Protein 3OR1 (pdb70)

Structure (mmCIF, N/CA/C/O backbone):
data_3OR1
#
_entry.id   3OR1
#
_cell.length_a   114.721
_cell.length_b   60.478
_cell.length_c   132.915
_cell.angle_alpha   90.00
_cell.angle_beta   94.30
_cell.angle_gamma   90.00
#
_symmetry.space_group_name_H-M   'P 1 21 1'
#
loop_
_entity.id
_entity.type
_entity.pdbx_description
1 polymer 'Sulfite reductase alpha'
2 polymer 'Sulfite reductase beta'
3 polymer 'Sulfite reductase gama'
4 non-polymer 'SULFITE ION'
5 non-polymer SIROHEME
6 non-polymer 'IRON/SULFUR CLUSTER'
7 water water
#
loop_
_atom_site.group_PDB
_atom_site.id
_atom_site.type_symbol
_atom_site.label_atom_id
_atom_site.label_alt_id
_atom_site.label_comp_id
_atom_site.label_asym_id
_atom_site.label_entity_id
_atom_site.label_seq_id
_atom_site.pdbx_PDB_ins_code
_atom_site.Cartn_x
_atom_site.Cartn_y
_atom_site.Cartn_z
_atom_site.occupancy
_atom_site.B_iso_or_equiv
_atom_site.auth_seq_id
_atom_site.auth_comp_id
_atom_site.auth_asym_id
_atom_site.auth_atom_id
_atom_site.pdbx_PDB_model_num
ATOM 1 N N . LYS A 1 3 ? 66.702 26.261 -35.265 1.00 79.46 3 LYS A N 1
ATOM 2 C CA . LYS A 1 3 ? 65.633 26.498 -34.300 1.00 79.46 3 LYS A CA 1
ATOM 3 C C . LYS A 1 3 ? 64.747 27.679 -34.688 1.00 79.46 3 LYS A C 1
ATOM 4 O O . LYS A 1 3 ? 65.257 28.688 -34.953 1.00 79.46 3 LYS A O 1
ATOM 10 N N . HIS A 1 4 ? 63.426 27.439 -34.718 1.00 52.46 4 HIS A N 1
ATOM 11 C CA . HIS A 1 4 ? 62.283 28.371 -35.010 1.00 52.46 4 HIS A CA 1
ATOM 12 C C . HIS A 1 4 ? 61.737 28.916 -33.724 1.00 52.46 4 HIS A C 1
ATOM 13 O O . HIS A 1 4 ? 61.940 28.361 -32.794 1.00 52.46 4 HIS A O 1
ATOM 20 N N . PRO A 1 5 ? 60.996 29.982 -33.679 1.00 26.89 5 PRO A N 1
ATOM 21 C CA . PRO A 1 5 ? 60.374 30.282 -32.426 1.00 26.89 5 PRO A CA 1
ATOM 22 C C . PRO A 1 5 ? 59.173 29.398 -32.218 1.00 26.89 5 PRO A C 1
ATOM 23 O O . PRO A 1 5 ? 58.380 29.236 -32.984 1.00 36.30 5 PRO A O 1
ATOM 27 N N . THR A 1 6 ? 59.132 28.892 -31.057 1.00 26.57 6 THR A N 1
ATOM 28 C CA . THR A 1 6 ? 57.978 28.048 -30.754 1.00 26.46 6 THR A CA 1
ATOM 29 C C . THR A 1 6 ? 57.286 28.433 -29.450 1.00 26.06 6 THR A C 1
ATOM 30 O O . THR A 1 6 ? 57.365 27.708 -28.461 1.00 25.20 6 THR A O 1
ATOM 34 N N . PRO A 1 7 ? 56.579 29.577 -29.443 1.00 26.62 7 PRO A N 1
ATOM 35 C CA . PRO A 1 7 ? 55.863 30.075 -28.264 1.00 26.35 7 PRO A CA 1
ATOM 36 C C . PRO A 1 7 ? 54.856 29.080 -27.685 1.00 24.84 7 PRO A C 1
ATOM 37 O O . PRO A 1 7 ? 54.874 28.794 -26.489 1.00 24.72 7 PRO A O 1
ATOM 41 N N . MET A 1 8 ? 53.947 28.583 -28.482 1.00 21.84 8 MET A N 1
ATOM 42 C CA . MET A 1 8 ? 52.943 27.681 -28.029 1.00 21.84 8 MET A CA 1
ATOM 43 C C . MET A 1 8 ? 53.483 26.302 -27.566 1.00 21.84 8 MET A C 1
ATOM 44 O O . MET A 1 8 ? 53.044 25.851 -26.587 1.00 21.78 8 MET A O 1
ATOM 49 N N . LEU A 1 9 ? 54.393 25.663 -28.317 1.00 22.93 9 LEU A N 1
ATOM 50 C CA . LEU A 1 9 ? 54.978 24.399 -27.885 1.00 23.58 9 LEU A CA 1
ATOM 51 C C . LEU A 1 9 ? 55.761 24.540 -26.589 1.00 23.54 9 LEU A C 1
ATOM 52 O O . LEU A 1 9 ? 55.801 23.609 -25.784 1.00 24.36 9 LEU A O 1
ATOM 57 N N . ASP A 1 10 ? 56.382 25.699 -26.381 1.00 21.33 10 ASP A N 1
ATOM 58 C CA . ASP A 1 10 ? 57.148 25.929 -25.157 1.00 21.91 10 ASP A CA 1
ATOM 59 C C . ASP A 1 10 ? 56.257 25.774 -23.930 1.00 21.53 10 ASP A C 1
ATOM 60 O O . ASP A 1 10 ? 56.698 25.309 -22.877 1.00 21.43 10 ASP A O 1
ATOM 65 N N . GLU A 1 11 ? 54.992 26.183 -24.056 1.00 22.65 11 GLU A N 1
ATOM 66 C CA . GLU A 1 11 ? 54.027 26.054 -23.012 1.00 22.65 11 GLU A CA 1
ATOM 67 C C . GLU A 1 11 ? 53.840 24.604 -22.566 1.00 22.65 11 GLU A C 1
ATOM 68 O O . GLU A 1 11 ? 53.566 24.359 -21.5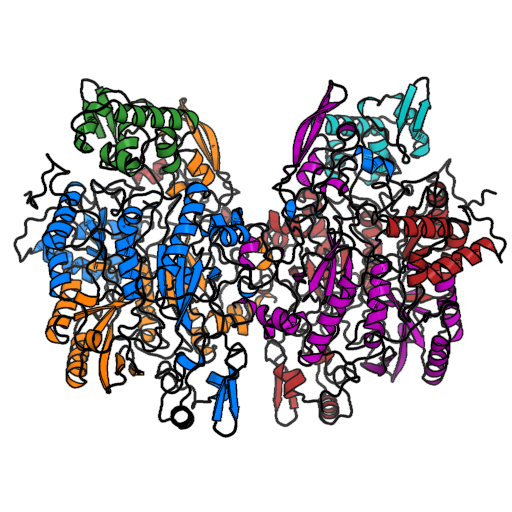06 1.00 24.27 11 GLU A O 1
ATOM 74 N N . LEU A 1 12 ? 54.113 23.678 -23.487 1.00 21.71 12 LEU A N 1
ATOM 75 C CA . LEU A 1 12 ? 54.006 22.253 -23.194 1.00 21.53 12 LEU A CA 1
ATOM 76 C C . LEU A 1 12 ? 55.276 21.624 -22.621 1.00 21.69 12 LEU A C 1
ATOM 77 O O . LEU A 1 12 ? 55.442 20.402 -22.652 1.00 21.56 12 LEU A O 1
ATOM 82 N N . GLU A 1 13 ? 56.181 22.456 -22.116 1.00 21.07 13 GLU A N 1
ATOM 83 C CA . GLU A 1 13 ? 57.399 21.947 -21.494 1.00 22.12 13 GLU A CA 1
ATOM 84 C C . GLU A 1 13 ? 57.173 22.073 -19.996 1.00 21.97 13 GLU A C 1
ATOM 85 O O . GLU A 1 13 ? 57.943 21.559 -19.181 1.00 22.06 13 GLU A O 1
ATOM 91 N N . LYS A 1 14 ? 56.105 22.815 -19.654 1.00 25.66 14 LYS A N 1
ATOM 92 C CA . LYS A 1 14 ? 55.590 23.011 -18.340 1.00 25.86 14 LYS A CA 1
ATOM 93 C C . LYS A 1 14 ? 54.676 21.842 -17.850 1.00 25.64 14 LYS A C 1
ATOM 94 O O . LYS A 1 14 ? 54.058 21.156 -18.630 1.00 25.21 14 LYS A O 1
ATOM 100 N N . GLY A 1 15 ? 54.595 21.637 -16.558 1.00 23.92 15 GLY A N 1
ATOM 101 C CA . GLY A 1 15 ? 53.789 20.524 -16.095 1.00 22.93 15 GLY A CA 1
ATOM 102 C C . GLY A 1 15 ? 54.682 19.359 -15.705 1.00 22.96 15 GLY A C 1
ATOM 103 O O . GLY A 1 15 ? 55.844 19.300 -16.120 1.00 22.07 15 GLY A O 1
ATOM 104 N N . PRO A 1 16 ? 54.166 18.410 -14.915 1.00 21.49 16 PRO A N 1
ATOM 105 C CA . PRO A 1 16 ? 54.911 17.237 -14.453 1.00 21.16 16 PRO A CA 1
ATOM 106 C C . PRO A 1 16 ? 55.103 16.093 -15.453 1.00 21.29 16 PRO A C 1
ATOM 107 O O . PRO A 1 16 ? 56.149 15.439 -15.459 1.00 20.06 16 PRO A O 1
ATOM 111 N N . TRP A 1 17 ? 54.097 15.846 -16.284 1.00 21.38 17 TRP A N 1
ATOM 112 C CA . TRP A 1 17 ? 54.154 14.757 -17.259 1.00 20.06 17 TRP A CA 1
ATOM 113 C C . TRP A 1 17 ? 55.287 14.926 -18.275 1.00 20.45 17 TRP A C 1
ATOM 114 O O . TRP A 1 17 ? 55.498 16.018 -18.804 1.00 20.21 17 TRP A O 1
ATOM 125 N N . PRO A 1 18 ? 56.031 13.840 -18.565 1.00 19.84 18 PRO A N 1
ATOM 126 C CA . PRO A 1 18 ? 57.132 13.937 -19.531 1.00 19.94 18 PRO A CA 1
ATOM 127 C C . PRO A 1 18 ? 56.720 14.641 -20.821 1.00 20.58 18 PRO A C 1
ATOM 128 O O . PRO A 1 18 ? 55.818 14.193 -21.528 1.00 20.51 18 PRO A O 1
ATOM 132 N N . SER A 1 19 ? 57.394 15.751 -21.108 1.00 18.28 19 SER A N 1
ATOM 133 C CA . SER A 1 19 ? 57.112 16.565 -22.281 1.00 18.68 19 SER A CA 1
ATOM 134 C C . SER A 1 19 ? 57.788 16.095 -23.561 1.00 18.94 19 SER A C 1
ATOM 135 O O . SER A 1 19 ? 59.018 15.997 -23.627 1.00 18.74 19 SER A O 1
ATOM 138 N N . PHE A 1 20 ? 56.980 15.822 -24.584 1.00 20.00 20 PHE A N 1
ATOM 139 C CA . PHE A 1 20 ? 57.514 15.380 -25.865 1.00 19.83 20 PHE A CA 1
ATOM 140 C C . PHE A 1 20 ? 58.278 16.534 -26.506 1.00 20.78 20 PHE A C 1
ATOM 141 O O . PHE A 1 20 ? 59.178 16.322 -27.320 1.00 20.57 20 PHE A O 1
ATOM 149 N N . VAL A 1 21 ? 57.928 17.761 -26.130 1.00 20.52 21 VAL A N 1
ATOM 150 C CA . VAL A 1 21 ? 58.611 18.924 -26.681 1.00 20.81 21 VAL A CA 1
ATOM 151 C C . VAL A 1 21 ? 60.032 18.994 -26.120 1.00 21.43 21 VAL A C 1
ATOM 152 O O . VAL A 1 21 ? 60.996 19.176 -26.870 1.00 22.53 21 VAL A O 1
ATOM 156 N N . SER A 1 22 ? 60.163 18.841 -24.805 1.00 21.90 22 SER A N 1
ATOM 157 C CA . SER A 1 22 ? 61.478 18.879 -24.167 1.00 22.07 22 SER A CA 1
ATOM 158 C C . SER A 1 22 ? 62.359 17.751 -24.701 1.00 22.82 22 SER A C 1
ATOM 159 O O . SER A 1 22 ? 63.570 17.911 -24.855 1.00 22.18 22 SER A O 1
ATOM 162 N N . ASP A 1 23 ? 61.743 16.608 -24.983 1.00 20.14 23 ASP A N 1
ATOM 163 C CA . ASP A 1 23 ? 62.483 15.465 -25.498 1.00 21.07 23 ASP A CA 1
ATOM 164 C C . ASP A 1 23 ? 62.937 15.730 -26.925 1.00 21.52 23 ASP A C 1
ATOM 165 O O . ASP A 1 23 ? 64.098 15.494 -27.262 1.00 22.48 23 ASP A O 1
ATOM 170 N N . ILE A 1 24 ? 62.032 16.221 -27.767 1.00 22.18 24 ILE A N 1
ATOM 171 C CA . ILE A 1 24 ? 62.394 16.521 -29.147 1.00 22.56 24 ILE A CA 1
ATOM 172 C C . ILE A 1 24 ? 63.482 17.593 -29.174 1.00 23.58 24 ILE A C 1
ATOM 173 O O . ILE A 1 24 ? 64.419 17.516 -29.972 1.00 23.80 24 ILE A O 1
ATOM 178 N N . LYS A 1 25 ? 63.364 18.591 -28.303 1.00 22.43 25 LYS A N 1
ATOM 179 C CA . LYS A 1 25 ? 64.367 19.650 -28.253 1.00 22.69 25 LYS A CA 1
ATOM 180 C C . LYS A 1 25 ? 65.729 19.082 -27.882 1.00 23.44 25 LYS A C 1
ATOM 181 O O . LYS A 1 25 ? 66.751 19.505 -28.424 1.00 23.68 25 LYS A O 1
ATOM 187 N N . GLN A 1 26 ? 65.745 18.123 -26.961 1.00 22.01 26 GLN A N 1
ATOM 188 C CA . GLN A 1 26 ? 66.999 17.508 -26.543 1.00 23.67 26 GLN A CA 1
ATOM 189 C C . GLN A 1 26 ? 67.656 16.797 -27.720 1.00 22.84 26 GLN A C 1
ATOM 190 O O . GLN A 1 26 ? 68.881 16.771 -27.836 1.00 21.84 26 GLN A O 1
ATOM 196 N N . GLU A 1 27 ? 66.840 16.214 -28.591 1.00 24.29 27 GLU A N 1
ATOM 197 C CA . GLU A 1 27 ? 67.377 15.512 -29.746 1.00 24.47 27 GLU A CA 1
ATOM 198 C C . GLU A 1 27 ? 67.906 16.504 -30.773 1.00 24.95 27 GLU A C 1
ATOM 199 O O . GLU A 1 27 ? 68.859 16.208 -31.495 1.00 24.68 27 GLU A O 1
ATOM 205 N N . CYS A 1 28 ? 67.278 17.676 -30.845 1.00 22.29 28 CYS A N 1
ATOM 206 C CA . CYS A 1 28 ? 67.723 18.713 -31.773 1.00 22.75 28 CYS A CA 1
ATOM 207 C C . CYS A 1 28 ? 69.120 19.133 -31.327 1.00 23.18 28 CYS A C 1
ATOM 208 O O . CYS A 1 28 ? 70.036 19.261 -32.138 1.00 22.87 28 CYS A O 1
ATOM 211 N N . ASP A 1 29 ? 69.266 19.351 -30.023 1.00 26.25 29 ASP A N 1
ATOM 212 C CA . ASP A 1 29 ? 70.543 19.750 -29.441 1.00 27.35 29 ASP A CA 1
ATOM 213 C C . ASP A 1 29 ? 71.603 18.692 -29.729 1.00 26.60 29 ASP A C 1
ATOM 214 O O . ASP A 1 29 ? 72.723 19.014 -30.120 1.00 26.42 29 ASP A O 1
ATOM 219 N N . ASN A 1 30 ? 71.238 17.430 -29.529 1.00 27.48 30 ASN A N 1
ATOM 220 C CA . ASN A 1 30 ? 72.156 16.316 -29.752 1.00 26.07 30 ASN A CA 1
ATOM 221 C C . ASN A 1 30 ? 72.681 16.277 -31.183 1.00 24.90 30 ASN A C 1
ATOM 222 O O . ASN A 1 30 ? 73.887 16.170 -31.403 1.00 24.54 30 ASN A O 1
ATOM 227 N N . ARG A 1 31 ? 71.780 16.368 -32.156 1.00 22.30 31 ARG A N 1
ATOM 228 C CA . ARG A 1 31 ? 72.185 16.342 -33.558 1.00 21.73 31 ARG A CA 1
ATOM 229 C C . ARG A 1 31 ? 72.972 17.596 -33.925 1.00 22.97 31 ARG A C 1
ATOM 230 O O . ARG A 1 31 ? 73.793 17.575 -34.843 1.00 22.26 31 ARG A O 1
ATOM 238 N N . ALA A 1 32 ? 72.720 18.687 -33.206 1.00 23.66 32 ALA A N 1
ATOM 239 C CA . ALA A 1 32 ? 73.427 19.940 -33.458 1.00 25.77 32 ALA A CA 1
ATOM 240 C C . ALA A 1 32 ? 74.881 19.792 -33.032 1.00 26.84 32 ALA A C 1
ATOM 241 O O . ALA A 1 32 ? 75.788 20.235 -33.738 1.00 27.54 32 ALA A O 1
ATOM 243 N N . LYS A 1 33 ? 75.096 19.176 -31.871 1.00 26.17 33 LYS A N 1
ATOM 244 C CA . LYS A 1 33 ? 76.449 18.966 -31.360 1.00 29.25 33 LYS A CA 1
ATOM 245 C C . LYS A 1 33 ? 77.130 17.802 -32.073 1.00 28.28 33 LYS A C 1
ATOM 246 O O . LYS A 1 33 ? 78.341 17.827 -32.295 1.00 27.44 33 LYS A O 1
ATOM 252 N N . ASN A 1 34 ? 76.259 16.843 -32.448 1.00 27.62 34 ASN A N 1
ATOM 253 C CA . ASN A 1 34 ? 76.729 15.674 -33.115 1.00 27.74 34 ASN A CA 1
ATOM 254 C C . ASN A 1 34 ? 77.947 15.047 -32.452 1.00 28.76 34 ASN A C 1
ATOM 255 O O . ASN A 1 34 ? 78.919 14.983 -33.053 1.00 28.44 34 ASN A O 1
ATOM 260 N N . PRO A 1 35 ? 77.807 14.566 -31.234 1.00 32.24 35 PRO A N 1
ATOM 261 C CA . PRO A 1 35 ? 78.899 14.014 -30.416 1.00 33.01 35 PRO A CA 1
ATOM 262 C C . PRO A 1 35 ? 79.675 12.930 -31.023 1.00 34.24 35 PRO A C 1
ATOM 263 O O . PRO A 1 35 ? 80.750 12.835 -30.817 1.00 34.08 35 PRO A O 1
ATOM 267 N N . LYS A 1 36 ? 78.972 12.137 -31.775 1.00 33.00 36 LYS A N 1
ATOM 268 C CA . LYS A 1 36 ? 79.483 11.010 -32.494 1.00 34.47 36 LYS A CA 1
ATOM 269 C C . LYS A 1 36 ? 80.058 11.288 -33.888 1.00 34.13 36 LYS A C 1
ATOM 270 O O . LYS A 1 36 ? 80.496 10.488 -34.505 1.00 34.13 36 LYS A O 1
ATOM 276 N N . GLY A 1 37 ? 79.886 12.445 -34.363 1.00 33.93 37 GLY A N 1
ATOM 277 C CA . GLY A 1 37 ? 80.369 12.785 -35.633 1.00 33.14 37 GLY A CA 1
ATOM 278 C C . GLY A 1 37 ? 79.745 12.030 -36.758 1.00 32.80 37 GLY A C 1
ATOM 279 O O . GLY A 1 37 ? 80.379 11.743 -37.651 1.00 32.51 37 GLY A O 1
ATOM 280 N N . LEU A 1 38 ? 78.448 11.785 -36.694 1.00 29.83 38 LEU A N 1
ATOM 281 C CA . LEU A 1 38 ? 77.812 11.102 -37.785 1.00 29.77 38 LEU A CA 1
ATOM 282 C C . LEU A 1 38 ? 77.708 11.942 -38.964 1.00 29.64 38 LEU A C 1
ATOM 283 O O . LEU A 1 38 ? 77.567 13.053 -38.857 1.00 29.30 38 LEU A O 1
ATOM 288 N N . ASP A 1 39 ? 77.633 11.354 -40.122 1.00 34.05 39 ASP A N 1
ATOM 289 C CA . ASP A 1 39 ? 77.246 12.035 -41.315 1.00 33.52 39 ASP A CA 1
ATOM 290 C C . ASP A 1 39 ? 75.788 11.752 -41.582 1.00 32.77 39 ASP A C 1
ATOM 291 O O . ASP A 1 39 ? 75.478 10.876 -42.238 1.00 32.68 39 ASP A O 1
ATOM 296 N N . TYR A 1 40 ? 74.941 12.599 -41.066 1.00 30.42 40 TYR A N 1
ATOM 297 C CA . TYR A 1 40 ? 73.527 12.436 -41.088 1.00 28.51 40 TYR A CA 1
ATOM 298 C C . TYR A 1 40 ? 73.026 12.338 -42.452 1.00 27.88 40 TYR A C 1
ATOM 299 O O . TYR A 1 40 ? 73.313 13.095 -43.165 1.00 27.54 40 TYR A O 1
ATOM 308 N N . GLN A 1 41 ? 72.259 11.307 -42.751 1.00 28.55 41 GLN A N 1
ATOM 309 C CA . GLN A 1 41 ? 71.790 11.045 -44.069 1.00 28.78 41 GLN A CA 1
ATOM 310 C C . GLN A 1 41 ? 70.605 11.819 -44.436 1.00 28.77 41 GLN A C 1
ATOM 311 O O . GLN A 1 41 ? 70.266 11.915 -45.480 1.00 30.07 41 GLN A O 1
ATOM 317 N N . ILE A 1 42 ? 70.111 12.436 -43.442 1.00 23.88 42 ILE A N 1
ATOM 318 C CA . ILE A 1 42 ? 69.035 13.390 -43.687 1.00 23.84 42 ILE A CA 1
ATOM 319 C C . ILE A 1 42 ? 69.457 14.624 -42.895 1.00 23.93 42 ILE A C 1
ATOM 320 O O . ILE A 1 42 ? 70.315 14.531 -42.014 1.00 24.18 42 ILE A O 1
ATOM 325 N N . PRO A 1 43 ? 68.881 15.796 -43.201 1.00 27.26 43 PRO A N 1
ATOM 326 C CA . PRO A 1 43 ? 69.245 17.024 -42.485 1.00 27.83 43 PRO A CA 1
ATOM 327 C C . PRO A 1 43 ? 69.349 16.878 -40.971 1.00 28.25 43 PRO A C 1
ATOM 328 O O . PRO A 1 43 ? 68.438 16.367 -40.320 1.00 27.64 43 PRO A O 1
ATOM 332 N N . ALA A 1 44 ? 70.467 17.332 -40.412 1.00 21.87 44 ALA A N 1
ATOM 333 C CA . ALA A 1 44 ? 70.661 17.261 -38.971 1.00 22.82 44 ALA A CA 1
ATOM 334 C C . ALA A 1 44 ? 69.515 18.004 -38.288 1.00 24.02 44 ALA A C 1
ATOM 335 O O . ALA A 1 44 ? 69.085 17.635 -37.196 1.00 23.68 44 ALA A O 1
ATOM 337 N N . GLU A 1 45 ? 69.014 19.041 -38.955 1.00 26.28 45 GLU A N 1
ATOM 338 C CA . GLU A 1 45 ? 67.934 19.870 -38.418 1.00 29.69 45 GLU A CA 1
ATOM 339 C C . GLU A 1 45 ? 66.520 19.352 -38.694 1.00 28.05 45 GLU A C 1
ATOM 340 O O . GLU A 1 45 ? 65.552 20.110 -38.607 1.00 27.00 45 GLU A O 1
ATOM 346 N N . CYS A 1 46 ? 66.396 18.070 -39.021 1.00 28.66 46 CYS A N 1
ATOM 347 C CA . CYS A 1 46 ? 65.088 17.482 -39.295 1.00 27.37 46 CYS A CA 1
ATOM 348 C C . CYS A 1 46 ? 64.109 17.689 -38.134 1.00 26.82 46 CYS A C 1
ATOM 349 O O . CYS A 1 46 ? 62.998 18.191 -38.331 1.00 26.06 46 CYS A O 1
ATOM 352 N N . PRO A 1 47 ? 64.508 17.303 -36.907 1.00 24.42 47 PRO A N 1
ATOM 353 C CA . PRO A 1 47 ? 63.660 17.453 -35.719 1.00 24.03 47 PRO A CA 1
ATOM 354 C C . PRO A 1 47 ? 63.310 18.913 -35.461 1.00 24.25 47 PRO A C 1
ATOM 355 O O . PRO A 1 47 ? 62.231 19.226 -34.961 1.00 23.37 47 PRO A O 1
ATOM 359 N N . ASP A 1 48 ? 64.240 19.799 -35.796 1.00 25.60 48 ASP A N 1
ATOM 360 C CA . ASP A 1 48 ? 64.039 21.230 -35.609 1.00 26.76 48 ASP A CA 1
ATOM 361 C C . ASP A 1 48 ? 62.893 21.712 -36.490 1.00 25.74 48 ASP A C 1
ATOM 362 O O . ASP A 1 48 ? 62.044 22.485 -36.048 1.00 24.69 48 ASP A O 1
ATOM 367 N N . ASP A 1 49 ? 62.787 21.246 -37.700 1.00 25.49 49 ASP A N 1
ATOM 368 C CA . ASP A 1 49 ? 61.685 21.489 -38.579 1.00 25.11 49 ASP A CA 1
ATOM 369 C C . ASP A 1 49 ? 60.328 20.856 -38.267 1.00 24.89 49 ASP A C 1
ATOM 370 O O . ASP A 1 49 ? 59.381 21.390 -38.595 1.00 23.45 49 ASP A O 1
ATOM 375 N N . LEU A 1 50 ? 60.321 19.679 -37.666 1.00 25.61 50 LEU A N 1
ATOM 376 C CA . LEU A 1 50 ? 59.111 19.049 -37.277 1.00 25.42 50 LEU A CA 1
ATOM 377 C C . LEU A 1 50 ? 58.485 19.929 -36.230 1.00 25.58 50 LEU A C 1
ATOM 378 O O . LEU A 1 50 ? 57.405 20.183 -36.303 1.00 25.95 50 LEU A O 1
ATOM 383 N N . LEU A 1 51 ? 59.257 20.416 -35.287 1.00 24.71 51 LEU A N 1
ATOM 384 C CA . LEU A 1 51 ? 58.691 21.347 -34.216 1.00 24.93 51 LEU A CA 1
ATOM 385 C C . LEU A 1 51 ? 58.302 22.627 -34.870 1.00 24.25 51 LEU A C 1
ATOM 386 O O . LEU A 1 51 ? 57.274 23.069 -34.642 1.00 23.17 51 LEU A O 1
ATOM 391 N N . GLY A 1 52 ? 59.104 23.105 -35.817 1.00 25.42 52 GLY A N 1
ATOM 392 C CA . GLY A 1 52 ? 58.706 24.313 -36.515 1.00 24.74 52 GLY A CA 1
ATOM 393 C C . GLY A 1 52 ? 57.361 24.170 -37.199 1.00 24.72 52 GLY A C 1
ATOM 394 O O . GLY A 1 52 ? 56.499 25.044 -37.071 1.00 24.34 52 GLY A O 1
ATOM 395 N N . ILE A 1 53 ? 57.162 23.069 -37.919 1.00 21.85 53 ILE A N 1
ATOM 396 C CA . ILE A 1 53 ? 55.900 22.875 -38.618 1.00 20.51 53 ILE A CA 1
ATOM 397 C C . ILE A 1 53 ? 54.768 22.517 -37.655 1.00 20.08 53 ILE A C 1
ATOM 398 O O . ILE A 1 53 ? 53.603 22.820 -37.920 1.00 19.06 53 ILE A O 1
ATOM 403 N N . LEU A 1 54 ? 55.106 21.886 -36.534 1.00 19.45 54 LEU A N 1
ATOM 404 C CA . LEU A 1 54 ? 54.098 21.531 -35.539 1.00 20.23 54 LEU A CA 1
ATOM 405 C C . LEU A 1 54 ? 53.610 22.842 -34.918 1.00 20.95 54 LEU A C 1
ATOM 406 O O . LEU A 1 54 ? 52.423 23.009 -34.624 1.00 20.07 54 LEU A O 1
ATOM 411 N N . GLU A 1 55 ? 54.544 23.767 -34.711 1.00 20.42 55 GLU A N 1
ATOM 412 C CA . GLU A 1 55 ? 54.223 25.071 -34.138 1.00 21.12 55 GLU A CA 1
ATOM 413 C C . GLU A 1 55 ? 53.280 25.795 -35.095 1.00 21.02 55 GLU A C 1
ATOM 414 O O . GLU A 1 55 ? 52.282 26.378 -34.672 1.00 20.83 55 GLU A O 1
ATOM 420 N N . LEU A 1 56 ? 53.499 25.742 -36.369 1.00 26.42 56 LEU A N 1
ATOM 421 C CA . LEU A 1 56 ? 52.626 26.382 -37.360 1.00 26.20 56 LEU A CA 1
ATOM 422 C C . LEU A 1 56 ? 51.255 25.783 -37.326 1.00 26.67 56 LEU A C 1
ATOM 423 O O . LEU A 1 56 ? 50.294 26.428 -37.456 1.00 26.60 56 LEU A O 1
ATOM 428 N N . SER A 1 57 ? 51.246 24.494 -37.128 1.00 22.23 57 SER A N 1
ATOM 429 C CA . SER A 1 57 ? 49.946 23.835 -37.048 1.00 22.40 57 SER A CA 1
ATOM 430 C C . SER A 1 57 ? 49.187 24.269 -35.800 1.00 21.76 57 SER A C 1
ATOM 431 O O . SER A 1 57 ? 47.958 24.367 -35.811 1.00 22.11 57 SER A O 1
ATOM 434 N N . PHE A 1 58 ? 49.837 24.551 -34.731 1.00 22.49 58 PHE A N 1
ATOM 435 C CA . PHE A 1 58 ? 49.176 25.033 -33.530 1.00 23.26 58 PHE A CA 1
ATOM 436 C C . PHE A 1 58 ? 48.559 26.376 -33.733 1.00 24.08 58 PHE A C 1
ATOM 437 O O . PHE A 1 58 ? 47.541 26.684 -33.297 1.00 24.12 58 PHE A O 1
ATOM 445 N N . HIS A 1 59 ? 49.212 27.175 -34.468 1.00 26.04 59 HIS A N 1
ATOM 446 C CA . HIS A 1 59 ? 48.720 28.491 -34.783 1.00 26.05 59 HIS A CA 1
ATOM 447 C C . HIS A 1 59 ? 47.554 28.544 -35.635 1.00 26.76 59 HIS A C 1
ATOM 448 O O . HIS A 1 59 ? 46.736 29.240 -35.400 1.00 27.20 59 HIS A O 1
ATOM 455 N N . GLU A 1 60 ? 47.571 27.821 -36.671 1.00 24.93 60 GLU A N 1
ATOM 456 C CA . GLU A 1 60 ? 46.546 27.759 -37.677 1.00 26.54 60 GLU A CA 1
ATOM 457 C C . GLU A 1 60 ? 45.423 26.741 -37.436 1.00 25.85 60 GLU A C 1
ATOM 458 O O . GLU A 1 60 ? 44.453 26.859 -38.054 1.00 26.45 60 GLU A O 1
ATOM 464 N N . GLY A 1 61 ? 45.618 25.795 -36.532 1.00 22.69 61 GLY A N 1
ATOM 465 C CA . GLY A 1 61 ? 44.642 24.796 -36.273 1.00 22.03 61 GLY A CA 1
ATOM 466 C C . GLY A 1 61 ? 44.329 23.695 -37.323 1.00 21.55 61 GLY A C 1
ATOM 467 O O . GLY A 1 61 ? 43.342 23.125 -37.292 1.00 21.31 61 GLY A O 1
ATOM 468 N N . GLU A 1 62 ? 45.269 23.444 -38.179 1.00 21.65 62 GLU A N 1
ATOM 469 C CA . GLU A 1 62 ? 45.229 22.633 -39.346 1.00 21.40 62 GLU A CA 1
ATOM 470 C C . GLU A 1 62 ? 46.586 21.891 -39.628 1.00 20.69 62 GLU A C 1
ATOM 471 O O . GLU A 1 62 ? 47.575 22.400 -39.356 1.00 19.10 62 GLU A O 1
ATOM 477 N N . THR A 1 63 ? 46.510 20.657 -40.097 1.00 20.98 63 THR A N 1
ATOM 478 C CA . THR A 1 63 ? 47.683 19.841 -40.399 1.00 20.48 63 THR A CA 1
ATOM 479 C C . THR A 1 63 ? 48.438 20.405 -41.596 1.00 20.31 63 THR A C 1
ATOM 480 O O . THR A 1 63 ? 47.841 21.007 -42.489 1.00 19.24 63 THR A O 1
ATOM 484 N N . HIS A 1 64 ? 49.681 20.200 -41.643 1.00 19.33 64 HIS A N 1
ATOM 485 C CA . HIS A 1 64 ? 50.463 20.687 -42.696 1.00 20.87 64 HIS A CA 1
ATOM 486 C C . HIS A 1 64 ? 51.201 19.563 -43.521 1.00 21.14 64 HIS A C 1
ATOM 487 O O . HIS A 1 64 ? 52.136 19.778 -44.084 1.00 22.22 64 HIS A O 1
ATOM 494 N N . TRP A 1 65 ? 50.647 18.379 -43.484 1.00 20.83 65 TRP A N 1
ATOM 495 C CA . TRP A 1 65 ? 51.089 17.260 -44.276 1.00 21.12 65 TRP A CA 1
ATOM 496 C C . TRP A 1 65 ? 50.314 17.077 -45.522 1.00 20.87 65 TRP A C 1
ATOM 497 O O . TRP A 1 65 ? 49.139 17.126 -45.457 1.00 20.94 65 TRP A O 1
ATOM 508 N N . LYS A 1 66 ? 50.919 16.861 -46.639 1.00 19.88 66 LYS A N 1
ATOM 509 C CA . LYS A 1 66 ? 50.177 16.597 -47.828 1.00 20.18 66 LYS A CA 1
ATOM 510 C C . LYS A 1 66 ? 49.400 15.243 -47.776 1.00 20.03 66 LYS A C 1
ATOM 511 O O . LYS A 1 66 ? 49.738 14.456 -47.056 1.00 19.68 66 LYS A O 1
ATOM 517 N N . HIS A 1 67 ? 48.370 15.108 -48.571 1.00 19.80 67 HIS A N 1
ATOM 518 C CA . HIS A 1 67 ? 47.642 13.905 -48.612 1.00 19.83 67 HIS A CA 1
ATOM 519 C C . HIS A 1 67 ? 48.562 12.713 -49.041 1.00 20.97 67 HIS A C 1
ATOM 520 O O . HIS A 1 67 ? 49.220 12.770 -49.985 1.00 20.73 67 HIS A O 1
ATOM 527 N N . GLY A 1 68 ? 48.426 11.613 -48.301 1.00 22.61 68 GLY A N 1
ATOM 528 C CA . GLY A 1 68 ? 48.975 10.372 -48.726 1.00 24.06 68 GLY A CA 1
ATOM 529 C C . GLY A 1 68 ? 50.495 10.255 -48.924 1.00 25.56 68 GLY A C 1
ATOM 530 O O . GLY A 1 68 ? 51.137 10.812 -48.282 1.00 26.09 68 GLY A O 1
ATOM 531 N N . GLY A 1 69 ? 50.905 9.446 -49.848 1.00 28.13 69 GLY A N 1
ATOM 532 C CA . GLY A 1 69 ? 52.261 9.110 -50.175 1.00 28.34 69 GLY A CA 1
ATOM 533 C C . GLY A 1 69 ? 52.394 7.588 -50.403 1.00 28.87 69 GLY A C 1
ATOM 534 O O . GLY A 1 69 ? 51.831 6.827 -49.712 1.00 29.29 69 GLY A O 1
ATOM 535 N N . ILE A 1 70 ? 53.143 7.224 -51.402 1.00 24.17 70 ILE A N 1
ATOM 536 C CA . ILE A 1 70 ? 53.318 5.874 -51.723 1.00 24.45 70 ILE A CA 1
ATOM 537 C C . ILE A 1 70 ? 54.779 5.567 -51.894 1.00 24.03 70 ILE A C 1
ATOM 538 O O . ILE A 1 70 ? 55.258 5.728 -52.872 1.00 23.66 70 ILE A O 1
ATOM 543 N N . VAL A 1 71 ? 55.398 5.068 -50.851 1.00 24.20 71 VAL A N 1
ATOM 544 C CA . VAL A 1 71 ? 56.776 4.664 -50.850 1.00 24.04 71 VAL A CA 1
ATOM 545 C C . VAL A 1 71 ? 56.927 3.298 -50.201 1.00 24.19 71 VAL A C 1
ATOM 546 O O . VAL A 1 71 ? 56.036 2.867 -49.657 1.00 23.96 71 VAL A O 1
ATOM 550 N N . GLY A 1 72 ? 58.090 2.668 -50.274 1.00 24.95 72 GLY A N 1
ATOM 551 C CA . GLY A 1 72 ? 58.348 1.290 -49.821 1.00 23.46 72 GLY A CA 1
ATOM 552 C C . GLY A 1 72 ? 59.650 0.647 -50.251 1.00 24.00 72 GLY A C 1
ATOM 553 O O . GLY A 1 72 ? 60.404 1.309 -50.794 1.00 24.46 72 GLY A O 1
ATOM 554 N N . VAL A 1 73 ? 59.773 -0.572 -49.933 1.00 19.93 73 VAL A N 1
ATOM 555 C CA . VAL A 1 73 ? 60.920 -1.299 -50.288 1.00 20.06 73 VAL A CA 1
ATOM 556 C C . VAL A 1 73 ? 60.558 -2.412 -51.272 1.00 20.04 73 VAL A C 1
ATOM 557 O O . VAL A 1 73 ? 59.481 -2.868 -51.280 1.00 19.68 73 VAL A O 1
ATOM 561 N N . PHE A 1 74 ? 61.505 -2.752 -52.107 1.00 21.03 74 PHE A N 1
ATOM 562 C CA . PHE A 1 74 ? 61.225 -3.726 -53.116 1.00 22.30 74 PHE A CA 1
ATOM 563 C C . PHE A 1 74 ? 60.976 -5.060 -52.398 1.00 22.27 74 PHE A C 1
ATOM 564 O O . PHE A 1 74 ? 61.553 -5.408 -51.478 1.00 21.96 74 PHE A O 1
ATOM 572 N N . GLY A 1 75 ? 60.116 -5.824 -53.032 1.00 22.60 75 GLY A N 1
ATOM 573 C CA . GLY A 1 75 ? 59.729 -7.095 -52.456 1.00 23.07 75 GLY A CA 1
ATOM 574 C C . GLY A 1 75 ? 58.499 -7.012 -51.569 1.00 22.84 75 GLY A C 1
ATOM 575 O O . GLY A 1 75 ? 57.784 -8.001 -51.404 1.00 23.71 75 GLY A O 1
ATOM 576 N N . TYR A 1 76 ? 58.252 -5.841 -50.991 1.00 21.32 76 TYR A N 1
ATOM 577 C CA . TYR A 1 76 ? 57.100 -5.655 -50.114 1.00 20.89 76 TYR A CA 1
ATOM 578 C C . TYR A 1 76 ? 56.122 -4.632 -50.671 1.00 20.97 76 TYR A C 1
ATOM 579 O O . TYR A 1 76 ? 56.508 -3.733 -51.415 1.00 21.25 76 TYR A O 1
ATOM 588 N N . GLY A 1 77 ? 54.858 -4.770 -50.287 1.00 22.55 77 GLY A N 1
ATOM 589 C CA . GLY A 1 77 ? 53.838 -3.842 -50.733 1.00 23.27 77 GLY A CA 1
ATOM 590 C C . GLY A 1 77 ? 53.428 -2.879 -49.631 1.00 25.17 77 GLY A C 1
ATOM 591 O O . GLY A 1 77 ? 52.456 -2.134 -49.780 1.00 27.27 77 GLY A O 1
ATOM 592 N N . GLY A 1 78 ? 54.165 -2.892 -48.523 1.00 23.11 78 GLY A N 1
ATOM 593 C CA . GLY A 1 78 ? 53.857 -2.006 -47.411 1.00 22.91 78 GLY A CA 1
ATOM 594 C C . GLY A 1 78 ? 54.956 -1.998 -46.362 1.00 23.39 78 GLY A C 1
ATOM 595 O O . GLY A 1 78 ? 56.014 -2.591 -46.571 1.00 22.91 78 GLY A O 1
ATOM 596 N N . GLY A 1 79 ? 54.660 -1.367 -45.238 1.00 23.59 79 GLY A N 1
ATOM 597 C CA . GLY A 1 79 ? 55.545 -1.159 -44.090 1.00 23.83 79 GLY A CA 1
ATOM 598 C C . GLY A 1 79 ? 56.076 0.219 -43.813 1.00 23.38 79 GLY A C 1
ATOM 599 O O . GLY A 1 79 ? 56.589 0.458 -42.838 1.00 22.59 79 GLY A O 1
ATOM 600 N N . VAL A 1 80 ? 55.927 1.066 -44.806 1.00 21.37 80 VAL A N 1
ATOM 601 C CA . VAL A 1 80 ? 56.347 2.426 -44.784 1.00 21.15 80 VAL A CA 1
ATOM 602 C C . VAL A 1 80 ? 55.225 3.406 -45.123 1.00 21.16 80 VAL A C 1
ATOM 603 O O . VAL A 1 80 ? 54.664 3.263 -46.070 1.00 21.04 80 VAL A O 1
ATOM 607 N N . ILE A 1 81 ? 54.971 4.370 -44.257 1.00 22.30 81 ILE A N 1
ATOM 608 C CA . ILE A 1 81 ? 53.939 5.360 -44.469 1.00 22.12 81 ILE A CA 1
ATOM 609 C C . ILE A 1 81 ? 54.652 6.637 -44.972 1.00 23.29 81 ILE A C 1
ATOM 610 O O . ILE A 1 81 ? 55.181 7.359 -44.202 1.00 22.50 81 ILE A O 1
ATOM 615 N N . GLY A 1 82 ? 54.519 6.844 -46.273 1.00 23.13 82 GLY A N 1
ATOM 616 C CA . GLY A 1 82 ? 55.041 8.014 -46.925 1.00 23.07 82 GLY A CA 1
ATOM 617 C C . GLY A 1 82 ? 54.454 9.329 -46.428 1.00 22.50 82 GLY A C 1
ATOM 618 O O . GLY A 1 82 ? 53.271 9.339 -46.226 1.00 22.04 82 GLY A O 1
ATOM 619 N N . ARG A 1 83 ? 55.114 10.438 -46.323 1.00 21.99 83 ARG A N 1
ATOM 620 C CA . ARG A 1 83 ? 54.480 11.711 -45.937 1.00 21.31 83 ARG A CA 1
ATOM 621 C C . ARG A 1 83 ? 55.396 12.851 -46.338 1.00 21.61 83 ARG A C 1
ATOM 622 O O . ARG A 1 83 ? 56.505 12.746 -46.249 1.00 19.68 83 ARG A O 1
ATOM 630 N N . TYR A 1 84 ? 54.815 13.867 -46.872 1.00 19.79 84 TYR A N 1
ATOM 631 C CA . TYR A 1 84 ? 55.489 14.999 -47.425 1.00 21.09 84 TYR A CA 1
ATOM 632 C C . TYR A 1 84 ? 54.962 16.280 -46.793 1.00 21.54 84 TYR A C 1
ATOM 633 O O . TYR A 1 84 ? 53.854 16.357 -46.773 1.00 22.05 84 TYR A O 1
ATOM 642 N N . CYS A 1 85 ? 55.773 17.221 -46.289 1.00 18.48 85 CYS A N 1
ATOM 643 C CA . CYS A 1 85 ? 55.179 18.433 -45.721 1.00 19.81 85 CYS A CA 1
ATOM 644 C C . CYS A 1 85 ? 54.642 19.284 -46.866 1.00 20.19 85 CYS A C 1
ATOM 645 O O . CYS A 1 85 ? 55.123 19.180 -47.998 1.00 19.31 85 CYS A O 1
ATOM 648 N N . ASP A 1 86 ? 53.633 20.109 -46.590 1.00 23.85 86 ASP A N 1
ATOM 649 C CA . ASP A 1 86 ? 53.066 20.953 -47.637 1.00 24.81 86 ASP A CA 1
ATOM 650 C C . ASP A 1 86 ? 53.709 22.336 -47.662 1.00 26.55 86 ASP A C 1
ATOM 651 O O . ASP A 1 86 ? 53.163 23.271 -48.245 1.00 26.28 86 ASP A O 1
ATOM 656 N N . GLN A 1 87 ? 54.693 22.577 -46.858 1.00 29.65 87 GLN A N 1
ATOM 657 C CA . GLN A 1 87 ? 55.497 23.817 -46.940 1.00 31.83 87 GLN A CA 1
ATOM 658 C C . GLN A 1 87 ? 56.988 23.424 -47.004 1.00 33.16 87 GLN A C 1
ATOM 659 O O . GLN A 1 87 ? 57.696 23.746 -46.163 1.00 32.87 87 GLN A O 1
ATOM 665 N N . PRO A 1 88 ? 57.390 22.757 -48.045 1.00 26.44 88 PRO A N 1
ATOM 666 C CA . PRO A 1 88 ? 58.714 22.295 -48.136 1.00 28.32 88 PRO A CA 1
ATOM 667 C C . PRO A 1 88 ? 59.762 23.391 -48.167 1.00 30.76 88 PRO A C 1
ATOM 668 O O . PRO A 1 88 ? 60.826 23.121 -47.751 1.00 30.64 88 PRO A O 1
ATOM 672 N N . GLU A 1 89 ? 59.403 24.606 -48.594 1.00 29.29 89 GLU A N 1
ATOM 673 C CA . GLU A 1 89 ? 60.410 25.686 -48.622 1.00 33.20 89 GLU A CA 1
ATOM 674 C C . GLU A 1 89 ? 60.627 26.221 -47.251 1.00 31.95 89 GLU A C 1
ATOM 675 O O . GLU A 1 89 ? 61.677 26.474 -46.898 1.00 32.95 89 GLU A O 1
ATOM 681 N N . MET A 1 90 ? 59.629 26.289 -46.451 1.00 28.05 90 MET A N 1
ATOM 682 C CA . MET A 1 90 ? 59.710 26.749 -45.070 1.00 26.78 90 MET A CA 1
ATOM 683 C C . MET A 1 90 ? 60.388 25.755 -44.134 1.00 24.69 90 MET A C 1
ATOM 684 O O . MET A 1 90 ? 61.143 26.149 -43.244 1.00 22.54 90 MET A O 1
ATOM 689 N N . PHE A 1 91 ? 60.118 24.469 -44.336 1.00 30.34 91 PHE A N 1
ATOM 690 C CA . PHE A 1 91 ? 60.675 23.428 -43.478 1.00 28.25 91 PHE A CA 1
ATOM 691 C C . PHE A 1 91 ? 61.338 22.312 -44.287 1.00 27.47 91 PHE A C 1
ATOM 692 O O . PHE A 1 91 ? 60.828 21.191 -44.352 1.00 26.60 91 PHE A O 1
ATOM 700 N N . PRO A 1 92 ? 62.493 22.606 -44.911 1.00 30.56 92 PRO A N 1
ATOM 701 C CA . PRO A 1 92 ? 63.245 21.644 -45.727 1.00 29.57 92 PRO A CA 1
ATOM 702 C C . PRO A 1 92 ? 63.552 20.338 -45.002 1.00 28.10 92 PRO A C 1
ATOM 703 O O . PRO A 1 92 ? 63.559 19.268 -45.610 1.00 28.57 92 PRO A O 1
ATOM 707 N N . GLY A 1 93 ? 63.546 20.322 -43.744 1.00 26.90 93 GLY A N 1
ATOM 708 C CA . GLY A 1 93 ? 63.892 19.143 -43.039 1.00 26.33 93 GLY A CA 1
ATOM 709 C C . GLY A 1 93 ? 62.834 18.053 -42.854 1.00 25.79 93 GLY A C 1
ATOM 710 O O . GLY A 1 93 ? 63.171 17.012 -42.480 1.00 24.49 93 GLY A O 1
ATOM 711 N N . VAL A 1 94 ? 61.591 18.422 -43.110 1.00 24.89 94 VAL A N 1
ATOM 712 C CA . VAL A 1 94 ? 60.495 17.499 -43.216 1.00 24.51 94 VAL A CA 1
ATOM 713 C C . VAL A 1 94 ? 59.818 17.481 -44.577 1.00 24.45 94 VAL A C 1
ATOM 714 O O . VAL A 1 94 ? 58.827 17.130 -44.661 1.00 24.51 94 VAL A O 1
ATOM 718 N N . ALA A 1 95 ? 60.449 17.920 -45.626 1.00 23.70 95 ALA A N 1
ATOM 719 C CA . ALA A 1 95 ? 59.876 17.847 -46.933 1.00 24.31 95 ALA A CA 1
ATOM 720 C C . ALA A 1 95 ? 59.404 16.427 -47.252 1.00 24.33 95 ALA A C 1
ATOM 721 O O . ALA A 1 95 ? 58.353 16.239 -47.643 1.00 24.03 95 ALA A O 1
ATOM 723 N N . HIS A 1 96 ? 60.283 15.499 -46.962 1.00 26.99 96 HIS A N 1
ATOM 724 C CA . HIS A 1 96 ? 60.044 14.061 -46.809 1.00 27.05 96 HIS A CA 1
ATOM 725 C C . HIS A 1 96 ? 60.186 13.721 -45.358 1.00 27.31 96 HIS A C 1
ATOM 726 O O . HIS A 1 96 ? 60.996 14.074 -44.708 1.00 27.78 96 HIS A O 1
ATOM 733 N N . PHE A 1 97 ? 59.195 12.980 -44.814 1.00 22.39 97 PHE A N 1
ATOM 734 C CA . PHE A 1 97 ? 59.046 12.669 -43.412 1.00 22.72 97 PHE A CA 1
ATOM 735 C C . PHE A 1 97 ? 58.331 11.289 -43.218 1.00 21.70 97 PHE A C 1
ATOM 736 O O . PHE A 1 97 ? 57.493 11.135 -42.532 1.00 22.00 97 PHE A O 1
ATOM 744 N N . HIS A 1 98 ? 58.889 10.318 -43.892 1.00 23.26 98 HIS A N 1
ATOM 745 C CA . HIS A 1 98 ? 58.330 8.977 -43.920 1.00 22.97 98 HIS A CA 1
ATOM 746 C C . HIS A 1 98 ? 58.518 8.261 -42.626 1.00 22.94 98 HIS A C 1
ATOM 747 O O . HIS A 1 98 ? 59.326 8.400 -42.008 1.00 23.30 98 HIS A O 1
ATOM 754 N N . THR A 1 99 ? 57.649 7.407 -42.350 1.00 20.96 99 THR A N 1
ATOM 755 C CA . THR A 1 99 ? 57.640 6.592 -41.142 1.00 20.66 99 THR A CA 1
ATOM 756 C C . THR A 1 99 ? 57.873 5.142 -41.529 1.00 20.44 99 THR A C 1
ATOM 757 O O . THR A 1 99 ? 57.255 4.629 -42.462 1.00 21.11 99 THR A O 1
ATOM 761 N N . VAL A 1 100 ? 58.777 4.493 -40.809 1.00 18.59 100 VAL A N 1
ATOM 762 C CA . VAL A 1 100 ? 59.102 3.098 -41.056 1.00 18.39 100 VAL A CA 1
ATOM 763 C C . VAL A 1 100 ? 58.581 2.266 -39.892 1.00 18.17 100 VAL A C 1
ATOM 764 O O . VAL A 1 100 ? 58.898 2.541 -38.737 1.00 17.69 100 VAL A O 1
ATOM 768 N N . ARG A 1 101 ? 57.770 1.281 -40.172 1.00 18.36 101 ARG A N 1
ATOM 769 C CA . ARG A 1 101 ? 57.120 0.403 -39.215 1.00 18.91 101 ARG A CA 1
ATOM 770 C C . ARG A 1 101 ? 57.943 -0.886 -39.093 1.00 19.84 101 ARG A C 1
ATOM 771 O O . ARG A 1 101 ? 58.151 -1.507 -39.988 1.00 19.57 101 ARG A O 1
ATOM 779 N N . LEU A 1 102 ? 58.454 -1.091 -37.929 1.00 20.08 102 LEU A N 1
ATOM 780 C CA . LEU A 1 102 ? 59.374 -2.147 -37.557 1.00 21.91 102 LEU A CA 1
ATOM 781 C C . LEU A 1 102 ? 58.776 -3.149 -36.632 1.00 22.18 102 LEU A C 1
ATOM 782 O O . LEU A 1 102 ? 58.169 -2.832 -35.732 1.00 22.08 102 LEU A O 1
ATOM 787 N N . ALA A 1 103 ? 58.923 -4.393 -37.001 1.00 22.22 103 ALA A N 1
ATOM 788 C CA . ALA A 1 103 ? 58.415 -5.475 -36.297 1.00 22.47 103 ALA A CA 1
ATOM 789 C C . ALA A 1 103 ? 59.045 -5.614 -34.924 1.00 22.65 103 ALA A C 1
ATOM 790 O O . ALA A 1 103 ? 60.085 -5.683 -34.790 1.00 22.75 103 ALA A O 1
ATOM 792 N N . GLN A 1 104 ? 58.243 -5.665 -33.965 1.00 20.56 104 GLN A N 1
ATOM 793 C CA . GLN A 1 104 ? 58.646 -5.723 -32.563 1.00 19.88 104 GLN A CA 1
ATOM 794 C C . GLN A 1 104 ? 58.465 -7.099 -31.913 1.00 19.69 104 GLN A C 1
ATOM 795 O O . GLN A 1 104 ? 57.622 -7.888 -32.335 1.00 18.98 104 GLN A O 1
ATOM 801 N N . PRO A 1 105 ? 59.263 -7.404 -30.871 1.00 19.23 105 PRO A N 1
ATOM 802 C CA . PRO A 1 105 ? 59.131 -8.701 -30.198 1.00 18.79 105 PRO A CA 1
ATOM 803 C C . PRO A 1 105 ? 57.834 -8.737 -29.386 1.00 18.89 105 PRO A C 1
ATOM 804 O O . PRO A 1 105 ? 57.388 -7.706 -28.877 1.00 17.94 105 PRO A O 1
ATOM 808 N N . ALA A 1 106 ? 57.226 -9.917 -29.273 1.00 19.34 106 ALA A N 1
ATOM 809 C CA . ALA A 1 106 ? 55.962 -10.076 -28.550 1.00 19.64 106 ALA A CA 1
ATOM 810 C C . ALA A 1 106 ? 55.950 -9.558 -27.113 1.00 19.92 106 ALA A C 1
ATOM 811 O O . ALA A 1 106 ? 56.801 -9.920 -26.297 1.00 19.08 106 ALA A O 1
ATOM 813 N N . ALA A 1 107 ? 54.958 -8.721 -26.816 1.00 17.10 107 ALA A N 1
ATOM 814 C CA . ALA A 1 107 ? 54.783 -8.120 -25.496 1.00 16.86 107 ALA A CA 1
ATOM 815 C C . ALA A 1 107 ? 55.884 -7.106 -25.199 1.00 16.12 107 ALA A C 1
ATOM 816 O O . ALA A 1 107 ? 56.094 -6.714 -24.057 1.00 16.28 107 ALA A O 1
ATOM 818 N N . LYS A 1 108 ? 56.583 -6.705 -26.255 1.00 17.63 108 LYS A N 1
ATOM 819 C CA . LYS A 1 108 ? 57.632 -5.694 -26.203 1.00 18.35 108 LYS A CA 1
ATOM 820 C C . LYS A 1 108 ? 58.755 -5.813 -25.166 1.00 19.45 108 LYS A C 1
ATOM 821 O O . LYS A 1 108 ? 59.126 -4.818 -24.530 1.00 18.62 108 LYS A O 1
ATOM 827 N N . TYR A 1 109 ? 59.298 -7.016 -25.000 1.00 20.15 109 TYR A N 1
ATOM 828 C CA . TYR A 1 109 ? 60.416 -7.216 -24.084 1.00 20.93 109 TYR A CA 1
ATOM 829 C C . TYR A 1 109 ? 61.679 -6.886 -24.871 1.00 20.56 109 TYR A C 1
ATOM 830 O O . TYR A 1 109 ? 61.845 -7.335 -26.009 1.00 20.04 109 TYR A O 1
ATOM 839 N N . TYR A 1 110 ? 62.568 -6.102 -24.269 1.00 18.05 110 TYR A N 1
ATOM 840 C CA . TYR A 1 110 ? 63.802 -5.699 -24.941 1.00 18.67 110 TYR A CA 1
ATOM 841 C C . TYR A 1 110 ? 65.041 -5.812 -24.072 1.00 19.01 110 TYR A C 1
ATOM 842 O O . TYR A 1 110 ? 64.959 -6.013 -22.862 1.00 18.47 110 TYR A O 1
ATOM 851 N N . THR A 1 111 ? 66.191 -5.668 -24.723 1.00 21.71 111 THR A N 1
ATOM 852 C CA . THR A 1 111 ? 67.481 -5.641 -24.050 1.00 22.58 111 THR A CA 1
ATOM 853 C C . THR A 1 111 ? 68.070 -4.321 -24.538 1.00 23.23 111 THR A C 1
ATOM 854 O O . THR A 1 111 ? 67.798 -3.897 -25.665 1.00 22.26 111 THR A O 1
ATOM 858 N N . ALA A 1 112 ? 68.852 -3.663 -23.692 1.00 21.78 112 ALA A N 1
ATOM 859 C CA . ALA A 1 112 ? 69.464 -2.390 -24.057 1.00 22.37 112 ALA A CA 1
ATOM 860 C C . ALA A 1 112 ? 70.291 -2.500 -25.338 1.00 23.60 112 ALA A C 1
ATOM 861 O O . ALA A 1 112 ? 70.211 -1.643 -26.217 1.00 23.87 112 ALA A O 1
ATOM 863 N N . GLU A 1 113 ? 71.084 -3.561 -25.443 1.00 22.42 113 GLU A N 1
ATOM 864 C CA . GLU A 1 113 ? 71.923 -3.771 -26.616 1.00 24.36 113 GLU A CA 1
ATOM 865 C C . GLU A 1 113 ? 71.130 -3.701 -27.917 1.00 22.33 113 GLU A C 1
ATOM 866 O O . GLU A 1 113 ? 71.576 -3.100 -28.895 1.00 20.10 113 GLU A O 1
ATOM 872 N N . TYR A 1 114 ? 69.956 -4.322 -27.920 1.00 22.54 114 TYR A N 1
ATOM 873 C CA . TYR A 1 114 ? 69.103 -4.348 -29.103 1.00 21.26 114 TYR A CA 1
ATOM 874 C C . TYR A 1 114 ? 68.550 -2.970 -29.454 1.00 20.47 114 TYR A C 1
ATOM 875 O O . TYR A 1 114 ? 68.711 -2.506 -30.580 1.00 19.72 114 TYR A O 1
ATOM 884 N N . LEU A 1 115 ? 67.906 -2.315 -28.493 1.00 20.61 115 LEU A N 1
ATOM 885 C CA . LEU A 1 115 ? 67.346 -0.989 -28.740 1.00 20.97 115 LEU A CA 1
ATOM 886 C C . LEU A 1 115 ? 68.432 0.010 -29.138 1.00 20.56 115 LEU A C 1
ATOM 887 O O . LEU A 1 115 ? 68.227 0.845 -30.019 1.00 20.71 115 LEU A O 1
ATOM 892 N N . GLU A 1 116 ? 69.590 -0.076 -28.493 1.00 19.76 116 GLU A N 1
ATOM 893 C CA . GLU A 1 116 ? 70.688 0.827 -28.814 1.00 19.76 116 GLU A CA 1
ATOM 894 C C . GLU A 1 116 ? 71.146 0.619 -30.252 1.00 19.50 116 GLU A C 1
ATOM 895 O O . GLU A 1 116 ? 71.498 1.573 -30.942 1.00 18.68 116 GLU A O 1
ATOM 901 N N . ALA A 1 117 ? 71.150 -0.632 -30.701 1.00 22.17 117 ALA A N 1
ATOM 902 C CA . ALA A 1 117 ? 71.565 -0.936 -32.069 1.00 21.69 117 ALA A CA 1
ATOM 903 C C . ALA A 1 117 ? 70.582 -0.311 -33.063 1.00 21.71 117 ALA A C 1
ATOM 904 O O . ALA A 1 117 ? 70.976 0.210 -34.110 1.00 21.56 117 ALA A O 1
ATOM 906 N N . ILE A 1 118 ? 69.298 -0.371 -32.732 1.00 21.46 118 ILE A N 1
ATOM 907 C CA . ILE A 1 118 ? 68.275 0.212 -33.589 1.00 21.36 118 ILE A CA 1
ATOM 908 C C . ILE A 1 118 ? 68.467 1.724 -33.613 1.00 20.75 118 ILE A C 1
ATOM 909 O O . ILE A 1 118 ? 68.368 2.350 -34.666 1.00 20.73 118 ILE A O 1
ATOM 914 N N . CYS A 1 119 ? 68.759 2.307 -32.452 1.00 21.21 119 CYS A N 1
ATOM 915 C CA . CYS A 1 119 ? 68.960 3.749 -32.365 1.00 21.31 119 CYS A CA 1
ATOM 916 C C . CYS A 1 119 ? 70.166 4.213 -33.176 1.00 21.10 119 CYS A C 1
ATOM 917 O O . CYS A 1 119 ? 70.134 5.285 -33.776 1.00 21.23 119 CYS A O 1
ATOM 920 N N . ASP A 1 120 ? 71.222 3.402 -33.203 1.00 20.68 120 ASP A N 1
ATOM 921 C CA . ASP A 1 120 ? 72.426 3.738 -33.964 1.00 20.44 120 ASP A CA 1
ATOM 922 C C . ASP A 1 120 ? 72.097 3.891 -35.442 1.00 19.56 120 ASP A C 1
ATOM 923 O O . ASP A 1 120 ? 72.566 4.817 -36.104 1.00 19.48 120 ASP A O 1
ATOM 928 N N . VAL A 1 121 ? 71.305 2.962 -35.963 1.00 18.09 121 VAL A N 1
ATOM 929 C CA . VAL A 1 121 ? 70.921 3.011 -37.368 1.00 18.15 121 VAL A CA 1
ATOM 930 C C . VAL A 1 121 ? 70.035 4.217 -37.645 1.00 18.12 121 VAL A C 1
ATOM 931 O O . VAL A 1 121 ? 70.242 4.944 -38.625 1.00 18.43 121 VAL A O 1
ATOM 935 N N . TRP A 1 122 ? 69.054 4.428 -36.773 1.00 19.14 122 TRP A N 1
ATOM 936 C CA . TRP A 1 122 ? 68.108 5.528 -36.932 1.00 19.54 122 TRP A CA 1
ATOM 937 C C . TRP A 1 122 ? 68.749 6.908 -36.815 1.00 20.16 122 TRP A C 1
ATOM 938 O O . TRP A 1 122 ? 68.428 7.808 -37.589 1.00 20.10 122 TRP A O 1
ATOM 949 N N . ASP A 1 123 ? 69.478 7.137 -35.784 1.00 24.90 123 ASP A N 1
ATOM 950 C CA . ASP A 1 123 ? 70.126 8.391 -35.643 1.00 25.67 123 ASP A CA 1
ATOM 951 C C . ASP A 1 123 ? 70.827 8.819 -36.973 1.00 25.93 123 ASP A C 1
ATOM 952 O O . ASP A 1 123 ? 70.807 9.891 -37.376 1.00 27.19 123 ASP A O 1
ATOM 957 N N . LEU A 1 124 ? 71.425 7.860 -37.636 1.00 22.45 124 LEU A N 1
ATOM 958 C CA . LEU A 1 124 ? 72.101 8.023 -38.881 1.00 22.44 124 LEU A CA 1
ATOM 959 C C . LEU A 1 124 ? 71.249 8.315 -40.111 1.00 22.78 124 LEU A C 1
ATOM 960 O O . LEU A 1 124 ? 71.539 9.060 -40.813 1.00 22.65 124 LEU A O 1
ATOM 965 N N . ARG A 1 125 ? 70.193 7.548 -40.241 1.00 21.05 125 ARG A N 1
ATOM 966 C CA . ARG A 1 125 ? 69.372 7.546 -41.402 1.00 21.69 125 ARG A CA 1
ATOM 967 C C . ARG A 1 125 ? 67.946 8.168 -41.296 1.00 21.03 125 ARG A C 1
ATOM 968 O O . ARG A 1 125 ? 67.358 8.312 -42.169 1.00 21.70 125 ARG A O 1
ATOM 976 N N . GLY A 1 126 ? 67.554 8.428 -40.088 1.00 21.11 126 GLY A N 1
ATOM 977 C CA . GLY A 1 126 ? 66.378 9.179 -39.791 1.00 20.09 126 GLY A CA 1
ATOM 978 C C . GLY A 1 126 ? 66.470 10.412 -38.942 1.00 21.09 126 GLY A C 1
ATOM 979 O O . GLY A 1 126 ? 67.454 10.988 -38.799 1.00 21.02 126 GLY A O 1
ATOM 980 N N . SER A 1 127 ? 65.324 10.769 -38.454 1.00 21.73 127 SER A N 1
ATOM 981 C CA . SER A 1 127 ? 65.134 11.912 -37.627 1.00 21.77 127 SER A CA 1
ATOM 982 C C . SER A 1 127 ? 65.603 11.906 -36.207 1.00 23.02 127 SER A C 1
ATOM 983 O O . SER A 1 127 ? 65.706 12.844 -35.664 1.00 22.89 127 SER A O 1
ATOM 986 N N . GLY A 1 128 ? 65.695 10.758 -35.632 1.00 23.05 128 GLY A N 1
ATOM 987 C CA . GLY A 1 128 ? 65.962 10.635 -34.244 1.00 23.36 128 GLY A CA 1
ATOM 988 C C . GLY A 1 128 ? 64.716 10.545 -33.376 1.00 22.77 128 GLY A C 1
ATOM 989 O O . GLY A 1 128 ? 64.750 10.460 -32.226 1.00 23.26 128 GLY A O 1
ATOM 990 N N . LEU A 1 129 ? 63.610 10.580 -34.083 1.00 20.39 129 LEU A N 1
ATOM 991 C CA . LEU A 1 129 ? 62.334 10.598 -33.501 1.00 20.24 129 LEU A CA 1
ATOM 992 C C . LEU A 1 129 ? 61.612 9.283 -33.727 1.00 20.44 129 LEU A C 1
ATOM 993 O O . LEU A 1 129 ? 61.619 8.802 -34.690 1.00 20.17 129 LEU A O 1
ATOM 998 N N . THR A 1 130 ? 60.915 8.839 -32.713 1.00 21.31 130 THR A N 1
ATOM 999 C CA . THR A 1 130 ? 60.137 7.612 -32.733 1.00 21.15 130 THR A CA 1
ATOM 1000 C C . THR A 1 130 ? 58.756 7.690 -32.123 1.00 21.27 130 THR A C 1
ATOM 1001 O O . THR A 1 130 ? 58.475 8.495 -31.492 1.00 21.26 130 THR A O 1
ATOM 1005 N N . ASN A 1 131 ? 58.009 6.632 -32.348 1.00 19.17 131 ASN A N 1
ATOM 1006 C CA . ASN A 1 131 ? 57.017 6.209 -31.494 1.00 18.53 131 ASN A CA 1
ATOM 1007 C C . ASN A 1 131 ? 57.162 4.825 -30.838 1.00 17.82 131 ASN A C 1
ATOM 1008 O O . ASN A 1 131 ? 57.270 3.962 -31.463 1.00 17.04 131 ASN A O 1
ATOM 1013 N N . MET A 1 132 ? 57.091 4.797 -29.556 1.00 19.05 132 MET A N 1
ATOM 1014 C CA . MET A 1 132 ? 57.175 3.597 -28.833 1.00 20.62 132 MET A CA 1
ATOM 1015 C C . MET A 1 132 ? 55.878 3.314 -28.009 1.00 21.27 132 MET A C 1
ATOM 1016 O O . MET A 1 132 ? 55.770 3.759 -26.964 1.00 22.30 132 MET A O 1
ATOM 1021 N N . HIS A 1 133 ? 54.874 2.705 -28.607 1.00 19.15 133 HIS A N 1
ATOM 1022 C CA . HIS A 1 133 ? 54.921 2.065 -29.875 1.00 19.41 133 HIS A CA 1
ATOM 1023 C C . HIS A 1 133 ? 53.713 2.447 -30.667 1.00 19.36 133 HIS A C 1
ATOM 1024 O O . HIS A 1 133 ? 52.856 2.983 -30.139 1.00 18.18 133 HIS A O 1
ATOM 1031 N N . GLY A 1 134 ? 53.706 2.108 -31.930 1.00 18.81 134 GLY A N 1
ATOM 1032 C CA . GLY A 1 134 ? 52.463 2.334 -32.649 1.00 19.38 134 GLY A CA 1
ATOM 1033 C C . GLY A 1 134 ? 51.265 1.655 -31.993 1.00 19.73 134 GLY A C 1
ATOM 1034 O O . GLY A 1 134 ? 51.537 0.744 -31.251 1.00 19.00 134 GLY A O 1
ATOM 1035 N N . SER A 1 135 ? 50.057 2.007 -32.272 1.00 18.39 135 SER A N 1
ATOM 1036 C CA . SER A 1 135 ? 48.917 1.400 -31.624 1.00 19.75 135 SER A CA 1
ATOM 1037 C C . SER A 1 135 ? 48.673 -0.049 -31.987 1.00 20.47 135 SER A C 1
ATOM 1038 O O . SER A 1 135 ? 48.137 -0.670 -31.263 1.00 19.89 135 SER A O 1
ATOM 1041 N N . THR A 1 136 ? 49.067 -0.517 -33.122 1.00 21.90 136 THR A N 1
ATOM 1042 C CA . THR A 1 136 ? 49.021 -1.915 -33.524 1.00 23.86 136 THR A CA 1
ATOM 1043 C C . THR A 1 136 ? 50.090 -2.736 -32.837 1.00 24.65 136 THR A C 1
ATOM 1044 O O . THR A 1 136 ? 49.893 -3.876 -32.629 1.00 25.68 136 THR A O 1
ATOM 1048 N N . GLY A 1 137 ? 51.232 -2.116 -32.577 1.00 23.64 137 GLY A N 1
ATOM 1049 C CA . GLY A 1 137 ? 52.327 -2.715 -31.921 1.00 23.32 137 GLY A CA 1
ATOM 1050 C C . GLY A 1 137 ? 53.771 -2.344 -32.355 1.00 23.04 137 GLY A C 1
ATOM 1051 O O . GLY A 1 137 ? 54.618 -2.463 -31.629 1.00 23.34 137 GLY A O 1
ATOM 1052 N N . ASP A 1 138 ? 53.958 -2.077 -33.625 1.00 18.98 138 ASP A N 1
ATOM 1053 C CA . ASP A 1 138 ? 55.238 -1.803 -34.274 1.00 18.99 138 ASP A CA 1
ATOM 1054 C C . ASP A 1 138 ? 56.101 -0.742 -33.620 1.00 18.65 138 ASP A C 1
ATOM 1055 O O . ASP A 1 138 ? 55.606 0.180 -32.976 1.00 19.60 138 ASP A O 1
ATOM 1060 N N . ILE A 1 139 ? 57.407 -0.886 -33.801 1.00 19.32 139 ILE A N 1
ATOM 1061 C CA . ILE A 1 139 ? 58.350 0.114 -33.332 1.00 18.29 139 ILE A CA 1
ATOM 1062 C C . ILE A 1 139 ? 58.202 1.099 -34.488 1.00 18.18 139 ILE A C 1
ATOM 1063 O O . ILE A 1 139 ? 58.211 0.688 -35.650 1.00 17.48 139 ILE A O 1
ATOM 1068 N N . VAL A 1 140 ? 57.882 2.340 -34.226 1.00 18.93 140 VAL A N 1
ATOM 1069 C CA . VAL A 1 140 ? 57.685 3.368 -35.237 1.00 19.00 140 VAL A CA 1
ATOM 1070 C C . VAL A 1 140 ? 58.880 4.403 -35.332 1.00 19.31 140 VAL A C 1
ATOM 1071 O O . VAL A 1 140 ? 59.181 5.019 -34.468 1.00 19.62 140 VAL A O 1
ATOM 1075 N N . LEU A 1 141 ? 59.467 4.413 -36.466 1.00 17.93 141 LEU A N 1
ATOM 1076 C CA . LEU A 1 141 ? 60.565 5.218 -36.812 1.00 18.18 141 LEU A CA 1
ATOM 1077 C C . LEU A 1 141 ? 59.999 6.406 -37.669 1.00 18.45 141 LEU A C 1
ATOM 1078 O O . LEU A 1 141 ? 59.711 6.294 -38.693 1.00 16.90 141 LEU A O 1
ATOM 1083 N N . LEU A 1 142 ? 59.888 7.528 -36.994 1.00 20.30 142 LEU A N 1
ATOM 1084 C CA . LEU A 1 142 ? 59.218 8.680 -37.434 1.00 20.20 142 LEU A CA 1
ATOM 1085 C C . LEU A 1 142 ? 60.059 9.734 -38.156 1.00 20.39 142 LEU A C 1
ATOM 1086 O O . LEU A 1 142 ? 60.562 10.520 -37.560 1.00 19.93 142 LEU A O 1
ATOM 1091 N N . GLY A 1 143 ? 60.114 9.623 -39.416 1.00 20.92 143 GLY A N 1
ATOM 1092 C CA . GLY A 1 143 ? 60.771 10.555 -40.257 1.00 21.19 143 GLY A CA 1
ATOM 1093 C C . GLY A 1 143 ? 62.079 10.273 -40.920 1.00 22.24 143 GLY A C 1
ATOM 1094 O O . GLY A 1 143 ? 63.015 10.297 -40.286 1.00 22.67 143 GLY A O 1
ATOM 1095 N N . THR A 1 144 ? 62.012 10.078 -42.206 1.00 21.52 144 THR A N 1
ATOM 1096 C CA . THR A 1 144 ? 63.112 9.940 -43.118 1.00 22.34 144 THR A CA 1
ATOM 1097 C C . THR A 1 144 ? 62.759 10.243 -44.571 1.00 22.66 144 THR A C 1
ATOM 1098 O O . THR A 1 144 ? 61.764 10.607 -44.805 1.00 21.96 144 THR A O 1
ATOM 1102 N N . GLN A 1 145 ? 63.761 10.163 -45.413 1.00 24.21 145 GLN A N 1
ATOM 1103 C CA . GLN A 1 145 ? 63.659 10.449 -46.788 1.00 25.05 145 GLN A CA 1
ATOM 1104 C C . GLN A 1 145 ? 63.649 9.162 -47.675 1.00 24.73 145 GLN A C 1
ATOM 1105 O O . GLN A 1 145 ? 64.136 8.244 -47.331 1.00 23.63 145 GLN A O 1
ATOM 1111 N N . THR A 1 146 ? 63.065 9.255 -48.819 1.00 21.60 146 THR A N 1
ATOM 1112 C CA . THR A 1 146 ? 62.875 8.122 -49.669 1.00 21.39 146 THR A CA 1
ATOM 1113 C C . THR A 1 146 ? 64.153 7.286 -49.908 1.00 21.41 146 THR A C 1
ATOM 1114 O O . THR A 1 146 ? 64.107 6.215 -49.795 1.00 20.86 146 THR A O 1
ATOM 1118 N N . PRO A 1 147 ? 65.266 7.908 -50.253 1.00 22.69 147 PRO A N 1
ATOM 1119 C CA . PRO A 1 147 ? 66.476 7.166 -50.581 1.00 22.01 147 PRO A CA 1
ATOM 1120 C C . PRO A 1 147 ? 67.012 6.342 -49.409 1.00 22.53 147 PRO A C 1
ATOM 1121 O O . PRO A 1 147 ? 67.742 5.474 -49.641 1.00 21.72 147 PRO A O 1
ATOM 1125 N N . GLN A 1 148 ? 66.621 6.677 -48.195 1.00 22.24 148 GLN A N 1
ATOM 1126 C CA . GLN A 1 148 ? 67.078 5.982 -47.037 1.00 23.11 148 GLN A CA 1
ATOM 1127 C C . GLN A 1 148 ? 66.361 4.676 -46.752 1.00 23.20 148 GLN A C 1
ATOM 1128 O O . GLN A 1 148 ? 66.657 3.922 -46.002 1.00 23.11 148 GLN A O 1
ATOM 1134 N N . LEU A 1 149 ? 65.300 4.547 -47.343 1.00 20.00 149 LEU A N 1
ATOM 1135 C CA . LEU A 1 149 ? 64.477 3.369 -47.077 1.00 19.26 149 LEU A CA 1
ATOM 1136 C C . LEU A 1 149 ? 65.177 2.034 -47.348 1.00 19.27 149 LEU A C 1
ATOM 1137 O O . LEU A 1 149 ? 65.212 1.161 -46.477 1.00 19.17 149 LEU A O 1
ATOM 1142 N N . GLU A 1 150 ? 65.529 1.827 -48.538 1.00 21.10 150 GLU A N 1
ATOM 1143 C CA . GLU A 1 150 ? 66.286 0.651 -48.859 1.00 22.48 150 GLU A CA 1
ATOM 1144 C C . GLU A 1 150 ? 67.524 0.477 -47.971 1.00 22.96 150 GLU A C 1
ATOM 1145 O O . GLU A 1 150 ? 67.830 -0.539 -47.608 1.00 23.21 150 GLU A O 1
ATOM 1151 N N . GLU A 1 151 ? 68.152 1.527 -47.580 1.00 25.38 151 GLU A N 1
ATOM 1152 C CA . GLU A 1 151 ? 69.274 1.432 -46.737 1.00 25.84 151 GLU A CA 1
ATOM 1153 C C . GLU A 1 151 ? 68.921 0.926 -45.327 1.00 25.52 151 GLU A C 1
ATOM 1154 O O . GLU A 1 151 ? 69.547 0.124 -44.787 1.00 25.90 151 GLU A O 1
ATOM 1160 N N . ILE A 1 152 ? 67.911 1.528 -44.760 1.00 19.48 152 ILE A N 1
ATOM 1161 C CA . ILE A 1 152 ? 67.403 1.123 -43.523 1.00 19.82 152 ILE A CA 1
ATOM 1162 C C . ILE A 1 152 ? 67.009 -0.367 -43.508 1.00 20.12 152 ILE A C 1
ATOM 1163 O O . ILE A 1 152 ? 67.210 -1.100 -42.653 1.00 20.20 152 ILE A O 1
ATOM 1168 N N . PHE A 1 153 ? 66.236 -0.684 -44.550 1.00 18.96 153 PHE A N 1
ATOM 1169 C CA . PHE A 1 153 ? 65.730 -2.051 -44.694 1.00 19.51 153 PHE A CA 1
ATOM 1170 C C . PHE A 1 153 ? 66.906 -3.123 -44.775 1.00 19.75 153 PHE A C 1
ATOM 1171 O O . PHE A 1 153 ? 66.880 -4.090 -44.164 1.00 19.99 153 PHE A O 1
ATOM 1179 N N . PHE A 1 154 ? 67.912 -2.778 -45.513 1.00 18.86 154 PHE A N 1
ATOM 1180 C CA . PHE A 1 154 ? 69.079 -3.586 -45.631 1.00 20.03 154 PHE A CA 1
ATOM 1181 C C . PHE A 1 154 ? 69.749 -3.714 -44.242 1.00 21.64 154 PHE A C 1
ATOM 1182 O O . PHE A 1 154 ? 69.944 -4.684 -43.866 1.00 21.00 154 PHE A O 1
ATOM 1190 N N . GLU A 1 155 ? 70.014 -2.637 -43.520 1.00 19.96 155 GLU A N 1
ATOM 1191 C CA . GLU A 1 155 ? 70.610 -2.710 -42.188 1.00 21.86 155 GLU A CA 1
ATOM 1192 C C . GLU A 1 155 ? 69.821 -3.494 -41.209 1.00 21.75 155 GLU A C 1
ATOM 1193 O O . GLU A 1 155 ? 70.167 -4.236 -40.481 1.00 21.76 155 GLU A O 1
ATOM 1199 N N . MET A 1 156 ? 68.516 -3.293 -41.281 1.00 23.05 156 MET A N 1
ATOM 1200 C CA . MET A 1 156 ? 67.589 -3.965 -40.373 1.00 23.48 156 MET A CA 1
ATOM 1201 C C . MET A 1 156 ? 67.644 -5.503 -40.567 1.00 23.12 156 MET A C 1
ATOM 1202 O O . MET A 1 156 ? 67.675 -6.201 -39.702 1.00 23.59 156 MET A O 1
ATOM 1207 N N . THR A 1 157 ? 67.712 -5.954 -41.775 1.00 23.11 157 THR A N 1
ATOM 1208 C CA . THR A 1 157 ? 67.713 -7.382 -42.076 1.00 22.08 157 THR A CA 1
ATOM 1209 C C . THR A 1 157 ? 69.076 -8.058 -42.005 1.00 22.23 157 THR A C 1
ATOM 1210 O O . THR A 1 157 ? 69.194 -9.164 -41.482 1.00 22.10 157 THR A O 1
ATOM 1214 N N . HIS A 1 158 ? 70.101 -7.399 -42.530 1.00 21.26 158 HIS A N 1
ATOM 1215 C CA . HIS A 1 158 ? 71.440 -7.970 -42.532 1.00 22.51 158 HIS A CA 1
ATOM 1216 C C . HIS A 1 158 ? 72.202 -7.836 -41.220 1.00 23.77 158 HIS A C 1
ATOM 1217 O O . HIS A 1 158 ? 72.881 -8.771 -40.799 1.00 23.19 158 HIS A O 1
ATOM 1224 N N . ASN A 1 159 ? 71.864 -6.798 -40.498 1.00 25.67 159 ASN A N 1
ATOM 1225 C CA . ASN A 1 159 ? 72.537 -6.505 -39.291 1.00 27.20 159 ASN A CA 1
ATOM 1226 C C . ASN A 1 159 ? 71.817 -6.720 -38.011 1.00 27.49 159 ASN A C 1
ATOM 1227 O O . ASN A 1 159 ? 72.448 -7.131 -37.034 1.00 29.31 159 ASN A O 1
ATOM 1232 N N . LEU A 1 160 ? 70.531 -6.496 -38.022 1.00 24.84 160 LEU A N 1
ATOM 1233 C CA . LEU A 1 160 ? 69.670 -6.584 -36.835 1.00 24.69 160 LEU A CA 1
ATOM 1234 C C . LEU A 1 160 ? 68.600 -7.651 -36.851 1.00 23.69 160 LEU A C 1
ATOM 1235 O O . LEU A 1 160 ? 67.930 -7.829 -35.944 1.00 23.89 160 LEU A O 1
ATOM 1240 N N . ASN A 1 161 ? 68.600 -8.394 -37.946 1.00 25.68 161 ASN A N 1
ATOM 1241 C CA . ASN A 1 161 ? 67.758 -9.553 -38.065 1.00 24.88 161 ASN A CA 1
ATOM 1242 C C . ASN A 1 161 ? 66.382 -9.122 -37.654 1.00 23.88 161 ASN A C 1
ATOM 1243 O O . ASN A 1 161 ? 65.693 -9.777 -36.998 1.00 23.36 161 ASN A O 1
ATOM 1248 N N . THR A 1 162 ? 65.921 -7.983 -38.131 1.00 22.59 162 THR A N 1
ATOM 1249 C CA . THR A 1 162 ? 64.576 -7.470 -37.862 1.00 21.27 162 THR A CA 1
ATOM 1250 C C . THR A 1 162 ? 63.831 -7.039 -39.153 1.00 21.03 162 THR A C 1
ATOM 1251 O O . THR A 1 162 ? 64.364 -6.422 -39.817 1.00 21.04 162 THR A O 1
ATOM 1255 N N . ASP A 1 163 ? 62.569 -7.401 -39.322 1.00 19.02 163 ASP A N 1
ATOM 1256 C CA . ASP A 1 163 ? 61.757 -7.106 -40.487 1.00 20.36 163 ASP A CA 1
ATOM 1257 C C . ASP A 1 163 ? 60.879 -5.807 -40.273 1.00 20.61 163 ASP A C 1
ATOM 1258 O O . ASP A 1 163 ? 60.730 -5.332 -39.257 1.00 21.24 163 ASP A O 1
ATOM 1263 N N . LEU A 1 164 ? 60.263 -5.420 -41.342 1.00 22.21 164 LEU A N 1
ATOM 1264 C CA . LEU A 1 164 ? 59.293 -4.389 -41.309 1.00 22.40 164 LEU A CA 1
ATOM 1265 C C . LEU A 1 164 ? 58.007 -4.930 -40.775 1.00 23.28 164 LEU A C 1
ATOM 1266 O O . LEU A 1 164 ? 57.707 -6.027 -40.856 1.00 22.83 164 LEU A O 1
ATOM 1271 N N . GLY A 1 165 ? 57.255 -4.004 -40.262 1.00 19.96 165 GLY A N 1
ATOM 1272 C CA . GLY A 1 165 ? 55.925 -4.387 -39.827 1.00 20.40 165 GLY A CA 1
ATOM 1273 C C . GLY A 1 165 ? 55.037 -4.276 -41.050 1.00 20.66 165 GLY A C 1
ATOM 1274 O O . GLY A 1 165 ? 55.544 -4.109 -42.158 1.00 20.60 165 GLY A O 1
ATOM 1275 N N . GLY A 1 166 ? 53.723 -4.351 -40.874 1.00 21.59 166 GLY A N 1
ATOM 1276 C CA . GLY A 1 166 ? 52.847 -4.260 -42.030 1.00 22.28 166 GLY A CA 1
ATOM 1277 C C . GLY A 1 166 ? 52.026 -2.986 -42.155 1.00 22.24 166 GLY A C 1
ATOM 1278 O O . GLY A 1 166 ? 51.845 -2.241 -41.193 1.00 22.67 166 GLY A O 1
ATOM 1279 N N . SER A 1 167 ? 51.541 -2.734 -43.366 1.00 23.85 167 SER A N 1
ATOM 1280 C CA . SER A 1 167 ? 50.692 -1.582 -43.654 1.00 23.84 167 SER A CA 1
ATOM 1281 C C . SER A 1 167 ? 49.957 -1.910 -44.952 1.00 24.35 167 SER A C 1
ATOM 1282 O O . SER A 1 167 ? 50.461 -2.678 -45.771 1.00 24.24 167 SER A O 1
ATOM 1285 N N . GLY A 1 168 ? 48.751 -1.421 -45.007 1.00 25.74 168 GLY A N 1
ATOM 1286 C CA . GLY A 1 168 ? 47.911 -1.609 -46.198 1.00 26.78 168 GLY A CA 1
ATOM 1287 C C . GLY A 1 168 ? 46.875 -2.756 -46.172 1.00 27.05 168 GLY A C 1
ATOM 1288 O O . GLY A 1 168 ? 46.408 -3.025 -45.201 1.00 27.29 168 GLY A O 1
ATOM 1289 N N . SER A 1 169 ? 46.517 -3.333 -47.325 1.00 23.80 169 SER A N 1
ATOM 1290 C CA . SER A 1 169 ? 45.444 -4.293 -47.439 1.00 23.55 169 SER A CA 1
ATOM 1291 C C . SER A 1 169 ? 45.849 -5.730 -47.259 1.00 23.13 169 SER A C 1
ATOM 1292 O O . SER A 1 169 ? 45.802 -6.498 -48.095 1.00 22.31 169 SER A O 1
ATOM 1295 N N . ASN A 1 170 ? 46.322 -5.949 -46.073 1.00 22.40 170 ASN A N 1
ATOM 1296 C CA . ASN A 1 170 ? 47.016 -7.130 -45.709 1.00 22.27 170 ASN A CA 1
ATOM 1297 C C . ASN A 1 170 ? 46.926 -7.378 -44.216 1.00 21.34 170 ASN A C 1
ATOM 1298 O O . ASN A 1 170 ? 46.244 -6.711 -43.567 1.00 20.45 170 ASN A O 1
ATOM 1303 N N . LEU A 1 171 ? 47.583 -8.423 -43.723 1.00 20.74 171 LEU A N 1
ATOM 1304 C CA . LEU A 1 171 ? 47.660 -8.760 -42.350 1.00 19.62 171 LEU A CA 1
ATOM 1305 C C . LEU A 1 171 ? 48.632 -7.779 -41.738 1.00 19.61 171 LEU A C 1
ATOM 1306 O O . LEU A 1 171 ? 49.529 -7.510 -42.264 1.00 20.80 171 LEU A O 1
ATOM 1311 N N . ARG A 1 172 ? 48.305 -7.200 -40.628 1.00 17.07 172 ARG A N 1
ATOM 1312 C CA . ARG A 1 172 ? 49.136 -6.228 -39.931 1.00 17.51 172 ARG A CA 1
ATOM 1313 C C . ARG A 1 172 ? 49.967 -6.913 -38.856 1.00 16.41 172 ARG A C 1
ATOM 1314 O O . ARG A 1 172 ? 49.830 -8.112 -38.614 1.00 15.39 172 ARG A O 1
ATOM 1322 N N . THR A 1 173 ? 50.779 -6.160 -38.196 1.00 18.12 173 THR A N 1
ATOM 1323 C CA . THR A 1 173 ? 51.521 -6.713 -37.126 1.00 19.39 173 THR A CA 1
ATOM 1324 C C . THR A 1 173 ? 50.649 -7.305 -35.990 1.00 19.58 173 THR A C 1
ATOM 1325 O O . THR A 1 173 ? 49.944 -6.636 -35.467 1.00 19.99 173 THR A O 1
ATOM 1329 N N . PRO A 1 174 ? 50.715 -8.537 -35.705 1.00 18.34 174 PRO A N 1
ATOM 1330 C CA . PRO A 1 174 ? 50.001 -9.056 -34.549 1.00 18.33 174 PRO A CA 1
ATOM 1331 C C . PRO A 1 174 ? 50.679 -8.570 -33.147 1.00 19.09 174 PRO A C 1
ATOM 1332 O O . PRO A 1 174 ? 51.755 -8.330 -33.124 1.00 17.88 174 PRO A O 1
ATOM 1336 N N . GLU A 1 175 ? 49.863 -8.572 -32.085 1.00 17.45 175 GLU A N 1
ATOM 1337 C CA . GLU A 1 175 ? 50.333 -8.237 -30.755 1.00 18.36 175 GLU A CA 1
ATOM 1338 C C . GLU A 1 175 ? 49.623 -8.983 -29.653 1.00 18.15 175 GLU A C 1
ATOM 1339 O O . GLU A 1 175 ? 48.525 -9.375 -29.818 1.00 17.63 175 GLU A O 1
ATOM 1345 N N . SER A 1 176 ? 50.430 -9.237 -28.600 1.00 16.88 176 SER A N 1
ATOM 1346 C CA . SER A 1 176 ? 49.799 -9.967 -27.519 1.00 16.39 176 SER A CA 1
ATOM 1347 C C . SER A 1 176 ? 50.024 -9.277 -26.192 1.00 15.72 176 SER A C 1
ATOM 1348 O O . SER A 1 176 ? 50.841 -8.359 -26.090 1.00 16.19 176 SER A O 1
ATOM 1351 N N . CYS A 1 177 ? 49.275 -9.707 -25.182 1.00 17.28 177 CYS A N 1
ATOM 1352 C CA . CYS A 1 177 ? 49.460 -9.183 -23.837 1.00 17.07 177 CYS A CA 1
ATOM 1353 C C . CYS A 1 177 ? 50.727 -9.916 -23.395 1.00 17.59 177 CYS A C 1
ATOM 1354 O O . CYS A 1 177 ? 51.217 -10.783 -24.121 1.00 17.85 177 CYS A O 1
ATOM 1357 N N . LEU A 1 178 ? 51.259 -9.600 -22.220 1.00 18.43 178 LEU A N 1
ATOM 1358 C CA . LEU A 1 178 ? 52.483 -10.269 -21.778 1.00 18.24 178 LEU A CA 1
ATOM 1359 C C . LEU A 1 178 ? 52.278 -11.753 -21.453 1.00 18.68 178 LEU A C 1
ATOM 1360 O O . LEU A 1 178 ? 53.239 -12.509 -21.311 1.00 18.90 178 LEU A O 1
ATOM 1365 N N . GLY A 1 179 ? 51.022 -12.169 -21.352 1.00 16.54 179 GLY A N 1
ATOM 1366 C CA . GLY A 1 179 ? 50.711 -13.565 -21.083 1.00 17.42 179 GLY A CA 1
ATOM 1367 C C . GLY A 1 179 ? 51.422 -14.255 -19.928 1.00 18.45 179 GLY A C 1
ATOM 1368 O O . GLY A 1 179 ? 51.570 -13.694 -18.844 1.00 18.71 179 GLY A O 1
ATOM 1369 N N . ILE A 1 180 ? 51.868 -15.486 -20.164 1.00 19.22 180 ILE A N 1
ATOM 1370 C CA . ILE A 1 180 ? 52.538 -16.262 -19.123 1.00 19.94 180 ILE A CA 1
ATOM 1371 C C . ILE A 1 180 ? 53.900 -15.728 -18.687 1.00 20.22 180 ILE A C 1
ATOM 1372 O O . ILE A 1 180 ? 54.504 -16.264 -17.755 1.00 20.47 180 ILE A O 1
ATOM 1377 N N . SER A 1 181 ? 54.387 -14.681 -19.345 1.00 19.35 181 SER A N 1
ATOM 1378 C CA . SER A 1 181 ? 55.689 -14.130 -18.987 1.00 19.01 181 SER A CA 1
ATOM 1379 C C . SER A 1 181 ? 55.694 -13.481 -17.604 1.00 19.27 181 SER A C 1
ATOM 1380 O O . SER A 1 181 ? 56.703 -13.521 -16.905 1.00 18.11 181 SER A O 1
ATOM 1383 N N . ARG A 1 182 ? 54.527 -12.962 -17.143 1.00 20.39 182 ARG A N 1
ATOM 1384 C CA . ARG A 1 182 ? 54.363 -12.149 -15.982 1.00 21.17 182 ARG A CA 1
ATOM 1385 C C . ARG A 1 182 ? 52.920 -11.943 -15.449 1.00 21.21 182 ARG A C 1
ATOM 1386 O O . ARG A 1 182 ? 52.570 -11.021 -14.947 1.00 21.93 182 ARG A O 1
ATOM 1394 N N . CYS A 1 183 ? 52.238 -13.009 -15.537 1.00 19.83 183 CYS A N 1
ATOM 1395 C CA . CYS A 1 183 ? 50.844 -12.920 -15.131 1.00 20.30 183 CYS A CA 1
ATOM 1396 C C . CYS A 1 183 ? 50.339 -14.308 -14.765 1.00 20.98 183 CYS A C 1
ATOM 1397 O O . CYS A 1 183 ? 50.558 -15.270 -15.510 1.00 21.56 183 CYS A O 1
ATOM 1400 N N . GLU A 1 184 ? 49.668 -14.417 -13.620 1.00 19.86 184 GLU A N 1
ATOM 1401 C CA . GLU A 1 184 ? 49.157 -15.706 -13.175 1.00 20.77 184 GLU A CA 1
ATOM 1402 C C . GLU A 1 184 ? 47.762 -16.029 -13.710 1.00 20.33 184 GLU A C 1
ATOM 1403 O O . GLU A 1 184 ? 47.197 -17.081 -13.395 1.00 19.84 184 GLU A O 1
ATOM 1409 N N . PHE A 1 185 ? 47.219 -15.129 -14.528 1.00 20.10 185 PHE A N 1
ATOM 1410 C CA . PHE A 1 185 ? 45.887 -15.304 -15.108 1.00 20.36 185 PHE A CA 1
ATOM 1411 C C . PHE A 1 185 ? 45.941 -15.872 -16.527 1.00 19.57 185 PHE A C 1
ATOM 1412 O O . PHE A 1 185 ? 44.925 -16.334 -17.045 1.00 19.57 185 PHE A O 1
ATOM 1420 N N . ALA A 1 186 ? 47.117 -15.818 -17.151 1.00 21.27 186 ALA A N 1
ATOM 1421 C CA . ALA A 1 186 ? 47.298 -16.286 -18.528 1.00 21.26 186 ALA A CA 1
ATOM 1422 C C . ALA A 1 186 ? 46.865 -17.731 -18.761 1.00 21.93 186 ALA A C 1
ATOM 1423 O O . ALA A 1 186 ? 47.369 -18.652 -18.116 1.00 21.88 186 ALA A O 1
ATOM 1425 N N . CYS A 1 187 ? 45.946 -17.923 -19.704 1.00 20.03 187 CYS A N 1
ATOM 1426 C CA . CYS A 1 187 ? 45.438 -19.258 -20.014 1.00 20.72 187 CYS A CA 1
ATOM 1427 C C . CYS A 1 187 ? 46.183 -19.982 -21.136 1.00 20.67 187 CYS A C 1
ATOM 1428 O O . CYS A 1 187 ? 45.939 -21.160 -21.391 1.00 21.64 187 CYS A O 1
ATOM 1431 N N . TYR A 1 188 ? 47.079 -19.274 -21.813 1.00 18.10 188 TYR A N 1
ATOM 1432 C CA . TYR A 1 188 ? 47.899 -19.874 -22.868 1.00 17.61 188 TYR A CA 1
ATOM 1433 C C . TYR A 1 188 ? 49.065 -18.944 -23.159 1.00 17.07 188 TYR A C 1
ATOM 1434 O O . TYR A 1 188 ? 49.059 -17.792 -22.731 1.00 17.19 188 TYR A O 1
ATOM 1443 N N . ASP A 1 189 ? 50.070 -19.451 -23.867 1.00 16.89 189 ASP A N 1
ATOM 1444 C CA . ASP A 1 189 ? 51.258 -18.664 -24.195 1.00 16.66 189 ASP A CA 1
ATOM 1445 C C . ASP A 1 189 ? 50.969 -17.697 -25.344 1.00 16.24 189 ASP A C 1
ATOM 1446 O O . ASP A 1 189 ? 51.262 -17.978 -26.510 1.00 15.96 189 ASP A O 1
ATOM 1451 N N . THR A 1 190 ? 50.392 -16.549 -24.997 1.00 17.25 190 THR A N 1
ATOM 1452 C CA . THR A 1 190 ? 50.026 -15.537 -25.982 1.00 17.14 190 THR A CA 1
ATOM 1453 C C . THR A 1 190 ? 51.187 -15.074 -26.850 1.00 16.94 190 THR A C 1
ATOM 1454 O O . THR A 1 190 ? 51.035 -14.925 -28.060 1.00 16.94 190 THR A O 1
ATOM 1458 N N . GLN A 1 191 ? 52.340 -14.841 -26.230 1.00 18.19 191 GLN A N 1
ATOM 1459 C CA . GLN A 1 191 ? 53.515 -14.386 -26.956 1.00 18.39 191 GLN A CA 1
ATOM 1460 C C . GLN A 1 191 ? 53.965 -15.388 -28.009 1.00 18.88 191 GLN A C 1
ATOM 1461 O O . GLN A 1 191 ? 54.324 -15.004 -29.121 1.00 18.82 191 GLN A O 1
ATOM 1467 N N . LEU A 1 192 ? 53.880 -16.707 -27.689 1.00 20.57 192 LEU A N 1
ATOM 1468 C CA . LEU A 1 192 ? 54.256 -17.741 -28.615 1.00 19.99 192 LEU A CA 1
ATOM 1469 C C . LEU A 1 192 ? 53.315 -17.852 -29.778 1.00 19.90 192 LEU A C 1
ATOM 1470 O O . LEU A 1 192 ? 53.652 -17.958 -30.799 1.00 18.92 192 LEU A O 1
ATOM 1475 N N . MET A 1 193 ? 52.100 -17.765 -29.468 1.00 18.19 193 MET A N 1
ATOM 1476 C CA . MET A 1 193 ? 51.137 -17.855 -30.554 1.00 18.54 193 MET A CA 1
ATOM 1477 C C . MET A 1 193 ? 51.336 -16.656 -31.472 1.00 18.64 193 MET A C 1
ATOM 1478 O O . MET A 1 193 ? 51.344 -16.788 -32.695 1.00 19.07 193 MET A O 1
ATOM 1483 N N . CYS A 1 194 ? 51.504 -15.486 -30.866 1.00 20.13 194 CYS A N 1
ATOM 1484 C CA . CYS A 1 194 ? 51.714 -14.246 -31.612 1.00 19.94 194 CYS A CA 1
ATOM 1485 C C . CYS A 1 194 ? 52.961 -14.368 -32.490 1.00 20.61 194 CYS A C 1
ATOM 1486 O O . CYS A 1 194 ? 52.918 -14.100 -33.696 1.00 19.32 194 CYS A O 1
ATOM 1489 N N . TYR A 1 195 ? 54.008 -14.872 -31.926 1.00 19.65 195 TYR A N 1
ATOM 1490 C CA . TYR A 1 195 ? 55.255 -14.943 -32.666 1.00 20.16 195 TYR A CA 1
ATOM 1491 C C . TYR A 1 195 ? 55.092 -15.959 -33.799 1.00 20.01 195 TYR A C 1
ATOM 1492 O O . TYR A 1 195 ? 55.327 -15.685 -34.871 1.00 20.75 195 TYR A O 1
ATOM 1501 N N . GLN A 1 196 ? 54.552 -17.101 -33.483 1.00 19.58 196 GLN A N 1
ATOM 1502 C CA . GLN A 1 196 ? 54.470 -18.195 -34.433 1.00 19.16 196 GLN A CA 1
ATOM 1503 C C . GLN A 1 196 ? 53.590 -17.841 -35.630 1.00 19.89 196 GLN A C 1
ATOM 1504 O O . GLN A 1 196 ? 53.969 -17.962 -36.700 1.00 19.34 196 GLN A O 1
ATOM 1510 N N . LEU A 1 197 ? 52.421 -17.318 -35.326 1.00 20.01 197 LEU A N 1
ATOM 1511 C CA . LEU A 1 197 ? 51.578 -16.851 -36.365 1.00 19.62 197 LEU A CA 1
ATOM 1512 C C . LEU A 1 197 ? 52.135 -15.659 -37.181 1.00 19.80 197 LEU A C 1
ATOM 1513 O O . LEU A 1 197 ? 51.916 -15.608 -38.329 1.00 19.22 197 LEU A O 1
ATOM 1518 N N . THR A 1 198 ? 52.974 -14.817 -36.606 1.00 17.82 198 THR A N 1
ATOM 1519 C CA . THR A 1 198 ? 53.582 -13.692 -37.308 1.00 17.41 198 THR A CA 1
ATOM 1520 C C . THR A 1 198 ? 54.569 -14.253 -38.321 1.00 18.05 198 THR A C 1
ATOM 1521 O O . THR A 1 198 ? 54.632 -13.801 -39.468 1.00 17.89 198 THR A O 1
ATOM 1525 N N . GLN A 1 199 ? 55.334 -15.253 -37.892 1.00 16.76 199 GLN A N 1
ATOM 1526 C CA . GLN A 1 199 ? 56.308 -15.887 -38.769 1.00 17.57 199 GLN A CA 1
ATOM 1527 C C . GLN A 1 199 ? 55.616 -16.722 -39.849 1.00 17.66 199 GLN A C 1
ATOM 1528 O O . GLN A 1 199 ? 56.018 -16.703 -41.013 1.00 18.06 199 GLN A O 1
ATOM 1534 N N . ASP A 1 200 ? 54.575 -17.454 -39.462 1.00 17.76 200 ASP A N 1
ATOM 1535 C CA . ASP A 1 200 ? 53.841 -18.294 -40.408 1.00 18.70 200 ASP A CA 1
ATOM 1536 C C . ASP A 1 200 ? 53.223 -17.530 -41.572 1.00 18.90 200 ASP A C 1
ATOM 1537 O O . ASP A 1 200 ? 53.205 -18.017 -42.707 1.00 17.17 200 ASP A O 1
ATOM 1542 N N . TYR A 1 201 ? 52.572 -16.533 -41.261 1.00 18.96 201 TYR A N 1
ATOM 1543 C CA . TYR A 1 201 ? 51.882 -15.607 -42.173 1.00 19.17 201 TYR A CA 1
ATOM 1544 C C . TYR A 1 201 ? 52.679 -14.333 -42.763 1.00 19.98 201 TYR A C 1
ATOM 1545 O O . TYR A 1 201 ? 52.161 -13.415 -43.112 1.00 20.09 201 TYR A O 1
ATOM 1554 N N . GLN A 1 202 ? 53.970 -14.447 -42.886 1.00 19.08 202 GLN A N 1
ATOM 1555 C CA . GLN A 1 202 ? 54.735 -13.360 -43.320 1.00 19.47 202 GLN A CA 1
ATOM 1556 C C . GLN A 1 202 ? 54.342 -12.894 -44.722 1.00 20.02 202 GLN A C 1
ATOM 1557 O O . GLN A 1 202 ? 54.361 -11.795 -45.016 1.00 19.70 202 GLN A O 1
ATOM 1563 N N . ASP A 1 203 ? 54.064 -13.781 -45.574 1.00 20.55 203 ASP A N 1
ATOM 1564 C CA . ASP A 1 203 ? 53.733 -13.379 -46.903 1.00 23.47 203 ASP A CA 1
ATOM 1565 C C . ASP A 1 203 ? 52.441 -12.570 -46.969 1.00 22.76 203 ASP A C 1
ATOM 1566 O O . ASP A 1 203 ? 52.191 -11.763 -47.719 1.00 22.82 203 ASP A O 1
ATOM 1571 N N . GLU A 1 204 ? 51.619 -12.950 -46.122 1.00 19.83 204 GLU A N 1
ATOM 1572 C CA . GLU A 1 204 ? 50.342 -12.236 -46.058 1.00 19.31 204 GLU A CA 1
ATOM 1573 C C . GLU A 1 204 ? 50.492 -10.871 -45.396 1.00 19.02 204 GLU A C 1
ATOM 1574 O O . GLU A 1 204 ? 49.652 -9.988 -45.569 1.00 18.75 204 GLU A O 1
ATOM 1580 N N . LEU A 1 205 ? 51.559 -10.701 -44.630 1.00 20.68 205 LEU A N 1
ATOM 1581 C CA . LEU A 1 205 ? 51.785 -9.437 -43.945 1.00 21.26 205 LEU A CA 1
ATOM 1582 C C . LEU A 1 205 ? 52.555 -8.441 -44.809 1.00 21.11 205 LEU A C 1
ATOM 1583 O O . LEU A 1 205 ? 52.267 -7.244 -44.792 1.00 20.30 205 LEU A O 1
ATOM 1588 N N . HIS A 1 206 ? 53.514 -8.940 -45.582 1.00 20.13 206 HIS A N 1
ATOM 1589 C CA . HIS A 1 206 ? 54.338 -8.072 -46.420 1.00 20.65 206 HIS A CA 1
ATOM 1590 C C . HIS A 1 206 ? 53.796 -7.739 -47.804 1.00 21.32 206 HIS A C 1
ATOM 1591 O O . HIS A 1 206 ? 54.225 -6.763 -48.422 1.00 21.23 206 HIS A O 1
ATOM 1598 N N . ARG A 1 207 ? 52.832 -8.496 -48.248 1.00 20.56 207 ARG A N 1
ATOM 1599 C CA . ARG A 1 207 ? 52.277 -8.344 -49.545 1.00 23.49 207 ARG A CA 1
ATOM 1600 C C . ARG A 1 207 ? 50.672 -8.266 -49.660 1.00 24.01 207 ARG A C 1
ATOM 1601 O O . ARG A 1 207 ? 50.011 -9.192 -49.529 1.00 25.39 207 ARG A O 1
ATOM 1609 N N . PRO A 1 208 ? 50.078 -7.176 -49.993 1.00 27.92 208 PRO A N 1
ATOM 1610 C CA . PRO A 1 208 ? 48.659 -7.045 -50.028 1.00 27.91 208 PRO A CA 1
ATOM 1611 C C . PRO A 1 208 ? 47.907 -8.027 -50.896 1.00 27.96 208 PRO A C 1
ATOM 1612 O O . PRO A 1 208 ? 47.908 -7.881 -51.949 1.00 29.13 208 PRO A O 1
ATOM 1616 N N . ALA A 1 209 ? 47.237 -8.957 -50.314 1.00 26.89 209 ALA A N 1
ATOM 1617 C CA . ALA A 1 209 ? 46.428 -9.898 -51.029 1.00 26.18 209 ALA A CA 1
ATOM 1618 C C . ALA A 1 209 ? 44.993 -9.841 -50.658 1.00 25.40 209 ALA A C 1
ATOM 1619 O O . ALA A 1 209 ? 44.333 -10.550 -51.120 1.00 26.22 209 ALA A O 1
ATOM 1621 N N . PHE A 1 210 ? 44.617 -9.078 -49.672 1.00 22.72 210 PHE A N 1
ATOM 1622 C CA . PHE A 1 210 ? 43.290 -9.029 -49.088 1.00 21.77 210 PHE A CA 1
ATOM 1623 C C . PHE A 1 210 ? 42.398 -7.855 -49.603 1.00 21.31 210 PHE A C 1
ATOM 1624 O O . PHE A 1 210 ? 42.833 -6.969 -50.077 1.00 20.37 210 PHE A O 1
ATOM 1632 N N . PRO A 1 211 ? 41.086 -7.928 -49.377 1.00 23.72 211 PRO A N 1
ATOM 1633 C CA . PRO A 1 211 ? 40.172 -6.898 -49.722 1.00 23.35 211 PRO A CA 1
ATOM 1634 C C . PRO A 1 211 ? 40.414 -5.702 -48.904 1.00 23.57 211 PRO A C 1
ATOM 1635 O O . PRO A 1 211 ? 40.089 -4.669 -49.275 1.00 23.82 211 PRO A O 1
ATOM 1639 N N . TYR A 1 212 ? 41.102 -5.865 -47.799 1.00 18.75 212 TYR A N 1
ATOM 1640 C CA . TYR A 1 212 ? 41.364 -4.743 -46.904 1.00 19.12 212 TYR A CA 1
ATOM 1641 C C . TYR A 1 212 ? 42.344 -5.187 -45.812 1.00 18.21 212 TYR A C 1
ATOM 1642 O O . TYR A 1 212 ? 42.848 -6.307 -45.851 1.00 17.49 212 TYR A O 1
ATOM 1651 N N . LYS A 1 213 ? 42.574 -4.334 -44.842 1.00 19.21 213 LYS A N 1
ATOM 1652 C CA . LYS A 1 213 ? 43.425 -4.624 -43.751 1.00 18.81 213 LYS A CA 1
ATOM 1653 C C . LYS A 1 213 ? 42.891 -5.746 -42.845 1.00 18.28 213 LYS A C 1
ATOM 1654 O O . LYS A 1 213 ? 41.782 -5.983 -42.906 1.00 18.39 213 LYS A O 1
ATOM 1660 N N . PHE A 1 214 ? 43.811 -6.451 -42.124 1.00 17.15 214 PHE A N 1
ATOM 1661 C CA . PHE A 1 214 ? 43.371 -7.526 -41.227 1.00 17.36 214 PHE A CA 1
ATOM 1662 C C . PHE A 1 214 ? 44.351 -7.585 -40.059 1.00 17.14 214 PHE A C 1
ATOM 1663 O O . PHE A 1 214 ? 45.565 -7.553 -40.263 1.00 16.67 214 PHE A O 1
ATOM 1671 N N . LYS A 1 215 ? 43.828 -7.682 -38.839 1.00 16.09 215 LYS A N 1
ATOM 1672 C CA . LYS A 1 215 ? 44.684 -7.726 -37.657 1.00 17.29 215 LYS A CA 1
ATOM 1673 C C . LYS A 1 215 ? 44.424 -8.901 -36.708 1.00 16.66 215 LYS A C 1
ATOM 1674 O O . LYS A 1 215 ? 43.293 -9.380 -36.579 1.00 17.25 215 LYS A O 1
ATOM 1680 N N . PHE A 1 216 ? 45.498 -9.342 -36.052 1.00 18.72 216 PHE A N 1
ATOM 1681 C CA . PHE A 1 216 ? 45.489 -10.425 -35.061 1.00 18.80 216 PHE A CA 1
ATOM 1682 C C . PHE A 1 216 ? 45.894 -9.813 -33.719 1.00 17.95 216 PHE A C 1
ATOM 1683 O O . PHE A 1 216 ? 46.832 -9.024 -33.662 1.00 18.82 216 PHE A O 1
ATOM 1691 N N . LYS A 1 217 ? 45.210 -10.180 -32.644 1.00 15.88 217 LYS A N 1
ATOM 1692 C CA . LYS A 1 217 ? 45.604 -9.728 -31.312 1.00 16.17 217 LYS A CA 1
ATOM 1693 C C . LYS A 1 217 ? 45.322 -10.901 -30.382 1.00 16.91 217 LYS A C 1
ATOM 1694 O O . LYS A 1 217 ? 44.321 -11.602 -30.542 1.00 16.52 217 LYS A O 1
ATOM 1700 N N . PHE A 1 218 ? 46.221 -11.134 -29.432 1.00 16.00 218 PHE A N 1
ATOM 1701 C CA . PHE A 1 218 ? 46.087 -12.267 -28.528 1.00 16.08 218 PHE A CA 1
ATOM 1702 C C . PHE A 1 218 ? 46.077 -11.896 -27.054 1.00 16.44 218 PHE A C 1
ATOM 1703 O O . PHE A 1 218 ? 47.077 -11.393 -26.533 1.00 16.43 218 PHE A O 1
ATOM 1711 N N . ASP A 1 219 ? 44.954 -12.167 -26.390 1.00 15.25 219 ASP A N 1
ATOM 1712 C CA . ASP A 1 219 ? 44.807 -11.896 -24.961 1.00 15.38 219 ASP A CA 1
ATOM 1713 C C . ASP A 1 219 ? 44.861 -13.191 -24.155 1.00 15.60 219 ASP A C 1
ATOM 1714 O O . ASP A 1 219 ? 44.290 -14.203 -24.559 1.00 15.38 219 ASP A O 1
ATOM 1719 N N . GLY A 1 220 ? 45.536 -13.149 -23.009 1.00 16.72 220 GLY A N 1
ATOM 1720 C CA . GLY A 1 220 ? 45.664 -14.329 -22.169 1.00 16.38 220 GLY A CA 1
ATOM 1721 C C . GLY A 1 220 ? 44.417 -14.693 -21.387 1.00 16.38 220 GLY A C 1
ATOM 1722 O O . GLY A 1 220 ? 44.258 -15.835 -20.966 1.00 16.85 220 GLY A O 1
ATOM 1723 N N . CYS A 1 221 ? 43.533 -13.722 -21.184 1.00 16.96 221 CYS A N 1
ATOM 1724 C CA . CYS A 1 221 ? 42.289 -13.947 -20.457 1.00 16.53 221 CYS A CA 1
ATOM 1725 C C . CYS A 1 221 ? 41.340 -12.791 -20.788 1.00 16.31 221 CYS A C 1
ATOM 1726 O O . CYS A 1 221 ? 41.740 -11.823 -21.440 1.00 16.69 221 CYS A O 1
ATOM 1729 N N . PRO A 1 222 ? 40.072 -12.879 -20.348 1.00 16.67 222 PRO A N 1
ATOM 1730 C CA . PRO A 1 222 ? 39.069 -11.841 -20.612 1.00 16.70 222 PRO A CA 1
ATOM 1731 C C . PRO A 1 222 ? 39.375 -10.404 -20.193 1.00 16.84 222 PRO A C 1
ATOM 1732 O O . PRO A 1 222 ? 38.694 -9.477 -20.639 1.00 17.67 222 PRO A O 1
ATOM 1736 N N . ASN A 1 223 ? 40.259 -10.174 -19.314 1.00 17.95 223 ASN A N 1
ATOM 1737 C CA . ASN A 1 223 ? 40.497 -8.850 -18.879 1.00 18.03 223 ASN A CA 1
ATOM 1738 C C . ASN A 1 223 ? 40.952 -7.876 -20.043 1.00 18.13 223 ASN A C 1
ATOM 1739 O O . ASN A 1 223 ? 40.852 -6.760 -19.967 1.00 17.51 223 ASN A O 1
ATOM 1744 N N . GLY A 1 224 ? 41.535 -8.469 -21.090 1.00 15.79 224 GLY A N 1
ATOM 1745 C CA . GLY A 1 224 ? 41.727 -7.838 -22.344 1.00 14.93 224 GLY A CA 1
ATOM 1746 C C . GLY A 1 224 ? 42.874 -6.854 -22.420 1.00 15.82 224 GLY A C 1
ATOM 1747 O O . GLY A 1 224 ? 42.599 -5.833 -22.968 1.00 15.23 224 GLY A O 1
ATOM 1748 N N . CYS A 1 225 ? 44.066 -7.213 -21.859 1.00 15.27 225 CYS A N 1
ATOM 1749 C CA . CYS A 1 225 ? 45.179 -6.288 -21.776 1.00 15.87 225 CYS A CA 1
ATOM 1750 C C . CYS A 1 225 ? 45.765 -5.785 -23.094 1.00 15.85 225 CYS A C 1
ATOM 1751 O O . CYS A 1 225 ? 46.493 -4.794 -23.106 1.00 16.76 225 CYS A O 1
ATOM 1754 N N . VAL A 1 226 ? 45.447 -6.451 -24.184 1.00 17.25 226 VAL A N 1
ATOM 1755 C CA . VAL A 1 226 ? 45.848 -5.946 -25.495 1.00 17.48 226 VAL A CA 1
ATOM 1756 C C . VAL A 1 226 ? 44.604 -5.512 -26.341 1.00 17.80 226 VAL A C 1
ATOM 1757 O O . VAL A 1 226 ? 44.665 -5.120 -27.376 1.00 18.94 226 VAL A O 1
ATOM 1761 N N . ALA A 1 227 ? 43.488 -5.613 -25.686 1.00 16.02 227 ALA A N 1
ATOM 1762 C CA . ALA A 1 227 ? 42.240 -5.150 -26.156 1.00 16.21 227 ALA A CA 1
ATOM 1763 C C . ALA A 1 227 ? 41.875 -5.860 -27.529 1.00 17.06 227 ALA A C 1
ATOM 1764 O O . ALA A 1 227 ? 41.339 -5.263 -28.378 1.00 15.86 227 ALA A O 1
ATOM 1766 N N . SER A 1 228 ? 42.106 -7.145 -27.612 1.00 16.54 228 SER A N 1
ATOM 1767 C CA . SER A 1 228 ? 41.913 -7.906 -28.809 1.00 17.06 228 SER A CA 1
ATOM 1768 C C . SER A 1 228 ? 40.484 -7.807 -29.415 1.00 17.54 228 SER A C 1
ATOM 1769 O O . SER A 1 228 ? 40.365 -7.677 -30.521 1.00 17.43 228 SER A O 1
ATOM 1772 N N . MET A 1 229 ? 39.459 -7.855 -28.571 1.00 15.76 229 MET A N 1
ATOM 1773 C CA . MET A 1 229 ? 38.062 -7.813 -28.850 1.00 17.06 229 MET A CA 1
ATOM 1774 C C . MET A 1 229 ? 37.527 -6.452 -29.349 1.00 17.03 229 MET A C 1
ATOM 1775 O O . MET A 1 229 ? 36.514 -6.349 -29.803 1.00 16.59 229 MET A O 1
ATOM 1780 N N . ALA A 1 230 ? 38.345 -5.486 -29.237 1.00 18.20 230 ALA A N 1
ATOM 1781 C CA . ALA A 1 230 ? 38.153 -4.189 -29.743 1.00 18.53 230 ALA A CA 1
ATOM 1782 C C . ALA A 1 230 ? 38.990 -3.715 -30.898 1.00 18.59 230 ALA A C 1
ATOM 1783 O O . ALA A 1 230 ? 38.491 -2.882 -31.566 1.00 18.09 230 ALA A O 1
ATOM 1785 N N . ARG A 1 231 ? 40.238 -4.149 -30.999 1.00 17.60 231 ARG A N 1
ATOM 1786 C CA . ARG A 1 231 ? 41.169 -3.653 -32.003 1.00 18.90 231 ARG A CA 1
ATOM 1787 C C . ARG A 1 231 ? 41.826 -4.670 -32.933 1.00 18.12 231 ARG A C 1
ATOM 1788 O O . ARG A 1 231 ? 42.925 -4.439 -33.431 1.00 17.94 231 ARG A O 1
ATOM 1796 N N . SER A 1 232 ? 41.166 -5.742 -33.134 1.00 18.69 232 SER A N 1
ATOM 1797 C CA . SER A 1 232 ? 41.543 -6.775 -34.005 1.00 18.31 232 SER A CA 1
ATOM 1798 C C . SER A 1 232 ? 40.352 -7.510 -34.653 1.00 17.36 232 SER A C 1
ATOM 1799 O O . SER A 1 232 ? 39.455 -7.772 -34.098 1.00 17.69 232 SER A O 1
ATOM 1802 N N . ASP A 1 233 ? 40.498 -7.852 -35.882 1.00 14.80 233 ASP A N 1
ATOM 1803 C CA . ASP A 1 233 ? 39.513 -8.580 -36.635 1.00 14.93 233 ASP A CA 1
ATOM 1804 C C . ASP A 1 233 ? 39.301 -10.048 -36.220 1.00 15.08 233 ASP A C 1
ATOM 1805 O O . ASP A 1 233 ? 38.354 -10.601 -36.409 1.00 15.39 233 ASP A O 1
ATOM 1810 N N . PHE A 1 234 ? 40.346 -10.627 -35.698 1.00 18.27 234 PHE A N 1
ATOM 1811 C CA . PHE A 1 234 ? 40.447 -11.990 -35.235 1.00 17.63 234 PHE A CA 1
ATOM 1812 C C . PHE A 1 234 ? 41.189 -11.901 -33.811 1.00 18.21 234 PHE A C 1
ATOM 1813 O O . PHE A 1 234 ? 42.267 -11.735 -33.733 1.00 17.97 234 PHE A O 1
ATOM 1821 N N . ALA A 1 235 ? 40.418 -12.047 -32.792 1.00 14.55 235 ALA A N 1
ATOM 1822 C CA . ALA A 1 235 ? 40.880 -12.010 -31.411 1.00 15.85 235 ALA A CA 1
ATOM 1823 C C . ALA A 1 235 ? 40.870 -13.386 -30.754 1.00 15.30 235 ALA A C 1
ATOM 1824 O O . ALA A 1 235 ? 39.884 -14.114 -30.835 1.00 16.17 235 ALA A O 1
ATOM 1826 N N . VAL A 1 236 ? 41.982 -13.741 -30.117 1.00 16.10 236 VAL A N 1
ATOM 1827 C CA . VAL A 1 236 ? 42.090 -15.019 -29.421 1.00 16.04 236 VAL A CA 1
ATOM 1828 C C . VAL A 1 236 ? 42.197 -14.674 -27.939 1.00 16.77 236 VAL A C 1
ATOM 1829 O O . VAL A 1 236 ? 43.185 -14.087 -27.506 1.00 17.32 236 VAL A O 1
ATOM 1833 N N . ILE A 1 237 ? 41.170 -15.023 -27.170 1.00 14.78 237 ILE A N 1
ATOM 1834 C CA . ILE A 1 237 ? 41.148 -14.698 -25.747 1.00 15.30 237 ILE A CA 1
ATOM 1835 C C . ILE A 1 237 ? 41.091 -15.942 -24.881 1.00 16.04 237 ILE A C 1
ATOM 1836 O O . ILE A 1 237 ? 40.169 -16.752 -24.986 1.00 16.25 237 ILE A O 1
ATOM 1841 N N . GLY A 1 238 ? 42.089 -16.074 -24.015 1.00 17.31 238 GLY A N 1
ATOM 1842 C CA . GLY A 1 238 ? 42.184 -17.236 -23.159 1.00 18.20 238 GLY A CA 1
ATOM 1843 C C . GLY A 1 238 ? 41.080 -17.428 -22.143 1.00 19.26 238 GLY A C 1
ATOM 1844 O O . GLY A 1 238 ? 40.360 -16.493 -21.784 1.00 18.38 238 GLY A O 1
ATOM 1845 N N . THR A 1 239 ? 40.948 -18.671 -21.690 1.00 19.22 239 THR A N 1
ATOM 1846 C CA . THR A 1 239 ? 39.976 -19.040 -20.672 1.00 19.62 239 THR A CA 1
ATOM 1847 C C . THR A 1 239 ? 40.200 -20.498 -20.289 1.00 19.01 239 THR A C 1
ATOM 1848 O O . THR A 1 239 ? 41.149 -21.122 -20.757 1.00 19.18 239 THR A O 1
ATOM 1852 N N . TRP A 1 240 ? 39.336 -21.032 -19.433 1.00 18.40 240 TRP A N 1
ATOM 1853 C CA . TRP A 1 240 ? 39.444 -22.423 -18.994 1.00 18.95 240 TRP A CA 1
ATOM 1854 C C . TRP A 1 240 ? 38.052 -23.043 -19.047 1.00 20.14 240 TRP A C 1
ATOM 1855 O O . TRP A 1 240 ? 37.058 -22.330 -19.199 1.00 19.64 240 TRP A O 1
ATOM 1866 N N . LYS A 1 241 ? 37.955 -24.344 -18.953 1.00 20.98 241 LYS A N 1
ATOM 1867 C CA . LYS A 1 241 ? 36.679 -25.049 -18.978 1.00 22.93 241 LYS A CA 1
ATOM 1868 C C . LYS A 1 241 ? 36.373 -25.902 -17.743 1.00 23.46 241 LYS A C 1
ATOM 1869 O O . LYS A 1 241 ? 35.320 -26.434 -17.654 1.00 23.86 241 LYS A O 1
ATOM 1875 N N . ASP A 1 242 ? 37.325 -25.986 -16.826 1.00 21.96 242 ASP A N 1
ATOM 1876 C CA . ASP A 1 242 ? 37.096 -26.730 -15.593 1.00 23.33 242 ASP A CA 1
ATOM 1877 C C . ASP A 1 242 ? 36.772 -25.765 -14.450 1.00 23.57 242 ASP A C 1
ATOM 1878 O O . ASP A 1 242 ? 36.364 -24.627 -14.691 1.00 23.00 242 ASP A O 1
ATOM 1883 N N . ASP A 1 243 ? 36.955 -26.216 -13.212 1.00 25.08 243 ASP A N 1
ATOM 1884 C CA . ASP A 1 243 ? 36.637 -25.404 -12.036 1.00 25.06 243 ASP A CA 1
ATOM 1885 C C . ASP A 1 243 ? 37.680 -24.386 -11.596 1.00 25.25 243 ASP A C 1
ATOM 1886 O O . ASP A 1 243 ? 38.880 -24.611 -11.730 1.00 25.02 243 ASP A O 1
ATOM 1891 N N . ILE A 1 244 ? 37.205 -23.262 -11.063 1.00 23.36 244 ILE A N 1
ATOM 1892 C CA . ILE A 1 244 ? 38.092 -22.236 -10.534 1.00 23.04 244 ILE A CA 1
ATOM 1893 C C . ILE A 1 244 ? 38.670 -22.892 -9.281 1.00 24.28 244 ILE A C 1
ATOM 1894 O O . ILE A 1 244 ? 37.942 -23.569 -8.550 1.00 24.59 244 ILE A O 1
ATOM 1899 N N . LYS A 1 245 ? 39.966 -22.704 -9.052 1.00 23.46 245 LYS A N 1
ATOM 1900 C CA . LYS A 1 245 ? 40.640 -23.296 -7.911 1.00 24.65 245 LYS A CA 1
ATOM 1901 C C . LYS A 1 245 ? 40.507 -22.388 -6.692 1.00 24.98 245 LYS A C 1
ATOM 1902 O O . LYS A 1 245 ? 40.891 -21.294 -6.751 1.00 23.23 245 LYS A O 1
ATOM 1908 N N . ILE A 1 246 ? 39.850 -22.868 -5.624 1.00 27.01 246 ILE A N 1
ATOM 1909 C CA . ILE A 1 246 ? 39.594 -22.126 -4.411 1.00 28.24 246 ILE A CA 1
ATOM 1910 C C . ILE A 1 246 ? 40.357 -22.588 -3.140 1.00 29.72 246 ILE A C 1
ATOM 1911 O O . ILE A 1 246 ? 40.212 -23.598 -2.764 1.00 30.16 246 ILE A O 1
ATOM 1916 N N . ASP A 1 247 ? 41.171 -21.771 -2.598 1.00 26.59 247 ASP A N 1
ATOM 1917 C CA . ASP A 1 247 ? 41.882 -22.015 -1.349 1.00 28.28 247 ASP A CA 1
ATOM 1918 C C . ASP A 1 247 ? 41.226 -21.374 -0.228 1.00 28.11 247 ASP A C 1
ATOM 1919 O O . ASP A 1 247 ? 41.311 -20.248 -0.023 1.00 27.41 247 ASP A O 1
ATOM 1924 N N . GLN A 1 248 ? 40.482 -22.200 0.462 1.00 28.01 248 GLN A N 1
ATOM 1925 C CA . GLN A 1 248 ? 39.758 -21.698 1.596 1.00 28.77 248 GLN A CA 1
ATOM 1926 C C . GLN A 1 248 ? 40.514 -20.972 2.629 1.00 29.32 248 GLN A C 1
ATOM 1927 O O . GLN A 1 248 ? 40.058 -20.104 3.169 1.00 29.65 248 GLN A O 1
ATOM 1933 N N . GLU A 1 249 ? 41.689 -21.386 2.922 1.00 30.69 249 GLU A N 1
ATOM 1934 C CA . GLU A 1 249 ? 42.425 -20.641 3.877 1.00 31.52 249 GLU A CA 1
ATOM 1935 C C . GLU A 1 249 ? 42.819 -19.232 3.446 1.00 30.11 249 GLU A C 1
ATOM 1936 O O . GLU A 1 249 ? 42.866 -18.376 4.181 1.00 28.80 249 GLU A O 1
ATOM 1942 N N . ALA A 1 250 ? 43.149 -19.108 2.207 1.00 28.55 250 ALA A N 1
ATOM 1943 C CA . ALA A 1 250 ? 43.373 -17.805 1.620 1.00 27.51 250 ALA A CA 1
ATOM 1944 C C . ALA A 1 250 ? 42.129 -16.983 1.638 1.00 26.53 250 ALA A C 1
ATOM 1945 O O . ALA A 1 250 ? 42.130 -15.897 1.859 1.00 26.19 250 ALA A O 1
ATOM 1947 N N . VAL A 1 251 ? 41.060 -17.623 1.423 1.00 23.52 251 VAL A N 1
ATOM 1948 C CA . VAL A 1 251 ? 39.810 -16.878 1.506 1.00 23.19 251 VAL A CA 1
ATOM 1949 C C . VAL A 1 251 ? 39.713 -16.260 2.898 1.00 24.92 251 VAL A C 1
ATOM 1950 O O . VAL A 1 251 ? 39.333 -15.097 3.049 1.00 24.47 251 VAL A O 1
ATOM 1954 N N . LYS A 1 252 ? 40.067 -17.044 3.913 1.00 27.51 252 LYS A N 1
ATOM 1955 C CA . LYS A 1 252 ? 40.026 -16.574 5.295 1.00 29.40 252 LYS A CA 1
ATOM 1956 C C . LYS A 1 252 ? 40.989 -15.411 5.496 1.00 27.48 252 LYS A C 1
ATOM 1957 O O . LYS A 1 252 ? 40.706 -14.488 6.256 1.00 27.94 252 LYS A O 1
ATOM 1963 N N . ALA A 1 253 ? 42.129 -15.463 4.818 1.00 26.92 253 ALA A N 1
ATOM 1964 C CA . ALA A 1 253 ? 43.122 -14.398 4.921 1.00 26.64 253 ALA A CA 1
ATOM 1965 C C . ALA A 1 253 ? 42.567 -13.082 4.370 1.00 25.95 253 ALA A C 1
ATOM 1966 O O . ALA A 1 253 ? 42.906 -12.005 4.863 1.00 25.13 253 ALA A O 1
ATOM 1968 N N . TYR A 1 254 ? 41.670 -13.206 3.357 1.00 26.45 254 TYR A N 1
ATOM 1969 C CA . TYR A 1 254 ? 40.970 -12.013 2.847 1.00 26.07 254 TYR A CA 1
ATOM 1970 C C . TYR A 1 254 ? 39.957 -11.454 3.826 1.00 26.03 254 TYR A C 1
ATOM 1971 O O . TYR A 1 254 ? 39.940 -10.354 4.107 1.00 25.89 254 TYR A O 1
ATOM 1980 N N . VAL A 1 255 ? 39.076 -12.299 4.266 1.00 28.97 255 VAL A N 1
ATOM 1981 C CA . VAL A 1 255 ? 38.033 -11.958 5.202 1.00 28.86 255 VAL A CA 1
ATOM 1982 C C . VAL A 1 255 ? 38.626 -11.322 6.486 1.00 29.09 255 VAL A C 1
ATOM 1983 O O . VAL A 1 255 ? 38.163 -10.418 6.963 1.00 28.94 255 VAL A O 1
ATOM 1987 N N . GLY A 1 256 ? 39.740 -11.819 6.912 1.00 27.34 256 GLY A N 1
ATOM 1988 C CA . GLY A 1 256 ? 40.474 -11.257 7.979 1.00 28.60 256 GLY A CA 1
ATOM 1989 C C . GLY A 1 256 ? 41.276 -10.004 7.835 1.00 30.57 256 GLY A C 1
ATOM 1990 O O . GLY A 1 256 ? 41.617 -9.415 8.766 1.00 30.48 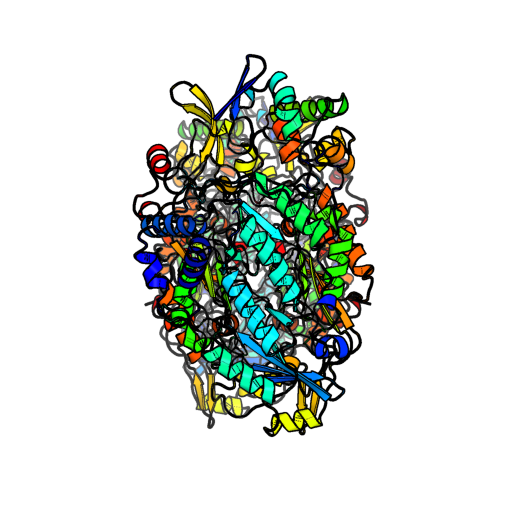256 GLY A O 1
ATOM 1991 N N . GLY A 1 257 ? 41.596 -9.583 6.644 1.00 31.20 257 GLY A N 1
ATOM 1992 C CA . GLY A 1 257 ? 42.446 -8.452 6.457 1.00 32.76 257 GLY A CA 1
ATOM 1993 C C . GLY A 1 257 ? 43.845 -8.717 6.109 1.00 33.80 257 GLY A C 1
ATOM 1994 O O . GLY A 1 257 ? 44.451 -7.834 5.813 1.00 35.04 257 GLY A O 1
ATOM 1995 N N . GLU A 1 258 ? 44.348 -9.934 6.180 1.00 30.25 258 GLU A N 1
ATOM 1996 C CA . GLU A 1 258 ? 45.772 -10.153 5.958 1.00 32.13 258 GLU A CA 1
ATOM 1997 C C . GLU A 1 258 ? 46.110 -9.883 4.494 1.00 30.81 258 GLU A C 1
ATOM 1998 O O . GLU A 1 258 ? 47.128 -9.262 4.187 1.00 30.88 258 GLU A O 1
ATOM 2004 N N . PHE A 1 259 ? 45.253 -10.360 3.595 1.00 32.13 259 PHE A N 1
ATOM 2005 C CA . PHE A 1 259 ? 45.446 -10.160 2.160 1.00 30.52 259 PHE A CA 1
ATOM 2006 C C . PHE A 1 259 ? 44.584 -8.990 1.690 1.00 30.30 259 PHE A C 1
ATOM 2007 O O . PHE A 1 259 ? 43.410 -8.890 2.052 1.00 30.43 259 PHE A O 1
ATOM 2015 N N . LYS A 1 260 ? 45.168 -8.109 0.881 1.00 28.16 260 LYS A N 1
ATOM 2016 C CA . LYS A 1 260 ? 44.457 -6.940 0.368 1.00 28.06 260 LYS A CA 1
ATOM 2017 C C . LYS A 1 260 ? 43.654 -7.264 -0.892 1.00 25.13 260 LYS A C 1
ATOM 2018 O O . LYS A 1 260 ? 44.153 -7.930 -1.802 1.00 23.09 260 LYS A O 1
ATOM 2024 N N . PRO A 1 261 ? 42.399 -6.790 -0.960 1.00 25.69 261 PRO A N 1
ATOM 2025 C CA . PRO A 1 261 ? 41.556 -7.050 -2.130 1.00 23.29 261 PRO A CA 1
ATOM 2026 C C . PRO A 1 261 ? 42.138 -6.463 -3.414 1.00 22.02 261 PRO A C 1
ATOM 2027 O O . PRO A 1 261 ? 42.810 -5.429 -3.392 1.00 21.29 261 PRO A O 1
ATOM 2031 N N . ASN A 1 262 ? 41.877 -7.136 -4.530 1.00 23.40 262 ASN A N 1
ATOM 2032 C CA . ASN A 1 262 ? 42.374 -6.705 -5.832 1.00 22.21 262 ASN A CA 1
ATOM 2033 C C . ASN A 1 262 ? 43.872 -6.414 -5.755 1.00 22.46 262 ASN A C 1
ATOM 2034 O O . ASN A 1 262 ? 44.374 -5.491 -6.397 1.00 21.65 262 ASN A O 1
ATOM 2039 N N . ALA A 1 263 ? 44.579 -7.203 -4.951 1.00 24.78 263 ALA A N 1
ATOM 2040 C CA . ALA A 1 263 ? 46.024 -7.055 -4.788 1.00 24.28 263 ALA A CA 1
ATOM 2041 C C . ALA A 1 263 ? 46.471 -5.645 -4.399 1.00 24.46 263 ALA A C 1
ATOM 2042 O O . ALA A 1 263 ? 47.609 -5.255 -4.667 1.00 25.34 263 ALA A O 1
ATOM 2044 N N . GLY A 1 264 ? 45.588 -4.880 -3.818 1.00 23.21 264 GLY A N 1
ATOM 2045 C CA . GLY A 1 264 ? 45.923 -3.530 -3.420 1.00 22.95 264 GLY A CA 1
ATOM 2046 C C . GLY A 1 264 ? 45.611 -2.348 -4.392 1.00 23.68 264 GLY A C 1
ATOM 2047 O O . GLY A 1 264 ? 46.077 -1.374 -4.298 1.00 22.20 264 GLY A O 1
ATOM 2048 N N . ALA A 1 265 ? 44.820 -2.638 -5.389 1.00 24.05 265 ALA A N 1
ATOM 2049 C CA . ALA A 1 265 ? 44.527 -1.683 -6.411 1.00 23.90 265 ALA A CA 1
ATOM 2050 C C . ALA A 1 265 ? 43.760 -0.496 -6.010 1.00 24.04 265 ALA A C 1
ATOM 2051 O O . ALA A 1 265 ? 43.795 0.381 -6.666 1.00 23.92 265 ALA A O 1
ATOM 2053 N N . HIS A 1 266 ? 43.044 -0.558 -4.925 1.00 21.86 266 HIS A N 1
ATOM 2054 C CA . HIS A 1 266 ? 42.231 0.529 -4.437 1.00 22.48 266 HIS A CA 1
ATOM 2055 C C . HIS A 1 266 ? 42.862 1.122 -3.097 1.00 23.46 266 HIS A C 1
ATOM 2056 O O . HIS A 1 266 ? 42.262 1.678 -2.359 1.00 23.71 266 HIS A O 1
ATOM 2063 N N . ALA A 1 267 ? 44.132 0.929 -2.926 1.00 26.81 267 ALA A N 1
ATOM 2064 C CA . ALA A 1 267 ? 44.748 1.249 -1.684 1.00 27.50 267 ALA A CA 1
ATOM 2065 C C . ALA A 1 267 ? 44.729 2.761 -1.311 1.00 27.47 267 ALA A C 1
ATOM 2066 O O . ALA A 1 267 ? 44.838 3.142 -0.215 1.00 28.17 267 ALA A O 1
ATOM 2068 N N . GLY A 1 268 ? 44.649 3.581 -2.294 1.00 21.81 268 GLY A N 1
ATOM 2069 C CA . GLY A 1 268 ? 44.786 4.984 -2.167 1.00 21.50 268 GLY A CA 1
ATOM 2070 C C . GLY A 1 268 ? 43.574 5.673 -1.617 1.00 22.68 268 GLY A C 1
ATOM 2071 O O . GLY A 1 268 ? 43.448 6.762 -1.489 1.00 21.88 268 GLY A O 1
ATOM 2072 N N . ARG A 1 269 ? 42.673 4.852 -1.319 1.00 24.03 269 ARG A N 1
ATOM 2073 C CA . ARG A 1 269 ? 41.424 5.378 -0.786 1.00 26.21 269 ARG A CA 1
ATOM 2074 C C . ARG A 1 269 ? 40.850 4.438 0.263 1.00 26.80 269 ARG A C 1
ATOM 2075 O O . ARG A 1 269 ? 40.994 3.222 0.165 1.00 27.11 269 ARG A O 1
ATOM 2083 N N . ASP A 1 270 ? 40.204 5.003 1.275 1.00 28.43 270 ASP A N 1
ATOM 2084 C CA . ASP A 1 270 ? 39.620 4.184 2.325 1.00 29.77 270 ASP A CA 1
ATOM 2085 C C . ASP A 1 270 ? 38.235 3.706 1.906 1.00 29.58 270 ASP A C 1
ATOM 2086 O O . ASP A 1 270 ? 37.272 4.471 1.942 1.00 29.76 270 ASP A O 1
ATOM 2091 N N . TRP A 1 271 ? 38.097 2.452 1.510 1.00 30.78 271 TRP A N 1
ATOM 2092 C CA . TRP A 1 271 ? 36.826 1.871 1.175 1.00 31.86 271 TRP A CA 1
ATOM 2093 C C . TRP A 1 271 ? 36.109 1.069 2.286 1.00 33.46 271 TRP A C 1
ATOM 2094 O O . TRP A 1 271 ? 35.169 0.473 2.085 1.00 34.13 271 TRP A O 1
ATOM 2105 N N . GLY A 1 272 ? 36.585 1.105 3.483 1.00 33.54 272 GLY A N 1
ATOM 2106 C CA . GLY A 1 272 ? 36.064 0.248 4.479 1.00 35.48 272 GLY A CA 1
ATOM 2107 C C . GLY A 1 272 ? 36.821 -1.073 4.569 1.00 36.84 272 GLY A C 1
ATOM 2108 O O . GLY A 1 272 ? 37.669 -1.297 3.833 1.00 37.09 272 GLY A O 1
ATOM 2109 N N . LYS A 1 273 ? 36.466 -1.985 5.453 1.00 35.63 273 LYS A N 1
ATOM 2110 C CA . LYS A 1 273 ? 37.095 -3.277 5.335 1.00 37.77 273 LYS A CA 1
ATOM 2111 C C . LYS A 1 273 ? 36.396 -4.133 4.356 1.00 36.22 273 LYS A C 1
ATOM 2112 O O . LYS A 1 273 ? 35.384 -3.855 3.988 1.00 36.72 273 LYS A O 1
ATOM 2118 N N . PHE A 1 274 ? 37.034 -5.160 3.939 1.00 34.63 274 PHE A N 1
ATOM 2119 C CA . PHE A 1 274 ? 36.621 -6.002 2.898 1.00 32.80 274 PHE A CA 1
ATOM 2120 C C . PHE A 1 274 ? 35.379 -6.703 3.276 1.00 31.66 274 PHE A C 1
ATOM 2121 O O . PHE A 1 274 ? 35.279 -7.184 4.344 1.00 30.81 274 PHE A O 1
ATOM 2129 N N . ASP A 1 275 ? 34.443 -6.729 2.385 1.00 32.11 275 ASP A N 1
ATOM 2130 C CA . ASP A 1 275 ? 33.232 -7.405 2.628 1.00 31.73 275 ASP A CA 1
ATOM 2131 C C . ASP A 1 275 ? 33.078 -8.411 1.493 1.00 30.72 275 ASP A C 1
ATOM 2132 O O . ASP A 1 275 ? 32.680 -8.041 0.500 1.00 30.04 275 ASP A O 1
ATOM 2137 N N . ILE A 1 276 ? 33.568 -9.620 1.678 1.00 28.26 276 ILE A N 1
ATOM 2138 C CA . ILE A 1 276 ? 33.512 -10.618 0.619 1.00 27.35 276 ILE A CA 1
ATOM 2139 C C . ILE A 1 276 ? 32.137 -10.695 -0.042 1.00 27.51 276 ILE A C 1
ATOM 2140 O O . ILE A 1 276 ? 32.032 -10.926 -1.248 1.00 27.13 276 ILE A O 1
ATOM 2145 N N . GLU A 1 277 ? 31.081 -10.490 0.737 1.00 24.72 277 GLU A N 1
ATOM 2146 C CA . GLU A 1 277 ? 29.735 -10.550 0.184 1.00 25.88 277 GLU A CA 1
ATOM 2147 C C . GLU A 1 277 ? 29.458 -9.354 -0.723 1.00 24.65 277 GLU A C 1
ATOM 2148 O O . GLU A 1 277 ? 28.935 -9.506 -1.828 1.00 22.99 277 GLU A O 1
ATOM 2154 N N . ALA A 1 278 ? 29.827 -8.167 -0.255 1.00 29.46 278 ALA A N 1
ATOM 2155 C CA . ALA A 1 278 ? 29.599 -6.944 -1.012 1.00 28.84 278 ALA A CA 1
ATOM 2156 C C . ALA A 1 278 ? 30.548 -6.732 -2.191 1.00 28.80 278 ALA A C 1
ATOM 2157 O O . ALA A 1 278 ? 30.155 -6.177 -3.217 1.00 29.28 278 ALA A O 1
ATOM 2159 N N . GLU A 1 279 ? 31.791 -7.179 -2.059 1.00 26.49 279 GLU A N 1
ATOM 2160 C CA . GLU A 1 279 ? 32.765 -6.975 -3.125 1.00 25.12 279 GLU A CA 1
ATOM 2161 C C . GLU A 1 279 ? 33.010 -8.156 -4.054 1.00 24.03 279 GLU A C 1
ATOM 2162 O O . GLU A 1 279 ? 33.690 -8.007 -5.068 1.00 24.05 279 GLU A O 1
ATOM 2168 N N . VAL A 1 280 ? 32.477 -9.329 -3.728 1.00 21.66 280 VAL A N 1
ATOM 2169 C CA . VAL A 1 280 ? 32.703 -10.485 -4.592 1.00 21.42 280 VAL A CA 1
ATOM 2170 C C . VAL A 1 280 ? 31.438 -11.270 -4.904 1.00 22.06 280 VAL A C 1
ATOM 2171 O O . VAL A 1 280 ? 30.947 -11.242 -6.035 1.00 21.36 280 VAL A O 1
ATOM 2175 N N . VAL A 1 281 ? 30.913 -11.968 -3.903 1.00 23.78 281 VAL A N 1
ATOM 2176 C CA . VAL A 1 281 ? 29.711 -12.774 -4.084 1.00 24.15 281 VAL A CA 1
ATOM 2177 C C . VAL A 1 281 ? 28.546 -11.972 -4.655 1.00 24.13 281 VAL A C 1
ATOM 2178 O O . VAL A 1 281 ? 27.843 -12.439 -5.551 1.00 24.86 281 VAL A O 1
ATOM 2182 N N . GLY A 1 282 ? 28.356 -10.764 -4.140 1.00 25.30 282 GLY A N 1
ATOM 2183 C CA . GLY A 1 282 ? 27.269 -9.921 -4.601 1.00 24.71 282 GLY A CA 1
ATOM 2184 C C . GLY A 1 282 ? 27.507 -9.207 -5.920 1.00 24.42 282 GLY A C 1
ATOM 2185 O O . GLY A 1 282 ? 26.585 -8.596 -6.460 1.00 24.57 282 GLY A O 1
ATOM 2186 N N . LEU A 1 283 ? 28.732 -9.264 -6.436 1.00 21.28 283 LEU A N 1
ATOM 2187 C CA . LEU A 1 283 ? 29.044 -8.614 -7.708 1.00 21.26 283 LEU A CA 1
ATOM 2188 C C . LEU A 1 283 ? 29.145 -9.618 -8.855 1.00 20.11 283 LEU A C 1
ATOM 2189 O O . LEU A 1 283 ? 29.170 -9.231 -10.025 1.00 19.35 283 LEU A O 1
ATOM 2194 N N . CYS A 1 284 ? 29.208 -10.904 -8.520 1.00 21.52 284 CYS A N 1
ATOM 2195 C CA . CYS A 1 284 ? 29.280 -11.944 -9.540 1.00 21.51 284 CYS A CA 1
ATOM 2196 C C . CYS A 1 284 ? 28.099 -11.760 -10.491 1.00 22.77 284 CYS A C 1
ATOM 2197 O O . CYS A 1 284 ? 26.944 -11.760 -10.066 1.00 21.75 284 CYS A O 1
ATOM 2200 N N . PRO A 1 285 ? 28.379 -11.609 -11.795 1.00 23.20 285 PRO A N 1
ATOM 2201 C CA . PRO A 1 285 ? 27.373 -11.411 -12.844 1.00 23.14 285 PRO A CA 1
ATOM 2202 C C . PRO A 1 285 ? 26.274 -12.464 -12.884 1.00 23.39 285 PRO A C 1
ATOM 2203 O O . PRO A 1 285 ? 25.120 -12.161 -13.188 1.00 23.60 285 PRO A O 1
ATOM 2207 N N . THR A 1 286 ? 26.640 -13.703 -12.580 1.00 20.76 286 THR A N 1
ATOM 2208 C CA . THR A 1 286 ? 25.691 -14.805 -12.624 1.00 20.98 286 THR A CA 1
ATOM 2209 C C . THR A 1 286 ? 25.159 -15.222 -11.262 1.00 22.11 286 THR A C 1
ATOM 2210 O O . THR A 1 286 ? 24.275 -16.072 -11.180 1.00 22.05 286 THR A O 1
ATOM 2214 N N . GLY A 1 287 ? 25.703 -14.634 -10.201 1.00 27.52 287 GLY A N 1
ATOM 2215 C CA . GLY A 1 287 ? 25.270 -14.975 -8.857 1.00 28.04 287 GLY A CA 1
ATOM 2216 C C . GLY A 1 287 ? 25.470 -16.448 -8.547 1.00 28.19 287 GLY A C 1
ATOM 2217 O O . GLY A 1 287 ? 24.668 -17.049 -7.830 1.00 28.10 287 GLY A O 1
ATOM 2218 N N . CYS A 1 288 ? 26.545 -17.029 -9.078 1.00 25.01 288 CYS A N 1
ATOM 2219 C CA . CYS A 1 288 ? 26.841 -18.444 -8.875 1.00 25.49 288 CYS A CA 1
ATOM 2220 C C . CYS A 1 288 ? 27.747 -18.700 -7.678 1.00 26.32 288 CYS A C 1
ATOM 2221 O O . CYS A 1 288 ? 28.091 -19.844 -7.388 1.00 26.66 288 CYS A O 1
ATOM 2224 N N . MET A 1 289 ? 28.135 -17.636 -6.987 1.00 24.90 289 MET A N 1
ATOM 2225 C CA . MET A 1 289 ? 29.002 -17.769 -5.827 1.00 25.66 289 MET A CA 1
ATOM 2226 C C . MET A 1 289 ? 28.188 -17.813 -4.546 1.00 27.01 289 MET A C 1
ATOM 2227 O O . MET A 1 289 ? 27.065 -17.317 -4.491 1.00 25.92 289 MET A O 1
ATOM 2232 N N . THR A 1 290 ? 28.699 -18.447 -3.525 1.00 27.10 290 THR A N 1
ATOM 2233 C CA . THR A 1 290 ? 28.080 -18.526 -2.239 1.00 29.07 290 THR A CA 1
ATOM 2234 C C . THR A 1 290 ? 29.128 -18.483 -1.110 1.00 31.15 290 THR A C 1
ATOM 2235 O O . THR A 1 290 ? 30.018 -19.017 -1.188 1.00 30.75 290 THR A O 1
ATOM 2239 N N . TYR A 1 291 ? 28.861 -17.791 -0.063 1.00 29.62 291 TYR A N 1
ATOM 2240 C CA . TYR A 1 291 ? 29.703 -17.791 1.095 1.00 31.80 291 TYR A CA 1
ATOM 2241 C C . TYR A 1 291 ? 28.827 -18.146 2.342 1.00 33.85 291 TYR A C 1
ATOM 2242 O O . TYR A 1 291 ? 27.988 -17.403 2.743 1.00 34.09 291 TYR A O 1
ATOM 2251 N N . GLU A 1 292 ? 29.020 -19.350 2.843 1.00 36.10 292 GLU A N 1
ATOM 2252 C CA . GLU A 1 292 ? 28.283 -19.871 3.982 1.00 39.52 292 GLU A CA 1
ATOM 2253 C C . GLU A 1 292 ? 29.238 -20.416 4.988 1.00 39.05 292 GLU A C 1
ATOM 2254 O O . GLU A 1 292 ? 30.087 -21.142 4.656 1.00 38.78 292 GLU A O 1
ATOM 2260 N N . SER A 1 293 ? 29.081 -20.053 6.245 1.00 46.69 293 SER A N 1
ATOM 2261 C CA . SER A 1 293 ? 29.922 -20.600 7.281 1.00 46.22 293 SER A CA 1
ATOM 2262 C C . SER A 1 293 ? 31.392 -20.441 7.044 1.00 45.86 293 SER A C 1
ATOM 2263 O O . SER A 1 293 ? 32.119 -21.402 7.195 1.00 45.70 293 SER A O 1
ATOM 2266 N N . GLY A 1 294 ? 31.822 -19.246 6.634 1.00 43.95 294 GLY A N 1
ATOM 2267 C CA . GLY A 1 294 ? 33.219 -19.046 6.298 1.00 42.93 294 GLY A CA 1
ATOM 2268 C C . GLY A 1 294 ? 33.723 -19.956 5.194 1.00 42.23 294 GLY A C 1
ATOM 2269 O O . GLY A 1 294 ? 34.913 -20.268 5.137 1.00 43.59 294 GLY A O 1
ATOM 2270 N N . THR A 1 295 ? 32.823 -20.381 4.313 1.00 36.86 295 THR A N 1
ATOM 2271 C CA . THR A 1 295 ? 33.198 -21.258 3.209 1.00 35.31 295 THR A CA 1
ATOM 2272 C C . THR A 1 295 ? 32.704 -20.717 1.870 1.00 34.29 295 THR A C 1
ATOM 2273 O O . THR A 1 295 ? 31.502 -20.601 1.642 1.00 34.27 295 THR A O 1
ATOM 2277 N N . LEU A 1 296 ? 33.643 -20.388 0.989 1.00 34.88 296 LEU A N 1
ATOM 2278 C CA . LEU A 1 296 ? 33.309 -19.867 -0.331 1.00 32.39 296 LEU A CA 1
ATOM 2279 C C . LEU A 1 296 ? 33.130 -21.022 -1.308 1.00 31.50 296 LEU A C 1
ATOM 2280 O O . LEU A 1 296 ? 33.927 -21.961 -1.329 1.00 31.56 296 LEU A O 1
ATOM 2285 N N . SER A 1 297 ? 32.074 -21.033 -2.062 1.00 30.70 297 SER A N 1
ATOM 2286 C CA . SER A 1 297 ? 31.909 -21.907 -3.111 1.00 28.82 297 SER A CA 1
ATOM 2287 C C . SER A 1 297 ? 31.351 -21.344 -4.446 1.00 27.24 297 SER A C 1
ATOM 2288 O O . SER A 1 297 ? 30.728 -20.389 -4.467 1.00 26.33 297 SER A O 1
ATOM 2291 N N . ILE A 1 298 ? 31.670 -22.062 -5.510 1.00 28.04 298 ILE A N 1
ATOM 2292 C CA . ILE A 1 298 ? 31.331 -21.566 -6.835 1.00 27.14 298 ILE A CA 1
ATOM 2293 C C . ILE A 1 298 ? 30.645 -22.632 -7.671 1.00 27.28 298 ILE A C 1
ATOM 2294 O O . ILE A 1 298 ? 31.169 -23.733 -7.838 1.00 27.14 298 ILE A O 1
ATOM 2299 N N . ASP A 1 299 ? 29.424 -22.322 -8.137 1.00 24.80 299 ASP A N 1
ATOM 2300 C CA . ASP A 1 299 ? 28.695 -23.158 -9.024 1.00 24.16 299 ASP A CA 1
ATOM 2301 C C . ASP A 1 299 ? 29.289 -22.961 -10.425 1.00 24.06 299 ASP A C 1
ATOM 2302 O O . ASP A 1 299 ? 28.732 -22.316 -11.123 1.00 22.72 299 ASP A O 1
ATOM 2307 N N . ASN A 1 300 ? 30.446 -23.523 -10.724 1.00 22.43 300 ASN A N 1
ATOM 2308 C CA . ASN A 1 300 ? 31.150 -23.323 -11.988 1.00 23.38 300 ASN A CA 1
ATOM 2309 C C . ASN A 1 300 ? 30.315 -23.521 -13.244 1.00 23.58 300 ASN A C 1
ATOM 2310 O O . ASN A 1 300 ? 30.571 -22.889 -14.267 1.00 23.02 300 ASN A O 1
ATOM 2315 N N . LYS A 1 301 ? 29.321 -24.397 -13.171 1.00 24.61 301 LYS A N 1
ATOM 2316 C CA . LYS A 1 301 ? 28.461 -24.654 -14.320 1.00 25.46 301 LYS A CA 1
ATOM 2317 C C . LYS A 1 301 ? 27.819 -23.345 -14.768 1.00 24.23 301 LYS A C 1
ATOM 2318 O O . LYS A 1 301 ? 27.551 -23.144 -15.957 1.00 22.37 301 LYS A O 1
ATOM 2324 N N . ASN A 1 302 ? 27.584 -22.456 -13.804 1.00 21.97 302 ASN A N 1
ATOM 2325 C CA . ASN A 1 302 ? 26.964 -21.169 -14.084 1.00 21.64 302 ASN A CA 1
ATOM 2326 C C . ASN A 1 302 ? 27.917 -19.986 -14.018 1.00 20.61 302 ASN A C 1
ATOM 2327 O O . ASN A 1 302 ? 27.487 -18.837 -13.907 1.00 21.04 302 ASN A O 1
ATOM 2332 N N . CYS A 1 303 ? 29.210 -20.279 -14.094 1.00 21.06 303 CYS A N 1
ATOM 2333 C CA . CYS A 1 303 ? 30.253 -19.258 -14.082 1.00 20.81 303 CYS A CA 1
ATOM 2334 C C . CYS A 1 303 ? 30.566 -18.887 -15.536 1.00 20.11 303 CYS A C 1
ATOM 2335 O O . CYS A 1 303 ? 30.772 -19.774 -16.367 1.00 20.33 303 CYS A O 1
ATOM 2338 N N . THR A 1 304 ? 30.582 -17.590 -15.847 1.00 18.54 304 THR A N 1
ATOM 2339 C CA . THR A 1 304 ? 30.888 -17.142 -17.209 1.00 18.24 304 THR A CA 1
ATOM 2340 C C . THR A 1 304 ? 32.354 -16.726 -17.320 1.00 19.12 304 THR A C 1
ATOM 2341 O O . THR A 1 304 ? 32.777 -16.156 -18.328 1.00 18.43 304 THR A O 1
ATOM 2345 N N . ARG A 1 305 ? 33.117 -17.015 -16.269 1.00 17.73 305 ARG A N 1
ATOM 2346 C CA . ARG A 1 305 ? 34.544 -16.716 -16.230 1.00 18.83 305 ARG A CA 1
ATOM 2347 C C . ARG A 1 305 ? 34.865 -15.261 -16.550 1.00 18.60 305 ARG A C 1
ATOM 2348 O O . ARG A 1 305 ? 35.798 -14.992 -17.305 1.00 17.99 305 ARG A O 1
ATOM 2356 N N . CYS A 1 306 ? 34.109 -14.331 -15.972 1.00 18.46 306 CYS A N 1
ATOM 2357 C CA . CYS A 1 306 ? 34.327 -12.910 -16.232 1.00 17.98 306 CYS A CA 1
ATOM 2358 C C . CYS A 1 306 ? 35.607 -12.378 -15.592 1.00 18.04 306 CYS A C 1
ATOM 2359 O O . CYS A 1 306 ? 36.053 -11.276 -15.922 1.00 17.75 306 CYS A O 1
ATOM 2362 N N . MET A 1 307 ? 36.177 -13.166 -14.678 1.00 18.99 307 MET A N 1
ATOM 2363 C CA . MET A 1 307 ? 37.415 -12.836 -13.961 1.00 19.13 307 MET A CA 1
ATOM 2364 C C . MET A 1 307 ? 37.279 -11.965 -12.719 1.00 19.42 307 MET A C 1
ATOM 2365 O O . MET A 1 307 ? 38.275 -11.735 -12.028 1.00 18.55 307 MET A O 1
ATOM 2370 N N . HIS A 1 308 ? 36.080 -11.477 -12.407 1.00 18.09 308 HIS A N 1
ATOM 2371 C CA . HIS A 1 308 ? 35.968 -10.598 -11.250 1.00 18.89 308 HIS A CA 1
ATOM 2372 C C . HIS A 1 308 ? 36.458 -11.143 -9.914 1.00 18.67 308 HIS A C 1
ATOM 2373 O O . HIS A 1 308 ? 37.260 -10.494 -9.240 1.00 17.78 308 HIS A O 1
ATOM 2380 N N . CYS A 1 309 ? 35.968 -12.309 -9.510 1.00 21.35 309 CYS A N 1
ATOM 2381 C CA . CYS A 1 309 ? 36.396 -12.869 -8.232 1.00 22.09 309 CYS A CA 1
ATOM 2382 C C . CYS A 1 309 ? 37.897 -13.128 -8.238 1.00 22.37 309 CYS A C 1
ATOM 2383 O O . CYS A 1 309 ? 38.590 -12.820 -7.268 1.00 22.41 309 CYS A O 1
ATOM 2386 N N . ILE A 1 310 ? 38.401 -13.688 -9.334 1.00 20.19 310 ILE A N 1
ATOM 2387 C CA . ILE A 1 310 ? 39.827 -13.964 -9.451 1.00 19.63 310 ILE A CA 1
ATOM 2388 C C . ILE A 1 310 ? 40.635 -12.667 -9.361 1.00 19.38 310 ILE A C 1
ATOM 2389 O O . ILE A 1 310 ? 41.647 -12.606 -8.661 1.00 19.55 310 ILE A O 1
ATOM 2394 N N . ASN A 1 311 ? 40.183 -11.633 -10.069 1.00 16.69 311 ASN A N 1
ATOM 2395 C CA . ASN A 1 311 ? 40.848 -10.328 -10.063 1.00 17.12 311 ASN A CA 1
ATOM 2396 C C . ASN A 1 311 ? 40.878 -9.731 -8.652 1.00 18.04 311 ASN A C 1
ATOM 2397 O O . ASN A 1 311 ? 41.823 -9.037 -8.271 1.00 17.56 311 ASN A O 1
ATOM 2402 N N . THR A 1 312 ? 39.823 -9.996 -7.891 1.00 21.48 312 THR A N 1
ATOM 2403 C CA . THR A 1 312 ? 39.682 -9.452 -6.548 1.00 22.35 312 THR A CA 1
ATOM 2404 C C . THR A 1 312 ? 40.379 -10.234 -5.436 1.00 22.93 312 THR A C 1
ATOM 2405 O O . THR A 1 312 ? 40.795 -9.652 -4.436 1.00 23.78 312 THR A O 1
ATOM 2409 N N . MET A 1 313 ? 40.507 -11.545 -5.607 1.00 20.91 313 MET A N 1
ATOM 2410 C CA . MET A 1 313 ? 41.164 -12.383 -4.599 1.00 21.11 313 MET A CA 1
ATOM 2411 C C . MET A 1 313 ? 42.145 -13.321 -5.298 1.00 20.50 313 MET A C 1
ATOM 2412 O O . MET A 1 313 ? 42.022 -14.543 -5.204 1.00 20.11 313 MET A O 1
ATOM 2417 N N . PRO A 1 314 ? 43.148 -12.749 -5.989 1.00 22.71 314 PRO A N 1
ATOM 2418 C CA . PRO A 1 314 ? 44.200 -13.436 -6.750 1.00 23.04 314 PRO A CA 1
ATOM 2419 C C . PRO A 1 314 ? 44.979 -14.483 -5.961 1.00 23.66 314 PRO A C 1
ATOM 2420 O O . PRO A 1 314 ? 45.480 -15.450 -6.533 1.00 23.31 314 PRO A O 1
ATOM 2424 N N . ARG A 1 315 ? 44.963 -14.361 -4.673 1.00 27.78 315 ARG A N 1
ATOM 2425 C CA . ARG A 1 315 ? 45.709 -15.267 -3.881 1.00 29.06 315 ARG A CA 1
ATOM 2426 C C . ARG A 1 315 ? 44.946 -16.415 -3.386 1.00 29.05 315 ARG A C 1
ATOM 2427 O O . ARG A 1 315 ? 45.388 -17.283 -2.899 1.00 30.43 315 ARG A O 1
ATOM 2435 N N . ALA A 1 316 ? 43.675 -16.290 -3.490 1.00 23.01 316 ALA A N 1
ATOM 2436 C CA . ALA A 1 316 ? 42.794 -17.370 -3.069 1.00 22.88 316 ALA A CA 1
ATOM 2437 C C . ALA A 1 316 ? 42.097 -18.081 -4.223 1.00 22.54 316 ALA A C 1
ATOM 2438 O O . ALA A 1 316 ? 41.755 -19.254 -4.113 1.00 21.64 316 ALA A O 1
ATOM 2440 N N . LEU A 1 317 ? 41.808 -17.406 -5.366 1.00 23.70 317 LEU A N 1
ATOM 2441 C CA . LEU A 1 317 ? 41.072 -17.999 -6.501 1.00 23.65 317 LEU A CA 1
ATOM 2442 C C . LEU A 1 317 ? 41.925 -18.060 -7.743 1.00 23.71 317 LEU A C 1
ATOM 2443 O O . LEU A 1 317 ? 42.402 -17.150 -8.074 1.00 24.63 317 LEU A O 1
ATOM 2448 N N . LYS A 1 318 ? 42.162 -19.184 -8.335 1.00 21.41 318 LYS A N 1
ATOM 2449 C CA . LYS A 1 318 ? 42.983 -19.360 -9.526 1.00 21.73 318 LYS A CA 1
ATOM 2450 C C . LYS A 1 318 ? 42.206 -19.873 -10.734 1.00 21.05 318 LYS A C 1
ATOM 2451 O O . LYS A 1 318 ? 41.159 -20.510 -10.597 1.00 20.43 318 LYS A O 1
ATOM 2457 N N . ILE A 1 319 ? 42.729 -19.584 -11.920 1.00 21.98 319 ILE A N 1
ATOM 2458 C CA . ILE A 1 319 ? 42.114 -20.037 -13.158 1.00 22.35 319 ILE A CA 1
ATOM 2459 C C . ILE A 1 319 ? 42.151 -21.567 -13.194 1.00 24.02 319 ILE A C 1
ATOM 2460 O O . ILE A 1 319 ? 42.939 -22.192 -12.479 1.00 24.17 319 ILE A O 1
ATOM 2465 N N . GLY A 1 320 ? 41.300 -22.168 -14.022 1.00 22.85 320 GLY A N 1
ATOM 2466 C CA . GLY A 1 320 ? 41.268 -23.617 -14.129 1.00 23.41 320 GLY A CA 1
ATOM 2467 C C . GLY A 1 320 ? 42.515 -24.196 -14.772 1.00 24.61 320 GLY A C 1
ATOM 2468 O O . GLY A 1 320 ? 43.370 -23.455 -15.259 1.00 23.99 320 GLY A O 1
ATOM 2469 N N . ASP A 1 321 ? 42.515 -25.465 -14.817 1.00 28.84 321 ASP A N 1
ATOM 2470 C CA . ASP A 1 321 ? 43.579 -26.161 -15.341 1.00 30.38 321 ASP A CA 1
ATOM 2471 C C . ASP A 1 321 ? 43.334 -26.686 -16.715 1.00 29.98 321 ASP A C 1
ATOM 2472 O O . ASP A 1 321 ? 44.221 -26.984 -17.311 1.00 30.08 321 ASP A O 1
ATOM 2477 N N . GLU A 1 322 ? 42.114 -26.786 -17.164 1.00 24.93 322 GLU A N 1
ATOM 2478 C CA . GLU A 1 322 ? 41.834 -27.154 -18.469 1.00 24.42 322 GLU A CA 1
ATOM 2479 C C . GLU A 1 322 ? 41.706 -25.938 -19.387 1.00 23.59 322 GLU A C 1
ATOM 2480 O O . GLU A 1 322 ? 40.631 -25.494 -19.523 1.00 23.71 322 GLU A O 1
ATOM 2486 N N . ARG A 1 323 ? 42.850 -25.434 -19.861 1.00 21.19 323 ARG A N 1
ATOM 2487 C CA . ARG A 1 323 ? 42.886 -24.175 -20.588 1.00 19.14 323 ARG A CA 1
ATOM 2488 C C . ARG A 1 323 ? 42.773 -24.205 -22.106 1.00 18.37 323 ARG A C 1
ATOM 2489 O O . ARG A 1 323 ? 42.991 -25.229 -22.753 1.00 17.59 323 ARG A O 1
ATOM 2497 N N . GLY A 1 324 ? 42.415 -23.049 -22.655 1.00 18.12 324 GLY A N 1
ATOM 2498 C CA . GLY A 1 324 ? 42.254 -22.890 -24.089 1.00 17.78 324 GLY A CA 1
ATOM 2499 C C . GLY A 1 324 ? 41.902 -21.438 -24.359 1.00 18.12 324 GLY A C 1
ATOM 2500 O O . GLY A 1 324 ? 42.327 -20.549 -23.620 1.00 18.15 324 GLY A O 1
ATOM 2501 N N . ALA A 1 325 ? 41.132 -21.180 -25.408 1.00 19.82 325 ALA A N 1
ATOM 2502 C CA . ALA A 1 325 ? 40.759 -19.808 -25.714 1.00 19.38 325 ALA A CA 1
ATOM 2503 C C . ALA A 1 325 ? 39.482 -19.715 -26.518 1.00 19.51 325 ALA A C 1
ATOM 2504 O O . ALA A 1 325 ? 38.986 -20.712 -27.044 1.00 20.54 325 ALA A O 1
ATOM 2506 N N . SER A 1 326 ? 38.954 -18.497 -26.589 1.00 18.00 326 SER A N 1
ATOM 2507 C CA . SER A 1 326 ? 37.757 -18.201 -27.359 1.00 16.77 326 SER A CA 1
ATOM 2508 C C . SER A 1 326 ? 38.242 -17.391 -28.551 1.00 15.90 326 SER A C 1
ATOM 2509 O O . SER A 1 326 ? 39.234 -16.670 -28.448 1.00 16.42 326 SER A O 1
ATOM 2512 N N . ILE A 1 327 ? 37.558 -17.519 -29.682 1.00 16.99 327 ILE A N 1
ATOM 2513 C CA . ILE A 1 327 ? 37.909 -16.742 -30.862 1.00 17.83 327 ILE A CA 1
ATOM 2514 C C . ILE A 1 327 ? 36.748 -15.787 -31.145 1.00 18.00 327 ILE A C 1
ATOM 2515 O O . ILE A 1 327 ? 35.612 -16.226 -31.317 1.00 18.04 327 ILE A O 1
ATOM 2520 N N . LEU A 1 328 ? 36.927 -14.505 -31.105 1.00 18.35 328 LEU A N 1
ATOM 2521 C CA . LEU A 1 328 ? 35.957 -13.475 -31.432 1.00 17.93 328 LEU A CA 1
ATOM 2522 C C . LEU A 1 328 ? 36.429 -12.699 -32.687 1.00 18.44 328 LEU A C 1
ATOM 2523 O O . LEU A 1 328 ? 37.449 -12.346 -32.763 1.00 18.67 328 LEU A O 1
ATOM 2528 N N . VAL A 1 329 ? 35.554 -12.497 -33.627 1.00 13.63 329 VAL A N 1
ATOM 2529 C CA . VAL A 1 329 ? 35.939 -11.871 -34.888 1.00 13.80 329 VAL A CA 1
ATOM 2530 C C . VAL A 1 329 ? 35.094 -10.686 -35.342 1.00 12.66 329 VAL A C 1
ATOM 2531 O O . VAL A 1 329 ? 33.944 -10.542 -34.936 1.00 13.46 329 VAL A O 1
ATOM 2535 N N . GLY A 1 330 ? 35.684 -9.837 -36.180 1.00 16.05 330 GLY A N 1
ATOM 2536 C CA . GLY A 1 330 ? 34.949 -8.705 -36.720 1.00 16.05 330 GLY A CA 1
ATOM 2537 C C . GLY A 1 330 ? 35.168 -7.313 -36.160 1.00 17.10 330 GLY A C 1
ATOM 2538 O O . GLY A 1 330 ? 34.637 -6.356 -36.715 1.00 16.59 330 GLY A O 1
ATOM 2539 N N . ALA A 1 331 ? 35.938 -7.178 -35.085 1.00 16.60 331 ALA A N 1
ATOM 2540 C CA . ALA A 1 331 ? 36.167 -5.856 -34.504 1.00 16.98 331 ALA A CA 1
ATOM 2541 C C . ALA A 1 331 ? 36.748 -4.881 -35.526 1.00 17.56 331 ALA A C 1
ATOM 2542 O O . ALA A 1 331 ? 37.511 -5.272 -36.410 1.00 17.06 331 ALA A O 1
ATOM 2544 N N . LYS A 1 332 ? 36.375 -3.610 -35.399 1.00 17.10 332 LYS A N 1
ATOM 2545 C CA . LYS A 1 332 ? 36.859 -2.569 -36.302 1.00 17.85 332 LYS A CA 1
ATOM 2546 C C . LYS A 1 332 ? 36.374 -1.195 -35.847 1.00 18.20 332 LYS A C 1
ATOM 2547 O O . LYS A 1 332 ? 35.390 -1.086 -35.114 1.00 18.17 332 LYS A O 1
ATOM 2553 N N . ALA A 1 333 ? 37.019 -0.138 -36.184 1.00 21.01 333 ALA A N 1
ATOM 2554 C CA . ALA A 1 333 ? 36.561 1.202 -35.922 1.00 23.08 333 ALA A CA 1
ATOM 2555 C C . ALA A 1 333 ? 35.349 1.658 -36.815 1.00 24.43 333 ALA A C 1
ATOM 2556 O O . ALA A 1 333 ? 35.017 1.005 -37.610 1.00 23.76 333 ALA A O 1
ATOM 2558 N N . PRO A 1 334 ? 34.710 2.785 -36.565 1.00 20.91 334 PRO A N 1
ATOM 2559 C CA . PRO A 1 334 ? 33.514 3.143 -37.290 1.00 22.37 334 PRO A CA 1
ATOM 2560 C C . PRO A 1 334 ? 33.394 3.023 -38.821 1.00 23.15 334 PRO A C 1
ATOM 2561 O O . PRO A 1 334 ? 32.529 2.405 -39.275 1.00 22.26 334 PRO A O 1
ATOM 2565 N N . VAL A 1 335 ? 34.239 3.634 -39.558 1.00 23.06 335 VAL A N 1
ATOM 2566 C CA . VAL A 1 335 ? 34.128 3.640 -40.918 1.00 23.55 335 VAL A CA 1
AT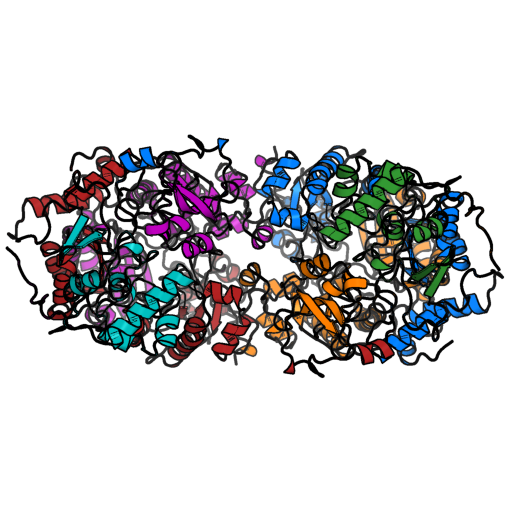OM 2567 C C . VAL A 1 335 ? 34.093 2.240 -41.538 1.00 25.08 335 VAL A C 1
ATOM 2568 O O . VAL A 1 335 ? 34.817 1.408 -41.191 1.00 24.70 335 VAL A O 1
ATOM 2572 N N . LEU A 1 336 ? 33.264 2.003 -42.477 1.00 26.02 336 LEU A N 1
ATOM 2573 C CA . LEU A 1 336 ? 32.132 2.829 -42.971 1.00 25.94 336 LEU A CA 1
ATOM 2574 C C . LEU A 1 336 ? 30.867 2.746 -42.154 1.00 25.74 336 LEU A C 1
ATOM 2575 O O . LEU A 1 336 ? 30.192 3.658 -41.903 1.00 25.22 336 LEU A O 1
ATOM 2580 N N . ASP A 1 337 ? 30.596 1.539 -41.804 1.00 26.93 337 ASP A N 1
ATOM 2581 C CA . ASP A 1 337 ? 29.242 1.160 -41.427 1.00 25.97 337 ASP A CA 1
ATOM 2582 C C . ASP A 1 337 ? 29.005 1.147 -39.946 1.00 24.60 337 ASP A C 1
ATOM 2583 O O . ASP A 1 337 ? 27.961 0.828 -39.537 1.00 24.29 337 ASP A O 1
ATOM 2588 N N . GLY A 1 338 ? 29.995 1.525 -39.173 1.00 19.54 338 GLY A N 1
ATOM 2589 C CA . GLY A 1 338 ? 29.861 1.578 -37.727 1.00 18.33 338 GLY A CA 1
ATOM 2590 C C . GLY A 1 338 ? 30.864 0.689 -37.009 1.00 17.96 338 GLY A C 1
ATOM 2591 O O . GLY A 1 338 ? 31.301 -0.338 -37.542 1.00 16.95 338 GLY A O 1
ATOM 2592 N N . ALA A 1 339 ? 31.229 1.081 -35.792 1.00 20.52 339 ALA A N 1
ATOM 2593 C CA . ALA A 1 339 ? 32.197 0.320 -35.007 1.00 19.70 339 ALA A CA 1
ATOM 2594 C C . ALA A 1 339 ? 31.681 -1.053 -34.607 1.00 18.71 339 ALA A C 1
ATOM 2595 O O . ALA A 1 339 ? 30.483 -1.258 -34.427 1.00 17.40 339 ALA A O 1
ATOM 2597 N N . GLN A 1 340 ? 32.608 -1.992 -34.463 1.00 19.42 340 GLN A N 1
ATOM 2598 C CA . GLN A 1 340 ? 32.270 -3.345 -34.057 1.00 19.46 340 GLN A CA 1
ATOM 2599 C C . GLN A 1 340 ? 33.311 -3.873 -33.092 1.00 18.96 340 GLN A C 1
ATOM 2600 O O . GLN A 1 340 ? 34.485 -3.505 -33.159 1.00 19.11 340 GLN A O 1
ATOM 2606 N N . MET A 1 341 ? 32.864 -4.712 -32.170 1.00 18.77 341 MET A N 1
ATOM 2607 C CA . MET A 1 341 ? 33.772 -5.367 -31.246 1.00 19.42 341 MET A CA 1
ATOM 2608 C C . MET A 1 341 ? 33.721 -6.801 -31.750 1.00 19.30 341 MET A C 1
ATOM 2609 O O . MET A 1 341 ? 32.833 -7.142 -32.531 1.00 19.30 341 MET A O 1
ATOM 2614 N N . GLY A 1 342 ? 34.665 -7.636 -31.339 1.00 17.32 342 GLY A N 1
ATOM 2615 C CA . GLY A 1 342 ? 34.657 -9.006 -31.815 1.00 16.37 342 GLY A CA 1
ATOM 2616 C C . GLY A 1 342 ? 33.437 -9.765 -31.335 1.00 15.13 342 GLY A C 1
ATOM 2617 O O . GLY A 1 342 ? 33.017 -9.609 -30.186 1.00 15.17 342 GLY A O 1
ATOM 2618 N N . SER A 1 343 ? 32.853 -10.566 -32.223 1.00 14.98 343 SER A N 1
ATOM 2619 C CA . SER A 1 343 ? 31.691 -11.386 -31.887 1.00 14.33 343 SER A CA 1
ATOM 2620 C C . SER A 1 343 ? 32.181 -12.819 -31.670 1.00 14.89 343 SER A C 1
ATOM 2621 O O . SER A 1 343 ? 32.996 -13.317 -32.436 1.00 14.47 343 SER A O 1
ATOM 2624 N N . LEU A 1 344 ? 31.676 -13.481 -30.633 1.00 15.96 344 LEU A N 1
ATOM 2625 C CA . LEU A 1 344 ? 32.094 -14.848 -30.320 1.00 15.98 344 LEU A CA 1
ATOM 2626 C C . LEU A 1 344 ? 31.819 -15.832 -31.459 1.00 16.67 344 LEU A C 1
ATOM 2627 O O . LEU A 1 344 ? 30.680 -15.972 -31.913 1.00 17.36 344 LEU A O 1
ATOM 2632 N N . LEU A 1 345 ? 32.867 -16.517 -31.918 1.00 16.51 345 LEU A N 1
ATOM 2633 C CA . LEU A 1 345 ? 32.735 -17.484 -33.011 1.00 16.69 345 LEU A CA 1
ATOM 2634 C C . LEU A 1 345 ? 32.994 -18.898 -32.508 1.00 16.91 345 LEU A C 1
ATOM 2635 O O . LEU A 1 345 ? 32.186 -19.804 -32.720 1.00 17.24 345 LEU A O 1
ATOM 2640 N N . ILE A 1 346 ? 34.136 -19.077 -31.855 1.00 18.22 346 ILE A N 1
ATOM 2641 C CA . ILE A 1 346 ? 34.511 -20.368 -31.287 1.00 17.91 346 ILE A CA 1
ATOM 2642 C C . ILE A 1 346 ? 34.637 -20.170 -29.777 1.00 18.00 346 ILE A C 1
ATOM 2643 O O . ILE A 1 346 ? 35.625 -19.625 -29.295 1.00 18.83 346 ILE A O 1
ATOM 2648 N N . PRO A 1 347 ? 33.628 -20.606 -29.010 1.00 18.44 347 PRO A N 1
ATOM 2649 C CA . PRO A 1 347 ? 33.654 -20.457 -27.551 1.00 18.76 347 PRO A CA 1
ATOM 2650 C C . PRO A 1 347 ? 34.910 -21.012 -26.887 1.00 19.41 347 PRO A C 1
ATOM 2651 O O . PRO A 1 347 ? 35.516 -20.354 -26.037 1.00 18.60 347 PRO A O 1
ATOM 2655 N N . PHE A 1 348 ? 35.302 -22.222 -27.276 1.00 19.52 348 PHE A N 1
ATOM 2656 C CA . PHE A 1 348 ? 36.485 -22.841 -26.691 1.00 20.27 348 PHE A CA 1
ATOM 2657 C C . PHE A 1 348 ? 37.285 -23.619 -27.727 1.00 20.46 348 PHE A C 1
ATOM 2658 O O . PHE A 1 348 ? 36.744 -24.461 -28.444 1.00 20.89 348 PHE A O 1
ATOM 2666 N N . ILE A 1 349 ? 38.582 -23.342 -27.798 1.00 19.49 349 ILE A N 1
ATOM 2667 C CA . ILE A 1 349 ? 39.442 -24.027 -28.752 1.00 19.48 349 ILE A CA 1
ATOM 2668 C C . ILE A 1 349 ? 40.820 -24.233 -28.139 1.00 19.82 349 ILE A C 1
ATOM 2669 O O . ILE A 1 349 ? 41.246 -23.464 -27.272 1.00 19.57 349 ILE A O 1
ATOM 2674 N N . ALA A 1 350 ? 41.511 -25.281 -28.577 1.00 19.58 350 ALA A N 1
ATOM 2675 C CA . ALA A 1 350 ? 42.843 -25.578 -28.062 1.00 20.80 350 ALA A CA 1
ATOM 2676 C C . ALA A 1 350 ? 43.779 -24.433 -28.424 1.00 21.52 350 ALA A C 1
ATOM 2677 O O . ALA A 1 350 ? 43.662 -23.838 -29.500 1.00 20.65 350 ALA A O 1
ATOM 2679 N N . ALA A 1 351 ? 44.774 -24.237 -27.616 1.00 20.99 351 ALA A N 1
ATOM 2680 C CA . ALA A 1 351 ? 45.698 -23.167 -27.804 1.00 22.11 351 ALA A CA 1
ATOM 2681 C C . ALA A 1 351 ? 47.111 -23.583 -27.432 1.00 23.66 351 ALA A C 1
ATOM 2682 O O . ALA A 1 351 ? 47.861 -22.816 -26.869 1.00 22.41 351 ALA A O 1
ATOM 2684 N N . GLU A 1 352 ? 47.462 -24.804 -27.769 1.00 23.36 352 GLU A N 1
ATOM 2685 C CA . GLU A 1 352 ? 48.792 -25.270 -27.565 1.00 25.62 352 GLU A CA 1
ATOM 2686 C C . GLU A 1 352 ? 49.575 -25.246 -28.860 1.00 23.48 352 GLU A C 1
ATOM 2687 O O . GLU A 1 352 ? 49.063 -25.602 -29.898 1.00 22.40 352 GLU A O 1
ATOM 2693 N N . GLU A 1 353 ? 50.841 -24.915 -28.748 1.00 23.87 353 GLU A N 1
ATOM 2694 C CA . GLU A 1 353 ? 51.771 -24.962 -29.842 1.00 23.45 353 GLU A CA 1
ATOM 2695 C C . GLU A 1 353 ? 51.656 -26.290 -30.624 1.00 23.31 353 GLU A C 1
ATOM 2696 O O . GLU A 1 353 ? 51.541 -27.303 -29.990 1.00 20.90 353 GLU A O 1
ATOM 2702 N N . PRO A 1 354 ? 51.735 -26.298 -31.953 1.00 21.95 354 PRO A N 1
ATOM 2703 C CA . PRO A 1 354 ? 51.862 -25.176 -32.888 1.00 21.94 354 PRO A CA 1
ATOM 2704 C C . PRO A 1 354 ? 50.556 -24.497 -33.319 1.00 21.36 354 PRO A C 1
ATOM 2705 O O . PRO A 1 354 ? 50.462 -23.972 -34.429 1.00 21.68 354 PRO A O 1
ATOM 2709 N N . PHE A 1 355 ? 49.553 -24.532 -32.449 1.00 21.38 355 PHE A N 1
ATOM 2710 C CA . PHE A 1 355 ? 48.269 -23.868 -32.694 1.00 21.65 355 PHE A CA 1
ATOM 2711 C C . PHE A 1 355 ? 47.559 -24.166 -34.015 1.00 22.48 355 PHE A C 1
ATOM 2712 O O . PHE A 1 355 ? 46.993 -23.268 -34.640 1.00 21.94 355 PHE A O 1
ATOM 2720 N N . ASP A 1 356 ? 47.335 -25.381 -34.354 1.00 19.50 356 ASP A N 1
ATOM 2721 C CA . ASP A 1 356 ? 46.713 -25.762 -35.576 1.00 21.31 356 ASP A CA 1
ATOM 2722 C C . ASP A 1 356 ? 45.227 -25.511 -35.687 1.00 20.31 356 ASP A C 1
ATOM 2723 O O . ASP A 1 356 ? 44.797 -25.195 -36.640 1.00 19.73 356 ASP A O 1
ATOM 2728 N N . GLU A 1 357 ? 44.535 -25.738 -34.633 1.00 22.81 357 GLU A N 1
ATOM 2729 C CA . GLU A 1 357 ? 43.143 -25.479 -34.628 1.00 22.85 357 GLU A CA 1
ATOM 2730 C C . GLU A 1 357 ? 42.812 -24.016 -34.887 1.00 21.96 357 GLU A C 1
ATOM 2731 O O . GLU A 1 357 ? 42.046 -23.732 -35.596 1.00 19.91 357 GLU A O 1
ATOM 2737 N N . VAL A 1 358 ? 43.523 -23.158 -34.228 1.00 19.52 358 VAL A N 1
ATOM 2738 C CA . VAL A 1 358 ? 43.345 -21.777 -34.440 1.00 17.89 358 VAL A CA 1
ATOM 2739 C C . VAL A 1 358 ? 43.717 -21.358 -35.875 1.00 18.34 358 VAL A C 1
ATOM 2740 O O . VAL A 1 358 ? 42.934 -20.718 -36.482 1.00 16.21 358 VAL A O 1
ATOM 2744 N N . LYS A 1 359 ? 44.897 -21.835 -36.382 1.00 17.52 359 LYS A N 1
ATOM 2745 C CA . LYS A 1 359 ? 45.307 -21.544 -37.757 1.00 18.16 359 LYS A CA 1
ATOM 2746 C C . LYS A 1 359 ? 44.276 -22.029 -38.777 1.00 18.99 359 LYS A C 1
ATOM 2747 O O . LYS A 1 359 ? 44.087 -21.407 -39.828 1.00 17.10 359 LYS A O 1
ATOM 2753 N N . GLU A 1 360 ? 43.616 -23.143 -38.470 1.00 21.08 360 GLU A N 1
ATOM 2754 C CA . GLU A 1 360 ? 42.592 -23.684 -39.360 1.00 22.29 360 GLU A CA 1
ATOM 2755 C C . GLU A 1 360 ? 41.471 -22.666 -39.520 1.00 20.43 360 GLU A C 1
ATOM 2756 O O . GLU A 1 360 ? 41.008 -22.410 -40.630 1.00 20.46 360 GLU A O 1
ATOM 2762 N N . VAL A 1 361 ? 41.037 -22.091 -38.405 1.00 19.88 361 VAL A N 1
ATOM 2763 C CA . VAL A 1 361 ? 39.969 -21.101 -38.429 1.00 18.83 361 VAL A CA 1
ATOM 2764 C C . VAL A 1 361 ? 40.402 -19.864 -39.218 1.00 18.22 361 VAL A C 1
ATOM 2765 O O . VAL A 1 361 ? 39.641 -19.337 -40.029 1.00 19.44 361 VAL A O 1
ATOM 2769 N N . ILE A 1 362 ? 41.624 -19.400 -38.975 1.00 18.39 362 ILE A N 1
ATOM 2770 C CA . ILE A 1 362 ? 42.149 -18.229 -39.676 1.00 18.07 362 ILE A CA 1
ATOM 2771 C C . ILE A 1 362 ? 42.112 -18.425 -41.188 1.00 18.37 362 ILE A C 1
ATOM 2772 O O . ILE A 1 362 ? 41.598 -17.587 -41.932 1.00 18.22 362 ILE A O 1
ATOM 2777 N N . GLU A 1 363 ? 42.663 -19.544 -41.638 1.00 17.16 363 GLU A N 1
ATOM 2778 C CA . GLU A 1 363 ? 42.723 -19.833 -43.057 1.00 18.23 363 GLU A CA 1
ATOM 2779 C C . GLU A 1 363 ? 41.359 -20.044 -43.707 1.00 17.50 363 GLU A C 1
ATOM 2780 O O . GLU A 1 363 ? 41.162 -19.652 -44.853 1.00 17.15 363 GLU A O 1
ATOM 2786 N N . ASN A 1 364 ? 40.412 -20.636 -42.982 1.00 18.65 364 ASN A N 1
ATOM 2787 C CA . ASN A 1 364 ? 39.073 -20.831 -43.537 1.00 19.19 364 ASN A CA 1
ATOM 2788 C C . ASN A 1 364 ? 38.407 -19.468 -43.710 1.00 19.05 364 ASN A C 1
ATOM 2789 O O . ASN A 1 364 ? 37.702 -19.227 -44.692 1.00 18.55 364 ASN A O 1
ATOM 2794 N N . ILE A 1 365 ? 38.632 -18.573 -42.752 1.00 17.75 365 ILE A N 1
ATOM 2795 C CA . ILE A 1 365 ? 38.048 -17.239 -42.841 1.00 18.98 365 ILE A CA 1
ATOM 2796 C C . ILE A 1 365 ? 38.664 -16.490 -44.019 1.00 19.28 365 ILE A C 1
ATOM 2797 O O . ILE A 1 365 ? 37.951 -15.888 -44.819 1.00 18.63 365 ILE A O 1
ATOM 2802 N N . TRP A 1 366 ? 39.986 -16.537 -44.140 1.00 15.63 366 TRP A N 1
ATOM 2803 C CA . TRP A 1 366 ? 40.644 -15.846 -45.247 1.00 16.94 366 TRP A CA 1
ATOM 2804 C C . TRP A 1 366 ? 40.207 -16.373 -46.611 1.00 18.76 366 TRP A C 1
ATOM 2805 O O . TRP A 1 366 ? 39.961 -15.592 -47.526 1.00 17.68 366 TRP A O 1
ATOM 2816 N N . GLU A 1 367 ? 40.119 -17.689 -46.759 1.00 19.66 367 GLU A N 1
ATOM 2817 C CA . GLU A 1 367 ? 39.697 -18.265 -48.033 1.00 23.50 367 GLU A CA 1
ATOM 2818 C C . GLU A 1 367 ? 38.355 -17.678 -48.466 1.00 21.28 367 GLU A C 1
ATOM 2819 O O . GLU A 1 367 ? 38.149 -17.352 -49.637 1.00 19.55 367 GLU A O 1
ATOM 2825 N N . TRP A 1 368 ? 37.439 -17.554 -47.514 1.00 22.51 368 TRP A N 1
ATOM 2826 C CA . TRP A 1 368 ? 36.114 -17.008 -47.787 1.00 20.64 368 TRP A CA 1
ATOM 2827 C C . TRP A 1 368 ? 36.172 -15.509 -48.056 1.00 20.08 368 TRP A C 1
ATOM 2828 O O . TRP A 1 368 ? 35.792 -15.031 -49.128 1.00 19.29 368 TRP A O 1
ATOM 2839 N N . TRP A 1 369 ? 36.658 -14.775 -47.065 1.00 19.47 369 TRP A N 1
ATOM 2840 C CA . TRP A 1 369 ? 36.753 -13.324 -47.152 1.00 18.88 369 TRP A CA 1
ATOM 2841 C C . TRP A 1 369 ? 37.580 -12.812 -48.332 1.00 19.65 369 TRP A C 1
ATOM 2842 O O . TRP A 1 369 ? 37.217 -11.819 -48.957 1.00 18.28 369 TRP A O 1
ATOM 2853 N N . MET A 1 370 ? 38.576 -13.489 -48.685 1.00 17.90 370 MET A N 1
ATOM 2854 C CA . MET A 1 370 ? 39.381 -13.041 -49.765 1.00 20.08 370 MET A CA 1
ATOM 2855 C C . MET A 1 370 ? 38.644 -13.028 -51.099 1.00 22.84 370 MET A C 1
ATOM 2856 O O . MET A 1 370 ? 38.873 -12.282 -51.925 1.00 22.86 370 MET A O 1
ATOM 2861 N N . GLU A 1 371 ? 37.764 -13.929 -51.208 1.00 20.83 371 GLU A N 1
ATOM 2862 C CA . GLU A 1 371 ? 36.997 -14.041 -52.443 1.00 25.14 371 GLU A CA 1
ATOM 2863 C C . GLU A 1 371 ? 35.658 -13.303 -52.397 1.00 24.67 371 GLU A C 1
ATOM 2864 O O . GLU A 1 371 ? 35.216 -12.752 -53.405 1.00 24.22 371 GLU A O 1
ATOM 2870 N N . GLU A 1 372 ? 35.023 -13.286 -51.228 1.00 24.53 372 GLU A N 1
ATOM 2871 C CA . GLU A 1 372 ? 33.721 -12.641 -51.063 1.00 26.16 372 GLU A CA 1
ATOM 2872 C C . GLU A 1 372 ? 33.747 -11.186 -50.601 1.00 24.32 372 GLU A C 1
ATOM 2873 O O . GLU A 1 372 ? 32.860 -10.403 -50.951 1.00 23.30 372 GLU A O 1
ATOM 2879 N N . GLY A 1 373 ? 34.743 -10.819 -49.804 1.00 25.88 373 GLY A N 1
ATOM 2880 C CA . GLY A 1 373 ? 34.808 -9.450 -49.328 1.00 23.82 373 GLY A CA 1
ATOM 2881 C C . GLY A 1 373 ? 34.876 -8.443 -50.462 1.00 23.00 373 GLY A C 1
ATOM 2882 O O . GLY A 1 373 ? 35.579 -8.659 -51.446 1.00 20.52 373 GLY A O 1
ATOM 2883 N N . LYS A 1 374 ? 34.133 -7.347 -50.344 1.00 23.73 374 LYS A N 1
ATOM 2884 C CA . LYS A 1 374 ? 34.168 -6.317 -51.375 1.00 23.68 374 LYS A CA 1
ATOM 2885 C C . LYS A 1 374 ? 35.430 -5.497 -51.166 1.00 22.92 374 LYS A C 1
ATOM 2886 O O . LYS A 1 374 ? 36.102 -5.628 -50.140 1.00 21.06 374 LYS A O 1
ATOM 2892 N N . ASN A 1 375 ? 35.748 -4.650 -52.136 1.00 20.55 375 ASN A N 1
ATOM 2893 C CA . ASN A 1 375 ? 36.929 -3.805 -52.039 1.00 21.25 375 ASN A CA 1
ATOM 2894 C C . ASN A 1 375 ? 36.864 -2.932 -50.789 1.00 20.93 375 ASN A C 1
ATOM 2895 O O . ASN A 1 375 ? 35.855 -2.274 -50.528 1.00 20.09 375 ASN A O 1
ATOM 2900 N N . ARG A 1 376 ? 37.944 -2.940 -50.016 1.00 23.92 376 ARG A N 1
ATOM 2901 C CA . ARG A 1 376 ? 38.043 -2.158 -48.787 1.00 24.07 376 ARG A CA 1
ATOM 2902 C C . ARG A 1 376 ? 36.939 -2.458 -47.774 1.00 22.96 376 ARG A C 1
ATOM 2903 O O . ARG A 1 376 ? 36.489 -1.568 -47.053 1.00 22.49 376 ARG A O 1
ATOM 2911 N N . GLU A 1 377 ? 36.507 -3.714 -47.719 1.00 21.82 377 GLU A N 1
ATOM 2912 C CA . GLU A 1 377 ? 35.467 -4.128 -46.778 1.00 19.98 377 GLU A CA 1
ATOM 2913 C C . GLU A 1 377 ? 36.094 -4.984 -45.674 1.00 19.36 377 GLU A C 1
ATOM 2914 O O . GLU A 1 377 ? 36.633 -6.052 -45.953 1.00 18.71 377 GLU A O 1
ATOM 2920 N N . ARG A 1 378 ? 36.022 -4.517 -44.428 1.00 17.97 378 ARG A N 1
ATOM 2921 C CA . ARG A 1 378 ? 36.586 -5.260 -43.297 1.00 18.24 378 ARG A CA 1
ATOM 2922 C C . ARG A 1 378 ? 35.790 -6.532 -43.049 1.00 17.34 378 ARG A C 1
ATOM 2923 O O . ARG A 1 378 ? 34.603 -6.597 -43.368 1.00 16.88 378 ARG A O 1
ATOM 2931 N N . LEU A 1 379 ? 36.444 -7.536 -42.469 1.00 17.35 379 LEU A N 1
ATOM 2932 C CA . LEU A 1 379 ? 35.787 -8.802 -42.154 1.00 16.86 379 LEU A CA 1
ATOM 2933 C C . LEU A 1 379 ? 34.460 -8.560 -41.443 1.00 16.98 379 LEU A C 1
ATOM 2934 O O . LEU A 1 379 ? 33.434 -9.144 -41.799 1.00 16.64 379 LEU A O 1
ATOM 2939 N N . GLY A 1 380 ? 34.490 -7.701 -40.428 1.00 17.98 380 GLY A N 1
ATOM 2940 C CA . GLY A 1 380 ? 33.286 -7.400 -39.676 1.00 17.33 380 GLY A CA 1
ATOM 2941 C C . GLY A 1 380 ? 32.128 -6.938 -40.540 1.00 18.00 380 GLY A C 1
ATOM 2942 O O . GLY A 1 380 ? 30.980 -7.302 -40.289 1.00 17.82 380 GLY A O 1
ATOM 2943 N N . GLU A 1 381 ? 32.430 -6.137 -41.558 1.00 17.61 381 GLU A N 1
ATOM 2944 C CA . GLU A 1 381 ? 31.409 -5.624 -42.460 1.00 18.46 381 GLU A CA 1
ATOM 2945 C C . GLU A 1 381 ? 30.939 -6.708 -43.426 1.00 17.97 381 GLU A C 1
ATOM 2946 O O . GLU A 1 381 ? 29.783 -6.707 -43.848 1.00 19.14 381 GLU A O 1
ATOM 2952 N N . THR A 1 382 ? 31.830 -7.635 -43.770 1.00 17.37 382 THR A N 1
ATOM 2953 C CA . THR A 1 382 ? 31.461 -8.721 -44.672 1.00 17.07 382 THR A CA 1
ATOM 2954 C C . THR A 1 382 ? 30.462 -9.590 -43.916 1.00 17.47 382 THR A C 1
ATOM 2955 O O . THR A 1 382 ? 29.500 -10.107 -44.490 1.00 17.67 382 THR A O 1
ATOM 2959 N N . MET A 1 383 ? 30.701 -9.734 -42.616 1.00 16.89 383 MET A N 1
ATOM 2960 C CA . MET A 1 383 ? 29.830 -10.516 -41.739 1.00 17.06 383 MET A CA 1
ATOM 2961 C C . MET A 1 383 ? 28.425 -9.918 -41.686 1.00 17.38 383 MET A C 1
ATOM 2962 O O . MET A 1 383 ? 27.425 -10.643 -41.729 1.00 17.56 383 MET A O 1
ATOM 2967 N N . LYS A 1 384 ? 28.349 -8.593 -41.587 1.00 18.19 384 LYS A N 1
ATOM 2968 C CA . LYS A 1 384 ? 27.056 -7.921 -41.535 1.00 19.51 384 LYS A CA 1
ATOM 2969 C C . LYS A 1 384 ? 26.301 -8.053 -42.857 1.00 19.28 384 LYS A C 1
ATOM 2970 O O . LYS A 1 384 ? 25.091 -8.276 -42.866 1.00 20.06 384 LYS A O 1
ATOM 2976 N N . ARG A 1 385 ? 27.020 -7.930 -43.967 1.00 18.21 385 ARG A N 1
ATOM 2977 C CA . ARG A 1 385 ? 26.411 -8.011 -45.294 1.00 18.47 385 ARG A CA 1
ATOM 2978 C C . ARG A 1 385 ? 25.974 -9.412 -45.701 1.00 19.44 385 ARG A C 1
ATOM 2979 O O . ARG A 1 385 ? 24.837 -9.616 -46.131 1.00 19.63 385 ARG A O 1
ATOM 2987 N N . VAL A 1 386 ? 26.882 -10.374 -45.567 1.00 20.89 386 VAL A N 1
ATOM 2988 C CA . VAL A 1 386 ? 26.609 -11.753 -45.950 1.00 21.13 386 VAL A CA 1
ATOM 2989 C C . VAL A 1 386 ? 25.918 -12.559 -44.857 1.00 21.03 386 VAL A C 1
ATOM 2990 O O . VAL A 1 386 ? 25.177 -13.497 -45.146 1.00 21.39 386 VAL A O 1
ATOM 2994 N N . GLY A 1 387 ? 26.163 -12.200 -43.602 1.00 18.28 387 GLY A N 1
ATOM 2995 C CA . GLY A 1 387 ? 25.527 -12.907 -42.506 1.00 17.65 387 GLY A CA 1
ATOM 2996 C C . GLY A 1 387 ? 26.442 -13.783 -41.675 1.00 17.24 387 GLY A C 1
ATOM 2997 O O . GLY A 1 387 ? 27.375 -14.404 -42.184 1.00 16.52 387 GLY A O 1
ATOM 2998 N N . PHE A 1 388 ? 26.155 -13.833 -40.380 1.00 17.73 388 PHE A N 1
ATOM 2999 C CA . PHE A 1 388 ? 26.925 -14.631 -39.432 1.00 18.17 388 PHE A CA 1
ATOM 3000 C C . PHE A 1 388 ? 26.835 -16.123 -39.781 1.00 18.62 388 PHE A C 1
ATOM 3001 O O . PHE A 1 388 ? 27.785 -16.879 -39.571 1.00 17.41 388 PHE A O 1
ATOM 3009 N N . GLN A 1 389 ? 25.691 -16.548 -40.314 1.00 20.26 389 GLN A N 1
ATOM 3010 C CA . GLN A 1 389 ? 25.511 -17.955 -40.656 1.00 21.31 389 GLN A CA 1
ATOM 3011 C C . GLN A 1 389 ? 26.492 -18.429 -41.726 1.00 21.28 389 GLN A C 1
ATOM 3012 O O . GLN A 1 389 ? 26.901 -19.590 -41.728 1.00 21.41 389 GLN A O 1
ATOM 3018 N N . LYS A 1 390 ? 26.876 -17.533 -42.627 1.00 19.93 390 LYS A N 1
ATOM 3019 C CA . LYS A 1 390 ? 27.816 -17.895 -43.683 1.00 20.80 390 LYS A CA 1
ATOM 3020 C C . LYS A 1 390 ? 29.180 -18.138 -43.051 1.00 20.78 390 LYS A C 1
ATOM 3021 O O . LYS A 1 390 ? 29.884 -19.089 -43.400 1.00 19.19 390 LYS A O 1
ATOM 3027 N N . LEU A 1 391 ? 29.539 -17.269 -42.109 1.00 20.97 391 LEU A N 1
ATOM 3028 C CA . LEU A 1 391 ? 30.808 -17.368 -41.401 1.00 22.01 391 LEU A CA 1
ATOM 3029 C C . LEU A 1 391 ? 30.900 -18.737 -40.728 1.00 21.82 391 LEU A C 1
ATOM 3030 O O . LEU A 1 391 ? 31.949 -19.383 -40.754 1.00 20.05 391 LEU A O 1
ATOM 3035 N N . LEU A 1 392 ? 29.799 -19.164 -40.114 1.00 19.83 392 LEU A N 1
ATOM 3036 C CA . LEU A 1 392 ? 29.749 -20.460 -39.446 1.00 20.29 392 LEU A CA 1
ATOM 3037 C C . LEU A 1 392 ? 29.970 -21.590 -40.447 1.00 20.84 392 LEU A C 1
ATOM 3038 O O . LEU A 1 392 ? 30.719 -22.525 -40.178 1.00 21.36 392 LEU A O 1
ATOM 3043 N N . GLU A 1 393 ? 29.291 -21.485 -41.565 1.00 20.61 393 GLU A N 1
ATOM 3044 C CA . GLU A 1 393 ? 29.434 -22.504 -42.561 1.00 21.78 393 GLU A CA 1
ATOM 3045 C C . GLU A 1 393 ? 30.860 -22.650 -43.063 1.00 21.33 393 GLU A C 1
ATOM 3046 O O . GLU A 1 393 ? 31.320 -23.627 -43.092 1.00 20.04 393 GLU A O 1
ATOM 3052 N N . VAL A 1 394 ? 31.482 -21.547 -43.439 1.00 24.08 394 VAL A N 1
ATOM 3053 C CA . VAL A 1 394 ? 32.774 -21.637 -43.964 1.00 24.16 394 VAL A CA 1
ATOM 3054 C C . VAL A 1 394 ? 33.863 -22.075 -42.982 1.00 24.21 394 VAL A C 1
ATOM 3055 O O . VAL A 1 394 ? 34.831 -22.469 -43.385 1.00 23.81 394 VAL A O 1
ATOM 3059 N N . THR A 1 395 ? 33.645 -21.929 -41.697 1.00 21.47 395 THR A N 1
ATOM 3060 C CA . THR A 1 395 ? 34.573 -22.383 -40.665 1.00 20.43 395 THR A CA 1
ATOM 3061 C C . THR A 1 395 ? 34.169 -23.749 -40.106 1.00 20.57 395 THR A C 1
ATOM 3062 O O . THR A 1 395 ? 34.800 -24.259 -39.183 1.00 20.39 395 THR A O 1
ATOM 3066 N N . GLY A 1 396 ? 33.119 -24.337 -40.674 1.00 21.20 396 GLY A N 1
ATOM 3067 C CA . GLY A 1 396 ? 32.657 -25.636 -40.215 1.00 20.63 396 GLY A CA 1
ATOM 3068 C C . GLY A 1 396 ? 32.233 -25.612 -38.761 1.00 21.04 396 GLY A C 1
ATOM 3069 O O . GLY A 1 396 ? 32.423 -26.585 -38.027 1.00 20.52 396 GLY A O 1
ATOM 3070 N N . THR A 1 397 ? 31.642 -24.495 -38.348 1.00 17.53 397 THR A N 1
ATOM 3071 C CA . THR A 1 397 ? 31.202 -24.316 -36.970 1.00 17.81 397 THR A CA 1
ATOM 3072 C C . THR A 1 397 ? 29.690 -24.469 -36.813 1.00 18.84 397 THR A C 1
ATOM 3073 O O . THR A 1 397 ? 28.910 -23.812 -37.503 1.00 19.74 397 THR A O 1
ATOM 3077 N N . LYS A 1 398 ? 29.287 -25.343 -35.898 1.00 19.73 398 LYS A N 1
ATOM 3078 C CA . LYS A 1 398 ? 27.875 -25.585 -35.621 1.00 21.08 398 LYS A CA 1
ATOM 3079 C C . LYS A 1 398 ? 27.310 -24.403 -34.836 1.00 19.38 398 LYS A C 1
ATOM 3080 O O . LYS A 1 398 ? 27.953 -23.908 -33.911 1.00 18.46 398 LYS A O 1
ATOM 3086 N N . ALA A 1 399 ? 26.118 -23.946 -35.204 1.00 19.94 399 ALA A N 1
ATOM 3087 C CA . ALA A 1 399 ? 25.506 -22.820 -34.503 1.00 18.90 399 ALA A CA 1
ATOM 3088 C C . ALA A 1 399 ? 25.067 -23.244 -33.103 1.00 18.74 399 ALA A C 1
ATOM 3089 O O . ALA A 1 399 ? 24.419 -24.282 -32.933 1.00 18.57 399 ALA A O 1
ATOM 3091 N N . VAL A 1 400 ? 25.434 -22.440 -32.107 1.00 17.05 400 VAL A N 1
ATOM 3092 C CA . VAL A 1 400 ? 25.075 -22.710 -30.718 1.00 17.92 400 VAL A CA 1
ATOM 3093 C C . VAL A 1 400 ? 24.542 -21.436 -30.068 1.00 18.20 400 VAL A C 1
ATOM 3094 O O . VAL A 1 400 ? 24.813 -20.333 -30.542 1.00 18.83 400 VAL A O 1
ATOM 3098 N N . PRO A 1 401 ? 23.768 -21.569 -28.979 1.00 18.99 401 PRO A N 1
ATOM 3099 C CA . PRO A 1 401 ? 23.208 -20.399 -28.285 1.00 18.10 401 PRO A CA 1
ATOM 3100 C C . PRO A 1 401 ? 24.280 -19.394 -27.849 1.00 18.03 401 PRO A C 1
ATOM 3101 O O . PRO A 1 401 ? 24.003 -18.201 -27.705 1.00 17.90 401 PRO A O 1
ATOM 3105 N N . GLN A 1 402 ? 25.430 -19.882 -27.560 1.00 19.01 402 GLN A N 1
ATOM 3106 C CA . GLN A 1 402 ? 26.511 -19.022 -27.228 1.00 18.73 402 GLN A CA 1
ATOM 3107 C C . GLN A 1 402 ? 26.840 -17.963 -28.349 1.00 19.33 402 GLN A C 1
ATOM 3108 O O . GLN A 1 402 ? 27.453 -17.066 -28.098 1.00 19.88 402 GLN A O 1
ATOM 3114 N N . HIS A 1 403 ? 26.437 -18.187 -29.570 1.00 17.33 403 HIS A N 1
ATOM 3115 C CA . HIS A 1 403 ? 26.678 -17.305 -30.647 1.00 17.82 403 HIS A CA 1
ATOM 3116 C C . HIS A 1 403 ? 25.818 -16.024 -30.700 1.00 17.19 403 HIS A C 1
ATOM 3117 O O . HIS A 1 403 ? 25.985 -15.204 -31.450 1.00 17.62 403 HIS A O 1
ATOM 3124 N N . VAL A 1 404 ? 24.913 -15.969 -29.793 1.00 16.50 404 VAL A N 1
ATOM 3125 C CA . VAL A 1 404 ? 24.084 -14.770 -29.758 1.00 17.13 404 VAL A CA 1
ATOM 3126 C C . VAL A 1 404 ? 23.983 -14.162 -28.370 1.00 17.22 404 VAL A C 1
ATOM 3127 O O . VAL A 1 404 ? 24.191 -14.841 -27.366 1.00 18.11 404 VAL A O 1
ATOM 3131 N N . SER A 1 405 ? 23.687 -12.868 -28.322 1.00 18.49 405 SER A N 1
ATOM 3132 C CA . SER A 1 405 ? 23.478 -12.192 -27.051 1.00 19.16 405 SER A CA 1
ATOM 3133 C C . SER A 1 405 ? 21.955 -12.192 -26.919 1.00 19.50 405 SER A C 1
ATOM 3134 O O . SER A 1 405 ? 21.402 -12.121 -25.820 1.00 18.94 405 SER A O 1
ATOM 3137 N N . GLU A 1 406 ? 21.297 -12.118 -28.072 1.00 19.68 406 GLU A N 1
ATOM 3138 C CA . GLU A 1 406 ? 19.899 -12.540 -28.225 1.00 20.77 406 GLU A CA 1
ATOM 3139 C C . GLU A 1 406 ? 19.405 -13.030 -29.566 1.00 19.02 406 GLU A C 1
ATOM 3140 O O . GLU A 1 406 ? 19.881 -12.655 -30.510 1.00 17.97 406 GLU A O 1
ATOM 3146 N N . PRO A 1 407 ? 18.434 -13.863 -29.498 1.00 18.41 407 PRO A N 1
ATOM 3147 C CA . PRO A 1 407 ? 18.015 -14.405 -30.792 1.00 17.59 407 PRO A CA 1
ATOM 3148 C C . PRO A 1 407 ? 17.313 -13.251 -31.502 1.00 17.50 407 PRO A C 1
ATOM 3149 O O . PRO A 1 407 ? 16.926 -12.274 -30.858 1.00 16.09 407 PRO A O 1
ATOM 3153 N N . ARG A 1 408 ? 17.080 -13.407 -32.773 1.00 16.24 408 ARG A N 1
ATOM 3154 C CA . ARG A 1 408 ? 16.441 -12.404 -33.585 1.00 16.78 408 ARG A CA 1
ATOM 3155 C C . ARG A 1 408 ? 15.033 -12.057 -33.130 1.00 17.33 408 ARG A C 1
ATOM 3156 O O . ARG A 1 408 ? 14.420 -12.852 -32.673 1.00 16.79 408 ARG A O 1
ATOM 3164 N N . HIS A 1 409 ? 14.617 -10.816 -33.267 1.00 20.33 409 HIS A N 1
ATOM 3165 C CA . HIS A 1 409 ? 13.268 -10.484 -33.115 1.00 21.02 409 HIS A CA 1
ATOM 3166 C C . HIS A 1 409 ? 12.415 -10.095 -34.405 1.00 22.44 409 HIS A C 1
ATOM 3167 O O . HIS A 1 409 ? 11.389 -9.663 -34.283 1.00 23.61 409 HIS A O 1
ATOM 3174 N N . ASN A 1 410 ? 12.975 -10.196 -35.549 1.00 21.78 410 ASN A N 1
ATOM 3175 C CA . ASN A 1 410 ? 12.282 -10.192 -36.790 1.00 22.12 410 ASN A CA 1
ATOM 3176 C C . ASN A 1 410 ? 12.077 -11.591 -37.320 1.00 22.15 410 ASN A C 1
ATOM 3177 O O . ASN A 1 410 ? 12.792 -12.424 -37.038 1.00 22.79 410 ASN A O 1
ATOM 3182 N N . PRO A 1 411 ? 11.056 -11.760 -38.083 1.00 22.95 411 PRO A N 1
ATOM 3183 C CA . PRO A 1 411 ? 10.746 -13.042 -38.655 1.00 23.02 411 PRO A CA 1
ATOM 3184 C C . PRO A 1 411 ? 11.157 -13.264 -40.101 1.00 23.18 411 PRO A C 1
ATOM 3185 O O . PRO A 1 411 ? 10.658 -14.082 -40.630 1.00 23.73 411 PRO A O 1
ATOM 3189 N N . TYR A 1 412 ? 12.060 -12.455 -40.587 1.00 19.97 412 TYR A N 1
ATOM 3190 C CA . TYR A 1 412 ? 12.523 -12.556 -41.971 1.00 20.45 412 TYR A CA 1
ATOM 3191 C C . TYR A 1 412 ? 13.559 -13.671 -42.072 1.00 20.18 412 TYR A C 1
ATOM 3192 O O . TYR A 1 412 ? 14.714 -13.434 -42.419 1.00 19.33 412 TYR A O 1
ATOM 3201 N N . ILE A 1 413 ? 13.119 -14.891 -41.791 1.00 21.78 413 ILE A N 1
ATOM 3202 C CA . ILE A 1 413 ? 13.998 -16.051 -41.776 1.00 20.95 413 ILE A CA 1
ATOM 3203 C C . ILE A 1 413 ? 14.245 -16.769 -43.098 1.00 21.62 413 ILE A C 1
ATOM 3204 O O . ILE A 1 413 ? 13.309 -17.219 -43.758 1.00 21.35 413 ILE A O 1
ATOM 3209 N N . PHE A 1 414 ? 15.523 -16.892 -43.454 1.00 21.88 414 PHE A N 1
ATOM 3210 C CA . PHE A 1 414 ? 15.920 -17.585 -44.673 1.00 22.97 414 PHE A CA 1
ATOM 3211 C C . PHE A 1 414 ? 16.075 -19.076 -44.410 1.00 23.97 414 PHE A C 1
ATOM 3212 O O . PHE A 1 414 ? 16.593 -19.486 -43.369 1.00 24.36 414 PHE A O 1
ATOM 3220 N N . PHE A 1 415 ? 15.619 -19.879 -45.363 1.00 24.88 415 PHE A N 1
ATOM 3221 C CA . PHE A 1 415 ? 15.715 -21.330 -45.281 1.00 26.45 415 PHE A CA 1
ATOM 3222 C C . PHE A 1 415 ? 16.430 -21.799 -46.544 1.00 28.22 415 PHE A C 1
ATOM 3223 O O . PHE A 1 415 ? 16.439 -21.094 -47.551 1.00 28.31 415 PHE A O 1
ATOM 3231 N N . LYS A 1 416 ? 17.052 -22.970 -46.481 1.00 23.30 416 LYS A N 1
ATOM 3232 C CA . LYS A 1 416 ? 17.729 -23.524 -47.647 1.00 25.10 416 LYS A CA 1
ATOM 3233 C C . LYS A 1 416 ? 16.677 -24.382 -48.344 1.00 24.66 416 LYS A C 1
ATOM 3234 O O . LYS A 1 416 ? 15.988 -25.166 -47.694 1.00 23.32 416 LYS A O 1
ATOM 3240 N N . GLU A 1 417 ? 16.537 -24.223 -49.631 1.00 24.37 417 GLU A N 1
ATOM 3241 C CA . GLU A 1 417 ? 15.637 -25.058 -50.378 1.00 25.45 417 GLU A CA 1
ATOM 3242 C C . GLU A 1 417 ? 15.577 -26.460 -49.999 1.00 26.90 417 GLU A C 1
ATOM 3243 O O . GLU A 1 417 ? 14.615 -26.990 -49.933 1.00 26.47 417 GLU A O 1
ATOM 3249 N N . GLU A 1 418 ? 16.720 -27.078 -49.800 1.00 27.04 418 GLU A N 1
ATOM 3250 C CA . GLU A 1 418 ? 16.726 -28.441 -49.415 1.00 30.46 418 GLU A CA 1
ATOM 3251 C C . GLU A 1 418 ? 16.112 -28.751 -48.146 1.00 29.74 418 GLU A C 1
ATOM 3252 O O . GLU A 1 418 ? 15.793 -29.820 -47.989 1.00 29.27 418 GLU A O 1
ATOM 3258 N N . GLU A 1 419 ? 15.989 -27.776 -47.267 1.00 33.77 419 GLU A N 1
ATOM 3259 C CA . GLU A 1 419 ? 15.347 -27.969 -45.966 1.00 33.70 419 GLU A CA 1
ATOM 3260 C C . GLU A 1 419 ? 13.829 -27.930 -46.065 1.00 31.61 419 GLU A C 1
ATOM 3261 O O . GLU A 1 419 ? 13.131 -28.352 -45.146 1.00 30.91 419 GLU A O 1
ATOM 3267 N N . VAL A 1 420 ? 13.323 -27.409 -47.177 1.00 28.89 420 VAL A N 1
ATOM 3268 C CA . VAL A 1 420 ? 11.885 -27.278 -47.367 1.00 27.08 420 VAL A CA 1
ATOM 3269 C C . VAL A 1 420 ? 11.298 -28.355 -48.271 1.00 26.68 420 VAL A C 1
ATOM 3270 O O . VAL A 1 420 ? 11.681 -28.486 -49.430 1.00 25.55 420 VAL A O 1
ATOM 3274 N N . PRO A 1 421 ? 10.346 -29.136 -47.747 1.00 28.56 421 PRO A N 1
ATOM 3275 C CA . PRO A 1 421 ? 9.736 -30.191 -48.559 1.00 28.87 421 PRO A CA 1
ATOM 3276 C C . PRO A 1 421 ? 9.083 -29.629 -49.818 1.00 28.48 421 PRO A C 1
ATOM 3277 O O . PRO A 1 421 ? 8.320 -28.662 -49.757 1.00 28.12 421 PRO A O 1
ATOM 3281 N N . GLY A 1 422 ? 9.398 -30.231 -50.961 1.00 30.62 422 GLY A N 1
ATOM 3282 C CA . GLY A 1 422 ? 8.822 -29.777 -52.214 1.00 30.72 422 GLY A CA 1
ATOM 3283 C C . GLY A 1 422 ? 9.667 -28.746 -52.935 1.00 30.72 422 GLY A C 1
ATOM 3284 O O . GLY A 1 422 ? 9.467 -28.496 -54.124 1.00 30.74 422 GLY A O 1
ATOM 3285 N N . GLY A 1 423 ? 10.610 -28.139 -52.223 1.00 29.44 423 GLY A N 1
ATOM 3286 C CA . GLY A 1 423 ? 11.458 -27.140 -52.844 1.00 28.94 423 GLY A CA 1
ATOM 3287 C C . GLY A 1 423 ? 10.724 -25.846 -53.142 1.00 28.69 423 GLY A C 1
ATOM 3288 O O . GLY A 1 423 ? 9.653 -25.594 -52.588 1.00 28.32 423 GLY A O 1
ATOM 3289 N N . TRP A 1 424 ? 11.292 -25.028 -54.025 1.00 25.81 424 TRP A N 1
ATOM 3290 C CA . TRP A 1 424 ? 10.685 -23.747 -54.367 1.00 26.19 424 TRP A CA 1
ATOM 3291 C C . TRP A 1 424 ? 10.073 -23.666 -55.758 1.00 27.62 424 TRP A C 1
ATOM 3292 O O . TRP A 1 424 ? 9.510 -22.633 -56.128 1.00 28.23 424 TRP A O 1
ATOM 3303 N N . SER A 1 425 ? 10.190 -24.725 -56.543 1.00 32.14 425 SER A N 1
ATOM 3304 C CA . SER A 1 425 ? 9.599 -24.709 -57.860 1.00 33.46 425 SER A CA 1
ATOM 3305 C C . SER A 1 425 ? 8.158 -25.108 -57.815 1.00 34.07 425 SER A C 1
ATOM 3306 O O . SER A 1 425 ? 7.860 -26.196 -57.536 1.00 33.95 425 SER A O 1
ATOM 3309 N N . ARG A 1 426 ? 7.267 -24.162 -58.055 1.00 30.97 426 ARG A N 1
ATOM 3310 C CA . ARG A 1 426 ? 5.832 -24.409 -57.995 1.00 32.30 426 ARG A CA 1
ATOM 3311 C C . ARG A 1 426 ? 5.109 -23.915 -59.239 1.00 34.31 426 ARG A C 1
ATOM 3312 O O . ARG A 1 426 ? 5.517 -22.933 -59.857 1.00 36.24 426 ARG A O 1
ATOM 3320 N N . ASP A 1 427 ? 4.045 -24.614 -59.579 1.00 35.22 427 ASP A N 1
ATOM 3321 C CA . ASP A 1 427 ? 3.239 -24.161 -60.653 1.00 37.50 427 ASP A CA 1
ATOM 3322 C C . ASP A 1 427 ? 2.007 -23.432 -60.180 1.00 37.33 427 ASP A C 1
ATOM 3323 O O . ASP A 1 427 ? 1.165 -23.973 -59.560 1.00 37.17 427 ASP A O 1
ATOM 3328 N N . ILE A 1 428 ? 1.887 -22.210 -60.570 1.00 34.24 428 ILE A N 1
ATOM 3329 C CA . ILE A 1 428 ? 0.732 -21.428 -60.151 1.00 34.27 428 ILE A CA 1
ATOM 3330 C C . ILE A 1 428 ? -0.540 -22.030 -60.739 1.00 35.48 428 ILE A C 1
ATOM 3331 O O . ILE A 1 428 ? -1.641 -21.800 -60.241 1.00 35.63 428 ILE A O 1
ATOM 3336 N N . SER A 1 429 ? -0.371 -22.812 -61.800 1.00 40.10 429 SER A N 1
ATOM 3337 C CA . SER A 1 429 ? -1.485 -23.471 -62.467 1.00 40.30 429 SER A CA 1
ATOM 3338 C C . SER A 1 429 ? -2.161 -24.458 -61.521 1.00 41.05 429 SER A C 1
ATOM 3339 O O . SER A 1 429 ? -3.388 -24.534 -61.460 1.00 42.55 429 SER A O 1
ATOM 3342 N N . ASP A 1 430 ? -1.351 -25.217 -60.790 1.00 32.97 430 ASP A N 1
ATOM 3343 C CA . ASP A 1 430 ? -1.862 -26.200 -59.841 1.00 33.70 430 ASP A CA 1
ATOM 3344 C C . ASP A 1 430 ? -2.475 -25.495 -58.633 1.00 31.81 430 ASP A C 1
ATOM 3345 O O . ASP A 1 430 ? -3.445 -25.975 -58.046 1.00 31.69 430 ASP A O 1
ATOM 3350 N N . TYR A 1 431 ? -1.899 -24.415 -58.184 1.00 32.60 431 TYR A N 1
ATOM 3351 C CA . TYR A 1 431 ? -2.424 -23.591 -57.084 1.00 30.38 431 TYR A CA 1
ATOM 3352 C C . TYR A 1 431 ? -3.776 -23.087 -57.398 1.00 29.89 431 TYR A C 1
ATOM 3353 O O . TYR A 1 431 ? -4.577 -23.196 -56.685 1.00 28.27 431 TYR A O 1
ATOM 3362 N N . ARG A 1 432 ? -3.987 -22.626 -58.564 1.00 32.88 432 ARG A N 1
ATOM 3363 C CA . ARG A 1 432 ? -5.280 -22.172 -59.031 1.00 33.39 432 ARG A CA 1
ATOM 3364 C C . ARG A 1 432 ? -6.365 -23.210 -59.103 1.00 34.77 432 ARG A C 1
ATOM 3365 O O . ARG A 1 432 ? -7.445 -22.979 -59.107 1.00 35.30 432 ARG A O 1
ATOM 3373 N N . LYS A 1 433 ? -5.991 -24.358 -59.001 1.00 37.37 433 LYS A N 1
ATOM 3374 C CA . LYS A 1 433 ? -6.923 -25.477 -59.004 1.00 40.39 433 LYS A CA 1
ATOM 3375 C C . LYS A 1 433 ? -7.720 -25.482 -57.700 1.00 37.74 433 LYS A C 1
ATOM 3376 O O . LYS A 1 433 ? -8.893 -25.854 -57.678 1.00 38.06 433 LYS A O 1
ATOM 3382 N N . ARG A 1 434 ? -7.062 -25.155 -56.597 1.00 32.59 434 ARG A N 1
ATOM 3383 C CA . ARG A 1 434 ? -7.568 -25.076 -55.272 1.00 29.57 434 ARG A CA 1
ATOM 3384 C C . ARG A 1 434 ? -8.080 -23.625 -54.928 1.00 28.23 434 ARG A C 1
ATOM 3385 O O . ARG A 1 434 ? -8.848 -23.508 -54.122 1.00 27.05 434 ARG A O 1
ATOM 3393 N N . HIS A 1 435 ? -7.551 -22.616 -55.532 1.00 27.97 435 HIS A N 1
ATOM 3394 C CA . HIS A 1 435 ? -7.736 -21.245 -55.228 1.00 27.12 435 HIS A CA 1
ATOM 3395 C C . HIS A 1 435 ? -8.050 -20.323 -56.414 1.00 27.81 435 HIS A C 1
ATOM 3396 O O . HIS A 1 435 ? -7.237 -19.814 -56.945 1.00 26.80 435 HIS A O 1
ATOM 3403 N N . MET A 1 436 ? -9.313 -20.204 -56.761 1.00 29.00 436 MET A N 1
ATOM 3404 C CA . MET A 1 436 ? -9.785 -19.406 -57.860 1.00 30.72 436 MET A CA 1
ATOM 3405 C C . MET A 1 436 ? -9.355 -18.003 -57.708 1.00 31.53 436 MET A C 1
ATOM 3406 O O . MET A 1 436 ? -9.424 -17.427 -56.732 1.00 31.44 436 MET A O 1
ATOM 3411 N N . ARG A 1 437 ? -8.873 -17.491 -58.774 1.00 33.16 437 ARG A N 1
ATOM 3412 C CA . ARG A 1 437 ? -8.764 -16.163 -58.893 1.00 35.29 437 ARG A CA 1
ATOM 3413 C C . ARG A 1 437 ? -10.234 -15.681 -58.973 1.00 35.80 437 ARG A C 1
ATOM 3414 O O . ARG A 1 437 ? -10.487 -14.747 -58.484 1.00 35.71 437 ARG A O 1
ATOM 3423 N N . ALA B 2 2 ? 78.901 12.685 -48.168 1.00 48.37 2 ALA B N 1
ATOM 3424 C CA . ALA B 2 2 ? 77.696 12.665 -47.462 1.00 48.58 2 ALA B CA 1
ATOM 3425 C C . ALA B 2 2 ? 76.929 11.230 -47.474 1.00 47.90 2 ALA B C 1
ATOM 3426 O O . ALA B 2 2 ? 76.712 10.720 -46.462 1.00 48.93 2 ALA B O 1
ATOM 3428 N N . PHE B 2 3 ? 76.746 10.587 -48.587 1.00 39.69 3 PHE B N 1
ATOM 3429 C CA . PHE B 2 3 ? 76.123 9.250 -48.609 1.00 38.42 3 PHE B CA 1
ATOM 3430 C C . PHE B 2 3 ? 76.960 8.148 -47.944 1.00 36.83 3 PHE B C 1
ATOM 3431 O O . PHE B 2 3 ? 77.978 7.962 -48.209 1.00 37.11 3 PHE B O 1
ATOM 3439 N N . ILE B 2 4 ? 76.436 7.453 -47.053 1.00 32.19 4 ILE B N 1
ATOM 3440 C CA . ILE B 2 4 ? 77.088 6.333 -46.514 1.00 29.32 4 ILE B CA 1
ATOM 3441 C C . ILE B 2 4 ? 76.308 5.047 -46.772 1.00 28.17 4 ILE B C 1
ATOM 3442 O O . ILE B 2 4 ? 75.245 4.826 -46.244 1.00 26.95 4 ILE B O 1
ATOM 3447 N N . SER B 2 5 ? 76.742 4.165 -47.571 1.00 30.01 5 SER B N 1
ATOM 3448 C CA . SER B 2 5 ? 75.968 2.963 -47.878 1.00 27.40 5 SER B CA 1
ATOM 3449 C C . SER B 2 5 ? 75.905 1.951 -46.764 1.00 26.12 5 SER B C 1
ATOM 3450 O O . SER B 2 5 ? 76.745 1.858 -45.982 1.00 25.11 5 SER B O 1
ATOM 3453 N N . SER B 2 6 ? 74.856 1.174 -46.829 1.00 22.65 6 SER B N 1
ATOM 3454 C CA . SER B 2 6 ? 74.726 0.009 -46.029 1.00 22.24 6 SER B CA 1
ATOM 3455 C C . SER B 2 6 ? 75.360 -1.243 -46.630 1.00 21.58 6 SER B C 1
ATOM 3456 O O . SER B 2 6 ? 75.507 -2.104 -45.974 1.00 22.28 6 SER B O 1
ATOM 3459 N N . GLY B 2 7 ? 75.631 -1.250 -47.900 1.00 20.62 7 GLY B N 1
ATOM 3460 C CA . GLY B 2 7 ? 76.097 -2.425 -48.618 1.00 21.31 7 GLY B CA 1
ATOM 3461 C C . GLY B 2 7 ? 75.072 -2.753 -49.688 1.00 21.26 7 GLY B C 1
ATOM 3462 O O . GLY B 2 7 ? 75.325 -3.540 -50.601 1.00 20.60 7 GLY B O 1
ATOM 3463 N N . TYR B 2 8 ? 73.803 -2.262 -49.559 1.00 23.77 8 TYR B N 1
ATOM 3464 C CA . TYR B 2 8 ? 72.665 -2.314 -50.536 1.00 24.84 8 TYR B CA 1
ATOM 3465 C C . TYR B 2 8 ? 73.127 -1.845 -51.892 1.00 25.88 8 TYR B C 1
ATOM 3466 O O . TYR B 2 8 ? 73.728 -0.919 -51.936 1.00 25.57 8 TYR B O 1
ATOM 3475 N N . ASN B 2 9 ? 72.758 -2.523 -52.975 1.00 24.67 9 ASN B N 1
ATOM 3476 C CA . ASN B 2 9 ? 73.180 -2.143 -54.303 1.00 26.44 9 ASN B CA 1
ATOM 3477 C C . ASN B 2 9 ? 72.031 -1.785 -55.158 1.00 26.99 9 ASN B C 1
ATOM 3478 O O . ASN B 2 9 ? 71.363 -2.611 -55.527 1.00 27.32 9 ASN B O 1
ATOM 3483 N N . PRO B 2 10 ? 71.809 -0.521 -55.339 1.00 31.22 10 PRO B N 1
ATOM 3484 C CA . PRO B 2 10 ? 70.638 -0.090 -56.021 1.00 31.96 10 PRO B CA 1
ATOM 3485 C C . PRO B 2 10 ? 70.659 -0.498 -57.454 1.00 32.78 10 PRO B C 1
ATOM 3486 O O . PRO B 2 10 ? 69.698 -0.522 -57.998 1.00 32.69 10 PRO B O 1
ATOM 3490 N N . ALA B 2 11 ? 71.761 -0.922 -57.988 1.00 33.96 11 ALA B N 1
ATOM 3491 C CA . ALA B 2 11 ? 71.835 -1.378 -59.347 1.00 34.67 11 ALA B CA 1
ATOM 3492 C C . ALA B 2 11 ? 71.384 -2.822 -59.496 1.00 34.84 11 ALA B C 1
ATOM 3493 O O . ALA B 2 11 ? 71.052 -3.313 -60.558 1.00 34.76 11 ALA B O 1
ATOM 3495 N N . LYS B 2 12 ? 71.562 -3.515 -58.397 1.00 27.14 12 LYS B N 1
ATOM 3496 C CA . LYS B 2 12 ? 71.104 -4.899 -58.333 1.00 26.98 12 LYS B CA 1
ATOM 3497 C C . LYS B 2 12 ? 70.260 -5.019 -57.069 1.00 26.45 12 LYS B C 1
ATOM 3498 O O . LYS B 2 12 ? 70.603 -5.745 -56.136 1.00 25.48 12 LYS B O 1
ATOM 3504 N N . PRO B 2 13 ? 69.132 -4.295 -57.033 1.00 26.86 13 PRO B N 1
ATOM 3505 C CA . PRO B 2 13 ? 68.173 -4.238 -55.927 1.00 26.25 13 PRO B CA 1
ATOM 3506 C C . PRO B 2 13 ? 67.726 -5.567 -55.335 1.00 25.65 13 PRO B C 1
ATOM 3507 O O . PRO B 2 13 ? 67.525 -5.670 -54.124 1.00 24.65 13 PRO B O 1
ATOM 3511 N N . MET B 2 14 ? 67.571 -6.580 -56.180 1.00 26.37 14 MET B N 1
ATOM 3512 C CA . MET B 2 14 ? 67.098 -7.874 -55.706 1.00 26.33 14 MET B CA 1
ATOM 3513 C C . MET B 2 14 ? 68.163 -8.864 -55.253 1.00 27.23 14 MET B C 1
ATOM 3514 O O . MET B 2 14 ? 67.834 -9.926 -54.726 1.00 27.48 14 MET B O 1
ATOM 3519 N N . GLU B 2 15 ? 69.347 -8.530 -55.431 1.00 25.69 15 GLU B N 1
ATOM 3520 C CA . GLU B 2 15 ? 70.359 -9.403 -54.977 1.00 26.31 15 GLU B CA 1
ATOM 3521 C C . GLU B 2 15 ? 70.497 -9.205 -53.500 1.00 25.25 15 GLU B C 1
ATOM 3522 O O . GLU B 2 15 ? 70.381 -8.180 -53.021 1.00 24.06 15 GLU B O 1
ATOM 3528 N N . ASN B 2 16 ? 70.767 -10.252 -52.819 1.00 27.50 16 ASN B N 1
ATOM 3529 C CA . ASN B 2 16 ? 71.010 -10.172 -51.431 1.00 27.88 16 ASN B CA 1
ATOM 3530 C C . ASN B 2 16 ? 69.866 -9.563 -50.622 1.00 27.09 16 ASN B C 1
ATOM 3531 O O . ASN B 2 16 ? 70.098 -9.131 -49.625 1.00 26.96 16 ASN B O 1
ATOM 3536 N N . ARG B 2 17 ? 68.647 -9.653 -51.053 1.00 25.17 17 ARG B N 1
ATOM 3537 C CA . ARG B 2 17 ? 67.555 -9.160 -50.305 1.00 24.16 17 ARG B CA 1
ATOM 3538 C C . ARG B 2 17 ? 67.042 -10.180 -49.343 1.00 24.50 17 ARG B C 1
ATOM 3539 O O . ARG B 2 17 ? 66.623 -11.203 -49.738 1.00 24.56 17 ARG B O 1
ATOM 3547 N N . ILE B 2 18 ? 66.986 -9.917 -48.075 1.00 22.54 18 ILE B N 1
ATOM 3548 C CA . ILE B 2 18 ? 66.375 -10.740 -47.141 1.00 22.64 18 ILE B CA 1
ATOM 3549 C C . ILE B 2 18 ? 64.879 -10.320 -46.883 1.00 23.16 18 ILE B C 1
ATOM 3550 O O . ILE B 2 18 ? 64.649 -9.243 -46.732 1.00 22.23 18 ILE B O 1
ATOM 3555 N N . THR B 2 19 ? 63.978 -11.249 -46.911 1.00 22.50 19 THR B N 1
ATOM 3556 C CA . THR B 2 19 ? 62.586 -11.008 -46.704 1.00 22.93 19 THR B CA 1
ATOM 3557 C C . THR B 2 19 ? 61.931 -12.023 -45.821 1.00 22.84 19 THR B C 1
ATOM 3558 O O . THR B 2 19 ? 62.349 -13.063 -45.730 1.00 23.17 19 THR B O 1
ATOM 3562 N N . ASP B 2 20 ? 60.847 -11.621 -45.203 1.00 20.93 20 ASP B N 1
ATOM 3563 C CA . ASP B 2 20 ? 60.031 -12.477 -44.430 1.00 20.84 20 ASP B CA 1
ATOM 3564 C C . ASP B 2 20 ? 60.704 -13.088 -43.189 1.00 20.14 20 ASP B C 1
ATOM 3565 O O . ASP B 2 20 ? 60.455 -14.156 -42.987 1.00 19.15 20 ASP B O 1
ATOM 3570 N N . ILE B 2 21 ? 61.584 -12.367 -42.489 1.00 19.06 21 ILE B N 1
ATOM 3571 C CA . ILE B 2 21 ? 62.240 -12.904 -41.299 1.00 18.46 21 ILE B CA 1
ATOM 3572 C C . ILE B 2 21 ? 61.457 -12.522 -40.046 1.00 18.79 21 ILE B C 1
ATOM 3573 O O . ILE B 2 21 ? 61.677 -13.073 -38.966 1.00 18.44 21 ILE B O 1
ATOM 3578 N N . GLY B 2 22 ? 60.534 -11.579 -40.207 1.00 18.88 22 GLY B N 1
ATOM 3579 C CA . GLY B 2 22 ? 59.712 -11.138 -39.097 1.00 18.32 22 GLY B CA 1
ATOM 3580 C C . GLY B 2 22 ? 60.469 -10.517 -37.937 1.00 17.76 22 GLY B C 1
ATOM 3581 O O . GLY B 2 22 ? 61.606 -10.066 -38.084 1.00 17.67 22 GLY B O 1
ATOM 3582 N N . PRO B 2 23 ? 59.846 -10.475 -36.755 1.00 19.03 23 PRO B N 1
ATOM 3583 C CA . PRO B 2 23 ? 60.476 -9.898 -35.569 1.00 19.19 23 PRO B CA 1
ATOM 3584 C C . PRO B 2 23 ? 61.425 -10.866 -34.880 1.00 19.67 23 PRO B C 1
ATOM 3585 O O . PRO B 2 23 ? 61.403 -12.068 -35.144 1.00 19.83 23 PRO B O 1
ATOM 3589 N N . ARG B 2 24 ? 62.267 -10.325 -34.007 1.00 20.58 24 ARG B N 1
ATOM 3590 C CA . ARG B 2 24 ? 63.182 -11.144 -33.224 1.00 21.51 24 ARG B CA 1
ATOM 3591 C C . ARG B 2 24 ? 62.247 -11.821 -32.223 1.00 21.05 24 ARG B C 1
ATOM 3592 O O . ARG B 2 24 ? 61.215 -11.248 -31.859 1.00 20.03 24 ARG B O 1
ATOM 3600 N N . LYS B 2 25 ? 62.577 -13.033 -31.786 1.00 20.31 25 LYS B N 1
ATOM 3601 C CA . LYS B 2 25 ? 61.713 -13.727 -30.838 1.00 20.52 25 LYS B CA 1
ATOM 3602 C C . LYS B 2 25 ? 61.839 -13.144 -29.431 1.00 20.33 25 LYS B C 1
ATOM 3603 O O . LYS B 2 25 ? 62.943 -12.902 -28.944 1.00 20.37 25 LYS B O 1
ATOM 3609 N N . PHE B 2 26 ? 60.695 -12.932 -28.785 1.00 17.76 26 PHE B N 1
ATOM 3610 C CA . PHE B 2 26 ? 60.636 -12.355 -27.445 1.00 18.30 26 PHE B CA 1
ATOM 3611 C C . PHE B 2 26 ? 61.538 -13.020 -26.403 1.00 19.95 26 PHE B C 1
ATOM 3612 O O . PHE B 2 26 ? 62.085 -12.346 -25.529 1.00 19.77 26 PHE B O 1
ATOM 3620 N N . THR B 2 27 ? 61.521 -14.323 -26.454 1.00 21.84 27 THR B N 1
ATOM 3621 C CA . THR B 2 27 ? 62.334 -15.064 -25.532 1.00 23.22 27 THR B CA 1
ATOM 3622 C C . THR B 2 27 ? 63.770 -14.543 -25.499 1.00 24.35 27 THR B C 1
ATOM 3623 O O . THR B 2 27 ? 64.278 -14.636 -24.570 1.00 25.12 27 THR B O 1
ATOM 3627 N N . GLU B 2 28 ? 64.309 -14.006 -26.531 1.00 22.73 28 GLU B N 1
ATOM 3628 C CA . GLU B 2 28 ? 65.664 -13.464 -26.611 1.00 24.48 28 GLU B CA 1
ATOM 3629 C C . GLU B 2 28 ? 65.908 -12.387 -25.591 1.00 24.19 28 GLU B C 1
ATOM 3630 O O . GLU B 2 28 ? 66.976 -12.064 -25.318 1.00 23.21 28 GLU B O 1
ATOM 3636 N N . PHE B 2 29 ? 64.809 -11.757 -25.218 1.00 23.55 29 PHE B N 1
ATOM 3637 C CA . PHE B 2 29 ? 64.820 -10.502 -24.535 1.00 24.03 29 PHE B CA 1
ATOM 3638 C C . PHE B 2 29 ? 64.385 -10.621 -23.080 1.00 23.96 29 PHE B C 1
ATOM 3639 O O . PHE B 2 29 ? 64.375 -9.707 -22.398 1.00 23.23 29 PHE B O 1
ATOM 3647 N N . PHE B 2 30 ? 64.128 -11.843 -22.665 1.00 25.37 30 PHE B N 1
ATOM 3648 C CA . PHE B 2 30 ? 63.598 -12.112 -21.335 1.00 26.12 30 PHE B CA 1
ATOM 3649 C C . PHE B 2 30 ? 64.597 -11.979 -20.193 1.00 27.02 30 PHE B C 1
ATOM 3650 O O . PHE B 2 30 ? 65.719 -12.477 -20.279 1.00 26.75 30 PHE B O 1
ATOM 3658 N N . PRO B 2 31 ? 64.211 -11.286 -19.113 1.00 26.50 31 PRO B N 1
ATOM 3659 C CA . PRO B 2 31 ? 65.183 -11.208 -18.023 1.00 26.73 31 PRO B CA 1
ATOM 3660 C C . PRO B 2 31 ? 65.177 -12.637 -17.459 1.00 27.36 31 PRO B C 1
ATOM 3661 O O . PRO B 2 31 ? 64.152 -13.323 -17.513 1.00 26.62 31 PRO B O 1
ATOM 3665 N N . PRO B 2 32 ? 66.316 -13.111 -16.935 1.00 23.44 32 PRO B N 1
ATOM 3666 C CA . PRO B 2 32 ? 66.414 -14.467 -16.381 1.00 23.07 32 PRO B CA 1
ATOM 3667 C C . PRO B 2 32 ? 65.247 -14.952 -15.518 1.00 22.10 32 PRO B C 1
ATOM 3668 O O . PRO B 2 32 ? 64.719 -16.044 -15.735 1.00 21.39 32 PRO B O 1
ATOM 3672 N N . VAL B 2 33 ? 64.849 -14.148 -14.542 1.00 26.56 33 VAL B N 1
ATOM 3673 C CA . VAL B 2 33 ? 63.762 -14.535 -13.654 1.00 26.70 33 VAL B CA 1
ATOM 3674 C C . VAL B 2 33 ? 62.448 -14.795 -14.399 1.00 26.26 33 VAL B C 1
ATOM 3675 O O . VAL B 2 33 ? 61.662 -15.653 -13.997 1.00 26.24 33 VAL B O 1
ATOM 3679 N N . ILE B 2 34 ? 62.219 -14.065 -15.487 1.00 22.61 34 ILE B N 1
ATOM 3680 C CA . ILE B 2 34 ? 60.997 -14.231 -16.275 1.00 22.12 34 ILE B CA 1
ATOM 3681 C C . ILE B 2 34 ? 61.081 -15.488 -17.137 1.00 22.15 34 ILE B C 1
ATOM 3682 O O . ILE B 2 34 ? 60.125 -16.262 -17.219 1.00 22.33 34 ILE B O 1
ATOM 3687 N N . ALA B 2 35 ? 62.225 -15.684 -17.784 1.00 24.99 35 ALA B N 1
ATOM 3688 C CA . ALA B 2 35 ? 62.421 -16.851 -18.634 1.00 25.93 35 ALA B CA 1
ATOM 3689 C C . ALA B 2 35 ? 62.245 -18.139 -17.832 1.00 26.54 35 ALA B C 1
ATOM 3690 O O . ALA B 2 35 ? 61.623 -19.097 -18.296 1.00 26.39 35 ALA B O 1
ATOM 3692 N N . LYS B 2 36 ? 62.782 -18.147 -16.619 1.00 27.01 36 LYS B N 1
ATOM 3693 C CA . LYS B 2 36 ? 62.706 -19.318 -15.755 1.00 27.69 36 LYS B CA 1
ATOM 3694 C C . LYS B 2 36 ? 61.313 -19.629 -15.216 1.00 27.66 36 LYS B C 1
ATOM 3695 O O . LYS B 2 36 ? 60.887 -20.786 -15.211 1.00 28.10 36 LYS B O 1
ATOM 3701 N N . ASN B 2 37 ? 60.596 -18.601 -14.775 1.00 24.49 37 ASN B N 1
ATOM 3702 C CA . ASN B 2 37 ? 59.284 -18.817 -14.179 1.00 23.90 37 ASN B CA 1
ATOM 3703 C C . ASN B 2 37 ? 58.052 -18.543 -15.032 1.00 23.43 37 ASN B C 1
ATOM 3704 O O . ASN B 2 37 ? 56.936 -18.551 -14.516 1.00 23.25 37 ASN B O 1
ATOM 3709 N N . ALA B 2 38 ? 58.242 -18.310 -16.326 1.00 25.47 38 ALA B N 1
ATOM 3710 C CA . ALA B 2 38 ? 57.106 -18.045 -17.202 1.00 26.09 38 ALA B CA 1
ATOM 3711 C C . ALA B 2 38 ? 56.116 -19.204 -17.144 1.00 26.22 38 ALA B C 1
ATOM 3712 O O . ALA B 2 38 ? 56.497 -20.368 -17.295 1.00 26.21 38 ALA B O 1
ATOM 3714 N N . GLY B 2 39 ? 54.846 -18.880 -16.912 1.00 21.55 39 GLY B N 1
ATOM 3715 C CA . GLY B 2 39 ? 53.816 -19.901 -16.843 1.00 21.80 39 GLY B CA 1
ATOM 3716 C C . GLY B 2 39 ? 53.667 -20.555 -15.478 1.00 22.16 39 GLY B C 1
ATOM 3717 O O . GLY B 2 39 ? 52.773 -21.380 -15.276 1.00 22.20 39 GLY B O 1
ATOM 3718 N N . ASN B 2 40 ? 54.532 -20.190 -14.537 1.00 22.96 40 ASN B N 1
ATOM 3719 C CA . ASN B 2 40 ? 54.478 -20.766 -13.198 1.00 24.57 40 ASN B CA 1
ATOM 3720 C C . ASN B 2 40 ? 54.254 -19.721 -12.113 1.00 24.24 40 ASN B C 1
ATOM 3721 O O . ASN B 2 40 ? 54.735 -19.869 -10.991 1.00 23.34 40 ASN B O 1
ATOM 3726 N N . TRP B 2 41 ? 53.525 -18.663 -12.447 1.00 28.18 41 TRP B N 1
ATOM 3727 C CA . TRP B 2 41 ? 53.258 -17.609 -11.478 1.00 28.74 41 TRP B CA 1
ATOM 3728 C C . TRP B 2 41 ? 52.152 -18.001 -10.510 1.00 29.33 41 TRP B C 1
ATOM 3729 O O . TRP B 2 41 ? 51.150 -18.601 -10.899 1.00 30.58 41 TRP B O 1
ATOM 3740 N N . ASP B 2 42 ? 52.351 -17.664 -9.241 1.00 28.55 42 ASP B N 1
ATOM 3741 C CA . ASP B 2 42 ? 51.391 -17.983 -8.189 1.00 28.90 42 ASP B CA 1
ATOM 3742 C C . ASP B 2 42 ? 50.421 -16.826 -7.961 1.00 27.58 42 ASP B C 1
ATOM 3743 O O . ASP B 2 42 ? 49.205 -16.996 -8.037 1.00 26.78 42 ASP B O 1
ATOM 3748 N N . TYR B 2 43 ? 50.965 -15.650 -7.663 1.00 24.37 43 TYR B N 1
ATOM 3749 C CA . TYR B 2 43 ? 50.141 -14.467 -7.437 1.00 23.84 43 TYR B CA 1
ATOM 3750 C C . TYR B 2 43 ? 50.967 -13.201 -7.608 1.00 23.37 43 TYR B C 1
ATOM 3751 O O . TYR B 2 43 ? 52.178 -13.258 -7.828 1.00 22.76 43 TYR B O 1
ATOM 3760 N N . HIS B 2 44 ? 50.301 -12.055 -7.518 1.00 23.51 44 HIS B N 1
ATOM 3761 C CA . HIS B 2 44 ? 50.975 -10.775 -7.650 1.00 22.59 44 HIS B CA 1
ATOM 3762 C C . HIS B 2 44 ? 50.431 -9.842 -6.581 1.00 23.51 44 HIS B C 1
ATOM 3763 O O . HIS B 2 44 ? 49.395 -10.114 -5.974 1.00 23.18 44 HIS B O 1
ATOM 3770 N N . GLU B 2 45 ? 51.132 -8.738 -6.362 1.00 22.42 45 GLU B N 1
ATOM 3771 C CA . GLU B 2 45 ? 50.721 -7.763 -5.371 1.00 23.65 45 GLU B CA 1
ATOM 3772 C C . GLU B 2 45 ? 51.122 -6.370 -5.847 1.00 23.07 45 GLU B C 1
ATOM 3773 O O . GLU B 2 45 ? 52.180 -6.192 -6.449 1.00 21.89 45 GLU B O 1
ATOM 3779 N N . ILE B 2 46 ? 50.260 -5.388 -5.617 1.00 24.36 46 ILE B N 1
ATOM 3780 C CA . ILE B 2 46 ? 50.581 -4.020 -6.001 1.00 24.08 46 ILE B CA 1
ATOM 3781 C C . ILE B 2 46 ? 51.099 -3.386 -4.717 1.00 24.55 46 ILE B C 1
ATOM 3782 O O . ILE B 2 46 ? 50.333 -3.100 -3.799 1.00 23.96 46 ILE B O 1
ATOM 3787 N N . LEU B 2 47 ? 52.312 -3.038 -4.701 1.00 24.56 47 LEU B N 1
ATOM 3788 C CA . LEU B 2 47 ? 52.937 -2.579 -3.493 1.00 25.49 47 LEU B CA 1
ATOM 3789 C C . LEU B 2 47 ? 52.737 -1.148 -3.235 1.00 26.65 47 LEU B C 1
ATOM 3790 O O . LEU B 2 47 ? 52.492 -0.759 -2.168 1.00 26.80 47 LEU B O 1
ATOM 3795 N N . GLU B 2 48 ? 52.845 -0.379 -4.272 1.00 23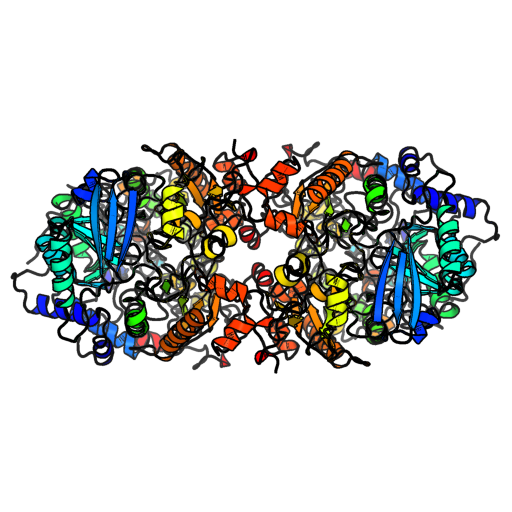.14 48 GLU B N 1
ATOM 3796 C CA . GLU B 2 48 ? 52.557 1.014 -4.262 1.00 25.27 48 GLU B CA 1
ATOM 3797 C C . GLU B 2 48 ? 52.148 1.483 -5.651 1.00 22.78 48 GLU B C 1
ATOM 3798 O O . GLU B 2 48 ? 52.209 0.754 -6.536 1.00 21.77 48 GLU B O 1
ATOM 3804 N N . PRO B 2 49 ? 51.892 2.775 -5.773 1.00 27.38 49 PRO B N 1
ATOM 3805 C CA . PRO B 2 49 ? 51.488 3.257 -7.095 1.00 25.15 49 PRO B CA 1
ATOM 3806 C C . PRO B 2 49 ? 52.652 3.108 -8.069 1.00 24.97 49 PRO B C 1
ATOM 3807 O O . PRO B 2 49 ? 53.707 3.711 -7.876 1.00 25.87 49 PRO B O 1
ATOM 3811 N N . GLY B 2 50 ? 52.466 2.288 -9.098 1.00 22.17 50 GLY B N 1
ATOM 3812 C CA . GLY B 2 50 ? 53.513 2.093 -10.085 1.00 21.10 50 GLY B CA 1
ATOM 3813 C C . GLY B 2 50 ? 54.513 0.992 -9.784 1.00 20.14 50 GLY B C 1
ATOM 3814 O O . GLY B 2 50 ? 55.455 0.797 -10.546 1.00 19.00 50 GLY B O 1
ATOM 3815 N N . ILE B 2 51 ? 54.311 0.260 -8.693 1.00 21.38 51 ILE B N 1
ATOM 3816 C CA . ILE B 2 51 ? 55.236 -0.808 -8.324 1.00 21.28 51 ILE B CA 1
ATOM 3817 C C . ILE B 2 51 ? 54.507 -2.112 -8.030 1.00 21.82 51 ILE B C 1
ATOM 3818 O O . ILE B 2 51 ? 53.584 -2.155 -7.215 1.00 22.11 51 ILE B O 1
ATOM 3823 N N . LEU B 2 52 ? 54.747 -3.192 -8.784 1.00 22.96 52 LEU B N 1
ATOM 3824 C CA . LEU B 2 52 ? 54.182 -4.507 -8.617 1.00 24.12 52 LEU B CA 1
ATOM 3825 C C . LEU B 2 52 ? 55.160 -5.601 -8.245 1.00 24.17 52 LEU B C 1
ATOM 3826 O O . LEU B 2 52 ? 56.172 -5.465 -8.422 1.00 24.41 52 LEU B O 1
ATOM 3831 N N . VAL B 2 53 ? 54.837 -6.716 -7.764 1.00 21.42 53 VAL B N 1
ATOM 3832 C CA . VAL B 2 53 ? 55.690 -7.871 -7.547 1.00 20.64 53 VAL B CA 1
ATOM 3833 C C . VAL B 2 53 ? 54.905 -9.122 -7.888 1.00 20.30 53 VAL B C 1
ATOM 3834 O O . VAL B 2 53 ? 53.734 -9.253 -7.526 1.00 20.34 53 VAL B O 1
ATOM 3838 N N . HIS B 2 54 ? 55.545 -10.024 -8.621 1.00 21.12 54 HIS B N 1
ATOM 3839 C CA . HIS B 2 54 ? 54.930 -11.288 -8.980 1.00 21.19 54 HIS B CA 1
ATOM 3840 C C . HIS B 2 54 ? 55.735 -12.375 -8.294 1.00 21.67 54 HIS B C 1
ATOM 3841 O O . HIS B 2 54 ? 56.964 -12.329 -8.285 1.00 21.37 54 HIS B O 1
ATOM 3848 N N . VAL B 2 55 ? 55.035 -13.341 -7.711 1.00 24.54 55 VAL B N 1
ATOM 3849 C CA . VAL B 2 55 ? 55.688 -14.431 -7.008 1.00 25.84 55 VAL B CA 1
ATOM 3850 C C . VAL B 2 55 ? 55.385 -15.752 -7.700 1.00 26.86 55 VAL B C 1
ATOM 3851 O O . VAL B 2 55 ? 54.223 -16.097 -7.915 1.00 27.67 55 VAL B O 1
ATOM 3855 N N . ALA B 2 56 ? 56.437 -16.481 -8.059 1.00 25.44 56 ALA B N 1
ATOM 3856 C CA . ALA B 2 56 ? 56.286 -17.766 -8.725 1.00 26.57 56 ALA B CA 1
ATOM 3857 C C . ALA B 2 56 ? 55.914 -18.829 -7.699 1.00 27.99 56 ALA B C 1
ATOM 3858 O O . ALA B 2 56 ? 56.055 -18.615 -6.493 1.00 28.18 56 ALA B O 1
ATOM 3860 N N . LYS B 2 57 ? 55.447 -19.975 -8.179 1.00 32.65 57 LYS B N 1
ATOM 3861 C CA . LYS B 2 57 ? 55.063 -21.060 -7.288 1.00 34.04 57 LYS B CA 1
ATOM 3862 C C . LYS B 2 57 ? 56.263 -21.605 -6.511 1.00 34.42 57 LYS B C 1
ATOM 3863 O O . LYS B 2 57 ? 56.097 -22.179 -5.434 1.00 34.09 57 LYS B O 1
ATOM 3869 N N . ASN B 2 58 ? 57.466 -21.420 -7.052 1.00 35.53 58 ASN B N 1
ATOM 3870 C CA . ASN B 2 58 ? 58.672 -21.899 -6.381 1.00 36.09 58 ASN B CA 1
ATOM 3871 C C . ASN B 2 58 ? 59.202 -20.881 -5.378 1.00 35.91 58 ASN B C 1
ATOM 3872 O O . ASN B 2 58 ? 60.106 -21.178 -4.602 1.00 36.32 58 ASN B O 1
ATOM 3877 N N . GLY B 2 59 ? 58.643 -19.674 -5.405 1.00 32.96 59 GLY B N 1
ATOM 3878 C CA . GLY B 2 59 ? 59.078 -18.649 -4.475 1.00 32.31 59 GLY B CA 1
ATOM 3879 C C . GLY B 2 59 ? 59.799 -17.465 -5.090 1.00 31.80 59 GLY B C 1
ATOM 3880 O O . GLY B 2 59 ? 59.864 -16.400 -4.477 1.00 32.52 59 GLY B O 1
ATOM 3881 N N . ASP B 2 60 ? 60.348 -17.637 -6.289 1.00 29.86 60 ASP B N 1
ATOM 3882 C CA . ASP B 2 60 ? 61.059 -16.547 -6.950 1.00 29.56 60 ASP B CA 1
ATOM 3883 C C . ASP B 2 60 ? 60.150 -15.337 -7.095 1.00 29.13 60 ASP B C 1
ATOM 3884 O O . ASP B 2 60 ? 58.940 -15.476 -7.274 1.00 28.77 60 ASP B O 1
ATOM 3889 N N . LYS B 2 61 ? 60.739 -14.151 -7.022 1.00 29.09 61 LYS B N 1
ATOM 3890 C CA . LYS B 2 61 ? 59.975 -12.922 -7.148 1.00 28.43 61 LYS B CA 1
ATOM 3891 C C . LYS B 2 61 ? 60.576 -12.006 -8.199 1.00 27.49 61 LYS B C 1
ATOM 3892 O O . LYS B 2 61 ? 61.780 -12.027 -8.446 1.00 26.56 61 LYS B O 1
ATOM 3898 N N . VAL B 2 62 ? 59.724 -11.207 -8.828 1.00 24.65 62 VAL B N 1
ATOM 3899 C CA . VAL B 2 62 ? 60.175 -10.246 -9.816 1.00 23.71 62 VAL B CA 1
ATOM 3900 C C . VAL B 2 62 ? 59.409 -8.965 -9.527 1.00 23.24 62 VAL B C 1
ATOM 3901 O O . VAL B 2 62 ? 58.179 -8.972 -9.458 1.00 22.24 62 VAL B O 1
ATOM 3905 N N . PHE B 2 63 ? 60.141 -7.877 -9.326 1.00 25.00 63 PHE B N 1
ATOM 3906 C CA . PHE B 2 63 ? 59.521 -6.595 -9.032 1.00 25.36 63 PHE B CA 1
ATOM 3907 C C . PHE B 2 63 ? 59.487 -5.737 -10.289 1.00 24.32 63 PHE B C 1
ATOM 3908 O O . PHE B 2 63 ? 60.458 -5.675 -11.039 1.00 24.27 63 PHE B O 1
ATOM 3916 N N . THR B 2 64 ? 58.357 -5.078 -10.516 1.00 23.57 64 THR B N 1
ATOM 3917 C CA . THR B 2 64 ? 58.201 -4.241 -11.692 1.00 23.57 64 THR B CA 1
ATOM 3918 C C . THR B 2 64 ? 57.894 -2.796 -11.326 1.00 23.16 64 THR B C 1
ATOM 3919 O O . THR B 2 64 ? 57.082 -2.530 -10.445 1.00 23.73 64 THR B O 1
ATOM 3923 N N . VAL B 2 65 ? 58.563 -1.865 -11.996 1.00 20.26 65 VAL B N 1
ATOM 3924 C CA . VAL B 2 65 ? 58.313 -0.448 -11.774 1.00 19.63 65 VAL B CA 1
ATOM 3925 C C . VAL B 2 65 ? 57.817 0.106 -13.105 1.00 19.09 65 VAL B C 1
ATOM 3926 O O . VAL B 2 65 ? 58.537 0.072 -14.103 1.00 18.65 65 VAL B O 1
ATOM 3930 N N . ARG B 2 66 ? 56.561 0.530 -13.128 1.00 21.89 66 ARG B N 1
ATOM 3931 C CA . ARG B 2 66 ? 55.871 1.202 -14.235 1.00 21.77 66 ARG B CA 1
ATOM 3932 C C . ARG B 2 66 ? 55.946 2.724 -14.256 1.00 22.68 66 ARG B C 1
ATOM 3933 O O . ARG B 2 66 ? 55.543 3.332 -13.382 1.00 21.87 66 ARG B O 1
ATOM 3941 N N . CYS B 2 67 ? 56.448 3.227 -15.386 1.00 22.21 67 CYS B N 1
ATOM 3942 C CA . CYS B 2 67 ? 56.690 4.597 -15.589 1.00 22.53 67 CYS B CA 1
ATOM 3943 C C . CYS B 2 67 ? 56.001 5.192 -16.776 1.00 22.56 67 CYS B C 1
ATOM 3944 O O . CYS B 2 67 ? 56.002 4.627 -17.754 1.00 22.15 67 CYS B O 1
ATOM 3947 N N . GLY B 2 68 ? 55.630 6.432 -16.649 1.00 21.64 68 GLY B N 1
ATOM 3948 C CA . GLY B 2 68 ? 54.907 7.079 -17.726 1.00 21.38 68 GLY B CA 1
ATOM 3949 C C . GLY B 2 68 ? 55.871 7.467 -18.833 1.00 22.05 68 GLY B C 1
ATOM 3950 O O . GLY B 2 68 ? 57.057 7.675 -18.578 1.00 21.53 68 GLY B O 1
ATOM 3951 N N . ALA B 2 69 ? 55.371 7.558 -20.063 1.00 21.55 69 ALA B N 1
ATOM 3952 C CA . ALA B 2 69 ? 56.203 7.928 -21.205 1.00 21.53 69 ALA B CA 1
ATOM 3953 C C . ALA B 2 69 ? 55.357 8.689 -22.222 1.00 21.33 69 ALA B C 1
ATOM 3954 O O . ALA B 2 69 ? 54.145 8.494 -22.303 1.00 21.14 69 ALA B O 1
ATOM 3956 N N . ALA B 2 70 ? 55.998 9.549 -23.004 1.00 20.56 70 ALA B N 1
ATOM 3957 C CA . ALA B 2 70 ? 55.285 10.359 -23.987 1.00 21.03 70 ALA B CA 1
ATOM 3958 C C . ALA B 2 70 ? 54.972 9.661 -25.317 1.00 20.70 70 ALA B C 1
ATOM 3959 O O . ALA B 2 70 ? 54.390 10.276 -26.211 1.00 20.75 70 ALA B O 1
ATOM 3961 N N . ARG B 2 71 ? 55.349 8.388 -25.433 1.00 19.34 71 ARG B N 1
ATOM 3962 C CA . ARG B 2 71 ? 55.130 7.587 -26.646 1.00 18.85 71 ARG B CA 1
ATOM 3963 C C . ARG B 2 71 ? 56.007 8.136 -27.772 1.00 19.10 71 ARG B C 1
ATOM 3964 O O . ARG B 2 71 ? 56.843 7.416 -28.328 1.00 17.54 71 ARG B O 1
ATOM 3972 N N . LEU B 2 72 ? 55.808 9.406 -28.107 1.00 23.08 72 LEU B N 1
ATOM 3973 C CA . LEU B 2 72 ? 56.627 10.073 -29.114 1.00 23.81 72 LEU B CA 1
ATOM 3974 C C . LEU B 2 72 ? 57.900 10.420 -28.348 1.00 24.54 72 LEU B C 1
ATOM 3975 O O . LEU B 2 72 ? 57.872 11.265 -27.452 1.00 25.17 72 LEU B O 1
ATOM 3980 N N . MET B 2 73 ? 59.007 9.763 -28.680 1.00 23.24 73 MET B N 1
ATOM 3981 C CA . MET B 2 73 ? 60.261 10.019 -27.979 1.00 22.80 73 MET B CA 1
ATOM 3982 C C . MET B 2 73 ? 61.481 9.952 -28.887 1.00 22.95 73 MET B C 1
ATOM 3983 O O . MET B 2 73 ? 61.447 9.355 -29.962 1.00 22.89 73 MET B O 1
ATOM 3988 N N . SER B 2 74 ? 62.565 10.568 -28.431 1.00 20.29 74 SER B N 1
ATOM 3989 C CA . SER B 2 74 ? 63.809 10.601 -29.183 1.00 19.30 74 SER B CA 1
ATOM 3990 C C . SER B 2 74 ? 64.667 9.389 -28.848 1.00 18.70 74 SER B C 1
ATOM 3991 O O . SER B 2 74 ? 64.433 8.693 -27.857 1.00 18.29 74 SER B O 1
ATOM 3994 N N . THR B 2 75 ? 65.678 9.155 -29.672 1.00 18.81 75 THR B N 1
ATOM 3995 C CA . THR B 2 75 ? 66.587 8.047 -29.435 1.00 17.92 75 THR B CA 1
ATOM 3996 C C . THR B 2 75 ? 67.357 8.329 -28.143 1.00 18.74 75 THR B C 1
ATOM 3997 O O . THR B 2 75 ? 67.761 7.405 -27.439 1.00 18.49 75 THR B O 1
ATOM 4001 N N . SER B 2 76 ? 67.548 9.607 -27.823 1.00 21.27 76 SER B N 1
ATOM 4002 C CA . SER B 2 76 ? 68.251 9.961 -26.594 1.00 20.98 76 SER B CA 1
ATOM 4003 C C . SER B 2 76 ? 67.456 9.462 -25.395 1.00 22.07 76 SER B C 1
ATOM 4004 O O . SER B 2 76 ? 68.029 8.940 -24.437 1.00 20.40 76 SER B O 1
ATOM 4007 N N . HIS B 2 77 ? 66.135 9.624 -25.442 1.00 19.99 77 HIS B N 1
ATOM 4008 C CA . HIS B 2 77 ? 65.302 9.165 -24.336 1.00 21.13 77 HIS B CA 1
ATOM 4009 C C . HIS B 2 77 ? 65.328 7.645 -24.274 1.00 21.23 77 HIS B C 1
ATOM 4010 O O . HIS B 2 77 ? 65.412 7.059 -23.193 1.00 20.93 77 HIS B O 1
ATOM 4017 N N . ILE B 2 78 ? 64.975 7.015 -25.399 1.00 21.47 78 ILE B N 1
ATOM 4018 C CA . ILE B 2 78 ? 65.080 5.589 -25.449 1.00 21.17 78 ILE B CA 1
ATOM 4019 C C . ILE B 2 78 ? 66.394 5.117 -24.823 1.00 21.80 78 ILE B C 1
ATOM 4020 O O . ILE B 2 78 ? 66.417 4.350 -23.983 1.00 22.21 78 ILE B O 1
ATOM 4025 N N . ARG B 2 79 ? 67.448 5.708 -25.296 1.00 20.97 79 ARG B N 1
ATOM 4026 C CA . ARG B 2 79 ? 68.740 5.519 -24.707 1.00 21.83 79 ARG B CA 1
ATOM 4027 C C . ARG B 2 79 ? 68.874 5.592 -23.182 1.00 21.68 79 ARG B C 1
ATOM 4028 O O . ARG B 2 79 ? 69.417 4.855 -22.543 1.00 21.22 79 ARG B O 1
ATOM 4036 N N . GLU B 2 80 ? 68.227 6.610 -22.646 1.00 24.21 80 GLU B N 1
ATOM 4037 C CA . GLU B 2 80 ? 68.180 6.804 -21.271 1.00 24.43 80 GLU B CA 1
ATOM 4038 C C . GLU B 2 80 ? 67.430 5.676 -20.492 1.00 24.97 80 GLU B C 1
ATOM 4039 O O . GLU B 2 80 ? 67.819 5.238 -19.534 1.00 25.23 80 GLU B O 1
ATOM 4045 N N . ALA B 2 81 ? 66.361 5.196 -21.052 1.00 22.40 81 ALA B N 1
ATOM 4046 C CA . ALA B 2 81 ? 65.651 4.094 -20.525 1.00 22.75 81 ALA B CA 1
ATOM 4047 C C . ALA B 2 81 ? 66.606 2.896 -20.503 1.00 23.35 81 ALA B C 1
ATOM 4048 O O . ALA B 2 81 ? 66.634 2.215 -19.645 1.00 22.41 81 ALA B O 1
ATOM 4050 N N . CYS B 2 82 ? 67.336 2.748 -21.535 1.00 21.38 82 CYS B N 1
ATOM 4051 C CA . CYS B 2 82 ? 68.292 1.667 -21.635 1.00 22.39 82 CYS B CA 1
ATOM 4052 C C . CYS B 2 82 ? 69.416 1.693 -20.563 1.00 24.25 82 CYS B C 1
ATOM 4053 O O . CYS B 2 82 ? 69.799 0.780 -20.054 1.00 23.78 82 CYS B O 1
ATOM 4056 N N . GLU B 2 83 ? 69.874 2.836 -20.355 1.00 25.16 83 GLU B N 1
ATOM 4057 C CA . GLU B 2 83 ? 70.909 3.048 -19.399 1.00 27.69 83 GLU B CA 1
ATOM 4058 C C . GLU B 2 83 ? 70.475 2.668 -17.996 1.00 26.19 83 GLU B C 1
ATOM 4059 O O . GLU B 2 83 ? 71.058 2.099 -17.223 1.00 25.08 83 GLU B O 1
ATOM 4065 N N . ILE B 2 84 ? 69.357 3.059 -17.716 1.00 25.57 84 ILE B N 1
ATOM 4066 C CA . ILE B 2 84 ? 68.720 2.697 -16.457 1.00 24.27 84 ILE B CA 1
ATOM 4067 C C . ILE B 2 84 ? 68.604 1.180 -16.331 1.00 24.19 84 ILE B C 1
ATOM 4068 O O . ILE B 2 84 ? 68.867 0.615 -15.269 1.00 24.10 84 ILE B O 1
ATOM 4073 N N . ALA B 2 85 ? 68.207 0.527 -17.419 1.00 21.21 85 ALA B N 1
ATOM 4074 C CA . ALA B 2 85 ? 68.057 -0.925 -17.431 1.00 21.44 85 ALA B CA 1
ATOM 4075 C C . ALA B 2 85 ? 69.398 -1.637 -17.269 1.00 21.03 85 ALA B C 1
ATOM 4076 O O . ALA B 2 85 ? 69.480 -2.685 -16.635 1.00 20.28 85 ALA B O 1
ATOM 4078 N N . LYS B 2 86 ? 70.445 -1.078 -17.860 1.00 25.22 86 LYS B N 1
ATOM 4079 C CA . LYS B 2 86 ? 71.771 -1.674 -17.757 1.00 27.34 86 LYS B CA 1
ATOM 4080 C C . LYS B 2 86 ? 72.319 -1.508 -16.343 1.00 27.99 86 LYS B C 1
ATOM 4081 O O . LYS B 2 86 ? 73.114 -2.320 -15.870 1.00 27.91 86 LYS B O 1
ATOM 4087 N N . LYS B 2 87 ? 71.872 -0.458 -15.667 1.00 29.27 87 LYS B N 1
ATOM 4088 C CA . LYS B 2 87 ? 72.332 -0.168 -14.315 1.00 29.89 87 LYS B CA 1
ATOM 4089 C C . LYS B 2 87 ? 71.613 -0.956 -13.222 1.00 29.66 87 LYS B C 1
ATOM 4090 O O . LYS B 2 87 ? 72.236 -1.369 -12.241 1.00 30.12 87 LYS B O 1
ATOM 4096 N N . PHE B 2 88 ? 70.312 -1.179 -13.391 1.00 27.53 88 PHE B N 1
ATOM 4097 C CA . PHE B 2 88 ? 69.530 -1.886 -12.378 1.00 27.14 88 PHE B CA 1
ATOM 4098 C C . PHE B 2 88 ? 68.859 -3.185 -12.799 1.00 27.09 88 PHE B C 1
ATOM 4099 O O . PHE B 2 88 ? 68.493 -3.991 -11.942 1.00 27.55 88 PHE B O 1
ATOM 4107 N N . CYS B 2 89 ? 68.690 -3.398 -14.099 1.00 23.61 89 CYS B N 1
ATOM 4108 C CA . CYS B 2 89 ? 67.981 -4.586 -14.558 1.00 23.74 89 CYS B CA 1
ATOM 4109 C C . CYS B 2 89 ? 68.745 -5.491 -15.518 1.00 24.03 89 CYS B C 1
ATOM 4110 O O . CYS B 2 89 ? 68.134 -6.188 -16.322 1.00 23.51 89 CYS B O 1
ATOM 4113 N N . ASN B 2 90 ? 70.071 -5.489 -15.429 1.00 23.35 90 ASN B N 1
ATOM 4114 C CA . ASN B 2 90 ? 70.898 -6.314 -16.308 1.00 24.22 90 ASN B CA 1
ATOM 4115 C C . ASN B 2 90 ? 70.594 -6.078 -17.787 1.00 23.43 90 ASN B C 1
ATOM 4116 O O . ASN B 2 90 ? 70.641 -7.007 -18.598 1.00 21.72 90 ASN B O 1
ATOM 4121 N N . GLY B 2 91 ? 70.274 -4.832 -18.124 1.00 23.66 91 GLY B N 1
ATOM 4122 C CA . GLY B 2 91 ? 69.990 -4.472 -19.503 1.00 23.29 91 GLY B CA 1
ATOM 4123 C C . GLY B 2 91 ? 68.604 -4.797 -20.034 1.00 22.63 91 GLY B C 1
ATOM 4124 O O . GLY B 2 91 ? 68.350 -4.618 -21.225 1.00 22.73 91 GLY B O 1
ATOM 4125 N N . HIS B 2 92 ? 67.703 -5.258 -19.173 1.00 22.69 92 HIS B N 1
ATOM 4126 C CA . HIS B 2 92 ? 66.359 -5.611 -19.625 1.00 21.59 92 HIS B CA 1
ATOM 4127 C C . HIS B 2 92 ? 65.287 -4.585 -19.280 1.00 21.65 92 HIS B C 1
ATOM 4128 O O . HIS B 2 92 ? 65.362 -3.905 -18.256 1.00 21.30 92 HIS B O 1
ATOM 4135 N N . LEU B 2 93 ? 64.284 -4.488 -20.149 1.00 22.63 93 LEU B N 1
ATOM 4136 C CA . LEU B 2 93 ? 63.158 -3.580 -19.948 1.00 22.10 93 LEU B CA 1
ATOM 4137 C C . LEU B 2 93 ? 62.060 -3.968 -20.934 1.00 21.24 93 LEU B C 1
ATOM 4138 O O . LEU B 2 93 ? 62.288 -4.783 -21.823 1.00 20.98 93 LEU B O 1
ATOM 4143 N N . ARG B 2 94 ? 60.866 -3.408 -20.765 1.00 18.59 94 ARG B N 1
ATOM 4144 C CA . ARG B 2 94 ? 59.771 -3.689 -21.688 1.00 17.09 94 ARG B CA 1
ATOM 4145 C C . ARG B 2 94 ? 58.843 -2.485 -21.748 1.00 17.63 94 ARG B C 1
ATOM 4146 O O . ARG B 2 94 ? 58.959 -1.562 -20.938 1.00 17.05 94 ARG B O 1
ATOM 4154 N N . PHE B 2 95 ? 57.854 -2.508 -22.665 1.00 15.95 95 PHE B N 1
ATOM 4155 C CA . PHE B 2 95 ? 56.829 -1.452 -22.834 1.00 16.79 95 PHE B CA 1
ATOM 4156 C C . PHE B 2 95 ? 55.412 -2.008 -22.727 1.00 17.13 95 PHE B C 1
ATOM 4157 O O . PHE B 2 95 ? 55.241 -3.058 -23.149 1.00 17.08 95 PHE B O 1
ATOM 4165 N N . THR B 2 96 ? 54.429 -1.281 -22.182 1.00 17.41 96 THR B N 1
ATOM 4166 C CA . THR B 2 96 ? 53.124 -1.810 -22.004 1.00 17.28 96 THR B CA 1
ATOM 4167 C C . THR B 2 96 ? 52.161 -1.572 -23.182 1.00 17.50 96 THR B C 1
ATOM 4168 O O . THR B 2 96 ? 52.518 -0.848 -24.061 1.00 18.30 96 THR B O 1
ATOM 4172 N N . THR B 2 97 ? 50.983 -2.174 -23.130 1.00 18.84 97 THR B N 1
ATOM 4173 C CA . THR B 2 97 ? 49.930 -1.918 -24.115 1.00 18.09 97 THR B CA 1
ATOM 4174 C C . THR B 2 97 ? 49.399 -0.503 -24.072 1.00 19.45 97 THR B C 1
ATOM 4175 O O . THR B 2 97 ? 48.694 -0.129 -24.860 1.00 18.83 97 THR B O 1
ATOM 4179 N N . ARG B 2 98 ? 49.800 0.266 -23.151 1.00 20.42 98 ARG B N 1
ATOM 4180 C CA . ARG B 2 98 ? 49.375 1.655 -23.072 1.00 20.98 98 ARG B CA 1
ATOM 4181 C C . ARG B 2 98 ? 50.580 2.619 -23.186 1.00 20.99 98 ARG B C 1
ATOM 4182 O O . ARG B 2 98 ? 50.493 3.691 -22.876 1.00 22.22 98 ARG B O 1
ATOM 4190 N N . ASN B 2 99 ? 51.672 2.066 -23.666 1.00 19.91 99 ASN B N 1
ATOM 4191 C CA . ASN B 2 99 ? 52.893 2.827 -23.911 1.00 19.76 99 ASN B CA 1
ATOM 4192 C C . ASN B 2 99 ? 53.635 3.450 -22.698 1.00 19.55 99 ASN B C 1
ATOM 4193 O O . ASN B 2 99 ? 54.273 4.389 -22.828 1.00 19.27 99 ASN B O 1
ATOM 4198 N N . ASN B 2 100 ? 53.511 2.761 -21.574 1.00 18.75 100 ASN B N 1
ATOM 4199 C CA . ASN B 2 100 ? 54.304 2.964 -20.394 1.00 19.05 100 ASN B CA 1
ATOM 4200 C C . ASN B 2 100 ? 55.570 2.098 -20.477 1.00 20.03 100 ASN B C 1
ATOM 4201 O O . ASN B 2 100 ? 55.487 1.244 -21.268 1.00 19.68 100 ASN B O 1
ATOM 4206 N N . ILE B 2 101 ? 56.673 2.395 -19.707 1.00 17.88 101 ILE B N 1
ATOM 4207 C CA . ILE B 2 101 ? 57.894 1.595 -19.679 1.00 18.00 101 ILE B CA 1
ATOM 4208 C C . ILE B 2 101 ? 57.963 0.870 -18.345 1.00 18.37 101 ILE B C 1
ATOM 4209 O O . ILE B 2 101 ? 57.613 1.434 -17.314 1.00 17.74 101 ILE B O 1
ATOM 4214 N N . GLU B 2 102 ? 58.084 -0.431 -18.352 1.00 20.67 102 GLU B N 1
ATOM 4215 C CA . GLU B 2 102 ? 58.205 -1.201 -17.181 1.00 21.76 102 GLU B CA 1
ATOM 4216 C C . GLU B 2 102 ? 59.637 -1.686 -17.040 1.00 22.93 102 GLU B C 1
ATOM 4217 O O . GLU B 2 102 ? 60.178 -2.198 -17.894 1.00 22.26 102 GLU B O 1
ATOM 4223 N N . PHE B 2 103 ? 60.184 -1.475 -15.870 1.00 23.32 103 PHE B N 1
ATOM 4224 C CA . PHE B 2 103 ? 61.490 -1.953 -15.469 1.00 24.75 103 PHE B CA 1
ATOM 4225 C C . PHE B 2 103 ? 61.292 -3.036 -14.373 1.00 25.24 103 PHE B C 1
ATOM 4226 O O . PHE B 2 103 ? 60.582 -2.843 -13.533 1.00 25.78 103 PHE B O 1
ATOM 4234 N N . MET B 2 104 ? 62.031 -4.163 -14.455 1.00 22.45 104 MET B N 1
ATOM 4235 C CA . MET B 2 104 ? 61.934 -5.277 -13.642 1.00 23.57 104 MET B CA 1
ATOM 4236 C C . MET B 2 104 ? 63.272 -5.670 -12.960 1.00 24.85 104 MET B C 1
ATOM 4237 O O . MET B 2 104 ? 64.147 -5.673 -13.602 1.00 23.96 104 MET B O 1
ATOM 4242 N N . VAL B 2 105 ? 63.350 -5.964 -11.674 1.00 23.40 105 VAL B N 1
ATOM 4243 C CA . VAL B 2 105 ? 64.513 -6.374 -10.891 1.00 24.16 105 VAL B CA 1
ATOM 4244 C C . VAL B 2 105 ? 64.105 -7.584 -10.054 1.00 26.01 105 VAL B C 1
ATOM 4245 O O . VAL B 2 105 ? 62.916 -7.873 -9.922 1.00 26.05 105 VAL B O 1
ATOM 4249 N N . ASP B 2 106 ? 65.075 -8.294 -9.482 1.00 28.50 106 ASP B N 1
ATOM 4250 C CA . ASP B 2 106 ? 64.743 -9.480 -8.697 1.00 30.60 106 ASP B CA 1
ATOM 4251 C C . ASP B 2 106 ? 64.890 -9.382 -7.178 1.00 31.12 106 ASP B C 1
ATOM 4252 O O . ASP B 2 106 ? 64.780 -10.395 -6.489 1.00 30.61 106 ASP B O 1
ATOM 4257 N N . ASN B 2 107 ? 65.136 -8.183 -6.656 1.00 30.33 107 ASN B N 1
ATOM 4258 C CA . ASN B 2 107 ? 65.276 -7.999 -5.210 1.00 31.07 107 ASN B CA 1
ATOM 4259 C C . ASN B 2 107 ? 64.834 -6.605 -4.764 1.00 32.23 107 ASN B C 1
ATOM 4260 O O . ASN B 2 107 ? 64.900 -5.650 -5.529 1.00 32.70 107 ASN B O 1
ATOM 4265 N N . GLU B 2 108 ? 64.394 -6.498 -3.514 1.00 29.52 108 GLU B N 1
ATOM 4266 C CA . GLU B 2 108 ? 63.917 -5.234 -2.960 1.00 31.55 108 GLU B CA 1
ATOM 4267 C C . GLU B 2 108 ? 64.980 -4.148 -2.829 1.00 31.33 108 GLU B C 1
ATOM 4268 O O . GLU B 2 108 ? 64.683 -2.961 -2.970 1.00 31.92 108 GLU B O 1
ATOM 4274 N N . GLU B 2 109 ? 66.216 -4.544 -2.550 1.00 32.21 109 GLU B N 1
ATOM 4275 C CA . GLU B 2 109 ? 67.288 -3.569 -2.408 1.00 32.89 109 GLU B CA 1
ATOM 4276 C C . GLU B 2 109 ? 67.556 -2.863 -3.730 1.00 30.16 109 GLU B C 1
ATOM 4277 O O . GLU B 2 109 ? 67.722 -1.642 -3.768 1.00 29.29 109 GLU B O 1
ATOM 4283 N N . THR B 2 110 ? 67.598 -3.633 -4.814 1.00 29.75 110 THR B N 1
ATOM 4284 C CA . THR B 2 110 ? 67.827 -3.064 -6.135 1.00 26.90 110 THR B CA 1
ATOM 4285 C C . THR B 2 110 ? 66.606 -2.227 -6.496 1.00 26.17 110 THR B C 1
ATOM 4286 O O . THR B 2 110 ? 66.724 -1.171 -7.119 1.00 25.62 110 THR B O 1
ATOM 4290 N N . LEU B 2 111 ? 65.414 -2.716 -6.137 1.00 25.44 111 LEU B N 1
ATOM 4291 C CA . LEU B 2 111 ? 64.119 -2.022 -6.327 1.00 24.76 111 LEU B CA 1
ATOM 4292 C C . LEU B 2 111 ? 64.071 -0.600 -5.719 1.00 25.68 111 LEU B C 1
ATOM 4293 O O . LEU B 2 111 ? 63.749 0.333 -6.334 1.00 24.67 111 LEU B O 1
ATOM 4298 N N . LYS B 2 112 ? 64.568 -0.510 -4.484 1.00 27.63 112 LYS B N 1
ATOM 4299 C CA . LYS B 2 112 ? 64.623 0.788 -3.823 1.00 30.01 112 LYS B CA 1
ATOM 4300 C C . LYS B 2 112 ? 65.615 1.739 -4.483 1.00 28.23 112 LYS B C 1
ATOM 4301 O O . LYS B 2 112 ? 65.365 2.942 -4.566 1.00 27.54 112 LYS B O 1
ATOM 4307 N N . ALA B 2 113 ? 66.736 1.200 -4.954 1.00 28.07 113 ALA B N 1
ATOM 4308 C CA . ALA B 2 113 ? 67.755 2.013 -5.618 1.00 26.68 113 ALA B CA 1
ATOM 4309 C C . ALA B 2 113 ? 67.244 2.525 -6.969 1.00 26.05 113 ALA B C 1
ATOM 4310 O O . ALA B 2 113 ? 67.471 3.679 -7.341 1.00 26.13 113 ALA B O 1
ATOM 4312 N N . LEU B 2 114 ? 66.560 1.651 -7.701 1.00 22.98 114 LEU B N 1
ATOM 4313 C CA . LEU B 2 114 ? 65.995 1.997 -9.002 1.00 21.75 114 LEU B CA 1
ATOM 4314 C C . LEU B 2 114 ? 64.954 3.107 -8.849 1.00 20.81 114 LEU B C 1
ATOM 4315 O O . LEU B 2 114 ? 64.981 4.105 -9.568 1.00 20.27 114 LEU B O 1
ATOM 4320 N N . VAL B 2 115 ? 64.038 2.926 -7.905 1.00 25.73 115 VAL B N 1
ATOM 4321 C CA . VAL B 2 115 ? 62.986 3.907 -7.666 1.00 27.06 115 VAL B CA 1
ATOM 4322 C C . VAL B 2 115 ? 63.539 5.279 -7.296 1.00 28.28 115 VAL B C 1
ATOM 4323 O O . VAL B 2 115 ? 63.076 6.297 -7.808 1.00 28.38 115 VAL B O 1
ATOM 4327 N N . ALA B 2 116 ? 64.529 5.307 -6.410 1.00 27.22 116 ALA B N 1
ATOM 4328 C CA . ALA B 2 116 ? 65.127 6.570 -5.994 1.00 27.89 116 ALA B CA 1
ATOM 4329 C C . ALA B 2 116 ? 65.772 7.283 -7.176 1.00 29.03 116 ALA B C 1
ATOM 4330 O O . ALA B 2 116 ? 65.640 8.498 -7.323 1.00 29.62 116 ALA B O 1
ATOM 4332 N N . ASP B 2 117 ? 66.351 6.552 -8.068 1.00 27.01 117 ASP B N 1
ATOM 4333 C CA . ASP B 2 117 ? 66.958 7.132 -9.150 1.00 27.85 117 ASP B CA 1
ATOM 4334 C C . ASP B 2 117 ? 65.959 7.695 -10.175 1.00 26.63 117 ASP B C 1
ATOM 4335 O O . ASP B 2 117 ? 66.028 8.663 -10.665 1.00 26.15 117 ASP B O 1
ATOM 4340 N N . LEU B 2 118 ? 65.079 6.877 -10.482 1.00 25.25 118 LEU B N 1
ATOM 4341 C CA . LEU B 2 118 ? 64.060 7.299 -11.442 1.00 24.14 118 LEU B CA 1
ATOM 4342 C C . LEU B 2 118 ? 63.459 8.649 -11.065 1.00 25.11 118 LEU B C 1
ATOM 4343 O O . LEU B 2 118 ? 63.249 9.511 -11.923 1.00 24.54 118 LEU B O 1
ATOM 4348 N N . LYS B 2 119 ? 63.190 8.825 -9.775 1.00 30.14 119 LYS B N 1
ATOM 4349 C CA . LYS B 2 119 ? 62.602 10.056 -9.257 1.00 32.50 119 LYS B CA 1
ATOM 4350 C C . LYS B 2 119 ? 63.450 11.308 -9.453 1.00 32.13 119 LYS B C 1
ATOM 4351 O O . LYS B 2 119 ? 62.944 12.422 -9.336 1.00 33.31 119 LYS B O 1
ATOM 4357 N N . THR B 2 120 ? 64.733 11.139 -9.747 1.00 29.85 120 THR B N 1
ATOM 4358 C CA . THR B 2 120 ? 65.609 12.293 -9.926 1.00 29.07 120 THR B CA 1
ATOM 4359 C C . THR B 2 120 ? 65.756 12.745 -11.371 1.00 29.44 120 THR B C 1
ATOM 4360 O O . THR B 2 120 ? 66.340 13.793 -11.635 1.00 29.97 120 THR B O 1
ATOM 4364 N N . ARG B 2 121 ? 65.221 11.965 -12.304 1.00 23.58 121 ARG B N 1
ATOM 4365 C CA . ARG B 2 121 ? 65.342 12.281 -13.720 1.00 24.08 121 ARG B CA 1
ATOM 4366 C C . ARG B 2 121 ? 64.262 13.202 -14.270 1.00 24.94 121 ARG B C 1
ATOM 4367 O O . ARG B 2 121 ? 63.088 12.844 -14.325 1.00 23.66 121 ARG B O 1
ATOM 4375 N N . LYS B 2 122 ? 64.682 14.391 -14.687 1.00 31.11 122 LYS B N 1
ATOM 4376 C CA . LYS B 2 122 ? 63.772 15.384 -15.243 1.00 32.63 122 LYS B CA 1
ATOM 4377 C C . LYS B 2 122 ? 64.449 16.133 -16.382 1.00 31.08 122 LYS B C 1
ATOM 4378 O O . LYS B 2 122 ? 65.677 16.162 -16.471 1.00 31.78 122 LYS B O 1
ATOM 4384 N N . PHE B 2 123 ? 63.648 16.722 -17.264 1.00 23.26 123 PHE B N 1
ATOM 4385 C CA . PHE B 2 123 ? 64.191 17.489 -18.377 1.00 22.12 123 PHE B CA 1
ATOM 4386 C C . PHE B 2 123 ? 64.615 18.839 -17.819 1.00 22.50 123 PHE B C 1
ATOM 4387 O O . PHE B 2 123 ? 64.231 19.195 -16.705 1.00 21.48 123 PHE B O 1
ATOM 4395 N N . ALA B 2 124 ? 65.400 19.584 -18.588 1.00 34.47 124 ALA B N 1
ATOM 4396 C CA . ALA B 2 124 ? 65.853 20.895 -18.148 1.00 34.86 124 ALA B CA 1
ATOM 4397 C C . ALA B 2 124 ? 64.646 21.769 -17.834 1.00 34.91 124 ALA B C 1
ATOM 4398 O O . ALA B 2 124 ? 64.650 22.517 -16.857 1.00 36.03 124 ALA B O 1
ATOM 4400 N N . ALA B 2 125 ? 63.610 21.654 -18.661 1.00 31.58 125 ALA B N 1
ATOM 4401 C CA . ALA B 2 125 ? 62.386 22.434 -18.492 1.00 30.90 125 ALA B CA 1
ATOM 4402 C C . ALA B 2 125 ? 61.605 22.087 -17.223 1.00 30.39 125 ALA B C 1
ATOM 4403 O O . ALA B 2 125 ? 60.779 22.879 -16.769 1.00 31.89 125 ALA B O 1
ATOM 4405 N N . GLY B 2 126 ? 61.837 20.902 -16.663 1.00 24.55 126 GLY B N 1
ATOM 4406 C CA . GLY B 2 126 ? 61.147 20.544 -15.434 1.00 23.24 126 GLY B CA 1
ATOM 4407 C C . GLY B 2 126 ? 60.264 19.308 -15.356 1.00 22.15 126 GLY B C 1
ATOM 4408 O O . GLY B 2 126 ? 60.022 18.812 -14.250 1.00 21.41 126 GLY B O 1
ATOM 4409 N N . SER B 2 127 ? 59.777 18.796 -16.486 1.00 22.70 127 SER B N 1
ATOM 4410 C CA . SER B 2 127 ? 58.901 17.620 -16.442 1.00 22.33 127 SER B CA 1
ATOM 4411 C C . SER B 2 127 ? 59.654 16.341 -16.086 1.00 22.79 127 SER B C 1
ATOM 4412 O O . SER B 2 127 ? 60.835 16.200 -16.410 1.00 22.61 127 SER B O 1
ATOM 4415 N N . PHE B 2 128 ? 58.973 15.423 -15.401 1.00 22.41 128 PHE B N 1
ATOM 4416 C CA . PHE B 2 128 ? 59.580 14.151 -15.009 1.00 23.33 128 PHE B CA 1
ATOM 4417 C C . PHE B 2 128 ? 59.813 13.296 -16.246 1.00 23.11 128 PHE B C 1
ATOM 4418 O O . PHE B 2 128 ? 58.958 13.226 -17.130 1.00 21.95 128 PHE B O 1
ATOM 4426 N N . LYS B 2 129 ? 60.965 12.636 -16.302 1.00 23.13 129 LYS B N 1
ATOM 4427 C CA . LYS B 2 129 ? 61.281 11.781 -17.438 1.00 23.26 129 LYS B CA 1
ATOM 4428 C C . LYS B 2 129 ? 60.663 10.400 -17.268 1.00 22.95 129 LYS B C 1
ATOM 4429 O O . LYS B 2 129 ? 60.206 9.795 -18.238 1.00 22.66 129 LYS B O 1
ATOM 4435 N N . PHE B 2 130 ? 60.642 9.907 -16.033 1.00 26.32 130 PHE B N 1
ATOM 4436 C CA . PHE B 2 130 ? 60.089 8.592 -15.752 1.00 26.36 130 PHE B CA 1
ATOM 4437 C C . PHE B 2 130 ? 59.187 8.580 -14.524 1.00 26.55 130 PHE B C 1
ATOM 4438 O O . PHE B 2 130 ? 59.519 7.962 -13.509 1.00 26.77 130 PHE B O 1
ATOM 4446 N N . PRO B 2 131 ? 58.029 9.261 -14.594 1.00 23.24 131 PRO B N 1
ATOM 4447 C CA . PRO B 2 131 ? 57.128 9.273 -13.439 1.00 22.62 131 PRO B CA 1
ATOM 4448 C C . PRO B 2 131 ? 56.614 7.860 -13.168 1.00 22.19 131 PRO B C 1
ATOM 4449 O O . PRO B 2 131 ? 56.227 7.144 -14.092 1.00 21.73 131 PRO B O 1
ATOM 4453 N N . ILE B 2 132 ? 56.621 7.462 -11.900 1.00 21.86 132 ILE B N 1
ATOM 4454 C CA . ILE B 2 132 ? 56.180 6.130 -11.507 1.00 21.72 132 ILE B CA 1
ATOM 4455 C C . ILE B 2 132 ? 54.695 6.089 -11.155 1.00 22.06 132 ILE B C 1
ATOM 4456 O O . ILE B 2 132 ? 54.196 6.938 -10.415 1.00 21.57 132 ILE B O 1
ATOM 4461 N N . GLY B 2 133 ? 53.993 5.097 -11.698 1.00 21.28 133 GLY B N 1
ATOM 4462 C CA . GLY B 2 133 ? 52.572 4.954 -11.435 1.00 21.04 133 GLY B CA 1
ATOM 4463 C C . GLY B 2 133 ? 51.864 4.204 -12.546 1.00 21.66 133 GLY B C 1
ATOM 4464 O O . GLY B 2 133 ? 52.487 3.440 -13.283 1.00 23.51 133 GLY B O 1
ATOM 4465 N N . GLY B 2 134 ? 50.558 4.414 -12.668 1.00 21.37 134 GLY B N 1
ATOM 4466 C CA . GLY B 2 134 ? 49.803 3.749 -13.714 1.00 20.95 134 GLY B CA 1
ATOM 4467 C C . GLY B 2 134 ? 49.234 2.402 -13.317 1.00 20.98 134 GLY B C 1
ATOM 4468 O O . GLY B 2 134 ? 48.632 1.719 -14.141 1.00 20.42 134 GLY B O 1
ATOM 4469 N N . THR B 2 135 ? 49.414 2.015 -12.058 1.00 20.17 135 THR B N 1
ATOM 4470 C CA . THR B 2 135 ? 48.903 0.734 -11.589 1.00 20.26 135 THR B CA 1
ATOM 4471 C C . THR B 2 135 ? 47.608 0.872 -10.800 1.00 20.01 135 THR B C 1
ATOM 4472 O O . THR B 2 135 ? 47.257 1.958 -10.341 1.00 20.68 135 THR B O 1
ATOM 4476 N N . GLY B 2 136 ? 46.907 -0.246 -10.650 1.00 20.20 136 GLY B N 1
ATOM 4477 C CA . GLY B 2 136 ? 45.663 -0.259 -9.902 1.00 20.10 136 GLY B CA 1
ATOM 4478 C C . GLY B 2 136 ? 44.591 0.672 -10.438 1.00 20.89 136 GLY B C 1
ATOM 4479 O O . GLY B 2 136 ? 44.560 0.982 -11.631 1.00 19.06 136 GLY B O 1
ATOM 4480 N N . ALA B 2 137 ? 43.713 1.115 -9.543 1.00 21.17 137 ALA B N 1
ATOM 4481 C CA . ALA B 2 137 ? 42.618 2.013 -9.898 1.00 22.46 137 ALA B CA 1
ATOM 4482 C C . ALA B 2 137 ? 43.138 3.428 -10.067 1.00 23.07 137 ALA B C 1
ATOM 4483 O O . ALA B 2 137 ? 42.973 4.276 -9.189 1.00 23.92 137 ALA B O 1
ATOM 4485 N N . SER B 2 138 ? 43.762 3.680 -11.209 1.00 22.99 138 SER B N 1
ATOM 4486 C CA . SER B 2 138 ? 44.323 4.985 -11.499 1.00 22.74 138 SER B CA 1
ATOM 4487 C C . SER B 2 138 ? 44.068 5.341 -12.950 1.00 22.76 138 SER B C 1
ATOM 4488 O O . SER B 2 138 ? 43.352 4.637 -13.662 1.00 22.28 138 SER B O 1
ATOM 4491 N N . ILE B 2 139 ? 44.654 6.449 -13.376 1.00 21.95 139 ILE B N 1
ATOM 4492 C CA . ILE B 2 139 ? 44.535 6.890 -14.753 1.00 23.33 139 ILE B CA 1
ATOM 4493 C C . ILE B 2 139 ? 45.916 6.701 -15.357 1.00 23.90 139 ILE B C 1
ATOM 4494 O O . ILE B 2 139 ? 46.806 7.530 -15.166 1.00 24.75 139 ILE B O 1
ATOM 4499 N N . SER B 2 140 ? 46.100 5.598 -16.071 1.00 26.45 140 SER B N 1
ATOM 4500 C CA . SER B 2 140 ? 47.387 5.322 -16.679 1.00 26.58 140 SER B CA 1
ATOM 4501 C C . SER B 2 140 ? 47.552 6.173 -17.931 1.00 27.14 140 SER B C 1
ATOM 4502 O O . SER B 2 140 ? 46.763 7.086 -18.179 1.00 29.73 140 SER B O 1
ATOM 4505 N N . ASN B 2 141 ? 48.577 5.875 -18.717 1.00 30.40 141 ASN B N 1
ATOM 4506 C CA . ASN B 2 141 ? 48.862 6.630 -19.931 1.00 28.10 141 ASN B CA 1
ATOM 4507 C C . ASN B 2 141 ? 47.657 6.736 -20.860 1.00 28.16 141 ASN B C 1
ATOM 4508 O O . ASN B 2 141 ? 46.720 5.945 -20.772 1.00 29.39 141 ASN B O 1
ATOM 4513 N N . ILE B 2 142 ? 47.695 7.719 -21.754 1.00 21.10 142 ILE B N 1
ATOM 4514 C CA . ILE B 2 142 ? 46.620 7.921 -22.716 1.00 20.68 142 ILE B CA 1
ATOM 4515 C C . ILE B 2 142 ? 47.037 7.370 -24.077 1.00 19.64 142 ILE B C 1
ATOM 4516 O O . ILE B 2 142 ? 48.038 7.806 -24.645 1.00 20.09 142 ILE B O 1
ATOM 4521 N N . VAL B 2 143 ? 46.180 6.469 -24.593 1.00 20.96 143 VAL B N 1
ATOM 4522 C CA . VAL B 2 143 ? 46.319 5.910 -25.849 1.00 20.17 143 VAL B CA 1
ATOM 4523 C C . VAL B 2 143 ? 46.098 6.897 -26.964 1.00 20.00 143 VAL B C 1
ATOM 4524 O O . VAL B 2 143 ? 45.038 7.338 -26.958 1.00 19.66 143 VAL B O 1
ATOM 4528 N N . HIS B 2 144 ? 46.982 7.223 -27.841 1.00 18.78 144 HIS B N 1
ATOM 4529 C CA . HIS B 2 144 ? 46.758 8.325 -28.749 1.00 18.31 144 HIS B CA 1
ATOM 4530 C C . HIS B 2 144 ? 47.437 8.107 -30.104 1.00 19.78 144 HIS B C 1
ATOM 4531 O O . HIS B 2 144 ? 48.007 7.165 -30.291 1.00 20.70 144 HIS B O 1
ATOM 4538 N N . THR B 2 145 ? 47.271 9.073 -30.993 1.00 18.47 145 THR B N 1
ATOM 4539 C CA . THR B 2 145 ? 47.514 8.975 -32.396 1.00 19.43 145 THR B CA 1
ATOM 4540 C C . THR B 2 145 ? 48.614 10.033 -32.878 1.00 18.88 145 THR B C 1
ATOM 4541 O O . THR B 2 145 ? 49.325 10.541 -32.103 1.00 19.74 145 THR B O 1
ATOM 4545 N N . GLN B 2 146 ? 48.753 10.169 -34.201 1.00 20.65 146 GLN B N 1
ATOM 4546 C CA . GLN B 2 146 ? 49.752 11.039 -34.816 1.00 20.44 146 GLN B CA 1
ATOM 4547 C C . GLN B 2 146 ? 49.473 12.528 -34.725 1.00 21.08 146 GLN B C 1
ATOM 4548 O O . GLN B 2 146 ? 50.382 13.321 -34.462 1.00 21.79 146 GLN B O 1
ATOM 4554 N N . GLY B 2 147 ? 48.224 12.915 -34.953 1.00 19.74 147 GLY B N 1
ATOM 4555 C CA . GLY B 2 147 ? 47.891 14.326 -34.896 1.00 18.08 147 GLY B CA 1
ATOM 4556 C C . GLY B 2 147 ? 48.660 15.117 -35.937 1.00 17.99 147 GLY B C 1
ATOM 4557 O O . GLY B 2 147 ? 48.983 14.598 -37.011 1.00 17.41 147 GLY B O 1
ATOM 4558 N N . TRP B 2 148 ? 48.980 16.368 -35.618 1.00 17.99 148 TRP B N 1
ATOM 4559 C CA . TRP B 2 148 ? 49.691 17.233 -36.554 1.00 18.58 148 TRP B CA 1
ATOM 4560 C C . TRP B 2 148 ? 51.171 16.908 -36.699 1.00 19.49 148 TRP B C 1
ATOM 4561 O O . TRP B 2 148 ? 51.872 17.519 -37.506 1.00 19.91 148 TRP B O 1
ATOM 4572 N N . VAL B 2 149 ? 51.644 15.942 -35.924 1.00 18.09 149 VAL B N 1
ATOM 4573 C CA . VAL B 2 149 ? 53.040 15.542 -36.007 1.00 17.85 149 VAL B CA 1
ATOM 4574 C C . VAL B 2 149 ? 53.305 14.727 -37.271 1.00 18.10 149 VAL B C 1
ATOM 4575 O O . VAL B 2 149 ? 54.425 14.724 -37.784 1.00 18.55 149 VAL B O 1
ATOM 4579 N N . TYR B 2 150 ? 52.280 14.059 -37.800 1.00 18.36 150 TYR B N 1
ATOM 4580 C CA . TYR B 2 150 ? 52.518 13.229 -38.969 1.00 19.85 150 TYR B CA 1
ATOM 4581 C C . TYR B 2 150 ? 51.360 12.874 -39.913 1.00 20.29 150 TYR B C 1
ATOM 4582 O O . TYR B 2 150 ? 51.600 12.477 -41.052 1.00 19.86 150 TYR B O 1
ATOM 4591 N N . CYS B 2 151 ? 50.115 12.996 -39.470 1.00 20.53 151 CYS B N 1
ATOM 4592 C CA . CYS B 2 151 ? 49.011 12.609 -40.344 1.00 20.25 151 CYS B CA 1
ATOM 4593 C C . CYS B 2 151 ? 48.388 13.745 -41.149 1.00 19.58 151 CYS B C 1
ATOM 4594 O O . CYS B 2 151 ? 48.408 14.906 -40.734 1.00 19.21 151 CYS B O 1
ATOM 4597 N N . HIS B 2 152 ? 47.827 13.390 -42.303 1.00 17.39 152 HIS B N 1
ATOM 4598 C CA . HIS B 2 152 ? 47.204 14.361 -43.192 1.00 18.12 152 HIS B CA 1
ATOM 4599 C C . HIS B 2 152 ? 45.689 14.484 -43.030 1.00 18.09 152 HIS B C 1
ATOM 4600 O O . HIS B 2 152 ? 45.084 15.394 -43.599 1.00 18.09 152 HIS B O 1
ATOM 4607 N N . THR B 2 153 ? 45.074 13.585 -42.263 1.00 20.75 153 THR B N 1
ATOM 4608 C CA . THR B 2 153 ? 43.624 13.636 -42.060 1.00 20.67 153 THR B CA 1
ATOM 4609 C C . THR B 2 153 ? 43.150 14.027 -40.653 1.00 21.32 153 THR B C 1
ATOM 4610 O O . THR B 2 153 ? 41.964 13.894 -40.340 1.00 21.27 153 THR B O 1
ATOM 4614 N N . PRO B 2 154 ? 44.052 14.529 -39.789 1.00 19.74 154 PRO B N 1
ATOM 4615 C CA . PRO B 2 154 ? 43.565 14.890 -38.455 1.00 20.70 154 PRO B CA 1
ATOM 4616 C C . PRO B 2 154 ? 42.640 16.107 -38.414 1.00 21.30 154 PRO B C 1
ATOM 4617 O O . PRO B 2 154 ? 42.647 16.946 -39.320 1.00 21.42 154 PRO B O 1
ATOM 4621 N N . ALA B 2 155 ? 41.841 16.176 -37.354 1.00 21.50 155 ALA B N 1
ATOM 4622 C CA . ALA B 2 155 ? 40.920 17.284 -37.126 1.00 20.48 155 ALA B CA 1
ATOM 4623 C C . ALA B 2 155 ? 41.382 17.962 -35.837 1.00 20.22 155 ALA B C 1
ATOM 4624 O O . ALA B 2 155 ? 40.830 18.979 -35.413 1.00 21.31 155 ALA B O 1
ATOM 4626 N N . THR B 2 156 ? 42.407 17.384 -35.218 1.00 19.09 156 THR B N 1
ATOM 4627 C CA . THR B 2 156 ? 42.970 17.919 -33.979 1.00 18.74 156 THR B CA 1
ATOM 4628 C C . THR B 2 156 ? 44.349 17.302 -33.790 1.00 18.72 156 THR B C 1
ATOM 4629 O O . THR B 2 156 ? 44.741 16.420 -34.557 1.00 19.45 156 THR B O 1
ATOM 4633 N N . ASP B 2 157 ? 45.086 17.764 -32.785 1.00 18.11 157 ASP B N 1
ATOM 4634 C CA . ASP B 2 157 ? 46.411 17.213 -32.520 1.00 17.69 157 ASP B CA 1
ATOM 4635 C C . ASP B 2 157 ? 46.305 16.070 -31.517 1.00 17.85 157 ASP B C 1
ATOM 4636 O O . ASP B 2 157 ? 45.251 15.866 -30.909 1.00 18.66 157 ASP B O 1
ATOM 4641 N N . ALA B 2 158 ? 47.399 15.331 -31.346 1.00 16.20 158 ALA B N 1
ATOM 4642 C CA . ALA B 2 158 ? 47.430 14.209 -30.415 1.00 16.85 158 ALA B CA 1
ATOM 4643 C C . ALA B 2 158 ? 48.363 14.462 -29.233 1.00 16.60 158 ALA B C 1
ATOM 4644 O O . ALA B 2 158 ? 47.922 14.511 -28.087 1.00 16.24 158 ALA B O 1
ATOM 4646 N N . SER B 2 159 ? 49.654 14.623 -29.512 1.00 18.82 159 SER B N 1
ATOM 4647 C CA . SER B 2 159 ? 50.628 14.845 -28.449 1.00 18.98 159 SER B CA 1
ATOM 4648 C C . SER B 2 159 ? 50.312 16.047 -27.560 1.00 19.51 159 SER B C 1
ATOM 4649 O O . SER B 2 159 ? 50.421 15.963 -26.340 1.00 20.30 159 SER B O 1
ATOM 4652 N N . GLY B 2 160 ? 49.919 17.160 -28.170 1.00 19.07 160 GLY B N 1
ATOM 4653 C CA . GLY B 2 160 ? 49.599 18.348 -27.394 1.00 19.49 160 GLY B CA 1
ATOM 4654 C C . GLY B 2 160 ? 48.494 18.104 -26.382 1.00 19.28 160 GLY B C 1
ATOM 4655 O O . GLY B 2 160 ? 48.690 18.299 -25.179 1.00 18.94 160 GLY B O 1
ATOM 4656 N N . PRO B 2 161 ? 47.306 17.680 -26.841 1.00 20.68 161 PRO B N 1
ATOM 4657 C CA . PRO B 2 161 ? 46.188 17.418 -25.935 1.00 20.23 161 PRO B CA 1
ATOM 4658 C C . PRO B 2 161 ? 46.522 16.407 -24.844 1.00 20.78 161 PRO B C 1
ATOM 4659 O O . PRO B 2 161 ? 46.120 16.574 -23.692 1.00 21.60 161 PRO B O 1
ATOM 4663 N N . VAL B 2 162 ? 47.106 15.331 -25.253 1.00 19.83 162 VAL B N 1
ATOM 4664 C CA . VAL B 2 162 ? 47.457 14.348 -24.312 1.00 19.73 162 VAL B CA 1
ATOM 4665 C C . VAL B 2 162 ? 48.317 14.884 -23.121 1.00 19.72 162 VAL B C 1
ATOM 4666 O O . VAL B 2 162 ? 48.132 14.562 -22.063 1.00 18.80 162 VAL B O 1
ATOM 4670 N N . LYS B 2 163 ? 49.278 15.707 -23.438 1.00 19.10 163 LYS B N 1
ATOM 4671 C CA . LYS B 2 163 ? 50.128 16.349 -22.431 1.00 19.88 163 LYS B CA 1
ATOM 4672 C C . LYS B 2 163 ? 49.313 17.245 -21.542 1.00 19.45 163 LYS B C 1
ATOM 4673 O O . LYS B 2 163 ? 49.468 17.254 -20.374 1.00 20.08 163 LYS B O 1
ATOM 4679 N N . ALA B 2 164 ? 48.579 18.076 -22.173 1.00 20.15 164 ALA B N 1
ATOM 4680 C CA . ALA B 2 164 ? 47.702 18.964 -21.422 1.00 20.55 164 ALA B CA 1
ATOM 4681 C C . ALA B 2 164 ? 46.811 18.218 -20.435 1.00 20.40 164 ALA B C 1
ATOM 4682 O O . ALA B 2 164 ? 46.630 18.657 -19.301 1.00 21.87 164 ALA B O 1
ATOM 4684 N N . VAL B 2 165 ? 46.255 17.091 -20.864 1.00 18.15 165 VAL B N 1
ATOM 4685 C CA . VAL B 2 165 ? 45.371 16.312 -20.006 1.00 18.04 165 VAL B CA 1
ATOM 4686 C C . VAL B 2 165 ? 46.106 15.534 -18.922 1.00 18.51 165 VAL B C 1
ATOM 4687 O O . VAL B 2 165 ? 45.644 15.467 -17.782 1.00 17.81 165 VAL B O 1
ATOM 4691 N N . MET B 2 166 ? 47.243 14.935 -19.268 1.00 22.15 166 MET B N 1
ATOM 4692 C CA . MET B 2 166 ? 47.992 14.177 -18.277 1.00 22.77 166 MET B CA 1
ATOM 4693 C C . MET B 2 166 ? 48.534 15.078 -17.178 1.00 24.08 166 MET B C 1
ATOM 4694 O O . MET B 2 166 ? 48.712 14.630 -16.050 1.00 23.48 166 MET B O 1
ATOM 4699 N N . ASP B 2 167 ? 48.800 16.341 -17.507 1.00 21.33 167 ASP B N 1
ATOM 4700 C CA . ASP B 2 167 ? 49.289 17.300 -16.514 1.00 22.40 167 ASP B CA 1
ATOM 4701 C C . ASP B 2 167 ? 48.180 17.511 -15.489 1.00 24.46 167 ASP B C 1
ATOM 4702 O O . ASP B 2 167 ? 48.415 17.462 -14.282 1.00 24.48 167 ASP B O 1
ATOM 4707 N N . GLU B 2 168 ? 46.966 17.737 -15.985 1.00 25.37 168 GLU B N 1
ATOM 4708 C CA . GLU B 2 168 ? 45.808 17.951 -15.123 1.00 27.81 168 GLU B CA 1
ATOM 4709 C C . GLU B 2 168 ? 45.420 16.713 -14.316 1.00 26.46 168 GLU B C 1
ATOM 4710 O O . GLU B 2 168 ? 44.888 16.827 -13.212 1.00 25.87 168 GLU B O 1
ATOM 4716 N N . LEU B 2 169 ? 45.676 15.529 -14.863 1.00 23.37 169 LEU B N 1
ATOM 4717 C CA . LEU B 2 169 ? 45.320 14.300 -14.164 1.00 22.54 169 LEU B CA 1
ATOM 4718 C C . LEU B 2 169 ? 46.527 13.593 -13.561 1.00 22.77 169 LEU B C 1
ATOM 4719 O O . LEU B 2 169 ? 46.421 12.453 -13.118 1.00 21.82 169 LEU B O 1
ATOM 4724 N N . PHE B 2 170 ? 47.554 14.339 -13.396 1.00 22.85 170 PHE B N 1
ATOM 4725 C CA . PHE B 2 170 ? 48.718 13.734 -13.002 1.00 23.17 170 PHE B CA 1
ATOM 4726 C C . PHE B 2 170 ? 48.515 13.050 -11.634 1.00 24.77 170 PHE B C 1
ATOM 4727 O O . PHE B 2 170 ? 48.967 12.044 -11.437 1.00 23.07 170 PHE B O 1
ATOM 4735 N N . GLU B 2 171 ? 47.767 13.656 -10.751 1.00 24.38 171 GLU B N 1
ATOM 4736 C CA . GLU B 2 171 ? 47.659 13.070 -9.461 1.00 26.99 171 GLU B CA 1
ATOM 4737 C C . GLU B 2 171 ? 46.939 11.750 -9.445 1.00 26.32 171 GLU B C 1
ATOM 4738 O O . GLU B 2 171 ? 46.930 11.043 -8.588 1.00 26.60 171 GLU B O 1
ATOM 4744 N N . GLU B 2 172 ? 46.290 11.493 -10.484 1.00 25.83 172 GLU B N 1
ATOM 4745 C C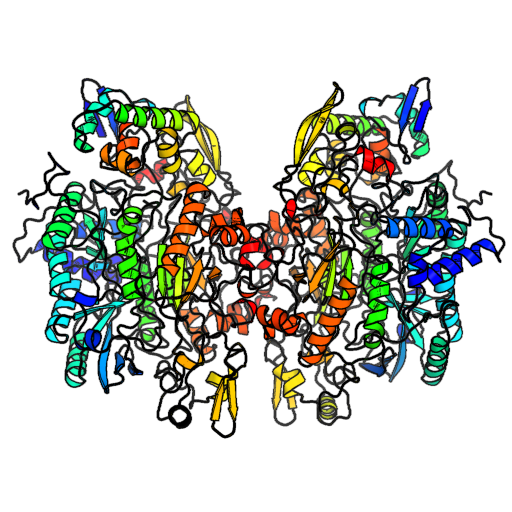A . GLU B 2 172 ? 45.503 10.273 -10.631 1.00 24.98 172 GLU B CA 1
ATOM 4746 C C . GLU B 2 172 ? 46.369 9.147 -11.194 1.00 23.55 172 GLU B C 1
ATOM 4747 O O . GLU B 2 172 ? 46.006 7.974 -11.124 1.00 22.59 172 GLU B O 1
ATOM 4753 N N . PHE B 2 173 ? 47.505 9.518 -11.777 1.00 22.69 173 PHE B N 1
ATOM 4754 C CA . PHE B 2 173 ? 48.435 8.545 -12.343 1.00 21.90 173 PHE B CA 1
ATOM 4755 C C . PHE B 2 173 ? 49.339 8.020 -11.231 1.00 22.33 173 PHE B C 1
ATOM 4756 O O . PHE B 2 173 ? 49.664 6.834 -11.182 1.00 21.99 173 PHE B O 1
ATOM 4764 N N . THR B 2 174 ? 49.730 8.915 -10.328 1.00 24.83 174 THR B N 1
ATOM 4765 C CA . THR B 2 174 ? 50.619 8.561 -9.234 1.00 25.20 174 THR B CA 1
ATOM 4766 C C . THR B 2 174 ? 49.931 8.103 -7.951 1.00 26.33 174 THR B C 1
ATOM 4767 O O . THR B 2 174 ? 50.559 8.053 -6.894 1.00 27.45 174 THR B O 1
ATOM 4771 N N . SER B 2 175 ? 48.647 7.772 -8.038 1.00 22.28 175 SER B N 1
ATOM 4772 C CA . SER B 2 175 ? 47.907 7.302 -6.870 1.00 22.63 175 SER B CA 1
ATOM 4773 C C . SER B 2 175 ? 46.846 6.309 -7.322 1.00 22.08 175 SER B C 1
ATOM 4774 O O . SER B 2 175 ? 46.536 6.225 -8.511 1.00 22.04 175 SER B O 1
ATOM 4777 N N . MET B 2 176 ? 46.300 5.547 -6.381 1.00 23.15 176 MET B N 1
ATOM 4778 C CA . MET B 2 176 ? 45.268 4.563 -6.705 1.00 23.75 176 MET B CA 1
ATOM 4779 C C . MET B 2 176 ? 44.033 4.840 -5.857 1.00 23.69 176 MET B C 1
ATOM 4780 O O . MET B 2 176 ? 43.672 4.065 -4.970 1.00 24.26 176 MET B O 1
ATOM 4785 N N . ARG B 2 177 ? 43.294 5.839 -6.177 1.00 24.14 177 ARG B N 1
ATOM 4786 C CA . ARG B 2 177 ? 42.127 6.321 -5.480 1.00 24.21 177 ARG B CA 1
ATOM 4787 C C . ARG B 2 177 ? 40.742 6.420 -6.203 1.00 23.72 177 ARG B C 1
ATOM 4788 O O . ARG B 2 177 ? 39.896 6.946 -5.709 1.00 22.78 177 ARG B O 1
ATOM 4796 N N . LEU B 2 178 ? 40.621 5.784 -7.332 1.00 22.29 178 LEU B N 1
ATOM 4797 C CA . LEU B 2 178 ? 39.410 5.719 -8.067 1.00 20.84 178 LEU B CA 1
ATOM 4798 C C . LEU B 2 178 ? 38.634 4.473 -7.769 1.00 20.41 178 LEU B C 1
ATOM 4799 O O . LEU B 2 178 ? 39.066 3.656 -7.247 1.00 20.35 178 LEU B O 1
ATOM 4804 N N . PRO B 2 179 ? 37.402 4.460 -8.178 1.00 22.30 179 PRO B N 1
ATOM 4805 C CA . PRO B 2 179 ? 36.616 3.302 -7.940 1.00 21.82 179 PRO B CA 1
ATOM 4806 C C . PRO B 2 179 ? 37.110 2.100 -8.826 1.00 22.87 179 PRO B C 1
ATOM 4807 O O . PRO B 2 179 ? 36.927 1.014 -8.521 1.00 23.60 179 PRO B O 1
ATOM 4811 N N . ALA B 2 180 ? 37.730 2.437 -9.926 1.00 21.57 180 ALA B N 1
ATOM 4812 C CA . ALA B 2 180 ? 38.238 1.438 -10.858 1.00 20.53 180 ALA B CA 1
ATOM 4813 C C . ALA B 2 180 ? 39.127 2.147 -11.868 1.00 19.05 180 ALA B C 1
ATOM 4814 O O . ALA B 2 180 ? 39.234 3.375 -11.855 1.00 20.31 180 ALA B O 1
ATOM 4816 N N . ILE B 2 181 ? 39.777 1.389 -12.743 1.00 19.02 181 ILE B N 1
ATOM 4817 C CA . ILE B 2 181 ? 40.637 2.019 -13.731 1.00 17.98 181 ILE B CA 1
ATOM 4818 C C . ILE B 2 181 ? 39.825 2.942 -14.624 1.00 17.82 181 ILE B C 1
ATOM 4819 O O . ILE B 2 181 ? 38.653 2.690 -14.907 1.00 17.16 181 ILE B O 1
ATOM 4824 N N . VAL B 2 182 ? 40.453 4.030 -15.040 1.00 18.20 182 VAL B N 1
ATOM 4825 C CA . VAL B 2 182 ? 39.824 4.972 -15.947 1.00 19.21 182 VAL B CA 1
ATOM 4826 C C . VAL B 2 182 ? 40.771 5.108 -17.127 1.00 19.72 182 VAL B C 1
ATOM 4827 O O . VAL B 2 182 ? 41.857 5.684 -17.004 1.00 20.31 182 VAL B O 1
ATOM 4831 N N . ARG B 2 183 ? 40.371 4.542 -18.261 1.00 17.67 183 ARG B N 1
ATOM 4832 C CA . ARG B 2 183 ? 41.184 4.620 -19.464 1.00 17.52 183 ARG B CA 1
ATOM 4833 C C . ARG B 2 183 ? 40.782 5.843 -20.265 1.00 18.37 183 ARG B C 1
ATOM 4834 O O . ARG B 2 183 ? 39.604 6.049 -20.555 1.00 18.00 183 ARG B O 1
ATOM 4842 N N . VAL B 2 184 ? 41.766 6.664 -20.600 1.00 20.24 184 VAL B N 1
ATOM 4843 C CA . VAL B 2 184 ? 41.527 7.854 -21.401 1.00 21.21 184 VAL B CA 1
ATOM 4844 C C . VAL B 2 184 ? 42.269 7.613 -22.709 1.00 21.51 184 VAL B C 1
ATOM 4845 O O . VAL B 2 184 ? 43.430 7.198 -22.697 1.00 23.15 184 VAL B O 1
ATOM 4849 N N . SER B 2 185 ? 41.600 7.849 -23.833 1.00 18.10 185 SER B N 1
ATOM 4850 C CA . SER B 2 185 ? 42.221 7.655 -25.137 1.00 17.38 185 SER B CA 1
ATOM 4851 C C . SER B 2 185 ? 41.805 8.770 -26.091 1.00 16.69 185 SER B C 1
ATOM 4852 O O . SER B 2 185 ? 40.729 9.353 -25.946 1.00 16.32 185 SER B O 1
ATOM 4855 N N . LEU B 2 186 ? 42.661 9.056 -27.065 1.00 17.28 186 LEU B N 1
ATOM 4856 C CA . LEU B 2 186 ? 42.391 10.101 -28.043 1.00 16.79 186 LEU B CA 1
ATOM 4857 C C . LEU B 2 186 ? 42.741 9.674 -29.468 1.00 16.99 186 LEU B C 1
ATOM 4858 O O . LEU B 2 186 ? 43.708 8.950 -29.697 1.00 17.54 186 LEU B O 1
ATOM 4863 N N . ALA B 2 187 ? 41.930 10.125 -30.417 1.00 17.74 187 ALA B N 1
ATOM 4864 C CA . ALA B 2 187 ? 42.139 9.856 -31.832 1.00 16.82 187 ALA B CA 1
ATOM 4865 C C . ALA B 2 187 ? 41.961 11.219 -32.486 1.00 17.16 187 ALA B C 1
ATOM 4866 O O . ALA B 2 187 ? 41.065 11.971 -32.100 1.00 17.11 187 ALA B O 1
ATOM 4868 N N . CYS B 2 188 ? 42.800 11.557 -33.461 1.00 16.68 188 CYS B N 1
ATOM 4869 C CA . CYS B 2 188 ? 42.676 12.870 -34.091 1.00 17.71 188 CYS B CA 1
ATOM 4870 C C . CYS B 2 188 ? 41.643 12.995 -35.204 1.00 17.91 188 CYS B C 1
ATOM 4871 O O . CYS B 2 188 ? 41.436 14.084 -35.736 1.00 19.18 188 CYS B O 1
ATOM 4874 N N . CYS B 2 189 ? 40.992 11.892 -35.559 1.00 15.76 189 CYS B N 1
ATOM 4875 C CA . CYS B 2 189 ? 39.954 11.935 -36.581 1.00 16.57 189 CYS B CA 1
ATOM 4876 C C . CYS B 2 189 ? 39.021 10.743 -36.386 1.00 16.80 189 CYS B C 1
ATOM 4877 O O . CYS B 2 189 ? 39.333 9.830 -35.619 1.00 17.27 189 CYS B O 1
ATOM 4880 N N . ILE B 2 190 ? 37.875 10.744 -37.058 1.00 23.00 190 ILE B N 1
ATOM 4881 C CA . ILE B 2 190 ? 36.922 9.661 -36.859 1.00 23.44 190 ILE B CA 1
ATOM 4882 C C . ILE B 2 190 ? 37.371 8.262 -37.276 1.00 24.90 190 ILE B C 1
ATOM 4883 O O . ILE B 2 190 ? 36.644 7.296 -37.053 1.00 25.13 190 ILE B O 1
ATOM 4888 N N . ASN B 2 191 ? 38.514 8.142 -37.947 1.00 27.40 191 ASN B N 1
ATOM 4889 C CA . ASN B 2 191 ? 38.937 6.833 -38.200 1.00 28.16 191 ASN B CA 1
ATOM 4890 C C . ASN B 2 191 ? 39.246 6.085 -36.902 1.00 28.60 191 ASN B C 1
ATOM 4891 O O . ASN B 2 191 ? 39.300 4.958 -36.863 1.00 29.33 191 ASN B O 1
ATOM 4896 N N . MET B 2 192 ? 39.479 6.841 -35.860 1.00 23.04 192 MET B N 1
ATOM 4897 C CA . MET B 2 192 ? 39.490 6.324 -34.543 1.00 23.02 192 MET B CA 1
ATOM 4898 C C . MET B 2 192 ? 40.600 5.361 -34.325 1.00 22.60 192 MET B C 1
ATOM 4899 O O . MET B 2 192 ? 40.309 4.401 -33.730 1.00 21.02 192 MET B O 1
ATOM 4904 N N . CYS B 2 193 ? 41.819 5.639 -34.796 1.00 21.83 193 CYS B N 1
ATOM 4905 C CA . CYS B 2 193 ? 42.904 4.686 -34.637 1.00 21.58 193 CYS B CA 1
ATOM 4906 C C . CYS B 2 193 ? 43.061 4.605 -33.124 1.00 23.60 193 CYS B C 1
ATOM 4907 O O . CYS B 2 193 ? 42.891 5.615 -32.436 1.00 22.45 193 CYS B O 1
ATOM 4910 N N . GLY B 2 194 ? 43.188 3.376 -32.688 1.00 24.84 194 GLY B N 1
ATOM 4911 C CA . GLY B 2 194 ? 43.418 3.030 -31.327 1.00 27.41 194 GLY B CA 1
ATOM 4912 C C . GLY B 2 194 ? 42.151 2.685 -30.523 1.00 28.70 194 GLY B C 1
ATOM 4913 O O . GLY B 2 194 ? 41.377 1.876 -30.911 1.00 29.05 194 GLY B O 1
ATOM 4914 N N . ALA B 2 195 ? 41.937 3.405 -29.414 1.00 31.52 195 ALA B N 1
ATOM 4915 C CA . ALA B 2 195 ? 41.065 2.907 -28.426 1.00 32.16 195 ALA B CA 1
ATOM 4916 C C . ALA B 2 195 ? 39.901 3.746 -27.973 1.00 33.28 195 ALA B C 1
ATOM 4917 O O . ALA B 2 195 ? 39.174 3.349 -27.093 1.00 33.31 195 ALA B O 1
ATOM 4919 N N . VAL B 2 196 ? 39.764 4.907 -28.603 1.00 27.61 196 VAL B N 1
ATOM 4920 C CA . VAL B 2 196 ? 38.749 5.884 -28.256 1.00 29.42 196 VAL B CA 1
ATOM 4921 C C . VAL B 2 196 ? 37.355 5.283 -28.188 1.00 30.18 196 VAL B C 1
ATOM 4922 O O . VAL B 2 196 ? 36.542 5.706 -27.366 1.00 31.57 196 VAL B O 1
ATOM 4926 N N . HIS B 2 197 ? 37.058 4.307 -29.043 1.00 29.75 197 HIS B N 1
ATOM 4927 C CA . HIS B 2 197 ? 35.698 3.778 -29.027 1.00 30.16 197 HIS B CA 1
ATOM 4928 C C . HIS B 2 197 ? 35.397 2.742 -27.947 1.00 28.43 197 HIS B C 1
ATOM 4929 O O . HIS B 2 197 ? 34.272 2.250 -27.860 1.00 27.77 197 HIS B O 1
ATOM 4936 N N . CYS B 2 198 ? 36.388 2.412 -27.123 1.00 24.89 198 CYS B N 1
ATOM 4937 C CA . CYS B 2 198 ? 36.183 1.437 -26.055 1.00 22.63 198 CYS B CA 1
ATOM 4938 C C . CYS B 2 198 ? 36.822 1.901 -24.748 1.00 19.50 198 CYS B C 1
ATOM 4939 O O . CYS B 2 198 ? 37.213 1.084 -23.915 1.00 18.66 198 CYS B O 1
ATOM 4942 N N . SER B 2 199 ? 36.911 3.216 -24.564 1.00 19.83 199 SER B N 1
ATOM 4943 C CA . SER B 2 199 ? 37.519 3.781 -23.362 1.00 18.51 199 SER B CA 1
ATOM 4944 C C . SER B 2 199 ? 36.513 4.458 -22.433 1.00 17.07 199 SER B C 1
ATOM 4945 O O . SER B 2 199 ? 35.431 4.860 -22.859 1.00 16.48 199 SER B O 1
ATOM 4948 N N . ASP B 2 200 ? 36.883 4.574 -21.161 1.00 16.46 200 ASP B N 1
ATOM 4949 C CA . ASP B 2 200 ? 36.043 5.219 -20.154 1.00 16.54 200 ASP B CA 1
ATOM 4950 C C . ASP B 2 200 ? 35.823 6.675 -20.562 1.00 15.62 200 ASP B C 1
ATOM 4951 O O . ASP B 2 200 ? 34.741 7.234 -20.371 1.00 16.38 200 ASP B O 1
ATOM 4956 N N . ILE B 2 201 ? 36.869 7.289 -21.108 1.00 19.88 201 ILE B N 1
ATOM 4957 C CA . ILE B 2 201 ? 36.799 8.662 -21.597 1.00 20.03 201 ILE B CA 1
ATOM 4958 C C . ILE B 2 201 ? 37.547 8.681 -22.930 1.00 20.00 201 ILE B C 1
ATOM 4959 O O . ILE B 2 201 ? 38.733 8.364 -22.989 1.00 21.44 201 ILE B O 1
ATOM 4964 N N . GLY B 2 202 ? 36.837 9.019 -24.000 1.00 21.03 202 GLY B N 1
ATOM 4965 C CA . GLY B 2 202 ? 37.445 9.070 -25.317 1.00 20.03 202 GLY B CA 1
ATOM 4966 C C . GLY B 2 202 ? 37.342 10.464 -25.909 1.00 20.07 202 GLY B C 1
ATOM 4967 O O . GLY B 2 202 ? 36.346 11.157 -25.705 1.00 21.82 202 GLY B O 1
ATOM 4968 N N . LEU B 2 203 ? 38.295 10.906 -26.622 1.00 18.39 203 LEU B N 1
ATOM 4969 C CA . LEU B 2 203 ? 38.358 12.187 -27.259 1.00 18.29 203 LEU B CA 1
ATOM 4970 C C . LEU B 2 203 ? 38.614 11.940 -28.754 1.00 19.05 203 LEU B C 1
ATOM 4971 O O . LEU B 2 203 ? 39.445 11.311 -29.109 1.00 19.35 203 LEU B O 1
ATOM 4976 N N . VAL B 2 204 ? 37.715 12.484 -29.592 1.00 17.97 204 VAL B N 1
ATOM 4977 C CA . VAL B 2 204 ? 37.721 12.351 -31.038 1.00 18.55 204 VAL B CA 1
ATOM 4978 C C . VAL B 2 204 ? 37.600 13.667 -31.807 1.00 19.05 204 VAL B C 1
ATOM 4979 O O . VAL B 2 204 ? 36.774 14.369 -31.649 1.00 18.62 204 VAL B O 1
ATOM 4983 N N . GLY B 2 205 ? 38.586 13.899 -32.617 1.00 18.95 205 GLY B N 1
ATOM 4984 C CA . GLY B 2 205 ? 38.614 14.990 -33.513 1.00 17.31 205 GLY B CA 1
ATOM 4985 C C . GLY B 2 205 ? 37.588 14.886 -34.599 1.00 18.37 205 GLY B C 1
ATOM 4986 O O . GLY B 2 205 ? 37.458 13.923 -35.249 1.00 17.29 205 GLY B O 1
ATOM 4987 N N . ILE B 2 206 ? 36.912 16.003 -34.706 1.00 17.35 206 ILE B N 1
ATOM 4988 C CA . ILE B 2 206 ? 35.825 16.003 -35.683 1.00 17.59 206 ILE B CA 1
ATOM 4989 C C . ILE B 2 206 ? 35.796 17.275 -36.518 1.00 17.59 206 ILE B C 1
ATOM 4990 O O . ILE B 2 206 ? 36.314 18.311 -36.108 1.00 17.79 206 ILE B O 1
ATOM 4995 N N . HIS B 2 207 ? 35.180 17.179 -37.692 1.00 17.79 207 HIS B N 1
ATOM 4996 C CA . HIS B 2 207 ? 35.044 18.316 -38.592 1.00 18.22 207 HIS B CA 1
ATOM 4997 C C . HIS B 2 207 ? 33.595 18.782 -38.534 1.00 18.18 207 HIS B C 1
ATOM 4998 O O . HIS B 2 207 ? 32.707 18.022 -38.129 1.00 17.63 207 HIS B O 1
ATOM 5005 N N . ARG B 2 208 ? 33.353 20.038 -38.841 1.00 17.85 208 ARG B N 1
ATOM 5006 C CA . ARG B 2 208 ? 32.030 20.592 -38.983 1.00 19.24 208 ARG B CA 1
ATOM 5007 C C . ARG B 2 208 ? 31.656 21.240 -40.318 1.00 19.30 208 ARG B C 1
ATOM 5008 O O . ARG B 2 208 ? 30.633 21.837 -40.415 1.00 19.61 208 ARG B O 1
ATOM 5016 N N . LYS B 2 209 ? 32.548 21.051 -41.287 1.00 18.58 209 LYS B N 1
ATOM 5017 C CA . LYS B 2 209 ? 32.342 21.644 -42.608 1.00 19.17 209 LYS B CA 1
ATOM 5018 C C . LYS B 2 209 ? 32.580 20.661 -43.753 1.00 19.42 209 LYS B C 1
ATOM 5019 O O . LYS B 2 209 ? 33.545 19.892 -43.738 1.00 18.25 209 LYS B O 1
ATOM 5025 N N . PRO B 2 210 ? 31.696 20.673 -44.766 1.00 19.38 210 PRO B N 1
ATOM 5026 C CA . PRO B 2 210 ? 31.850 19.768 -45.909 1.00 19.43 210 PRO B CA 1
ATOM 5027 C C . PRO B 2 210 ? 33.171 20.043 -46.628 1.00 19.61 210 PRO B C 1
ATOM 5028 O O . PRO B 2 210 ? 33.699 21.158 -46.584 1.00 18.92 210 PRO B O 1
ATOM 5032 N N . PRO B 2 211 ? 33.722 19.031 -47.305 1.00 21.06 211 PRO B N 1
ATOM 5033 C CA . PRO B 2 211 ? 34.989 19.267 -48.001 1.00 20.72 211 PRO B CA 1
ATOM 5034 C C . PRO B 2 211 ? 34.921 20.209 -49.202 1.00 21.17 211 PRO B C 1
ATOM 5035 O O . PRO B 2 211 ? 33.858 20.438 -49.783 1.00 20.04 211 PRO B O 1
ATOM 5039 N N . MET B 2 212 ? 36.070 20.784 -49.541 1.00 18.65 212 MET B N 1
ATOM 5040 C CA . MET B 2 212 ? 36.170 21.660 -50.698 1.00 19.34 212 MET B CA 1
ATOM 5041 C C . MET B 2 212 ? 36.471 20.705 -51.851 1.00 20.35 212 MET B C 1
ATOM 5042 O O . MET B 2 212 ? 37.141 19.692 -51.653 1.00 20.98 212 MET B O 1
ATOM 5047 N N . ILE B 2 213 ? 35.976 21.009 -53.045 1.00 21.64 213 ILE B N 1
ATOM 5048 C CA . ILE B 2 213 ? 36.209 20.136 -54.192 1.00 21.78 213 ILE B CA 1
ATOM 5049 C C . ILE B 2 213 ? 37.095 20.798 -55.240 1.00 22.73 213 ILE B C 1
ATOM 5050 O O . ILE B 2 213 ? 36.744 21.844 -55.788 1.00 22.05 213 ILE B O 1
ATOM 5055 N N . ASP B 2 214 ? 38.250 20.193 -55.510 1.00 23.28 214 ASP B N 1
ATOM 5056 C CA . ASP B 2 214 ? 39.171 20.727 -56.513 1.00 24.33 214 ASP B CA 1
ATOM 5057 C C . ASP B 2 214 ? 38.784 20.109 -57.855 1.00 25.08 214 ASP B C 1
ATOM 5058 O O . ASP B 2 214 ? 39.466 19.217 -58.362 1.00 25.27 214 ASP B O 1
ATOM 5063 N N . HIS B 2 215 ? 37.710 20.660 -58.433 1.00 22.99 215 HIS B N 1
ATOM 5064 C CA . HIS B 2 215 ? 37.115 20.149 -59.630 1.00 23.80 215 HIS B CA 1
ATOM 5065 C C . HIS B 2 215 ? 38.099 20.041 -60.779 1.00 24.74 215 HIS B C 1
ATOM 5066 O O . HIS B 2 215 ? 37.989 19.268 -61.542 1.00 24.53 215 HIS B O 1
ATOM 5073 N N . GLU B 2 216 ? 38.985 20.968 -60.816 1.00 25.02 216 GLU B N 1
ATOM 5074 C CA . GLU B 2 216 ? 39.932 21.123 -61.889 1.00 27.26 216 GLU B CA 1
ATOM 5075 C C . GLU B 2 216 ? 40.831 19.911 -62.034 1.00 26.44 216 GLU B C 1
ATOM 5076 O O . GLU B 2 216 ? 41.012 19.521 -63.121 1.00 25.37 216 GLU B O 1
ATOM 5082 N N . ASN B 2 217 ? 41.349 19.364 -60.924 1.00 25.16 217 ASN B N 1
ATOM 5083 C CA . ASN B 2 217 ? 42.303 18.255 -60.895 1.00 24.51 217 ASN B CA 1
ATOM 5084 C C . ASN B 2 217 ? 41.788 16.918 -60.359 1.00 23.55 217 ASN B C 1
ATOM 5085 O O . ASN B 2 217 ? 42.483 15.905 -60.458 1.00 23.18 217 ASN B O 1
ATOM 5090 N N . LEU B 2 218 ? 40.585 16.906 -59.798 1.00 24.13 218 LEU B N 1
ATOM 5091 C CA . LEU B 2 218 ? 40.040 15.685 -59.209 1.00 23.65 218 LEU B CA 1
ATOM 5092 C C . LEU B 2 218 ? 40.143 14.417 -60.063 1.00 23.73 218 LEU B C 1
ATOM 5093 O O . LEU B 2 218 ? 40.722 13.423 -59.625 1.00 23.20 218 LEU B O 1
ATOM 5098 N N . ALA B 2 219 ? 39.555 14.398 -61.249 1.00 25.27 219 ALA B N 1
ATOM 5099 C CA . ALA B 2 219 ? 39.602 13.145 -62.040 1.00 25.82 219 ALA B CA 1
ATOM 5100 C C . ALA B 2 219 ? 40.998 12.704 -62.287 1.00 26.65 219 ALA B C 1
ATOM 5101 O O . ALA B 2 219 ? 41.265 11.632 -62.430 1.00 26.18 219 ALA B O 1
ATOM 5103 N N . GLU B 2 220 ? 41.848 13.655 -62.385 1.00 28.76 220 GLU B N 1
ATOM 5104 C CA . GLU B 2 220 ? 43.159 13.347 -62.477 1.00 30.48 220 GLU B CA 1
ATOM 5105 C C . GLU B 2 220 ? 43.832 12.711 -61.300 1.00 30.37 220 GLU B C 1
ATOM 5106 O O . GLU B 2 220 ? 44.732 12.029 -61.455 1.00 31.46 220 GLU B O 1
ATOM 5112 N N . LEU B 2 221 ? 43.443 13.070 -60.159 1.00 25.77 221 LEU B N 1
ATOM 5113 C CA . LEU B 2 221 ? 44.037 12.672 -58.946 1.00 25.07 221 LEU B CA 1
ATOM 5114 C C . LEU B 2 221 ? 43.313 11.529 -58.248 1.00 24.38 221 LEU B C 1
ATOM 5115 O O . LEU B 2 221 ? 43.763 10.964 -57.405 1.00 24.16 221 LEU B O 1
ATOM 5120 N N . CYS B 2 222 ? 42.105 11.378 -58.623 1.00 26.39 222 CYS B N 1
ATOM 5121 C CA . CYS B 2 222 ? 41.239 10.430 -57.936 1.00 26.08 222 CYS B CA 1
ATOM 5122 C C . CYS B 2 222 ? 40.504 9.393 -58.763 1.00 26.10 222 CYS B C 1
ATOM 5123 O O . CYS B 2 222 ? 40.176 9.614 -59.928 1.00 26.13 222 CYS B O 1
ATOM 5126 N N . GLU B 2 223 ? 40.253 8.255 -58.127 1.00 23.65 223 GLU B N 1
ATOM 5127 C CA . GLU B 2 223 ? 39.495 7.171 -58.730 1.00 24.11 223 GLU B CA 1
ATOM 5128 C C . GLU B 2 223 ? 38.080 7.472 -58.241 1.00 23.96 223 GLU B C 1
ATOM 5129 O O . GLU B 2 223 ? 37.694 7.083 -57.139 1.00 23.74 223 GLU B O 1
ATOM 5135 N N . ILE B 2 224 ? 37.310 8.056 -59.109 1.00 24.04 224 ILE B N 1
ATOM 5136 C CA . ILE B 2 224 ? 36.044 8.574 -58.674 1.00 23.79 224 ILE B CA 1
ATOM 5137 C C . ILE B 2 224 ? 35.106 7.572 -57.949 1.00 23.73 224 ILE B C 1
ATOM 5138 O O . ILE B 2 224 ? 34.600 7.878 -56.909 1.00 23.05 224 ILE B O 1
ATOM 5143 N N . PRO B 2 225 ? 34.979 6.368 -58.490 1.00 21.97 225 PRO B N 1
ATOM 5144 C CA . PRO B 2 225 ? 34.166 5.359 -57.809 1.00 21.84 225 PRO B CA 1
ATOM 5145 C C . PRO B 2 225 ? 34.553 5.115 -56.351 1.00 22.61 225 PRO B C 1
ATOM 5146 O O . PRO B 2 225 ? 33.704 4.770 -55.534 1.00 21.95 225 PRO B O 1
ATOM 5150 N N . LEU B 2 226 ? 35.760 5.264 -56.000 1.00 21.09 226 LEU B N 1
ATOM 5151 C CA . LEU B 2 226 ? 36.138 5.055 -54.616 1.00 22.36 226 LEU B CA 1
ATOM 5152 C C . LEU B 2 226 ? 35.692 6.182 -53.715 1.00 22.42 226 LEU B C 1
ATOM 5153 O O . LEU B 2 226 ? 35.389 5.944 -52.706 1.00 21.35 226 LEU B O 1
ATOM 5158 N N . ALA B 2 227 ? 35.769 7.406 -54.204 1.00 26.15 227 ALA B N 1
ATOM 5159 C CA . ALA B 2 227 ? 35.302 8.519 -53.387 1.00 26.16 227 ALA B CA 1
ATOM 5160 C C . ALA B 2 227 ? 33.799 8.365 -53.159 1.00 26.92 227 ALA B C 1
ATOM 5161 O O . ALA B 2 227 ? 33.301 8.582 -52.052 1.00 27.63 227 ALA B O 1
ATOM 5163 N N . VAL B 2 228 ? 33.079 7.986 -54.210 1.00 20.88 228 VAL B N 1
ATOM 5164 C CA . VAL B 2 228 ? 31.635 7.797 -54.104 1.00 20.69 228 VAL B CA 1
ATOM 5165 C C . VAL B 2 228 ? 31.301 6.716 -53.075 1.00 20.51 228 VAL B C 1
ATOM 5166 O O . VAL B 2 228 ? 30.411 6.892 -52.238 1.00 20.95 228 VAL B O 1
ATOM 5170 N N . ALA B 2 229 ? 32.026 5.604 -53.136 1.00 23.54 229 ALA B N 1
ATOM 5171 C CA . ALA B 2 229 ? 31.802 4.485 -52.226 1.00 22.72 229 ALA B CA 1
ATOM 5172 C C . ALA B 2 229 ? 32.308 4.738 -50.807 1.00 22.60 229 ALA B C 1
ATOM 5173 O O . ALA B 2 229 ? 31.939 4.024 -49.875 1.00 22.88 229 ALA B O 1
ATOM 5175 N N . ALA B 2 230 ? 33.145 5.755 -50.641 1.00 18.99 230 ALA B N 1
ATOM 5176 C CA . ALA B 2 230 ? 33.702 6.073 -49.331 1.00 19.14 230 ALA B CA 1
ATOM 5177 C C . ALA B 2 230 ? 32.722 6.786 -48.406 1.00 18.52 230 ALA B C 1
ATOM 5178 O O . ALA B 2 230 ? 32.948 6.854 -47.199 1.00 18.67 230 ALA B O 1
ATOM 5180 N N . CYS B 2 231 ? 31.633 7.307 -48.962 1.00 19.44 231 CYS B N 1
ATOM 5181 C CA . CYS B 2 231 ? 30.665 8.049 -48.160 1.00 19.65 231 CYS B CA 1
ATOM 5182 C C . CYS B 2 231 ? 29.592 7.218 -47.457 1.00 20.93 231 CYS B C 1
ATOM 5183 O O . CYS B 2 231 ? 28.790 6.535 -48.101 1.00 21.27 231 CYS B O 1
ATOM 5186 N N . PRO B 2 232 ? 29.559 7.278 -46.116 1.00 22.75 232 PRO B N 1
ATOM 5187 C CA . PRO B 2 232 ? 28.587 6.537 -45.302 1.00 23.05 232 PRO B CA 1
ATOM 5188 C C . PRO B 2 232 ? 27.154 7.024 -45.488 1.00 23.77 232 PRO B C 1
ATOM 5189 O O . PRO B 2 232 ? 26.203 6.300 -45.194 1.00 23.41 232 PRO B O 1
ATOM 5193 N N . THR B 2 233 ? 27.004 8.251 -45.976 1.00 22.53 233 THR B N 1
ATOM 5194 C CA . THR B 2 233 ? 25.682 8.841 -46.166 1.00 22.62 233 THR B CA 1
ATOM 5195 C C . THR B 2 233 ? 25.331 9.121 -47.626 1.00 22.71 233 THR B C 1
ATOM 5196 O O . THR B 2 233 ? 24.378 9.850 -47.914 1.00 22.59 233 THR B O 1
ATOM 5200 N N . ALA B 2 234 ? 26.101 8.539 -48.540 1.00 23.47 234 ALA B N 1
ATOM 5201 C CA . ALA B 2 234 ? 25.875 8.710 -49.971 1.00 23.75 234 ALA B CA 1
ATOM 5202 C C . ALA B 2 234 ? 25.694 10.168 -50.376 1.00 23.33 234 ALA B C 1
ATOM 5203 O O . ALA B 2 234 ? 24.776 10.504 -51.129 1.00 23.52 234 ALA B O 1
ATOM 5205 N N . ALA B 2 235 ? 26.578 11.028 -49.884 1.00 22.67 235 ALA B N 1
ATOM 5206 C CA . ALA B 2 235 ? 26.517 12.450 -50.192 1.00 23.18 235 ALA B CA 1
ATOM 5207 C C . ALA B 2 235 ? 27.334 12.780 -51.434 1.00 23.41 235 ALA B C 1
ATOM 5208 O O . ALA B 2 235 ? 27.240 13.882 -51.971 1.00 23.75 235 ALA B O 1
ATOM 5210 N N . VAL B 2 236 ? 28.139 11.822 -51.881 1.00 20.77 236 VAL B N 1
ATOM 5211 C CA . VAL B 2 236 ? 28.982 12.016 -53.055 1.00 21.15 236 VAL B CA 1
ATOM 5212 C C . VAL B 2 236 ? 28.392 11.350 -54.291 1.00 22.37 236 VAL B C 1
ATOM 5213 O O . VAL B 2 236 ? 27.957 10.199 -54.242 1.00 22.33 236 VAL B O 1
ATOM 5217 N N . LYS B 2 237 ? 28.380 12.084 -55.399 1.00 20.49 237 LYS B N 1
ATOM 5218 C CA . LYS B 2 237 ? 27.866 11.569 -56.663 1.00 23.02 237 LYS B CA 1
ATOM 5219 C C . LYS B 2 237 ? 28.748 12.035 -57.816 1.00 21.44 237 LYS B C 1
ATOM 5220 O O . LYS B 2 237 ? 29.216 13.176 -57.832 1.00 19.66 237 LYS B O 1
ATOM 5226 N N . PRO B 2 238 ? 28.986 11.156 -58.800 1.00 25.80 238 PRO B N 1
ATOM 5227 C CA . PRO B 2 238 ? 29.817 11.516 -59.947 1.00 24.22 238 PRO B CA 1
ATOM 5228 C C . PRO B 2 238 ? 29.078 12.506 -60.846 1.00 24.28 238 PRO B C 1
ATOM 5229 O O . PRO B 2 238 ? 27.861 12.415 -61.016 1.00 23.51 238 PRO B O 1
ATOM 5233 N N . ILE B 2 239 ? 29.815 13.458 -61.404 1.00 24.42 239 ILE B N 1
ATOM 5234 C CA . ILE B 2 239 ? 29.225 14.457 -62.284 1.00 24.79 239 ILE B CA 1
ATOM 5235 C C . ILE B 2 239 ? 30.210 14.819 -63.381 1.00 24.72 239 ILE B C 1
ATOM 5236 O O . ILE B 2 239 ? 31.376 14.435 -63.337 1.00 24.75 239 ILE B O 1
ATOM 5241 N N . THR B 2 240 ? 29.719 15.556 -64.368 1.00 23.45 240 THR B N 1
ATOM 5242 C CA . THR B 2 240 ? 30.550 16.046 -65.452 1.00 23.68 240 THR B CA 1
ATOM 5243 C C . THR B 2 240 ? 30.598 17.533 -65.149 1.00 23.98 240 THR B C 1
ATOM 5244 O O . THR B 2 240 ? 29.591 18.229 -65.266 1.00 23.33 240 THR B O 1
ATOM 5248 N N . ALA B 2 241 ? 31.758 18.017 -64.726 1.00 26.16 241 ALA B N 1
ATOM 5249 C CA . ALA B 2 241 ? 31.891 19.425 -64.401 1.00 27.97 241 ALA B CA 1
ATOM 5250 C C . ALA B 2 241 ? 32.547 20.196 -65.532 1.00 29.19 241 ALA B C 1
ATOM 5251 O O . ALA B 2 241 ? 33.105 19.614 -66.461 1.00 29.54 241 ALA B O 1
ATOM 5253 N N . GLU B 2 242 ? 32.455 21.516 -65.450 1.00 27.28 242 GLU B N 1
ATOM 5254 C CA . GLU B 2 242 ? 33.073 22.388 -66.428 1.00 29.13 242 GLU B CA 1
ATOM 5255 C C . GLU B 2 242 ? 33.769 23.481 -65.640 1.00 29.29 242 GLU B C 1
ATOM 5256 O O . GLU B 2 242 ? 33.130 24.247 -64.924 1.00 29.94 242 GLU B O 1
ATOM 5262 N N . VAL B 2 243 ? 35.022 23.508 -65.747 1.00 28.94 243 VAL B N 1
ATOM 5263 C CA . VAL B 2 243 ? 35.740 24.426 -65.040 1.00 30.27 243 VAL B CA 1
ATOM 5264 C C . VAL B 2 243 ? 36.575 25.171 -66.079 1.00 31.89 243 VAL B C 1
ATOM 5265 O O . VAL B 2 243 ? 37.056 24.626 -66.900 1.00 30.85 243 VAL B O 1
ATOM 5269 N N . ASN B 2 244 ? 36.623 26.454 -65.932 1.00 42.02 244 ASN B N 1
ATOM 5270 C CA . ASN B 2 244 ? 37.276 27.362 -66.885 1.00 43.78 244 ASN B CA 1
ATOM 5271 C C . ASN B 2 244 ? 37.057 26.992 -68.325 1.00 44.63 244 ASN B C 1
ATOM 5272 O O . ASN B 2 244 ? 37.888 26.899 -69.059 1.00 44.43 244 ASN B O 1
ATOM 5277 N N . GLY B 2 245 ? 35.858 26.696 -68.618 1.00 38.10 245 GLY B N 1
ATOM 5278 C CA . GLY B 2 245 ? 35.439 26.282 -69.945 1.00 39.72 245 GLY B CA 1
ATOM 5279 C C . GLY B 2 245 ? 35.877 24.887 -70.351 1.00 40.93 245 GLY B C 1
ATOM 5280 O O . GLY B 2 245 ? 35.694 24.490 -71.503 1.00 43.03 245 GLY B O 1
ATOM 5281 N N . GLN B 2 246 ? 36.444 24.134 -69.413 1.00 38.21 246 GLN B N 1
ATOM 5282 C CA . GLN B 2 246 ? 36.912 22.781 -69.703 1.00 39.17 246 GLN B CA 1
ATOM 5283 C C . GLN B 2 246 ? 36.027 21.697 -69.098 1.00 37.52 246 GLN B C 1
ATOM 5284 O O . GLN B 2 246 ? 35.631 21.778 -67.935 1.00 37.77 246 GLN B O 1
ATOM 5290 N N . LYS B 2 247 ? 35.729 20.680 -69.900 1.00 38.26 247 LYS B N 1
ATOM 5291 C CA . LYS B 2 247 ? 34.900 19.560 -69.470 1.00 36.63 247 LYS B CA 1
ATOM 5292 C C . LYS B 2 247 ? 35.756 18.511 -68.769 1.00 34.44 247 LYS B C 1
ATOM 5293 O O . LYS B 2 247 ? 36.714 18.001 -69.346 1.00 33.99 247 LYS B O 1
ATOM 5299 N N . VAL B 2 248 ? 35.411 18.189 -67.527 1.00 34.21 248 VAL B N 1
ATOM 5300 C CA . VAL B 2 248 ? 36.152 17.182 -66.777 1.00 31.49 248 VAL B CA 1
ATOM 5301 C C . VAL B 2 248 ? 35.229 16.388 -65.867 1.00 30.29 248 VAL B C 1
ATOM 5302 O O . VAL B 2 248 ? 34.182 16.882 -65.443 1.00 29.88 248 VAL B O 1
ATOM 5306 N N . LYS B 2 249 ? 35.611 15.147 -65.583 1.00 27.93 249 LYS B N 1
ATOM 5307 C CA . LYS B 2 249 ? 34.821 14.306 -64.695 1.00 26.84 249 LYS B CA 1
ATOM 5308 C C . LYS B 2 249 ? 35.115 14.769 -63.274 1.00 24.37 249 LYS B C 1
ATOM 5309 O O . LYS B 2 249 ? 36.230 15.181 -62.972 1.00 23.77 249 LYS B O 1
ATOM 5315 N N . SER B 2 250 ? 34.118 14.711 -62.402 1.00 22.60 250 SER B N 1
ATOM 5316 C CA . SER B 2 250 ? 34.317 15.136 -61.024 1.00 20.55 250 SER B CA 1
ATOM 5317 C C . SER B 2 250 ? 33.221 14.546 -60.148 1.00 20.02 250 SER B C 1
ATOM 5318 O O . SER B 2 250 ? 32.586 13.554 -60.510 1.00 19.28 250 SER B O 1
ATOM 5321 N N . VAL B 2 251 ? 33.014 15.151 -58.988 1.00 21.94 251 VAL B N 1
ATOM 5322 C CA . VAL B 2 251 ? 31.981 14.697 -58.068 1.00 21.74 251 VAL B CA 1
ATOM 5323 C C . VAL B 2 251 ? 31.289 15.909 -57.481 1.00 21.91 251 VAL B C 1
ATOM 5324 O O . VAL B 2 251 ? 31.845 17.011 -57.472 1.00 21.66 251 VAL B O 1
ATOM 5328 N N . ALA B 2 252 ? 30.070 15.700 -57.000 1.00 22.57 252 ALA B N 1
ATOM 5329 C CA . ALA B 2 252 ? 29.302 16.757 -56.369 1.00 21.70 252 ALA B CA 1
ATOM 5330 C C . ALA B 2 252 ? 28.961 16.238 -54.985 1.00 21.66 252 ALA B C 1
ATOM 5331 O O . ALA B 2 252 ? 28.686 15.050 -54.814 1.00 22.37 252 ALA B O 1
ATOM 5333 N N . ILE B 2 253 ? 28.995 17.117 -53.994 1.00 17.53 253 ILE B N 1
ATOM 5334 C CA . ILE B 2 253 ? 28.665 16.710 -52.638 1.00 17.83 253 ILE B CA 1
ATOM 5335 C C . ILE B 2 253 ? 27.404 17.424 -52.175 1.00 18.03 253 ILE B C 1
ATOM 5336 O O . ILE B 2 253 ? 27.296 18.639 -52.291 1.00 17.58 253 ILE B O 1
ATOM 5341 N N . ASN B 2 254 ? 26.447 16.653 -51.667 1.00 20.18 254 ASN B N 1
ATOM 5342 C CA . ASN B 2 254 ? 25.196 17.207 -51.163 1.00 21.67 254 ASN B CA 1
ATOM 5343 C C . ASN B 2 254 ? 25.451 17.550 -49.701 1.00 23.00 254 ASN B C 1
ATOM 5344 O O . ASN B 2 254 ? 25.376 16.686 -48.823 1.00 23.64 254 ASN B O 1
ATOM 5349 N N . ASN B 2 255 ? 25.780 18.814 -49.446 1.00 21.84 255 ASN B N 1
ATOM 5350 C CA . ASN B 2 255 ? 26.073 19.262 -48.093 1.00 23.35 255 ASN B CA 1
ATOM 5351 C C . ASN B 2 255 ? 24.987 18.908 -47.089 1.00 24.15 255 ASN B C 1
ATOM 5352 O O . ASN B 2 255 ? 25.234 18.907 -45.885 1.00 24.69 255 ASN B O 1
ATOM 5357 N N . ASP B 2 256 ? 23.786 18.737 -47.546 1.00 24.46 256 ASP B N 1
ATOM 5358 C CA . ASP B 2 256 ? 22.763 18.283 -46.753 1.00 25.57 256 ASP B CA 1
ATOM 5359 C C . ASP B 2 256 ? 22.840 16.832 -46.271 1.00 24.96 256 ASP B C 1
ATOM 5360 O O . ASP B 2 256 ? 22.248 16.538 -45.333 1.00 24.15 256 ASP B O 1
ATOM 5365 N N . ARG B 2 257 ? 23.614 16.015 -46.922 1.00 22.57 257 ARG B N 1
ATOM 5366 C CA . ARG B 2 257 ? 23.831 14.617 -46.553 1.00 22.53 257 ARG B CA 1
ATOM 5367 C C . ARG B 2 257 ? 25.218 14.395 -45.955 1.00 21.13 257 ARG B C 1
ATOM 5368 O O . ARG B 2 257 ? 25.510 13.323 -45.431 1.00 20.47 257 ARG B O 1
ATOM 5376 N N . CYS B 2 258 ? 26.068 15.410 -46.043 1.00 22.45 258 CYS B N 1
ATOM 5377 C CA . CYS B 2 258 ? 27.433 15.329 -45.529 1.00 20.84 258 CYS B CA 1
ATOM 5378 C C . CYS B 2 258 ? 27.545 15.591 -44.024 1.00 19.99 258 CYS B C 1
ATOM 5379 O O . CYS B 2 258 ? 26.967 16.547 -43.506 1.00 19.97 258 CYS B O 1
ATOM 5382 N N . MET B 2 259 ? 28.273 14.728 -43.317 1.00 19.26 259 MET B N 1
ATOM 5383 C CA . MET B 2 259 ? 28.484 14.938 -41.892 1.00 19.04 259 MET B CA 1
ATOM 5384 C C . MET B 2 259 ? 29.978 15.035 -41.576 1.00 18.87 259 MET B C 1
ATOM 5385 O O . MET B 2 259 ? 30.447 14.684 -40.495 1.00 17.73 259 MET B O 1
ATOM 5390 N N . TYR B 2 260 ? 30.712 15.525 -42.570 1.00 19.92 260 TYR B N 1
ATOM 5391 C CA . TYR B 2 260 ? 32.136 15.821 -42.468 1.00 20.07 260 TYR B CA 1
ATOM 5392 C C . TYR B 2 260 ? 33.079 14.766 -41.896 1.00 20.70 260 TYR B C 1
ATOM 5393 O O . TYR B 2 260 ? 34.068 15.114 -41.246 1.00 20.37 260 TYR B O 1
ATOM 5402 N N . CYS B 2 261 ? 32.799 13.494 -42.158 1.00 17.86 261 CYS B N 1
ATOM 5403 C CA . CYS B 2 261 ? 33.642 12.411 -41.654 1.00 18.94 261 CYS B CA 1
ATOM 5404 C C . CYS B 2 261 ? 35.032 12.448 -42.289 1.00 19.09 261 CYS B C 1
ATOM 5405 O O . CYS B 2 261 ? 36.013 12.031 -41.677 1.00 19.90 261 CYS B O 1
ATOM 5408 N N . GLY B 2 262 ? 35.111 12.942 -43.521 1.00 23.71 262 GLY B N 1
ATOM 5409 C CA . GLY B 2 262 ? 36.392 13.031 -44.198 1.00 24.18 262 GLY B CA 1
ATOM 5410 C C . GLY B 2 262 ? 36.880 11.758 -44.872 1.00 23.92 262 GLY B C 1
ATOM 5411 O O . GLY B 2 262 ? 38.012 11.708 -45.350 1.00 23.84 262 GLY B O 1
ATOM 5412 N N . ASN B 2 263 ? 36.045 10.725 -44.927 1.00 20.89 263 ASN B N 1
ATOM 5413 C CA . ASN B 2 263 ? 36.475 9.482 -45.558 1.00 20.58 263 ASN B CA 1
ATOM 5414 C C . ASN B 2 263 ? 36.759 9.687 -47.047 1.00 19.31 263 ASN B C 1
ATOM 5415 O O . ASN B 2 263 ? 37.662 9.067 -47.603 1.00 18.72 263 ASN B O 1
ATOM 5420 N N . CYS B 2 264 ? 35.991 10.555 -47.700 1.00 19.43 264 CYS B N 1
ATOM 5421 C CA . CYS B 2 264 ? 36.212 10.803 -49.120 1.00 18.96 264 CYS B CA 1
ATOM 5422 C C . CYS B 2 264 ? 37.594 11.414 -49.347 1.00 18.91 264 CYS B C 1
ATOM 5423 O O . CYS B 2 264 ? 38.232 11.137 -50.357 1.00 19.33 264 CYS B O 1
ATOM 5426 N N . TYR B 2 265 ? 38.060 12.230 -48.405 1.00 21.49 265 TYR B N 1
ATOM 5427 C CA . TYR B 2 265 ? 39.376 12.842 -48.536 1.00 21.65 265 TYR B CA 1
ATOM 5428 C C . TYR B 2 265 ? 40.442 11.765 -48.384 1.00 21.86 265 TYR B C 1
ATOM 5429 O O . TYR B 2 265 ? 41.452 11.789 -49.076 1.00 22.70 265 TYR B O 1
ATOM 5438 N N . THR B 2 266 ? 40.220 10.825 -47.470 1.00 19.40 266 THR B N 1
ATOM 5439 C CA . THR B 2 266 ? 41.172 9.736 -47.273 1.00 19.20 266 THR B CA 1
ATOM 5440 C C . THR B 2 266 ? 41.383 9.023 -48.608 1.00 19.81 266 THR B C 1
ATOM 5441 O O . THR B 2 266 ? 42.493 8.602 -48.934 1.00 19.35 266 THR B O 1
ATOM 5445 N N . MET B 2 267 ? 40.312 8.916 -49.389 1.00 24.04 267 MET B N 1
ATOM 5446 C CA . MET B 2 267 ? 40.369 8.246 -50.686 1.00 24.92 267 MET B CA 1
ATOM 5447 C C . MET B 2 267 ? 40.696 9.162 -51.863 1.00 24.78 267 MET B C 1
ATOM 5448 O O . MET B 2 267 ? 41.163 8.695 -52.903 1.00 25.76 267 MET B O 1
ATOM 5453 N N . CYS B 2 268 ? 40.465 10.459 -51.698 1.00 20.12 268 CYS B N 1
ATOM 5454 C CA . CYS B 2 268 ? 40.701 11.408 -52.785 1.00 19.70 268 CYS B CA 1
ATOM 5455 C C . CYS B 2 268 ? 41.352 12.716 -52.333 1.00 19.29 268 CYS B C 1
ATOM 5456 O O . CYS B 2 268 ? 40.721 13.538 -51.667 1.00 19.58 268 CYS B O 1
ATOM 5459 N N . PRO B 2 269 ? 42.623 12.933 -52.710 1.00 21.26 269 PRO B N 1
ATOM 5460 C CA . PRO B 2 269 ? 43.363 14.145 -52.341 1.00 21.34 269 PRO B CA 1
ATOM 5461 C C . PRO B 2 269 ? 42.741 15.469 -52.786 1.00 20.78 269 PRO B C 1
ATOM 5462 O O . PRO B 2 269 ? 43.124 16.532 -52.296 1.00 20.78 269 PRO B O 1
ATOM 5466 N N . ALA B 2 270 ? 41.772 15.405 -53.694 1.00 19.32 270 ALA B N 1
ATOM 5467 C CA . ALA B 2 270 ? 41.118 16.615 -54.191 1.00 19.72 270 ALA B CA 1
ATOM 5468 C C . ALA B 2 270 ? 39.896 17.028 -53.367 1.00 19.95 270 ALA B C 1
ATOM 5469 O O . ALA B 2 270 ? 39.170 17.945 -53.751 1.00 19.84 270 ALA B O 1
ATOM 5471 N N . LEU B 2 271 ? 39.590 16.354 -52.277 1.00 20.15 271 LEU B N 1
ATOM 5472 C CA . LEU B 2 271 ? 38.466 16.769 -51.388 1.00 20.28 271 LEU B CA 1
ATOM 5473 C C . LEU B 2 271 ? 38.897 17.193 -49.948 1.00 20.17 271 LEU B C 1
ATOM 5474 O O . LEU B 2 271 ? 38.383 16.632 -49.055 1.00 19.49 271 LEU B O 1
ATOM 5479 N N . PRO B 2 272 ? 39.912 18.005 -49.815 1.00 18.74 272 PRO B N 1
ATOM 5480 C CA . PRO B 2 272 ? 40.360 18.454 -48.490 1.00 19.85 272 PRO B CA 1
ATOM 5481 C C . PRO B 2 272 ? 39.242 19.121 -47.696 1.00 20.00 272 PRO B C 1
ATOM 5482 O O . PRO B 2 272 ? 38.371 19.765 -48.276 1.00 20.10 272 PRO B O 1
ATOM 5486 N N . LEU B 2 273 ? 39.181 18.906 -46.413 1.00 19.36 273 LEU B N 1
ATOM 5487 C CA . LEU B 2 273 ? 38.211 19.500 -45.557 1.00 19.82 273 LEU B CA 1
ATOM 5488 C C . LEU B 2 273 ? 38.681 20.132 -44.225 1.00 20.51 273 LEU B C 1
ATOM 5489 O O . LEU B 2 273 ? 37.908 20.743 -43.636 1.00 20.03 273 LEU B O 1
ATOM 5494 N N . SER B 2 274 ? 39.950 20.003 -43.826 1.00 20.60 274 SER B N 1
ATOM 5495 C CA . SER B 2 274 ? 40.410 20.546 -42.544 1.00 20.87 274 SER B CA 1
ATOM 5496 C C . SER B 2 274 ? 40.100 22.042 -42.462 1.00 21.05 274 SER B C 1
ATOM 5497 O O . SER B 2 274 ? 40.131 22.746 -43.475 1.00 20.14 274 SER B O 1
ATOM 5500 N N . ASP B 2 275 ? 39.797 22.520 -41.257 1.00 20.73 275 ASP B N 1
ATOM 5501 C CA . ASP B 2 275 ? 39.465 23.931 -41.047 1.00 21.69 275 ASP B CA 1
ATOM 5502 C C . ASP B 2 275 ? 39.814 24.355 -39.624 1.00 21.99 275 ASP B C 1
ATOM 5503 O O . ASP B 2 275 ? 39.376 23.732 -38.653 1.00 21.55 275 ASP B O 1
ATOM 5508 N N . GLY B 2 276 ? 40.486 25.455 -39.467 1.00 24.33 276 GLY B N 1
ATOM 5509 C CA . GLY B 2 276 ? 40.874 25.861 -38.170 1.00 25.43 276 GLY B CA 1
ATOM 5510 C C . GLY B 2 276 ? 39.732 26.125 -37.168 1.00 26.10 276 GLY B C 1
ATOM 5511 O O . GLY B 2 276 ? 39.750 25.710 -36.103 1.00 27.34 276 GLY B O 1
ATOM 5512 N N . THR B 2 277 ? 38.733 26.843 -37.580 1.00 22.45 277 THR B N 1
ATOM 5513 C CA . THR B 2 277 ? 37.678 27.121 -36.636 1.00 21.82 277 THR B CA 1
ATOM 5514 C C . THR B 2 277 ? 36.621 26.080 -36.663 1.00 20.97 277 THR B C 1
ATOM 5515 O O . THR B 2 277 ? 36.004 25.860 -35.764 1.00 20.16 277 THR B O 1
ATOM 5519 N N . GLY B 2 278 ? 36.516 25.427 -37.779 1.00 20.57 278 GLY B N 1
ATOM 5520 C CA . GLY B 2 278 ? 35.529 24.365 -37.834 1.00 19.55 278 GLY B CA 1
ATOM 5521 C C . GLY B 2 278 ? 35.885 23.126 -37.030 1.00 19.59 278 GLY B C 1
ATOM 5522 O O . GLY B 2 278 ? 35.040 22.560 -36.338 1.00 18.82 278 GLY B O 1
ATOM 5523 N N . ASP B 2 279 ? 37.140 22.705 -37.102 1.00 21.65 279 ASP B N 1
ATOM 5524 C CA . ASP B 2 279 ? 37.565 21.505 -36.394 1.00 20.82 279 ASP B CA 1
ATOM 5525 C C . ASP B 2 279 ? 37.611 21.618 -34.875 1.00 20.38 279 ASP B C 1
ATOM 5526 O O . ASP B 2 279 ? 37.804 22.698 -34.309 1.00 19.14 279 ASP B O 1
ATOM 5531 N N . GLY B 2 280 ? 37.424 20.479 -34.221 1.00 19.64 280 GLY B N 1
ATOM 5532 C CA . GLY B 2 280 ? 37.441 20.446 -32.775 1.00 19.06 280 GLY B CA 1
ATOM 5533 C C . GLY B 2 280 ? 37.452 19.027 -32.254 1.00 19.09 280 GLY B C 1
ATOM 5534 O O . GLY B 2 280 ? 37.879 18.106 -32.947 1.00 19.39 280 GLY B O 1
ATOM 5535 N N . ILE B 2 281 ? 36.959 18.848 -31.035 1.00 18.37 281 ILE B N 1
ATOM 5536 C CA . ILE B 2 281 ? 36.948 17.534 -30.402 1.00 18.74 281 ILE B CA 1
ATOM 5537 C C . ILE B 2 281 ? 35.588 17.162 -29.820 1.00 19.08 281 ILE B C 1
ATOM 5538 O O . ILE B 2 281 ? 34.902 18.005 -29.242 1.00 19.56 281 ILE B O 1
ATOM 5543 N N . ALA B 2 282 ? 35.206 15.898 -29.988 1.00 18.43 282 ALA B N 1
ATOM 5544 C CA . ALA B 2 282 ? 33.963 15.374 -29.429 1.00 17.86 282 ALA B CA 1
ATOM 5545 C C . ALA B 2 282 ? 34.402 14.539 -28.227 1.00 17.95 282 ALA B C 1
ATOM 5546 O O . ALA B 2 282 ? 35.425 13.851 -28.281 1.00 17.59 282 ALA B O 1
ATOM 5548 N N . ILE B 2 283 ? 33.641 14.602 -27.141 1.00 17.96 283 ILE B N 1
ATOM 5549 C CA . ILE B 2 283 ? 33.992 13.868 -25.929 1.00 17.67 283 ILE B CA 1
ATOM 5550 C C . ILE B 2 283 ? 33.068 12.683 -25.678 1.00 18.44 283 ILE B C 1
ATOM 5551 O O . ILE B 2 283 ? 31.849 12.840 -25.630 1.00 18.49 283 ILE B O 1
ATOM 5556 N N . MET B 2 284 ? 33.656 11.499 -25.507 1.00 14.99 284 MET B N 1
ATOM 5557 C CA . MET B 2 284 ? 32.889 10.282 -25.270 1.00 15.48 284 MET B CA 1
ATOM 5558 C C . MET B 2 284 ? 33.217 9.642 -23.921 1.00 15.20 284 MET B C 1
ATOM 5559 O O . MET B 2 284 ? 34.323 9.795 -23.399 1.00 15.23 284 MET B O 1
ATOM 5564 N N . VAL B 2 285 ? 32.255 8.917 -23.360 1.00 17.78 285 VAL B N 1
ATOM 5565 C CA . VAL B 2 285 ? 32.456 8.254 -22.074 1.00 17.54 285 VAL B CA 1
ATOM 5566 C C . VAL B 2 285 ? 31.737 6.909 -21.981 1.00 17.34 285 VAL B C 1
ATOM 5567 O O . VAL B 2 285 ? 30.865 6.603 -22.792 1.00 17.49 285 VAL B O 1
ATOM 5571 N N . GLY B 2 286 ? 32.127 6.113 -20.987 1.00 20.21 286 GLY B N 1
ATOM 5572 C CA . GLY B 2 286 ? 31.467 4.842 -20.734 1.00 19.52 286 GLY B CA 1
ATOM 5573 C C . GLY B 2 286 ? 31.850 3.548 -21.422 1.00 19.52 286 GLY B C 1
ATOM 5574 O O . GLY B 2 286 ? 31.129 2.560 -21.276 1.00 20.48 286 GLY B O 1
ATOM 5575 N N . GLY B 2 287 ? 32.951 3.524 -22.166 1.00 14.98 287 GLY B N 1
ATOM 5576 C CA . GLY B 2 287 ? 33.343 2.286 -22.816 1.00 15.37 287 GLY B CA 1
ATOM 5577 C C . GLY B 2 287 ? 34.330 1.504 -21.965 1.00 16.07 287 GLY B C 1
ATOM 5578 O O . GLY B 2 287 ? 34.874 2.037 -20.999 1.00 15.07 287 GLY B O 1
ATOM 5579 N N . LYS B 2 288 ? 34.536 0.233 -22.301 1.00 15.83 288 LYS B N 1
ATOM 5580 C CA . LYS B 2 288 ? 35.500 -0.614 -21.598 1.00 16.07 288 LYS B CA 1
ATOM 5581 C C . LYS B 2 288 ? 35.728 -1.870 -22.435 1.00 16.99 288 LYS B C 1
ATOM 5582 O O . LYS B 2 288 ? 34.862 -2.267 -23.213 1.00 14.75 288 LYS B O 1
ATOM 5588 N N . ILE B 2 289 ? 36.894 -2.489 -22.282 1.00 18.65 289 ILE B N 1
ATOM 5589 C CA . ILE B 2 289 ? 37.226 -3.677 -23.063 1.00 19.62 289 ILE B CA 1
ATOM 5590 C C . ILE B 2 289 ? 37.202 -4.979 -22.271 1.00 19.04 289 ILE B C 1
ATOM 5591 O O . ILE B 2 289 ? 36.957 -6.047 -22.835 1.00 18.03 289 ILE B O 1
ATOM 5596 N N . SER B 2 290 ? 37.463 -4.901 -20.971 1.00 20.38 290 SER B N 1
ATOM 5597 C CA . SER B 2 290 ? 37.472 -6.105 -20.148 1.00 19.46 290 SER B CA 1
ATOM 5598 C C . SER B 2 290 ? 36.070 -6.682 -20.042 1.00 19.15 290 SER B C 1
ATOM 5599 O O . SER B 2 290 ? 35.082 -5.992 -20.301 1.00 19.02 290 SER B O 1
ATOM 5602 N N . ASN B 2 291 ? 35.991 -7.951 -19.659 1.00 15.98 291 ASN B N 1
ATOM 5603 C CA . ASN B 2 291 ? 34.713 -8.634 -19.505 1.00 16.26 291 ASN B CA 1
ATOM 5604 C C . ASN B 2 291 ? 34.377 -8.792 -18.024 1.00 15.73 291 ASN B C 1
ATOM 5605 O O . ASN B 2 291 ? 33.510 -9.583 -17.650 1.00 17.21 291 ASN B O 1
ATOM 5610 N N . ARG B 2 292 ? 35.036 -8.009 -17.171 1.00 17.22 292 ARG B N 1
ATOM 5611 C CA . ARG B 2 292 ? 34.848 -8.086 -15.721 1.00 17.32 292 ARG B CA 1
ATOM 5612 C C . ARG B 2 292 ? 33.456 -7.618 -15.306 1.00 18.63 292 ARG B C 1
ATOM 5613 O O . ARG B 2 292 ? 33.141 -6.511 -15.512 1.00 17.47 292 ARG B O 1
ATOM 5621 N N . ILE B 2 293 ? 32.651 -8.513 -14.733 1.00 18.08 293 ILE B N 1
ATOM 5622 C CA . ILE B 2 293 ? 31.277 -8.225 -14.261 1.00 18.60 293 ILE B CA 1
ATOM 5623 C C . ILE B 2 293 ? 30.355 -7.933 -15.428 1.00 19.76 293 ILE B C 1
ATOM 5624 O O . ILE B 2 293 ? 29.604 -8.766 -15.836 1.00 19.65 293 ILE B O 1
ATOM 5629 N N . LYS B 2 294 ? 30.497 -6.755 -15.982 1.00 20.70 294 LYS B N 1
ATOM 5630 C CA . LYS B 2 294 ? 29.673 -6.337 -17.116 1.00 20.46 294 LYS B CA 1
ATOM 5631 C C . LYS B 2 294 ? 30.418 -6.572 -18.431 1.00 19.50 294 LYS B C 1
ATOM 5632 O O . LYS B 2 294 ? 31.646 -6.565 -18.461 1.00 19.19 294 LYS B O 1
ATOM 5638 N N . VAL B 2 295 ? 29.670 -6.760 -19.517 1.00 19.19 295 VAL B N 1
ATOM 5639 C CA . VAL B 2 295 ? 30.268 -6.992 -20.829 1.00 18.18 295 VAL B CA 1
ATOM 5640 C C . VAL B 2 295 ? 30.943 -5.723 -21.338 1.00 18.08 295 VAL B C 1
ATOM 5641 O O . VAL B 2 295 ? 30.665 -4.624 -20.851 1.00 16.78 295 VAL B O 1
ATOM 5645 N N . PRO B 2 296 ? 31.854 -5.857 -22.315 1.00 17.48 296 PRO B N 1
ATOM 5646 C CA . PRO B 2 296 ? 32.519 -4.658 -22.837 1.00 17.70 296 PRO B CA 1
ATOM 5647 C C . PRO B 2 296 ? 31.498 -3.748 -23.515 1.00 17.35 296 PRO B C 1
ATOM 5648 O O . PRO B 2 296 ? 30.416 -4.202 -23.895 1.00 15.54 296 PRO B O 1
ATOM 5652 N N . SER B 2 297 ? 31.834 -2.472 -23.661 1.00 17.80 297 SER B N 1
ATOM 5653 C CA . SER B 2 297 ? 30.912 -1.531 -24.291 1.00 18.74 297 SER B CA 1
ATOM 5654 C C . SER B 2 297 ? 31.621 -0.402 -25.018 1.00 18.56 297 SER B C 1
ATOM 5655 O O . SER B 2 297 ? 32.798 -0.128 -24.781 1.00 18.80 297 SER B O 1
ATOM 5658 N N . PHE B 2 298 ? 30.885 0.252 -25.907 1.00 17.03 298 PHE B N 1
ATOM 5659 C CA . PHE B 2 298 ? 31.415 1.373 -26.666 1.00 17.60 298 PHE B CA 1
ATOM 5660 C C . PHE B 2 298 ? 31.263 2.631 -25.833 1.00 17.37 298 PHE B C 1
ATOM 5661 O O . PHE B 2 298 ? 30.358 2.728 -25.004 1.00 18.13 298 PHE B O 1
ATOM 5669 N N . SER B 2 299 ? 32.143 3.597 -26.063 1.00 15.71 299 SER B N 1
ATOM 5670 C CA . SER B 2 299 ? 32.052 4.873 -25.370 1.00 16.59 299 SER B CA 1
ATOM 5671 C C . SER B 2 299 ? 30.932 5.627 -26.101 1.00 16.12 299 SER B C 1
ATOM 5672 O O . SER B 2 299 ? 30.685 5.387 -27.288 1.00 16.55 299 SER B O 1
ATOM 5675 N N . LYS B 2 300 ? 30.247 6.524 -25.397 1.00 18.85 300 LYS B N 1
ATOM 5676 C CA . LYS B 2 300 ? 29.137 7.268 -25.992 1.00 19.02 300 LYS B CA 1
ATOM 5677 C C . LYS B 2 300 ? 29.414 8.773 -26.018 1.00 18.88 300 LYS B C 1
ATOM 5678 O O . LYS B 2 300 ? 29.974 9.320 -25.071 1.00 19.22 300 LYS B O 1
ATOM 5684 N N . VAL B 2 301 ? 29.014 9.437 -27.102 1.00 17.38 301 VAL B N 1
ATOM 5685 C CA . VAL B 2 301 ? 29.226 10.876 -27.242 1.00 17.19 301 VAL B CA 1
ATOM 5686 C C . VAL B 2 301 ? 28.325 11.651 -26.279 1.00 17.35 301 VAL B C 1
ATOM 5687 O O . VAL B 2 301 ? 27.101 11.548 -26.349 1.00 18.26 301 VAL B O 1
ATOM 5691 N N . VAL B 2 302 ? 28.936 12.418 -25.378 1.00 18.31 302 VAL B N 1
ATOM 5692 C CA . VAL B 2 302 ? 28.179 13.203 -24.407 1.00 17.44 302 VAL B CA 1
ATOM 5693 C C . VAL B 2 302 ? 28.339 14.699 -24.634 1.00 18.41 302 VAL B C 1
ATOM 5694 O O . VAL B 2 302 ? 27.502 15.493 -24.198 1.00 17.26 302 VAL B O 1
ATOM 5698 N N . VAL B 2 303 ? 29.427 15.077 -25.302 1.00 18.09 303 VAL B N 1
ATOM 5699 C CA . VAL B 2 303 ? 29.686 16.473 -25.654 1.00 18.84 303 VAL B CA 1
ATOM 5700 C C . VAL B 2 303 ? 30.068 16.434 -27.133 1.00 19.46 303 VAL B C 1
ATOM 5701 O O . VAL B 2 303 ? 31.154 15.986 -27.492 1.00 19.27 303 VAL B O 1
ATOM 5705 N N . ALA B 2 304 ? 29.158 16.894 -27.987 1.00 19.94 304 ALA B N 1
ATOM 5706 C CA . ALA B 2 304 ? 29.368 16.856 -29.429 1.00 20.92 304 ALA B CA 1
ATOM 5707 C C . ALA B 2 304 ? 30.517 17.686 -29.967 1.00 21.74 304 ALA B C 1
ATOM 5708 O O . ALA B 2 304 ? 31.146 17.302 -30.954 1.00 22.28 304 ALA B O 1
ATOM 5710 N N . PHE B 2 305 ? 30.768 18.814 -29.387 1.00 20.23 305 PHE B N 1
ATOM 5711 C CA . PHE B 2 305 ? 31.771 19.692 -29.851 1.00 20.36 305 PHE B CA 1
ATOM 5712 C C . PHE B 2 305 ? 32.339 20.599 -28.748 1.00 20.95 305 PHE B C 1
ATOM 5713 O O . PHE B 2 305 ? 31.685 21.247 -28.148 1.00 20.40 305 PHE B O 1
ATOM 5721 N N . VAL B 2 306 ? 33.613 20.529 -28.603 1.00 19.97 306 VAL B N 1
ATOM 5722 C CA . VAL B 2 306 ? 34.490 21.522 -27.984 1.00 19.96 306 VAL B CA 1
ATOM 5723 C C . VAL B 2 306 ? 35.552 21.979 -28.962 1.00 21.09 306 VAL B C 1
ATOM 5724 O O . VAL B 2 306 ? 36.023 21.234 -29.671 1.00 19.66 306 VAL B O 1
ATOM 5728 N N . PRO B 2 307 ? 35.930 23.237 -28.946 1.00 20.35 307 PRO B N 1
ATOM 5729 C CA . PRO B 2 307 ? 36.902 23.802 -29.885 1.00 20.31 307 PRO B CA 1
ATOM 5730 C C . PRO B 2 307 ? 38.358 23.445 -29.614 1.00 19.73 307 PRO B C 1
ATOM 5731 O O . PRO B 2 307 ? 38.735 23.131 -28.486 1.00 19.75 307 PRO B O 1
ATOM 5735 N N . ASN B 2 308 ? 39.166 23.472 -30.670 1.00 21.39 308 ASN B N 1
ATOM 5736 C CA . ASN B 2 308 ? 40.593 23.219 -30.536 1.00 20.92 308 ASN B CA 1
ATOM 5737 C C . ASN B 2 308 ? 41.159 24.527 -29.983 1.00 21.04 308 ASN B C 1
ATOM 5738 O O . ASN B 2 308 ? 40.855 25.604 -30.498 1.00 20.68 308 ASN B O 1
ATOM 5743 N N . GLU B 2 309 ? 41.961 24.434 -28.930 1.00 20.41 309 GLU B N 1
ATOM 5744 C CA . GLU B 2 309 ? 42.558 25.615 -28.317 1.00 20.65 309 GLU B CA 1
ATOM 5745 C C . GLU B 2 309 ? 44.017 25.346 -27.979 1.00 20.11 309 GLU B C 1
ATOM 5746 O O . GLU B 2 309 ? 44.362 25.147 -26.815 1.00 20.24 309 GLU B O 1
ATOM 5752 N N . PRO B 2 310 ? 44.894 25.325 -28.994 1.00 23.72 310 PRO B N 1
ATOM 5753 C CA . PRO B 2 310 ? 46.318 25.072 -28.737 1.00 23.22 310 PRO B CA 1
ATOM 5754 C C . PRO B 2 310 ? 46.864 26.171 -27.829 1.00 23.58 310 PRO B C 1
ATOM 5755 O O . PRO B 2 310 ? 46.422 27.319 -27.909 1.00 24.30 310 PRO B O 1
ATOM 5759 N N . PRO B 2 311 ? 47.858 25.850 -26.982 1.00 22.48 311 PRO B N 1
ATOM 5760 C CA . PRO B 2 311 ? 48.504 24.547 -26.820 1.00 21.74 311 PRO B CA 1
ATOM 5761 C C . PRO B 2 311 ? 47.990 23.678 -25.675 1.00 21.87 311 PRO B C 1
ATOM 5762 O O . PRO B 2 311 ? 48.453 22.550 -25.506 1.00 21.01 311 PRO B O 1
ATOM 5766 N N . ARG B 2 312 ? 47.046 24.171 -24.879 1.00 19.91 312 ARG B N 1
ATOM 5767 C CA . ARG B 2 312 ? 46.590 23.349 -23.769 1.00 20.54 312 ARG B CA 1
ATOM 5768 C C . ARG B 2 312 ? 45.125 22.964 -23.693 1.00 19.97 312 ARG B C 1
ATOM 5769 O O . ARG B 2 312 ? 44.676 22.459 -22.665 1.00 20.56 312 ARG B O 1
ATOM 5777 N N . TRP B 2 313 ? 44.392 23.179 -24.781 1.00 19.35 313 TRP B N 1
ATOM 5778 C CA . TRP B 2 313 ? 42.978 22.810 -24.852 1.00 19.09 313 TRP B CA 1
ATOM 5779 C C . TRP B 2 313 ? 42.249 22.878 -23.503 1.00 19.32 313 TRP B C 1
ATOM 5780 O O . TRP B 2 313 ? 41.710 21.876 -23.032 1.00 19.69 313 TRP B O 1
ATOM 5791 N N . PRO B 2 314 ? 42.202 24.068 -22.880 1.00 20.97 314 PRO B N 1
ATOM 5792 C CA . PRO B 2 314 ? 41.548 24.300 -21.583 1.00 21.09 314 PRO B CA 1
ATOM 5793 C C . PRO B 2 314 ? 40.103 23.803 -21.459 1.00 21.02 314 PRO B C 1
ATOM 5794 O O . PRO B 2 314 ? 39.752 23.128 -20.491 1.00 21.08 314 PRO B O 1
ATOM 5798 N N . THR B 2 315 ? 39.268 24.152 -22.431 1.00 22.19 315 THR B N 1
ATOM 5799 C CA . THR B 2 315 ? 37.865 23.755 -22.408 1.00 22.60 315 THR B CA 1
ATOM 5800 C C . THR B 2 315 ? 37.705 22.241 -22.336 1.00 22.95 315 THR B C 1
ATOM 5801 O O . THR B 2 315 ? 36.991 21.721 -21.481 1.00 23.77 315 THR B O 1
ATOM 5805 N N . MET B 2 316 ? 38.379 21.537 -23.237 1.00 19.99 316 MET B N 1
ATOM 5806 C CA . MET B 2 316 ? 38.310 20.080 -23.270 1.00 19.60 316 MET B CA 1
ATOM 5807 C C . MET B 2 316 ? 38.892 19.472 -22.000 1.00 19.77 316 MET B C 1
ATOM 5808 O O . MET B 2 316 ? 38.300 18.576 -21.397 1.00 18.48 316 MET B O 1
ATOM 5813 N N . ALA B 2 317 ? 40.050 19.977 -21.592 1.00 21.58 317 ALA B N 1
ATOM 5814 C CA . ALA B 2 317 ? 40.730 19.483 -20.404 1.00 20.97 317 ALA B CA 1
ATOM 5815 C C . ALA B 2 317 ? 39.893 19.638 -19.146 1.00 20.94 317 ALA B C 1
ATOM 5816 O O . ALA B 2 317 ? 39.876 18.751 -18.299 1.00 19.95 317 ALA B O 1
ATOM 5818 N N . LYS B 2 318 ? 39.205 20.770 -19.020 1.00 19.97 318 LYS B N 1
ATOM 5819 C CA . LYS B 2 318 ? 38.376 21.019 -17.847 1.00 21.57 318 LYS B CA 1
ATOM 5820 C C . LYS B 2 318 ? 37.213 20.044 -17.787 1.00 19.88 318 LYS B C 1
ATOM 5821 O O . LYS B 2 318 ? 36.837 19.578 -16.708 1.00 18.64 318 LYS B O 1
ATOM 5827 N N . ILE B 2 319 ? 36.639 19.741 -18.946 1.00 19.33 319 ILE B N 1
ATOM 5828 C CA . ILE B 2 319 ? 35.527 18.800 -19.008 1.00 18.49 319 ILE B CA 1
ATOM 5829 C C . ILE B 2 319 ? 35.990 17.409 -18.579 1.00 18.80 319 ILE B C 1
ATOM 5830 O O . ILE B 2 319 ? 35.303 16.722 -17.821 1.00 18.48 319 ILE B O 1
ATOM 5835 N N . VAL B 2 320 ? 37.154 16.994 -19.067 1.00 19.60 320 VAL B N 1
ATOM 5836 C CA . VAL B 2 320 ? 37.686 15.684 -18.710 1.00 18.73 320 VAL B CA 1
ATOM 5837 C C . VAL B 2 320 ? 37.896 15.609 -17.202 1.00 19.18 320 VAL B C 1
ATOM 5838 O O . VAL B 2 320 ? 37.515 14.634 -16.558 1.00 18.70 320 VAL B O 1
ATOM 5842 N N . LYS B 2 321 ? 38.505 16.642 -16.634 1.00 18.19 321 LYS B N 1
ATOM 5843 C CA . LYS B 2 321 ? 38.739 16.655 -15.200 1.00 19.53 321 LYS B CA 1
ATOM 5844 C C . LYS B 2 321 ? 37.420 16.626 -14.428 1.00 18.82 321 LYS B C 1
ATOM 5845 O O . LYS B 2 321 ? 37.319 15.957 -13.405 1.00 18.61 321 LYS B O 1
ATOM 5851 N N . LYS B 2 322 ? 36.410 17.338 -14.926 1.00 20.29 322 LYS B N 1
ATOM 5852 C CA . LYS B 2 322 ? 35.105 17.381 -14.264 1.00 20.42 322 LYS B CA 1
ATOM 5853 C C . LYS B 2 322 ? 34.473 15.998 -14.220 1.00 20.50 322 LYS B C 1
ATOM 5854 O O . LYS B 2 322 ? 33.942 15.579 -13.193 1.00 21.15 322 LYS B O 1
ATOM 5860 N N . ILE B 2 323 ? 34.529 15.294 -15.345 1.00 18.58 323 ILE B N 1
ATOM 5861 C CA . ILE B 2 323 ? 33.966 13.955 -15.428 1.00 18.61 323 ILE B CA 1
ATOM 5862 C C . ILE B 2 323 ? 34.669 13.023 -14.451 1.00 18.36 323 ILE B C 1
ATOM 5863 O O . ILE B 2 323 ? 34.019 12.286 -13.708 1.00 17.86 323 ILE B O 1
ATOM 5868 N N . VAL B 2 324 ? 35.997 13.053 -14.445 1.00 18.81 324 VAL B N 1
ATOM 5869 C CA . VAL B 2 324 ? 36.746 12.197 -13.532 1.00 19.25 324 VAL B CA 1
ATOM 5870 C C . VAL B 2 324 ? 36.387 12.515 -12.079 1.00 20.03 324 VAL B C 1
ATOM 5871 O O . VAL B 2 324 ? 36.189 11.610 -11.268 1.00 19.68 324 VAL B O 1
ATOM 5875 N N . GLU B 2 325 ? 36.291 13.800 -11.755 1.00 19.68 325 GLU B N 1
ATOM 5876 C CA . GLU B 2 325 ? 35.958 14.227 -10.394 1.00 21.56 325 GLU B CA 1
ATOM 5877 C C . GLU B 2 325 ? 34.594 13.738 -9.907 1.00 20.68 325 GLU B C 1
ATOM 5878 O O . GLU B 2 325 ? 34.475 13.174 -8.814 1.00 18.74 325 GLU B O 1
ATOM 5884 N N . VAL B 2 326 ? 33.562 13.970 -10.710 1.00 21.98 326 VAL B N 1
ATOM 5885 C CA . VAL B 2 326 ? 32.215 13.563 -10.341 1.00 21.44 326 VAL B CA 1
ATOM 5886 C C . VAL B 2 326 ? 32.117 12.048 -10.226 1.00 21.58 326 VAL B C 1
ATOM 5887 O O . VAL B 2 326 ? 31.512 11.526 -9.288 1.00 21.93 326 VAL B O 1
ATOM 5891 N N . TYR B 2 327 ? 32.721 11.342 -11.178 1.00 20.64 327 TYR B N 1
ATOM 5892 C CA . TYR B 2 327 ? 32.699 9.886 -11.164 1.00 21.39 327 TYR B CA 1
ATOM 5893 C C . TYR B 2 327 ? 33.387 9.312 -9.930 1.00 22.73 327 TYR B C 1
ATOM 5894 O O . TYR B 2 327 ? 32.832 8.460 -9.246 1.00 22.66 327 TYR B O 1
ATOM 5903 N N . ALA B 2 328 ? 34.594 9.789 -9.648 1.00 22.30 328 ALA B N 1
ATOM 5904 C CA . ALA B 2 328 ? 35.362 9.299 -8.511 1.00 23.82 328 ALA B CA 1
ATOM 5905 C C . ALA B 2 328 ? 34.611 9.471 -7.198 1.00 26.13 328 ALA B C 1
ATOM 5906 O O . ALA B 2 328 ? 34.683 8.619 -6.309 1.00 25.67 328 ALA B O 1
ATOM 5908 N N . GLU B 2 329 ? 33.800 10.539 -7.123 1.00 24.95 329 GLU B N 1
ATOM 5909 C CA . GLU B 2 329 ? 33.073 10.870 -5.922 1.00 28.52 329 GLU B CA 1
ATOM 5910 C C . GLU B 2 329 ? 31.776 10.105 -5.745 1.00 27.38 329 GLU B C 1
ATOM 5911 O O . GLU B 2 329 ? 31.401 9.799 -4.721 1.00 25.91 329 GLU B O 1
ATOM 5917 N N . ASP B 2 330 ? 31.127 9.887 -6.864 1.00 27.38 330 ASP B N 1
ATOM 5918 C CA . ASP B 2 330 ? 29.803 9.262 -6.827 1.00 26.73 330 ASP B CA 1
ATOM 5919 C C . ASP B 2 330 ? 29.733 7.767 -7.156 1.00 25.90 330 ASP B C 1
ATOM 5920 O O . ASP B 2 330 ? 28.749 7.108 -6.820 1.00 26.30 330 ASP B O 1
ATOM 5925 N N . ALA B 2 331 ? 30.763 7.231 -7.804 1.00 26.47 331 ALA B N 1
ATOM 5926 C CA . ALA B 2 331 ? 30.766 5.819 -8.176 1.00 24.81 331 ALA B CA 1
ATOM 5927 C C . ALA B 2 331 ? 31.149 4.894 -7.025 1.00 24.62 331 ALA B C 1
ATOM 5928 O O . ALA B 2 331 ? 31.907 5.276 -6.133 1.00 24.06 331 ALA B O 1
ATOM 5930 N N . ARG B 2 332 ? 30.618 3.675 -7.057 1.00 22.69 332 ARG B N 1
ATOM 5931 C CA . ARG B 2 332 ? 30.888 2.674 -6.024 1.00 23.02 332 ARG B CA 1
ATOM 5932 C C . ARG B 2 332 ? 32.128 1.863 -6.382 1.00 21.99 332 ARG B C 1
ATOM 5933 O O . ARG B 2 332 ? 32.545 1.839 -7.542 1.00 21.47 332 ARG B O 1
ATOM 5941 N N . LYS B 2 333 ? 32.714 1.196 -5.390 1.00 21.50 333 LYS B N 1
ATOM 5942 C CA . LYS B 2 333 ? 33.923 0.407 -5.617 1.00 20.23 333 LYS B CA 1
ATOM 5943 C C . LYS B 2 333 ? 33.732 -0.591 -6.765 1.00 19.35 333 LYS B C 1
ATOM 5944 O O . LYS B 2 333 ? 32.697 -1.244 -6.865 1.00 20.27 333 LYS B O 1
ATOM 5950 N N . TYR B 2 334 ? 34.743 -0.684 -7.625 1.00 18.81 334 TYR B N 1
ATOM 5951 C CA . TYR B 2 334 ? 34.753 -1.576 -8.790 1.00 18.73 334 TYR B CA 1
ATOM 5952 C C . TYR B 2 334 ? 33.914 -1.093 -9.977 1.00 18.18 334 TYR B C 1
ATOM 5953 O O . TYR B 2 334 ? 33.891 -1.740 -11.025 1.00 18.66 334 TYR B O 1
ATOM 5962 N N . GLU B 2 335 ? 33.222 0.030 -9.818 1.00 20.69 335 GLU B N 1
ATOM 5963 C CA . GLU B 2 335 ? 32.406 0.565 -10.903 1.00 21.86 335 GLU B CA 1
ATOM 5964 C C . GLU B 2 335 ? 33.215 1.380 -11.908 1.00 21.06 335 GLU B C 1
ATOM 5965 O O . GLU B 2 335 ? 33.823 2.389 -11.544 1.00 21.38 335 GLU B O 1
ATOM 5971 N N . ARG B 2 336 ? 33.223 0.939 -13.166 1.00 19.85 336 ARG B N 1
ATOM 5972 C CA . ARG B 2 336 ? 33.915 1.666 -14.231 1.00 19.73 336 ARG B CA 1
ATOM 5973 C C . ARG B 2 336 ? 32.969 2.821 -14.544 1.00 19.32 336 ARG B C 1
ATOM 5974 O O . ARG B 2 336 ? 31.807 2.781 -14.146 1.00 19.66 336 ARG B O 1
ATOM 5982 N N . ILE B 2 337 ? 33.439 3.841 -15.253 1.00 16.23 337 ILE B N 1
ATOM 5983 C CA . ILE B 2 337 ? 32.564 4.966 -15.562 1.00 17.55 337 ILE B CA 1
ATOM 5984 C C . ILE B 2 337 ? 31.265 4.501 -16.218 1.00 18.35 337 ILE B C 1
ATOM 5985 O O . ILE B 2 337 ? 30.190 5.001 -15.895 1.00 16.90 337 ILE B O 1
ATOM 5990 N N . GLY B 2 338 ? 31.367 3.545 -17.138 1.00 22.15 338 GLY B N 1
ATOM 5991 C CA . GLY B 2 338 ? 30.177 3.030 -17.796 1.00 23.21 338 GLY B CA 1
ATOM 5992 C C . GLY B 2 338 ? 29.229 2.341 -16.823 1.00 23.41 338 GLY B C 1
ATOM 5993 O O . GLY B 2 338 ? 28.014 2.512 -16.909 1.00 24.29 338 GLY B O 1
ATOM 5994 N N . ASP B 2 339 ? 29.785 1.554 -15.905 1.00 21.40 339 ASP B N 1
ATOM 5995 C CA . ASP B 2 339 ? 28.998 0.843 -14.896 1.00 22.22 339 ASP B CA 1
ATOM 5996 C C . ASP B 2 339 ? 28.207 1.848 -14.052 1.00 22.00 339 ASP B C 1
ATOM 5997 O O . ASP B 2 339 ? 27.028 1.650 -13.753 1.00 21.43 339 ASP B O 1
ATOM 6002 N N . TRP B 2 340 ? 28.891 2.917 -13.663 1.00 22.04 340 TRP B N 1
ATOM 6003 C CA . TRP B 2 340 ? 28.314 3.979 -12.851 1.00 21.58 340 TRP B CA 1
ATOM 6004 C C . TRP B 2 340 ? 27.163 4.663 -13.585 1.00 21.51 340 TRP B C 1
ATOM 6005 O O . TRP B 2 340 ? 26.079 4.841 -13.028 1.00 21.00 340 TRP B O 1
ATOM 6016 N N . ILE B 2 341 ? 27.395 5.034 -14.839 1.00 20.23 341 ILE B N 1
ATOM 6017 C CA . ILE B 2 341 ? 26.357 5.694 -15.622 1.00 20.77 341 ILE B CA 1
ATOM 6018 C C . ILE B 2 341 ? 25.153 4.773 -15.796 1.00 21.90 341 ILE B C 1
ATOM 6019 O O . ILE B 2 341 ? 24.006 5.211 -15.687 1.00 21.93 341 ILE B O 1
ATOM 6024 N N . HIS B 2 342 ? 25.413 3.497 -16.062 1.00 23.10 342 HIS B N 1
ATOM 6025 C CA . HIS B 2 342 ? 24.330 2.537 -16.238 1.00 24.53 342 HIS B CA 1
ATOM 6026 C C . HIS B 2 342 ? 23.475 2.456 -14.974 1.00 24.30 342 HIS B C 1
ATOM 6027 O O . HIS B 2 342 ? 22.263 2.247 -15.043 1.00 24.96 342 HIS B O 1
ATOM 6034 N N . ARG B 2 343 ? 24.107 2.641 -13.821 1.00 22.54 343 ARG B N 1
ATOM 6035 C CA . ARG B 2 343 ? 23.403 2.582 -12.546 1.00 22.85 343 ARG B CA 1
ATOM 6036 C C . ARG B 2 343 ? 22.591 3.848 -12.257 1.00 21.51 343 ARG B C 1
ATOM 6037 O O . ARG B 2 343 ? 21.422 3.765 -11.879 1.00 21.41 343 ARG B O 1
ATOM 6045 N N . ILE B 2 344 ? 23.198 5.018 -12.438 1.00 19.83 344 ILE B N 1
ATOM 6046 C CA . ILE B 2 344 ? 22.494 6.268 -12.152 1.00 18.00 344 ILE B CA 1
ATOM 6047 C C . ILE B 2 344 ? 21.590 6.778 -13.263 1.00 17.49 344 ILE B C 1
ATOM 6048 O O . ILE B 2 344 ? 20.649 7.528 -12.996 1.00 16.13 344 ILE B O 1
ATOM 6053 N N . GLY B 2 345 ? 21.862 6.373 -14.500 1.00 17.81 345 GLY B N 1
ATOM 6054 C CA . GLY B 2 345 ? 21.051 6.825 -15.619 1.00 18.41 345 GLY B CA 1
ATOM 6055 C C . GLY B 2 345 ? 21.672 8.030 -16.300 1.00 18.32 345 GLY B C 1
ATOM 6056 O O . GLY B 2 345 ? 22.423 8.774 -15.673 1.00 18.51 345 GLY B O 1
ATOM 6057 N N . TRP B 2 346 ? 21.361 8.240 -17.578 1.00 18.27 346 TRP B N 1
ATOM 6058 C CA . TRP B 2 346 ? 21.941 9.363 -18.310 1.00 18.21 346 TRP B CA 1
ATOM 6059 C C . TRP B 2 346 ? 21.524 10.767 -17.875 1.00 17.31 346 TRP B C 1
ATOM 6060 O O . TRP B 2 346 ? 22.362 11.673 -17.838 1.00 17.45 346 TRP B O 1
ATOM 6071 N N . GLU B 2 347 ? 20.250 10.966 -17.549 1.00 18.63 347 GLU B N 1
ATOM 6072 C CA . GLU B 2 347 ? 19.822 12.294 -17.134 1.00 19.18 347 GLU B CA 1
ATOM 6073 C C . GLU B 2 347 ? 20.524 12.697 -15.842 1.00 19.20 347 GLU B C 1
ATOM 6074 O O . GLU B 2 347 ? 20.846 13.865 -15.647 1.00 19.95 347 GLU B O 1
ATOM 6080 N N . THR B 2 348 ? 20.773 11.729 -14.966 1.00 18.60 348 THR B N 1
ATOM 6081 C CA . THR B 2 348 ? 21.449 12.017 -13.701 1.00 19.35 348 THR B CA 1
ATOM 6082 C C . THR B 2 348 ? 22.926 12.313 -13.957 1.00 19.52 348 THR B C 1
ATOM 6083 O O . THR B 2 348 ? 23.523 13.162 -13.287 1.00 20.39 348 THR B O 1
ATOM 6087 N N . PHE B 2 349 ? 23.513 11.618 -14.928 1.00 18.35 349 PHE B N 1
ATOM 6088 C CA . PHE B 2 349 ? 24.915 11.847 -15.284 1.00 18.05 349 PHE B CA 1
ATOM 6089 C C . PHE B 2 349 ? 25.076 13.312 -15.692 1.00 18.43 349 PHE B C 1
ATOM 6090 O O . PHE B 2 349 ? 25.992 14.004 -15.245 1.00 17.76 349 PHE B O 1
ATOM 6098 N N . TYR B 2 350 ? 24.172 13.716 -16.533 1.00 20.11 350 TYR B N 1
ATOM 6099 C CA . TYR B 2 350 ? 24.206 15.084 -16.973 1.00 21.75 350 TYR B CA 1
ATOM 6100 C C . TYR B 2 350 ? 23.905 16.144 -15.846 1.00 22.82 350 TYR B C 1
ATOM 6101 O O . TYR B 2 350 ? 24.466 17.085 -15.767 1.00 22.79 350 TYR B O 1
ATOM 6110 N N . GLU B 2 351 ? 22.950 15.823 -15.010 1.00 24.12 351 GLU B N 1
ATOM 6111 C CA . GLU B 2 351 ? 22.671 16.654 -13.880 1.00 26.02 351 GLU B CA 1
ATOM 6112 C C . GLU B 2 351 ? 23.840 16.805 -12.929 1.00 25.91 351 GLU B C 1
ATOM 6113 O O . GLU B 2 351 ? 24.148 17.858 -12.587 1.00 25.22 351 GLU B O 1
ATOM 6119 N N . LYS B 2 352 ? 24.480 15.706 -12.641 1.00 20.96 352 LYS B N 1
ATOM 6120 C CA . LYS B 2 352 ? 25.582 15.667 -11.747 1.00 21.02 352 LYS B CA 1
ATOM 6121 C C . LYS B 2 352 ? 26.866 16.335 -12.308 1.00 21.06 352 LYS B C 1
ATOM 6122 O O . LYS B 2 352 ? 27.519 16.926 -11.618 1.00 20.11 352 LYS B O 1
ATOM 6128 N N . THR B 2 353 ? 27.200 16.122 -13.577 1.00 22.19 353 THR B N 1
ATOM 6129 C CA . THR B 2 353 ? 28.381 16.714 -14.199 1.00 22.46 353 THR B CA 1
ATOM 6130 C C . THR B 2 353 ? 28.180 18.152 -14.651 1.00 23.23 353 THR B C 1
ATOM 6131 O O . THR B 2 353 ? 29.150 18.898 -14.822 1.00 22.96 353 THR B O 1
ATOM 6135 N N . GLY B 2 354 ? 26.928 18.542 -14.857 1.00 24.03 354 GLY B N 1
ATOM 6136 C CA . GLY B 2 354 ? 26.655 19.898 -15.291 1.00 24.75 354 GLY B CA 1
ATOM 6137 C C . GLY B 2 354 ? 26.919 20.094 -16.769 1.00 25.94 354 GLY B C 1
ATOM 6138 O O . GLY B 2 354 ? 26.915 21.221 -17.264 1.00 25.73 354 GLY B O 1
ATOM 6139 N N . LEU B 2 355 ? 27.071 19.027 -17.419 1.00 21.56 355 LEU B N 1
ATOM 6140 C CA . LEU B 2 355 ? 27.233 19.098 -18.798 1.00 23.34 355 LEU B CA 1
ATOM 6141 C C . LEU B 2 355 ? 26.007 19.426 -19.630 1.00 24.99 355 LEU B C 1
ATOM 6142 O O . LEU B 2 355 ? 25.025 18.994 -19.325 1.00 25.50 355 LEU B O 1
ATOM 6147 N N . GLU B 2 356 ? 26.162 20.176 -20.688 1.00 29.88 356 GLU B N 1
ATOM 6148 C CA . GLU B 2 356 ? 25.085 20.498 -21.545 1.00 33.02 356 GLU B CA 1
ATOM 6149 C C . GLU B 2 356 ? 24.739 19.411 -22.502 1.00 30.73 356 GLU B C 1
ATOM 6150 O O . GLU B 2 356 ? 25.451 19.071 -23.226 1.00 29.42 356 GLU B O 1
ATOM 6156 N N . PHE B 2 357 ? 23.507 19.005 -22.492 1.00 34.48 357 PHE B N 1
ATOM 6157 C CA . PHE B 2 357 ? 23.087 17.975 -23.435 1.00 31.96 357 PHE B CA 1
ATOM 6158 C C . PHE B 2 357 ? 22.532 18.649 -24.679 1.00 31.09 357 PHE B C 1
ATOM 6159 O O . PHE B 2 357 ? 21.747 19.591 -24.582 1.00 32.99 357 PHE B O 1
ATOM 6167 N N . SER B 2 358 ? 22.945 18.180 -25.850 1.00 24.29 358 SER B N 1
ATOM 6168 C CA . SER B 2 358 ? 22.451 18.759 -27.090 1.00 22.07 358 SER B CA 1
ATOM 6169 C C . SER B 2 358 ? 21.885 17.659 -27.969 1.00 20.90 358 SER B C 1
ATOM 6170 O O . SER B 2 358 ? 22.212 16.483 -27.794 1.00 19.18 358 SER B O 1
ATOM 6173 N N . HIS B 2 359 ? 21.041 18.047 -28.918 1.00 17.26 359 HIS B N 1
ATOM 6174 C CA . HIS B 2 359 ? 20.420 17.090 -29.823 1.00 17.63 359 HIS B CA 1
ATOM 6175 C C . HIS B 2 359 ? 21.449 16.369 -30.690 1.00 17.28 359 HIS B C 1
ATOM 6176 O O . HIS B 2 359 ? 21.149 15.323 -31.273 1.00 16.57 359 HIS B O 1
ATOM 6183 N N . HIS B 2 360 ? 22.655 16.928 -30.780 1.00 19.45 360 HIS B N 1
ATOM 6184 C CA . HIS B 2 360 ? 23.712 16.323 -31.589 1.00 20.09 360 HIS B CA 1
ATOM 6185 C C . HIS B 2 360 ? 24.131 14.948 -31.076 1.00 20.06 360 HIS B C 1
ATOM 6186 O O . HIS B 2 360 ? 24.688 14.146 -31.825 1.00 20.60 360 HIS B O 1
ATOM 6193 N N . CYS B 2 361 ? 23.872 14.688 -29.798 1.00 18.38 361 CYS B N 1
ATOM 6194 C CA . CYS B 2 361 ? 24.237 13.415 -29.182 1.00 17.76 361 CYS B CA 1
ATOM 6195 C C . CYS B 2 361 ? 23.227 12.299 -29.428 1.00 17.32 361 CYS B C 1
ATOM 6196 O O . CYS B 2 361 ? 23.475 11.144 -29.080 1.00 16.62 361 CYS B O 1
ATOM 6199 N N . ILE B 2 362 ? 22.086 12.646 -30.013 1.00 17.51 362 ILE B N 1
ATOM 6200 C CA . ILE B 2 362 ? 21.058 11.655 -30.316 1.00 17.23 362 ILE B CA 1
ATOM 6201 C C . ILE B 2 362 ? 21.414 10.999 -31.646 1.00 17.73 362 ILE B C 1
ATOM 6202 O O . ILE B 2 362 ? 21.519 11.671 -32.672 1.00 18.32 362 ILE B O 1
ATOM 6207 N N . ASP B 2 363 ? 21.598 9.684 -31.624 1.00 16.94 363 ASP B N 1
ATOM 6208 C CA . ASP B 2 363 ? 21.972 8.948 -32.824 1.00 17.85 363 ASP B CA 1
ATOM 6209 C C . ASP B 2 363 ? 20.950 9.103 -33.949 1.00 18.48 363 ASP B C 1
ATOM 6210 O O . ASP B 2 363 ? 19.741 9.081 -33.713 1.00 17.84 363 ASP B O 1
ATOM 6215 N N . ASP B 2 364 ? 21.445 9.265 -35.172 1.00 20.17 364 ASP B N 1
ATOM 6216 C CA . ASP B 2 364 ? 20.581 9.407 -36.340 1.00 20.61 364 ASP B CA 1
ATOM 6217 C C . ASP B 2 364 ? 21.164 8.655 -37.531 1.00 21.55 364 ASP B C 1
ATOM 6218 O O . ASP B 2 364 ? 20.781 8.899 -38.675 1.00 21.10 364 ASP B O 1
ATOM 6223 N N . PHE B 2 365 ? 22.079 7.730 -37.258 1.00 20.93 365 PHE B N 1
ATOM 6224 C CA . PHE B 2 365 ? 22.721 6.964 -38.321 1.00 21.84 365 PHE B CA 1
ATOM 6225 C C . PHE B 2 365 ? 22.103 5.587 -38.565 1.00 22.57 365 PHE B C 1
ATOM 6226 O O . PHE B 2 365 ? 22.329 4.644 -37.803 1.00 21.19 365 PHE B O 1
ATOM 6234 N N . ARG B 2 366 ? 21.323 5.493 -39.637 1.00 22.70 366 ARG B N 1
ATOM 6235 C CA . ARG B 2 366 ? 20.680 4.250 -40.051 1.00 23.89 366 ARG B CA 1
ATOM 6236 C C . ARG B 2 366 ? 19.726 3.596 -39.053 1.00 24.42 366 ARG B C 1
ATOM 6237 O O . ARG B 2 366 ? 19.400 4.164 -38.012 1.00 23.73 366 ARG B O 1
ATOM 6245 N N . ASP B 2 367 ? 19.370 2.368 -39.347 1.00 25.72 367 ASP B N 1
ATOM 6246 C CA . ASP B 2 367 ? 18.400 1.618 -38.578 1.00 26.64 367 ASP B CA 1
ATOM 6247 C C . ASP B 2 367 ? 18.736 1.460 -37.106 1.00 25.36 367 ASP B C 1
ATOM 6248 O O . ASP B 2 367 ? 17.906 1.626 -36.283 1.00 24.13 367 ASP B O 1
ATOM 6253 N N . PRO B 2 368 ? 19.968 1.158 -36.793 1.00 20.45 368 PRO B N 1
ATOM 6254 C CA . PRO B 2 368 ? 20.325 0.973 -35.383 1.00 19.01 368 PRO B CA 1
ATOM 6255 C C . PRO B 2 368 ? 20.166 2.193 -34.473 1.00 17.44 368 PRO B C 1
ATOM 6256 O O . PRO B 2 368 ? 20.201 2.062 -33.248 1.00 15.98 368 PRO B O 1
ATOM 6260 N N . ALA B 2 369 ? 19.991 3.374 -35.054 1.00 18.46 369 ALA B N 1
ATOM 6261 C CA . ALA B 2 369 ? 19.839 4.579 -34.239 1.00 18.48 369 ALA B CA 1
ATOM 6262 C C . ALA B 2 369 ? 18.600 4.472 -33.347 1.00 18.59 369 ALA B C 1
ATOM 6263 O O . ALA B 2 369 ? 18.585 4.979 -32.221 1.00 18.20 369 ALA B O 1
ATOM 6265 N N . TYR B 2 370 ? 17.568 3.804 -33.858 1.00 17.71 370 TYR B N 1
ATOM 6266 C CA . TYR B 2 370 ? 16.317 3.614 -33.125 1.00 17.33 370 TYR B CA 1
ATOM 6267 C C . TYR B 2 370 ? 16.578 3.016 -31.749 1.00 18.21 370 TYR B C 1
ATOM 6268 O O . TYR B 2 370 ? 16.005 3.454 -30.756 1.00 17.64 370 TYR B O 1
ATOM 6277 N N . TYR B 2 371 ? 17.456 2.019 -31.691 1.00 20.77 371 TYR B N 1
ATOM 6278 C CA . TYR B 2 371 ? 17.759 1.361 -30.430 1.00 21.95 371 TYR B CA 1
ATOM 6279 C C . TYR B 2 371 ? 18.395 2.261 -29.376 1.00 20.95 371 TYR B C 1
ATOM 6280 O O . TYR B 2 371 ? 18.449 1.895 -28.201 1.00 20.66 371 TYR B O 1
ATOM 6289 N N . THR B 2 372 ? 18.865 3.435 -29.787 1.00 19.31 372 THR B N 1
ATOM 6290 C CA . THR B 2 372 ? 19.474 4.367 -28.844 1.00 18.80 372 THR B CA 1
ATOM 6291 C C . THR B 2 372 ? 18.450 5.330 -28.243 1.00 17.74 372 THR B C 1
ATOM 6292 O O . THR B 2 372 ? 18.759 6.054 -27.295 1.00 19.20 372 THR B O 1
ATOM 6296 N N . TRP B 2 373 ? 17.239 5.354 -28.789 1.00 16.43 373 TRP B N 1
ATOM 6297 C CA . TRP B 2 373 ? 16.213 6.240 -28.245 1.00 15.43 373 TRP B CA 1
ATOM 6298 C C . TRP B 2 373 ? 15.654 5.547 -27.008 1.00 15.63 373 TRP B C 1
ATOM 6299 O O . TRP B 2 373 ? 16.058 4.425 -26.704 1.00 14.95 373 TRP B O 1
ATOM 6310 N N . ARG B 2 374 ? 14.741 6.192 -26.286 1.00 14.84 374 ARG B N 1
ATOM 6311 C CA . ARG B 2 374 ? 14.215 5.581 -25.063 1.00 14.42 374 ARG B CA 1
ATOM 6312 C C . ARG B 2 374 ? 12.837 4.940 -25.180 1.00 14.48 374 ARG B C 1
ATOM 6313 O O . ARG B 2 374 ? 11.817 5.629 -25.192 1.00 15.45 374 ARG B O 1
ATOM 6321 N N . GLN B 2 375 ? 12.810 3.613 -25.254 1.00 14.84 375 GLN B N 1
ATOM 6322 C CA . GLN B 2 375 ? 11.539 2.904 -25.362 1.00 14.57 375 GLN B CA 1
ATOM 6323 C C . GLN B 2 375 ? 11.072 2.394 -23.999 1.00 15.88 375 GLN B C 1
ATOM 6324 O O . GLN B 2 375 ? 10.992 1.189 -23.758 1.00 15.04 375 GLN B O 1
ATOM 6330 N N . SER B 2 376 ? 10.774 3.338 -23.113 1.00 16.93 376 SER B N 1
ATOM 6331 C CA . SER B 2 376 ? 10.298 3.037 -21.769 1.00 17.26 376 SER B CA 1
ATOM 6332 C C . SER B 2 376 ? 9.834 4.338 -21.137 1.00 18.17 376 SER B C 1
ATOM 6333 O O . SER B 2 376 ? 10.267 5.421 -21.534 1.00 17.26 376 SER B O 1
ATOM 6336 N N . THR B 2 377 ? 8.935 4.224 -20.165 1.00 16.11 377 THR B N 1
ATOM 6337 C CA . THR B 2 377 ? 8.415 5.383 -19.458 1.00 16.96 377 THR B CA 1
ATOM 6338 C C . THR B 2 377 ? 9.350 5.699 -18.296 1.00 17.14 377 THR B C 1
ATOM 6339 O O . THR B 2 377 ? 9.193 6.706 -17.605 1.00 17.35 377 THR B O 1
ATOM 6343 N N . GLN B 2 378 ? 10.323 4.823 -18.081 1.00 16.89 378 GLN B N 1
ATOM 6344 C CA . GLN B 2 378 ? 11.267 5.013 -16.994 1.00 17.27 378 GLN B CA 1
ATOM 6345 C C . GLN B 2 378 ? 12.240 6.162 -17.217 1.00 17.64 378 GLN B C 1
ATOM 6346 O O . GLN B 2 378 ? 13.116 6.097 -18.085 1.00 17.67 378 GLN B O 1
ATOM 6352 N N . PHE B 2 379 ? 12.064 7.220 -16.435 1.00 15.98 379 PHE B N 1
ATOM 6353 C CA . PHE B 2 379 ? 12.942 8.378 -16.490 1.00 16.56 379 PHE B CA 1
ATOM 6354 C C . PHE B 2 379 ? 12.825 9.112 -15.165 1.00 16.66 379 PHE B C 1
ATOM 6355 O O . PHE B 2 379 ? 11.848 8.947 -14.437 1.00 15.18 379 PHE B O 1
ATOM 6363 N N . LYS B 2 380 ? 13.839 9.906 -14.850 1.00 17.25 380 LYS B N 1
ATOM 6364 C CA . LYS B 2 380 ? 13.850 10.678 -13.621 1.00 18.24 380 LYS B CA 1
ATOM 6365 C C . LYS B 2 380 ? 13.661 12.138 -13.986 1.00 18.52 380 LYS B C 1
ATOM 6366 O O . LYS B 2 380 ? 14.135 12.584 -15.032 1.00 18.99 380 LYS B O 1
ATOM 6372 N N . PHE B 2 381 ? 12.956 12.883 -13.145 1.00 20.49 381 PHE B N 1
ATOM 6373 C CA . PHE B 2 381 ? 12.788 14.297 -13.413 1.00 21.17 381 PHE B CA 1
ATOM 6374 C C . PHE B 2 381 ? 14.096 14.971 -13.021 1.00 22.19 381 PHE B C 1
ATOM 6375 O O . PHE B 2 381 ? 14.626 14.745 -11.937 1.00 24.57 381 PHE B O 1
ATOM 6383 N N . VAL B 2 382 ? 14.635 15.790 -13.891 1.00 21.34 382 VAL B N 1
ATOM 6384 C CA . VAL B 2 382 ? 15.847 16.511 -13.635 1.00 22.35 382 VAL B CA 1
ATOM 6385 C C . VAL B 2 382 ? 15.680 17.931 -14.118 1.00 23.38 382 VAL B C 1
ATOM 6386 O O . VAL B 2 382 ? 14.722 18.233 -14.751 1.00 24.01 382 VAL B O 1
ATOM 6390 N N . SER B 2 383 ? 16.667 18.763 -13.830 1.00 26.19 383 SER B N 1
ATOM 6391 C CA . SER B 2 383 ? 16.656 20.141 -14.247 1.00 27.51 383 SER B CA 1
ATOM 6392 C C . SER B 2 383 ? 16.266 20.329 -15.709 1.00 28.16 383 SER B C 1
ATOM 6393 O O . SER B 2 383 ? 15.718 21.319 -16.089 1.00 28.87 383 SER B O 1
ATOM 6396 N N . PHE B 2 384 ? 16.540 19.396 -16.567 1.00 24.29 384 PHE B N 1
ATOM 6397 C CA . PHE B 2 384 ? 16.215 19.409 -17.975 1.00 26.13 384 PHE B CA 1
ATOM 6398 C C . PHE B 2 384 ? 14.753 19.585 -18.358 1.00 27.97 384 PHE B C 1
ATOM 6399 O O . PHE B 2 384 ? 14.519 20.059 -19.324 1.00 27.93 384 PHE B O 1
ATOM 6407 N N . ASP B 2 385 ? 13.891 19.138 -17.506 1.00 28.00 385 ASP B N 1
ATOM 6408 C CA . ASP B 2 385 ? 12.503 19.069 -17.741 1.00 32.08 385 ASP B CA 1
ATOM 6409 C C . ASP B 2 385 ? 11.785 20.213 -17.106 1.00 35.43 385 ASP B C 1
ATOM 6410 O O . ASP B 2 385 ? 10.629 20.225 -17.125 1.00 34.21 385 ASP B O 1
ATOM 6415 N N . SER B 2 386 ? 12.526 21.100 -16.469 1.00 50.64 386 SER B N 1
ATOM 6416 C CA . SER B 2 386 ? 11.975 22.225 -15.769 1.00 53.32 386 SER B CA 1
ATOM 6417 C C . SER B 2 386 ? 11.726 23.214 -16.890 1.00 54.63 386 SER B C 1
ATOM 6418 O O . SER B 2 386 ? 10.605 23.717 -16.999 1.00 54.28 386 SER B O 1
ATOM 6422 N N . ALA C 3 2 ? 56.662 18.044 -60.450 1.00 44.10 2 ALA C N 1
ATOM 6423 C CA . ALA C 3 2 ? 57.823 18.167 -61.375 1.00 45.78 2 ALA C CA 1
ATOM 6424 C C . ALA C 3 2 ? 57.460 17.651 -62.763 1.00 47.07 2 ALA C C 1
ATOM 6425 O O . ALA C 3 2 ? 56.393 17.067 -62.959 1.00 45.24 2 ALA C O 1
ATOM 6427 N N . VAL C 3 3 ? 58.355 17.872 -63.722 1.00 67.94 3 VAL C N 1
ATOM 6428 C CA . VAL C 3 3 ? 58.134 17.428 -65.094 1.00 69.47 3 VAL C CA 1
ATOM 6429 C C . VAL C 3 3 ? 59.306 16.578 -65.576 1.00 70.18 3 VAL C C 1
ATOM 6430 O O . VAL C 3 3 ? 60.457 17.017 -65.553 1.00 70.24 3 VAL C O 1
ATOM 6434 N N . VAL C 3 4 ? 59.004 15.361 -66.011 1.00 51.28 4 VAL C N 1
ATOM 6435 C CA . VAL C 3 4 ? 60.021 14.439 -66.499 1.00 53.21 4 VAL C CA 1
ATOM 6436 C C . VAL C 3 4 ? 60.253 14.586 -67.998 1.00 54.43 4 VAL C C 1
ATOM 6437 O O . VAL C 3 4 ? 59.305 14.657 -68.779 1.00 56.98 4 VAL C O 1
ATOM 6441 N N . GLU C 3 5 ? 61.521 14.629 -68.391 1.00 51.32 5 GLU C N 1
ATOM 6442 C CA . GLU C 3 5 ? 61.891 14.750 -69.795 1.00 52.72 5 GLU C CA 1
ATOM 6443 C C . GLU C 3 5 ? 62.615 13.475 -70.210 1.00 51.22 5 GLU C C 1
ATOM 6444 O O . GLU C 3 5 ? 63.687 13.166 -69.690 1.00 51.76 5 GLU C O 1
ATOM 6450 N N . PHE C 3 6 ? 62.027 12.733 -71.143 1.00 50.58 6 PHE C N 1
ATOM 6451 C CA . PHE C 3 6 ? 62.625 11.486 -71.604 1.00 48.46 6 PHE C CA 1
ATOM 6452 C C . PHE C 3 6 ? 62.203 11.142 -73.029 1.00 47.71 6 PHE C C 1
ATOM 6453 O O . PHE C 3 6 ? 61.031 11.264 -73.386 1.00 47.68 6 PHE C O 1
ATOM 6461 N N . ALA C 3 7 ? 63.167 10.709 -73.835 1.00 55.47 7 ALA C N 1
ATOM 6462 C CA . ALA C 3 7 ? 62.912 10.334 -75.223 1.00 55.06 7 ALA C CA 1
ATOM 6463 C C . ALA C 3 7 ? 62.093 11.382 -75.969 1.00 55.39 7 ALA C C 1
ATOM 6464 O O . ALA C 3 7 ? 61.197 11.044 -76.745 1.00 54.18 7 ALA C O 1
ATOM 6466 N N . GLY C 3 8 ? 62.397 12.658 -75.729 1.00 67.54 8 GLY C N 1
ATOM 6467 C CA . GLY C 3 8 ? 61.720 13.769 -76.373 1.00 68.11 8 GLY C CA 1
ATOM 6468 C C . GLY C 3 8 ? 60.319 13.983 -75.836 1.00 67.89 8 GLY C C 1
ATOM 6469 O O . GLY C 3 8 ? 59.564 14.826 -76.355 1.00 67.61 8 GLY C O 1
ATOM 6470 N N . SER C 3 9 ? 59.938 13.245 -74.801 1.00 57.81 9 SER C N 1
ATOM 6471 C CA . SER C 3 9 ? 58.616 13.377 -74.199 1.00 58.22 9 SER C CA 1
ATOM 6472 C C . SER C 3 9 ? 58.721 14.043 -72.829 1.00 58.17 9 SER C C 1
ATOM 6473 O O . SER C 3 9 ? 59.791 14.059 -72.220 1.00 58.54 9 SER C O 1
ATOM 6476 N N . ALA C 3 10 ? 57.609 14.596 -72.354 1.00 66.91 10 ALA C N 1
ATOM 6477 C CA . ALA C 3 10 ? 57.576 15.262 -71.056 1.00 66.27 10 ALA C CA 1
ATOM 6478 C C . ALA C 3 10 ? 56.414 14.737 -70.217 1.00 65.49 10 ALA C C 1
ATOM 6479 O O . ALA C 3 10 ? 55.261 14.780 -70.646 1.00 63.50 10 ALA C O 1
ATOM 6481 N N . PHE C 3 11 ? 56.721 14.244 -69.021 1.00 66.83 11 PHE C N 1
ATOM 6482 C CA . PHE C 3 11 ? 55.691 13.707 -68.139 1.00 64.08 11 PHE C CA 1
ATOM 6483 C C . PHE C 3 11 ? 55.675 14.396 -66.780 1.00 63.64 11 PHE C C 1
ATOM 6484 O O . PHE C 3 11 ? 56.646 14.324 -66.029 1.00 65.53 11 PHE C O 1
ATOM 6492 N N . GLU C 3 12 ? 54.574 15.136 -66.485 1.00 42.48 12 GLU C N 1
ATOM 6493 C CA . GLU C 3 12 ? 54.390 15.712 -65.203 1.00 43.37 12 GLU C CA 1
ATOM 6494 C C . GLU C 3 12 ? 54.151 14.692 -64.098 1.00 40.05 12 GLU C C 1
ATOM 6495 O O . GLU C 3 12 ? 53.269 13.980 -64.219 1.00 41.32 12 GLU C O 1
ATOM 6501 N N . VAL C 3 13 ? 54.902 14.720 -63.029 1.00 40.50 13 VAL C N 1
ATOM 6502 C CA . VAL C 3 13 ? 54.808 13.692 -62.040 1.00 35.50 13 VAL C CA 1
ATOM 6503 C C . VAL C 3 13 ? 54.759 14.283 -60.655 1.00 34.51 13 VAL C C 1
ATOM 6504 O O . VAL C 3 13 ? 54.989 15.430 -60.519 1.00 32.84 13 VAL C O 1
ATOM 6508 N N . ASP C 3 14 ? 54.450 13.489 -59.635 1.00 34.25 14 ASP C N 1
ATOM 6509 C CA . ASP C 3 14 ? 54.441 13.993 -58.265 1.00 32.89 14 ASP C CA 1
ATOM 6510 C C . ASP C 3 14 ? 55.688 13.518 -57.523 1.00 31.67 14 ASP C C 1
ATOM 6511 O O . ASP C 3 14 ? 56.580 12.918 -58.124 1.00 31.72 14 ASP C O 1
ATOM 6516 N N . GLU C 3 15 ? 55.724 13.760 -56.229 1.00 29.73 15 GLU C N 1
ATOM 6517 C CA . GLU C 3 15 ? 56.895 13.399 -55.495 1.00 30.25 15 GLU C CA 1
ATOM 6518 C C . GLU C 3 15 ? 57.185 11.895 -55.485 1.00 29.01 15 GLU C C 1
ATOM 6519 O O . GLU C 3 15 ? 58.314 11.512 -55.364 1.00 28.68 15 GLU C O 1
ATOM 6525 N N . ASP C 3 16 ? 56.172 11.070 -55.667 1.00 31.63 16 ASP C N 1
ATOM 6526 C CA . ASP C 3 16 ? 56.365 9.625 -55.726 1.00 30.29 16 ASP C CA 1
ATOM 6527 C C . ASP C 3 16 ? 56.583 9.041 -57.117 1.00 29.32 16 ASP C C 1
ATOM 6528 O O . ASP C 3 16 ? 56.703 7.827 -57.271 1.00 28.57 16 ASP C O 1
ATOM 6533 N N . GLY C 3 17 ? 56.631 9.900 -58.128 1.00 30.52 17 GLY C N 1
ATOM 6534 C CA . GLY C 3 17 ? 56.870 9.422 -59.477 1.00 29.98 17 GLY C CA 1
ATOM 6535 C C . GLY C 3 17 ? 55.676 8.931 -60.273 1.00 29.98 17 GLY C C 1
ATOM 6536 O O . GLY C 3 17 ? 55.851 8.264 -61.294 1.00 30.13 17 GLY C O 1
ATOM 6537 N N . PHE C 3 18 ? 54.465 9.240 -59.820 1.00 26.65 18 PHE C N 1
ATOM 6538 C CA . PHE C 3 18 ? 53.272 8.828 -60.553 1.00 26.81 18 PHE C CA 1
ATOM 6539 C C . PHE C 3 18 ? 52.881 9.953 -61.507 1.00 27.17 18 PHE C C 1
ATOM 6540 O O . PHE C 3 18 ? 53.050 11.128 -61.185 1.00 27.17 18 PHE C O 1
ATOM 6548 N N . LEU C 3 19 ? 52.362 9.593 -62.677 1.00 27.57 19 LEU C N 1
ATOM 6549 C CA . LEU C 3 19 ? 51.942 10.591 -63.657 1.00 28.97 19 LEU C CA 1
ATOM 6550 C C . LEU C 3 19 ? 50.782 11.410 -63.109 1.00 30.21 19 LEU C C 1
ATOM 6551 O O . LEU C 3 19 ? 49.854 10.860 -62.520 1.00 30.03 19 LEU C O 1
ATOM 6556 N N . ASN C 3 20 ? 50.853 12.728 -63.270 1.00 30.84 20 ASN C N 1
ATOM 6557 C CA . ASN C 3 20 ? 49.806 13.638 -62.883 1.00 32.95 20 ASN C CA 1
ATOM 6558 C C . ASN C 3 20 ? 48.536 13.395 -63.652 1.00 32.57 20 ASN C C 1
ATOM 6559 O O . ASN C 3 20 ? 47.508 13.611 -63.147 1.00 32.21 20 ASN C O 1
ATOM 6564 N N . ALA C 3 21 ? 48.662 13.018 -64.912 1.00 31.20 21 ALA C N 1
ATOM 6565 C CA . ALA C 3 21 ? 47.529 12.803 -65.802 1.00 30.78 21 ALA C CA 1
ATOM 6566 C C . ALA C 3 21 ? 47.708 11.509 -66.591 1.00 31.52 21 ALA C C 1
ATOM 6567 O O . ALA C 3 21 ? 48.707 11.325 -67.290 1.00 30.75 21 ALA C O 1
ATOM 6569 N N . PHE C 3 22 ? 46.730 10.617 -66.466 1.00 30.66 22 PHE C N 1
ATOM 6570 C CA . PHE C 3 22 ? 46.746 9.327 -67.149 1.00 32.11 22 PHE C CA 1
ATOM 6571 C C . PHE C 3 22 ? 46.852 9.487 -68.662 1.00 34.41 22 PHE C C 1
ATOM 6572 O O . PHE C 3 22 ? 47.471 8.665 -69.338 1.00 34.74 22 PHE C O 1
ATOM 6580 N N . ASP C 3 23 ? 46.257 10.524 -69.187 1.00 40.87 23 ASP C N 1
ATOM 6581 C CA . ASP C 3 23 ? 46.285 10.700 -70.608 1.00 43.75 23 ASP C CA 1
ATOM 6582 C C . ASP C 3 23 ? 47.656 11.041 -71.139 1.00 42.78 23 ASP C C 1
ATOM 6583 O O . ASP C 3 23 ? 47.863 10.860 -72.306 1.00 43.44 23 ASP C O 1
ATOM 6588 N N . ASP C 3 24 ? 48.572 11.512 -70.302 1.00 34.88 24 ASP C N 1
ATOM 6589 C CA . ASP C 3 24 ? 49.945 11.779 -70.717 1.00 33.87 24 ASP C CA 1
ATOM 6590 C C . ASP C 3 24 ? 50.799 10.518 -70.804 1.00 33.19 24 ASP C C 1
ATOM 6591 O O . ASP C 3 24 ? 52.001 10.597 -71.069 1.00 32.71 24 ASP C O 1
ATOM 6596 N N . TRP C 3 25 ? 50.186 9.374 -70.615 1.00 32.85 25 TRP C N 1
ATOM 6597 C CA . TRP C 3 25 ? 50.932 8.142 -70.603 1.00 31.77 25 TRP C CA 1
ATOM 6598 C C . TRP C 3 25 ? 51.382 7.915 -71.991 1.00 32.72 25 TRP C C 1
ATOM 6599 O O . TRP C 3 25 ? 50.621 8.072 -72.899 1.00 32.83 25 TRP C O 1
ATOM 6610 N N . CYS C 3 26 ? 52.577 7.385 -72.121 1.00 36.18 26 CYS C N 1
ATOM 6611 C CA . CYS C 3 26 ? 52.947 6.788 -73.345 1.00 37.97 26 CYS C CA 1
ATOM 6612 C C . CYS C 3 26 ? 54.069 5.844 -73.163 1.00 38.62 26 CYS C C 1
ATOM 6613 O O . CYS C 3 26 ? 54.630 5.775 -72.154 1.00 38.76 26 CYS C O 1
ATOM 6616 N N . PRO C 3 27 ? 54.397 5.126 -74.206 1.00 40.13 27 PRO C N 1
ATOM 6617 C CA . PRO C 3 27 ? 55.344 4.021 -74.117 1.00 39.92 27 PRO C CA 1
ATOM 6618 C C . PRO C 3 27 ? 56.705 4.461 -73.603 1.00 40.22 27 PRO C C 1
ATOM 6619 O O . PRO C 3 27 ? 57.373 3.769 -72.941 1.00 41.61 27 PRO C O 1
ATOM 6623 N N . GLU C 3 28 ? 57.063 5.678 -73.846 1.00 37.67 28 GLU C N 1
ATOM 6624 C CA . GLU C 3 28 ? 58.329 6.251 -73.398 1.00 38.13 28 GLU C CA 1
ATOM 6625 C C . GLU C 3 28 ? 58.336 6.311 -71.873 1.00 36.08 28 GLU C C 1
ATOM 6626 O O . GLU C 3 28 ? 59.383 6.189 -71.238 1.00 35.63 28 GLU C O 1
ATOM 6632 N N . TRP C 3 29 ? 57.157 6.510 -71.293 1.00 35.66 29 TRP C N 1
ATOM 6633 C CA . TRP C 3 29 ? 57.017 6.580 -69.845 1.00 32.98 29 TRP C CA 1
ATOM 6634 C C . TRP C 3 29 ? 57.516 5.289 -69.212 1.00 32.26 29 TRP C C 1
ATOM 6635 O O . TRP C 3 29 ? 58.326 5.312 -68.286 1.00 32.21 29 TRP C O 1
ATOM 6646 N N . VAL C 3 30 ? 57.028 4.165 -69.724 1.00 29.66 30 VAL C N 1
ATOM 6647 C CA . VAL C 3 30 ? 57.414 2.857 -69.214 1.00 30.02 30 VAL C CA 1
ATOM 6648 C C . VAL C 3 30 ? 58.923 2.665 -69.270 1.00 31.45 30 VAL C C 1
ATOM 6649 O O . VAL C 3 30 ? 59.538 2.213 -68.302 1.00 30.61 30 VAL C O 1
ATOM 6653 N N . LYS C 3 31 ? 59.552 3.034 -70.401 1.00 39.13 31 LYS C N 1
ATOM 6654 C CA . LYS C 3 31 ? 60.990 2.904 -70.567 1.00 41.17 31 LYS C CA 1
ATOM 6655 C C . LYS C 3 31 ? 61.713 3.808 -69.586 1.00 41.39 31 LYS C C 1
ATOM 6656 O O . LYS C 3 31 ? 62.829 3.590 -69.187 1.00 41.36 31 LYS C O 1
ATOM 6662 N N . TYR C 3 32 ? 61.035 4.847 -69.194 1.00 34.24 32 TYR C N 1
ATOM 6663 C CA . TYR C 3 32 ? 61.635 5.804 -68.272 1.00 34.83 32 TYR C CA 1
ATOM 6664 C C . TYR C 3 32 ? 61.600 5.307 -66.829 1.00 34.86 32 TYR C C 1
ATOM 6665 O O . TYR C 3 32 ? 62.595 5.385 -66.112 1.00 35.78 32 TYR C O 1
ATOM 6674 N N . ALA C 3 33 ? 60.442 4.818 -66.439 1.00 37.90 33 ALA C N 1
ATOM 6675 C CA . ALA C 3 33 ? 60.132 4.326 -65.102 1.00 38.28 33 ALA C CA 1
ATOM 6676 C C . ALA C 3 33 ? 60.848 3.010 -64.820 1.00 38.80 33 ALA C C 1
ATOM 6677 O O . ALA C 3 33 ? 61.178 2.837 -63.701 1.00 38.93 33 ALA C O 1
ATOM 6679 N N . LYS C 3 34 ? 60.993 2.179 -65.798 1.00 42.65 34 LYS C N 1
ATOM 6680 C CA . LYS C 3 34 ? 61.667 0.888 -65.726 1.00 43.69 34 LYS C CA 1
ATOM 6681 C C . LYS C 3 34 ? 62.589 0.691 -64.500 1.00 42.81 34 LYS C C 1
ATOM 6682 O O . LYS C 3 34 ? 62.265 -0.002 -63.568 1.00 42.47 34 LYS C O 1
ATOM 6688 N N . GLY C 3 35 ? 63.726 1.327 -64.488 1.00 39.10 35 GLY C N 1
ATOM 6689 C CA . GLY C 3 35 ? 64.770 1.140 -63.497 1.00 37.53 35 GLY C CA 1
ATOM 6690 C C . GLY C 3 35 ? 64.331 1.558 -62.107 1.00 36.74 35 GLY C C 1
ATOM 6691 O O . GLY C 3 35 ? 64.725 0.879 -61.112 1.00 36.58 35 GLY C O 1
ATOM 6692 N N . SER C 3 36 ? 63.728 2.667 -61.965 1.00 32.10 36 SER C N 1
ATOM 6693 C CA . SER C 3 36 ? 63.182 3.130 -60.694 1.00 31.42 36 SER C CA 1
ATOM 6694 C C . SER C 3 36 ? 62.348 2.049 -60.011 1.00 31.18 36 SER C C 1
ATOM 6695 O O . SER C 3 36 ? 62.263 2.006 -58.785 1.00 31.98 36 SER C O 1
ATOM 6698 N N . GLU C 3 37 ? 61.713 1.266 -60.791 1.00 33.77 37 GLU C N 1
ATOM 6699 C CA . GLU C 3 37 ? 60.910 0.240 -60.237 1.00 34.96 37 GLU C CA 1
ATOM 6700 C C . GLU C 3 37 ? 61.543 -1.150 -60.339 1.00 35.13 37 GLU C C 1
ATOM 6701 O O . GLU C 3 37 ? 60.777 -2.029 -60.320 1.00 34.33 37 GLU C O 1
ATOM 6707 N N . GLY C 3 38 ? 62.907 -1.272 -60.369 1.00 35.35 38 GLY C N 1
ATOM 6708 C CA . GLY C 3 38 ? 63.663 -2.513 -60.427 1.00 36.18 38 GLY C CA 1
ATOM 6709 C C . GLY C 3 38 ? 63.452 -3.428 -61.618 1.00 36.55 38 GLY C C 1
ATOM 6710 O O . GLY C 3 38 ? 63.538 -4.648 -61.484 1.00 37.98 38 GLY C O 1
ATOM 6711 N N . ILE C 3 39 ? 63.187 -2.857 -62.785 1.00 33.13 39 ILE C N 1
ATOM 6712 C CA . ILE C 3 39 ? 62.979 -3.663 -63.981 1.00 34.41 39 ILE C CA 1
ATOM 6713 C C . ILE C 3 39 ? 64.043 -3.356 -65.030 1.00 36.74 39 ILE C C 1
ATOM 6714 O O . ILE C 3 39 ? 64.148 -2.230 -65.518 1.00 33.29 39 ILE C O 1
ATOM 6719 N N . GLY C 3 40 ? 64.836 -4.370 -65.369 1.00 73.33 40 GLY C N 1
ATOM 6720 C CA . GLY C 3 40 ? 65.902 -4.229 -66.345 1.00 75.14 40 GLY C CA 1
ATOM 6721 C C . GLY C 3 40 ? 65.386 -4.236 -67.770 1.00 73.62 40 GLY C C 1
ATOM 6722 O O . GLY C 3 40 ? 65.784 -3.406 -68.598 1.00 73.67 40 GLY C O 1
ATOM 6723 N N . ALA C 3 41 ? 64.485 -5.170 -68.087 1.00 41.33 41 ALA C N 1
ATOM 6724 C CA . ALA C 3 41 ? 63.915 -5.277 -69.427 1.00 42.31 41 ALA C CA 1
ATOM 6725 C C . ALA C 3 41 ? 62.432 -5.630 -69.361 1.00 43.28 41 ALA C C 1
ATOM 6726 O O . ALA C 3 41 ? 62.029 -6.497 -68.586 1.00 44.52 41 ALA C O 1
ATOM 6728 N N . GLY C 3 42 ? 61.615 -4.935 -70.160 1.00 49.95 42 GLY C N 1
ATOM 6729 C CA . GLY C 3 42 ? 60.189 -5.204 -70.210 1.00 49.06 42 GLY C CA 1
ATOM 6730 C C . GLY C 3 42 ? 59.861 -6.436 -71.030 1.00 46.99 42 GLY C C 1
ATOM 6731 O O . GLY C 3 42 ? 60.354 -6.576 -72.171 1.00 47.19 42 GLY C O 1
ATOM 6732 N N . SER C 3 43 ? 59.101 -7.354 -70.473 1.00 38.11 43 SER C N 1
ATOM 6733 C CA . SER C 3 43 ? 58.744 -8.590 -71.156 1.00 37.73 43 SER C CA 1
ATOM 6734 C C . SER C 3 43 ? 57.298 -8.571 -71.630 1.00 37.71 43 SER C C 1
ATOM 6735 O O . SER C 3 43 ? 56.554 -7.630 -71.356 1.00 37.11 43 SER C O 1
ATOM 6738 N N . ALA C 3 44 ? 56.909 -9.622 -72.344 1.00 48.36 44 ALA C N 1
ATOM 6739 C CA . ALA C 3 44 ? 55.549 -9.738 -72.849 1.00 47.26 44 ALA C CA 1
ATOM 6740 C C . ALA C 3 44 ? 54.582 -9.769 -71.672 1.00 46.32 44 ALA C C 1
ATOM 6741 O O . ALA C 3 44 ? 53.470 -9.248 -71.756 1.00 45.42 44 ALA C O 1
ATOM 6743 N N . ASP C 3 45 ? 55.014 -10.384 -70.573 1.00 36.60 45 ASP C N 1
ATOM 6744 C CA . ASP C 3 45 ? 54.185 -10.475 -69.377 1.00 36.34 45 ASP C CA 1
ATOM 6745 C C . ASP C 3 45 ? 54.028 -9.102 -68.736 1.00 35.03 45 ASP C C 1
ATOM 6746 O O . ASP C 3 45 ? 52.942 -8.741 -68.284 1.00 35.47 45 ASP C O 1
ATOM 6751 N N . HIS C 3 46 ? 55.072 -8.296 -68.680 1.00 33.05 46 HIS C N 1
ATOM 6752 C CA . HIS C 3 46 ? 54.952 -6.976 -68.096 1.00 31.83 46 HIS C CA 1
ATOM 6753 C C . HIS C 3 46 ? 53.901 -6.163 -68.825 1.00 31.69 46 HIS C C 1
ATOM 6754 O O . HIS C 3 46 ? 53.179 -5.399 -68.226 1.00 31.14 46 HIS C O 1
ATOM 6761 N N . GLN C 3 47 ? 53.851 -6.370 -70.120 1.00 31.46 47 GLN C N 1
ATOM 6762 C CA . GLN C 3 47 ? 52.993 -5.585 -70.946 1.00 30.95 47 GLN C CA 1
ATOM 6763 C C . GLN C 3 47 ? 51.577 -6.072 -70.847 1.00 30.85 47 GLN C C 1
ATOM 6764 O O . GLN C 3 47 ? 50.679 -5.324 -71.049 1.00 30.82 47 GLN C O 1
ATOM 6770 N N . LYS C 3 48 ? 51.406 -7.345 -70.629 1.00 30.11 48 LYS C N 1
ATOM 6771 C CA . LYS C 3 48 ? 50.103 -7.889 -70.458 1.00 30.59 48 LYS C CA 1
ATOM 6772 C C . LYS C 3 48 ? 49.445 -7.349 -69.161 1.00 29.69 48 LYS C C 1
ATOM 6773 O O . LYS C 3 48 ? 48.278 -7.169 -69.099 1.00 28.36 48 LYS C O 1
ATOM 6779 N N . ILE C 3 49 ? 50.250 -7.122 -68.147 1.00 31.69 49 ILE C N 1
ATOM 6780 C CA . ILE C 3 49 ? 49.776 -6.541 -66.896 1.00 30.56 49 ILE C CA 1
ATOM 6781 C C . ILE C 3 49 ? 49.400 -5.085 -67.132 1.00 30.27 49 ILE C C 1
ATOM 6782 O O . ILE C 3 49 ? 48.299 -4.655 -66.791 1.00 29.58 49 ILE C O 1
ATOM 6787 N N . ILE C 3 50 ? 50.323 -4.334 -67.723 1.00 24.51 50 ILE C N 1
ATOM 6788 C CA . ILE C 3 50 ? 50.091 -2.925 -68.015 1.00 25.28 50 ILE C CA 1
ATOM 6789 C C . ILE C 3 50 ? 48.840 -2.758 -68.875 1.00 26.44 50 ILE C C 1
ATOM 6790 O O . ILE C 3 50 ? 48.007 -1.892 -68.606 1.00 26.27 50 ILE C O 1
ATOM 6795 N N . ASP C 3 51 ? 48.714 -3.590 -69.905 1.00 30.43 51 ASP C N 1
ATOM 6796 C CA . ASP C 3 51 ? 47.562 -3.542 -70.799 1.00 32.26 51 ASP C CA 1
ATOM 6797 C C . ASP C 3 51 ? 46.263 -3.733 -70.028 1.00 31.01 51 ASP C C 1
ATOM 6798 O O . ASP C 3 51 ? 45.308 -2.979 -70.210 1.00 31.24 51 ASP C O 1
ATOM 6803 N N . PHE C 3 52 ? 46.228 -4.748 -69.170 1.00 28.20 52 PHE C N 1
ATOM 6804 C CA . PHE C 3 52 ? 45.038 -5.024 -68.374 1.00 26.54 52 PHE C CA 1
ATOM 6805 C C . PHE C 3 52 ? 44.660 -3.835 -67.494 1.00 26.07 52 PHE C C 1
ATOM 6806 O O . PHE C 3 52 ? 43.503 -3.414 -67.474 1.00 25.39 52 PHE C O 1
ATOM 6814 N N . LEU C 3 53 ? 45.649 -3.332 -66.778 1.00 29.12 53 LEU C N 1
ATOM 6815 C CA . LEU C 3 53 ? 45.436 -2.233 -65.870 1.00 28.62 53 LEU C CA 1
ATOM 6816 C C . LEU C 3 53 ? 44.874 -1.045 -66.615 1.00 29.33 53 LEU C C 1
ATOM 6817 O O . LEU C 3 53 ? 43.955 -0.438 -66.162 1.00 28.66 53 LEU C O 1
ATOM 6822 N N . GLN C 3 54 ? 45.414 -0.736 -67.767 1.00 27.61 54 GLN C N 1
ATOM 6823 C CA . GLN C 3 54 ? 44.862 0.340 -68.551 1.00 28.99 54 GLN C CA 1
ATOM 6824 C C . GLN C 3 54 ? 43.456 0.083 -69.047 1.00 29.73 54 GLN C C 1
ATOM 6825 O O . GLN C 3 54 ? 42.646 0.915 -68.931 1.00 30.18 54 GLN C O 1
ATOM 6831 N N . ASP C 3 55 ? 43.155 -1.080 -69.568 1.00 29.96 55 ASP C N 1
ATOM 6832 C CA . ASP C 3 55 ? 41.798 -1.304 -70.001 1.00 31.02 55 ASP C CA 1
ATOM 6833 C C . ASP C 3 55 ? 40.784 -1.252 -68.848 1.00 29.53 55 ASP C C 1
ATOM 6834 O O . ASP C 3 55 ? 39.706 -0.771 -69.018 1.00 28.39 55 ASP C O 1
ATOM 6839 N N . TYR C 3 56 ? 41.162 -1.811 -67.706 1.00 27.09 56 TYR C N 1
ATOM 6840 C CA . TYR C 3 56 ? 40.306 -1.842 -66.529 1.00 24.99 56 TYR C CA 1
ATOM 6841 C C . TYR C 3 56 ? 40.009 -0.434 -66.030 1.00 24.48 56 TYR C C 1
ATOM 6842 O O . TYR C 3 56 ? 38.867 -0.109 -65.700 1.00 23.28 56 TYR C O 1
ATOM 6851 N N . TYR C 3 57 ? 41.043 0.401 -65.975 1.00 23.68 57 TYR C N 1
ATOM 6852 C CA . TYR C 3 57 ? 40.885 1.770 -65.504 1.00 23.50 57 TYR C CA 1
ATOM 6853 C C . TYR C 3 57 ? 39.981 2.557 -66.446 1.00 23.82 57 TYR C C 1
ATOM 6854 O O . TYR C 3 57 ? 39.106 3.302 -66.005 1.00 22.86 57 TYR C O 1
ATOM 6863 N N . LYS C 3 58 ? 40.200 2.387 -67.746 1.00 27.22 58 LYS C N 1
ATOM 6864 C CA . LYS C 3 58 ? 39.398 3.075 -68.751 1.00 27.79 58 LYS C CA 1
ATOM 6865 C C . LYS C 3 58 ? 37.930 2.692 -68.646 1.00 27.65 58 LYS C C 1
ATOM 6866 O O . LYS C 3 58 ? 37.046 3.530 -68.819 1.00 28.31 58 LYS C O 1
ATOM 6872 N N . ALA C 3 59 ? 37.677 1.421 -68.355 1.00 28.70 59 ALA C N 1
ATOM 6873 C CA . ALA C 3 59 ? 36.316 0.916 -68.253 1.00 28.65 59 ALA C CA 1
ATOM 6874 C C . ALA C 3 59 ? 35.632 1.125 -66.904 1.00 28.57 59 ALA C C 1
ATOM 6875 O O . ALA C 3 59 ? 34.447 1.446 -66.859 1.00 29.38 59 ALA C O 1
ATOM 6877 N N . ASN C 3 60 ? 36.374 0.963 -65.811 1.00 24.88 60 ASN C N 1
ATOM 6878 C CA . ASN C 3 60 ? 35.792 1.090 -64.478 1.00 24.72 60 ASN C CA 1
ATOM 6879 C C . ASN C 3 60 ? 36.119 2.352 -63.677 1.00 24.68 60 ASN C C 1
ATOM 6880 O O . ASN C 3 60 ? 35.437 2.653 -62.694 1.00 24.65 60 ASN C O 1
ATOM 6885 N N . GLY C 3 61 ? 37.153 3.083 -64.078 1.00 25.66 61 GLY C N 1
ATOM 6886 C CA . GLY C 3 61 ? 37.511 4.295 -63.359 1.00 25.41 61 GLY C CA 1
ATOM 6887 C C . GLY C 3 61 ? 38.306 4.033 -62.091 1.00 25.12 61 GLY C C 1
ATOM 6888 O O . GLY C 3 61 ? 38.568 4.948 -61.309 1.00 25.67 61 GLY C O 1
ATOM 6889 N N . ILE C 3 62 ? 38.685 2.780 -61.875 1.00 23.79 62 ILE C N 1
ATOM 6890 C CA . ILE C 3 62 ? 39.466 2.418 -60.698 1.00 23.15 62 ILE C CA 1
ATOM 6891 C C . ILE C 3 62 ? 40.478 1.349 -61.069 1.00 23.20 62 ILE C C 1
ATOM 6892 O O . ILE C 3 62 ? 40.391 0.743 -62.139 1.00 23.31 62 ILE C O 1
ATOM 6897 N N . ALA C 3 63 ? 41.445 1.128 -60.186 1.00 24.17 63 ALA C N 1
ATOM 6898 C CA . ALA C 3 63 ? 42.439 0.092 -60.406 1.00 23.91 63 ALA C CA 1
ATOM 6899 C C . ALA C 3 63 ? 41.755 -1.187 -59.931 1.00 23.46 63 ALA C C 1
ATOM 6900 O O . ALA C 3 63 ? 40.966 -1.160 -58.989 1.00 24.69 63 ALA C O 1
ATOM 6902 N N . PRO C 3 64 ? 42.045 -2.323 -60.578 1.00 23.07 64 PRO C N 1
ATOM 6903 C CA . PRO C 3 64 ? 41.427 -3.594 -60.185 1.00 22.68 64 PRO C CA 1
ATOM 6904 C C . PRO C 3 64 ? 41.952 -4.117 -58.852 1.00 22.67 64 PRO C C 1
ATOM 6905 O O . PRO C 3 64 ? 43.092 -3.845 -58.477 1.00 21.95 64 PRO C O 1
ATOM 6909 N N . MET C 3 65 ? 41.113 -4.857 -58.135 1.00 22.18 65 MET C N 1
ATOM 6910 C CA . MET C 3 65 ? 41.527 -5.448 -56.868 1.00 22.38 65 MET C CA 1
ATOM 6911 C C . MET C 3 65 ? 42.604 -6.467 -57.229 1.00 22.50 65 MET C C 1
ATOM 6912 O O . MET C 3 65 ? 42.646 -6.951 -58.362 1.00 22.50 65 MET C O 1
ATOM 6917 N N . VAL C 3 66 ? 43.470 -6.794 -56.280 1.00 23.88 66 VAL C N 1
ATOM 6918 C CA . VAL C 3 66 ? 44.534 -7.756 -56.542 1.00 25.15 66 VAL C CA 1
ATOM 6919 C C . VAL C 3 66 ? 43.982 -9.103 -57.009 1.00 25.44 66 VAL C C 1
ATOM 6920 O O . VAL C 3 66 ? 44.550 -9.732 -57.900 1.00 25.88 66 VAL C O 1
ATOM 6924 N N . ARG C 3 67 ? 42.829 -9.525 -56.484 1.00 25.11 67 ARG C N 1
ATOM 6925 C CA . ARG C 3 67 ? 42.278 -10.803 -56.866 1.00 24.96 67 ARG C CA 1
ATOM 6926 C C . ARG C 3 67 ? 41.790 -10.868 -58.283 1.00 25.79 67 ARG C C 1
ATOM 6927 O O . ARG C 3 67 ? 41.859 -11.803 -58.864 1.00 25.74 67 ARG C O 1
ATOM 6935 N N . ILE C 3 68 ? 41.358 -9.733 -58.771 1.00 22.88 68 ILE C N 1
ATOM 6936 C CA . ILE C 3 68 ? 40.957 -9.618 -60.167 1.00 23.89 68 ILE C CA 1
ATOM 6937 C C . ILE C 3 68 ? 42.168 -9.560 -61.096 1.00 24.23 68 ILE C C 1
ATOM 6938 O O . ILE C 3 68 ? 42.168 -10.167 -62.166 1.00 23.09 68 ILE C O 1
ATOM 6943 N N . LEU C 3 69 ? 43.197 -8.827 -60.684 1.00 26.03 69 LEU C N 1
ATOM 6944 C CA . LEU C 3 69 ? 44.410 -8.710 -61.483 1.00 27.88 69 LEU C CA 1
ATOM 6945 C C . LEU C 3 69 ? 45.009 -10.093 -61.730 1.00 29.07 69 LEU C C 1
ATOM 6946 O O . LEU C 3 69 ? 45.335 -10.447 -62.866 1.00 28.92 69 LEU C O 1
ATOM 6951 N N . SER C 3 70 ? 45.144 -10.871 -60.660 1.00 26.58 70 SER C N 1
ATOM 6952 C CA . SER C 3 70 ? 45.710 -12.214 -60.750 1.00 29.30 70 SER C CA 1
ATOM 6953 C C . SER C 3 70 ? 44.821 -13.183 -61.519 1.00 31.39 70 SER C C 1
ATOM 6954 O O . SER C 3 70 ? 45.293 -13.919 -62.386 1.00 30.85 70 SER C O 1
ATOM 6957 N N . LYS C 3 71 ? 43.535 -13.180 -61.191 1.00 34.18 71 LYS C N 1
ATOM 6958 C CA . LYS C 3 71 ? 42.577 -14.070 -61.829 1.00 37.26 71 LYS C CA 1
ATOM 6959 C C . LYS C 3 71 ? 42.466 -13.834 -63.330 1.00 38.50 71 LYS C C 1
ATOM 6960 O O . LYS C 3 71 ? 42.334 -14.778 -64.106 1.00 40.35 71 LYS C O 1
ATOM 6966 N N . ASN C 3 72 ? 42.531 -12.573 -63.737 1.00 32.55 72 ASN C N 1
ATOM 6967 C CA . ASN C 3 72 ? 42.412 -12.225 -65.145 1.00 34.17 72 ASN C CA 1
ATOM 6968 C C . ASN C 3 72 ? 43.684 -12.488 -65.952 1.00 32.58 72 ASN C C 1
ATOM 6969 O O . ASN C 3 72 ? 43.636 -13.121 -67.006 1.00 32.54 72 ASN C O 1
ATOM 6974 N N . THR C 3 73 ? 44.819 -12.003 -65.459 1.00 36.73 73 THR C N 1
ATOM 6975 C CA . THR C 3 73 ? 46.086 -12.189 -66.160 1.00 34.34 73 THR C CA 1
ATOM 6976 C C . THR C 3 73 ? 46.638 -13.598 -65.973 1.00 33.92 73 THR C C 1
ATOM 6977 O O . THR C 3 73 ? 47.520 -14.029 -66.714 1.00 32.56 73 THR C O 1
ATOM 6981 N N . GLY C 3 74 ? 46.122 -14.309 -64.977 1.00 41.80 74 GLY C N 1
ATOM 6982 C CA . GLY C 3 74 ? 46.592 -15.657 -64.717 1.00 41.26 74 GLY C CA 1
ATOM 6983 C C . GLY C 3 74 ? 47.897 -15.660 -63.944 1.00 40.27 74 GLY C C 1
ATOM 6984 O O . GLY C 3 74 ? 48.516 -16.707 -63.753 1.00 39.85 74 GLY C O 1
ATOM 6985 N N . PHE C 3 75 ? 48.317 -14.480 -63.500 1.00 34.24 75 PHE C N 1
ATOM 6986 C CA . PHE C 3 75 ? 49.553 -14.336 -62.740 1.00 33.90 75 PHE C CA 1
ATOM 6987 C C . PHE C 3 75 ? 49.273 -14.263 -61.242 1.00 33.45 75 PHE C C 1
ATOM 6988 O O . PHE C 3 75 ? 48.597 -13.345 -60.778 1.00 33.80 75 PHE C O 1
ATOM 6996 N N . ALA C 3 76 ? 49.790 -15.230 -60.489 1.00 29.71 76 ALA C N 1
ATOM 6997 C CA . ALA C 3 76 ? 49.603 -15.246 -59.040 1.00 29.62 76 ALA C CA 1
ATOM 6998 C C . ALA C 3 76 ? 50.334 -14.042 -58.449 1.00 29.80 76 ALA C C 1
ATOM 6999 O O . ALA C 3 76 ? 51.191 -13.450 -59.106 1.00 30.03 76 ALA C O 1
ATOM 7001 N N . LEU C 3 77 ? 49.999 -13.677 -57.216 1.00 27.67 77 LEU C N 1
ATOM 7002 C CA . LEU C 3 77 ? 50.636 -12.533 -56.572 1.00 28.73 77 LEU C CA 1
ATOM 7003 C C . LEU C 3 77 ? 52.159 -12.643 -56.624 1.00 29.02 77 LEU C C 1
ATOM 7004 O O . LEU C 3 77 ? 52.852 -11.660 -56.879 1.00 28.38 77 LEU C O 1
ATOM 7009 N N . LYS C 3 78 ? 52.672 -13.845 -56.377 1.00 27.82 78 LYS C N 1
ATOM 7010 C CA . LYS C 3 78 ? 54.110 -14.092 -56.389 1.00 29.11 78 LYS C CA 1
ATOM 7011 C C . LYS C 3 78 ? 54.735 -13.735 -57.739 1.00 28.52 78 LYS C C 1
ATOM 7012 O O . LYS C 3 78 ? 55.821 -13.157 -57.796 1.00 27.47 78 LYS C O 1
ATOM 7018 N N . GLU C 3 79 ? 54.047 -14.090 -58.821 1.00 32.41 79 GLU C N 1
ATOM 7019 C CA . GLU C 3 79 ? 54.527 -13.798 -60.169 1.00 32.02 79 GLU C CA 1
ATOM 7020 C C . GLU C 3 79 ? 54.451 -12.301 -60.446 1.00 30.09 79 GLU C C 1
ATOM 7021 O O . GLU C 3 79 ? 55.326 -11.732 -61.101 1.00 29.01 79 GLU C O 1
ATOM 7027 N N . ILE C 3 80 ? 53.332 -11.687 -60.114 1.00 26.61 80 ILE C N 1
ATOM 7028 C CA . ILE C 3 80 ? 53.176 -10.277 -60.196 1.00 24.70 80 ILE C CA 1
ATOM 7029 C C . ILE C 3 80 ? 54.325 -9.488 -59.508 1.00 23.83 80 ILE C C 1
ATOM 7030 O O . ILE C 3 80 ? 54.729 -8.557 -60.050 1.00 23.20 80 ILE C O 1
ATOM 7035 N N . TYR C 3 81 ? 54.860 -9.956 -58.347 1.00 24.06 81 TYR C N 1
ATOM 7036 C CA . TYR C 3 81 ? 56.001 -9.320 -57.696 1.00 24.19 81 TYR C CA 1
ATOM 7037 C C . TYR C 3 81 ? 57.304 -9.621 -58.429 1.00 25.02 81 TYR C C 1
ATOM 7038 O O . TYR C 3 81 ? 58.236 -8.815 -58.408 1.00 24.86 81 TYR C O 1
ATOM 7047 N N . GLU C 3 82 ? 57.373 -10.779 -59.078 1.00 27.23 82 GLU C N 1
ATOM 7048 C CA . GLU C 3 82 ? 58.568 -11.131 -59.834 1.00 29.65 82 GLU C CA 1
ATOM 7049 C C . GLU C 3 82 ? 58.664 -10.168 -61.013 1.00 29.06 82 GLU C C 1
ATOM 7050 O O . GLU C 3 82 ? 59.749 -9.707 -61.364 1.00 29.46 82 GLU C O 1
ATOM 7056 N N . LEU C 3 83 ? 57.516 -9.859 -61.611 1.00 27.99 83 LEU C N 1
ATOM 7057 C CA . LEU C 3 83 ? 57.457 -8.934 -62.739 1.00 27.39 83 LEU C CA 1
ATOM 7058 C C . LEU C 3 83 ? 57.654 -7.496 -62.254 1.00 26.87 83 LEU C C 1
ATOM 7059 O O . LEU C 3 83 ? 58.406 -6.726 -62.855 1.00 26.48 83 LEU C O 1
ATOM 7064 N N . PHE C 3 84 ? 56.970 -7.141 -61.170 1.00 25.99 84 PHE C N 1
ATOM 7065 C CA . PHE C 3 84 ? 57.073 -5.805 -60.595 1.00 25.77 84 PHE C CA 1
ATOM 7066 C C . PHE C 3 84 ? 57.468 -5.917 -59.123 1.00 25.98 84 PHE C C 1
ATOM 7067 O O . PHE C 3 84 ? 56.618 -6.111 -58.252 1.00 25.51 84 PHE C O 1
ATOM 7075 N N . PRO C 3 85 ? 58.772 -5.800 -58.829 1.00 27.67 85 PRO C N 1
ATOM 7076 C CA . PRO C 3 85 ? 59.273 -5.894 -57.455 1.00 27.68 85 PRO C CA 1
ATOM 7077 C C . PRO C 3 85 ? 58.615 -4.978 -56.418 1.00 27.71 85 PRO C C 1
ATOM 7078 O O . PRO C 3 85 ? 58.536 -5.339 -55.242 1.00 28.49 85 PRO C O 1
ATOM 7082 N N . SER C 3 86 ? 58.134 -3.811 -56.846 1.00 23.20 86 SER C N 1
ATOM 7083 C CA . SER C 3 86 ? 57.482 -2.871 -55.930 1.00 23.45 86 SER C CA 1
ATOM 7084 C C . SER C 3 86 ? 56.025 -3.263 -55.672 1.00 23.15 86 SER C C 1
ATOM 7085 O O . SER C 3 86 ? 55.359 -2.724 -54.769 1.00 20.75 86 SER C O 1
ATOM 7088 N N . GLY C 3 87 ? 55.531 -4.201 -56.474 1.00 22.90 87 GLY C N 1
ATOM 7089 C CA . GLY C 3 87 ? 54.167 -4.658 -56.311 1.00 22.78 87 GLY C CA 1
ATOM 7090 C C . GLY C 3 87 ? 53.211 -4.104 -57.346 1.00 22.74 87 GLY C C 1
ATOM 7091 O O . GLY C 3 87 ? 53.573 -3.236 -58.136 1.00 22.18 87 GLY C O 1
ATOM 7092 N N . PRO C 3 88 ? 51.964 -4.588 -57.355 1.00 25.71 88 PRO C N 1
ATOM 7093 C CA . PRO C 3 88 ? 50.952 -4.134 -58.310 1.00 25.68 88 PRO C CA 1
ATOM 7094 C C . PRO C 3 88 ? 50.637 -2.645 -58.230 1.00 26.47 88 PRO C C 1
ATOM 7095 O O . PRO C 3 88 ? 50.304 -2.023 -59.237 1.00 25.85 88 PRO C O 1
ATOM 7099 N N . GLY C 3 89 ? 50.750 -2.074 -57.036 1.00 30.20 89 GLY C N 1
ATOM 7100 C CA . GLY C 3 89 ? 50.450 -0.662 -56.869 1.00 32.06 89 GLY C CA 1
ATOM 7101 C C . GLY C 3 89 ? 51.578 0.284 -57.240 1.00 33.03 89 GLY C C 1
ATOM 7102 O O . GLY C 3 89 ? 51.554 0.921 -58.295 1.00 32.91 89 GLY C O 1
ATOM 7103 N N . LYS C 3 90 ? 52.574 0.373 -56.369 1.00 37.91 90 LYS C N 1
ATOM 7104 C CA . LYS C 3 90 ? 53.713 1.253 -56.588 1.00 37.33 90 LYS C CA 1
ATOM 7105 C C . LYS C 3 90 ? 54.469 0.980 -57.887 1.00 37.10 90 LYS C C 1
ATOM 7106 O O . LYS C 3 90 ? 55.086 1.883 -58.451 1.00 37.36 90 LYS C O 1
ATOM 7112 N N . GLY C 3 91 ? 54.400 -0.258 -58.388 1.00 30.33 91 GLY C N 1
ATOM 7113 C CA . GLY C 3 91 ? 55.134 -0.606 -59.592 1.00 29.37 91 GLY C CA 1
ATOM 7114 C C . GLY C 3 91 ? 54.246 -0.644 -60.820 1.00 28.78 91 GLY C C 1
ATOM 7115 O O . GLY C 3 91 ? 54.408 0.184 -61.734 1.00 29.64 91 GLY C O 1
ATOM 7116 N N . ALA C 3 92 ? 53.362 -1.628 -60.908 1.00 25.89 92 ALA C N 1
ATOM 7117 C CA . ALA C 3 92 ? 52.484 -1.799 -62.063 1.00 25.52 92 ALA C CA 1
ATOM 7118 C C . ALA C 3 92 ? 51.590 -0.597 -62.364 1.00 25.17 92 ALA C C 1
ATOM 7119 O O . ALA C 3 92 ? 51.590 -0.097 -63.489 1.00 25.09 92 ALA C O 1
ATOM 7121 N N . CYS C 3 93 ? 50.867 -0.106 -61.387 1.00 27.23 93 CYS C N 1
ATOM 7122 C CA . CYS C 3 93 ? 49.978 1.019 -61.608 1.00 27.42 93 CYS C CA 1
ATOM 7123 C C . CYS C 3 93 ? 50.741 2.242 -62.027 1.00 27.19 93 CYS C C 1
ATOM 7124 O O . CYS C 3 93 ? 50.333 2.943 -62.880 1.00 27.25 93 CYS C O 1
ATOM 7127 N N . LYS C 3 94 ? 51.862 2.486 -61.374 1.00 24.16 94 LYS C N 1
ATOM 7128 C CA . LYS C 3 94 ? 52.701 3.631 -61.712 1.00 24.06 94 LYS C CA 1
ATOM 7129 C C . LYS C 3 94 ? 53.154 3.556 -63.169 1.00 24.23 94 LYS C C 1
ATOM 7130 O O . LYS C 3 94 ? 53.036 4.525 -63.922 1.00 24.26 94 LYS C O 1
ATOM 7136 N N . MET C 3 95 ? 53.640 2.419 -63.571 1.00 26.95 95 MET C N 1
ATOM 7137 C CA . MET C 3 95 ? 54.118 2.185 -64.917 1.00 26.99 95 MET C CA 1
ATOM 7138 C C . MET C 3 95 ? 53.002 2.220 -65.952 1.00 27.52 95 MET C C 1
ATOM 7139 O O . MET C 3 95 ? 53.210 2.574 -67.082 1.00 27.41 95 MET C O 1
ATOM 7144 N N . ALA C 3 96 ? 51.818 1.838 -65.504 1.00 28.69 96 ALA C N 1
ATOM 7145 C CA . ALA C 3 96 ? 50.651 1.818 -66.379 1.00 29.10 96 ALA C CA 1
ATOM 7146 C C . ALA C 3 96 ? 50.038 3.211 -66.515 1.00 29.47 96 ALA C C 1
ATOM 7147 O O . ALA C 3 96 ? 49.155 3.432 -67.343 1.00 29.79 96 ALA C O 1
ATOM 7149 N N . GLY C 3 97 ? 50.500 4.142 -65.689 1.00 27.13 97 GLY C N 1
ATOM 7150 C CA . GLY C 3 97 ? 49.999 5.502 -65.748 1.00 27.52 97 GLY C CA 1
ATOM 7151 C C . GLY C 3 97 ? 48.782 5.775 -64.887 1.00 27.98 97 GLY C C 1
ATOM 7152 O O . GLY C 3 97 ? 48.232 6.876 -64.924 1.00 28.54 97 GLY C O 1
ATOM 7153 N N . LEU C 3 98 ? 48.350 4.785 -64.112 1.00 29.71 98 LEU C N 1
ATOM 7154 C CA . LEU C 3 98 ? 47.186 4.972 -63.257 1.00 30.39 98 LEU C CA 1
ATOM 7155 C C . LEU C 3 98 ? 47.529 5.893 -62.096 1.00 31.43 98 LEU C C 1
ATOM 7156 O O . LEU C 3 98 ? 48.700 6.079 -61.758 1.00 31.90 98 LEU C O 1
ATOM 7161 N N . PRO C 3 99 ? 46.578 6.560 -61.438 1.00 28.85 99 PRO C N 1
ATOM 7162 C CA . PRO C 3 99 ? 46.966 7.441 -60.338 1.00 29.40 99 PRO C CA 1
ATOM 7163 C C . PRO C 3 99 ? 47.408 6.712 -59.035 1.00 29.39 99 PRO C C 1
ATOM 7164 O O . PRO C 3 99 ? 47.113 5.606 -58.868 1.00 28.83 99 PRO C O 1
ATOM 7168 N N . LYS C 3 100 ? 48.088 7.415 -58.174 1.00 28.82 100 LYS C N 1
ATOM 7169 C CA . LYS C 3 100 ? 48.651 6.881 -56.969 1.00 29.24 100 LYS C CA 1
ATOM 7170 C C . LYS C 3 100 ? 47.612 6.225 -56.088 1.00 28.00 100 LYS C C 1
ATOM 7171 O O . LYS C 3 100 ? 46.625 6.832 -55.860 1.00 27.38 100 LYS C O 1
ATOM 7177 N N . PRO C 3 101 ? 47.877 5.032 -55.570 1.00 26.77 101 PRO C N 1
ATOM 7178 C CA . PRO C 3 101 ? 46.943 4.385 -54.667 1.00 25.74 101 PRO C CA 1
ATOM 7179 C C . PRO C 3 101 ? 46.680 5.254 -53.471 1.00 25.74 101 PRO C C 1
ATOM 7180 O O . PRO C 3 101 ? 47.530 5.948 -53.010 1.00 24.79 101 PRO C O 1
ATOM 7184 N N . THR C 3 102 ? 45.475 5.104 -52.888 1.00 27.33 102 THR C N 1
ATOM 7185 C CA . THR C 3 102 ? 45.013 5.842 -51.688 1.00 27.49 102 THR C CA 1
ATOM 7186 C C . THR C 3 102 ? 44.343 5.023 -50.545 1.00 28.45 102 THR C C 1
ATOM 7187 O O . THR C 3 102 ? 44.140 3.962 -50.643 1.00 29.13 102 THR C O 1
ATOM 7191 N N . GLY C 3 103 ? 44.091 5.648 -49.450 1.00 28.48 103 GLY C N 1
ATOM 7192 C CA . GLY C 3 103 ? 43.528 5.020 -48.276 1.00 30.05 103 GLY C CA 1
ATOM 7193 C C . GLY C 3 103 ? 44.557 4.742 -47.258 1.00 30.97 103 GLY C C 1
ATOM 7194 O O . GLY C 3 103 ? 45.481 5.251 -47.362 1.00 31.28 103 GLY C O 1
ATOM 7195 N N . CYS C 3 104 ? 44.349 3.911 -46.305 1.00 29.45 104 CYS C N 1
ATOM 7196 C CA . CYS C 3 104 ? 45.332 3.640 -45.330 1.00 31.91 104 CYS C CA 1
ATOM 7197 C C . CYS C 3 104 ? 46.280 2.606 -45.830 1.00 36.11 104 CYS C C 1
ATOM 7198 O O . CYS C 3 104 ? 46.129 1.504 -45.535 1.00 37.95 104 CYS C O 1
ATOM 7201 N N . VAL C 3 105 ? 47.158 3.198 -46.458 1.00 50.98 105 VAL C N 1
ATOM 7202 C CA . VAL C 3 105 ? 48.524 2.852 -46.834 1.00 50.98 105 VAL C CA 1
ATOM 7203 C C . VAL C 3 105 ? 48.624 2.543 -48.324 1.00 50.98 105 VAL C C 1
ATOM 7204 O O . VAL C 3 105 ? 48.144 3.336 -49.125 1.00 87.36 105 VAL C O 1
ATOM 7209 N N . LYS D 1 3 ? -20.629 -26.238 -45.932 1.00 73.20 3 LYS D N 1
ATOM 7210 C CA . LYS D 1 3 ? -21.077 -27.547 -45.720 1.00 73.20 3 LYS D CA 1
ATOM 7211 C C . LYS D 1 3 ? -19.953 -28.459 -45.520 1.00 73.20 3 LYS D C 1
ATOM 7212 O O . LYS D 1 3 ? -19.188 -28.652 -46.409 1.00 73.20 3 LYS D O 1
ATOM 7218 N N . HIS D 1 4 ? -19.886 -29.167 -44.441 1.00 62.94 4 HIS D N 1
ATOM 7219 C CA . HIS D 1 4 ? -20.907 -29.479 -43.487 1.00 62.94 4 HIS D CA 1
ATOM 7220 C C . HIS D 1 4 ? -20.598 -30.606 -42.552 1.00 62.94 4 HIS D C 1
ATOM 7221 O O . HIS D 1 4 ? -20.767 -30.411 -41.470 1.00 62.94 4 HIS D O 1
ATOM 7228 N N . PRO D 1 5 ? -20.026 -31.668 -42.959 1.00 31.23 5 PRO D N 1
ATOM 7229 C CA . PRO D 1 5 ? -19.308 -32.513 -42.019 1.00 31.23 5 PRO D CA 1
ATOM 7230 C C . PRO D 1 5 ? -17.844 -32.119 -41.749 1.00 31.23 5 PRO D C 1
ATOM 7231 O O . PRO D 1 5 ? -17.154 -31.897 -42.624 1.00 43.48 5 PRO D O 1
ATOM 7235 N N . THR D 1 6 ? -17.472 -32.116 -40.475 1.00 29.12 6 THR D N 1
ATOM 7236 C CA . THR D 1 6 ? -16.326 -31.344 -40.041 1.00 26.94 6 THR D CA 1
ATOM 7237 C C . THR D 1 6 ? -15.513 -32.117 -39.036 1.00 26.01 6 THR D C 1
ATOM 7238 O O . THR D 1 6 ? -15.419 -31.763 -37.989 1.00 25.21 6 THR D O 1
ATOM 7242 N N . PRO D 1 7 ? -15.072 -33.290 -39.396 1.00 25.06 7 PRO D N 1
ATOM 7243 C CA . PRO D 1 7 ? -14.326 -34.113 -38.440 1.00 24.22 7 PRO D CA 1
ATOM 7244 C C . PRO D 1 7 ? -13.216 -33.396 -37.679 1.00 23.07 7 PRO D C 1
ATOM 7245 O O . PRO D 1 7 ? -13.120 -33.522 -36.461 1.00 22.35 7 PRO D O 1
ATOM 7249 N N . MET D 1 8 ? -12.389 -32.623 -38.374 1.00 21.25 8 MET D N 1
ATOM 7250 C CA . MET D 1 8 ? -11.320 -31.922 -37.784 1.00 21.25 8 MET D CA 1
ATOM 7251 C C . MET D 1 8 ? -11.792 -30.838 -36.809 1.00 21.25 8 MET D C 1
ATOM 7252 O O . MET D 1 8 ? -11.390 -30.794 -35.801 1.00 21.50 8 MET D O 1
ATOM 7257 N N . LEU D 1 9 ? -12.715 -30.040 -37.217 1.00 18.49 9 LEU D N 1
ATOM 7258 C CA . LEU D 1 9 ? -13.244 -28.995 -36.351 1.00 17.97 9 LEU D CA 1
ATOM 7259 C C . LEU D 1 9 ? -13.953 -29.589 -35.142 1.00 17.39 9 LEU D C 1
ATOM 7260 O O . LEU D 1 9 ? -13.909 -29.021 -34.050 1.00 16.45 9 LEU D O 1
ATOM 7265 N N . ASP D 1 10 ? -14.594 -30.739 -35.326 1.00 18.93 10 ASP D N 1
ATOM 7266 C CA . ASP D 1 10 ? -15.292 -31.378 -34.219 1.00 19.56 10 ASP D CA 1
ATOM 7267 C C . ASP D 1 10 ? -14.333 -31.671 -33.072 1.00 19.23 10 ASP D C 1
ATOM 7268 O O . ASP D 1 10 ? -14.734 -31.681 -31.908 1.00 17.91 10 ASP D O 1
ATOM 7273 N N . GLU D 1 11 ? -13.076 -31.904 -33.380 1.00 19.84 11 GLU D N 1
ATOM 7274 C CA . GLU D 1 11 ? -12.062 -32.167 -32.357 1.00 19.84 11 GLU D CA 1
ATOM 7275 C C . GLU D 1 11 ? -11.879 -30.971 -31.440 1.00 19.84 11 GLU D C 1
ATOM 7276 O O . GLU D 1 11 ? -11.532 -31.125 -30.351 1.00 18.07 11 GLU D O 1
ATOM 7282 N N . LEU D 1 12 ? -12.136 -29.812 -32.042 1.00 18.35 12 LEU D N 1
ATOM 7283 C CA . LEU D 1 12 ? -12.009 -28.573 -31.297 1.00 18.43 12 LEU D CA 1
ATOM 7284 C C . LEU D 1 12 ? -13.220 -28.242 -30.431 1.00 19.00 12 LEU D C 1
ATOM 7285 O O . LEU D 1 12 ? -13.345 -27.124 -29.923 1.00 19.18 12 LEU D O 1
ATOM 7290 N N . GLU D 1 13 ? -14.114 -29.217 -30.268 1.00 18.55 13 GLU D N 1
ATOM 7291 C CA . GLU D 1 13 ? -15.272 -29.039 -29.402 1.00 19.36 13 GLU D CA 1
ATOM 7292 C C . GLU D 1 13 ? -14.953 -29.734 -28.080 1.00 19.32 13 GLU D C 1
ATOM 7293 O O . GLU D 1 13 ? -15.652 -29.549 -27.089 1.00 19.28 13 GLU D O 1
ATOM 7299 N N . LYS D 1 14 ? -13.926 -30.584 -28.074 1.00 18.32 14 LYS D N 1
ATOM 7300 C CA . LYS D 1 14 ? -13.425 -31.186 -26.912 1.00 18.79 14 LYS D CA 1
ATOM 7301 C C . LYS D 1 14 ? -12.627 -30.179 -26.043 1.00 19.12 14 LYS D C 1
ATOM 7302 O O . LYS D 1 14 ? -12.252 -29.217 -26.520 1.00 18.78 14 LYS D O 1
ATOM 7308 N N . GLY D 1 15 ? -12.380 -30.523 -24.801 1.00 19.40 15 GLY D N 1
ATOM 7309 C CA . GLY D 1 15 ? -11.592 -29.606 -23.991 1.00 19.26 15 GLY D CA 1
ATOM 7310 C C . GLY D 1 15 ? -12.418 -28.623 -23.175 1.00 19.17 15 GLY D C 1
ATOM 7311 O O . GLY D 1 15 ? -13.570 -28.347 -23.509 1.00 19.47 15 GLY D O 1
ATOM 7312 N N . PRO D 1 16 ? -11.840 -28.057 -22.103 1.00 21.14 16 PRO D N 1
ATOM 7313 C CA . PRO D 1 16 ? -12.510 -27.100 -21.217 1.00 20.88 16 PRO D CA 1
ATOM 7314 C C . PRO D 1 16 ? -12.758 -25.682 -21.738 1.00 20.36 16 PRO D C 1
ATOM 7315 O O . PRO D 1 16 ? -13.826 -25.113 -21.503 1.00 20.36 16 PRO D O 1
ATOM 7319 N N . TRP D 1 17 ? -11.773 -25.111 -22.425 1.00 17.88 17 TRP D N 1
ATOM 7320 C CA . TRP D 1 17 ? -11.875 -23.740 -22.940 1.00 17.53 17 TRP D CA 1
ATOM 7321 C C . TRP D 1 17 ? -13.045 -23.546 -23.913 1.00 16.68 17 TRP D C 1
ATOM 7322 O O . TRP D 1 17 ? -13.266 -24.375 -24.801 1.00 17.39 17 TRP D O 1
ATOM 7333 N N . PRO D 1 18 ? -13.811 -22.444 -23.760 1.00 17.55 18 PRO D N 1
ATOM 7334 C CA . PRO D 1 18 ? -14.950 -22.190 -24.650 1.00 17.67 18 PRO D CA 1
ATOM 7335 C C . PRO D 1 18 ? -14.594 -22.392 -26.119 1.00 17.38 18 PRO D C 1
ATOM 7336 O O . PRO D 1 18 ? -13.730 -21.703 -26.664 1.00 17.68 18 PRO D O 1
ATOM 7340 N N . SER D 1 19 ? -15.277 -23.343 -26.749 1.00 16.81 19 SER D N 1
ATOM 7341 C CA . SER D 1 19 ? -15.031 -23.692 -28.141 1.00 15.71 19 SER D CA 1
ATOM 7342 C C . SER D 1 19 ? -15.737 -22.798 -29.151 1.00 15.25 19 SER D C 1
ATOM 7343 O O . SER D 1 19 ? -16.964 -22.676 -29.134 1.00 15.15 19 SER D O 1
ATOM 7346 N N . PHE D 1 20 ? -14.968 -22.193 -30.050 1.00 16.16 20 PHE D N 1
ATOM 7347 C CA . PHE D 1 20 ? -15.578 -21.341 -31.062 1.00 16.65 20 PHE D CA 1
ATOM 7348 C C . PHE D 1 20 ? -16.407 -22.190 -32.023 1.00 17.22 20 PHE D C 1
ATOM 7349 O O . PHE D 1 20 ? -17.374 -21.709 -32.609 1.00 16.84 20 PHE D O 1
ATOM 7357 N N . VAL D 1 21 ? -16.031 -23.456 -32.182 1.00 17.65 21 VAL D N 1
ATOM 7358 C CA . VAL D 1 21 ? -16.760 -24.344 -33.084 1.00 17.70 21 VAL D CA 1
ATOM 7359 C C . VAL D 1 21 ? -18.140 -24.652 -32.515 1.00 18.72 21 VAL D C 1
ATOM 7360 O O . VAL D 1 21 ? -19.135 -24.613 -33.236 1.00 19.84 21 VAL D O 1
ATOM 7364 N N . SER D 1 22 ? -18.198 -24.971 -31.225 1.00 17.39 22 SER D N 1
ATOM 7365 C CA . SER D 1 22 ? -19.476 -25.268 -30.588 1.00 17.90 22 SER D CA 1
ATOM 7366 C C . SER D 1 22 ? -20.360 -24.031 -30.661 1.00 17.56 22 SER D C 1
ATOM 7367 O O . SER D 1 22 ? -21.568 -24.133 -30.840 1.00 17.86 22 SER D O 1
ATOM 7370 N N . ASP D 1 23 ? -19.750 -22.858 -30.530 1.00 20.48 23 ASP D N 1
ATOM 7371 C CA . ASP D 1 23 ? -20.515 -21.617 -30.575 1.00 20.78 23 ASP D CA 1
ATOM 7372 C C . ASP D 1 23 ? -21.049 -21.363 -31.982 1.00 21.02 23 ASP D C 1
ATOM 7373 O O . ASP D 1 23 ? -22.232 -21.069 -32.154 1.00 21.98 23 ASP D O 1
ATOM 7378 N N . ILE D 1 24 ? -20.187 -21.492 -32.988 1.00 17.25 24 ILE D N 1
ATOM 7379 C CA . ILE D 1 24 ? -20.614 -21.284 -34.366 1.00 17.98 24 ILE D CA 1
ATOM 7380 C C . ILE D 1 24 ? -21.710 -22.286 -34.732 1.00 17.79 24 ILE D C 1
ATOM 7381 O O . ILE D 1 24 ? -22.648 -21.954 -35.457 1.00 17.87 24 ILE D O 1
ATOM 7386 N N . LYS D 1 25 ? -21.599 -23.509 -34.227 1.00 18.60 25 LYS D N 1
ATOM 7387 C CA . LYS D 1 25 ? -22.615 -24.518 -34.504 1.00 19.47 25 LYS D CA 1
ATOM 7388 C C . LYS D 1 25 ? -23.950 -24.152 -33.856 1.00 19.74 25 LYS D C 1
ATOM 7389 O O . LYS D 1 25 ? -25.009 -24.465 -34.396 1.00 21.30 25 LYS D O 1
ATOM 7395 N N . GLN D 1 26 ? -23.902 -23.493 -32.700 1.00 20.00 26 GLN D N 1
ATOM 7396 C CA . GLN D 1 26 ? -25.129 -23.097 -32.014 1.00 20.46 26 GLN D CA 1
ATOM 7397 C C . GLN D 1 26 ? -25.858 -22.049 -32.844 1.00 19.99 26 GLN D C 1
ATOM 7398 O O . GLN D 1 26 ? -27.083 -22.054 -32.924 1.00 18.10 26 GLN D O 1
ATOM 7404 N N . GLU D 1 27 ? -25.100 -21.150 -33.464 1.00 18.64 27 GLU D N 1
ATOM 7405 C CA . GLU D 1 27 ? -25.704 -20.106 -34.287 1.00 19.01 27 GLU D CA 1
ATOM 7406 C C . GLU D 1 27 ? -26.264 -20.706 -35.576 1.00 19.53 27 GLU D C 1
ATOM 7407 O O . GLU D 1 27 ? -27.284 -20.245 -36.093 1.00 19.40 27 GLU D O 1
ATOM 7413 N N . CYS D 1 28 ? -25.586 -21.726 -36.100 1.00 18.67 28 CYS D N 1
ATOM 7414 C CA . CYS D 1 28 ? -26.052 -22.397 -37.308 1.00 19.16 28 CYS D CA 1
ATOM 7415 C C . CYS D 1 28 ? -27.407 -23.025 -37.003 1.00 19.57 28 CYS D C 1
ATOM 7416 O O . CYS D 1 28 ? -28.339 -22.949 -37.810 1.00 19.77 28 CYS D O 1
ATOM 7419 N N . ASP D 1 29 ? -27.514 -23.644 -35.831 1.00 21.72 29 ASP D N 1
ATOM 7420 C CA . ASP D 1 29 ? -28.762 -24.274 -35.420 1.00 23.53 29 ASP D CA 1
ATOM 7421 C C . ASP D 1 29 ? -29.852 -23.230 -35.178 1.00 22.62 29 ASP D C 1
ATOM 7422 O O . ASP D 1 29 ? -31.019 -23.458 -35.483 1.00 22.45 29 ASP D O 1
ATOM 7427 N N . ASN D 1 30 ? -29.465 -22.087 -34.626 1.00 20.59 30 ASN D N 1
ATOM 7428 C CA . ASN D 1 30 ? -30.423 -21.025 -34.343 1.00 20.86 30 ASN D CA 1
ATOM 7429 C C . ASN D 1 30 ? -31.008 -20.431 -35.619 1.00 20.14 30 ASN D C 1
ATOM 7430 O O . ASN D 1 30 ? -32.205 -20.152 -35.691 1.00 19.95 30 ASN D O 1
ATOM 7435 N N . ARG D 1 31 ? -30.163 -20.237 -36.624 1.00 17.48 31 ARG D N 1
ATOM 7436 C CA . ARG D 1 31 ? -30.610 -19.673 -37.892 1.00 17.78 31 ARG D CA 1
ATOM 7437 C C . ARG D 1 31 ? -31.436 -20.684 -38.683 1.00 18.79 31 ARG D C 1
ATOM 7438 O O . ARG D 1 31 ? -32.340 -20.308 -39.426 1.00 18.67 31 ARG D O 1
ATOM 7446 N N . ALA D 1 32 ? -31.130 -21.967 -38.518 1.00 21.21 32 ALA D N 1
ATOM 7447 C CA . ALA D 1 32 ? -31.872 -23.012 -39.220 1.00 22.12 32 ALA D CA 1
ATOM 7448 C C . ALA D 1 32 ? -33.266 -23.117 -38.608 1.00 22.90 32 ALA D C 1
ATOM 7449 O O . ALA D 1 32 ? -34.249 -23.370 -39.306 1.00 23.49 32 ALA D O 1
ATOM 7451 N N . LYS D 1 33 ? -33.358 -22.971 -37.322 1.00 22.80 33 LYS D N 1
ATOM 7452 C CA . LYS D 1 33 ? -34.627 -22.987 -36.631 1.00 24.27 33 LYS D CA 1
ATOM 7453 C C . LYS D 1 33 ? -35.410 -21.680 -36.746 1.00 24.36 33 LYS D C 1
ATOM 7454 O O . LYS D 1 33 ? -36.609 -21.689 -36.852 1.00 24.98 33 LYS D O 1
ATOM 7460 N N . ASN D 1 34 ? -34.692 -20.572 -36.739 1.00 20.74 34 ASN D N 1
ATOM 7461 C CA . ASN D 1 34 ? -35.300 -19.254 -36.954 1.00 21.24 34 ASN D CA 1
ATOM 7462 C C . ASN D 1 34 ? -36.507 -19.037 -36.037 1.00 22.39 34 ASN D C 1
ATOM 7463 O O . ASN D 1 34 ? -37.603 -18.719 -36.500 1.00 22.38 34 ASN D O 1
ATOM 7468 N N . PRO D 1 35 ? -36.311 -19.186 -34.717 1.00 26.67 35 PRO D N 1
ATOM 7469 C CA . PRO D 1 35 ? -37.359 -19.020 -33.702 1.00 27.68 35 PRO D CA 1
ATOM 7470 C C . PRO D 1 35 ? -38.159 -17.726 -33.829 1.00 29.05 35 PRO D C 1
ATOM 7471 O O . PRO D 1 35 ? -39.374 -17.711 -33.627 1.00 29.97 35 PRO D O 1
ATOM 7475 N N . LYS D 1 36 ? -37.473 -16.638 -34.159 1.00 28.61 36 LYS D N 1
ATOM 7476 C CA . LYS D 1 36 ? -38.129 -15.345 -34.283 1.00 30.04 36 LYS D CA 1
ATOM 7477 C C . LYS D 1 36 ? -38.689 -15.035 -35.668 1.00 29.03 36 LYS D C 1
ATOM 7478 O O . LYS D 1 36 ? -39.142 -13.918 -35.922 1.00 29.32 36 LYS D O 1
ATOM 7484 N N . GLY D 1 37 ? -38.666 -16.026 -36.555 1.00 27.60 37 GLY D N 1
ATOM 7485 C CA . GLY D 1 37 ? -39.191 -15.836 -37.896 1.00 25.97 37 GLY D CA 1
ATOM 7486 C C . GLY D 1 37 ? -38.588 -14.654 -38.629 1.00 25.28 37 GLY D C 1
ATOM 7487 O O . GLY D 1 37 ? -39.301 -13.865 -39.250 1.00 24.23 37 GLY D O 1
ATOM 7488 N N . LEU D 1 38 ? -37.268 -14.525 -38.561 1.00 25.54 38 LEU D N 1
ATOM 7489 C CA . LEU D 1 38 ? -36.588 -13.428 -39.234 1.00 24.51 38 LEU D CA 1
ATOM 7490 C C . LEU D 1 38 ? -36.478 -13.700 -40.725 1.00 23.82 38 LEU D C 1
ATOM 7491 O O . LEU D 1 38 ? -36.348 -14.848 -41.151 1.00 23.90 38 LEU D O 1
ATOM 7496 N N . ASP D 1 39 ? -36.544 -12.634 -41.514 1.00 23.36 39 ASP D N 1
ATOM 7497 C CA . ASP D 1 39 ? -36.412 -12.737 -42.959 1.00 22.70 39 ASP D CA 1
ATOM 7498 C C . ASP D 1 39 ? -34.948 -12.386 -43.219 1.00 22.09 39 ASP D C 1
ATOM 7499 O O . ASP D 1 39 ? -34.627 -11.258 -43.591 1.00 21.84 39 ASP D O 1
ATOM 7504 N N . TYR D 1 40 ? -34.064 -13.355 -42.995 1.00 21.97 40 TYR D N 1
ATOM 7505 C CA . TYR D 1 40 ? -32.630 -13.141 -43.166 1.00 21.06 40 TYR D CA 1
ATOM 7506 C C . TYR D 1 40 ? -32.298 -12.471 -44.489 1.00 20.41 40 TYR D C 1
ATOM 7507 O O . TYR D 1 40 ? -32.680 -12.951 -45.552 1.00 20.50 40 TYR D O 1
ATOM 7516 N N . GLN D 1 41 ? -31.576 -11.356 -44.418 1.00 17.67 41 GLN D N 1
ATOM 7517 C CA . GLN D 1 41 ? -31.221 -10.624 -45.627 1.00 18.12 41 GLN D CA 1
ATOM 7518 C C . GLN D 1 41 ? -30.007 -11.186 -46.377 1.00 18.36 41 GLN D C 1
ATOM 7519 O O . GLN D 1 41 ? -29.676 -10.721 -47.475 1.00 17.89 41 GLN D O 1
ATOM 7525 N N . ILE D 1 42 ? -29.231 -12.090 -45.776 1.00 19.21 42 ILE D N 1
ATOM 7526 C CA . ILE D 1 42 ? -28.215 -12.938 -46.342 1.00 20.57 42 ILE D CA 1
ATOM 7527 C C . ILE D 1 42 ? -28.528 -14.390 -45.979 1.00 21.92 42 ILE D C 1
ATOM 7528 O O . ILE D 1 42 ? -29.242 -14.614 -45.250 1.00 21.39 42 ILE D O 1
ATOM 7533 N N . PRO D 1 43 ? -27.895 -15.321 -46.583 1.00 21.84 43 PRO D N 1
ATOM 7534 C CA . PRO D 1 43 ? -28.316 -16.669 -46.450 1.00 22.64 43 PRO D CA 1
ATOM 7535 C C . PRO D 1 43 ? -28.281 -17.143 -45.060 1.00 23.27 43 PRO D C 1
ATOM 7536 O O . PRO D 1 43 ? -27.446 -16.886 -44.337 1.00 22.49 43 PRO D O 1
ATOM 7540 N N . ALA D 1 44 ? -29.303 -17.841 -44.726 1.00 20.67 44 ALA D N 1
ATOM 7541 C CA . ALA D 1 44 ? -29.377 -18.343 -43.367 1.00 20.92 44 ALA D CA 1
ATOM 7542 C C . ALA D 1 44 ? -28.202 -19.282 -43.099 1.00 21.73 44 ALA D C 1
ATOM 7543 O O . ALA D 1 44 ? -27.682 -19.334 -41.987 1.00 20.09 44 ALA D O 1
ATOM 7545 N N . GLU D 1 45 ? -27.774 -20.004 -44.133 1.00 22.97 45 GLU D N 1
ATOM 7546 C CA . GLU D 1 45 ? -26.679 -20.965 -44.001 1.00 24.83 45 GLU D CA 1
ATOM 7547 C C . GLU D 1 45 ? -25.283 -20.347 -44.045 1.00 24.05 45 GLU D C 1
ATOM 7548 O O . GLU D 1 45 ? -24.289 -21.072 -44.124 1.00 23.28 45 GLU D O 1
ATOM 7554 N N . CYS D 1 46 ? -25.196 -19.022 -43.997 1.00 23.89 46 CYS D N 1
ATOM 7555 C CA . CYS D 1 46 ? -23.889 -18.367 -44.038 1.00 23.36 46 CYS D CA 1
ATOM 7556 C C . CYS D 1 46 ? -22.857 -18.990 -43.080 1.00 22.32 46 CYS D C 1
ATOM 7557 O O . CYS D 1 46 ? -21.780 -19.411 -43.513 1.00 21.27 46 CYS D O 1
ATOM 7560 N N . PRO D 1 47 ? -23.168 -19.057 -41.772 1.00 20.66 47 PRO D N 1
ATOM 7561 C CA . PRO D 1 47 ? -22.227 -19.637 -40.800 1.00 20.58 47 PRO D CA 1
ATOM 7562 C C . PRO D 1 47 ? -21.899 -21.098 -41.115 1.00 20.49 47 PRO D C 1
ATOM 7563 O O . PRO D 1 47 ? -20.783 -21.562 -40.872 1.00 19.22 47 PRO D O 1
ATOM 7567 N N . ASP D 1 48 ? -22.885 -21.822 -41.639 1.00 20.36 48 ASP D N 1
ATOM 7568 C CA . ASP D 1 48 ? -22.693 -23.224 -41.994 1.00 20.69 48 ASP D CA 1
ATOM 7569 C C . ASP D 1 48 ? -21.583 -23.329 -43.025 1.00 20.65 48 ASP D C 1
ATOM 7570 O O . ASP D 1 48 ? -20.696 -24.175 -42.915 1.00 19.81 48 ASP D O 1
ATOM 7575 N N . ASP D 1 49 ? -21.628 -22.460 -44.028 1.00 19.36 49 ASP D N 1
ATOM 7576 C CA . ASP D 1 49 ? -20.605 -22.476 -45.058 1.00 20.21 49 ASP D CA 1
ATOM 7577 C C . ASP D 1 49 ? -19.268 -21.960 -44.549 1.00 20.01 49 ASP D C 1
ATOM 7578 O O . ASP D 1 49 ? -18.228 -22.260 -45.127 1.00 18.71 49 ASP D O 1
ATOM 7583 N N . LEU D 1 50 ? -19.274 -21.179 -43.533 1.00 20.35 50 LEU D N 1
ATOM 7584 C CA . LEU D 1 50 ? -18.071 -20.748 -42.964 1.00 20.08 50 LEU D CA 1
ATOM 7585 C C . LEU D 1 50 ? -17.382 -21.936 -42.280 1.00 20.30 50 LEU D C 1
ATOM 7586 O O . LEU D 1 50 ? -16.261 -22.187 -42.487 1.00 19.18 50 LEU D O 1
ATOM 7591 N N . LEU D 1 51 ? -18.107 -22.692 -41.501 1.00 21.13 51 LEU D N 1
ATOM 7592 C CA . LEU D 1 51 ? -17.526 -23.988 -40.982 1.00 21.78 51 LEU D CA 1
ATOM 7593 C C . LEU D 1 51 ? -16.944 -24.920 -42.063 1.00 21.38 51 LEU D C 1
ATOM 7594 O O . LEU D 1 51 ? -15.973 -25.413 -41.959 1.00 20.11 51 LEU D O 1
ATOM 7599 N N . GLY D 1 52 ? -17.640 -25.015 -43.129 1.00 22.15 52 GLY D N 1
ATOM 7600 C CA . GLY D 1 52 ? -17.236 -25.843 -44.190 1.00 21.60 52 GLY D CA 1
ATOM 7601 C C . GLY D 1 52 ? -15.988 -25.394 -44.892 1.00 21.43 52 GLY D C 1
ATOM 7602 O O . GLY D 1 52 ? -15.139 -26.145 -45.223 1.00 22.08 52 GLY D O 1
ATOM 7603 N N . ILE D 1 53 ? -15.933 -24.127 -45.188 1.00 19.67 53 ILE D N 1
ATOM 7604 C CA . ILE D 1 53 ? -14.715 -23.661 -45.837 1.00 19.66 53 ILE D CA 1
ATOM 7605 C C . ILE D 1 53 ? -13.538 -23.666 -44.861 1.00 19.70 53 ILE D C 1
ATOM 7606 O O . ILE D 1 53 ? -12.387 -23.828 -45.272 1.00 19.06 53 ILE D O 1
ATOM 7611 N N . LEU D 1 54 ? -13.826 -23.501 -43.570 1.00 17.81 54 LEU D N 1
ATOM 7612 C CA . LEU D 1 54 ? -12.774 -23.514 -42.553 1.00 18.55 54 LEU D CA 1
ATOM 7613 C C . LEU D 1 54 ? -12.246 -24.944 -42.454 1.00 18.64 54 LEU D C 1
ATOM 7614 O O . LEU D 1 54 ? -11.040 -25.169 -42.360 1.00 18.83 54 LEU D O 1
ATOM 7619 N N . GLU D 1 55 ? -13.162 -25.908 -42.477 1.00 20.49 55 GLU D N 1
ATOM 7620 C CA . GLU D 1 55 ? -12.797 -27.321 -42.398 1.00 21.54 55 GLU D CA 1
ATOM 7621 C C . GLU D 1 55 ? -11.925 -27.694 -43.597 1.00 21.34 55 GLU D C 1
ATOM 7622 O O . GLU D 1 55 ? -10.987 -28.480 -43.469 1.00 21.59 55 GLU D O 1
ATOM 7628 N N . LEU D 1 56 ? -12.187 -27.157 -44.743 1.00 21.03 56 LEU D N 1
ATOM 7629 C CA . LEU D 1 56 ? -11.374 -27.415 -45.891 1.00 20.65 56 LEU D CA 1
ATOM 7630 C C . LEU D 1 56 ? -10.022 -26.821 -45.799 1.00 20.28 56 LEU D C 1
ATOM 7631 O O . LEU D 1 56 ? -9.104 -27.401 -46.155 1.00 20.52 56 LEU D O 1
ATOM 7636 N N . SER D 1 57 ? -9.973 -25.655 -45.229 1.00 16.54 57 SER D N 1
ATOM 7637 C CA . SER D 1 57 ? -8.673 -25.040 -44.978 1.00 17.00 57 SER D CA 1
ATOM 7638 C C . SER D 1 57 ? -7.859 -25.892 -44.008 1.00 15.92 57 SER D C 1
ATOM 7639 O O . SER D 1 57 ? -6.636 -25.970 -44.119 1.00 16.05 57 SER D O 1
ATOM 7642 N N . PHE D 1 58 ? -8.533 -26.533 -43.058 1.00 19.07 58 PHE D N 1
ATOM 7643 C CA . PHE D 1 58 ? -7.834 -27.383 -42.095 1.00 20.08 58 PHE D CA 1
ATOM 7644 C C . PHE D 1 58 ? -7.228 -28.599 -42.788 1.00 21.31 58 PHE D C 1
ATOM 7645 O O . PHE D 1 58 ? -6.141 -29.056 -42.420 1.00 20.87 58 PHE D O 1
ATOM 7653 N N . HIS D 1 59 ? -7.923 -29.116 -43.797 1.00 22.58 59 HIS D N 1
ATOM 7654 C CA . HIS D 1 59 ? -7.425 -30.274 -44.533 1.00 24.70 59 HIS D CA 1
ATOM 7655 C C . HIS D 1 59 ? -6.299 -29.917 -45.492 1.00 24.48 59 HIS D C 1
ATOM 7656 O O . HIS D 1 59 ? -5.329 -30.666 -45.625 1.00 24.35 59 HIS D O 1
ATOM 7663 N N . GLU D 1 60 ? -6.425 -28.777 -46.163 1.00 24.09 60 GLU D N 1
ATOM 7664 C CA . GLU D 1 60 ? -5.418 -28.362 -47.128 1.00 24.07 60 GLU D CA 1
ATOM 7665 C C . GLU D 1 60 ? -4.296 -27.518 -46.533 1.00 23.68 60 GLU D C 1
ATOM 7666 O O . GLU D 1 60 ? -3.237 -27.376 -47.146 1.00 23.31 60 GLU D O 1
ATOM 7672 N N . GLY D 1 61 ? -4.524 -26.966 -45.343 1.00 22.02 61 GLY D N 1
ATOM 7673 C CA . GLY D 1 61 ? -3.510 -26.152 -44.691 1.00 21.06 61 GLY D CA 1
ATOM 7674 C C . GLY D 1 61 ? -3.255 -24.834 -45.398 1.00 20.37 61 GLY D C 1
ATOM 7675 O O . GLY D 1 61 ? -2.166 -24.261 -45.299 1.00 19.44 61 GLY D O 1
ATOM 7676 N N . GLU D 1 62 ? -4.251 -24.305 -46.048 1.00 21.11 62 GLU D N 1
ATOM 7677 C CA . GLU D 1 62 ? -4.213 -23.160 -46.907 1.00 20.91 62 GLU D CA 1
ATOM 7678 C C . GLU D 1 62 ? -5.512 -22.315 -46.789 1.00 20.77 62 GLU D C 1
ATOM 7679 O O . GLU D 1 62 ? -6.451 -22.821 -46.649 1.00 20.03 62 GLU D O 1
ATOM 7685 N N . THR D 1 63 ? -5.369 -20.993 -46.787 1.00 18.58 63 THR D N 1
ATOM 7686 C CA . THR D 1 63 ? -6.543 -20.130 -46.694 1.00 17.51 63 THR D CA 1
ATOM 7687 C C . THR D 1 63 ? -7.385 -20.210 -47.961 1.00 17.34 63 THR D C 1
ATOM 7688 O O . THR D 1 63 ? -6.869 -20.485 -49.047 1.00 16.71 63 THR D O 1
ATOM 7692 N N . HIS D 1 64 ? -8.684 -19.966 -47.826 1.00 19.61 64 HIS D N 1
ATOM 7693 C CA . HIS D 1 64 ? -9.569 -20.011 -48.976 1.00 19.99 64 HIS D CA 1
ATOM 7694 C C . HIS D 1 64 ? -10.311 -18.714 -49.228 1.00 20.37 64 HIS D C 1
ATOM 7695 O O . HIS D 1 64 ? -11.452 -18.716 -49.695 1.00 21.57 64 HIS D O 1
ATOM 7702 N N . TRP D 1 65 ? -9.650 -17.605 -48.912 1.00 17.78 65 TRP D N 1
ATOM 7703 C CA . TRP D 1 65 ? -10.213 -16.283 -49.139 1.00 17.16 65 TRP D CA 1
ATOM 7704 C C . TRP D 1 65 ? -9.411 -15.639 -50.258 1.00 16.94 65 TRP D C 1
ATOM 7705 O O . TRP D 1 65 ? -8.184 -15.716 -50.268 1.00 16.94 65 TRP D O 1
ATOM 7716 N N . LYS D 1 66 ? -10.101 -15.024 -51.211 1.00 16.00 66 LYS D N 1
ATOM 7717 C CA . LYS D 1 66 ? -9.417 -14.361 -52.312 1.00 17.41 66 LYS D CA 1
ATOM 7718 C C . LYS D 1 66 ? -8.652 -13.151 -51.794 1.00 17.60 66 LYS D C 1
ATOM 7719 O O . LYS D 1 66 ? -8.938 -12.631 -50.714 1.00 17.28 66 LYS D O 1
ATOM 7725 N N . HIS D 1 67 ? -7.677 -12.697 -52.571 1.00 21.16 67 HIS D N 1
ATOM 7726 C CA . HIS D 1 67 ? -6.884 -11.541 -52.172 1.00 20.67 67 HIS D CA 1
ATOM 7727 C C . HIS D 1 67 ? -7.701 -10.251 -52.100 1.00 21.91 67 HIS D C 1
ATOM 7728 O O . HIS D 1 67 ? -8.479 -9.936 -53.006 1.00 21.76 67 HIS D O 1
ATOM 7735 N N . GLY D 1 68 ? -7.511 -9.519 -51.005 1.00 21.22 68 GLY D N 1
ATOM 7736 C CA . GLY D 1 68 ? -8.166 -8.236 -50.803 1.00 21.36 68 GLY D CA 1
ATOM 7737 C C . GLY D 1 68 ? -9.672 -8.101 -50.905 1.00 21.31 68 GLY D C 1
ATOM 7738 O O . GLY D 1 68 ? -10.427 -9.006 -50.562 1.00 21.22 68 GLY D O 1
ATOM 7739 N N . GLY D 1 69 ? -10.095 -6.934 -51.380 1.00 20.04 69 GLY D N 1
ATOM 7740 C CA . GLY D 1 69 ? -11.506 -6.628 -51.515 1.00 20.46 69 GLY D CA 1
ATOM 7741 C C . GLY D 1 69 ? -11.707 -5.167 -51.161 1.00 20.37 69 GLY D C 1
ATOM 7742 O O . GLY D 1 69 ? -11.185 -4.695 -50.149 1.00 21.69 69 GLY D O 1
ATOM 7743 N N . ILE D 1 70 ? -12.452 -4.442 -51.989 1.00 20.95 70 ILE D N 1
ATOM 7744 C CA . ILE D 1 70 ? -12.694 -3.022 -51.743 1.00 20.83 70 ILE D CA 1
ATOM 7745 C C . ILE D 1 70 ? -14.176 -2.669 -51.766 1.00 20.98 70 ILE D C 1
ATOM 7746 O O . ILE D 1 70 ? -14.763 -2.474 -52.830 1.00 22.19 70 ILE D O 1
ATOM 7751 N N . VAL D 1 71 ? -14.771 -2.593 -50.578 1.00 18.55 71 VAL D N 1
ATOM 7752 C CA . VAL D 1 71 ? -16.178 -2.246 -50.425 1.00 17.15 71 VAL D CA 1
ATOM 7753 C C . VAL D 1 71 ? -16.283 -1.195 -49.322 1.00 18.34 71 VAL D C 1
ATOM 7754 O O . VAL D 1 71 ? -15.316 -0.949 -48.610 1.00 19.00 71 VAL D O 1
ATOM 7758 N N . GLY D 1 72 ? -17.454 -0.585 -49.172 1.00 21.66 72 GLY D N 1
ATOM 7759 C CA . GLY D 1 72 ? -17.613 0.422 -48.137 1.00 21.18 72 GLY D CA 1
ATOM 7760 C C . GLY D 1 72 ? -18.911 1.194 -48.242 1.00 21.53 72 GLY D C 1
ATOM 7761 O O . GLY D 1 72 ? -19.791 0.841 -49.027 1.00 21.94 72 GLY D O 1
ATOM 7762 N N . VAL D 1 73 ? -19.041 2.245 -47.440 1.00 18.92 73 VAL D N 1
ATOM 7763 C CA . VAL D 1 73 ? -20.245 3.061 -47.465 1.00 19.17 73 VAL D CA 1
ATOM 7764 C C . VAL D 1 73 ? -19.906 4.463 -47.943 1.00 18.91 73 VAL D C 1
ATOM 7765 O O . VAL D 1 73 ? -18.799 4.961 -47.709 1.00 19.58 73 VAL D O 1
ATOM 7769 N N . PHE D 1 74 ? -20.858 5.095 -48.622 1.00 19.18 74 PHE D N 1
ATOM 7770 C CA . PHE D 1 74 ? -20.646 6.442 -49.142 1.00 19.12 74 PHE D CA 1
ATOM 7771 C C . PHE D 1 74 ? -20.276 7.444 -48.050 1.00 19.04 74 PHE D C 1
ATOM 7772 O O . PHE D 1 74 ? -20.860 7.440 -46.969 1.00 18.25 74 PHE D O 1
ATOM 7780 N N . GLY D 1 75 ? -19.298 8.295 -48.350 1.00 17.86 75 GLY D N 1
ATOM 7781 C CA . GLY D 1 75 ? -18.864 9.306 -47.401 1.00 19.09 75 GLY D CA 1
ATOM 7782 C C . GLY D 1 75 ? -17.592 8.942 -46.659 1.00 19.38 75 GLY D C 1
ATOM 7783 O O . GLY D 1 75 ? -16.867 9.819 -46.179 1.00 18.41 75 GLY D O 1
ATOM 7784 N N . TYR D 1 76 ? -17.318 7.646 -46.565 1.00 19.30 76 TYR D N 1
ATOM 7785 C CA . TYR D 1 76 ? -16.134 7.157 -45.868 1.00 20.22 76 TYR D CA 1
ATOM 7786 C C . TYR D 1 76 ? -15.196 6.428 -46.817 1.00 21.37 76 TYR D C 1
ATOM 7787 O O . TYR D 1 76 ? -15.637 5.846 -47.806 1.00 21.65 76 TYR D O 1
ATOM 7796 N N . GLY D 1 77 ? -13.906 6.449 -46.494 1.00 28.39 77 GLY D N 1
ATOM 7797 C CA . GLY D 1 77 ? -12.920 5.770 -47.313 1.00 29.57 77 GLY D CA 1
ATOM 7798 C C . GLY D 1 77 ? -12.498 4.450 -46.696 1.00 29.73 77 GLY D C 1
ATOM 7799 O O . GLY D 1 77 ? -11.628 3.758 -47.226 1.00 32.55 77 GLY D O 1
ATOM 7800 N N . GLY D 1 78 ? -13.114 4.101 -45.571 1.00 21.59 78 GLY D N 1
ATOM 7801 C CA . GLY D 1 78 ? -12.786 2.856 -44.897 1.00 21.05 78 GLY D CA 1
ATOM 7802 C C . GLY D 1 78 ? -13.865 2.427 -43.918 1.00 20.93 78 GLY D C 1
ATOM 7803 O O . GLY D 1 78 ? -14.945 3.016 -43.876 1.00 21.55 78 GLY D O 1
ATOM 7804 N N . GLY D 1 79 ? -13.580 1.393 -43.131 1.00 20.95 79 GLY D N 1
ATOM 7805 C CA . GLY D 1 79 ? -14.557 0.928 -42.165 1.00 19.87 79 GLY D CA 1
ATOM 7806 C C . GLY D 1 79 ? -15.048 -0.485 -42.412 1.00 19.11 79 GLY D C 1
ATOM 7807 O O . GLY D 1 79 ? -15.546 -1.139 -41.502 1.00 18.63 79 GLY D O 1
ATOM 7808 N N . VAL D 1 80 ? -14.924 -0.958 -43.645 1.00 16.50 80 VAL D N 1
ATOM 7809 C CA . VAL D 1 80 ? -15.359 -2.310 -43.973 1.00 15.47 80 VAL D CA 1
ATOM 7810 C C . VAL D 1 80 ? -14.232 -3.051 -44.672 1.00 15.63 80 VAL D C 1
ATOM 7811 O O . VAL D 1 80 ? -13.566 -2.500 -45.547 1.00 15.63 80 VAL D O 1
ATOM 7815 N N . ILE D 1 81 ? -14.000 -4.290 -44.261 1.00 17.92 81 ILE D N 1
ATOM 7816 C CA . ILE D 1 81 ? -12.957 -5.106 -44.870 1.00 18.88 81 ILE D CA 1
ATOM 7817 C C . ILE D 1 81 ? -13.656 -6.143 -45.729 1.00 18.71 81 ILE D C 1
ATOM 7818 O O . ILE D 1 81 ? -14.148 -7.145 -45.221 1.00 20.32 81 ILE D O 1
ATOM 7823 N N . GLY D 1 82 ? -13.710 -5.896 -47.030 1.00 18.64 82 GLY D N 1
ATOM 7824 C CA . GLY D 1 82 ? -14.363 -6.831 -47.921 1.00 17.33 82 GLY D CA 1
ATOM 7825 C C . GLY D 1 82 ? -13.577 -8.119 -48.079 1.00 17.32 82 GLY D C 1
ATOM 7826 O O . GLY D 1 82 ? -12.350 -8.123 -47.975 1.00 17.36 82 GLY D O 1
ATOM 7827 N N . ARG D 1 83 ? -14.286 -9.218 -48.314 1.00 16.10 83 ARG D N 1
ATOM 7828 C CA . ARG D 1 83 ? -13.637 -10.509 -48.512 1.00 15.57 83 ARG D CA 1
ATOM 7829 C C . ARG D 1 83 ? -14.554 -11.432 -49.300 1.00 15.98 83 ARG D C 1
ATOM 7830 O O . ARG D 1 83 ? -15.770 -11.455 -49.088 1.00 15.27 83 ARG D O 1
ATOM 7838 N N . TYR D 1 84 ? -13.958 -12.180 -50.220 1.00 15.20 84 TYR D N 1
ATOM 7839 C CA . TYR D 1 84 ? -14.682 -13.129 -51.055 1.00 16.17 84 TYR D CA 1
ATOM 7840 C C . TYR D 1 84 ? -13.996 -14.491 -50.955 1.00 17.16 84 TYR D C 1
ATOM 7841 O O . TYR D 1 84 ? -12.771 -14.576 -51.028 1.00 17.41 84 TYR D O 1
ATOM 7850 N N . CYS D 1 85 ? -14.776 -15.557 -50.785 1.00 19.86 85 CYS D N 1
ATOM 7851 C CA . CYS D 1 85 ? -14.188 -16.892 -50.688 1.00 20.28 85 CYS D CA 1
ATOM 7852 C C . CYS D 1 85 ? -13.707 -17.299 -52.078 1.00 21.25 85 CYS D C 1
ATOM 7853 O O . CYS D 1 85 ? -14.247 -16.826 -53.080 1.00 19.09 85 CYS D O 1
ATOM 7856 N N . ASP D 1 86 ? -12.704 -18.172 -52.147 1.00 16.74 86 ASP D N 1
ATOM 7857 C CA . ASP D 1 86 ? -12.179 -18.581 -53.447 1.00 19.17 86 ASP D CA 1
ATOM 7858 C C . ASP D 1 86 ? -12.816 -19.833 -54.036 1.00 20.29 86 ASP D C 1
ATOM 7859 O O . ASP D 1 86 ? -12.308 -20.393 -55.008 1.00 21.01 86 ASP D O 1
ATOM 7864 N N . GLN D 1 87 ? -13.927 -20.263 -53.443 1.00 19.65 87 GLN D N 1
ATOM 7865 C CA . GLN D 1 87 ? -14.684 -21.420 -53.920 1.00 21.90 87 GLN D CA 1
ATOM 7866 C C . GLN D 1 87 ? -16.168 -21.068 -53.857 1.00 22.77 87 GLN D C 1
ATOM 7867 O O . GLN D 1 87 ? -16.942 -21.719 -53.156 1.00 20.46 87 GLN D O 1
ATOM 7873 N N . PRO D 1 88 ? -16.580 -20.023 -54.598 1.00 21.35 88 PRO D N 1
ATOM 7874 C CA . PRO D 1 88 ? -17.961 -19.531 -54.664 1.00 23.90 88 PRO D CA 1
ATOM 7875 C C . PRO D 1 88 ? -19.042 -20.597 -54.850 1.00 26.25 88 PRO D C 1
ATOM 7876 O O . PRO D 1 88 ? -20.093 -20.529 -54.215 1.00 26.33 88 PRO D O 1
ATOM 7880 N N . GLU D 1 89 ? -18.795 -21.573 -55.720 1.00 25.58 89 GLU D N 1
ATOM 7881 C CA . GLU D 1 89 ? -19.791 -22.615 -55.966 1.00 30.19 89 GLU D CA 1
ATOM 7882 C C . GLU D 1 89 ? -19.903 -23.620 -54.829 1.00 28.55 89 GLU D C 1
ATOM 7883 O O . GLU D 1 89 ? -21.000 -24.078 -54.508 1.00 28.94 89 GLU D O 1
ATOM 7889 N N . MET D 1 90 ? -18.758 -23.951 -54.258 1.00 28.71 90 MET D N 1
ATOM 7890 C CA . MET D 1 90 ? -18.741 -24.882 -53.146 1.00 27.07 90 MET D CA 1
ATOM 7891 C C . MET D 1 90 ? -19.360 -24.298 -51.896 1.00 25.37 90 MET D C 1
ATOM 7892 O O . MET D 1 90 ? -20.030 -24.991 -51.196 1.00 23.86 90 MET D O 1
ATOM 7897 N N . PHE D 1 91 ? -19.082 -23.036 -51.621 1.00 24.95 91 PHE D N 1
ATOM 7898 C CA . PHE D 1 91 ? -19.561 -22.366 -50.417 1.00 23.24 91 PHE D CA 1
ATOM 7899 C C . PHE D 1 91 ? -20.243 -21.029 -50.703 1.00 22.19 91 PHE D C 1
ATOM 7900 O O . PHE D 1 91 ? -19.738 -19.978 -50.318 1.00 20.66 91 PHE D O 1
ATOM 7908 N N . PRO D 1 92 ? -21.411 -21.059 -51.367 1.00 26.78 92 PRO D N 1
ATOM 7909 C CA . PRO D 1 92 ? -22.187 -19.864 -51.719 1.00 25.88 92 PRO D CA 1
ATOM 7910 C C . PRO D 1 92 ? -22.527 -18.982 -50.522 1.00 24.69 92 PRO D C 1
ATOM 7911 O O . PRO D 1 92 ? -22.682 -17.769 -50.659 1.00 24.84 92 PRO D O 1
ATOM 7915 N N . GLY D 1 93 ? -22.647 -19.600 -49.352 1.00 21.85 93 GLY D N 1
ATOM 7916 C CA . GLY D 1 93 ? -22.975 -18.860 -48.147 1.00 21.11 93 GLY D CA 1
ATOM 7917 C C . GLY D 1 93 ? -21.927 -17.834 -47.754 1.00 19.58 93 GLY D C 1
ATOM 7918 O O . GLY D 1 93 ? -22.221 -16.888 -47.024 1.00 19.45 93 GLY D O 1
ATOM 7919 N N . VAL D 1 94 ? -20.697 -18.023 -48.221 1.00 19.68 94 VAL D N 1
ATOM 7920 C CA . VAL D 1 94 ? -19.633 -17.075 -47.909 1.00 18.51 94 VAL D CA 1
ATOM 7921 C C . VAL D 1 94 ? -19.001 -16.499 -49.174 1.00 18.60 94 VAL D C 1
ATOM 7922 O O . VAL D 1 94 ? -17.840 -16.083 -49.160 1.00 18.63 94 VAL D O 1
ATOM 7926 N N . ALA D 1 95 ? -19.768 -16.479 -50.268 1.00 17.45 95 ALA D N 1
ATOM 7927 C CA . ALA D 1 95 ? -19.283 -15.927 -51.533 1.00 17.55 95 ALA D CA 1
ATOM 7928 C C . ALA D 1 95 ? -18.802 -14.518 -51.203 1.00 17.91 95 ALA D C 1
ATOM 7929 O O . ALA D 1 95 ? -17.750 -14.079 -51.667 1.00 17.03 95 ALA D O 1
ATOM 7931 N N . HIS D 1 96 ? -19.613 -13.817 -50.417 1.00 19.00 96 HIS D N 1
ATOM 7932 C CA . HIS D 1 96 ? -19.293 -12.484 -49.910 1.00 19.14 96 HIS D CA 1
ATOM 7933 C C . HIS D 1 96 ? -19.224 -12.757 -48.413 1.00 18.18 96 HIS D C 1
ATOM 7934 O O . HIS D 1 96 ? -20.067 -13.475 -47.878 1.00 17.72 96 HIS D O 1
ATOM 7941 N N . PHE D 1 97 ? -18.238 -12.203 -47.726 1.00 17.40 97 PHE D N 1
ATOM 7942 C CA . PHE D 1 97 ? -18.140 -12.438 -46.293 1.00 17.02 97 PHE D CA 1
ATOM 7943 C C . PHE D 1 97 ? -17.422 -11.249 -45.691 1.00 17.66 97 PHE D C 1
ATOM 7944 O O . PHE D 1 97 ? -16.415 -11.400 -45.024 1.00 17.08 97 PHE D O 1
ATOM 7952 N N . HIS D 1 98 ? -17.965 -10.061 -45.925 1.00 15.73 98 HIS D N 1
ATOM 7953 C CA . HIS D 1 98 ? -17.360 -8.821 -45.449 1.00 15.84 98 HIS D CA 1
ATOM 7954 C C . HIS D 1 98 ? -17.412 -8.596 -43.948 1.00 15.00 98 HIS D C 1
ATOM 7955 O O . HIS D 1 98 ? -18.344 -9.017 -43.269 1.00 15.21 98 HIS D O 1
ATOM 7962 N N . THR D 1 99 ? -16.394 -7.918 -43.436 1.00 16.09 99 THR D N 1
ATOM 7963 C CA . THR D 1 99 ? -16.335 -7.601 -42.020 1.00 16.38 99 THR D CA 1
ATOM 7964 C C . THR D 1 99 ? -16.608 -6.121 -41.840 1.00 17.49 99 THR D C 1
ATOM 7965 O O . THR D 1 99 ? -16.033 -5.286 -42.536 1.00 17.62 99 THR D O 1
ATOM 7969 N N . VAL D 1 100 ? -17.498 -5.800 -40.911 1.00 15.12 100 VAL D N 1
ATOM 7970 C CA . VAL D 1 100 ? -17.811 -4.412 -40.624 1.00 16.17 100 VAL D CA 1
ATOM 7971 C C . VAL D 1 100 ? -17.219 -4.078 -39.262 1.00 16.08 100 VAL D C 1
ATOM 7972 O O . VAL D 1 100 ? -17.443 -4.801 -38.288 1.00 16.55 100 VAL D O 1
ATOM 7976 N N . ARG D 1 101 ? -16.410 -3.037 -39.206 1.00 17.47 101 ARG D N 1
ATOM 7977 C CA . ARG D 1 101 ? -15.784 -2.616 -37.951 1.00 17.70 101 ARG D CA 1
ATOM 7978 C C . ARG D 1 101 ? -16.612 -1.505 -37.332 1.00 18.63 101 ARG D C 1
ATOM 7979 O O . ARG D 1 101 ? -16.723 -0.504 -37.947 1.00 18.35 101 ARG D O 1
ATOM 7987 N N . LEU D 1 102 ? -17.186 -1.718 -36.162 1.00 15.74 102 LEU D N 1
ATOM 7988 C CA . LEU D 1 102 ? -18.030 -0.790 -35.495 1.00 17.14 102 LEU D CA 1
ATOM 7989 C C . LEU D 1 102 ? -17.365 -0.053 -34.310 1.00 16.65 102 LEU D C 1
ATOM 7990 O O . LEU D 1 102 ? -16.810 -0.649 -33.592 1.00 15.60 102 LEU D O 1
ATOM 7995 N N . ALA D 1 103 ? -17.487 1.223 -34.193 1.00 19.39 103 ALA D N 1
ATOM 7996 C CA . ALA D 1 103 ? -16.924 1.919 -33.159 1.00 19.34 103 ALA D CA 1
ATOM 7997 C C . ALA D 1 103 ? -17.431 1.571 -31.775 1.00 20.06 103 ALA D C 1
ATOM 7998 O O . ALA D 1 103 ? -18.490 1.582 -31.553 1.00 20.59 103 ALA D O 1
ATOM 8000 N N . GLN D 1 104 ? -16.490 1.251 -30.913 1.00 16.46 104 GLN D N 1
ATOM 8001 C CA . GLN D 1 104 ? -16.862 0.775 -29.583 1.00 15.81 104 GLN D CA 1
ATOM 8002 C C . GLN D 1 104 ? -16.684 1.822 -28.479 1.00 15.82 104 GLN D C 1
ATOM 8003 O O . GLN D 1 104 ? -15.894 2.757 -28.613 1.00 14.59 104 GLN D O 1
ATOM 8009 N N . PRO D 1 105 ? -17.435 1.686 -27.375 1.00 17.53 105 PRO D N 1
ATOM 8010 C CA . PRO D 1 105 ? -17.287 2.657 -26.287 1.00 17.78 105 PRO D CA 1
ATOM 8011 C C . PRO D 1 105 ? -15.952 2.428 -25.581 1.00 16.59 105 PRO D C 1
ATOM 8012 O O . PRO D 1 105 ? -15.491 1.290 -25.470 1.00 16.76 105 PRO D O 1
ATOM 8016 N N . ALA D 1 106 ? -15.331 3.507 -25.113 1.00 16.49 106 ALA D N 1
ATOM 8017 C CA . ALA D 1 106 ? -14.033 3.415 -24.444 1.00 16.98 106 ALA D CA 1
ATOM 8018 C C . ALA D 1 106 ? -13.981 2.391 -23.306 1.00 16.59 106 ALA D C 1
ATOM 8019 O O . ALA D 1 106 ? -14.830 2.384 -22.418 1.00 18.59 106 ALA D O 1
ATOM 8021 N N . ALA D 1 107 ? -12.969 1.528 -23.347 1.00 16.01 107 ALA D N 1
ATOM 8022 C CA . ALA D 1 107 ? -12.768 0.497 -22.335 1.00 15.14 107 ALA D CA 1
ATOM 8023 C C . ALA D 1 107 ? -13.838 -0.589 -22.374 1.00 15.23 107 ALA D C 1
ATOM 8024 O O . ALA D 1 107 ? -13.922 -1.418 -21.475 1.00 15.24 107 ALA D O 1
ATOM 8026 N N . LYS D 1 108 ? -14.665 -0.551 -23.415 1.00 13.31 108 LYS D N 1
ATOM 8027 C CA . LYS D 1 108 ? -15.686 -1.564 -23.659 1.00 13.90 108 LYS D CA 1
ATOM 8028 C C . LYS D 1 108 ? -16.743 -1.850 -22.591 1.00 14.42 108 LYS D C 1
ATOM 8029 O O . LYS D 1 108 ? -17.040 -3.013 -22.304 1.00 12.65 108 LYS D O 1
ATOM 8035 N N . TYR D 1 109 ? -17.299 -0.799 -21.994 1.00 17.25 109 TYR D N 1
ATOM 8036 C CA . TYR D 1 109 ? -18.369 -0.973 -21.024 1.00 17.41 109 TYR D CA 1
ATOM 8037 C C . TYR D 1 109 ? -19.650 -0.999 -21.852 1.00 17.98 109 TYR D C 1
ATOM 8038 O O . TYR D 1 109 ? -19.819 -0.185 -22.769 1.00 18.36 109 TYR D O 1
ATOM 8047 N N . TYR D 1 110 ? -20.548 -1.926 -21.528 1.00 16.06 110 TYR D N 1
ATOM 8048 C CA . TYR D 1 110 ? -21.796 -2.086 -22.272 1.00 16.61 110 TYR D CA 1
ATOM 8049 C C . TYR D 1 110 ? -23.009 -2.343 -21.391 1.00 16.95 110 TYR D C 1
ATOM 8050 O O . TYR D 1 110 ? -22.886 -2.666 -20.213 1.00 16.57 110 TYR D O 1
ATOM 8059 N N . THR D 1 111 ? -24.186 -2.200 -21.994 1.00 16.64 111 THR D N 1
ATOM 8060 C CA . THR D 1 111 ? -25.440 -2.522 -21.326 1.00 16.11 111 THR D CA 1
ATOM 8061 C C . THR D 1 111 ? -26.025 -3.606 -22.219 1.00 16.45 111 THR D C 1
ATOM 8062 O O . THR D 1 111 ? -25.761 -3.630 -23.427 1.00 15.08 111 THR D O 1
ATOM 8066 N N . ALA D 1 112 ? -26.808 -4.506 -21.636 1.00 18.32 112 ALA D N 1
ATOM 8067 C CA . ALA D 1 112 ? -27.418 -5.585 -22.403 1.00 19.26 112 ALA D CA 1
ATOM 8068 C C . ALA D 1 112 ? -28.320 -5.033 -23.502 1.00 20.30 112 ALA D C 1
ATOM 8069 O O . ALA D 1 112 ? -28.378 -5.578 -24.604 1.00 20.31 112 ALA D O 1
ATOM 8071 N N . GLU D 1 113 ? -29.025 -3.950 -23.188 1.00 18.65 113 GLU D N 1
ATOM 8072 C CA . GLU D 1 113 ? -29.939 -3.315 -24.131 1.00 19.99 113 GLU D CA 1
ATOM 8073 C C . GLU D 1 113 ? -29.212 -2.888 -25.400 1.00 18.08 113 GLU D C 1
ATOM 8074 O O . GLU D 1 113 ? -29.712 -3.067 -26.510 1.00 16.55 113 GLU D O 1
ATOM 8080 N N . TYR D 1 114 ? -28.024 -2.320 -25.231 1.00 17.96 114 TYR D N 1
ATOM 8081 C CA . TYR D 1 114 ? -27.245 -1.867 -26.372 1.00 17.21 114 TYR D CA 1
ATOM 8082 C C . TYR D 1 114 ? -26.721 -3.041 -27.200 1.00 17.01 114 TYR D C 1
ATOM 8083 O O . TYR D 1 114 ? -26.953 -3.100 -28.409 1.00 15.82 114 TYR D O 1
ATOM 8092 N N . LEU D 1 115 ? -26.028 -3.983 -26.560 1.00 17.15 115 LEU D N 1
ATOM 8093 C CA . LEU D 1 115 ? -25.499 -5.138 -27.289 1.00 16.40 115 LEU D CA 1
ATOM 8094 C C . LEU D 1 115 ? -26.613 -5.935 -27.975 1.00 16.37 115 LEU D C 1
ATOM 8095 O O . LEU D 1 115 ? -26.441 -6.424 -29.095 1.00 15.09 115 LEU D O 1
ATOM 8100 N N . GLU D 1 116 ? -27.756 -6.061 -27.307 1.00 15.60 116 GLU D N 1
ATOM 8101 C CA . GLU D 1 116 ? -28.887 -6.778 -27.884 1.00 16.05 116 GLU D CA 1
ATOM 8102 C C . GLU D 1 116 ? -29.390 -6.048 -29.128 1.00 16.42 116 GLU D C 1
ATOM 8103 O O . GLU D 1 116 ? -29.790 -6.680 -30.100 1.00 15.97 116 GLU D O 1
ATOM 8109 N N . ALA D 1 117 ? -29.370 -4.717 -29.090 1.00 17.93 117 ALA D N 1
ATOM 8110 C CA . ALA D 1 117 ? -29.811 -3.914 -30.228 1.00 17.90 117 ALA D CA 1
ATOM 8111 C C . ALA D 1 117 ? -28.902 -4.188 -31.418 1.00 17.89 117 ALA D C 1
ATOM 8112 O O . ALA D 1 117 ? -29.360 -4.314 -32.554 1.00 17.52 117 ALA D O 1
ATOM 8114 N N . ILE D 1 118 ? -27.605 -4.273 -31.152 1.00 18.46 118 ILE D N 1
ATOM 8115 C CA . ILE D 1 118 ? -26.634 -4.543 -32.207 1.00 18.74 118 ILE D CA 1
ATOM 8116 C C . ILE D 1 118 ? -26.850 -5.947 -32.770 1.00 18.83 118 ILE D C 1
ATOM 8117 O O . ILE D 1 118 ? -26.805 -6.158 -33.987 1.00 18.79 118 ILE D O 1
ATOM 8122 N N . CYS D 1 119 ? -27.094 -6.904 -31.882 1.00 16.54 119 CYS D N 1
ATOM 8123 C CA . CYS D 1 119 ? -27.306 -8.280 -32.304 1.00 17.03 119 CYS D CA 1
ATOM 8124 C C . CYS D 1 119 ? -28.557 -8.408 -33.168 1.00 16.93 119 CYS D C 1
ATOM 8125 O O . CYS D 1 119 ? -28.598 -9.214 -34.097 1.00 16.82 119 CYS D O 1
ATOM 8128 N N . ASP D 1 120 ? -29.574 -7.608 -32.867 1.00 21.11 120 ASP D N 1
ATOM 8129 C CA . ASP D 1 120 ? -30.810 -7.633 -33.642 1.00 20.48 120 ASP D CA 1
ATOM 8130 C C . ASP D 1 120 ? -30.545 -7.217 -35.087 1.00 20.33 120 ASP D C 1
ATOM 8131 O O . ASP D 1 120 ? -31.059 -7.831 -36.023 1.00 19.66 120 ASP D O 1
ATOM 8136 N N . VAL D 1 121 ? -29.745 -6.171 -35.269 1.00 16.41 121 VAL D N 1
ATOM 8137 C CA . VAL D 1 121 ? -29.420 -5.698 -36.607 1.00 15.90 121 VAL D CA 1
ATOM 8138 C C . VAL D 1 121 ? -28.554 -6.718 -37.349 1.00 14.91 121 VAL D C 1
ATOM 8139 O O . VAL D 1 121 ? -28.788 -7.006 -38.520 1.00 14.48 121 VAL D O 1
ATOM 8143 N N . TRP D 1 122 ? -27.563 -7.266 -36.656 1.00 15.09 122 TRP D N 1
ATOM 8144 C CA . TRP D 1 122 ? -26.646 -8.225 -37.263 1.00 15.36 122 TRP D CA 1
ATOM 8145 C C . TRP D 1 122 ? -27.285 -9.572 -37.589 1.00 15.94 122 TRP D C 1
ATOM 8146 O O . TRP D 1 122 ? -26.931 -10.192 -38.584 1.00 16.80 122 TRP D O 1
ATOM 8157 N N . ASP D 1 123 ? -28.216 -10.031 -36.757 1.00 19.55 123 ASP D N 1
ATOM 8158 C CA . ASP D 1 123 ? -28.882 -11.303 -37.025 1.00 19.77 123 ASP D CA 1
ATOM 8159 C C . ASP D 1 123 ? -29.664 -11.176 -38.328 1.00 20.21 123 ASP D C 1
ATOM 8160 O O . ASP D 1 123 ? -29.658 -12.079 -39.169 1.00 21.16 123 ASP D O 1
ATOM 8165 N N . LEU D 1 124 ? -30.332 -10.041 -38.500 1.00 17.16 124 LEU D N 1
ATOM 8166 C CA . LEU D 1 124 ? -31.121 -9.805 -39.702 1.00 16.54 124 LEU D CA 1
ATOM 8167 C C . LEU D 1 124 ? -30.301 -9.563 -40.971 1.00 16.78 124 LEU D C 1
ATOM 8168 O O . LEU D 1 124 ? -30.644 -10.065 -42.040 1.00 16.56 124 LEU D O 1
ATOM 8173 N N . ARG D 1 125 ? -29.209 -8.813 -40.849 1.00 17.66 125 ARG D N 1
ATOM 8174 C CA . ARG D 1 125 ? -28.406 -8.453 -42.011 1.00 17.54 125 ARG D CA 1
ATOM 8175 C C . ARG D 1 125 ? -27.022 -9.066 -42.129 1.00 17.95 125 ARG D C 1
ATOM 8176 O O . ARG D 1 125 ? -26.310 -8.792 -43.097 1.00 18.42 125 ARG D O 1
ATOM 8184 N N . GLY D 1 126 ? -26.644 -9.889 -41.158 1.00 17.88 126 GLY D N 1
ATOM 8185 C CA . GLY D 1 126 ? -25.332 -10.506 -41.190 1.00 17.25 126 GLY D CA 1
ATOM 8186 C C . GLY D 1 126 ? -25.343 -11.999 -40.930 1.00 17.69 126 GLY D C 1
ATOM 8187 O O . GLY D 1 126 ? -26.392 -12.645 -40.939 1.00 17.94 126 GLY D O 1
ATOM 8188 N N . SER D 1 127 ? -24.158 -12.546 -40.689 1.00 14.13 127 SER D N 1
ATOM 8189 C CA . SER D 1 127 ? -23.988 -13.977 -40.450 1.00 15.59 127 SER D CA 1
ATOM 8190 C C . SER D 1 127 ? -24.367 -14.435 -39.049 1.00 16.20 127 SER D C 1
ATOM 8191 O O . SER D 1 127 ? -24.659 -15.615 -38.830 1.00 15.72 127 SER D O 1
ATOM 8194 N N . GLY D 1 128 ? -24.338 -13.510 -38.098 1.00 16.28 128 GLY D N 1
ATOM 8195 C CA . GLY D 1 128 ? -24.636 -13.868 -36.725 1.00 16.66 128 GLY D CA 1
ATOM 8196 C C . GLY D 1 128 ? -23.336 -14.137 -35.986 1.00 17.17 128 GLY D C 1
ATOM 8197 O O . GLY D 1 128 ? -23.339 -14.514 -34.814 1.00 16.77 128 GLY D O 1
ATOM 8198 N N . LEU D 1 129 ? -22.216 -13.944 -36.682 1.00 16.73 129 LEU D N 1
ATOM 8199 C CA . LEU D 1 129 ? -20.900 -14.151 -36.095 1.00 15.98 129 LEU D CA 1
ATOM 8200 C C . LEU D 1 129 ? -20.191 -12.815 -35.899 1.00 16.02 129 LEU D C 1
ATOM 8201 O O . LEU D 1 129 ? -20.363 -11.883 -36.691 1.00 16.14 129 LEU D O 1
ATOM 8206 N N . THR D 1 130 ? -19.391 -12.724 -34.844 1.00 15.54 130 THR D N 1
ATOM 8207 C CA . THR D 1 130 ? -18.671 -11.489 -34.549 1.00 15.32 130 THR D CA 1
ATOM 8208 C C . THR D 1 130 ? -17.319 -11.794 -33.929 1.00 15.75 130 THR D C 1
ATOM 8209 O O . THR D 1 130 ? -16.999 -12.945 -33.626 1.00 15.89 130 THR D O 1
ATOM 8213 N N . ASN D 1 131 ? -16.493 -10.771 -33.828 1.00 16.38 131 ASN D N 1
ATOM 8214 C CA . ASN D 1 131 ? -15.322 -10.758 -32.962 1.00 16.31 131 ASN D CA 1
ATOM 8215 C C . ASN D 1 131 ? -15.516 -9.693 -31.891 1.00 16.68 131 ASN D C 1
ATOM 8216 O O . ASN D 1 131 ? -15.725 -8.581 -32.218 1.00 16.17 131 ASN D O 1
ATOM 8221 N N . MET D 1 132 ? -15.463 -10.085 -30.634 1.00 16.41 132 MET D N 1
ATOM 8222 C CA . MET D 1 132 ? -15.492 -9.183 -29.497 1.00 17.21 132 MET D CA 1
ATOM 8223 C C . MET D 1 132 ? -14.171 -9.270 -28.722 1.00 17.76 132 MET D C 1
ATOM 8224 O O . MET D 1 132 ? -14.025 -10.097 -27.860 1.00 17.23 132 MET D O 1
ATOM 8229 N N . HIS D 1 133 ? -13.218 -8.454 -29.068 1.00 16.57 133 HIS D N 1
ATOM 8230 C CA . HIS D 1 133 ? -13.297 -7.388 -30.074 1.00 16.23 133 HIS D CA 1
ATOM 8231 C C . HIS D 1 133 ? -12.056 -7.508 -31.003 1.00 17.43 133 HIS D C 1
ATOM 8232 O O . HIS D 1 133 ? -11.217 -8.205 -30.706 1.00 16.17 133 HIS D O 1
ATOM 8239 N N . GLY D 1 134 ? -11.972 -6.771 -32.097 1.00 16.78 134 GLY D N 1
ATOM 8240 C CA . GLY D 1 134 ? -10.746 -6.784 -32.884 1.00 18.44 134 GLY D CA 1
ATOM 8241 C C . GLY D 1 134 ? -9.544 -6.236 -32.120 1.00 18.22 134 GLY D C 1
ATOM 8242 O O . GLY D 1 134 ? -9.831 -5.563 -31.179 1.00 18.87 134 GLY D O 1
ATOM 8243 N N . SER D 1 135 ? -8.266 -6.517 -32.465 1.00 15.59 135 SER D N 1
ATOM 8244 C CA . SER D 1 135 ? -7.174 -6.070 -31.623 1.00 16.44 135 SER D CA 1
ATOM 8245 C C . SER D 1 135 ? -7.061 -4.566 -31.420 1.00 16.12 135 SER D C 1
ATOM 8246 O O . SER D 1 135 ? -6.518 -4.123 -30.410 1.00 16.59 135 SER D O 1
ATOM 8249 N N . THR D 1 136 ? -7.571 -3.768 -32.351 1.00 19.89 136 THR D N 1
ATOM 8250 C CA . THR D 1 136 ? -7.479 -2.325 -32.164 1.00 20.27 136 THR D CA 1
ATOM 8251 C C . THR D 1 136 ? -8.587 -1.811 -31.242 1.00 21.31 136 THR D C 1
ATOM 8252 O O . THR D 1 136 ? -8.469 -0.724 -30.682 1.00 22.74 136 THR D O 1
ATOM 8256 N N . GLY D 1 137 ? -9.656 -2.592 -31.084 1.00 18.38 137 GLY D N 1
ATOM 8257 C CA . GLY D 1 137 ? -10.738 -2.193 -30.195 1.00 17.28 137 GLY D CA 1
ATOM 8258 C C . GLY D 1 137 ? -12.144 -2.266 -30.764 1.00 17.50 137 GLY D C 1
ATOM 8259 O O . GLY D 1 137 ? -13.120 -2.391 -30.019 1.00 17.69 137 GLY D O 1
ATOM 8260 N N . ASP D 1 138 ? -12.256 -2.190 -32.084 1.00 17.82 138 ASP D N 1
ATOM 8261 C CA . ASP D 1 138 ? -13.559 -2.227 -32.745 1.00 17.51 138 ASP D CA 1
ATOM 8262 C C . ASP D 1 138 ? -14.391 -3.472 -32.492 1.00 17.08 138 ASP D C 1
ATOM 8263 O O . ASP D 1 138 ? -13.865 -4.562 -32.273 1.00 16.57 138 ASP D O 1
ATOM 8268 N N . ILE D 1 139 ? -15.705 -3.289 -32.529 1.00 18.00 139 ILE D N 1
ATOM 8269 C CA . ILE D 1 139 ? -16.626 -4.403 -32.419 1.00 16.78 139 ILE D CA 1
ATOM 8270 C C . ILE D 1 139 ? -16.545 -4.908 -33.855 1.00 17.42 139 ILE D C 1
ATOM 8271 O O . ILE D 1 139 ? -16.580 -4.106 -34.787 1.00 17.75 139 ILE D O 1
ATOM 8276 N N . VAL D 1 140 ? -16.418 -6.212 -34.047 1.00 17.33 140 VAL D N 1
ATOM 8277 C CA . VAL D 1 140 ? -16.322 -6.746 -35.399 1.00 17.86 140 VAL D CA 1
ATOM 8278 C C . VAL D 1 140 ? -17.528 -7.589 -35.790 1.00 17.10 140 VAL D C 1
ATOM 8279 O O . VAL D 1 140 ? -17.828 -8.592 -35.143 1.00 18.26 140 VAL D O 1
ATOM 8283 N N . LEU D 1 141 ? -18.226 -7.163 -36.838 1.00 15.46 141 LEU D N 1
ATOM 8284 C CA . LEU D 1 141 ? -19.381 -7.894 -37.352 1.00 15.64 141 LEU D CA 1
ATOM 8285 C C . LEU D 1 141 ? -18.782 -8.708 -38.495 1.00 15.52 141 LEU D C 1
ATOM 8286 O O . LEU D 1 141 ? -18.495 -8.186 -39.577 1.00 15.67 141 LEU D O 1
ATOM 8291 N N . LEU D 1 142 ? -18.599 -9.996 -38.234 1.00 14.34 142 LEU D N 1
ATOM 8292 C CA . LEU D 1 142 ? -17.947 -10.897 -39.169 1.00 16.05 142 LEU D CA 1
ATOM 8293 C C . LEU D 1 142 ? -18.769 -11.596 -40.239 1.00 15.56 142 LEU D C 1
ATOM 8294 O O . LEU D 1 142 ? -19.384 -12.626 -39.974 1.00 16.99 142 LEU D O 1
ATOM 8299 N N . GLY D 1 143 ? -18.778 -11.033 -41.445 1.00 17.21 143 GLY D N 1
ATOM 8300 C CA . GLY D 1 143 ? -19.466 -11.672 -42.550 1.00 17.79 143 GLY D CA 1
ATOM 8301 C C . GLY D 1 143 ? -20.836 -11.237 -43.033 1.00 18.49 143 GLY D C 1
ATOM 8302 O O . GLY D 1 143 ? -21.854 -11.568 -42.422 1.00 19.49 143 GLY D O 1
ATOM 8303 N N . THR D 1 144 ? -20.864 -10.501 -44.141 1.00 14.98 144 THR D N 1
ATOM 8304 C CA . THR D 1 144 ? -22.128 -10.086 -44.743 1.00 15.95 144 THR D CA 1
ATOM 8305 C C . THR D 1 144 ? -21.918 -9.862 -46.240 1.00 15.78 144 THR D C 1
ATOM 8306 O O . THR D 1 144 ? -20.800 -10.025 -46.747 1.00 15.40 144 THR D O 1
ATOM 8310 N N . GLN D 1 145 ? -22.988 -9.515 -46.949 1.00 17.82 145 GLN D N 1
ATOM 8311 C CA . GLN D 1 145 ? -22.915 -9.283 -48.390 1.00 18.47 145 GLN D CA 1
ATOM 8312 C C . GLN D 1 145 ? -22.897 -7.788 -48.707 1.00 18.72 145 GLN D C 1
ATOM 8313 O O . GLN D 1 145 ? -23.386 -6.969 -47.927 1.00 18.36 145 GLN D O 1
ATOM 8319 N N . THR D 1 146 ? -22.349 -7.438 -49.865 1.00 15.75 146 THR D N 1
ATOM 8320 C CA . THR D 1 146 ? -22.230 -6.040 -50.255 1.00 16.11 146 THR D CA 1
ATOM 8321 C C . THR D 1 146 ? -23.490 -5.184 -50.113 1.00 15.58 146 THR D C 1
ATOM 8322 O O . THR D 1 146 ? -23.445 -4.106 -49.522 1.00 14.65 146 THR D O 1
ATOM 8326 N N . PRO D 1 147 ? -24.583 -5.657 -50.588 1.00 19.25 147 PRO D N 1
ATOM 8327 C CA . PRO D 1 147 ? -25.774 -4.839 -50.502 1.00 19.01 147 PRO D CA 1
ATOM 8328 C C . PRO D 1 147 ? -26.181 -4.461 -49.046 1.00 19.63 147 PRO D C 1
ATOM 8329 O O . PRO D 1 147 ? -26.809 -3.527 -48.807 1.00 19.54 147 PRO D O 1
ATOM 8333 N N . GLN D 1 148 ? -25.817 -5.253 -48.088 1.00 17.50 148 GLN D N 1
ATOM 8334 C CA . GLN D 1 148 ? -26.195 -4.981 -46.705 1.00 17.30 148 GLN D CA 1
ATOM 8335 C C . GLN D 1 148 ? -25.338 -3.917 -46.020 1.00 17.50 148 GLN D C 1
ATOM 8336 O O . GLN D 1 148 ? -25.702 -3.419 -44.950 1.00 16.85 148 GLN D O 1
ATOM 8342 N N . LEU D 1 149 ? -24.209 -3.557 -46.621 1.00 16.85 149 LEU D N 1
ATOM 8343 C CA . LEU D 1 149 ? -23.336 -2.571 -45.989 1.00 17.10 149 LEU D CA 1
ATOM 8344 C C . LEU D 1 149 ? -24.029 -1.236 -45.716 1.00 17.46 149 LEU D C 1
ATOM 8345 O O . LEU D 1 149 ? -23.990 -0.734 -44.590 1.00 17.15 149 LEU D O 1
ATOM 8350 N N . GLU D 1 150 ? -24.666 -0.661 -46.732 1.00 17.55 150 GLU D N 1
ATOM 8351 C CA . GLU D 1 150 ? -25.361 0.613 -46.556 1.00 17.10 150 GLU D CA 1
ATOM 8352 C C . GLU D 1 150 ? -26.575 0.471 -45.634 1.00 17.22 150 GLU D C 1
ATOM 8353 O O . GLU D 1 150 ? -26.923 1.407 -44.918 1.00 16.54 150 GLU D O 1
ATOM 8359 N N . GLU D 1 151 ? -27.222 -0.695 -45.660 1.00 16.00 151 GLU D N 1
ATOM 8360 C CA . GLU D 1 151 ? -28.395 -0.930 -44.813 1.00 16.46 151 GLU D CA 1
ATOM 8361 C C . GLU D 1 151 ? -27.966 -0.981 -43.347 1.00 16.68 151 GLU D C 1
ATOM 8362 O O . GLU D 1 151 ? -28.609 -0.402 -42.471 1.00 16.63 151 GLU D O 1
ATOM 8368 N N . ILE D 1 152 ? -26.879 -1.697 -43.086 1.00 16.94 152 ILE D N 1
ATOM 8369 C CA . ILE D 1 152 ? -26.358 -1.817 -41.731 1.00 16.41 152 ILE D CA 1
ATOM 8370 C C . ILE D 1 152 ? -25.923 -0.447 -41.222 1.00 16.66 152 ILE D C 1
ATOM 8371 O O . ILE D 1 152 ? -26.226 -0.062 -40.089 1.00 16.74 152 ILE D O 1
ATOM 8376 N N . PHE D 1 153 ? -25.220 0.297 -42.070 1.00 17.48 153 PHE D N 1
ATOM 8377 C CA . PHE D 1 153 ? -24.746 1.620 -41.686 1.00 17.59 153 PHE D CA 1
ATOM 8378 C C . PHE D 1 153 ? -25.908 2.556 -41.368 1.00 18.91 153 PHE D C 1
ATOM 8379 O O . PHE D 1 153 ? -25.869 3.299 -40.382 1.00 18.11 153 PHE D O 1
ATOM 8387 N N . PHE D 1 154 ? -26.941 2.517 -42.205 1.00 15.72 154 PHE D N 1
ATOM 8388 C CA . PHE D 1 154 ? -28.110 3.367 -42.001 1.00 16.86 154 PHE D CA 1
ATOM 8389 C C . PHE D 1 154 ? -28.752 3.075 -40.647 1.00 17.68 154 PHE D C 1
ATOM 8390 O O . PHE D 1 154 ? -29.109 4.000 -39.915 1.00 17.67 154 PHE D O 1
ATOM 8398 N N . GLU D 1 155 ? -28.906 1.793 -40.319 1.00 18.15 155 GLU D N 1
ATOM 8399 C CA . GLU D 1 155 ? -29.500 1.394 -39.040 1.00 20.06 155 GLU D CA 1
ATOM 8400 C C . GLU D 1 155 ? -28.635 1.766 -37.841 1.00 19.52 155 GLU D C 1
ATOM 8401 O O . GLU D 1 155 ? -29.135 2.246 -36.816 1.00 19.40 155 GLU D O 1
ATOM 8407 N N . MET D 1 156 ? -27.336 1.526 -37.957 1.00 21.86 156 MET D N 1
ATOM 8408 C CA . MET D 1 156 ? -26.420 1.841 -36.869 1.00 21.30 156 MET D CA 1
ATOM 8409 C C . MET D 1 156 ? -26.422 3.326 -36.522 1.00 20.34 156 MET D C 1
ATOM 8410 O O . MET D 1 156 ? -26.454 3.697 -35.351 1.00 20.62 156 MET D O 1
ATOM 8415 N N . THR D 1 157 ? -26.396 4.177 -37.540 1.00 17.08 157 THR D N 1
ATOM 8416 C CA . THR D 1 157 ? -26.366 5.611 -37.297 1.00 17.34 157 THR D CA 1
ATOM 8417 C C . THR D 1 157 ? -27.710 6.195 -36.870 1.00 18.09 157 THR D C 1
ATOM 8418 O O . THR D 1 157 ? -27.766 6.977 -35.927 1.00 18.10 157 THR D O 1
ATOM 8422 N N . HIS D 1 158 ? -28.784 5.799 -37.549 1.00 19.82 158 HIS D N 1
ATOM 8423 C CA . HIS D 1 158 ? -30.118 6.313 -37.245 1.00 21.70 158 HIS D CA 1
ATOM 8424 C C . HIS D 1 158 ? -30.833 5.718 -36.032 1.00 23.33 158 HIS D C 1
ATOM 8425 O O . HIS D 1 158 ? -31.568 6.424 -35.338 1.00 23.24 158 HIS D O 1
ATOM 8432 N N . ASN D 1 159 ? -30.630 4.432 -35.770 1.00 24.15 159 ASN D N 1
ATOM 8433 C CA . ASN D 1 159 ? -31.313 3.799 -34.649 1.00 26.14 159 ASN D CA 1
ATOM 8434 C C . ASN D 1 159 ? -30.447 3.462 -33.444 1.00 26.34 159 ASN D C 1
ATOM 8435 O O . ASN D 1 159 ? -30.958 3.332 -32.335 1.00 27.26 159 ASN D O 1
ATOM 8440 N N . LEU D 1 160 ? -29.143 3.318 -33.647 1.00 24.02 160 LEU D N 1
ATOM 8441 C CA . LEU D 1 160 ? -28.260 2.976 -32.538 1.00 23.29 160 LEU D CA 1
ATOM 8442 C C . LEU D 1 160 ? -27.229 4.055 -32.229 1.00 22.14 160 LEU D C 1
ATOM 8443 O O . LEU D 1 160 ? -26.402 3.887 -31.335 1.00 20.50 160 LEU D O 1
ATOM 8448 N N . ASN D 1 161 ? -27.291 5.162 -32.965 1.00 22.39 161 ASN D N 1
ATOM 8449 C CA . ASN D 1 161 ? -26.369 6.279 -32.774 1.00 21.96 161 ASN D CA 1
ATOM 8450 C C . ASN D 1 161 ? -24.934 5.768 -32.689 1.00 20.70 161 ASN D C 1
ATOM 8451 O O . ASN D 1 161 ? -24.159 6.220 -31.848 1.00 20.15 161 ASN D O 1
ATOM 8456 N N . THR D 1 162 ? -24.587 4.824 -33.562 1.00 19.15 162 THR D N 1
ATOM 8457 C CA . THR D 1 162 ? -23.241 4.248 -33.573 1.00 18.53 162 THR D CA 1
ATOM 8458 C C . THR D 1 162 ? -22.604 4.341 -34.955 1.00 17.75 162 THR D C 1
ATOM 8459 O O . THR D 1 162 ? -23.240 4.034 -35.960 1.00 17.25 162 THR D O 1
ATOM 8463 N N . ASP D 1 163 ? -21.339 4.747 -34.986 1.00 17.11 163 ASP D N 1
ATOM 8464 C CA . ASP D 1 163 ? -20.592 4.918 -36.230 1.00 16.87 163 ASP D CA 1
ATOM 8465 C C . ASP D 1 163 ? -19.685 3.720 -36.541 1.00 17.64 163 ASP D C 1
ATOM 8466 O O . ASP D 1 163 ? -19.546 2.798 -35.737 1.00 17.77 163 ASP D O 1
ATOM 8471 N N . LEU D 1 164 ? -19.077 3.740 -37.723 1.00 16.65 164 LEU D N 1
ATOM 8472 C CA . LEU D 1 164 ? -18.148 2.688 -38.107 1.00 16.01 164 LEU D CA 1
ATOM 8473 C C . LEU D 1 164 ? -16.781 3.061 -37.541 1.00 16.57 164 LEU D C 1
ATOM 8474 O O . LEU D 1 164 ? -16.548 4.218 -37.170 1.00 13.93 164 LEU D O 1
ATOM 8479 N N . GLY D 1 165 ? -15.894 2.071 -37.459 1.00 16.37 165 GLY D N 1
ATOM 8480 C CA . GLY D 1 165 ? -14.547 2.303 -36.977 1.00 17.99 165 GLY D CA 1
ATOM 8481 C C . GLY D 1 165 ? -13.664 2.616 -38.174 1.00 18.69 165 GLY D C 1
ATOM 8482 O O . GLY D 1 165 ? -14.170 2.841 -39.274 1.00 19.37 165 GLY D O 1
ATOM 8483 N N . GLY D 1 166 ? -12.349 2.619 -37.987 1.00 21.06 166 GLY D N 1
ATOM 8484 C CA . GLY D 1 166 ? -11.478 2.941 -39.105 1.00 20.93 166 GLY D CA 1
ATOM 8485 C C . GLY D 1 166 ? -10.663 1.823 -39.727 1.00 20.91 166 GLY D C 1
ATOM 8486 O O . GLY D 1 166 ? -10.432 0.781 -39.121 1.00 19.57 166 GLY D O 1
ATOM 8487 N N . SER D 1 167 ? -10.233 2.059 -40.963 1.00 23.01 167 SER D N 1
ATOM 8488 C CA . SER D 1 167 ? -9.405 1.121 -41.710 1.00 23.35 167 SER D CA 1
ATOM 8489 C C . SER D 1 167 ? -8.779 1.900 -42.870 1.00 24.40 167 SER D C 1
ATOM 8490 O O . SER D 1 167 ? -9.336 2.899 -43.325 1.00 25.65 167 SER D O 1
ATOM 8493 N N . GLY D 1 168 ? -7.621 1.452 -43.343 1.00 25.87 168 GLY D N 1
ATOM 8494 C CA . GLY D 1 168 ? -6.968 2.153 -44.436 1.00 26.23 168 GLY D CA 1
ATOM 8495 C C . GLY D 1 168 ? -5.877 3.095 -43.952 1.00 25.50 168 GLY D C 1
ATOM 8496 O O . GLY D 1 168 ? -5.453 3.019 -42.798 1.00 26.70 168 GLY D O 1
ATOM 8497 N N . SER D 1 169 ? -5.427 3.988 -44.830 1.00 22.43 169 SER D N 1
ATOM 8498 C CA . SER D 1 169 ? -4.365 4.936 -44.497 1.00 21.44 169 SER D CA 1
ATOM 8499 C C . SER D 1 169 ? -4.902 6.177 -43.804 1.00 21.32 169 SER D C 1
ATOM 8500 O O . SER D 1 169 ? -4.916 7.271 -44.370 1.00 19.92 169 SER D O 1
ATOM 8503 N N . ASN D 1 170 ? -5.329 5.945 -42.593 1.00 17.50 170 ASN D N 1
ATOM 8504 C CA . ASN D 1 170 ? -5.845 6.971 -41.792 1.00 18.69 170 ASN D CA 1
ATOM 8505 C C . ASN D 1 170 ? -5.704 6.672 -40.345 1.00 17.47 170 ASN D C 1
ATOM 8506 O O . ASN D 1 170 ? -5.050 5.794 -39.970 1.00 15.71 170 ASN D O 1
ATOM 8511 N N . LEU D 1 171 ? -6.412 7.470 -39.596 1.00 20.86 171 LEU D N 1
ATOM 8512 C CA . LEU D 1 171 ? -6.467 7.243 -38.171 1.00 19.50 171 LEU D CA 1
ATOM 8513 C C . LEU D 1 171 ? -7.389 6.061 -37.836 1.00 20.15 171 LEU D C 1
ATOM 8514 O O . LEU D 1 171 ? -8.382 6.070 -38.183 1.00 21.46 171 LEU D O 1
ATOM 8519 N N . ARG D 1 172 ? -6.950 5.163 -37.001 1.00 16.89 172 ARG D N 1
ATOM 8520 C CA . ARG D 1 172 ? -7.752 4.003 -36.647 1.00 16.56 172 ARG D CA 1
ATOM 8521 C C . ARG D 1 172 ? -8.507 4.246 -35.347 1.00 15.64 172 ARG D C 1
ATOM 8522 O O . ARG D 1 172 ? -8.274 5.232 -34.649 1.00 15.70 172 ARG D O 1
ATOM 8530 N N . THR D 1 173 ? -9.423 3.341 -35.033 1.00 18.26 173 THR D N 1
ATOM 8531 C CA . THR D 1 173 ? -10.199 3.454 -33.812 1.00 18.12 173 THR D CA 1
ATOM 8532 C C . THR D 1 173 ? -9.285 3.507 -32.593 1.00 17.64 173 THR D C 1
ATOM 8533 O O . THR D 1 173 ? -8.441 2.631 -32.395 1.00 18.86 173 THR D O 1
ATOM 8537 N N . PRO D 1 174 ? -9.423 4.556 -31.774 1.00 17.73 174 PRO D N 1
ATOM 8538 C CA . PRO D 1 174 ? -8.581 4.662 -30.582 1.00 17.48 174 PRO D CA 1
ATOM 8539 C C . PRO D 1 174 ? -9.166 3.815 -29.449 1.00 17.93 174 PRO D C 1
ATOM 8540 O O . PRO D 1 174 ? -10.373 3.613 -29.384 1.00 18.47 174 PRO D O 1
ATOM 8544 N N . GLU D 1 175 ? -8.311 3.301 -28.574 1.00 16.27 175 GLU D N 1
ATOM 8545 C CA . GLU D 1 175 ? -8.797 2.530 -27.438 1.00 15.36 175 GLU D CA 1
ATOM 8546 C C . GLU D 1 175 ? -7.988 2.897 -26.206 1.00 14.86 175 GLU D C 1
ATOM 8547 O O . GLU D 1 175 ? -6.860 3.383 -26.313 1.00 13.87 175 GLU D O 1
ATOM 8553 N N . SER D 1 176 ? -8.569 2.672 -25.034 1.00 13.87 176 SER D N 1
ATOM 8554 C CA . SER D 1 176 ? -7.885 2.993 -23.789 1.00 14.05 176 SER D CA 1
ATOM 8555 C C . SER D 1 176 ? -8.046 1.863 -22.784 1.00 14.02 176 SER D C 1
ATOM 8556 O O . SER D 1 176 ? -8.860 0.962 -22.979 1.00 13.66 176 SER D O 1
ATOM 8559 N N . CYS D 1 177 ? -7.251 1.909 -21.717 1.00 16.70 177 CYS D N 1
ATOM 8560 C CA . CYS D 1 177 ? -7.384 0.932 -20.641 1.00 15.95 177 CYS D CA 1
ATOM 8561 C C . CYS D 1 177 ? -8.623 1.461 -19.919 1.00 15.32 177 CYS D C 1
ATOM 8562 O O . CYS D 1 177 ? -9.097 2.544 -20.251 1.00 15.87 177 CYS D O 1
ATOM 8565 N N . LEU D 1 178 ? -9.147 0.724 -18.945 1.00 14.45 178 LEU D N 1
ATOM 8566 C CA . LEU D 1 178 ? -10.338 1.183 -18.231 1.00 13.72 178 LEU D CA 1
ATOM 8567 C C . LEU D 1 178 ? -10.098 2.414 -17.345 1.00 14.52 178 LEU D C 1
ATOM 8568 O O . LEU D 1 178 ? -11.041 3.016 -16.832 1.00 15.70 178 LEU D O 1
ATOM 8573 N N . GLY D 1 179 ? -8.833 2.791 -17.188 1.00 13.52 179 GLY D N 1
ATOM 8574 C CA . GLY D 1 179 ? -8.475 3.969 -16.414 1.00 14.81 179 GLY D CA 1
ATOM 8575 C C . GLY D 1 179 ? -9.125 4.210 -15.060 1.00 16.12 179 GLY D C 1
ATOM 8576 O O . GLY D 1 179 ? -9.165 3.320 -14.211 1.00 16.86 179 GLY D O 1
ATOM 8577 N N . ILE D 1 180 ? -9.635 5.424 -14.854 1.00 16.42 180 ILE D N 1
ATOM 8578 C CA . ILE D 1 180 ? -10.244 5.763 -13.568 1.00 15.83 180 ILE D CA 1
ATOM 8579 C C . ILE D 1 180 ? -11.586 5.103 -13.279 1.00 15.96 180 ILE D C 1
ATOM 8580 O O . ILE D 1 180 ? -12.102 5.213 -12.167 1.00 16.45 180 ILE D O 1
ATOM 8585 N N . SER D 1 181 ? -12.154 4.413 -14.258 1.00 16.29 181 SER D N 1
ATOM 8586 C CA . SER D 1 181 ? -13.441 3.761 -14.032 1.00 15.35 181 SER D CA 1
ATOM 8587 C C . SER D 1 181 ? -13.337 2.663 -12.973 1.00 16.14 181 SER D C 1
ATOM 8588 O O . SER D 1 181 ? -14.275 2.444 -12.206 1.00 16.67 181 SER D O 1
ATOM 8591 N N . ARG D 1 182 ? -12.204 1.969 -12.920 1.00 15.36 182 ARG D N 1
ATOM 8592 C CA . ARG D 1 182 ? -12.045 0.904 -11.930 1.00 15.01 182 ARG D CA 1
ATOM 8593 C C . ARG D 1 182 ? -10.589 0.528 -11.655 1.00 14.79 182 ARG D C 1
ATOM 8594 O O . ARG D 1 182 ? -10.228 -0.648 -11.640 1.00 15.83 182 ARG D O 1
ATOM 8602 N N . CYS D 1 183 ? -9.755 1.533 -11.423 1.00 17.00 183 CYS D N 1
ATOM 8603 C CA . CYS D 1 183 ? -8.347 1.290 -11.136 1.00 16.88 183 CYS D CA 1
ATOM 8604 C C . CYS D 1 183 ? -7.797 2.447 -10.321 1.00 17.30 183 CYS D C 1
ATOM 8605 O O . CYS D 1 183 ? -7.988 3.606 -10.686 1.00 17.67 183 CYS D O 1
ATOM 8608 N N . GLU D 1 184 ? -7.129 2.135 -9.215 1.00 15.77 184 GLU D N 1
ATOM 8609 C CA . GLU D 1 184 ? -6.570 3.182 -8.370 1.00 16.07 184 GLU D CA 1
ATOM 8610 C C . GLU D 1 184 ? -5.181 3.640 -8.816 1.00 15.89 184 GLU D C 1
ATOM 8611 O O . GLU D 1 184 ? -4.575 4.492 -8.171 1.00 16.62 184 GLU D O 1
ATOM 8617 N N . PHE D 1 185 ? -4.680 3.084 -9.917 1.00 17.33 185 PHE D N 1
ATOM 8618 C CA . PHE D 1 185 ? -3.362 3.462 -10.433 1.00 17.58 185 PHE D CA 1
ATOM 8619 C C . PHE D 1 185 ? -3.468 4.521 -11.534 1.00 17.73 185 PHE D C 1
ATOM 8620 O O . PHE D 1 185 ? -2.465 5.143 -11.895 1.00 17.64 185 PHE D O 1
ATOM 8628 N N . ALA D 1 186 ? -4.674 4.713 -12.069 1.00 15.30 186 ALA D N 1
ATOM 8629 C CA . ALA D 1 186 ? -4.903 5.651 -13.173 1.00 15.33 186 ALA D CA 1
ATOM 8630 C C . ALA D 1 186 ? -4.496 7.098 -12.902 1.00 15.45 186 ALA D C 1
ATOM 8631 O O . ALA D 1 186 ? -5.008 7.726 -11.977 1.00 15.39 186 ALA D O 1
ATOM 8633 N N . CYS D 1 187 ? -3.604 7.633 -13.735 1.00 14.64 187 CYS D N 1
ATOM 8634 C CA . CYS D 1 187 ? -3.127 9.009 -13.571 1.00 15.47 187 CYS D CA 1
ATOM 8635 C C . CYS D 1 187 ? -3.946 10.069 -14.310 1.00 15.16 187 CYS D C 1
ATOM 8636 O O . CYS D 1 187 ? -3.749 11.268 -14.101 1.00 15.49 187 CYS D O 1
ATOM 8639 N N . TYR D 1 188 ? -4.837 9.634 -15.194 1.00 14.24 188 TYR D N 1
ATOM 8640 C CA . TYR D 1 188 ? -5.718 10.554 -15.911 1.00 13.56 188 TYR D CA 1
ATOM 8641 C C . TYR D 1 188 ? -6.897 9.761 -16.446 1.00 14.11 188 TYR D C 1
ATOM 8642 O O . TYR D 1 188 ? -6.880 8.533 -16.410 1.00 14.17 188 TYR D O 1
ATOM 8651 N N . ASP D 1 189 ? -7.917 10.468 -16.928 1.00 13.31 189 ASP D N 1
ATOM 8652 C CA . ASP D 1 189 ? -9.130 9.839 -17.446 1.00 13.07 189 ASP D CA 1
ATOM 8653 C C . ASP D 1 189 ? -8.895 9.351 -18.875 1.00 11.85 189 ASP D C 1
ATOM 8654 O O . ASP D 1 189 ? -9.232 10.028 -19.841 1.00 12.91 189 ASP D O 1
ATOM 8659 N N . THR D 1 190 ? -8.309 8.166 -18.992 1.00 12.72 190 THR D N 1
ATOM 8660 C CA . THR D 1 190 ? -7.988 7.579 -20.289 1.00 13.27 190 THR D CA 1
ATOM 8661 C C . THR D 1 190 ? -9.191 7.441 -21.206 1.00 14.22 190 THR D C 1
ATOM 8662 O O . THR D 1 190 ? -9.101 7.702 -22.407 1.00 13.88 190 THR D O 1
ATOM 8666 N N . GLN D 1 191 ? -10.319 7.024 -20.640 1.00 15.50 191 GLN D N 1
ATOM 8667 C CA . GLN D 1 191 ? -11.531 6.851 -21.425 1.00 15.34 191 GLN D CA 1
ATOM 8668 C C . GLN D 1 191 ? -12.000 8.173 -22.013 1.00 15.41 191 GLN D C 1
ATOM 8669 O O . GLN D 1 191 ? -12.374 8.234 -23.182 1.00 14.38 191 GLN D O 1
ATOM 8675 N N . LEU D 1 192 ? -11.980 9.224 -21.195 1.00 14.79 192 LEU D N 1
ATOM 8676 C CA . LEU D 1 192 ? -12.418 10.547 -21.631 1.00 14.83 192 LEU D CA 1
ATOM 8677 C C . LEU D 1 192 ? -11.527 11.084 -22.746 1.00 14.03 192 LEU D C 1
ATOM 8678 O O . LEU D 1 192 ? -12.022 11.607 -23.741 1.00 14.39 192 LEU D O 1
ATOM 8683 N N . MET D 1 193 ? -10.213 10.961 -22.577 1.00 15.98 193 MET D N 1
ATOM 8684 C CA . MET D 1 193 ? -9.286 11.436 -23.595 1.00 15.64 193 MET D CA 1
ATOM 8685 C C . MET D 1 193 ? -9.529 10.638 -24.876 1.00 17.24 193 MET D C 1
ATOM 8686 O O . MET D 1 193 ? -9.579 11.199 -25.970 1.00 16.51 193 MET D O 1
ATOM 8691 N N . CYS D 1 194 ? -9.681 9.323 -24.730 1.00 16.92 194 CYS D N 1
ATOM 8692 C CA . CYS D 1 194 ? -9.937 8.448 -25.873 1.00 16.67 194 CYS D CA 1
ATOM 8693 C C . CYS D 1 194 ? -11.202 8.892 -26.608 1.00 17.26 194 CYS D C 1
ATOM 8694 O O . CYS D 1 194 ? -11.194 9.110 -27.824 1.00 15.73 194 CYS D O 1
ATOM 8697 N N . TYR D 1 195 ? -12.288 9.035 -25.855 1.00 16.00 195 TYR D N 1
ATOM 8698 C CA . TYR D 1 195 ? -13.563 9.443 -26.424 1.00 16.44 195 TYR D CA 1
ATOM 8699 C C . TYR D 1 195 ? -13.501 10.805 -27.109 1.00 16.02 195 TYR D C 1
ATOM 8700 O O . TYR D 1 195 ? -13.889 10.933 -28.266 1.00 15.18 195 TYR D O 1
ATOM 8709 N N . GLN D 1 196 ? -13.007 11.821 -26.407 1.00 16.09 196 GLN D N 1
ATOM 8710 C CA . GLN D 1 196 ? -12.948 13.155 -26.995 1.00 15.82 196 GLN D CA 1
ATOM 8711 C C . GLN D 1 196 ? -12.107 13.227 -28.261 1.00 15.47 196 GLN D C 1
ATOM 8712 O O . GLN D 1 196 ? -12.513 13.847 -29.247 1.00 15.69 196 GLN D O 1
ATOM 8718 N N . LEU D 1 197 ? -10.962 12.588 -28.239 1.00 17.25 197 LEU D N 1
ATOM 8719 C CA . LEU D 1 197 ? -10.114 12.618 -29.402 1.00 17.35 197 LEU D CA 1
ATOM 8720 C C . LEU D 1 197 ? -10.697 11.839 -30.583 1.00 17.71 197 LEU D C 1
ATOM 8721 O O . LEU D 1 197 ? -10.534 12.188 -31.705 1.00 17.14 197 LEU D O 1
ATOM 8726 N N . THR D 1 198 ? -11.384 10.780 -30.278 1.00 14.14 198 THR D N 1
ATOM 8727 C CA . THR D 1 198 ? -12.020 9.999 -31.335 1.00 14.17 198 THR D CA 1
ATOM 8728 C C . THR D 1 198 ? -13.055 10.895 -32.012 1.00 14.09 198 THR D C 1
ATOM 8729 O O . THR D 1 198 ? -13.182 10.897 -33.234 1.00 13.97 198 THR D O 1
ATOM 8733 N N . GLN D 1 199 ? -13.785 11.663 -31.211 1.00 16.10 199 GLN D N 1
ATOM 8734 C CA . GLN D 1 199 ? -14.792 12.568 -31.758 1.00 17.65 199 GLN D CA 1
ATOM 8735 C C . GLN D 1 199 ? -14.148 13.762 -32.473 1.00 17.77 199 GLN D C 1
ATOM 8736 O O . GLN D 1 199 ? -14.628 14.193 -33.524 1.00 18.46 199 GLN D O 1
ATOM 8742 N N . ASP D 1 200 ? -13.067 14.298 -31.909 1.00 17.26 200 ASP D N 1
ATOM 8743 C CA . ASP D 1 200 ? -12.402 15.448 -32.519 1.00 17.37 200 ASP D CA 1
ATOM 8744 C C . ASP D 1 200 ? -11.809 15.134 -33.888 1.00 16.84 200 ASP D C 1
ATOM 8745 O O . ASP D 1 200 ? -11.789 15.991 -34.776 1.00 15.81 200 ASP D O 1
ATOM 8750 N N . TYR D 1 201 ? -11.322 13.908 -34.055 1.00 15.36 201 TYR D N 1
ATOM 8751 C CA . TYR D 1 201 ? -10.684 13.513 -35.307 1.00 16.03 201 TYR D CA 1
ATOM 8752 C C . TYR D 1 201 ? -11.472 12.547 -36.183 1.00 16.67 201 TYR D C 1
ATOM 8753 O O . TYR D 1 201 ? -10.894 11.707 -36.871 1.00 15.42 201 TYR D O 1
ATOM 8762 N N . GLN D 1 202 ? -12.797 12.643 -36.128 1.00 16.45 202 GLN D N 1
ATOM 8763 C CA . GLN D 1 202 ? -13.643 11.807 -36.951 1.00 17.27 202 GLN D CA 1
ATOM 8764 C C . GLN D 1 202 ? -13.282 11.883 -38.431 1.00 18.75 202 GLN D C 1
ATOM 8765 O O . GLN D 1 202 ? -13.352 10.933 -39.129 1.00 19.18 202 GLN D O 1
ATOM 8771 N N . ASP D 1 203 ? -12.895 13.058 -38.880 1.00 19.39 203 ASP D N 1
ATOM 8772 C CA . ASP D 1 203 ? -12.645 13.193 -40.301 1.00 21.28 203 ASP D CA 1
ATOM 8773 C C . ASP D 1 203 ? -11.367 12.462 -40.742 1.00 20.23 203 ASP D C 1
ATOM 8774 O O . ASP D 1 203 ? -11.315 11.811 -41.758 1.00 18.95 203 ASP D O 1
ATOM 8779 N N . GLU D 1 204 ? -10.349 12.589 -39.943 1.00 18.38 204 GLU D N 1
ATOM 8780 C CA . GLU D 1 204 ? -9.144 11.804 -40.117 1.00 18.16 204 GLU D CA 1
ATOM 8781 C C . GLU D 1 204 ? -9.335 10.297 -39.988 1.00 18.17 204 GLU D C 1
ATOM 8782 O O . GLU D 1 204 ? -8.575 9.549 -40.520 1.00 17.45 204 GLU D O 1
ATOM 8788 N N . LEU D 1 205 ? -10.353 9.887 -39.275 1.00 15.66 205 LEU D N 1
ATOM 8789 C CA . LEU D 1 205 ? -10.592 8.458 -39.100 1.00 16.24 205 LEU D CA 1
ATOM 8790 C C . LEU D 1 205 ? -11.399 7.848 -40.245 1.00 16.64 205 LEU D C 1
ATOM 8791 O O . LEU D 1 205 ? -11.142 6.720 -40.666 1.00 17.15 205 LEU D O 1
ATOM 8796 N N . HIS D 1 206 ? -12.368 8.596 -40.758 1.00 16.69 206 HIS D N 1
ATOM 8797 C CA . HIS D 1 206 ? -13.220 8.084 -41.822 1.00 18.25 206 HIS D CA 1
ATOM 8798 C C . HIS D 1 206 ? -12.732 8.299 -43.246 1.00 19.90 206 HIS D C 1
ATOM 8799 O O . HIS D 1 206 ? -13.169 7.598 -44.161 1.00 20.25 206 HIS D O 1
ATOM 8806 N N . ARG D 1 207 ? -11.827 9.250 -43.439 1.00 19.25 207 ARG D N 1
ATOM 8807 C CA . ARG D 1 207 ? -11.318 9.539 -44.773 1.00 21.58 207 ARG D CA 1
ATOM 8808 C C . ARG D 1 207 ? -9.797 9.543 -44.817 1.00 22.26 207 ARG D C 1
ATOM 8809 O O . ARG D 1 207 ? -9.154 10.434 -44.266 1.00 23.40 207 ARG D O 1
ATOM 8817 N N . PRO D 1 208 ? -9.206 8.540 -45.483 1.00 27.09 208 PRO D N 1
ATOM 8818 C CA . PRO D 1 208 ? -7.756 8.378 -45.631 1.00 26.80 208 PRO D CA 1
ATOM 8819 C C . PRO D 1 208 ? -7.060 9.604 -46.205 1.00 27.10 208 PRO D C 1
ATOM 8820 O O . PRO D 1 208 ? -7.206 9.917 -47.384 1.00 28.89 208 PRO D O 1
ATOM 8824 N N . ALA D 1 209 ? -6.295 10.292 -45.367 1.00 25.07 209 ALA D N 1
ATOM 8825 C CA . ALA D 1 209 ? -5.569 11.478 -45.802 1.00 24.73 209 ALA D CA 1
ATOM 8826 C C . ALA D 1 209 ? -4.103 11.380 -45.395 1.00 23.91 209 ALA D C 1
ATOM 8827 O O . ALA D 1 209 ? -3.315 12.288 -45.662 1.00 23.91 209 ALA D O 1
ATOM 8829 N N . PHE D 1 210 ? -3.745 10.269 -44.757 1.00 18.83 210 PHE D N 1
ATOM 8830 C CA . PHE D 1 210 ? -2.379 10.049 -44.288 1.00 18.08 210 PHE D CA 1
ATOM 8831 C C . PHE D 1 210 ? -1.538 9.173 -45.209 1.00 17.78 210 PHE D C 1
ATOM 8832 O O . PHE D 1 210 ? -2.065 8.418 -46.034 1.00 17.18 210 PHE D O 1
ATOM 8840 N N . PRO D 1 211 ? -0.208 9.256 -45.071 1.00 18.89 211 PRO D N 1
ATOM 8841 C CA . PRO D 1 211 ? 0.694 8.451 -45.900 1.00 19.22 211 PRO D CA 1
ATOM 8842 C C . PRO D 1 211 ? 0.471 6.963 -45.632 1.00 19.86 211 PRO D C 1
ATOM 8843 O O . PRO D 1 211 ? 0.734 6.116 -46.489 1.00 19.19 211 PRO D O 1
ATOM 8847 N N . TYR D 1 212 ? -0.025 6.660 -44.434 1.00 18.91 212 TYR D N 1
ATOM 8848 C CA . TYR D 1 212 ? -0.264 5.281 -44.019 1.00 19.33 212 TYR D CA 1
ATOM 8849 C C . TYR D 1 212 ? -1.205 5.289 -42.815 1.00 17.89 212 TYR D C 1
ATOM 8850 O O . TYR D 1 212 ? -1.744 6.335 -42.454 1.00 16.52 212 TYR D O 1
ATOM 8859 N N . LYS D 1 213 ? -1.398 4.129 -42.192 1.00 18.95 213 LYS D N 1
ATOM 8860 C CA . LYS D 1 213 ? -2.268 4.026 -41.024 1.00 18.27 213 LYS D CA 1
ATOM 8861 C C . LYS D 1 213 ? -1.634 4.744 -39.827 1.00 17.32 213 LYS D C 1
ATOM 8862 O O . LYS D 1 213 ? -0.422 4.965 -39.793 1.00 16.83 213 LYS D O 1
ATOM 8868 N N . PHE D 1 214 ? -2.466 5.118 -38.859 1.00 16.65 214 PHE D N 1
ATOM 8869 C CA . PHE D 1 214 ? -2.007 5.802 -37.654 1.00 16.34 214 PHE D CA 1
ATOM 8870 C C . PHE D 1 214 ? -2.942 5.413 -36.513 1.00 16.17 214 PHE D C 1
ATOM 8871 O O . PHE D 1 214 ? -4.163 5.449 -36.663 1.00 16.82 214 PHE D O 1
ATOM 8879 N N . LYS D 1 215 ? -2.366 5.066 -35.370 1.00 15.15 215 LYS D N 1
ATOM 8880 C CA . LYS D 1 215 ? -3.147 4.630 -34.217 1.00 15.69 215 LYS D CA 1
ATOM 8881 C C . LYS D 1 215 ? -2.868 5.393 -32.920 1.00 15.62 215 LYS D C 1
ATOM 8882 O O . LYS D 1 215 ? -1.736 5.801 -32.667 1.00 15.12 215 LYS D O 1
ATOM 8888 N N . PHE D 1 216 ? -3.923 5.573 -32.118 1.00 17.16 216 PHE D N 1
ATOM 8889 C CA . PHE D 1 216 ? -3.868 6.234 -30.804 1.00 16.23 216 PHE D CA 1
ATOM 8890 C C . PHE D 1 216 ? -4.216 5.157 -29.769 1.00 16.00 216 PHE D C 1
ATOM 8891 O O . PHE D 1 216 ? -5.112 4.355 -30.003 1.00 15.43 216 PHE D O 1
ATOM 8899 N N . LYS D 1 217 ? -3.534 5.153 -28.629 1.00 15.47 217 LYS D N 1
ATOM 8900 C CA . LYS D 1 217 ? -3.864 4.233 -27.537 1.00 14.84 217 LYS D CA 1
ATOM 8901 C C . LYS D 1 217 ? -3.525 4.968 -26.240 1.00 14.79 217 LYS D C 1
ATOM 8902 O O . LYS D 1 217 ? -2.507 5.662 -26.154 1.00 14.05 217 LYS D O 1
ATOM 8908 N N . PHE D 1 218 ? -4.398 4.833 -25.243 1.00 12.60 218 PHE D N 1
ATOM 8909 C CA . PHE D 1 218 ? -4.219 5.543 -23.983 1.00 12.84 218 PHE D CA 1
ATOM 8910 C C . PHE D 1 218 ? -4.143 4.666 -22.744 1.00 12.52 218 PHE D C 1
ATOM 8911 O O . PHE D 1 218 ? -5.127 4.033 -22.369 1.00 13.60 218 PHE D O 1
ATOM 8919 N N . ASP D 1 219 ? -2.968 4.652 -22.118 1.00 12.93 219 ASP D N 1
ATOM 8920 C CA . ASP D 1 219 ? -2.720 3.898 -20.894 1.00 13.26 219 ASP D CA 1
ATOM 8921 C C . ASP D 1 219 ? -2.720 4.838 -19.684 1.00 12.48 219 ASP D C 1
ATOM 8922 O O . ASP D 1 219 ? -2.149 5.920 -19.736 1.00 13.41 219 ASP D O 1
ATOM 8927 N N . GLY D 1 220 ? -3.354 4.405 -18.597 1.00 13.28 220 GLY D N 1
ATOM 8928 C CA . GLY D 1 220 ? -3.440 5.217 -17.390 1.00 13.21 220 GLY D CA 1
ATOM 8929 C C . GLY D 1 220 ? -2.178 5.291 -16.552 1.00 13.62 220 GLY D C 1
ATOM 8930 O O . GLY D 1 220 ? -2.039 6.179 -15.705 1.00 12.70 220 GLY D O 1
ATOM 8931 N N . CYS D 1 221 ? -1.266 4.350 -16.777 1.00 13.57 221 CYS D N 1
ATOM 8932 C CA . CYS D 1 221 ? 0.012 4.293 -16.072 1.00 14.36 221 CYS D CA 1
ATOM 8933 C C . CYS D 1 221 ? 0.928 3.334 -16.841 1.00 13.66 221 CYS D C 1
ATOM 8934 O O . CYS D 1 221 ? 0.488 2.658 -17.779 1.00 14.76 221 CYS D O 1
ATOM 8937 N N . PRO D 1 222 ? 2.216 3.273 -16.468 1.00 15.43 222 PRO D N 1
ATOM 8938 C CA . PRO D 1 222 ? 3.206 2.405 -17.119 1.00 14.14 222 PRO D CA 1
ATOM 8939 C C . PRO D 1 222 ? 2.903 0.903 -17.223 1.00 14.74 222 PRO D C 1
ATOM 8940 O O . PRO D 1 222 ? 3.581 0.193 -17.968 1.00 15.08 222 PRO D O 1
ATOM 8944 N N . ASN D 1 223 ? 1.907 0.400 -16.499 1.00 12.77 223 ASN D N 1
ATOM 8945 C CA . ASN D 1 223 ? 1.624 -1.029 -16.604 1.00 13.10 223 ASN D CA 1
ATOM 8946 C C . ASN D 1 223 ? 1.181 -1.408 -18.024 1.00 13.11 223 ASN D C 1
ATOM 8947 O O . ASN D 1 223 ? 1.335 -2.555 -18.438 1.00 12.69 223 ASN D O 1
ATOM 8952 N N . GLY D 1 224 ? 0.645 -0.438 -18.762 1.00 13.40 224 GLY D N 1
ATOM 8953 C CA . GLY D 1 224 ? 0.240 -0.657 -20.148 1.00 14.65 224 GLY D CA 1
ATOM 8954 C C . GLY D 1 224 ? -0.854 -1.658 -20.470 1.00 14.57 224 GLY D C 1
ATOM 8955 O O . GLY D 1 224 ? -0.704 -2.499 -21.366 1.00 14.06 224 GLY D O 1
ATOM 8956 N N . CYS D 1 225 ? -1.979 -1.546 -19.777 1.00 13.44 225 CYS D N 1
ATOM 8957 C CA . CYS D 1 225 ? -3.079 -2.466 -19.995 1.00 12.95 225 CYS D CA 1
ATOM 8958 C C . CYS D 1 225 ? -3.728 -2.468 -21.380 1.00 13.62 225 CYS D C 1
ATOM 8959 O O . CYS D 1 225 ? -4.463 -3.400 -21.709 1.00 14.63 225 CYS D O 1
ATOM 8962 N N . VAL D 1 226 ? -3.472 -1.442 -22.190 1.00 13.34 226 VAL D N 1
ATOM 8963 C CA . VAL D 1 226 ? -3.998 -1.435 -23.556 1.00 14.43 226 VAL D CA 1
ATOM 8964 C C . VAL D 1 226 ? -2.791 -1.518 -24.508 1.00 15.51 226 VAL D C 1
ATOM 8965 O O . VAL D 1 226 ? -2.929 -1.412 -25.731 1.00 16.07 226 VAL D O 1
ATOM 8969 N N . ALA D 1 227 ? -1.609 -1.710 -23.923 1.00 16.28 227 ALA D N 1
ATOM 8970 C CA . ALA D 1 227 ? -0.353 -1.853 -24.671 1.00 17.10 227 ALA D CA 1
ATOM 8971 C C . ALA D 1 227 ? -0.096 -0.753 -25.696 1.00 18.01 227 ALA D C 1
ATOM 8972 O O . ALA D 1 227 ? 0.363 -1.025 -26.806 1.00 18.18 227 ALA D O 1
ATOM 8974 N N . SER D 1 228 ? -0.374 0.489 -25.319 1.00 14.99 228 SER D N 1
ATOM 8975 C CA . SER D 1 228 ? -0.182 1.623 -26.225 1.00 14.39 228 SER D CA 1
ATOM 8976 C C . SER D 1 228 ? 1.251 1.748 -26.757 1.00 15.16 228 SER D C 1
ATOM 8977 O O . SER D 1 228 ? 1.467 2.113 -27.917 1.00 15.23 228 SER D O 1
ATOM 8980 N N . MET D 1 229 ? 2.222 1.437 -25.907 1.00 16.59 229 MET D N 1
ATOM 8981 C CA . MET D 1 229 ? 3.642 1.524 -26.248 1.00 16.96 229 MET D CA 1
ATOM 8982 C C . MET D 1 229 ? 4.115 0.521 -27.292 1.00 16.23 229 MET D C 1
ATOM 8983 O O . MET D 1 229 ? 5.218 0.645 -27.829 1.00 14.75 229 MET D O 1
ATOM 8988 N N . ALA D 1 230 ? 3.303 -0.492 -27.556 1.00 13.95 230 ALA D N 1
ATOM 8989 C CA . ALA D 1 230 ? 3.683 -1.501 -28.523 1.00 14.92 230 ALA D CA 1
ATOM 8990 C C . ALA D 1 230 ? 2.737 -1.549 -29.707 1.00 15.15 230 ALA D C 1
ATOM 8991 O O . ALA D 1 230 ? 3.115 -1.994 -30.789 1.00 15.74 230 ALA D O 1
ATOM 8993 N N . ARG D 1 231 ? 1.512 -1.072 -29.512 1.00 15.90 231 ARG D N 1
ATOM 8994 C CA . ARG D 1 231 ? 0.521 -1.142 -30.574 1.00 16.56 231 ARG D CA 1
ATOM 8995 C C . ARG D 1 231 ? -0.172 0.135 -31.027 1.00 16.53 231 ARG D C 1
ATOM 8996 O O . ARG D 1 231 ? -1.307 0.090 -31.496 1.00 16.77 231 ARG D O 1
ATOM 9004 N N . SER D 1 232 ? 0.499 1.273 -30.877 1.00 14.68 232 SER D N 1
ATOM 9005 C CA . SER D 1 232 ? -0.053 2.540 -31.348 1.00 14.34 232 SER D CA 1
ATOM 9006 C C . SER D 1 232 ? 1.100 3.452 -31.749 1.00 13.09 232 SER D C 1
ATOM 9007 O O . SER D 1 232 ? 2.167 3.414 -31.142 1.00 14.62 232 SER D O 1
ATOM 9010 N N . ASP D 1 233 ? 0.878 4.257 -32.784 1.00 14.09 233 ASP D N 1
ATOM 9011 C CA . ASP D 1 233 ? 1.887 5.187 -33.280 1.00 15.00 233 ASP D CA 1
ATOM 9012 C C . ASP D 1 233 ? 2.060 6.349 -32.310 1.00 15.30 233 ASP D C 1
ATOM 9013 O O . ASP D 1 233 ? 3.110 6.990 -32.273 1.00 16.04 233 ASP D O 1
ATOM 9018 N N . PHE D 1 234 ? 1.011 6.616 -31.540 1.00 16.01 234 PHE D N 1
ATOM 9019 C CA . PHE D 1 234 ? 0.999 7.716 -30.581 1.00 14.95 234 PHE D CA 1
ATOM 9020 C C . PHE D 1 234 ? 0.427 7.180 -29.278 1.00 14.94 234 PHE D C 1
ATOM 9021 O O . PHE D 1 234 ? -0.784 6.991 -29.151 1.00 16.59 234 PHE D O 1
ATOM 9029 N N . ALA D 1 235 ? 1.305 6.936 -28.315 1.00 13.44 235 ALA D N 1
ATOM 9030 C CA . ALA D 1 235 ? 0.896 6.398 -27.030 1.00 14.02 235 ALA D CA 1
ATOM 9031 C C . ALA D 1 235 ? 0.960 7.446 -25.930 1.00 14.29 235 ALA D C 1
ATOM 9032 O O . ALA D 1 235 ? 1.966 8.143 -25.783 1.00 15.00 235 ALA D O 1
ATOM 9034 N N . VAL D 1 236 ? -0.128 7.564 -25.172 1.00 14.58 236 VAL D N 1
ATOM 9035 C CA . VAL D 1 236 ? -0.190 8.501 -24.058 1.00 13.61 236 VAL D CA 1
ATOM 9036 C C . VAL D 1 236 ? -0.253 7.614 -22.820 1.00 13.41 236 VAL D C 1
ATOM 9037 O O . VAL D 1 236 ? -1.226 6.890 -22.622 1.00 14.43 236 VAL D O 1
ATOM 9041 N N . ILE D 1 237 ? 0.794 7.667 -22.003 1.00 11.79 237 ILE D N 1
ATOM 9042 C CA . ILE D 1 237 ? 0.880 6.841 -20.801 1.00 12.66 237 ILE D CA 1
ATOM 9043 C C . ILE D 1 237 ? 0.994 7.698 -19.543 1.00 13.09 237 ILE D C 1
ATOM 9044 O O . ILE D 1 237 ? 1.971 8.417 -19.347 1.00 15.01 237 ILE D O 1
ATOM 9049 N N . GLY D 1 238 ? -0.011 7.600 -18.684 1.00 17.03 238 GLY D N 1
ATOM 9050 C CA . GLY D 1 238 ? -0.032 8.411 -17.481 1.00 16.76 238 GLY D CA 1
ATOM 9051 C C . GLY D 1 238 ? 1.090 8.216 -16.485 1.00 17.53 238 GLY D C 1
ATOM 9052 O O . GLY D 1 238 ? 1.743 7.171 -16.441 1.00 16.62 238 GLY D O 1
ATOM 9053 N N . THR D 1 239 ? 1.332 9.252 -15.692 1.00 14.67 239 THR D N 1
ATOM 9054 C CA . THR D 1 239 ? 2.333 9.181 -14.640 1.00 16.13 239 THR D CA 1
ATOM 9055 C C . THR D 1 239 ? 2.127 10.374 -13.718 1.00 16.31 239 THR D C 1
ATOM 9056 O O . THR D 1 239 ? 1.174 11.142 -13.890 1.00 15.08 239 THR D O 1
ATOM 9060 N N . TRP D 1 240 ? 3.005 10.520 -12.735 1.00 17.51 240 TRP D N 1
ATOM 9061 C CA . TRP D 1 240 ? 2.909 11.632 -11.797 1.00 17.94 240 TRP D CA 1
ATOM 9062 C C . TRP D 1 240 ? 4.270 12.293 -11.691 1.00 18.79 240 TRP D C 1
ATOM 9063 O O . TRP D 1 240 ? 5.282 11.709 -12.077 1.00 18.27 240 TRP D O 1
ATOM 9074 N N . LYS D 1 241 ? 4.299 13.511 -11.165 1.00 18.63 241 LYS D N 1
ATOM 9075 C CA . LYS D 1 241 ? 5.552 14.237 -11.046 1.00 19.31 241 LYS D CA 1
ATOM 9076 C C . LYS D 1 241 ? 6.001 14.419 -9.598 1.00 19.70 241 LYS D C 1
ATOM 9077 O O . LYS D 1 241 ? 7.177 14.682 -9.338 1.00 21.04 241 LYS D O 1
ATOM 9083 N N . ASP D 1 242 ? 5.072 14.280 -8.657 1.00 17.54 242 ASP D N 1
ATOM 9084 C CA . ASP D 1 242 ? 5.417 14.438 -7.247 1.00 17.64 242 ASP D CA 1
ATOM 9085 C C . ASP D 1 242 ? 5.826 13.122 -6.583 1.00 17.12 242 ASP D C 1
ATOM 9086 O O . ASP D 1 242 ? 6.300 12.209 -7.254 1.00 17.68 242 ASP D O 1
ATOM 9091 N N . ASP D 1 243 ? 5.643 13.023 -5.269 1.00 19.63 243 ASP D N 1
ATOM 9092 C CA . ASP D 1 243 ? 6.039 11.826 -4.525 1.00 18.77 243 ASP D CA 1
ATOM 9093 C C . ASP D 1 243 ? 5.019 10.704 -4.409 1.00 18.57 243 ASP D C 1
ATOM 9094 O O . ASP D 1 243 ? 3.814 10.936 -4.374 1.00 19.92 243 ASP D O 1
ATOM 9099 N N . ILE D 1 244 ? 5.524 9.476 -4.327 1.00 15.53 244 ILE D N 1
ATOM 9100 C CA . ILE D 1 244 ? 4.662 8.321 -4.130 1.00 15.37 244 ILE D CA 1
ATOM 9101 C C . ILE D 1 244 ? 4.180 8.484 -2.689 1.00 16.46 244 ILE D C 1
ATOM 9102 O O . ILE D 1 244 ? 4.950 8.909 -1.825 1.00 16.76 244 ILE D O 1
ATOM 9107 N N . LYS D 1 245 ? 2.950 8.167 -2.436 1.00 17.75 245 LYS D N 1
ATOM 9108 C CA . LYS D 1 245 ? 2.369 8.306 -1.140 1.00 18.67 245 LYS D CA 1
ATOM 9109 C C . LYS D 1 245 ? 2.515 7.030 -0.271 1.00 19.13 245 LYS D C 1
ATOM 9110 O O . LYS D 1 245 ? 2.185 6.085 -0.658 1.00 19.44 245 LYS D O 1
ATOM 9116 N N . ILE D 1 246 ? 3.115 7.134 0.896 1.00 16.93 246 ILE D N 1
ATOM 9117 C CA . ILE D 1 246 ? 3.353 5.958 1.717 1.00 17.42 246 ILE D CA 1
ATOM 9118 C C . ILE D 1 246 ? 2.619 6.029 3.048 1.00 18.43 246 ILE D C 1
ATOM 9119 O O . ILE D 1 246 ? 2.737 7.010 3.778 1.00 18.46 246 ILE D O 1
ATOM 9124 N N . ASP D 1 247 ? 1.852 4.987 3.347 1.00 19.72 247 ASP D N 1
ATOM 9125 C CA . ASP D 1 247 ? 1.123 4.901 4.606 1.00 20.38 247 ASP D CA 1
ATOM 9126 C C . ASP D 1 247 ? 1.837 3.816 5.409 1.00 19.83 247 ASP D C 1
ATOM 9127 O O . ASP D 1 247 ? 1.678 2.628 5.131 1.00 19.10 247 ASP D O 1
ATOM 9132 N N . GLN D 1 248 ? 2.620 4.224 6.404 1.00 20.25 248 GLN D N 1
ATOM 9133 C CA . GLN D 1 248 ? 3.380 3.278 7.218 1.00 19.52 248 GLN D CA 1
ATOM 9134 C C . GLN D 1 248 ? 2.538 2.228 7.935 1.00 20.14 248 GLN D C 1
ATOM 9135 O O . GLN D 1 248 ? 3.003 1.113 8.172 1.00 19.25 248 GLN D O 1
ATOM 9141 N N . GLU D 1 249 ? 1.307 2.571 8.296 1.00 18.98 249 GLU D N 1
ATOM 9142 C CA . GLU D 1 249 ? 0.470 1.592 8.970 1.00 19.96 249 GLU D CA 1
ATOM 9143 C C . GLU D 1 249 ? 0.163 0.453 8.004 1.00 18.68 249 GLU D C 1
ATOM 9144 O O . GLU D 1 249 ? 0.149 -0.713 8.390 1.00 17.13 249 GLU D O 1
ATOM 9150 N N . ALA D 1 250 ? -0.064 0.798 6.741 1.00 18.09 250 ALA D N 1
ATOM 9151 C CA . ALA D 1 250 ? -0.364 -0.200 5.722 1.00 17.44 250 ALA D CA 1
ATOM 9152 C C . ALA D 1 250 ? 0.883 -1.034 5.443 1.00 17.22 250 ALA D C 1
ATOM 9153 O O . ALA D 1 250 ? 0.799 -2.243 5.224 1.00 17.22 250 ALA D O 1
ATOM 9155 N N . VAL D 1 251 ? 2.042 -0.389 5.450 1.00 17.36 251 VAL D N 1
ATOM 9156 C CA . VAL D 1 251 ? 3.283 -1.112 5.223 1.00 18.27 251 VAL D CA 1
ATOM 9157 C C . VAL D 1 251 ? 3.419 -2.211 6.275 1.00 18.69 251 VAL D C 1
ATOM 9158 O O . VAL D 1 251 ? 3.737 -3.350 5.954 1.00 18.85 251 VAL D O 1
ATOM 9162 N N . LYS D 1 252 ? 3.167 -1.869 7.536 1.00 18.81 252 LYS D N 1
ATOM 9163 C CA . LYS D 1 252 ? 3.285 -2.849 8.613 1.00 19.31 252 LYS D CA 1
ATOM 9164 C C . LYS D 1 252 ? 2.295 -4.000 8.465 1.00 19.10 252 LYS D C 1
ATOM 9165 O O . LYS D 1 252 ? 2.579 -5.127 8.885 1.00 18.92 252 LYS D O 1
ATOM 9171 N N . ALA D 1 253 ? 1.141 -3.719 7.862 1.00 18.24 253 ALA D N 1
ATOM 9172 C CA . ALA D 1 253 ? 0.120 -4.745 7.646 1.00 18.29 253 ALA D CA 1
ATOM 9173 C C . ALA D 1 253 ? 0.611 -5.755 6.608 1.00 18.66 253 ALA D C 1
ATOM 9174 O O . ALA D 1 253 ? 0.273 -6.942 6.674 1.00 18.77 253 ALA D O 1
ATOM 9176 N N . TYR D 1 254 ? 1.398 -5.284 5.642 1.00 18.10 254 TYR D N 1
ATOM 9177 C CA . TYR D 1 254 ? 1.958 -6.182 4.631 1.00 17.88 254 TYR D CA 1
ATOM 9178 C C . TYR D 1 254 ? 3.027 -7.030 5.299 1.00 17.76 254 TYR D C 1
ATOM 9179 O O . TYR D 1 254 ? 3.066 -8.249 5.138 1.00 18.33 254 TYR D O 1
ATOM 9188 N N . VAL D 1 255 ? 3.903 -6.364 6.042 1.00 18.23 255 VAL D N 1
ATOM 9189 C CA . VAL D 1 255 ? 4.985 -7.029 6.756 1.00 18.58 255 VAL D CA 1
ATOM 9190 C C . VAL D 1 255 ? 4.427 -8.064 7.735 1.00 19.63 255 VAL D C 1
ATOM 9191 O O . VAL D 1 255 ? 5.040 -9.105 7.964 1.00 19.83 255 VAL D O 1
ATOM 9195 N N . GLY D 1 256 ? 3.251 -7.785 8.288 1.00 22.03 256 GLY D N 1
ATOM 9196 C CA . GLY D 1 256 ? 2.644 -8.700 9.240 1.00 23.15 256 GLY D CA 1
ATOM 9197 C C . GLY D 1 256 ? 1.795 -9.804 8.633 1.00 24.00 256 GLY D C 1
ATOM 9198 O O . GLY D 1 256 ? 1.383 -10.729 9.331 1.00 24.23 256 GLY D O 1
ATOM 9199 N N . GLY D 1 257 ? 1.524 -9.709 7.336 1.00 21.93 257 GLY D N 1
ATOM 9200 C CA . GLY D 1 257 ? 0.727 -10.726 6.675 1.00 23.06 257 GLY D CA 1
ATOM 9201 C C . GLY D 1 257 ? -0.754 -10.415 6.532 1.00 23.40 257 GLY D C 1
ATOM 9202 O O . GLY D 1 257 ? -1.476 -11.177 5.887 1.00 24.11 257 GLY D O 1
ATOM 9203 N N . GLU D 1 258 ? -1.221 -9.317 7.124 1.00 22.78 258 GLU D N 1
ATOM 9204 C CA . GLU D 1 258 ? -2.637 -8.958 7.016 1.00 24.14 258 GLU D CA 1
ATOM 9205 C C . GLU D 1 258 ? -3.013 -8.617 5.576 1.00 23.25 258 GLU D C 1
ATOM 9206 O O . GLU D 1 258 ? -4.064 -9.038 5.085 1.00 23.18 258 GLU D O 1
ATOM 9212 N N . PHE D 1 259 ? -2.165 -7.842 4.906 1.00 22.86 259 PHE D N 1
ATOM 9213 C CA . PHE D 1 259 ? -2.400 -7.487 3.507 1.00 21.86 259 PHE D CA 1
ATOM 9214 C C . PHE D 1 259 ? -1.434 -8.333 2.683 1.00 20.70 259 PHE D C 1
ATOM 9215 O O . PHE D 1 259 ? -0.244 -8.378 2.984 1.00 21.16 259 PHE D O 1
ATOM 9223 N N . LYS D 1 260 ? -1.917 -8.985 1.656 1.00 20.15 260 LYS D N 1
ATOM 9224 C CA . LYS D 1 260 ? -1.141 -9.796 0.771 1.00 19.31 260 LYS D CA 1
ATOM 9225 C C . LYS D 1 260 ? -0.442 -9.067 -0.382 1.00 18.66 260 LYS D C 1
ATOM 9226 O O . LYS D 1 260 ? -1.053 -8.256 -0.980 1.00 18.46 260 LYS D O 1
ATOM 9232 N N . PRO D 1 261 ? 0.833 -9.406 -0.631 1.00 18.40 261 PRO D N 1
ATOM 9233 C CA . PRO D 1 261 ? 1.561 -8.712 -1.698 1.00 17.50 261 PRO D CA 1
ATOM 9234 C C . PRO D 1 261 ? 0.867 -8.848 -3.049 1.00 16.06 261 PRO D C 1
ATOM 9235 O O . PRO D 1 261 ? 0.227 -9.859 -3.330 1.00 14.35 261 PRO D O 1
ATOM 9239 N N . ASN D 1 262 ? 0.994 -7.814 -3.872 1.00 17.77 262 ASN D N 1
ATOM 9240 C CA . ASN D 1 262 ? 0.385 -7.787 -5.198 1.00 17.51 262 ASN D CA 1
ATOM 9241 C C . ASN D 1 262 ? -1.107 -8.102 -5.157 1.00 17.95 262 ASN D C 1
ATOM 9242 O O . ASN D 1 262 ? -1.646 -8.717 -6.076 1.00 17.77 262 ASN D O 1
ATOM 9247 N N . ALA D 1 263 ? -1.763 -7.687 -4.078 1.00 16.12 263 ALA D N 1
ATOM 9248 C CA . ALA D 1 263 ? -3.194 -7.893 -3.913 1.00 15.96 263 ALA D CA 1
ATOM 9249 C C . ALA D 1 263 ? -3.626 -9.354 -4.039 1.00 16.05 263 ALA D C 1
ATOM 9250 O O . ALA D 1 263 ? -4.765 -9.639 -4.417 1.00 17.58 263 ALA D O 1
ATOM 9252 N N . GLY D 1 264 ? -2.720 -10.273 -3.725 1.00 17.18 264 GLY D N 1
ATOM 9253 C CA . GLY D 1 264 ? -3.039 -11.690 -3.800 1.00 17.28 264 GLY D CA 1
ATOM 9254 C C . GLY D 1 264 ? -2.854 -12.340 -5.162 1.00 17.74 264 GLY D C 1
ATOM 9255 O O . GLY D 1 264 ? -3.357 -13.437 -5.405 1.00 17.31 264 GLY D O 1
ATOM 9256 N N . ALA D 1 265 ? -2.122 -11.679 -6.053 1.00 17.88 265 ALA D N 1
ATOM 9257 C CA . ALA D 1 265 ? -1.901 -12.215 -7.391 1.00 17.23 265 ALA D CA 1
ATOM 9258 C C . ALA D 1 265 ? -1.041 -13.481 -7.440 1.00 16.11 265 ALA D C 1
ATOM 9259 O O . ALA D 1 265 ? -0.996 -14.150 -8.468 1.00 17.19 265 ALA D O 1
ATOM 9261 N N . HIS D 1 266 ? -0.358 -13.810 -6.348 1.00 15.48 266 HIS D N 1
ATOM 9262 C CA . HIS D 1 266 ? 0.500 -14.997 -6.334 1.00 16.44 266 HIS D CA 1
ATOM 9263 C C . HIS D 1 266 ? 0.064 -16.000 -5.274 1.00 17.98 266 HIS D C 1
ATOM 9264 O O . HIS D 1 266 ? 0.890 -16.759 -4.763 1.00 18.94 266 HIS D O 1
ATOM 9271 N N . ALA D 1 267 ? -1.226 -16.007 -4.957 1.00 19.01 267 ALA D N 1
ATOM 9272 C CA . ALA D 1 267 ? -1.772 -16.902 -3.937 1.00 19.86 267 ALA D CA 1
ATOM 9273 C C . ALA D 1 267 ? -1.826 -18.384 -4.303 1.00 19.64 267 ALA D C 1
ATOM 9274 O O . ALA D 1 267 ? -1.983 -19.231 -3.423 1.00 20.59 267 ALA D O 1
ATOM 9276 N N . GLY D 1 268 ? -1.688 -18.704 -5.585 1.00 16.12 268 GLY D N 1
ATOM 9277 C CA . GLY D 1 268 ? -1.758 -20.093 -6.000 1.00 16.54 268 GLY D CA 1
ATOM 9278 C C . GLY D 1 268 ? -0.486 -20.885 -5.778 1.00 17.27 268 GLY D C 1
ATOM 9279 O O . GLY D 1 268 ? -0.369 -22.030 -6.211 1.00 15.80 268 GLY D O 1
ATOM 9280 N N . ARG D 1 269 ? 0.500 -20.291 -5.168 1.00 17.21 269 ARG D N 1
ATOM 9281 C CA . ARG D 1 269 ? 1.757 -20.922 -4.851 1.00 18.24 269 ARG D CA 1
ATOM 9282 C C . ARG D 1 269 ? 2.337 -20.439 -3.523 1.00 18.59 269 ARG D C 1
ATOM 9283 O O . ARG D 1 269 ? 2.206 -19.379 -3.262 1.00 17.92 269 ARG D O 1
ATOM 9291 N N . ASP D 1 270 ? 3.037 -21.323 -2.850 1.00 23.44 270 ASP D N 1
ATOM 9292 C CA . ASP D 1 270 ? 3.683 -20.971 -1.595 1.00 24.44 270 ASP D CA 1
ATOM 9293 C C . ASP D 1 270 ? 5.031 -20.320 -1.869 1.00 24.66 270 ASP D C 1
ATOM 9294 O O . ASP D 1 270 ? 6.017 -21.012 -2.113 1.00 26.86 270 ASP D O 1
ATOM 9299 N N . TRP D 1 271 ? 5.071 -18.990 -1.839 1.00 20.80 271 TRP D N 1
ATOM 9300 C CA . TRP D 1 271 ? 6.317 -18.264 -2.060 1.00 21.53 271 TRP D CA 1
ATOM 9301 C C . TRP D 1 271 ? 6.919 -17.878 -0.715 1.00 22.75 271 TRP D C 1
ATOM 9302 O O . TRP D 1 271 ? 7.919 -17.163 -0.650 1.00 23.57 271 TRP D O 1
ATOM 9313 N N . GLY D 1 272 ? 6.304 -18.363 0.357 1.00 21.64 272 GLY D N 1
ATOM 9314 C CA . GLY D 1 272 ? 6.782 -18.035 1.686 1.00 23.08 272 GLY D CA 1
ATOM 9315 C C . GLY D 1 272 ? 6.163 -16.723 2.125 1.00 23.56 272 GLY D C 1
ATOM 9316 O O . GLY D 1 272 ? 5.459 -16.073 1.350 1.00 23.80 272 GLY D O 1
ATOM 9317 N N . LYS D 1 273 ? 6.420 -16.330 3.368 1.00 21.68 273 LYS D N 1
ATOM 9318 C CA . LYS D 1 273 ? 5.876 -15.089 3.904 1.00 22.83 273 LYS D CA 1
ATOM 9319 C C . LYS D 1 273 ? 6.464 -13.881 3.178 1.00 20.40 273 LYS D C 1
ATOM 9320 O O . LYS D 1 273 ? 7.603 -13.920 2.711 1.00 19.47 273 LYS D O 1
ATOM 9326 N N . PHE D 1 274 ? 5.681 -12.812 3.081 1.00 22.18 274 PHE D N 1
ATOM 9327 C CA . PHE D 1 274 ? 6.124 -11.596 2.413 1.00 20.63 274 PHE D CA 1
ATOM 9328 C C . PHE D 1 274 ? 7.423 -11.068 3.017 1.00 21.17 274 PHE D C 1
ATOM 9329 O O . PHE D 1 274 ? 7.569 -10.982 4.233 1.00 20.15 274 PHE D O 1
ATOM 9337 N N . ASP D 1 275 ? 8.342 -10.707 2.212 1.00 22.93 275 ASP D N 1
ATOM 9338 C CA . ASP D 1 275 ? 9.562 -10.143 2.673 1.00 23.34 275 ASP D CA 1
ATOM 9339 C C . ASP D 1 275 ? 9.754 -8.843 1.904 1.00 22.74 275 ASP D C 1
ATOM 9340 O O . ASP D 1 275 ? 10.078 -8.842 0.863 1.00 21.87 275 ASP D O 1
ATOM 9345 N N . ILE D 1 276 ? 9.502 -7.768 2.557 1.00 18.81 276 ILE D N 1
ATOM 9346 C CA . ILE D 1 276 ? 9.562 -6.448 1.937 1.00 18.36 276 ILE D CA 1
ATOM 9347 C C . ILE D 1 276 ? 10.929 -6.122 1.343 1.00 18.42 276 ILE D C 1
ATOM 9348 O O . ILE D 1 276 ? 11.023 -5.460 0.311 1.00 16.67 276 ILE D O 1
ATOM 9353 N N . GLU D 1 277 ? 11.988 -6.602 1.980 1.00 21.45 277 GLU D N 1
ATOM 9354 C CA . GLU D 1 277 ? 13.334 -6.331 1.488 1.00 23.87 277 GLU D CA 1
ATOM 9355 C C . GLU D 1 277 ? 13.622 -7.077 0.188 1.00 22.56 277 GLU D C 1
ATOM 9356 O O . GLU D 1 277 ? 14.185 -6.518 -0.748 1.00 22.86 277 GLU D O 1
ATOM 9362 N N . ALA D 1 278 ? 13.223 -8.342 0.127 1.00 20.01 278 ALA D N 1
ATOM 9363 C CA . ALA D 1 278 ? 13.474 -9.146 -1.059 1.00 19.01 278 ALA D CA 1
ATOM 9364 C C . ALA D 1 278 ? 12.473 -8.946 -2.194 1.00 18.43 278 ALA D C 1
ATOM 9365 O O . ALA D 1 278 ? 12.816 -9.122 -3.362 1.00 18.59 278 ALA D O 1
ATOM 9367 N N . GLU D 1 279 ? 11.245 -8.571 -1.863 1.00 19.15 279 GLU D N 1
ATOM 9368 C CA . GLU D 1 279 ? 10.224 -8.413 -2.888 1.00 19.88 279 GLU D CA 1
ATOM 9369 C C . GLU D 1 279 ? 9.964 -6.991 -3.355 1.00 19.60 279 GLU D C 1
ATOM 9370 O O . GLU D 1 279 ? 9.336 -6.796 -4.391 1.00 19.39 279 GLU D O 1
ATOM 9376 N N . VAL D 1 280 ? 10.436 -6.001 -2.604 1.00 18.79 280 VAL D N 1
ATOM 9377 C CA . VAL D 1 280 ? 10.199 -4.610 -2.985 1.00 18.98 280 VAL D CA 1
ATOM 9378 C C . VAL D 1 280 ? 11.472 -3.768 -3.024 1.00 18.72 280 VAL D C 1
ATOM 9379 O O . VAL D 1 280 ? 11.942 -3.385 -4.098 1.00 19.14 280 VAL D O 1
ATOM 9383 N N . VAL D 1 281 ? 12.027 -3.481 -1.851 1.00 18.15 281 VAL D N 1
ATOM 9384 C CA . VAL D 1 281 ? 13.240 -2.675 -1.761 1.00 17.07 281 VAL D CA 1
ATOM 9385 C C . VAL D 1 281 ? 14.348 -3.236 -2.651 1.00 18.11 281 VAL D C 1
ATOM 9386 O O . VAL D 1 281 ? 15.014 -2.495 -3.378 1.00 17.19 281 VAL D O 1
ATOM 9390 N N . GLY D 1 282 ? 14.522 -4.553 -2.603 1.00 21.37 282 GLY D N 1
ATOM 9391 C CA . GLY D 1 282 ? 15.560 -5.200 -3.386 1.00 21.31 282 GLY D CA 1
ATOM 9392 C C . GLY D 1 282 ? 15.306 -5.359 -4.875 1.00 21.61 282 GLY D C 1
ATOM 9393 O O . GLY D 1 282 ? 16.222 -5.730 -5.610 1.00 21.48 282 GLY D O 1
ATOM 9394 N N . LEU D 1 283 ? 14.083 -5.089 -5.327 1.00 17.67 283 LEU D N 1
ATOM 9395 C CA . LEU D 1 283 ? 13.758 -5.214 -6.748 1.00 17.60 283 LEU D CA 1
ATOM 9396 C C . LEU D 1 283 ? 13.616 -3.864 -7.444 1.00 17.46 283 LEU D C 1
ATOM 9397 O O . LEU D 1 283 ? 13.606 -3.797 -8.675 1.00 17.37 283 LEU D O 1
ATOM 9402 N N . CYS D 1 284 ? 13.510 -2.787 -6.666 1.00 19.11 284 CYS D N 1
ATOM 9403 C CA . CYS D 1 284 ? 13.395 -1.454 -7.250 1.00 18.69 284 CYS D CA 1
ATOM 9404 C C . CYS D 1 284 ? 14.557 -1.293 -8.230 1.00 19.47 284 CYS D C 1
ATOM 9405 O O . CYS D 1 284 ? 15.720 -1.448 -7.847 1.00 19.07 284 CYS D O 1
ATOM 9408 N N . PRO D 1 285 ? 14.257 -0.977 -9.505 1.00 18.77 285 PRO D N 1
ATOM 9409 C CA . PRO D 1 285 ? 15.296 -0.812 -10.530 1.00 18.49 285 PRO D CA 1
ATOM 9410 C C . PRO D 1 285 ? 16.350 0.264 -10.297 1.00 18.80 285 PRO D C 1
ATOM 9411 O O . PRO D 1 285 ? 17.457 0.171 -10.825 1.00 20.13 285 PRO D O 1
ATOM 9415 N N . THR D 1 286 ? 16.014 1.284 -9.516 1.00 19.14 286 THR D N 1
ATOM 9416 C CA . THR D 1 286 ? 16.961 2.361 -9.250 1.00 19.18 286 THR D CA 1
ATOM 9417 C C . THR D 1 286 ? 17.558 2.273 -7.847 1.00 19.04 286 THR D C 1
ATOM 9418 O O . THR D 1 286 ? 18.434 3.061 -7.490 1.00 19.98 286 THR D O 1
ATOM 9422 N N . GLY D 1 287 ? 17.071 1.322 -7.055 1.00 19.90 287 GLY D N 1
ATOM 9423 C CA . GLY D 1 287 ? 17.551 1.178 -5.692 1.00 19.70 287 GLY D CA 1
ATOM 9424 C C . GLY D 1 287 ? 17.312 2.436 -4.868 1.00 21.06 287 GLY D C 1
ATOM 9425 O O . GLY D 1 287 ? 18.124 2.779 -4.009 1.00 21.02 287 GLY D O 1
ATOM 9426 N N . CYS D 1 288 ? 16.196 3.123 -5.115 1.00 20.23 288 CYS D N 1
ATOM 9427 C CA . CYS D 1 288 ? 15.894 4.359 -4.393 1.00 20.84 288 CYS D CA 1
ATOM 9428 C C . CYS D 1 288 ? 15.050 4.182 -3.128 1.00 21.17 288 CYS D C 1
ATOM 9429 O O . CYS D 1 288 ? 14.705 5.167 -2.473 1.00 21.31 288 CYS D O 1
ATOM 9432 N N . MET D 1 289 ? 14.730 2.941 -2.776 1.00 18.19 289 MET D N 1
ATOM 9433 C CA . MET D 1 289 ? 13.919 2.682 -1.587 1.00 17.84 289 MET D CA 1
ATOM 9434 C C . MET D 1 289 ? 14.764 2.295 -0.378 1.00 18.21 289 MET D C 1
ATOM 9435 O O . MET D 1 289 ? 15.844 1.716 -0.515 1.00 17.62 289 MET D O 1
ATOM 9440 N N . THR D 1 290 ? 14.260 2.619 0.806 1.00 17.49 290 THR D N 1
ATOM 9441 C CA . THR D 1 290 ? 14.951 2.299 2.047 1.00 18.76 290 THR D CA 1
ATOM 9442 C C . THR D 1 290 ? 13.957 1.780 3.069 1.00 18.94 290 THR D C 1
ATOM 9443 O O . THR D 1 290 ? 12.839 2.287 3.175 1.00 17.16 290 THR D O 1
ATOM 9447 N N . TYR D 1 291 ? 14.370 0.765 3.816 1.00 20.98 291 TYR D N 1
ATOM 9448 C CA . TYR D 1 291 ? 13.531 0.187 4.851 1.00 22.51 291 TYR D CA 1
ATOM 9449 C C . TYR D 1 291 ? 14.407 0.075 6.096 1.00 24.79 291 TYR D C 1
ATOM 9450 O O . TYR D 1 291 ? 15.257 -0.811 6.187 1.00 25.47 291 TYR D O 1
ATOM 9459 N N . GLU D 1 292 ? 14.142 0.917 7.073 1.00 22.48 292 GLU D N 1
ATOM 9460 C CA . GLU D 1 292 ? 14.908 0.894 8.272 1.00 24.25 292 GLU D CA 1
ATOM 9461 C C . GLU D 1 292 ? 14.098 1.235 9.484 1.00 22.43 292 GLU D C 1
ATOM 9462 O O . GLU D 1 292 ? 13.253 2.045 9.419 1.00 21.27 292 GLU D O 1
ATOM 9468 N N . SER D 1 293 ? 14.395 0.548 10.569 1.00 23.67 293 SER D N 1
ATOM 9469 C CA . SER D 1 293 ? 13.623 0.646 11.801 1.00 23.12 293 SER D CA 1
ATOM 9470 C C . SER D 1 293 ? 12.128 0.506 11.556 1.00 23.44 293 SER D C 1
ATOM 9471 O O . SER D 1 293 ? 11.320 1.213 12.165 1.00 23.18 293 SER D O 1
ATOM 9474 N N . GLY D 1 294 ? 11.775 -0.406 10.653 1.00 23.83 294 GLY D N 1
ATOM 9475 C CA . GLY D 1 294 ? 10.381 -0.657 10.334 1.00 23.12 294 GLY D CA 1
ATOM 9476 C C . GLY D 1 294 ? 9.700 0.387 9.471 1.00 22.71 294 GLY D C 1
ATOM 9477 O O . GLY D 1 294 ? 8.498 0.292 9.232 1.00 23.10 294 GLY D O 1
ATOM 9478 N N . THR D 1 295 ? 10.460 1.369 8.992 1.00 21.92 295 THR D N 1
ATOM 9479 C CA . THR D 1 295 ? 9.911 2.443 8.167 1.00 20.86 295 THR D CA 1
ATOM 9480 C C . THR D 1 295 ? 10.362 2.365 6.709 1.00 20.54 295 THR D C 1
ATOM 9481 O O . THR D 1 295 ? 11.548 2.188 6.426 1.00 20.99 295 THR D O 1
ATOM 9485 N N . LEU D 1 296 ? 9.409 2.506 5.791 1.00 20.10 296 LEU D N 1
ATOM 9486 C CA . LEU D 1 296 ? 9.704 2.467 4.363 1.00 19.66 296 LEU D CA 1
ATOM 9487 C C . LEU D 1 296 ? 9.771 3.882 3.805 1.00 20.03 296 LEU D C 1
ATOM 9488 O O . LEU D 1 296 ? 8.891 4.705 4.066 1.00 19.75 296 LEU D O 1
ATOM 9493 N N . SER D 1 297 ? 10.823 4.159 3.042 1.00 20.10 297 SER D N 1
ATOM 9494 C CA . SER D 1 297 ? 11.012 5.469 2.434 1.00 20.34 297 SER D CA 1
ATOM 9495 C C . SER D 1 297 ? 11.436 5.336 0.977 1.00 19.28 297 SER D C 1
ATOM 9496 O O . SER D 1 297 ? 12.053 4.344 0.586 1.00 18.38 297 SER D O 1
ATOM 9499 N N . ILE D 1 298 ? 11.108 6.355 0.189 1.00 19.84 298 ILE D N 1
ATOM 9500 C CA . ILE D 1 298 ? 11.430 6.385 -1.232 1.00 20.37 298 ILE D CA 1
ATOM 9501 C C . ILE D 1 298 ? 12.112 7.694 -1.603 1.00 21.17 298 ILE D C 1
ATOM 9502 O O . ILE D 1 298 ? 11.581 8.770 -1.346 1.00 21.74 298 ILE D O 1
ATOM 9507 N N . ASP D 1 299 ? 13.271 7.627 -2.220 1.00 19.76 299 ASP D N 1
ATOM 9508 C CA . ASP D 1 299 ? 14.003 8.800 -2.663 1.00 20.53 299 ASP D CA 1
ATOM 9509 C C . ASP D 1 299 ? 13.442 9.198 -4.024 1.00 20.38 299 ASP D C 1
ATOM 9510 O O . ASP D 1 299 ? 13.991 8.880 -5.019 1.00 19.50 299 ASP D O 1
ATOM 9515 N N . ASN D 1 300 ? 12.277 9.816 -4.013 1.00 20.89 300 ASN D N 1
ATOM 9516 C CA . ASN D 1 300 ? 11.488 10.019 -5.221 1.00 20.65 300 ASN D CA 1
ATOM 9517 C C . ASN D 1 300 ? 12.249 10.623 -6.388 1.00 22.06 300 ASN D C 1
ATOM 9518 O O . ASN D 1 300 ? 11.917 10.396 -7.533 1.00 21.70 300 ASN D O 1
ATOM 9523 N N . LYS D 1 301 ? 13.270 11.382 -6.073 1.00 19.80 301 LYS D N 1
ATOM 9524 C CA . LYS D 1 301 ? 14.061 12.024 -7.097 1.00 21.73 301 LYS D CA 1
ATOM 9525 C C . LYS D 1 301 ? 14.735 10.999 -7.992 1.00 20.73 301 LYS D C 1
ATOM 9526 O O . LYS D 1 301 ? 15.036 11.272 -9.118 1.00 20.04 301 LYS D O 1
ATOM 9532 N N . ASN D 1 302 ? 15.006 9.848 -7.429 1.00 19.57 302 ASN D N 1
ATOM 9533 C CA . ASN D 1 302 ? 15.662 8.782 -8.168 1.00 18.25 302 ASN D CA 1
ATOM 9534 C C . ASN D 1 302 ? 14.721 7.643 -8.506 1.00 16.78 302 ASN D C 1
ATOM 9535 O O . ASN D 1 302 ? 15.155 6.545 -8.835 1.00 17.00 302 ASN D O 1
ATOM 9540 N N . CYS D 1 303 ? 13.427 7.933 -8.420 1.00 17.14 303 CYS D N 1
ATOM 9541 C CA . CYS D 1 303 ? 12.380 6.975 -8.742 1.00 15.52 303 CYS D CA 1
ATOM 9542 C C . CYS D 1 303 ? 12.012 7.164 -10.212 1.00 15.32 303 CYS D C 1
ATOM 9543 O O . CYS D 1 303 ? 11.810 8.297 -10.656 1.00 14.65 303 CYS D O 1
ATOM 9546 N N . THR D 1 304 ? 11.945 6.068 -10.968 1.00 15.10 304 THR D N 1
ATOM 9547 C CA . THR D 1 304 ? 11.584 6.141 -12.385 1.00 14.28 304 THR D CA 1
ATOM 9548 C C . THR D 1 304 ? 10.106 5.816 -12.587 1.00 14.72 304 THR D C 1
ATOM 9549 O O . THR D 1 304 ? 9.639 5.686 -13.719 1.00 15.04 304 THR D O 1
ATOM 9553 N N . ARG D 1 305 ? 9.390 5.679 -11.475 1.00 14.49 305 ARG D N 1
ATOM 9554 C CA . ARG D 1 305 ? 7.959 5.398 -11.467 1.00 14.24 305 ARG D CA 1
ATOM 9555 C C . ARG D 1 305 ? 7.589 4.183 -12.320 1.00 14.38 305 ARG D C 1
ATOM 9556 O O . ARG D 1 305 ? 6.618 4.217 -13.089 1.00 14.67 305 ARG D O 1
ATOM 9564 N N . CYS D 1 306 ? 8.353 3.104 -12.154 1.00 16.52 306 CYS D N 1
ATOM 9565 C CA . CYS D 1 306 ? 8.141 1.872 -12.919 1.00 15.71 306 CYS D CA 1
ATOM 9566 C C . CYS D 1 306 ? 6.898 1.103 -12.477 1.00 16.03 306 CYS D C 1
ATOM 9567 O O . CYS D 1 306 ? 6.469 0.174 -13.167 1.00 17.18 306 CYS D O 1
ATOM 9570 N N . MET D 1 307 ? 6.346 1.490 -11.326 1.00 14.17 307 MET D N 1
ATOM 9571 C CA . MET D 1 307 ? 5.141 0.888 -10.746 1.00 15.02 307 MET D CA 1
ATOM 9572 C C . MET D 1 307 ? 5.326 -0.366 -9.888 1.00 14.88 307 MET D C 1
ATOM 9573 O O . MET D 1 307 ? 4.385 -0.785 -9.214 1.00 14.68 307 MET D O 1
ATOM 9578 N N . HIS D 1 308 ? 6.513 -0.966 -9.876 1.00 14.46 308 HIS D N 1
ATOM 9579 C CA . HIS D 1 308 ? 6.665 -2.193 -9.100 1.00 14.48 308 HIS D CA 1
ATOM 9580 C C . HIS D 1 308 ? 6.246 -2.153 -7.632 1.00 14.42 308 HIS D C 1
ATOM 9581 O O . HIS D 1 308 ? 5.475 -2.999 -7.186 1.00 14.71 308 HIS D O 1
ATOM 9588 N N . CYS D 1 309 ? 6.757 -1.192 -6.873 1.00 13.80 309 CYS D N 1
ATOM 9589 C CA . CYS D 1 309 ? 6.407 -1.127 -5.457 1.00 13.86 309 CYS D CA 1
ATOM 9590 C C . CYS D 1 309 ? 4.910 -0.886 -5.262 1.00 14.11 309 CYS D C 1
ATOM 9591 O O . CYS D 1 309 ? 4.289 -1.486 -4.386 1.00 13.60 309 CYS D O 1
ATOM 9594 N N . ILE D 1 310 ? 4.330 -0.023 -6.088 1.00 13.57 310 ILE D N 1
ATOM 9595 C CA . ILE D 1 310 ? 2.904 0.271 -5.995 1.00 14.06 310 ILE D CA 1
ATOM 9596 C C . ILE D 1 310 ? 2.086 -0.976 -6.343 1.00 14.26 310 ILE D C 1
ATOM 9597 O O . ILE D 1 310 ? 1.109 -1.298 -5.663 1.00 14.75 310 ILE D O 1
ATOM 9602 N N . ASN D 1 311 ? 2.495 -1.672 -7.402 1.00 14.01 311 ASN D N 1
ATOM 9603 C CA . ASN D 1 311 ? 1.828 -2.898 -7.839 1.00 13.94 311 ASN D CA 1
ATOM 9604 C C . ASN D 1 311 ? 1.863 -3.959 -6.735 1.00 14.03 311 ASN D C 1
ATOM 9605 O O . ASN D 1 311 ? 0.908 -4.712 -6.553 1.00 15.39 311 ASN D O 1
ATOM 9610 N N . THR D 1 312 ? 2.972 -4.005 -6.001 1.00 15.65 312 THR D N 1
ATOM 9611 C CA . THR D 1 312 ? 3.167 -5.000 -4.948 1.00 15.75 312 THR D CA 1
ATOM 9612 C C . THR D 1 312 ? 2.509 -4.674 -3.602 1.00 16.25 312 THR D C 1
ATOM 9613 O O . THR D 1 312 ? 2.116 -5.582 -2.872 1.00 17.96 312 THR D O 1
ATOM 9617 N N . MET D 1 313 ? 2.389 -3.389 -3.276 1.00 15.60 313 MET D N 1
ATOM 9618 C CA . MET D 1 313 ? 1.767 -2.970 -2.013 1.00 16.15 313 MET D CA 1
ATOM 9619 C C . MET D 1 313 ? 0.771 -1.844 -2.294 1.00 15.86 313 MET D C 1
ATOM 9620 O O . MET D 1 313 ? 0.884 -0.752 -1.726 1.00 16.03 313 MET D O 1
ATOM 9625 N N . PRO D 1 314 ? -0.238 -2.109 -3.146 1.00 17.67 314 PRO D N 1
ATOM 9626 C CA . PRO D 1 314 ? -1.253 -1.115 -3.515 1.00 17.55 314 PRO D CA 1
ATOM 9627 C C . PRO D 1 314 ? -2.060 -0.454 -2.399 1.00 18.79 314 PRO D C 1
ATOM 9628 O O . PRO D 1 314 ? -2.650 0.604 -2.614 1.00 19.80 314 PRO D O 1
ATOM 9632 N N . ARG D 1 315 ? -2.098 -1.064 -1.219 1.00 19.83 315 ARG D N 1
ATOM 9633 C CA . ARG D 1 315 ? -2.822 -0.466 -0.099 1.00 20.84 315 ARG D CA 1
ATOM 9634 C C . ARG D 1 315 ? -1.937 0.519 0.659 1.00 20.91 315 ARG D C 1
ATOM 9635 O O . ARG D 1 315 ? -2.436 1.422 1.330 1.00 21.91 315 ARG D O 1
ATOM 9643 N N . ALA D 1 316 ? -0.625 0.340 0.540 1.00 17.93 316 ALA D N 1
ATOM 9644 C CA . ALA D 1 316 ? 0.340 1.182 1.242 1.00 17.52 316 ALA D CA 1
ATOM 9645 C C . ALA D 1 316 ? 1.014 2.250 0.391 1.00 17.77 316 ALA D C 1
ATOM 9646 O O . ALA D 1 316 ? 1.392 3.299 0.903 1.00 17.09 316 ALA D O 1
ATOM 9648 N N . LEU D 1 317 ? 1.126 2.088 -0.911 1.00 18.20 317 LEU D N 1
ATOM 9649 C CA . LEU D 1 317 ? 1.848 2.951 -1.756 1.00 19.13 317 LEU D CA 1
ATOM 9650 C C . LEU D 1 317 ? 0.911 3.387 -2.903 1.00 18.96 317 LEU D C 1
ATOM 9651 O O . LEU D 1 317 ? 0.433 2.592 -3.523 1.00 18.24 317 LEU D O 1
ATOM 9656 N N . LYS D 1 318 ? 0.718 4.668 -3.052 1.00 18.52 318 LYS D N 1
ATOM 9657 C CA . LYS D 1 318 ? -0.152 5.243 -4.005 1.00 18.41 318 LYS D CA 1
ATOM 9658 C C . LYS D 1 318 ? 0.593 6.161 -4.980 1.00 18.04 318 LYS D C 1
ATOM 9659 O O . LYS D 1 318 ? 1.499 6.712 -4.610 1.00 17.50 318 LYS D O 1
ATOM 9665 N N . ILE D 1 319 ? -0.006 6.366 -6.180 1.00 17.59 319 ILE D N 1
ATOM 9666 C CA . ILE D 1 319 ? 0.572 7.260 -7.176 1.00 17.79 319 ILE D CA 1
ATOM 9667 C C . ILE D 1 319 ? 0.511 8.687 -6.622 1.00 18.67 319 ILE D C 1
ATOM 9668 O O . ILE D 1 319 ? -0.254 8.965 -5.700 1.00 19.21 319 ILE D O 1
ATOM 9673 N N . GLY D 1 320 ? 1.307 9.589 -7.187 1.00 19.06 320 GLY D N 1
ATOM 9674 C CA . GLY D 1 320 ? 1.304 10.962 -6.720 1.00 19.18 320 GLY D CA 1
ATOM 9675 C C . GLY D 1 320 ? 0.039 11.705 -7.099 1.00 19.76 320 GLY D C 1
ATOM 9676 O O . GLY D 1 320 ? -0.792 11.174 -7.835 1.00 18.76 320 GLY D O 1
ATOM 9677 N N . ASP D 1 321 ? -0.104 12.932 -6.599 1.00 20.74 321 ASP D N 1
ATOM 9678 C CA . ASP D 1 321 ? -1.276 13.762 -6.888 1.00 21.88 321 ASP D CA 1
ATOM 9679 C C . ASP D 1 321 ? -1.055 14.807 -7.978 1.00 20.92 321 ASP D C 1
ATOM 9680 O O . ASP D 1 321 ? -1.999 15.477 -8.385 1.00 21.49 321 ASP D O 1
ATOM 9685 N N . GLU D 1 322 ? 0.185 14.974 -8.424 1.00 19.12 322 GLU D N 1
ATOM 9686 C CA . GLU D 1 322 ? 0.495 15.940 -9.480 1.00 18.15 322 GLU D CA 1
ATOM 9687 C C . GLU D 1 322 ? 0.648 15.070 -10.722 1.00 17.22 322 GLU D C 1
ATOM 9688 O O . GLU D 1 322 ? 1.749 14.656 -11.085 1.00 16.59 322 GLU D O 1
ATOM 9694 N N . ARG D 1 323 ? -0.483 14.806 -11.367 1.00 19.17 323 ARG D N 1
ATOM 9695 C CA . ARG D 1 323 ? -0.540 13.903 -12.503 1.00 17.95 323 ARG D CA 1
ATOM 9696 C C . ARG D 1 323 ? -0.533 14.480 -13.908 1.00 18.18 323 ARG D C 1
ATOM 9697 O O . ARG D 1 323 ? -0.832 15.654 -14.133 1.00 18.68 323 ARG D O 1
ATOM 9705 N N . GLY D 1 324 ? -0.197 13.608 -14.850 1.00 16.78 324 GLY D N 1
ATOM 9706 C CA . GLY D 1 324 ? -0.144 13.969 -16.251 1.00 16.48 324 GLY D CA 1
ATOM 9707 C C . GLY D 1 324 ? 0.145 12.707 -17.035 1.00 16.67 324 GLY D C 1
ATOM 9708 O O . GLY D 1 324 ? -0.304 11.618 -16.657 1.00 15.98 324 GLY D O 1
ATOM 9709 N N . ALA D 1 325 ? 0.896 12.836 -18.120 1.00 14.99 325 ALA D N 1
ATOM 9710 C CA . ALA D 1 325 ? 1.232 11.671 -18.924 1.00 15.53 325 ALA D CA 1
ATOM 9711 C C . ALA D 1 325 ? 2.485 11.892 -19.748 1.00 15.30 325 ALA D C 1
ATOM 9712 O O . ALA D 1 325 ? 2.979 13.015 -19.869 1.00 15.62 325 ALA D O 1
ATOM 9714 N N . SER D 1 326 ? 2.996 10.798 -20.305 1.00 16.68 326 SER D N 1
ATOM 9715 C CA . SER D 1 326 ? 4.162 10.847 -21.172 1.00 16.58 326 SER D CA 1
ATOM 9716 C C . SER D 1 326 ? 3.646 10.500 -22.559 1.00 16.36 326 SER D C 1
ATOM 9717 O O . SER D 1 326 ? 2.645 9.796 -22.695 1.00 16.42 326 SER D O 1
ATOM 9720 N N . ILE D 1 327 ? 4.320 10.997 -23.586 1.00 12.59 327 ILE D N 1
ATOM 9721 C CA . ILE D 1 327 ? 3.935 10.677 -24.949 1.00 13.38 327 ILE D CA 1
ATOM 9722 C C . ILE D 1 327 ? 5.108 9.932 -25.576 1.00 13.79 327 ILE D C 1
ATOM 9723 O O . ILE D 1 327 ? 6.242 10.410 -25.549 1.00 14.31 327 ILE D O 1
ATOM 9728 N N . LEU D 1 328 ? 4.829 8.738 -26.093 1.00 15.90 328 LEU D N 1
ATOM 9729 C CA . LEU D 1 328 ? 5.840 7.911 -26.745 1.00 15.87 328 LEU D CA 1
ATOM 9730 C C . LEU D 1 328 ? 5.314 7.623 -28.152 1.00 16.79 328 LEU D C 1
ATOM 9731 O O . LEU D 1 328 ? 4.138 7.283 -28.321 1.00 17.20 328 LEU D O 1
ATOM 9736 N N . VAL D 1 329 ? 6.170 7.765 -29.164 1.00 15.09 329 VAL D N 1
ATOM 9737 C CA . VAL D 1 329 ? 5.721 7.568 -30.538 1.00 15.22 329 VAL D CA 1
ATOM 9738 C C . VAL D 1 329 ? 6.542 6.628 -31.409 1.00 15.37 329 VAL D C 1
ATOM 9739 O O . VAL D 1 329 ? 7.703 6.331 -31.117 1.00 15.96 329 VAL D O 1
ATOM 9743 N N . GLY D 1 330 ? 5.909 6.157 -32.481 1.00 15.60 330 GLY D N 1
ATOM 9744 C CA . GLY D 1 330 ? 6.587 5.298 -33.433 1.00 16.44 330 GLY D CA 1
ATOM 9745 C C . GLY D 1 330 ? 6.409 3.797 -33.373 1.00 16.88 330 GLY D C 1
ATOM 9746 O O . GLY D 1 330 ? 6.962 3.098 -34.218 1.00 16.51 330 GLY D O 1
ATOM 9747 N N . ALA D 1 331 ? 5.655 3.282 -32.409 1.00 15.83 331 ALA D N 1
ATOM 9748 C CA . ALA D 1 331 ? 5.476 1.837 -32.321 1.00 15.73 331 ALA D CA 1
ATOM 9749 C C . ALA D 1 331 ? 4.869 1.270 -33.599 1.00 16.36 331 ALA D C 1
ATOM 9750 O O . ALA D 1 331 ? 4.078 1.931 -34.271 1.00 16.38 331 ALA D O 1
ATOM 9752 N N . LYS D 1 332 ? 5.256 0.043 -33.935 1.00 18.12 332 LYS D N 1
ATOM 9753 C CA . LYS D 1 332 ? 4.733 -0.621 -35.125 1.00 19.46 332 LYS D CA 1
ATOM 9754 C C . LYS D 1 332 ? 5.231 -2.053 -35.221 1.00 19.84 332 LYS D C 1
ATOM 9755 O O . LYS D 1 332 ? 6.251 -2.415 -34.628 1.00 19.59 332 LYS D O 1
ATOM 9761 N N . ALA D 1 333 ? 4.495 -2.864 -35.973 1.00 19.62 333 ALA D N 1
ATOM 9762 C CA . ALA D 1 333 ? 4.873 -4.252 -36.190 1.00 21.33 333 ALA D CA 1
ATOM 9763 C C . ALA D 1 333 ? 6.093 -4.228 -37.113 1.00 22.10 333 ALA D C 1
ATOM 9764 O O . ALA D 1 333 ? 6.420 -3.194 -37.695 1.00 21.29 333 ALA D O 1
ATOM 9766 N N . PRO D 1 334 ? 6.684 -5.374 -37.417 1.00 20.87 334 PRO D N 1
ATOM 9767 C CA . PRO D 1 334 ? 7.926 -5.408 -38.206 1.00 22.04 334 PRO D CA 1
ATOM 9768 C C . PRO D 1 334 ? 7.922 -4.795 -39.628 1.00 23.07 334 PRO D C 1
ATOM 9769 O O . PRO D 1 334 ? 8.764 -4.078 -40.033 1.00 21.49 334 PRO D O 1
ATOM 9773 N N . VAL D 1 335 ? 6.941 -5.061 -40.385 1.00 23.39 335 VAL D N 1
ATOM 9774 C CA . VAL D 1 335 ? 6.916 -4.597 -41.754 1.00 24.45 335 VAL D CA 1
ATOM 9775 C C . VAL D 1 335 ? 7.019 -3.081 -41.890 1.00 25.15 335 VAL D C 1
ATOM 9776 O O . VAL D 1 335 ? 6.366 -2.563 -41.224 1.00 24.85 335 VAL D O 1
ATOM 9780 N N . LEU D 1 336 ? 7.872 -2.445 -42.698 1.00 26.05 336 LEU D N 1
ATOM 9781 C CA . LEU D 1 336 ? 8.923 -3.109 -43.427 1.00 26.33 336 LEU D CA 1
ATOM 9782 C C . LEU D 1 336 ? 10.352 -3.243 -42.733 1.00 26.36 336 LEU D C 1
ATOM 9783 O O . LEU D 1 336 ? 10.989 -4.141 -42.904 1.00 26.78 336 LEU D O 1
ATOM 9788 N N . ASP D 1 337 ? 10.733 -2.248 -42.018 1.00 24.81 337 ASP D N 1
ATOM 9789 C CA . ASP D 1 337 ? 12.087 -2.044 -41.577 1.00 24.74 337 ASP D CA 1
ATOM 9790 C C . ASP D 1 337 ? 12.364 -2.558 -40.185 1.00 23.52 337 ASP D C 1
ATOM 9791 O O . ASP D 1 337 ? 13.401 -2.317 -39.695 1.00 22.48 337 ASP D O 1
ATOM 9796 N N . GLY D 1 338 ? 11.401 -3.231 -39.570 1.00 22.94 338 GLY D N 1
ATOM 9797 C CA . GLY D 1 338 ? 11.635 -3.813 -38.259 1.00 21.94 338 GLY D CA 1
ATOM 9798 C C . GLY D 1 338 ? 10.656 -3.307 -37.213 1.00 20.92 338 GLY D C 1
ATOM 9799 O O . GLY D 1 338 ? 10.198 -2.168 -37.291 1.00 20.31 338 GLY D O 1
ATOM 9800 N N . ALA D 1 339 ? 10.342 -4.150 -36.233 1.00 21.18 339 ALA D N 1
ATOM 9801 C CA . ALA D 1 339 ? 9.406 -3.784 -35.170 1.00 19.63 339 ALA D CA 1
ATOM 9802 C C . ALA D 1 339 ? 9.913 -2.609 -34.348 1.00 18.67 339 ALA D C 1
ATOM 9803 O O . ALA D 1 339 ? 11.116 -2.416 -34.189 1.00 16.56 339 ALA D O 1
ATOM 9805 N N . GLN D 1 340 ? 9.007 -1.791 -33.799 1.00 17.87 340 GLN D N 1
ATOM 9806 C CA . GLN D 1 340 ? 9.321 -0.708 -33.005 1.00 17.75 340 GLN D CA 1
ATOM 9807 C C . GLN D 1 340 ? 8.327 -0.530 -31.855 1.00 17.43 340 GLN D C 1
ATOM 9808 O O . GLN D 1 340 ? 7.214 -0.795 -32.010 1.00 17.67 340 GLN D O 1
ATOM 9814 N N . MET D 1 341 ? 8.835 -0.034 -30.735 1.00 18.28 341 MET D N 1
ATOM 9815 C CA . MET D 1 341 ? 7.989 0.264 -29.592 1.00 18.30 341 MET D CA 1
ATOM 9816 C C . MET D 1 341 ? 8.050 1.778 -29.525 1.00 16.99 341 MET D C 1
ATOM 9817 O O . MET D 1 341 ? 8.900 2.386 -30.180 1.00 16.05 341 MET D O 1
ATOM 9822 N N . GLY D 1 342 ? 7.157 2.387 -28.753 1.00 16.60 342 GLY D N 1
ATOM 9823 C CA . GLY D 1 342 ? 7.148 3.834 -28.655 1.00 16.00 342 GLY D CA 1
ATOM 9824 C C . GLY D 1 342 ? 8.412 4.392 -28.030 1.00 15.70 342 GLY D C 1
ATOM 9825 O O . GLY D 1 342 ? 8.917 3.851 -27.045 1.00 16.24 342 GLY D O 1
ATOM 9826 N N . SER D 1 343 ? 8.935 5.465 -28.619 1.00 13.41 343 SER D N 1
ATOM 9827 C CA . SER D 1 343 ? 10.128 6.131 -28.098 1.00 13.80 343 SER D CA 1
ATOM 9828 C C . SER D 1 343 ? 9.638 7.380 -27.371 1.00 13.27 343 SER D C 1
ATOM 9829 O O . SER D 1 343 ? 8.777 8.097 -27.877 1.00 15.25 343 SER D O 1
ATOM 9832 N N . LEU D 1 344 ? 10.178 7.631 -26.187 1.00 16.65 344 LEU D N 1
ATOM 9833 C CA . LEU D 1 344 ? 9.762 8.778 -25.384 1.00 15.14 344 LEU D CA 1
ATOM 9834 C C . LEU D 1 344 ? 10.007 10.105 -26.094 1.00 15.99 344 LEU D C 1
ATOM 9835 O O . LEU D 1 344 ? 11.129 10.412 -26.490 1.00 16.38 344 LEU D O 1
ATOM 9840 N N . LEU D 1 345 ? 8.933 10.868 -26.232 1.00 16.18 345 LEU D N 1
ATOM 9841 C CA . LEU D 1 345 ? 8.970 12.155 -26.895 1.00 16.42 345 LEU D CA 1
ATOM 9842 C C . LEU D 1 345 ? 8.749 13.298 -25.916 1.00 16.64 345 LEU D C 1
ATOM 9843 O O . LEU D 1 345 ? 9.536 14.188 -25.812 1.00 15.50 345 LEU D O 1
ATOM 9848 N N . ILE D 1 346 ? 7.643 13.219 -25.207 1.00 15.69 346 ILE D N 1
ATOM 9849 C CA . ILE D 1 346 ? 7.304 14.215 -24.189 1.00 16.00 346 ILE D CA 1
ATOM 9850 C C . ILE D 1 346 ? 7.232 13.505 -22.833 1.00 15.34 346 ILE D C 1
ATOM 9851 O O . ILE D 1 346 ? 6.271 12.792 -22.545 1.00 16.16 346 ILE D O 1
ATOM 9856 N N . PRO D 1 347 ? 8.260 13.682 -21.985 1.00 16.72 347 PRO D N 1
ATOM 9857 C CA . PRO D 1 347 ? 8.288 13.040 -20.667 1.00 15.77 347 PRO D CA 1
ATOM 9858 C C . PRO D 1 347 ? 7.067 13.334 -19.796 1.00 15.98 347 PRO D C 1
ATOM 9859 O O . PRO D 1 347 ? 6.510 12.427 -19.178 1.00 15.19 347 PRO D O 1
ATOM 9863 N N . PHE D 1 348 ? 6.643 14.594 -19.747 1.00 16.55 348 PHE D N 1
ATOM 9864 C CA . PHE D 1 348 ? 5.490 14.950 -18.922 1.00 17.15 348 PHE D CA 1
ATOM 9865 C C . PHE D 1 348 ? 4.651 16.047 -19.569 1.00 16.61 348 PHE D C 1
ATOM 9866 O O . PHE D 1 348 ? 5.167 17.105 -19.925 1.00 17.82 348 PHE D O 1
ATOM 9874 N N . ILE D 1 349 ? 3.357 15.786 -19.716 1.00 15.22 349 ILE D N 1
ATOM 9875 C CA . ILE D 1 349 ? 2.439 16.744 -20.326 1.00 15.38 349 ILE D CA 1
ATOM 9876 C C . ILE D 1 349 ? 1.098 16.691 -19.592 1.00 16.66 349 ILE D C 1
ATOM 9877 O O . ILE D 1 349 ? 0.744 15.663 -19.013 1.00 16.83 349 ILE D O 1
ATOM 9882 N N . ALA D 1 350 ? 0.366 17.802 -19.604 1.00 16.06 350 ALA D N 1
ATOM 9883 C CA . ALA D 1 350 ? -0.939 17.867 -18.956 1.00 17.35 350 ALA D CA 1
ATOM 9884 C C . ALA D 1 350 ? -1.877 16.882 -19.637 1.00 17.05 350 ALA D C 1
ATOM 9885 O O . ALA D 1 350 ? -1.841 16.714 -20.863 1.00 18.31 350 ALA D O 1
ATOM 9887 N N . ALA D 1 351 ? -2.733 16.247 -18.848 1.00 16.49 351 ALA D N 1
ATOM 9888 C CA . ALA D 1 351 ? -3.651 15.258 -19.391 1.00 16.66 351 ALA D CA 1
ATOM 9889 C C . ALA D 1 351 ? -5.094 15.491 -18.981 1.00 17.38 351 ALA D C 1
ATOM 9890 O O . ALA D 1 351 ? -5.832 14.534 -18.734 1.00 17.91 351 ALA D O 1
ATOM 9892 N N . GLU D 1 352 ? -5.506 16.753 -18.920 1.00 16.23 352 GLU D N 1
ATOM 9893 C CA . GLU D 1 352 ? -6.871 17.080 -18.524 1.00 17.10 352 GLU D CA 1
ATOM 9894 C C . GLU D 1 352 ? -7.709 17.644 -19.668 1.00 16.59 352 GLU D C 1
ATOM 9895 O O . GLU D 1 352 ? -7.201 18.348 -20.536 1.00 14.96 352 GLU D O 1
ATOM 9901 N N . GLU D 1 353 ? -8.997 17.324 -19.651 1.00 17.56 353 GLU D N 1
ATOM 9902 C CA . GLU D 1 353 ? -9.948 17.800 -20.654 1.00 19.26 353 GLU D CA 1
ATOM 9903 C C . GLU D 1 353 ? -9.834 19.325 -20.707 1.00 18.27 353 GLU D C 1
ATOM 9904 O O . GLU D 1 353 ? -9.711 19.964 -19.666 1.00 19.13 353 GLU D O 1
ATOM 9910 N N . PRO D 1 354 ? -9.903 19.936 -21.905 1.00 17.52 354 PRO D N 1
ATOM 9911 C CA . PRO D 1 354 ? -10.082 19.405 -23.262 1.00 16.51 354 PRO D CA 1
ATOM 9912 C C . PRO D 1 354 ? -8.833 18.864 -23.956 1.00 15.99 354 PRO D C 1
ATOM 9913 O O . PRO D 1 354 ? -8.808 18.731 -25.185 1.00 15.51 354 PRO D O 1
ATOM 9917 N N . PHE D 1 355 ? -7.794 18.582 -23.178 1.00 16.77 355 PHE D N 1
ATOM 9918 C CA . PHE D 1 355 ? -6.552 18.011 -23.708 1.00 17.09 355 PHE D CA 1
ATOM 9919 C C . PHE D 1 355 ? -5.865 18.788 -24.833 1.00 18.14 355 PHE D C 1
ATOM 9920 O O . PHE D 1 355 ? -5.302 18.188 -25.751 1.00 16.83 355 PHE D O 1
ATOM 9928 N N . ASP D 1 356 ? -5.886 20.113 -24.758 1.00 19.67 356 ASP D N 1
ATOM 9929 C CA . ASP D 1 356 ? -5.265 20.924 -25.793 1.00 19.53 356 ASP D CA 1
ATOM 9930 C C . ASP D 1 356 ? -3.771 20.653 -25.953 1.00 19.03 356 ASP D C 1
ATOM 9931 O O . ASP D 1 356 ? -3.251 20.693 -27.067 1.00 18.04 356 ASP D O 1
ATOM 9936 N N . GLU D 1 357 ? -3.087 20.382 -24.844 1.00 18.72 357 GLU D N 1
ATOM 9937 C CA . GLU D 1 357 ? -1.649 20.119 -24.875 1.00 19.51 357 GLU D CA 1
ATOM 9938 C C . GLU D 1 357 ? -1.297 18.888 -25.703 1.00 19.23 357 GLU D C 1
ATOM 9939 O O . GLU D 1 357 ? -0.436 18.941 -26.584 1.00 18.87 357 GLU D O 1
ATOM 9945 N N . VAL D 1 358 ? -1.944 17.771 -25.399 1.00 18.54 358 VAL D N 1
ATOM 9946 C CA . VAL D 1 358 ? -1.702 16.537 -26.132 1.00 17.46 358 VAL D CA 1
ATOM 9947 C C . VAL D 1 358 ? -2.086 16.711 -27.597 1.00 17.65 358 VAL D C 1
ATOM 9948 O O . VAL D 1 358 ? -1.337 16.315 -28.491 1.00 17.98 358 VAL D O 1
ATOM 9952 N N . LYS D 1 359 ? -3.244 17.320 -27.842 1.00 15.98 359 LYS D N 1
ATOM 9953 C CA . LYS D 1 359 ? -3.720 17.525 -29.211 1.00 16.41 359 LYS D CA 1
ATOM 9954 C C . LYS D 1 359 ? -2.767 18.349 -30.064 1.00 17.47 359 LYS D C 1
ATOM 9955 O O . LYS D 1 359 ? -2.667 18.135 -31.271 1.00 16.20 359 LYS D O 1
ATOM 9961 N N . GLU D 1 360 ? -2.068 19.293 -29.445 1.00 16.20 360 GLU D N 1
ATOM 9962 C CA . GLU D 1 360 ? -1.131 20.115 -30.202 1.00 16.73 360 GLU D CA 1
ATOM 9963 C C . GLU D 1 360 ? 0.038 19.269 -30.696 1.00 15.64 360 GLU D C 1
ATOM 9964 O O . GLU D 1 360 ? 0.528 19.467 -31.808 1.00 15.50 360 GLU D O 1
ATOM 9970 N N . VAL D 1 361 ? 0.484 18.326 -29.871 1.00 14.97 361 VAL D N 1
ATOM 9971 C CA . VAL D 1 361 ? 1.589 17.457 -30.252 1.00 15.31 361 VAL D CA 1
ATOM 9972 C C . VAL D 1 361 ? 1.130 16.588 -31.416 1.00 15.29 361 VAL D C 1
ATOM 9973 O O . VAL D 1 361 ? 1.842 16.428 -32.404 1.00 15.97 361 VAL D O 1
ATOM 9977 N N . ILE D 1 362 ? -0.079 16.048 -31.305 1.00 14.61 362 ILE D N 1
ATOM 9978 C CA . ILE D 1 362 ? -0.635 15.200 -32.354 1.00 14.88 362 ILE D CA 1
ATOM 9979 C C . ILE D 1 362 ? -0.687 15.921 -33.695 1.00 15.69 362 ILE D C 1
ATOM 9980 O O . ILE D 1 362 ? -0.224 15.404 -34.713 1.00 16.06 362 ILE D O 1
ATOM 9985 N N . GLU D 1 363 ? -1.257 17.120 -33.689 1.00 16.54 363 GLU D N 1
ATOM 9986 C CA . GLU D 1 363 ? -1.397 17.888 -34.913 1.00 17.83 363 GLU D CA 1
ATOM 9987 C C . GLU D 1 363 ? -0.062 18.342 -35.492 1.00 17.22 363 GLU D C 1
ATOM 9988 O O . GLU D 1 363 ? 0.085 18.415 -36.709 1.00 17.48 363 GLU D O 1
ATOM 9994 N N . ASN D 1 364 ? 0.919 18.624 -34.638 1.00 19.41 364 ASN D N 1
ATOM 9995 C CA . ASN D 1 364 ? 2.232 19.026 -35.136 1.00 19.99 364 ASN D CA 1
ATOM 9996 C C . ASN D 1 364 ? 2.897 17.836 -35.816 1.00 20.28 364 ASN D C 1
ATOM 9997 O O . ASN D 1 364 ? 3.563 17.987 -36.839 1.00 20.47 364 ASN D O 1
ATOM 10002 N N . ILE D 1 365 ? 2.727 16.648 -35.242 1.00 15.88 365 ILE D N 1
ATOM 10003 C CA . ILE D 1 365 ? 3.312 15.463 -35.845 1.00 15.64 365 ILE D CA 1
ATOM 10004 C C . ILE D 1 365 ? 2.633 15.183 -37.184 1.00 15.65 365 ILE D C 1
ATOM 10005 O O . ILE D 1 365 ? 3.300 14.877 -38.163 1.00 15.11 365 ILE D O 1
ATOM 10010 N N . TRP D 1 366 ? 1.310 15.301 -37.239 1.00 14.80 366 TRP D N 1
ATOM 10011 C CA . TRP D 1 366 ? 0.608 15.049 -38.494 1.00 16.73 366 TRP D CA 1
ATOM 10012 C C . TRP D 1 366 ? 0.988 16.038 -39.592 1.00 18.11 366 TRP D C 1
ATOM 10013 O O . TRP D 1 366 ? 1.143 15.648 -40.746 1.00 17.10 366 TRP D O 1
ATOM 10024 N N . GLU D 1 367 ? 1.129 17.315 -39.242 1.00 22.48 367 GLU D N 1
ATOM 10025 C CA . GLU D 1 367 ? 1.498 18.334 -40.229 1.00 25.59 367 GLU D CA 1
ATOM 10026 C C . GLU D 1 367 ? 2.791 17.942 -40.942 1.00 23.95 367 GLU D C 1
ATOM 10027 O O . GLU D 1 367 ? 2.901 18.037 -42.164 1.00 23.36 367 GLU D O 1
ATOM 10033 N N . TRP D 1 368 ? 3.768 17.504 -40.159 1.00 21.65 368 TRP D N 1
ATOM 10034 C CA . TRP D 1 368 ? 5.063 17.091 -40.688 1.00 20.59 368 TRP D CA 1
ATOM 10035 C C . TRP D 1 368 ? 4.992 15.776 -41.466 1.00 19.49 368 TRP D C 1
ATOM 10036 O O . TRP D 1 368 ? 5.380 15.708 -42.633 1.00 18.55 368 TRP D O 1
ATOM 10047 N N . TRP D 1 369 ? 4.489 14.740 -40.802 1.00 18.55 369 TRP D N 1
ATOM 10048 C CA . TRP D 1 369 ? 4.373 13.400 -41.374 1.00 18.31 369 TRP D CA 1
ATOM 10049 C C . TRP D 1 369 ? 3.478 13.309 -42.612 1.00 18.43 369 TRP D C 1
ATOM 10050 O O . TRP D 1 369 ? 3.790 12.583 -43.560 1.00 17.32 369 TRP D O 1
ATOM 10061 N N . MET D 1 370 ? 2.367 14.037 -42.617 1.00 17.88 370 MET D N 1
ATOM 10062 C CA . MET D 1 370 ? 1.468 14.000 -43.771 1.00 19.38 370 MET D CA 1
ATOM 10063 C C . MET D 1 370 ? 2.148 14.544 -45.023 1.00 20.94 370 MET D C 1
ATOM 10064 O O . MET D 1 370 ? 1.792 14.180 -46.143 1.00 20.64 370 MET D O 1
ATOM 10069 N N . GLU D 1 371 ? 3.127 15.417 -44.826 1.00 21.12 371 GLU D N 1
ATOM 10070 C CA . GLU D 1 371 ? 3.859 16.001 -45.943 1.00 23.94 371 GLU D CA 1
ATOM 10071 C C . GLU D 1 371 ? 5.179 15.298 -46.247 1.00 24.00 371 GLU D C 1
ATOM 10072 O O . GLU D 1 371 ? 5.544 15.140 -47.411 1.00 23.77 371 GLU D O 1
ATOM 10078 N N . GLU D 1 372 ? 5.888 14.871 -45.206 1.00 23.55 372 GLU D N 1
ATOM 10079 C CA . GLU D 1 372 ? 7.190 14.228 -45.382 1.00 23.92 372 GLU D CA 1
ATOM 10080 C C . GLU D 1 372 ? 7.222 12.704 -45.443 1.00 22.60 372 GLU D C 1
ATOM 10081 O O . GLU D 1 372 ? 8.148 12.126 -46.014 1.00 21.84 372 GLU D O 1
ATOM 10087 N N . GLY D 1 373 ? 6.239 12.044 -44.846 1.00 23.45 373 GLY D N 1
ATOM 10088 C CA . GLY D 1 373 ? 6.240 10.594 -44.874 1.00 22.90 373 GLY D CA 1
ATOM 10089 C C . GLY D 1 373 ? 6.082 10.059 -46.285 1.00 22.66 373 GLY D C 1
ATOM 10090 O O . GLY D 1 373 ? 5.292 10.590 -47.065 1.00 22.55 373 GLY D O 1
ATOM 10091 N N . LYS D 1 374 ? 6.811 9.045 -46.649 1.00 20.70 374 LYS D N 1
ATOM 10092 C CA . LYS D 1 374 ? 6.648 8.432 -47.932 1.00 20.51 374 LYS D CA 1
ATOM 10093 C C . LYS D 1 374 ? 5.431 7.544 -48.021 1.00 20.38 374 LYS D C 1
ATOM 10094 O O . LYS D 1 374 ? 4.822 7.291 -47.058 1.00 18.75 374 LYS D O 1
ATOM 10100 N N . ASN D 1 375 ? 5.096 7.149 -49.229 1.00 21.01 375 ASN D N 1
ATOM 10101 C CA . ASN D 1 375 ? 3.918 6.307 -49.382 1.00 22.42 375 ASN D CA 1
ATOM 10102 C C . ASN D 1 375 ? 4.059 5.039 -48.538 1.00 22.32 375 ASN D C 1
ATOM 10103 O O . ASN D 1 375 ? 5.091 4.369 -48.577 1.00 21.63 375 ASN D O 1
ATOM 10108 N N . ARG D 1 376 ? 3.026 4.736 -47.756 1.00 23.05 376 ARG D N 1
ATOM 10109 C CA . ARG D 1 376 ? 3.003 3.555 -46.896 1.00 23.16 376 ARG D CA 1
ATOM 10110 C C . ARG D 1 376 ? 4.135 3.510 -45.866 1.00 22.28 376 ARG D C 1
ATOM 10111 O O . ARG D 1 376 ? 4.637 2.438 -45.525 1.00 21.98 376 ARG D O 1
ATOM 10119 N N . GLU D 1 377 ? 4.542 4.675 -45.375 1.00 21.99 377 GLU D N 1
ATOM 10120 C CA . GLU D 1 377 ? 5.603 4.745 -44.375 1.00 20.04 377 GLU D CA 1
ATOM 10121 C C . GLU D 1 377 ? 5.007 5.135 -43.021 1.00 18.61 377 GLU D C 1
ATOM 10122 O O . GLU D 1 377 ? 4.425 6.211 -42.885 1.00 18.17 377 GLU D O 1
ATOM 10128 N N . ARG D 1 378 ? 5.141 4.254 -42.031 1.00 18.89 378 ARG D N 1
ATOM 10129 C CA . ARG D 1 378 ? 4.630 4.512 -40.681 1.00 17.98 378 ARG D CA 1
ATOM 10130 C C . ARG D 1 378 ? 5.465 5.612 -40.038 1.00 17.95 378 ARG D C 1
ATOM 10131 O O . ARG D 1 378 ? 6.623 5.811 -40.398 1.00 17.65 378 ARG D O 1
ATOM 10139 N N . LEU D 1 379 ? 4.878 6.314 -39.076 1.00 15.57 379 LEU D N 1
ATOM 10140 C CA . LEU D 1 379 ? 5.583 7.382 -38.378 1.00 15.42 379 LEU D CA 1
ATOM 10141 C C . LEU D 1 379 ? 6.940 6.908 -37.852 1.00 15.68 379 LEU D C 1
ATOM 10142 O O . LEU D 1 379 ? 7.946 7.606 -37.987 1.00 15.38 379 LEU D O 1
ATOM 10147 N N . GLY D 1 380 ? 6.958 5.722 -37.249 1.00 17.74 380 GLY D N 1
ATOM 10148 C CA . GLY D 1 380 ? 8.194 5.180 -36.710 1.00 17.82 380 GLY D CA 1
ATOM 10149 C C . GLY D 1 380 ? 9.298 5.044 -37.746 1.00 19.03 380 GLY D C 1
ATOM 10150 O O . GLY D 1 380 ? 10.475 5.226 -37.436 1.00 17.93 380 GLY D O 1
ATOM 10151 N N . GLU D 1 381 ? 8.924 4.715 -38.977 1.00 19.52 381 GLU D N 1
ATOM 10152 C CA . GLU D 1 381 ? 9.904 4.566 -40.044 1.00 19.76 381 GLU D CA 1
ATOM 10153 C C . GLU D 1 381 ? 10.340 5.931 -40.575 1.00 19.31 381 GLU D C 1
ATOM 10154 O O . GLU D 1 381 ? 11.475 6.100 -41.021 1.00 19.42 381 GLU D O 1
ATOM 10160 N N . THR D 1 382 ? 9.440 6.907 -40.525 1.00 17.67 382 THR D N 1
ATOM 10161 C CA . THR D 1 382 ? 9.788 8.254 -40.967 1.00 17.18 382 THR D CA 1
ATOM 10162 C C . THR D 1 382 ? 10.813 8.790 -39.960 1.00 17.54 382 THR D C 1
ATOM 10163 O O . THR D 1 382 ? 11.765 9.480 -40.324 1.00 16.69 382 THR D O 1
ATOM 10167 N N . MET D 1 383 ? 10.613 8.459 -38.686 1.00 15.74 383 MET D N 1
ATOM 10168 C CA . MET D 1 383 ? 11.532 8.894 -37.635 1.00 16.59 383 MET D CA 1
ATOM 10169 C C . MET D 1 383 ? 12.921 8.319 -37.904 1.00 16.75 383 MET D C 1
ATOM 10170 O O . MET D 1 383 ? 13.929 9.012 -37.764 1.00 16.63 383 MET D O 1
ATOM 10175 N N . LYS D 1 384 ? 12.965 7.049 -38.288 1.00 20.05 384 LYS D N 1
ATOM 10176 C CA . LYS D 1 384 ? 14.232 6.389 -38.584 1.00 21.82 384 LYS D CA 1
ATOM 10177 C C . LYS D 1 384 ? 14.925 7.025 -39.785 1.00 22.17 384 LYS D C 1
ATOM 10178 O O . LYS D 1 384 ? 16.126 7.282 -39.756 1.00 22.55 384 LYS D O 1
ATOM 10184 N N . ARG D 1 385 ? 14.156 7.273 -40.840 1.00 22.76 385 ARG D N 1
ATOM 10185 C CA . ARG D 1 385 ? 14.693 7.861 -42.062 1.00 23.07 385 ARG D CA 1
ATOM 10186 C C . ARG D 1 385 ? 15.142 9.317 -41.920 1.00 24.09 385 ARG D C 1
ATOM 10187 O O . ARG D 1 385 ? 16.277 9.658 -42.265 1.00 25.35 385 ARG D O 1
ATOM 10195 N N . VAL D 1 386 ? 14.256 10.167 -41.407 1.00 20.95 386 VAL D N 1
ATOM 10196 C CA . VAL D 1 386 ? 14.547 11.592 -41.264 1.00 21.75 386 VAL D CA 1
ATOM 10197 C C . VAL D 1 386 ? 15.312 11.980 -40.000 1.00 21.58 386 VAL D C 1
ATOM 10198 O O . VAL D 1 386 ? 16.035 12.977 -39.992 1.00 20.59 386 VAL D O 1
ATOM 10202 N N . GLY D 1 387 ? 15.147 11.205 -38.933 1.00 21.37 387 GLY D N 1
ATOM 10203 C CA . GLY D 1 387 ? 15.854 11.503 -37.702 1.00 20.57 387 GLY D CA 1
ATOM 10204 C C . GLY D 1 387 ? 14.985 11.978 -36.553 1.00 20.41 387 GLY D C 1
ATOM 10205 O O . GLY D 1 387 ? 14.022 12.724 -36.743 1.00 19.85 387 GLY D O 1
ATOM 10206 N N . PHE D 1 388 ? 15.340 11.541 -35.350 1.00 19.08 388 PHE D N 1
ATOM 10207 C CA . PHE D 1 388 ? 14.612 11.913 -34.143 1.00 18.83 388 PHE D CA 1
ATOM 10208 C C . PHE D 1 388 ? 14.659 13.430 -33.963 1.00 18.70 388 PHE D C 1
ATOM 10209 O O . PHE D 1 388 ? 13.673 14.054 -33.569 1.00 17.98 388 PHE D O 1
ATOM 10217 N N . GLN D 1 389 ? 15.814 14.020 -34.252 1.00 20.59 389 GLN D N 1
ATOM 10218 C CA . GLN D 1 389 ? 15.978 15.460 -34.116 1.00 21.61 389 GLN D CA 1
ATOM 10219 C C . GLN D 1 389 ? 14.927 16.233 -34.899 1.00 21.65 389 GLN D C 1
ATOM 10220 O O . GLN D 1 389 ? 14.466 17.290 -34.461 1.00 20.84 389 GLN D O 1
ATOM 10226 N N . LYS D 1 390 ? 14.541 15.704 -36.054 1.00 20.88 390 LYS D N 1
ATOM 10227 C CA . LYS D 1 390 ? 13.543 16.369 -36.875 1.00 21.57 390 LYS D CA 1
ATOM 10228 C C . LYS D 1 390 ? 12.204 16.337 -36.147 1.00 20.59 390 LYS D C 1
ATOM 10229 O O . LYS D 1 390 ? 11.470 17.325 -36.136 1.00 20.15 390 LYS D O 1
ATOM 10235 N N . LEU D 1 391 ? 11.811 15.205 -35.633 1.00 20.18 391 LEU D N 1
ATOM 10236 C CA . LEU D 1 391 ? 10.612 15.090 -34.845 1.00 19.95 391 LEU D CA 1
ATOM 10237 C C . LEU D 1 391 ? 10.581 16.104 -33.649 1.00 19.98 391 LEU D C 1
ATOM 10238 O O . LEU D 1 391 ? 9.646 16.618 -33.402 1.00 18.65 391 LEU D O 1
ATOM 10243 N N . LEU D 1 392 ? 11.713 16.284 -32.989 1.00 18.56 392 LEU D N 1
ATOM 10244 C CA . LEU D 1 392 ? 11.765 17.261 -31.901 1.00 18.53 392 LEU D CA 1
ATOM 10245 C C . LEU D 1 392 ? 11.497 18.676 -32.416 1.00 19.73 392 LEU D C 1
ATOM 10246 O O . LEU D 1 392 ? 10.721 19.428 -31.819 1.00 20.39 392 LEU D O 1
ATOM 10251 N N . GLU D 1 393 ? 12.119 19.048 -33.527 1.00 20.39 393 GLU D N 1
ATOM 10252 C CA . GLU D 1 393 ? 11.897 20.358 -34.148 1.00 22.53 393 GLU D CA 1
ATOM 10253 C C . GLU D 1 393 ? 10.500 20.646 -34.448 1.00 21.84 393 GLU D C 1
ATOM 10254 O O . GLU D 1 393 ? 10.023 21.643 -34.121 1.00 20.84 393 GLU D O 1
ATOM 10260 N N . VAL D 1 394 ? 9.862 19.710 -35.122 1.00 20.80 394 VAL D N 1
ATOM 10261 C CA . VAL D 1 394 ? 8.546 19.952 -35.596 1.00 19.35 394 VAL D CA 1
ATOM 10262 C C . VAL D 1 394 ? 7.501 20.008 -34.472 1.00 18.82 394 VAL D C 1
ATOM 10263 O O . VAL D 1 394 ? 6.461 20.558 -34.660 1.00 19.21 394 VAL D O 1
ATOM 10267 N N . THR D 1 395 ? 7.820 19.427 -33.331 1.00 18.34 395 THR D N 1
ATOM 10268 C CA . THR D 1 395 ? 6.923 19.484 -32.184 1.00 17.68 395 THR D CA 1
ATOM 10269 C C . THR D 1 395 ? 7.352 20.563 -31.188 1.00 17.81 395 THR D C 1
ATOM 10270 O O . THR D 1 395 ? 6.744 20.719 -30.126 1.00 18.37 395 THR D O 1
ATOM 10274 N N . GLY D 1 396 ? 8.395 21.306 -31.545 1.00 18.78 396 GLY D N 1
ATOM 10275 C CA . GLY D 1 396 ? 8.900 22.362 -30.683 1.00 19.22 396 GLY D CA 1
ATOM 10276 C C . GLY D 1 396 ? 9.407 21.834 -29.355 1.00 20.30 396 GLY D C 1
ATOM 10277 O O . GLY D 1 396 ? 9.334 22.519 -28.333 1.00 20.88 396 GLY D O 1
ATOM 10278 N N . THR D 1 397 ? 9.943 20.619 -29.369 1.00 18.06 397 THR D N 1
ATOM 10279 C CA . THR D 1 397 ? 10.435 19.986 -28.152 1.00 18.21 397 THR D CA 1
ATOM 10280 C C . THR D 1 397 ? 11.948 20.103 -27.994 1.00 18.84 397 THR D C 1
ATOM 10281 O O . THR D 1 397 ? 12.706 19.799 -28.912 1.00 19.27 397 THR D O 1
ATOM 10285 N N . LYS D 1 398 ? 12.378 20.550 -26.819 1.00 19.32 398 LYS D N 1
ATOM 10286 C CA . LYS D 1 398 ? 13.798 20.700 -26.530 1.00 18.95 398 LYS D CA 1
ATOM 10287 C C . LYS D 1 398 ? 14.407 19.333 -26.245 1.00 17.94 398 LYS D C 1
ATOM 10288 O O . LYS D 1 398 ? 13.839 18.542 -25.492 1.00 15.99 398 LYS D O 1
ATOM 10294 N N . ALA D 1 399 ? 15.563 19.059 -26.838 1.00 17.97 399 ALA D N 1
ATOM 10295 C CA . ALA D 1 399 ? 16.236 17.783 -26.614 1.00 17.27 399 ALA D CA 1
ATOM 10296 C C . ALA D 1 399 ? 16.719 17.683 -25.168 1.00 16.81 399 ALA D C 1
ATOM 10297 O O . ALA D 1 399 ? 17.333 18.613 -24.636 1.00 15.97 399 ALA D O 1
ATOM 10299 N N . VAL D 1 400 ? 16.433 16.550 -24.538 1.00 15.72 400 VAL D N 1
ATOM 10300 C CA . VAL D 1 400 ? 16.844 16.301 -23.161 1.00 15.67 400 VAL D CA 1
ATOM 10301 C C . VAL D 1 400 ? 17.404 14.889 -23.056 1.00 15.72 400 VAL D C 1
ATOM 10302 O O . VAL D 1 400 ? 17.121 14.037 -23.899 1.00 15.32 400 VAL D O 1
ATOM 10306 N N . PRO D 1 401 ? 18.213 14.623 -22.023 1.00 16.36 401 PRO D N 1
ATOM 10307 C CA . PRO D 1 401 ? 18.803 13.292 -21.845 1.00 16.74 401 PRO D CA 1
ATOM 10308 C C . PRO D 1 401 ? 17.755 12.185 -21.806 1.00 17.00 401 PRO D C 1
ATOM 10309 O O . PRO D 1 401 ? 18.018 11.055 -22.215 1.00 17.15 401 PRO D O 1
ATOM 10313 N N . GLN D 1 402 ? 16.570 12.516 -21.303 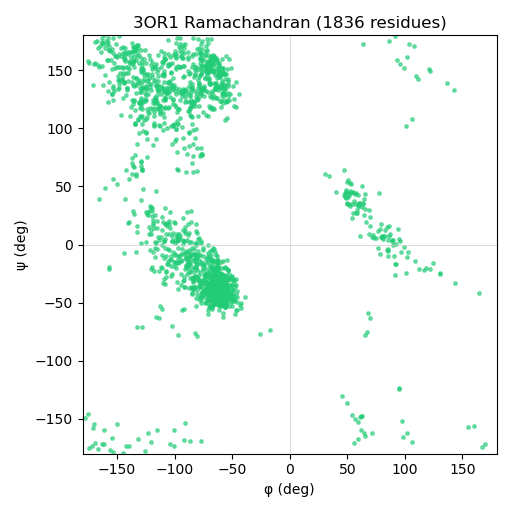1.00 16.88 402 GLN D N 1
ATOM 10314 C CA . GLN D 1 402 ? 15.481 11.552 -21.209 1.00 16.06 402 GLN D CA 1
ATOM 10315 C C . GLN D 1 402 ? 15.068 10.987 -22.574 1.00 16.20 402 GLN D C 1
ATOM 10316 O O . GLN D 1 402 ? 14.370 9.975 -22.640 1.00 15.89 402 GLN D O 1
ATOM 10322 N N . HIS D 1 403 ? 15.501 11.636 -23.652 1.00 15.32 403 HIS D N 1
ATOM 10323 C CA . HIS D 1 403 ? 15.172 11.207 -25.013 1.00 16.26 403 HIS D CA 1
ATOM 10324 C C . HIS D 1 403 ? 15.984 10.016 -25.517 1.00 15.79 403 HIS D C 1
ATOM 10325 O O . HIS D 1 403 ? 15.696 9.462 -26.582 1.00 15.46 403 HIS D O 1
ATOM 10332 N N . VAL D 1 404 ? 17.002 9.617 -24.767 1.00 16.06 404 VAL D N 1
ATOM 10333 C CA . VAL D 1 404 ? 17.814 8.492 -25.198 1.00 15.43 404 VAL D CA 1
ATOM 10334 C C . VAL D 1 404 ? 17.993 7.446 -24.112 1.00 15.94 404 VAL D C 1
ATOM 10335 O O . VAL D 1 404 ? 17.933 7.751 -22.922 1.00 16.05 404 VAL D O 1
ATOM 10339 N N . SER D 1 405 ? 18.178 6.199 -24.533 1.00 15.06 405 SER D N 1
ATOM 10340 C CA . SER D 1 405 ? 18.449 5.125 -23.596 1.00 15.80 405 SER D CA 1
ATOM 10341 C C . SER D 1 405 ? 19.976 5.148 -23.518 1.00 17.04 405 SER D C 1
ATOM 10342 O O . SER D 1 405 ? 20.579 4.645 -22.574 1.00 16.31 405 SER D O 1
ATOM 10345 N N . GLU D 1 406 ? 20.585 5.755 -24.534 1.00 18.20 406 GLU D N 1
ATOM 10346 C CA . GLU D 1 406 ? 22.032 5.925 -24.601 1.00 20.46 406 GLU D CA 1
ATOM 10347 C C . GLU D 1 406 ? 22.436 6.842 -25.749 1.00 18.74 406 GLU D C 1
ATOM 10348 O O . GLU D 1 406 ? 21.885 6.765 -26.847 1.00 17.34 406 GLU D O 1
ATOM 10354 N N . PRO D 1 407 ? 23.384 7.756 -25.498 1.00 16.68 407 PRO D N 1
ATOM 10355 C CA . PRO D 1 407 ? 23.791 8.637 -26.592 1.00 16.52 407 PRO D CA 1
ATOM 10356 C C . PRO D 1 407 ? 24.482 7.811 -27.677 1.00 16.08 407 PRO D C 1
ATOM 10357 O O . PRO D 1 407 ? 24.920 6.688 -27.426 1.00 15.36 407 PRO D O 1
ATOM 10361 N N . ARG D 1 408 ? 24.552 8.385 -28.847 1.00 16.56 408 ARG D N 1
ATOM 10362 C CA . ARG D 1 408 ? 25.171 7.752 -29.947 1.00 16.63 408 ARG D CA 1
ATOM 10363 C C . ARG D 1 408 ? 26.603 7.279 -29.752 1.00 18.13 408 ARG D C 1
ATOM 10364 O O . ARG D 1 408 ? 27.235 7.877 -29.065 1.00 17.67 408 ARG D O 1
ATOM 10372 N N . HIS D 1 409 ? 27.063 6.213 -30.438 1.00 21.67 409 HIS D N 1
ATOM 10373 C CA . HIS D 1 409 ? 28.460 5.815 -30.321 1.00 22.83 409 HIS D CA 1
ATOM 10374 C C . HIS D 1 409 ? 29.196 5.903 -31.660 1.00 23.09 409 HIS D C 1
ATOM 10375 O O . HIS D 1 409 ? 30.290 5.366 -31.814 1.00 25.50 409 HIS D O 1
ATOM 10382 N N . ASN D 1 410 ? 28.580 6.578 -32.629 1.00 19.30 410 ASN D N 1
ATOM 10383 C CA . ASN D 1 410 ? 29.218 6.804 -33.926 1.00 19.59 410 ASN D CA 1
ATOM 10384 C C . ASN D 1 410 ? 29.415 8.316 -33.988 1.00 19.83 410 ASN D C 1
ATOM 10385 O O . ASN D 1 410 ? 28.596 9.070 -33.475 1.00 19.46 410 ASN D O 1
ATOM 10390 N N . PRO D 1 411 ? 30.511 8.779 -34.601 1.00 23.58 411 PRO D N 1
ATOM 10391 C CA . PRO D 1 411 ? 30.786 10.216 -34.699 1.00 22.93 411 PRO D CA 1
ATOM 10392 C C . PRO D 1 411 ? 30.297 10.931 -35.961 1.00 23.45 411 PRO D C 1
ATOM 10393 O O . PRO D 1 411 ? 30.825 11.985 -36.311 1.00 23.02 411 PRO D O 1
ATOM 10397 N N . TYR D 1 412 ? 29.296 10.371 -36.634 1.00 20.02 412 TYR D N 1
ATOM 10398 C CA . TYR D 1 412 ? 28.768 10.969 -37.862 1.00 20.73 412 TYR D CA 1
ATOM 10399 C C . TYR D 1 412 ? 27.737 12.044 -37.519 1.00 19.69 412 TYR D C 1
ATOM 10400 O O . TYR D 1 412 ? 26.567 11.948 -37.893 1.00 19.47 412 TYR D O 1
ATOM 10409 N N . ILE D 1 413 ? 28.203 13.079 -36.829 1.00 19.85 413 ILE D N 1
ATOM 10410 C CA . ILE D 1 413 ? 27.356 14.172 -36.354 1.00 19.81 413 ILE D CA 1
ATOM 10411 C C . ILE D 1 413 ? 27.069 15.321 -37.318 1.00 19.70 413 ILE D C 1
ATOM 10412 O O . ILE D 1 413 ? 27.976 16.029 -37.757 1.00 20.47 413 ILE D O 1
ATOM 10417 N N . PHE D 1 414 ? 25.794 15.519 -37.629 1.00 19.82 414 PHE D N 1
ATOM 10418 C CA . PHE D 1 414 ? 25.401 16.610 -38.510 1.00 20.05 414 PHE D CA 1
ATOM 10419 C C . PHE D 1 414 ? 25.283 17.901 -37.711 1.00 21.42 414 PHE D C 1
ATOM 10420 O O . PHE D 1 414 ? 24.865 17.889 -36.550 1.00 20.71 414 PHE D O 1
ATOM 10428 N N . PHE D 1 415 ? 25.661 19.009 -38.341 1.00 20.33 415 PHE D N 1
ATOM 10429 C CA . PHE D 1 415 ? 25.579 20.329 -37.724 1.00 22.74 415 PHE D CA 1
ATOM 10430 C C . PHE D 1 415 ? 24.826 21.243 -38.686 1.00 24.80 415 PHE D C 1
ATOM 10431 O O . PHE D 1 415 ? 24.807 20.996 -39.891 1.00 25.58 415 PHE D O 1
ATOM 10439 N N . LYS D 1 416 ? 24.192 22.281 -38.150 1.00 27.17 416 LYS D N 1
ATOM 10440 C CA . LYS D 1 416 ? 23.474 23.248 -38.975 1.00 30.58 416 LYS D CA 1
ATOM 10441 C C . LYS D 1 416 ? 24.533 24.248 -39.426 1.00 29.04 416 LYS D C 1
ATOM 10442 O O . LYS D 1 416 ? 25.388 24.640 -38.631 1.00 28.45 416 LYS D O 1
ATOM 10448 N N . GLU D 1 417 ? 24.488 24.666 -40.687 1.00 24.00 417 GLU D N 1
ATOM 10449 C CA . GLU D 1 417 ? 25.491 25.604 -41.180 1.00 22.99 417 GLU D CA 1
ATOM 10450 C C . GLU D 1 417 ? 25.588 26.852 -40.315 1.00 23.69 417 GLU D C 1
ATOM 10451 O O . GLU D 1 417 ? 26.684 27.314 -40.003 1.00 21.95 417 GLU D O 1
ATOM 10457 N N . GLU D 1 418 ? 24.439 27.395 -39.928 1.00 29.78 418 GLU D N 1
ATOM 10458 C CA . GLU D 1 418 ? 24.404 28.595 -39.103 1.00 31.97 418 GLU D CA 1
ATOM 10459 C C . GLU D 1 418 ? 25.021 28.398 -37.721 1.00 31.76 418 GLU D C 1
ATOM 10460 O O . GLU D 1 418 ? 25.298 29.369 -37.021 1.00 32.61 418 GLU D O 1
ATOM 10466 N N . GLU D 1 419 ? 25.238 27.144 -37.335 1.00 32.22 419 GLU D N 1
ATOM 10467 C CA . GLU D 1 419 ? 25.828 26.828 -36.036 1.00 32.14 419 GLU D CA 1
ATOM 10468 C C . GLU D 1 419 ? 27.350 26.807 -36.122 1.00 30.52 419 GLU D C 1
ATOM 10469 O O . GLU D 1 419 ? 28.037 26.822 -35.099 1.00 29.91 419 GLU D O 1
ATOM 10475 N N . VAL D 1 420 ? 27.868 26.768 -37.345 1.00 26.74 420 VAL D N 1
ATOM 10476 C CA . VAL D 1 420 ? 29.309 26.704 -37.570 1.00 25.59 420 VAL D CA 1
ATOM 10477 C C . VAL D 1 420 ? 29.885 28.030 -38.047 1.00 25.54 420 VAL D C 1
ATOM 10478 O O . VAL D 1 420 ? 29.529 28.516 -39.118 1.00 25.08 420 VAL D O 1
ATOM 10482 N N . PRO D 1 421 ? 30.794 28.629 -37.260 1.00 27.55 421 PRO D N 1
ATOM 10483 C CA . PRO D 1 421 ? 31.389 29.906 -37.663 1.00 27.27 421 PRO D CA 1
ATOM 10484 C C . PRO D 1 421 ? 32.006 29.846 -39.059 1.00 26.76 421 PRO D C 1
ATOM 10485 O O . PRO D 1 421 ? 32.765 28.929 -39.381 1.00 25.76 421 PRO D O 1
ATOM 10489 N N . GLY D 1 422 ? 31.657 30.823 -39.888 1.00 25.61 422 GLY D N 1
ATOM 10490 C CA . GLY D 1 422 ? 32.183 30.867 -41.240 1.00 25.56 422 GLY D CA 1
ATOM 10491 C C . GLY D 1 422 ? 31.314 30.137 -42.249 1.00 25.43 422 GLY D C 1
ATOM 10492 O O . GLY D 1 422 ? 31.531 30.247 -43.448 1.00 24.62 422 GLY D O 1
ATOM 10493 N N . GLY D 1 423 ? 30.327 29.388 -41.772 1.00 28.55 423 GLY D N 1
ATOM 10494 C CA . GLY D 1 423 ? 29.470 28.665 -42.693 1.00 27.85 423 GLY D CA 1
ATOM 10495 C C . GLY D 1 423 ? 30.221 27.608 -43.480 1.00 28.74 423 GLY D C 1
ATOM 10496 O O . GLY D 1 423 ? 31.327 27.211 -43.106 1.00 27.94 423 GLY D O 1
ATOM 10497 N N . TRP D 1 424 ? 29.634 27.160 -44.585 1.00 24.67 424 TRP D N 1
ATOM 10498 C CA . TRP D 1 424 ? 30.251 26.121 -45.395 1.00 25.23 424 TRP D CA 1
ATOM 10499 C C . TRP D 1 424 ? 30.808 26.552 -46.747 1.00 26.72 424 TRP D C 1
ATOM 10500 O O . TRP D 1 424 ? 31.283 25.713 -47.511 1.00 26.67 424 TRP D O 1
ATOM 10511 N N . SER D 1 425 ? 30.750 27.845 -47.050 1.00 28.06 425 SER D N 1
ATOM 10512 C CA . SER D 1 425 ? 31.271 28.330 -48.324 1.00 30.73 425 SER D CA 1
ATOM 10513 C C . SER D 1 425 ? 32.766 28.592 -48.177 1.00 31.90 425 SER D C 1
ATOM 10514 O O . SER D 1 425 ? 33.177 29.517 -47.474 1.00 32.60 425 SER D O 1
ATOM 10517 N N . ARG D 1 426 ? 33.574 27.767 -48.835 1.00 31.35 426 ARG D N 1
ATOM 10518 C CA . ARG D 1 426 ? 35.025 27.903 -48.760 1.00 31.60 426 ARG D CA 1
ATOM 10519 C C . ARG D 1 426 ? 35.692 27.831 -50.126 1.00 33.37 426 ARG D C 1
ATOM 10520 O O . ARG D 1 426 ? 35.276 27.061 -50.991 1.00 34.52 426 ARG D O 1
ATOM 10528 N N . ASP D 1 427 ? 36.692 28.591 -50.300 1.00 30.47 427 ASP D N 1
ATOM 10529 C CA . ASP D 1 427 ? 37.381 28.571 -51.583 1.00 32.05 427 ASP D CA 1
ATOM 10530 C C . ASP D 1 427 ? 38.652 27.740 -51.453 1.00 30.89 427 ASP D C 1
ATOM 10531 O O . ASP D 1 427 ? 39.488 28.072 -50.718 1.00 29.99 427 ASP D O 1
ATOM 10536 N N . ILE D 1 428 ? 38.761 26.750 -52.299 1.00 29.28 428 ILE D N 1
ATOM 10537 C CA . ILE D 1 428 ? 39.886 25.948 -52.355 1.00 28.07 428 ILE D CA 1
ATOM 10538 C C . ILE D 1 428 ? 41.167 26.620 -52.671 1.00 29.32 428 ILE D C 1
ATOM 10539 O O . ILE D 1 428 ? 42.095 26.267 -52.188 1.00 28.06 428 ILE D O 1
ATOM 10544 N N . SER D 1 429 ? 41.147 27.704 -53.394 1.00 31.34 429 SER D N 1
ATOM 10545 C CA . SER D 1 429 ? 42.317 28.506 -53.745 1.00 32.71 429 SER D CA 1
ATOM 10546 C C . SER D 1 429 ? 42.952 29.162 -52.521 1.00 34.24 429 SER D C 1
ATOM 10547 O O . SER D 1 429 ? 44.175 29.236 -52.411 1.00 35.00 429 SER D O 1
ATOM 10550 N N . ASP D 1 430 ? 42.122 29.647 -51.605 1.00 35.66 430 ASP D N 1
ATOM 10551 C CA . ASP D 1 430 ? 42.634 30.282 -50.399 1.00 37.98 430 ASP D CA 1
ATOM 10552 C C . ASP D 1 430 ? 43.319 29.235 -49.527 1.00 36.45 430 ASP D C 1
ATOM 10553 O O . ASP D 1 430 ? 44.409 29.461 -49.004 1.00 36.88 430 ASP D O 1
ATOM 10558 N N . TYR D 1 431 ? 42.668 28.087 -49.385 1.00 29.44 431 TYR D N 1
ATOM 10559 C CA . TYR D 1 431 ? 43.190 26.980 -48.591 1.00 27.56 431 TYR D CA 1
ATOM 10560 C C . TYR D 1 431 ? 44.534 26.506 -49.139 1.00 26.80 431 TYR D C 1
ATOM 10561 O O . TYR D 1 431 ? 45.463 26.219 -48.381 1.00 25.92 431 TYR D O 1
ATOM 10570 N N . ARG D 1 432 ? 44.612 26.425 -50.418 1.00 31.78 432 ARG D N 1
ATOM 10571 C CA . ARG D 1 432 ? 45.744 26.007 -51.117 1.00 32.67 432 ARG D CA 1
ATOM 10572 C C . ARG D 1 432 ? 46.954 27.051 -51.030 1.00 34.27 432 ARG D C 1
ATOM 10573 O O . ARG D 1 432 ? 48.019 26.823 -51.403 1.00 33.93 432 ARG D O 1
ATOM 10581 N N . LYS D 1 433 ? 46.736 28.161 -50.460 1.00 42.82 433 LYS D N 1
ATOM 10582 C CA . LYS D 1 433 ? 47.790 29.147 -50.238 1.00 44.25 433 LYS D CA 1
ATOM 10583 C C . LYS D 1 433 ? 48.475 28.847 -48.913 1.00 42.92 433 LYS D C 1
ATOM 10584 O O . LYS D 1 433 ? 49.573 29.330 -48.637 1.00 43.82 433 LYS D O 1
ATOM 10590 N N . ARG D 1 434 ? 47.761 28.158 -48.023 1.00 33.71 434 ARG D N 1
ATOM 10591 C CA . ARG D 1 434 ? 48.214 27.647 -46.735 1.00 32.16 434 ARG D CA 1
ATOM 10592 C C . ARG D 1 434 ? 48.765 26.189 -46.814 1.00 30.71 434 ARG D C 1
ATOM 10593 O O . ARG D 1 434 ? 49.515 25.850 -46.133 1.00 29.96 434 ARG D O 1
ATOM 10601 N N . HIS D 1 435 ? 48.247 25.422 -47.710 1.00 26.91 435 HIS D N 1
ATOM 10602 C CA . HIS D 1 435 ? 48.398 24.030 -47.940 1.00 25.82 435 HIS D CA 1
ATOM 10603 C C . HIS D 1 435 ? 48.622 23.604 -49.366 1.00 27.58 435 HIS D C 1
ATOM 10604 O O . HIS D 1 435 ? 47.778 23.180 -49.918 1.00 27.75 435 HIS D O 1
ATOM 10611 N N . MET D 1 436 ? 49.822 23.777 -49.887 1.00 29.69 436 MET D N 1
ATOM 10612 C CA . MET D 1 436 ? 50.126 23.425 -51.250 1.00 32.40 436 MET D CA 1
ATOM 10613 C C . MET D 1 436 ? 49.765 21.989 -51.558 1.00 33.92 436 MET D C 1
ATOM 10614 O O . MET D 1 436 ? 50.033 21.160 -50.841 1.00 33.35 436 MET D O 1
ATOM 10619 N N . ARG D 1 437 ? 49.276 21.776 -52.729 1.00 38.49 437 ARG D N 1
ATOM 10620 C CA . ARG D 1 437 ? 49.277 20.519 -53.333 1.00 42.10 437 ARG D CA 1
ATOM 10621 C C . ARG D 1 437 ? 50.728 20.019 -53.617 1.00 42.10 437 ARG D C 1
ATOM 10622 O O . ARG D 1 437 ? 50.851 18.867 -53.581 1.00 41.66 437 ARG D O 1
ATOM 10631 N N . ALA E 2 2 ? -38.063 -11.279 -48.722 1.00 24.51 2 ALA E N 1
ATOM 10632 C CA . ALA E 2 2 ? -38.391 -9.922 -49.061 1.00 24.22 2 ALA E CA 1
ATOM 10633 C C . ALA E 2 2 ? -37.174 -9.019 -48.870 1.00 23.98 2 ALA E C 1
ATOM 10634 O O . ALA E 2 2 ? -36.334 -9.350 -48.080 1.00 23.40 2 ALA E O 1
ATOM 10636 N N . PHE E 2 3 ? -37.247 -7.892 -49.559 1.00 22.80 3 PHE E N 1
ATOM 10637 C CA . PHE E 2 3 ? -36.193 -6.912 -49.165 1.00 23.03 3 PHE E CA 1
ATOM 10638 C C . PHE E 2 3 ? -36.678 -6.036 -48.019 1.00 23.30 3 PHE E C 1
ATOM 10639 O O . PHE E 2 3 ? -37.621 -5.261 -48.175 1.00 23.34 3 PHE E O 1
ATOM 10647 N N . ILE E 2 4 ? -36.031 -6.166 -46.867 1.00 21.78 4 ILE E N 1
ATOM 10648 C CA . ILE E 2 4 ? -36.384 -5.385 -45.686 1.00 21.55 4 ILE E CA 1
ATOM 10649 C C . ILE E 2 4 ? -35.411 -4.218 -45.594 1.00 21.86 4 ILE E C 1
ATOM 10650 O O . ILE E 2 4 ? -34.281 -4.377 -45.126 1.00 21.55 4 ILE E O 1
ATOM 10655 N N . SER E 2 5 ? -35.856 -3.047 -46.043 1.00 20.90 5 SER E N 1
ATOM 10656 C CA . SER E 2 5 ? -35.015 -1.856 -46.040 1.00 21.26 5 SER E CA 1
ATOM 10657 C C . SER E 2 5 ? -34.862 -1.184 -44.683 1.00 20.41 5 SER E C 1
ATOM 10658 O O . SER E 2 5 ? -35.751 -1.247 -43.834 1.00 20.60 5 SER E O 1
ATOM 10661 N N . SER E 2 6 ? -33.714 -0.541 -44.495 1.00 20.54 6 SER E N 1
ATOM 10662 C CA . SER E 2 6 ? -33.413 0.180 -43.265 1.00 20.91 6 SER E CA 1
ATOM 10663 C C . SER E 2 6 ? -33.921 1.606 -43.436 1.00 20.62 6 SER E C 1
ATOM 10664 O O . SER E 2 6 ? -34.094 2.343 -42.467 1.00 21.29 6 SER E O 1
ATOM 10667 N N . GLY E 2 7 ? -34.158 1.981 -44.686 1.00 20.86 7 GLY E N 1
ATOM 10668 C CA . GLY E 2 7 ? -34.616 3.324 -44.990 1.00 20.50 7 GLY E CA 1
ATOM 10669 C C . GLY E 2 7 ? -33.667 3.954 -45.991 1.00 20.73 7 GLY E C 1
ATOM 10670 O O . GLY E 2 7 ? -33.985 4.965 -46.625 1.00 21.66 7 GLY E O 1
ATOM 10671 N N . TYR E 2 8 ? -32.490 3.347 -46.136 1.00 20.67 8 TYR E N 1
ATOM 10672 C CA . TYR E 2 8 ? -31.479 3.821 -47.077 1.00 20.81 8 TYR E CA 1
ATOM 10673 C C . TYR E 2 8 ? -32.024 3.839 -48.505 1.00 21.63 8 TYR E C 1
ATOM 10674 O O . TYR E 2 8 ? -32.702 2.904 -48.923 1.00 21.93 8 TYR E O 1
ATOM 10683 N N . ASN E 2 9 ? -31.646 4.887 -49.238 1.00 20.84 9 ASN E N 1
ATOM 10684 C CA . ASN E 2 9 ? -32.005 5.003 -50.618 1.00 23.16 9 ASN E CA 1
ATOM 10685 C C . ASN E 2 9 ? -30.918 4.940 -51.610 1.00 23.54 9 ASN E C 1
ATOM 10686 O O . ASN E 2 9 ? -30.278 5.813 -51.749 1.00 23.98 9 ASN E O 1
ATOM 10691 N N . PRO E 2 10 ? -30.766 3.856 -52.263 1.00 25.59 10 PRO E N 1
ATOM 10692 C CA . PRO E 2 10 ? -29.638 3.729 -53.190 1.00 26.81 10 PRO E CA 1
ATOM 10693 C C . PRO E 2 10 ? -29.679 4.708 -54.362 1.00 27.85 10 PRO E C 1
ATOM 10694 O O . PRO E 2 10 ? -28.655 4.959 -55.000 1.00 28.17 10 PRO E O 1
ATOM 10698 N N . ALA E 2 11 ? -30.858 5.261 -54.635 1.00 33.23 11 ALA E N 1
ATOM 10699 C CA . ALA E 2 11 ? -31.028 6.217 -55.728 1.00 33.74 11 ALA E CA 1
ATOM 10700 C C . ALA E 2 11 ? -30.544 7.607 -55.311 1.00 34.15 11 ALA E C 1
ATOM 10701 O O . ALA E 2 11 ? -30.095 8.398 -56.140 1.00 34.79 11 ALA E O 1
ATOM 10703 N N . LYS E 2 12 ? -30.646 7.890 -54.016 1.00 28.62 12 LYS E N 1
ATOM 10704 C CA . LYS E 2 12 ? -30.219 9.163 -53.445 1.00 28.38 12 LYS E CA 1
ATOM 10705 C C . LYS E 2 12 ? -29.468 8.823 -52.160 1.00 27.26 12 LYS E C 1
ATOM 10706 O O . LYS E 2 12 ? -29.920 9.130 -51.057 1.00 26.79 12 LYS E O 1
ATOM 10712 N N . PRO E 2 13 ? -28.297 8.183 -52.299 1.00 24.39 13 PRO E N 1
ATOM 10713 C CA . PRO E 2 13 ? -27.427 7.755 -51.197 1.00 23.93 13 PRO E CA 1
ATOM 10714 C C . PRO E 2 13 ? -27.037 8.799 -50.156 1.00 23.43 13 PRO E C 1
ATOM 10715 O O . PRO E 2 13 ? -26.846 8.464 -48.990 1.00 21.98 13 PRO E O 1
ATOM 10719 N N . MET E 2 14 ? -26.976 10.041 -50.565 1.00 27.39 14 MET E N 1
ATOM 10720 C CA . MET E 2 14 ? -26.534 11.073 -49.692 1.00 28.71 14 MET E CA 1
ATOM 10721 C C . MET E 2 14 ? -27.661 11.688 -48.897 1.00 30.38 14 MET E C 1
ATOM 10722 O O . MET E 2 14 ? -27.424 12.332 -48.017 1.00 30.25 14 MET E O 1
ATOM 10727 N N . GLU E 2 15 ? -28.852 11.324 -49.210 1.00 28.35 15 GLU E N 1
ATOM 10728 C CA . GLU E 2 15 ? -29.993 11.739 -48.468 1.00 30.53 15 GLU E CA 1
ATOM 10729 C C . GLU E 2 15 ? -30.087 11.059 -47.141 1.00 29.38 15 GLU E C 1
ATOM 10730 O O . GLU E 2 15 ? -29.938 9.950 -47.073 1.00 29.43 15 GLU E O 1
ATOM 10736 N N . ASN E 2 16 ? -30.318 11.798 -46.121 1.00 28.24 16 ASN E N 1
ATOM 10737 C CA . ASN E 2 16 ? -30.534 11.265 -44.824 1.00 27.24 16 ASN E CA 1
ATOM 10738 C C . ASN E 2 16 ? -29.289 10.589 -44.284 1.00 25.77 16 ASN E C 1
ATOM 10739 O O . ASN E 2 16 ? -29.360 9.852 -43.518 1.00 25.73 16 ASN E O 1
ATOM 10744 N N . ARG E 2 17 ? -28.176 10.904 -44.821 1.00 24.55 17 ARG E N 1
ATOM 10745 C CA . ARG E 2 17 ? -26.959 10.224 -44.390 1.00 22.50 17 ARG E CA 1
ATOM 10746 C C . ARG E 2 17 ? -26.351 10.922 -43.187 1.00 21.65 17 ARG E C 1
ATOM 10747 O O . ARG E 2 17 ? -26.149 12.138 -43.192 1.00 21.28 17 ARG E O 1
ATOM 10755 N N . ILE E 2 18 ? -26.085 10.136 -42.151 1.00 20.80 18 ILE E N 1
ATOM 10756 C CA . ILE E 2 18 ? -25.484 10.623 -40.920 1.00 20.03 18 ILE E CA 1
ATOM 10757 C C . ILE E 2 18 ? -24.045 10.128 -40.900 1.00 19.81 18 ILE E C 1
ATOM 10758 O O . ILE E 2 18 ? -23.788 8.946 -41.124 1.00 19.28 18 ILE E O 1
ATOM 10763 N N . THR E 2 19 ? -23.108 11.027 -40.630 1.00 21.99 19 THR E N 1
ATOM 10764 C CA . THR E 2 19 ? -21.701 10.648 -40.595 1.00 21.58 19 THR E CA 1
ATOM 10765 C C . THR E 2 19 ? -20.957 11.345 -39.468 1.00 21.49 19 THR E C 1
ATOM 10766 O O . THR E 2 19 ? -21.440 12.323 -38.895 1.00 20.87 19 THR E O 1
ATOM 10770 N N . ASP E 2 20 ? -19.781 10.815 -39.152 1.00 16.46 20 ASP E N 1
ATOM 10771 C CA . ASP E 2 20 ? -18.914 11.380 -38.131 1.00 16.74 20 ASP E CA 1
ATOM 10772 C C . ASP E 2 20 ? -19.537 11.531 -36.748 1.00 15.91 20 ASP E C 1
ATOM 10773 O O . ASP E 2 20 ? -19.343 12.556 -36.099 1.00 16.41 20 ASP E O 1
ATOM 10778 N N . ILE E 2 21 ? -20.274 10.522 -36.290 1.00 18.11 21 ILE E N 1
ATOM 10779 C CA . ILE E 2 21 ? -20.871 10.590 -34.959 1.00 18.34 21 ILE E CA 1
ATOM 10780 C C . ILE E 2 21 ? -20.028 9.814 -33.954 1.00 17.76 21 ILE E C 1
ATOM 10781 O O . ILE E 2 21 ? -20.173 9.976 -32.743 1.00 17.86 21 ILE E O 1
ATOM 10786 N N . GLY E 2 22 ? -19.137 8.977 -34.469 1.00 16.05 22 GLY E N 1
ATOM 10787 C CA . GLY E 2 22 ? -18.266 8.206 -33.607 1.00 15.55 22 GLY E CA 1
ATOM 10788 C C . GLY E 2 22 ? -18.968 7.189 -32.729 1.00 15.63 22 GLY E C 1
ATOM 10789 O O . GLY E 2 22 ? -20.127 6.835 -32.955 1.00 14.95 22 GLY E O 1
ATOM 10790 N N . PRO E 2 23 ? -18.272 6.688 -31.705 1.00 17.40 23 PRO E N 1
ATOM 10791 C CA . PRO E 2 23 ? -18.874 5.701 -30.812 1.00 17.44 23 PRO E CA 1
ATOM 10792 C C . PRO E 2 23 ? -19.758 6.386 -29.785 1.00 17.95 23 PRO E C 1
ATOM 10793 O O . PRO E 2 23 ? -19.728 7.608 -29.639 1.00 17.81 23 PRO E O 1
ATOM 10797 N N . ARG E 2 24 ? -20.523 5.596 -29.102 1.00 18.47 24 ARG E N 1
ATOM 10798 C CA . ARG E 2 24 ? -21.311 6.086 -27.991 1.00 18.88 24 ARG E CA 1
ATOM 10799 C C . ARG E 2 24 ? -20.349 6.349 -26.821 1.00 18.14 24 ARG E C 1
ATOM 10800 O O . ARG E 2 24 ? -19.324 5.702 -26.779 1.00 18.25 24 ARG E O 1
ATOM 10808 N N . LYS E 2 25 ? -20.754 7.271 -25.946 1.00 17.65 25 LYS E N 1
ATOM 10809 C CA . LYS E 2 25 ? -19.891 7.524 -24.801 1.00 18.06 25 LYS E CA 1
ATOM 10810 C C . LYS E 2 25 ? -19.955 6.448 -23.719 1.00 18.53 25 LYS E C 1
ATOM 10811 O O . LYS E 2 25 ? -21.036 6.027 -23.298 1.00 19.11 25 LYS E O 1
ATOM 10817 N N . PHE E 2 26 ? -18.779 6.018 -23.270 1.00 15.78 26 PHE E N 1
ATOM 10818 C CA . PHE E 2 26 ? -18.662 4.985 -22.240 1.00 16.90 26 PHE E CA 1
ATOM 10819 C C . PHE E 2 26 ? -19.523 5.237 -21.002 1.00 18.35 26 PHE E C 1
ATOM 10820 O O . PHE E 2 26 ? -20.043 4.300 -20.394 1.00 17.32 26 PHE E O 1
ATOM 10828 N N . THR E 2 27 ? -19.679 6.503 -20.631 1.00 18.26 27 THR E N 1
ATOM 10829 C CA . THR E 2 27 ? -20.455 6.847 -19.446 1.00 19.10 27 THR E CA 1
ATOM 10830 C C . THR E 2 27 ? -21.893 6.347 -19.482 1.00 20.00 27 THR E C 1
ATOM 10831 O O . THR E 2 27 ? -22.476 6.065 -18.438 1.00 19.33 27 THR E O 1
ATOM 10835 N N . GLU E 2 28 ? -22.444 6.208 -20.666 1.00 25.44 28 GLU E N 1
ATOM 10836 C CA . GLU E 2 28 ? -23.799 5.726 -20.790 1.00 26.73 28 GLU E CA 1
ATOM 10837 C C . GLU E 2 28 ? -23.990 4.300 -20.398 1.00 26.54 28 GLU E C 1
ATOM 10838 O O . GLU E 2 28 ? -24.991 3.929 -20.187 1.00 26.11 28 GLU E O 1
ATOM 10844 N N . PHE E 2 29 ? -22.922 3.566 -20.353 1.00 19.23 29 PHE E N 1
ATOM 10845 C CA . PHE E 2 29 ? -23.011 2.144 -20.031 1.00 17.68 29 PHE E CA 1
ATOM 10846 C C . PHE E 2 29 ? -22.409 1.704 -18.705 1.00 16.99 29 PHE E C 1
ATOM 10847 O O . PHE E 2 29 ? -22.348 0.510 -18.419 1.00 17.09 29 PHE E O 1
ATOM 10855 N N . PHE E 2 30 ? -21.969 2.665 -17.900 1.00 18.56 30 PHE E N 1
ATOM 10856 C CA . PHE E 2 30 ? -21.379 2.366 -16.596 1.00 18.36 30 PHE E CA 1
ATOM 10857 C C . PHE E 2 30 ? -22.356 1.813 -15.576 1.00 18.90 30 PHE E C 1
ATOM 10858 O O . PHE E 2 30 ? -23.521 2.215 -15.534 1.00 19.18 30 PHE E O 1
ATOM 10866 N N . PRO E 2 31 ? -21.940 0.828 -14.805 1.00 19.01 31 PRO E N 1
ATOM 10867 C CA . PRO E 2 31 ? -22.719 0.446 -13.642 1.00 19.67 31 PRO E CA 1
ATOM 10868 C C . PRO E 2 31 ? -22.808 1.632 -12.684 1.00 19.92 31 PRO E C 1
ATOM 10869 O O . PRO E 2 31 ? -21.906 2.373 -12.662 1.00 18.54 31 PRO E O 1
ATOM 10873 N N . PRO E 2 32 ? -23.880 1.811 -11.930 1.00 18.85 32 PRO E N 1
ATOM 10874 C CA . PRO E 2 32 ? -23.911 2.982 -11.061 1.00 19.04 32 PRO E CA 1
ATOM 10875 C C . PRO E 2 32 ? -22.712 3.074 -10.090 1.00 18.91 32 PRO E C 1
ATOM 10876 O O . PRO E 2 32 ? -22.215 4.126 -9.875 1.00 18.40 32 PRO E O 1
ATOM 10880 N N . VAL E 2 33 ? -22.279 1.958 -9.539 1.00 20.42 33 VAL E N 1
ATOM 10881 C CA . VAL E 2 33 ? -21.176 1.977 -8.602 1.00 20.73 33 VAL E CA 1
ATOM 10882 C C . VAL E 2 33 ? -19.902 2.498 -9.245 1.00 21.58 33 VAL E C 1
ATOM 10883 O O . VAL E 2 33 ? -19.108 3.117 -8.630 1.00 21.65 33 VAL E O 1
ATOM 10887 N N . ILE E 2 34 ? -19.758 2.219 -10.526 1.00 19.99 34 ILE E N 1
ATOM 10888 C CA . ILE E 2 34 ? -18.582 2.683 -11.257 1.00 20.09 34 ILE E CA 1
ATOM 10889 C C . ILE E 2 34 ? -18.712 4.162 -11.600 1.00 20.34 34 ILE E C 1
ATOM 10890 O O . ILE E 2 34 ? -17.763 4.929 -11.447 1.00 21.17 34 ILE E O 1
ATOM 10895 N N . ALA E 2 35 ? -19.892 4.561 -12.063 1.00 19.93 35 ALA E N 1
ATOM 10896 C CA . ALA E 2 35 ? -20.126 5.953 -12.428 1.00 19.58 35 ALA E CA 1
ATOM 10897 C C . ALA E 2 35 ? -19.909 6.864 -11.224 1.00 20.02 35 ALA E C 1
ATOM 10898 O O . ALA E 2 35 ? -19.251 7.902 -11.320 1.00 19.06 35 ALA E O 1
ATOM 10900 N N . LYS E 2 36 ? -20.452 6.454 -10.085 1.00 21.62 36 LYS E N 1
ATOM 10901 C CA . LYS E 2 36 ? -20.343 7.232 -8.858 1.00 23.10 36 LYS E CA 1
ATOM 10902 C C . LYS E 2 36 ? -18.935 7.329 -8.283 1.00 23.42 36 LYS E C 1
ATOM 10903 O O . LYS E 2 36 ? -18.521 8.392 -7.829 1.00 23.70 36 LYS E O 1
ATOM 10909 N N . ASN E 2 37 ? -18.197 6.225 -8.308 1.00 21.60 37 ASN E N 1
ATOM 10910 C CA . ASN E 2 37 ? -16.868 6.206 -7.710 1.00 21.13 37 ASN E CA 1
ATOM 10911 C C . ASN E 2 37 ? -15.655 6.302 -8.630 1.00 20.46 37 ASN E C 1
ATOM 10912 O O . ASN E 2 37 ? -14.520 6.153 -8.172 1.00 20.26 37 ASN E O 1
ATOM 10917 N N . ALA E 2 38 ? -15.879 6.555 -9.915 1.00 20.15 38 ALA E N 1
ATOM 10918 C CA . ALA E 2 38 ? -14.765 6.665 -10.854 1.00 19.85 38 ALA E CA 1
ATOM 10919 C C . ALA E 2 38 ? -13.787 7.737 -10.374 1.00 20.60 38 ALA E C 1
ATOM 10920 O O . ALA E 2 38 ? -14.190 8.857 -10.044 1.00 20.06 38 ALA E O 1
ATOM 10922 N N . GLY E 2 39 ? -12.506 7.385 -10.324 1.00 18.70 39 GLY E N 1
ATOM 10923 C CA . GLY E 2 39 ? -11.485 8.327 -9.897 1.00 18.80 39 GLY E CA 1
ATOM 10924 C C . GLY E 2 39 ? -11.286 8.415 -8.392 1.00 19.77 39 GLY E C 1
ATOM 10925 O O . GLY E 2 39 ? -10.381 9.103 -7.917 1.00 18.85 39 GLY E O 1
ATOM 10926 N N . ASN E 2 40 ? -12.129 7.719 -7.638 1.00 22.84 40 ASN E N 1
ATOM 10927 C CA . ASN E 2 40 ? -12.038 7.743 -6.184 1.00 23.83 40 ASN E CA 1
ATOM 10928 C C . ASN E 2 40 ? -11.783 6.361 -5.600 1.00 23.16 40 ASN E C 1
ATOM 10929 O O . ASN E 2 40 ? -12.221 6.059 -4.492 1.00 23.60 40 ASN E O 1
ATOM 10934 N N . TRP E 2 41 ? -11.078 5.521 -6.346 1.00 19.89 41 TRP E N 1
ATOM 10935 C CA . TRP E 2 41 ? -10.773 4.179 -5.873 1.00 18.79 41 TRP E CA 1
ATOM 10936 C C . TRP E 2 41 ? -9.615 4.210 -4.885 1.00 19.20 41 TRP E C 1
ATOM 10937 O O . TRP E 2 41 ? -8.635 4.923 -5.094 1.00 18.95 41 TRP E O 1
ATOM 10948 N N . ASP E 2 42 ? -9.743 3.432 -3.811 1.00 19.93 42 ASP E N 1
ATOM 10949 C CA . ASP E 2 42 ? -8.730 3.359 -2.758 1.00 20.93 42 ASP E CA 1
ATOM 10950 C C . ASP E 2 42 ? -7.731 2.235 -3.022 1.00 20.44 42 ASP E C 1
ATOM 10951 O O . ASP E 2 42 ? -6.519 2.463 -3.067 1.00 20.34 42 ASP E O 1
ATOM 10956 N N . TYR E 2 43 ? -8.243 1.018 -3.182 1.00 18.31 43 TYR E N 1
ATOM 10957 C CA . TYR E 2 43 ? -7.396 -0.136 -3.463 1.00 17.64 43 TYR E CA 1
ATOM 10958 C C . TYR E 2 43 ? -8.229 -1.266 -4.041 1.00 16.15 43 TYR E C 1
ATOM 10959 O O . TYR E 2 43 ? -9.440 -1.140 -4.204 1.00 17.35 43 TYR E O 1
ATOM 10968 N N . HIS E 2 44 ? -7.566 -2.375 -4.340 1.00 16.60 44 HIS E N 1
ATOM 10969 C CA . HIS E 2 44 ? -8.239 -3.540 -4.890 1.00 15.48 44 HIS E CA 1
ATOM 10970 C C . HIS E 2 44 ? -7.627 -4.781 -4.264 1.00 16.65 44 HIS E C 1
ATOM 10971 O O . HIS E 2 44 ? -6.567 -4.724 -3.647 1.00 16.76 44 HIS E O 1
ATOM 10978 N N . GLU E 2 45 ? -8.308 -5.903 -4.427 1.00 17.65 45 GLU E N 1
ATOM 10979 C CA . GLU E 2 45 ? -7.824 -7.160 -3.898 1.00 19.21 45 GLU E CA 1
ATOM 10980 C C . GLU E 2 45 ? -8.316 -8.254 -4.832 1.00 18.81 45 GLU E C 1
ATOM 10981 O O . GLU E 2 45 ? -9.426 -8.170 -5.366 1.00 18.82 45 GLU E O 1
ATOM 10987 N N . ILE E 2 46 ? -7.474 -9.253 -5.071 1.00 16.72 46 ILE E N 1
ATOM 10988 C CA . ILE E 2 46 ? -7.868 -10.378 -5.908 1.00 16.41 46 ILE E CA 1
ATOM 10989 C C . ILE E 2 46 ? -8.350 -11.421 -4.897 1.00 17.22 46 ILE E C 1
ATOM 10990 O O . ILE E 2 46 ? -7.549 -11.997 -4.157 1.00 17.20 46 ILE E O 1
ATOM 10995 N N . LEU E 2 47 ? -9.659 -11.646 -4.857 1.00 19.41 47 LEU E N 1
ATOM 10996 C CA . LEU E 2 47 ? -10.254 -12.580 -3.903 1.00 20.15 47 LEU E CA 1
ATOM 10997 C C . LEU E 2 47 ? -9.974 -14.046 -4.210 1.00 20.93 47 LEU E C 1
ATOM 10998 O O . LEU E 2 47 ? -9.796 -14.859 -3.305 1.00 21.12 47 LEU E O 1
ATOM 11003 N N . GLU E 2 48 ? -9.990 -14.402 -5.472 1.00 18.88 48 GLU E N 1
ATOM 11004 C CA . GLU E 2 48 ? -9.702 -15.658 -6.028 1.00 20.55 48 GLU E CA 1
ATOM 11005 C C . GLU E 2 48 ? -9.426 -15.625 -7.494 1.00 18.66 48 GLU E C 1
ATOM 11006 O O . GLU E 2 48 ? -9.589 -14.623 -8.012 1.00 16.10 48 GLU E O 1
ATOM 11012 N N . PRO E 2 49 ? -9.028 -16.771 -8.059 1.00 19.34 49 PRO E N 1
ATOM 11013 C CA . PRO E 2 49 ? -8.817 -16.728 -9.509 1.00 18.26 49 PRO E CA 1
ATOM 11014 C C . PRO E 2 49 ? -10.050 -16.217 -10.251 1.00 18.10 49 PRO E C 1
ATOM 11015 O O . PRO E 2 49 ? -11.145 -16.764 -10.101 1.00 18.23 49 PRO E O 1
ATOM 11019 N N . GLY E 2 50 ? -9.864 -15.154 -11.030 1.00 18.58 50 GLY E N 1
ATOM 11020 C CA . GLY E 2 50 ? -10.952 -14.584 -11.804 1.00 17.93 50 GLY E CA 1
ATOM 11021 C C . GLY E 2 50 ? -11.898 -13.664 -11.053 1.00 17.73 50 GLY E C 1
ATOM 11022 O O . GLY E 2 50 ? -12.888 -13.202 -11.627 1.00 16.75 50 GLY E O 1
ATOM 11023 N N . ILE E 2 51 ? -11.611 -13.382 -9.785 1.00 16.52 51 ILE E N 1
ATOM 11024 C CA . ILE E 2 51 ? -12.499 -12.518 -9.007 1.00 16.49 51 ILE E CA 1
ATOM 11025 C C . ILE E 2 51 ? -11.766 -11.390 -8.295 1.00 16.95 51 ILE E C 1
ATOM 11026 O O . ILE E 2 51 ? -10.867 -11.630 -7.491 1.00 16.00 51 ILE E O 1
ATOM 11031 N N . LEU E 2 52 ? -12.173 -10.159 -8.588 1.00 17.38 52 LEU E N 1
ATOM 11032 C CA . LEU E 2 52 ? -11.551 -8.984 -7.993 1.00 19.09 52 LEU E CA 1
ATOM 11033 C C . LEU E 2 52 ? -12.545 -8.129 -7.241 1.00 19.09 52 LEU E C 1
ATOM 11034 O O . LEU E 2 52 ? -13.755 -8.250 -7.420 1.00 18.22 52 LEU E O 1
ATOM 11039 N N . VAL E 2 53 ? -12.014 -7.256 -6.396 1.00 19.72 53 VAL E N 1
ATOM 11040 C CA . VAL E 2 53 ? -12.839 -6.313 -5.673 1.00 18.73 53 VAL E CA 1
ATOM 11041 C C . VAL E 2 53 ? -12.084 -4.997 -5.613 1.00 18.40 53 VAL E C 1
ATOM 11042 O O . VAL E 2 53 ? -10.881 -4.966 -5.353 1.00 17.68 53 VAL E O 1
ATOM 11046 N N . HIS E 2 54 ? -12.785 -3.914 -5.915 1.00 16.48 54 HIS E N 1
ATOM 11047 C CA . HIS E 2 54 ? -12.203 -2.588 -5.833 1.00 16.20 54 HIS E CA 1
ATOM 11048 C C . HIS E 2 54 ? -12.998 -1.865 -4.758 1.00 16.42 54 HIS E C 1
ATOM 11049 O O . HIS E 2 54 ? -14.219 -1.979 -4.709 1.00 16.57 54 HIS E O 1
ATOM 11056 N N . VAL E 2 55 ? -12.297 -1.146 -3.889 1.00 15.98 55 VAL E N 1
ATOM 11057 C CA . VAL E 2 55 ? -12.934 -0.421 -2.799 1.00 16.04 55 VAL E CA 1
ATOM 11058 C C . VAL E 2 55 ? -12.700 1.077 -2.943 1.00 16.76 55 VAL E C 1
ATOM 11059 O O . VAL E 2 55 ? -11.558 1.525 -3.008 1.00 16.77 55 VAL E O 1
ATOM 11063 N N . ALA E 2 56 ? -13.783 1.847 -2.994 1.00 17.92 56 ALA E N 1
ATOM 11064 C CA . ALA E 2 56 ? -13.678 3.294 -3.130 1.00 20.29 56 ALA E CA 1
ATOM 11065 C C . ALA E 2 56 ? -13.302 3.928 -1.795 1.00 22.42 56 ALA E C 1
ATOM 11066 O O . ALA E 2 56 ? -13.420 3.299 -0.739 1.00 22.52 56 ALA E O 1
ATOM 11068 N N . LYS E 2 57 ? -12.855 5.149 -1.827 1.00 24.57 57 LYS E N 1
ATOM 11069 C CA . LYS E 2 57 ? -12.523 5.840 -0.672 1.00 26.16 57 LYS E CA 1
ATOM 11070 C C . LYS E 2 57 ? -13.648 5.998 0.352 1.00 26.31 57 LYS E C 1
ATOM 11071 O O . LYS E 2 57 ? -13.358 6.139 1.455 1.00 26.05 57 LYS E O 1
ATOM 11077 N N . ASN E 2 58 ? -14.846 5.968 -0.186 1.00 25.40 58 ASN E N 1
ATOM 11078 C CA . ASN E 2 58 ? -16.042 6.108 0.638 1.00 25.38 58 ASN E CA 1
ATOM 11079 C C . ASN E 2 58 ? -16.575 4.759 1.117 1.00 25.77 58 ASN E C 1
ATOM 11080 O O . ASN E 2 58 ? -17.683 4.677 1.649 1.00 25.39 58 ASN E O 1
ATOM 11085 N N . GLY E 2 59 ? -15.801 3.699 0.910 1.00 25.68 59 GLY E N 1
ATOM 11086 C CA . GLY E 2 59 ? -16.237 2.387 1.355 1.00 25.94 59 GLY E CA 1
ATOM 11087 C C . GLY E 2 59 ? -17.016 1.546 0.355 1.00 25.37 59 GLY E C 1
ATOM 11088 O O . GLY E 2 59 ? -17.157 0.338 0.547 1.00 25.16 59 GLY E O 1
ATOM 11089 N N . ASP E 2 60 ? -17.530 2.165 -0.704 1.00 23.14 60 ASP E N 1
ATOM 11090 C CA . ASP E 2 60 ? -18.281 1.414 -1.709 1.00 23.00 60 ASP E CA 1
ATOM 11091 C C . ASP E 2 60 ? -17.385 0.354 -2.331 1.00 22.30 60 ASP E C 1
ATOM 11092 O O . ASP E 2 60 ? -16.178 0.548 -2.457 1.00 21.22 60 ASP E O 1
ATOM 11097 N N . LYS E 2 61 ? -17.980 -0.768 -2.718 1.00 22.16 61 LYS E N 1
ATOM 11098 C CA . LYS E 2 61 ? -17.219 -1.849 -3.330 1.00 22.28 61 LYS E CA 1
ATOM 11099 C C . LYS E 2 61 ? -17.854 -2.312 -4.631 1.00 21.32 61 LYS E C 1
ATOM 11100 O O . LYS E 2 61 ? -19.066 -2.235 -4.804 1.00 20.61 61 LYS E O 1
ATOM 11106 N N . VAL E 2 62 ? -17.021 -2.790 -5.547 1.00 21.49 62 VAL E N 1
ATOM 11107 C CA . VAL E 2 62 ? -17.510 -3.340 -6.799 1.00 20.98 62 VAL E CA 1
ATOM 11108 C C . VAL E 2 62 ? -16.723 -4.627 -7.017 1.00 21.18 62 VAL E C 1
ATOM 11109 O O . VAL E 2 62 ? -15.493 -4.621 -6.988 1.00 21.14 62 VAL E O 1
ATOM 11113 N N . PHE E 2 63 ? -17.438 -5.735 -7.187 1.00 20.56 63 PHE E N 1
ATOM 11114 C CA . PHE E 2 63 ? -16.803 -7.029 -7.400 1.00 19.92 63 PHE E CA 1
ATOM 11115 C C . PHE E 2 63 ? -16.839 -7.382 -8.872 1.00 19.44 63 PHE E C 1
ATOM 11116 O O . PHE E 2 63 ? -17.868 -7.224 -9.525 1.00 19.69 63 PHE E O 1
ATOM 11124 N N . THR E 2 64 ? -15.716 -7.874 -9.384 1.00 18.53 64 THR E N 1
ATOM 11125 C CA . THR E 2 64 ? -15.616 -8.232 -10.793 1.00 18.88 64 THR E CA 1
ATOM 11126 C C . THR E 2 64 ? -15.273 -9.702 -11.000 1.00 17.90 64 THR E C 1
ATOM 11127 O O . THR E 2 64 ? -14.357 -10.230 -10.370 1.00 18.51 64 THR E O 1
ATOM 11131 N N . VAL E 2 65 ? -16.013 -10.355 -11.891 1.00 17.24 65 VAL E N 1
ATOM 11132 C CA . VAL E 2 65 ? -15.765 -11.750 -12.224 1.00 17.86 65 VAL E CA 1
ATOM 11133 C C . VAL E 2 65 ? -15.311 -11.761 -13.682 1.00 17.61 65 VAL E C 1
ATOM 11134 O O . VAL E 2 65 ? -16.057 -11.336 -14.567 1.00 17.65 65 VAL E O 1
ATOM 11138 N N . ARG E 2 66 ? -14.084 -12.223 -13.925 1.00 17.53 66 ARG E N 1
ATOM 11139 C CA . ARG E 2 66 ? -13.543 -12.276 -15.283 1.00 16.74 66 ARG E CA 1
ATOM 11140 C C . ARG E 2 66 ? -13.753 -13.669 -15.863 1.00 17.72 66 ARG E C 1
ATOM 11141 O O . ARG E 2 66 ? -13.448 -14.675 -15.217 1.00 17.26 66 ARG E O 1
ATOM 11149 N N . CYS E 2 67 ? -14.273 -13.717 -17.083 1.00 17.65 67 CYS E N 1
ATOM 11150 C CA . CYS E 2 67 ? -14.553 -14.977 -17.752 1.00 17.91 67 CYS E CA 1
ATOM 11151 C C . CYS E 2 67 ? -13.831 -15.105 -19.079 1.00 17.63 67 CYS E C 1
ATOM 11152 O O . CYS E 2 67 ? -13.768 -14.151 -19.857 1.00 17.49 67 CYS E O 1
ATOM 11155 N N . GLY E 2 68 ? -13.292 -16.291 -19.337 1.00 15.59 68 GLY E N 1
ATOM 11156 C CA . GLY E 2 68 ? -12.613 -16.516 -20.596 1.00 15.89 68 GLY E CA 1
ATOM 11157 C C . GLY E 2 68 ? -13.646 -16.464 -21.708 1.00 16.81 68 GLY E C 1
ATOM 11158 O O . GLY E 2 68 ? -14.838 -16.682 -21.467 1.00 17.53 68 GLY E O 1
ATOM 11159 N N . ALA E 2 69 ? -13.198 -16.163 -22.922 1.00 15.94 69 ALA E N 1
ATOM 11160 C CA . ALA E 2 69 ? -14.092 -16.090 -24.069 1.00 15.97 69 ALA E CA 1
ATOM 11161 C C . ALA E 2 69 ? -13.284 -16.356 -25.333 1.00 15.71 69 ALA E C 1
ATOM 11162 O O . ALA E 2 69 ? -12.095 -16.050 -25.386 1.00 16.13 69 ALA E O 1
ATOM 11164 N N . ALA E 2 70 ? -13.939 -16.909 -26.348 1.00 15.54 70 ALA E N 1
ATOM 11165 C CA . ALA E 2 70 ? -13.274 -17.256 -27.598 1.00 17.43 70 ALA E CA 1
ATOM 11166 C C . ALA E 2 70 ? -13.034 -16.127 -28.602 1.00 17.35 70 ALA E C 1
ATOM 11167 O O . ALA E 2 70 ? -12.486 -16.378 -29.676 1.00 18.34 70 ALA E O 1
ATOM 11169 N N . ARG E 2 71 ? -13.425 -14.902 -28.255 1.00 14.71 71 ARG E N 1
ATOM 11170 C CA . ARG E 2 71 ? -13.257 -13.731 -29.130 1.00 15.14 71 ARG E CA 1
ATOM 11171 C C . ARG E 2 71 ? -14.199 -13.864 -30.330 1.00 16.09 71 ARG E C 1
ATOM 11172 O O . ARG E 2 71 ? -15.104 -13.038 -30.522 1.00 14.75 71 ARG E O 1
ATOM 11180 N N . LEU E 2 72 ? -13.978 -14.889 -31.144 1.00 17.24 72 LEU E N 1
ATOM 11181 C CA . LEU E 2 72 ? -14.861 -15.157 -32.276 1.00 18.55 72 LEU E CA 1
ATOM 11182 C C . LEU E 2 72 ? -16.088 -15.754 -31.593 1.00 18.62 72 LEU E C 1
ATOM 11183 O O . LEU E 2 72 ? -16.001 -16.825 -30.990 1.00 20.11 72 LEU E O 1
ATOM 11188 N N . MET E 2 73 ? -17.220 -15.061 -31.655 1.00 20.17 73 MET E N 1
ATOM 11189 C CA . MET E 2 73 ? -18.421 -15.560 -31.001 1.00 20.31 73 MET E CA 1
ATOM 11190 C C . MET E 2 73 ? -19.695 -15.206 -31.743 1.00 20.00 73 MET E C 1
ATOM 11191 O O . MET E 2 73 ? -19.714 -14.307 -32.585 1.00 20.12 73 MET E O 1
ATOM 11196 N N . SER E 2 74 ? -20.764 -15.919 -31.414 1.00 17.98 74 SER E N 1
ATOM 11197 C CA . SER E 2 74 ? -22.049 -15.713 -32.063 1.00 16.44 74 SER E CA 1
ATOM 11198 C C . SER E 2 74 ? -22.895 -14.704 -31.308 1.00 16.40 74 SER E C 1
ATOM 11199 O O . SER E 2 74 ? -22.609 -14.378 -30.154 1.00 15.21 74 SER E O 1
ATOM 11202 N N . THR E 2 75 ? -23.941 -14.219 -31.965 1.00 15.99 75 THR E N 1
ATOM 11203 C CA . THR E 2 75 ? -24.856 -13.286 -31.326 1.00 16.15 75 THR E CA 1
ATOM 11204 C C . THR E 2 75 ? -25.573 -14.036 -30.198 1.00 16.09 75 THR E C 1
ATOM 11205 O O . THR E 2 75 ? -25.936 -13.446 -29.182 1.00 16.76 75 THR E O 1
ATOM 11209 N N . SER E 2 76 ? -25.765 -15.341 -30.370 1.00 17.54 76 SER E N 1
ATOM 11210 C CA . SER E 2 76 ? -26.406 -16.140 -29.330 1.00 17.35 76 SER E CA 1
ATOM 11211 C C . SER E 2 76 ? -25.547 -16.109 -28.069 1.00 17.92 76 SER E C 1
ATOM 11212 O O . SER E 2 76 ? -26.062 -15.983 -26.958 1.00 17.23 76 SER E O 1
ATOM 11215 N N . HIS E 2 77 ? -24.232 -16.221 -28.237 1.00 18.08 77 HIS E N 1
ATOM 11216 C CA . HIS E 2 77 ? -23.342 -16.193 -27.081 1.00 18.53 77 HIS E CA 1
ATOM 11217 C C . HIS E 2 77 ? -23.373 -14.819 -26.425 1.00 18.86 77 HIS E C 1
ATOM 11218 O O . HIS E 2 77 ? -23.411 -14.708 -25.198 1.00 18.35 77 HIS E O 1
ATOM 11225 N N . ILE E 2 78 ? -23.168 -13.794 -27.211 1.00 16.93 78 ILE E N 1
ATOM 11226 C CA . ILE E 2 78 ? -23.331 -12.441 -26.760 1.00 16.70 78 ILE E CA 1
ATOM 11227 C C . ILE E 2 78 ? -24.636 -12.279 -25.976 1.00 17.26 78 ILE E C 1
ATOM 11228 O O . ILE E 2 78 ? -24.556 -11.756 -24.968 1.00 16.50 78 ILE E O 1
ATOM 11233 N N . ARG E 2 79 ? -25.783 -12.746 -26.497 1.00 18.88 79 ARG E N 1
ATOM 11234 C CA . ARG E 2 79 ? -27.078 -12.613 -25.841 1.00 19.59 79 ARG E CA 1
ATOM 11235 C C . ARG E 2 79 ? -27.093 -13.340 -24.501 1.00 19.63 79 ARG E C 1
ATOM 11236 O O . ARG E 2 79 ? -27.750 -12.892 -23.558 1.00 19.97 79 ARG E O 1
ATOM 11244 N N . GLU E 2 80 ? -26.374 -14.457 -24.410 1.00 16.73 80 GLU E N 1
ATOM 11245 C CA . GLU E 2 80 ? -26.343 -15.188 -23.153 1.00 16.90 80 GLU E CA 1
ATOM 11246 C C . GLU E 2 80 ? -25.584 -14.375 -22.110 1.00 17.22 80 GLU E C 1
ATOM 11247 O O . GLU E 2 80 ? -25.980 -14.323 -20.949 1.00 16.94 80 GLU E O 1
ATOM 11253 N N . ALA E 2 81 ? -24.491 -13.741 -22.522 1.00 17.14 81 ALA E N 1
ATOM 11254 C CA . ALA E 2 81 ? -23.724 -12.906 -21.604 1.00 18.15 81 ALA E CA 1
ATOM 11255 C C . ALA E 2 81 ? -24.644 -11.780 -21.127 1.00 19.14 81 ALA E C 1
ATOM 11256 O O . ALA E 2 81 ? -24.589 -11.360 -19.971 1.00 18.21 81 ALA E O 1
ATOM 11258 N N . CYS E 2 82 ? -25.492 -11.299 -22.033 1.00 17.07 82 CYS E N 1
ATOM 11259 C CA . CYS E 2 82 ? -26.434 -10.226 -21.718 1.00 18.68 82 CYS E CA 1
ATOM 11260 C C . CYS E 2 82 ? -27.514 -10.713 -20.750 1.00 19.47 82 CYS E C 1
ATOM 11261 O O . CYS E 2 82 ? -27.974 -9.961 -19.893 1.00 18.82 82 CYS E O 1
ATOM 11264 N N . GLU E 2 83 ? -27.918 -11.970 -20.894 1.00 20.20 83 GLU E N 1
ATOM 11265 C CA . GLU E 2 83 ? -28.929 -12.553 -20.013 1.00 22.44 83 GLU E CA 1
ATOM 11266 C C . GLU E 2 83 ? -28.361 -12.591 -18.597 1.00 20.31 83 GLU E C 1
ATOM 11267 O O . GLU E 2 83 ? -29.040 -12.258 -17.624 1.00 19.81 83 GLU E O 1
ATOM 11273 N N . ILE E 2 84 ? -27.106 -13.004 -18.492 1.00 20.61 84 ILE E N 1
ATOM 11274 C CA . ILE E 2 84 ? -26.435 -13.078 -17.202 1.00 18.73 84 ILE E CA 1
ATOM 11275 C C . ILE E 2 84 ? -26.316 -11.688 -16.580 1.00 19.05 84 ILE E C 1
ATOM 11276 O O . ILE E 2 84 ? -26.617 -11.500 -15.398 1.00 18.81 84 ILE E O 1
ATOM 11281 N N . ALA E 2 85 ? -25.885 -10.713 -17.377 1.00 16.90 85 ALA E N 1
ATOM 11282 C CA . ALA E 2 85 ? -25.731 -9.343 -16.885 1.00 17.75 85 ALA E CA 1
ATOM 11283 C C . ALA E 2 85 ? -27.057 -8.775 -16.372 1.00 17.44 85 ALA E C 1
ATOM 11284 O O . ALA E 2 85 ? -27.092 -8.087 -15.354 1.00 18.09 85 ALA E O 1
ATOM 11286 N N . LYS E 2 86 ? -28.147 -9.060 -17.073 1.00 20.72 86 LYS E N 1
ATOM 11287 C CA . LYS E 2 86 ? -29.445 -8.554 -16.644 1.00 21.56 86 LYS E CA 1
ATOM 11288 C C . LYS E 2 86 ? -29.911 -9.242 -15.375 1.00 22.71 86 LYS E C 1
ATOM 11289 O O . LYS E 2 86 ? -30.601 -8.644 -14.553 1.00 23.29 86 LYS E O 1
ATOM 11295 N N . LYS E 2 87 ? -29.417 -10.433 -15.123 1.00 21.15 87 LYS E N 1
ATOM 11296 C CA . LYS E 2 87 ? -29.876 -11.215 -13.992 1.00 22.43 87 LYS E CA 1
ATOM 11297 C C . LYS E 2 87 ? -29.140 -10.866 -12.721 1.00 22.43 87 LYS E C 1
ATOM 11298 O O . LYS E 2 87 ? -29.611 -10.898 -11.723 1.00 22.05 87 LYS E O 1
ATOM 11304 N N . PHE E 2 88 ? -27.880 -10.583 -12.868 1.00 21.65 88 PHE E N 1
ATOM 11305 C CA . PHE E 2 88 ? -27.097 -10.267 -11.676 1.00 21.79 88 PHE E CA 1
ATOM 11306 C C . PHE E 2 88 ? -26.431 -8.897 -11.639 1.00 21.13 88 PHE E C 1
ATOM 11307 O O . PHE E 2 88 ? -26.102 -8.400 -10.558 1.00 21.31 88 PHE E O 1
ATOM 11315 N N . CYS E 2 89 ? -26.240 -8.284 -12.803 1.00 19.95 89 CYS E N 1
ATOM 11316 C CA . CYS E 2 89 ? -25.530 -7.011 -12.874 1.00 19.58 89 CYS E CA 1
ATOM 11317 C C . CYS E 2 89 ? -26.319 -5.794 -13.334 1.00 19.22 89 CYS E C 1
ATOM 11318 O O . CYS E 2 89 ? -25.726 -4.806 -13.773 1.00 19.03 89 CYS E O 1
ATOM 11321 N N . ASN E 2 90 ? -27.641 -5.854 -13.236 1.00 20.17 90 ASN E N 1
ATOM 11322 C CA . ASN E 2 90 ? -28.481 -4.742 -13.662 1.00 20.67 90 ASN E CA 1
ATOM 11323 C C . ASN E 2 90 ? -28.266 -4.388 -15.129 1.00 20.26 90 ASN E C 1
ATOM 11324 O O . ASN E 2 90 ? -28.411 -3.228 -15.521 1.00 20.12 90 ASN E O 1
ATOM 11329 N N . GLY E 2 91 ? -27.910 -5.391 -15.928 1.00 18.65 91 GLY E N 1
ATOM 11330 C CA . GLY E 2 91 ? -27.710 -5.184 -17.353 1.00 18.58 91 GLY E CA 1
ATOM 11331 C C . GLY E 2 91 ? -26.346 -4.705 -17.820 1.00 19.30 91 GLY E C 1
ATOM 11332 O O . GLY E 2 91 ? -26.163 -4.448 -19.013 1.00 18.12 91 GLY E O 1
ATOM 11333 N N . HIS E 2 92 ? -25.389 -4.584 -16.906 1.00 18.46 92 HIS E N 1
ATOM 11334 C CA . HIS E 2 92 ? -24.053 -4.123 -17.280 1.00 19.24 92 HIS E CA 1
ATOM 11335 C C . HIS E 2 92 ? -23.008 -5.230 -17.369 1.00 18.67 92 HIS E C 1
ATOM 11336 O O . HIS E 2 92 ? -23.108 -6.251 -16.695 1.00 19.38 92 HIS E O 1
ATOM 11343 N N . LEU E 2 93 ? -22.048 -5.060 -18.294 1.00 18.72 93 LEU E N 1
ATOM 11344 C CA . LEU E 2 93 ? -20.864 -5.909 -18.474 1.00 17.81 93 LEU E CA 1
ATOM 11345 C C . LEU E 2 93 ? -19.751 -5.152 -19.201 1.00 17.89 93 LEU E C 1
ATOM 11346 O O . LEU E 2 93 ? -19.951 -4.180 -19.667 1.00 18.29 93 LEU E O 1
ATOM 11351 N N . ARG E 2 94 ? -18.636 -5.773 -19.311 1.00 14.95 94 ARG E N 1
ATOM 11352 C CA . ARG E 2 94 ? -17.595 -5.164 -20.130 1.00 15.10 94 ARG E CA 1
ATOM 11353 C C . ARG E 2 94 ? -16.652 -6.233 -20.665 1.00 14.49 94 ARG E C 1
ATOM 11354 O O . ARG E 2 94 ? -16.704 -7.387 -20.239 1.00 15.43 94 ARG E O 1
ATOM 11362 N N . PHE E 2 95 ? -15.814 -5.846 -21.620 1.00 14.76 95 PHE E N 1
ATOM 11363 C CA . PHE E 2 95 ? -14.826 -6.747 -22.202 1.00 14.74 95 PHE E CA 1
ATOM 11364 C C . PHE E 2 95 ? -13.451 -6.153 -21.931 1.00 14.84 95 PHE E C 1
ATOM 11365 O O . PHE E 2 95 ? -13.290 -4.930 -21.914 1.00 15.13 95 PHE E O 1
ATOM 11373 N N . THR E 2 96 ? -12.461 -7.017 -21.733 1.00 14.89 96 THR E N 1
ATOM 11374 C CA . THR E 2 96 ? -11.109 -6.569 -21.430 1.00 14.73 96 THR E CA 1
ATOM 11375 C C . THR E 2 96 ? -10.251 -6.434 -22.679 1.00 14.05 96 THR E C 1
ATOM 11376 O O . THR E 2 96 ? -10.650 -6.842 -23.767 1.00 14.73 96 THR E O 1
ATOM 11380 N N . THR E 2 97 ? -9.062 -5.866 -22.505 1.00 15.36 97 THR E N 1
ATOM 11381 C CA . THR E 2 97 ? -8.139 -5.686 -23.619 1.00 15.01 97 THR E CA 1
ATOM 11382 C C . THR E 2 97 ? -7.540 -7.013 -24.090 1.00 15.59 97 THR E C 1
ATOM 11383 O O . THR E 2 97 ? -6.734 -7.032 -25.017 1.00 16.05 97 THR E O 1
ATOM 11387 N N . ARG E 2 98 ? -7.912 -8.116 -23.438 1.00 14.85 98 ARG E N 1
ATOM 11388 C CA . ARG E 2 98 ? -7.445 -9.434 -23.866 1.00 14.56 98 ARG E CA 1
ATOM 11389 C C . ARG E 2 98 ? -8.664 -10.273 -24.251 1.00 14.35 98 ARG E C 1
ATOM 11390 O O . ARG E 2 98 ? -8.612 -11.499 -24.326 1.00 14.80 98 ARG E O 1
ATOM 11398 N N . ASN E 2 99 ? -9.767 -9.574 -24.488 1.00 13.20 99 ASN E N 1
ATOM 11399 C CA . ASN E 2 99 ? -11.013 -10.187 -24.905 1.00 14.11 99 ASN E CA 1
ATOM 11400 C C . ASN E 2 99 ? -11.684 -11.151 -23.940 1.00 15.23 99 ASN E C 1
ATOM 11401 O O . ASN E 2 99 ? -12.287 -12.142 -24.350 1.00 14.35 99 ASN E O 1
ATOM 11406 N N . ASN E 2 100 ? -11.569 -10.867 -22.651 1.00 15.54 100 ASN E N 1
ATOM 11407 C CA . ASN E 2 100 ? -12.263 -11.680 -21.665 1.00 16.10 100 ASN E CA 1
ATOM 11408 C C . ASN E 2 100 ? -13.503 -10.864 -21.327 1.00 16.06 100 ASN E C 1
ATOM 11409 O O . ASN E 2 100 ? -13.579 -9.675 -21.649 1.00 16.38 100 ASN E O 1
ATOM 11414 N N . ILE E 2 101 ? -14.482 -11.493 -20.697 1.00 15.94 101 ILE E N 1
ATOM 11415 C CA . ILE E 2 101 ? -15.700 -10.790 -20.319 1.00 15.97 101 ILE E CA 1
ATOM 11416 C C . ILE E 2 101 ? -15.679 -10.559 -18.815 1.00 16.56 101 ILE E C 1
ATOM 11417 O O . ILE E 2 101 ? -15.258 -11.432 -18.058 1.00 17.81 101 ILE E O 1
ATOM 11422 N N . GLU E 2 102 ? -16.109 -9.380 -18.379 1.00 15.53 102 GLU E N 1
ATOM 11423 C CA . GLU E 2 102 ? -16.154 -9.104 -16.950 1.00 15.99 102 GLU E CA 1
ATOM 11424 C C . GLU E 2 102 ? -17.556 -8.710 -16.524 1.00 15.92 102 GLU E C 1
ATOM 11425 O O . GLU E 2 102 ? -18.193 -7.856 -17.142 1.00 16.45 102 GLU E O 1
ATOM 11431 N N . PHE E 2 103 ? -18.042 -9.364 -15.475 1.00 18.56 103 PHE E N 1
ATOM 11432 C CA . PHE E 2 103 ? -19.356 -9.065 -14.926 1.00 18.49 103 PHE E CA 1
ATOM 11433 C C . PHE E 2 103 ? -19.091 -8.386 -13.593 1.00 19.39 103 PHE E C 1
ATOM 11434 O O . PHE E 2 103 ? -18.251 -8.843 -12.818 1.00 20.36 103 PHE E O 1
ATOM 11442 N N . MET E 2 104 ? -19.793 -7.292 -13.327 1.00 16.30 104 MET E N 1
ATOM 11443 C CA . MET E 2 104 ? -19.595 -6.562 -12.081 1.00 18.54 104 MET E CA 1
ATOM 11444 C C . MET E 2 104 ? -20.870 -6.480 -11.235 1.00 18.98 104 MET E C 1
ATOM 11445 O O . MET E 2 104 ? -21.960 -6.266 -11.762 1.00 18.23 104 MET E O 1
ATOM 11450 N N . VAL E 2 105 ? -20.722 -6.666 -9.925 1.00 19.36 105 VAL E N 1
ATOM 11451 C CA . VAL E 2 105 ? -21.848 -6.596 -8.993 1.00 19.88 105 VAL E CA 1
ATOM 11452 C C . VAL E 2 105 ? -21.426 -5.768 -7.779 1.00 22.12 105 VAL E C 1
ATOM 11453 O O . VAL E 2 105 ? -20.236 -5.624 -7.510 1.00 21.36 105 VAL E O 1
ATOM 11457 N N . ASP E 2 106 ? -22.382 -5.304 -7.045 1.00 26.07 106 ASP E N 1
ATOM 11458 C CA . ASP E 2 106 ? -22.078 -4.444 -5.953 1.00 28.83 106 ASP E CA 1
ATOM 11459 C C . ASP E 2 106 ? -22.111 -5.063 -4.531 1.00 29.64 106 ASP E C 1
ATOM 11460 O O . ASP E 2 106 ? -21.823 -4.395 -3.642 1.00 30.21 106 ASP E O 1
ATOM 11465 N N . ASN E 2 107 ? -22.359 -6.334 -4.390 1.00 21.69 107 ASN E N 1
ATOM 11466 C CA . ASN E 2 107 ? -22.343 -6.999 -3.101 1.00 22.83 107 ASN E CA 1
ATOM 11467 C C . ASN E 2 107 ? -21.981 -8.510 -3.153 1.00 23.97 107 ASN E C 1
ATOM 11468 O O . ASN E 2 107 ? -22.037 -9.139 -4.110 1.00 23.15 107 ASN E O 1
ATOM 11473 N N . GLU E 2 108 ? -21.623 -8.988 -2.032 1.00 23.32 108 GLU E N 1
ATOM 11474 C CA . GLU E 2 108 ? -21.109 -10.302 -1.936 1.00 26.02 108 GLU E CA 1
ATOM 11475 C C . GLU E 2 108 ? -22.132 -11.411 -2.130 1.00 25.24 108 GLU E C 1
ATOM 11476 O O . GLU E 2 108 ? -21.787 -12.421 -2.663 1.00 25.29 108 GLU E O 1
ATOM 11482 N N . GLU E 2 109 ? -23.371 -11.202 -1.700 1.00 24.68 109 GLU E N 1
ATOM 11483 C CA . GLU E 2 109 ? -24.434 -12.182 -1.897 1.00 25.14 109 GLU E CA 1
ATOM 11484 C C . GLU E 2 109 ? -24.693 -12.405 -3.385 1.00 22.24 109 GLU E C 1
ATOM 11485 O O . GLU E 2 109 ? -24.818 -13.540 -3.847 1.00 20.53 109 GLU E O 1
ATOM 11491 N N . THR E 2 110 ? -24.781 -11.316 -4.138 1.00 23.63 110 THR E N 1
ATOM 11492 C CA . THR E 2 110 ? -25.027 -11.427 -5.568 1.00 20.84 110 THR E CA 1
ATOM 11493 C C . THR E 2 110 ? -23.820 -12.071 -6.245 1.00 19.75 110 THR E C 1
ATOM 11494 O O . THR E 2 110 ? -23.971 -12.864 -7.177 1.00 18.35 110 THR E O 1
ATOM 11498 N N . LEU E 2 111 ? -22.654 -11.717 -5.878 1.00 22.99 111 LEU E N 1
ATOM 11499 C CA . LEU E 2 111 ? -21.364 -12.347 -6.355 1.00 22.44 111 LEU E CA 1
ATOM 11500 C C . LEU E 2 111 ? -21.339 -13.852 -6.214 1.00 22.33 111 LEU E C 1
ATOM 11501 O O . LEU E 2 111 ? -21.078 -14.481 -7.097 1.00 21.69 111 LEU E O 1
ATOM 11506 N N . LYS E 2 112 ? -21.743 -14.360 -5.064 1.00 21.84 112 LYS E N 1
ATOM 11507 C CA . LYS E 2 112 ? -21.820 -15.805 -4.882 1.00 22.63 112 LYS E CA 1
ATOM 11508 C C . LYS E 2 112 ? -22.816 -16.451 -5.835 1.00 22.07 112 LYS E C 1
ATOM 11509 O O . LYS E 2 112 ? -22.551 -17.517 -6.401 1.00 21.69 112 LYS E O 1
ATOM 11515 N N . ALA E 2 113 ? -23.959 -15.800 -6.015 1.00 20.33 113 ALA E N 1
ATOM 11516 C CA . ALA E 2 113 ? -24.998 -16.309 -6.899 1.00 19.51 113 ALA E CA 1
ATOM 11517 C C . ALA E 2 113 ? -24.517 -16.328 -8.351 1.00 18.94 113 ALA E C 1
ATOM 11518 O O . ALA E 2 113 ? -24.703 -17.312 -9.070 1.00 18.77 113 ALA E O 1
ATOM 11520 N N . LEU E 2 114 ? -23.898 -15.230 -8.776 1.00 21.14 114 LEU E N 1
ATOM 11521 C CA . LEU E 2 114 ? -23.385 -15.107 -10.139 1.00 20.69 114 LEU E CA 1
ATOM 11522 C C . LEU E 2 114 ? -22.370 -16.202 -10.448 1.00 21.14 114 LEU E C 1
ATOM 11523 O O . LEU E 2 114 ? -22.468 -16.890 -11.467 1.00 21.02 114 LEU E O 1
ATOM 11528 N N . VAL E 2 115 ? -21.401 -16.359 -9.555 1.00 23.00 115 VAL E N 1
ATOM 11529 C CA . VAL E 2 115 ? -20.350 -17.356 -9.715 1.00 23.77 115 VAL E CA 1
ATOM 11530 C C . VAL E 2 115 ? -20.914 -18.767 -9.836 1.00 24.31 115 VAL E C 1
ATOM 11531 O O . VAL E 2 115 ? -20.478 -19.549 -10.682 1.00 25.28 115 VAL E O 1
ATOM 11535 N N . ALA E 2 116 ? -21.892 -19.089 -8.999 1.00 22.42 116 ALA E N 1
ATOM 11536 C CA . ALA E 2 116 ? -22.502 -20.412 -9.028 1.00 22.22 116 ALA E CA 1
ATOM 11537 C C . ALA E 2 116 ? -23.229 -20.624 -10.351 1.00 22.33 116 ALA E C 1
ATOM 11538 O O . ALA E 2 116 ? -23.242 -21.727 -10.894 1.00 22.16 116 ALA E O 1
ATOM 11540 N N . ASP E 2 117 ? -23.813 -19.585 -10.873 1.00 23.16 117 ASP E N 1
ATOM 11541 C CA . ASP E 2 117 ? -24.476 -19.629 -12.110 1.00 24.26 117 ASP E CA 1
ATOM 11542 C C . ASP E 2 117 ? -23.513 -19.864 -13.276 1.00 23.42 117 ASP E C 1
ATOM 11543 O O . ASP E 2 117 ? -23.714 -20.669 -14.066 1.00 23.07 117 ASP E O 1
ATOM 11548 N N . LEU E 2 118 ? -22.505 -19.060 -13.331 1.00 19.57 118 LEU E N 1
ATOM 11549 C CA . LEU E 2 118 ? -21.546 -19.150 -14.428 1.00 19.55 118 LEU E CA 1
ATOM 11550 C C . LEU E 2 118 ? -20.979 -20.555 -14.606 1.00 20.37 118 LEU E C 1
ATOM 11551 O O . LEU E 2 118 ? -20.826 -21.029 -15.736 1.00 19.72 118 LEU E O 1
ATOM 11556 N N . LYS E 2 119 ? -20.693 -21.221 -13.492 1.00 24.54 119 LYS E N 1
ATOM 11557 C CA . LYS E 2 119 ? -20.135 -22.569 -13.516 1.00 26.53 119 LYS E CA 1
ATOM 11558 C C . LYS E 2 119 ? -21.041 -23.613 -14.162 1.00 26.89 119 LYS E C 1
ATOM 11559 O O . LYS E 2 119 ? -20.559 -24.629 -14.659 1.00 27.71 119 LYS E O 1
ATOM 11565 N N . THR E 2 120 ? -22.287 -23.362 -14.230 1.00 26.51 120 THR E N 1
ATOM 11566 C CA . THR E 2 120 ? -23.184 -24.331 -14.790 1.00 26.83 120 THR E CA 1
ATOM 11567 C C . THR E 2 120 ? -23.353 -24.251 -16.272 1.00 26.56 120 THR E C 1
ATOM 11568 O O . THR E 2 120 ? -23.999 -24.994 -16.826 1.00 26.96 120 THR E O 1
ATOM 11572 N N . ARG E 2 121 ? -22.867 -23.179 -16.836 1.00 20.91 121 ARG E N 1
ATOM 11573 C CA . ARG E 2 121 ? -23.013 -22.937 -18.268 1.00 19.71 121 ARG E CA 1
ATOM 11574 C C . ARG E 2 121 ? -21.911 -23.570 -19.108 1.00 19.38 121 ARG E C 1
ATOM 11575 O O . ARG E 2 121 ? -20.750 -23.168 -19.047 1.00 16.97 121 ARG E O 1
ATOM 11583 N N . LYS E 2 122 ? -22.248 -24.569 -19.886 1.00 20.64 122 LYS E N 1
ATOM 11584 C CA . LYS E 2 122 ? -21.334 -25.289 -20.754 1.00 20.74 122 LYS E CA 1
ATOM 11585 C C . LYS E 2 122 ? -22.013 -25.567 -22.087 1.00 21.24 122 LYS E C 1
ATOM 11586 O O . LYS E 2 122 ? -23.132 -25.673 -22.124 1.00 19.92 122 LYS E O 1
ATOM 11592 N N . PHE E 2 123 ? -21.260 -25.755 -23.133 1.00 20.91 123 PHE E N 1
ATOM 11593 C CA . PHE E 2 123 ? -21.813 -26.098 -24.436 1.00 21.05 123 PHE E CA 1
ATOM 11594 C C . PHE E 2 123 ? -22.208 -27.563 -24.414 1.00 22.14 123 PHE E C 1
ATOM 11595 O O . PHE E 2 123 ? -21.714 -28.325 -23.589 1.00 21.48 123 PHE E O 1
ATOM 11603 N N . ALA E 2 124 ? -23.071 -28.005 -25.265 1.00 28.26 124 ALA E N 1
ATOM 11604 C CA . ALA E 2 124 ? -23.445 -29.400 -25.334 1.00 28.50 124 ALA E CA 1
ATOM 11605 C C . ALA E 2 124 ? -22.233 -30.300 -25.408 1.00 28.28 124 ALA E C 1
ATOM 11606 O O . ALA E 2 124 ? -22.202 -31.295 -24.798 1.00 28.70 124 ALA E O 1
ATOM 11608 N N . ALA E 2 125 ? -21.299 -29.947 -26.256 1.00 22.58 125 ALA E N 1
ATOM 11609 C CA . ALA E 2 125 ? -20.162 -30.751 -26.439 1.00 22.47 125 ALA E CA 1
ATOM 11610 C C . ALA E 2 125 ? -19.221 -30.734 -25.313 1.00 22.34 125 ALA E C 1
ATOM 11611 O O . ALA E 2 125 ? -18.378 -31.445 -25.365 1.00 23.12 125 ALA E O 1
ATOM 11613 N N . GLY E 2 126 ? -19.345 -29.847 -24.326 1.00 21.82 126 GLY E N 1
ATOM 11614 C CA . GLY E 2 126 ? -18.597 -29.978 -23.130 1.00 21.26 126 GLY E CA 1
ATOM 11615 C C . GLY E 2 126 ? -17.836 -28.812 -22.580 1.00 20.50 126 GLY E C 1
ATOM 11616 O O . GLY E 2 126 ? -17.618 -28.753 -21.472 1.00 20.07 126 GLY E O 1
ATOM 11617 N N . SER E 2 127 ? -17.474 -27.909 -23.403 1.00 18.87 127 SER E N 1
ATOM 11618 C CA . SER E 2 127 ? -16.627 -26.804 -22.949 1.00 18.94 127 SER E CA 1
ATOM 11619 C C . SER E 2 127 ? -17.366 -25.755 -22.120 1.00 18.29 127 SER E C 1
ATOM 11620 O O . SER E 2 127 ? -18.559 -25.527 -22.307 1.00 18.09 127 SER E O 1
ATOM 11623 N N . PHE E 2 128 ? -16.652 -25.130 -21.186 1.00 20.30 128 PHE E N 1
ATOM 11624 C CA . PHE E 2 128 ? -17.249 -24.099 -20.340 1.00 19.48 128 PHE E CA 1
ATOM 11625 C C . PHE E 2 128 ? -17.533 -22.882 -21.202 1.00 19.18 128 PHE E C 1
ATOM 11626 O O . PHE E 2 128 ? -16.710 -22.507 -22.033 1.00 19.28 128 PHE E O 1
ATOM 11634 N N . LYS E 2 129 ? -18.687 -22.261 -20.993 1.00 18.58 129 LYS E N 1
ATOM 11635 C CA . LYS E 2 129 ? -19.064 -21.081 -21.761 1.00 18.37 129 LYS E CA 1
ATOM 11636 C C . LYS E 2 129 ? -18.458 -19.813 -21.174 1.00 18.33 129 LYS E C 1
ATOM 11637 O O . LYS E 2 129 ? -18.160 -18.866 -21.905 1.00 19.25 129 LYS E O 1
ATOM 11643 N N . PHE E 2 130 ? -18.285 -19.800 -19.855 1.00 17.29 130 PHE E N 1
ATOM 11644 C CA . PHE E 2 130 ? -17.734 -18.640 -19.161 1.00 18.22 130 PHE E CA 1
ATOM 11645 C C . PHE E 2 130 ? -16.807 -19.063 -18.026 1.00 18.21 130 PHE E C 1
ATOM 11646 O O . PHE E 2 130 ? -17.101 -18.808 -16.856 1.00 18.45 130 PHE E O 1
ATOM 11654 N N . PRO E 2 131 ? -15.679 -19.723 -18.351 1.00 15.49 131 PRO E N 1
ATOM 11655 C CA . PRO E 2 131 ? -14.742 -20.157 -17.308 1.00 15.89 131 PRO E CA 1
ATOM 11656 C C . PRO E 2 131 ? -14.180 -18.961 -16.550 1.00 15.35 131 PRO E C 1
ATOM 11657 O O . PRO E 2 131 ? -13.748 -17.986 -17.156 1.00 16.37 131 PRO E O 1
ATOM 11661 N N . ILE E 2 132 ? -14.184 -19.046 -15.225 1.00 17.41 132 ILE E N 1
ATOM 11662 C CA . ILE E 2 132 ? -13.705 -17.960 -14.377 1.00 18.10 132 ILE E CA 1
ATOM 11663 C C . ILE E 2 132 ? -12.200 -18.014 -14.128 1.00 18.17 132 ILE E C 1
ATOM 11664 O O . ILE E 2 132 ? -11.667 -19.047 -13.719 1.00 18.50 132 ILE E O 1
ATOM 11669 N N . GLY E 2 133 ? -11.517 -16.896 -14.374 1.00 19.19 133 GLY E N 1
ATOM 11670 C CA . GLY E 2 133 ? -10.082 -16.848 -14.163 1.00 19.46 133 GLY E CA 1
ATOM 11671 C C . GLY E 2 133 ? -9.376 -15.722 -14.899 1.00 19.48 133 GLY E C 1
ATOM 11672 O O . GLY E 2 133 ? -9.981 -14.702 -15.224 1.00 20.22 133 GLY E O 1
ATOM 11673 N N . GLY E 2 134 ? -8.083 -15.902 -15.150 1.00 16.59 134 GLY E N 1
ATOM 11674 C CA . GLY E 2 134 ? -7.323 -14.891 -15.864 1.00 16.34 134 GLY E CA 1
ATOM 11675 C C . GLY E 2 134 ? -6.801 -13.728 -15.042 1.00 15.92 134 GLY E C 1
ATOM 11676 O O . GLY E 2 134 ? -6.355 -12.723 -15.606 1.00 16.34 134 GLY E O 1
ATOM 11677 N N . THR E 2 135 ? -6.854 -13.844 -13.717 1.00 15.58 135 THR E N 1
ATOM 11678 C CA . THR E 2 135 ? -6.361 -12.775 -12.848 1.00 15.55 135 THR E CA 1
ATOM 11679 C C . THR E 2 135 ? -5.011 -13.141 -12.254 1.00 15.33 135 THR E C 1
ATOM 11680 O O . THR E 2 135 ? -4.628 -14.305 -12.248 1.00 16.94 135 THR E O 1
ATOM 11684 N N . GLY E 2 136 ? -4.292 -12.135 -11.765 1.00 15.41 136 GLY E N 1
ATOM 11685 C CA . GLY E 2 136 ? -2.996 -12.366 -11.147 1.00 16.67 136 GLY E CA 1
ATOM 11686 C C . GLY E 2 136 ? -1.972 -13.076 -12.014 1.00 17.38 136 GLY E C 1
ATOM 11687 O O . GLY E 2 136 ? -1.989 -12.951 -13.238 1.00 17.20 136 GLY E O 1
ATOM 11688 N N . ALA E 2 137 ? -1.081 -13.828 -11.370 1.00 18.20 137 ALA E N 1
ATOM 11689 C CA . ALA E 2 137 ? -0.026 -14.559 -12.065 1.00 18.46 137 ALA E CA 1
ATOM 11690 C C . ALA E 2 137 ? -0.570 -15.807 -12.741 1.00 19.16 137 ALA E C 1
ATOM 11691 O O . ALA E 2 137 ? -0.394 -16.928 -12.251 1.00 18.76 137 ALA E O 1
ATOM 11693 N N . SER E 2 138 ? -1.214 -15.600 -13.884 1.00 17.43 138 SER E N 1
ATOM 11694 C CA . SER E 2 138 ? -1.812 -16.682 -14.652 1.00 17.18 138 SER E CA 1
ATOM 11695 C C . SER E 2 138 ? -1.632 -16.431 -16.143 1.00 16.03 138 SER E C 1
ATOM 11696 O O . SER E 2 138 ? -0.941 -15.499 -16.550 1.00 16.60 138 SER E O 1
ATOM 11699 N N . ILE E 2 139 ? -2.249 -17.286 -16.947 1.00 17.56 139 ILE E N 1
ATOM 11700 C CA . ILE E 2 139 ? -2.213 -17.163 -18.399 1.00 17.68 139 ILE E CA 1
ATOM 11701 C C . ILE E 2 139 ? -3.648 -16.816 -18.786 1.00 18.51 139 ILE E C 1
ATOM 11702 O O . ILE E 2 139 ? -4.516 -17.689 -18.843 1.00 19.46 139 ILE E O 1
ATOM 11707 N N . SER E 2 140 ? -3.885 -15.540 -19.073 1.00 19.50 140 SER E N 1
ATOM 11708 C CA . SER E 2 140 ? -5.198 -15.022 -19.353 1.00 19.78 140 SER E CA 1
ATOM 11709 C C . SER E 2 140 ? -5.553 -14.830 -20.823 1.00 20.48 140 SER E C 1
ATOM 11710 O O . SER E 2 140 ? -5.397 -13.804 -21.320 1.00 22.40 140 SER E O 1
ATOM 11713 N N . ASN E 2 141 ? -6.089 -15.830 -21.467 1.00 22.19 141 ASN E N 1
ATOM 11714 C CA . ASN E 2 141 ? -6.519 -15.752 -22.839 1.00 21.17 141 ASN E CA 1
ATOM 11715 C C . ASN E 2 141 ? -5.325 -15.496 -23.763 1.00 21.46 141 ASN E C 1
ATOM 11716 O O . ASN E 2 141 ? -4.230 -15.265 -23.302 1.00 23.27 141 ASN E O 1
ATOM 11721 N N . ILE E 2 142 ? -5.556 -15.545 -25.050 1.00 16.89 142 ILE E N 1
ATOM 11722 C CA . ILE E 2 142 ? -4.497 -15.338 -26.003 1.00 16.16 142 ILE E CA 1
ATOM 11723 C C . ILE E 2 142 ? -4.968 -14.319 -27.026 1.00 15.86 142 ILE E C 1
ATOM 11724 O O . ILE E 2 142 ? -5.946 -14.518 -27.631 1.00 16.78 142 ILE E O 1
ATOM 11729 N N . VAL E 2 143 ? -4.252 -13.240 -27.170 1.00 16.30 143 VAL E N 1
ATOM 11730 C CA . VAL E 2 143 ? -4.592 -12.222 -28.151 1.00 16.67 143 VAL E CA 1
ATOM 11731 C C . VAL E 2 143 ? -4.305 -12.882 -29.498 1.00 16.52 143 VAL E C 1
ATOM 11732 O O . VAL E 2 143 ? -3.218 -13.428 -29.702 1.00 16.84 143 VAL E O 1
ATOM 11736 N N . HIS E 2 144 ? -5.276 -12.866 -30.405 1.00 15.75 144 HIS E N 1
ATOM 11737 C CA . HIS E 2 144 ? -5.059 -13.489 -31.699 1.00 15.96 144 HIS E CA 1
ATOM 11738 C C . HIS E 2 144 ? -5.735 -12.790 -32.858 1.00 16.43 144 HIS E C 1
ATOM 11739 O O . HIS E 2 144 ? -6.420 -11.773 -32.689 1.00 15.78 144 HIS E O 1
ATOM 11746 N N . THR E 2 145 ? -5.540 -13.364 -34.038 1.00 17.09 145 THR E N 1
ATOM 11747 C CA . THR E 2 145 ? -6.029 -12.791 -35.275 1.00 17.95 145 THR E CA 1
ATOM 11748 C C . THR E 2 145 ? -7.099 -13.578 -36.045 1.00 17.48 145 THR E C 1
ATOM 11749 O O . THR E 2 145 ? -7.791 -14.429 -35.482 1.00 17.44 145 THR E O 1
ATOM 11753 N N . GLN E 2 146 ? -7.224 -13.285 -37.339 1.00 16.28 146 GLN E N 1
ATOM 11754 C CA . GLN E 2 146 ? -8.228 -13.921 -38.195 1.00 16.23 146 GLN E CA 1
ATOM 11755 C C . GLN E 2 146 ? -7.953 -15.345 -38.669 1.00 16.70 146 GLN E C 1
ATOM 11756 O O . GLN E 2 146 ? -8.857 -16.181 -38.684 1.00 17.54 146 GLN E O 1
ATOM 11762 N N . GLY E 2 147 ? -6.723 -15.623 -39.080 1.00 16.50 147 GLY E N 1
ATOM 11763 C CA . GLY E 2 147 ? -6.423 -16.961 -39.557 1.00 17.29 147 GLY E CA 1
ATOM 11764 C C . GLY E 2 147 ? -7.234 -17.314 -40.796 1.00 17.46 147 GLY E C 1
ATOM 11765 O O . GLY E 2 147 ? -7.569 -16.441 -41.604 1.00 17.51 147 GLY E O 1
ATOM 11766 N N . TRP E 2 148 ? -7.573 -18.593 -40.926 1.00 16.59 148 TRP E N 1
ATOM 11767 C CA . TRP E 2 148 ? -8.326 -19.090 -42.068 1.00 17.00 148 TRP E CA 1
ATOM 11768 C C . TRP E 2 148 ? -9.811 -18.772 -41.999 1.00 16.71 148 TRP E C 1
ATOM 11769 O O . TRP E 2 148 ? -10.577 -19.156 -42.881 1.00 17.40 148 TRP E O 1
ATOM 11780 N N . VAL E 2 149 ? -10.215 -18.075 -40.945 1.00 16.02 149 VAL E N 1
ATOM 11781 C CA . VAL E 2 149 ? -11.606 -17.697 -40.785 1.00 15.35 149 VAL E CA 1
ATOM 11782 C C . VAL E 2 149 ? -11.924 -16.492 -41.663 1.00 15.30 149 VAL E C 1
ATOM 11783 O O . VAL E 2 149 ? -13.063 -16.322 -42.089 1.00 15.63 149 VAL E O 1
ATOM 11787 N N . TYR E 2 150 ? -10.923 -15.672 -41.977 1.00 16.09 150 TYR E N 1
ATOM 11788 C CA . TYR E 2 150 ? -11.228 -14.494 -42.771 1.00 16.10 150 TYR E CA 1
ATOM 11789 C C . TYR E 2 150 ? -10.127 -13.826 -43.601 1.00 16.53 150 TYR E C 1
ATOM 11790 O O . TYR E 2 150 ? -10.428 -13.091 -44.545 1.00 15.60 150 TYR E O 1
ATOM 11799 N N . CYS E 2 151 ? -8.864 -14.062 -43.269 1.00 14.69 151 CYS E N 1
ATOM 11800 C CA . CYS E 2 151 ? -7.787 -13.389 -43.990 1.00 16.17 151 CYS E CA 1
ATOM 11801 C C . CYS E 2 151 ? -7.210 -14.129 -45.193 1.00 16.12 151 CYS E C 1
ATOM 11802 O O . CYS E 2 151 ? -7.249 -15.357 -45.268 1.00 16.77 151 CYS E O 1
ATOM 11805 N N . HIS E 2 152 ? -6.660 -13.364 -46.134 1.00 19.14 152 HIS E N 1
ATOM 11806 C CA . HIS E 2 152 ? -6.078 -13.941 -47.337 1.00 19.13 152 HIS E CA 1
ATOM 11807 C C . HIS E 2 152 ? -4.561 -14.124 -47.270 1.00 19.43 152 HIS E C 1
ATOM 11808 O O . HIS E 2 152 ? -3.990 -14.810 -48.110 1.00 19.21 152 HIS E O 1
ATOM 11815 N N . THR E 2 153 ? -3.909 -13.533 -46.269 1.00 17.42 153 THR E N 1
ATOM 11816 C CA . THR E 2 153 ? -2.458 -13.671 -46.149 1.00 17.60 153 THR E CA 1
ATOM 11817 C C . THR E 2 153 ? -1.941 -14.524 -44.983 1.00 17.93 153 THR E C 1
ATOM 11818 O O . THR E 2 153 ? -0.780 -14.406 -44.599 1.00 16.36 153 THR E O 1
ATOM 11822 N N . PRO E 2 154 ? -2.783 -15.398 -44.407 1.00 18.08 154 PRO E N 1
ATOM 11823 C CA . PRO E 2 154 ? -2.237 -16.186 -43.300 1.00 18.46 154 PRO E CA 1
ATOM 11824 C C . PRO E 2 154 ? -1.301 -17.319 -43.723 1.00 19.21 154 PRO E C 1
ATOM 11825 O O . PRO E 2 154 ? -1.330 -17.781 -44.867 1.00 18.93 154 PRO E O 1
ATOM 11829 N N . ALA E 2 155 ? -0.466 -17.745 -42.782 1.00 19.80 155 ALA E N 1
ATOM 11830 C CA . ALA E 2 155 ? 0.465 -18.847 -42.989 1.00 19.71 155 ALA E CA 1
ATOM 11831 C C . ALA E 2 155 ? 0.033 -19.959 -42.030 1.00 20.14 155 ALA E C 1
ATOM 11832 O O . ALA E 2 155 ? 0.601 -21.052 -42.024 1.00 21.06 155 ALA E O 1
ATOM 11834 N N . THR E 2 156 ? -0.973 -19.659 -41.212 1.00 19.12 156 THR E N 1
ATOM 11835 C CA . THR E 2 156 ? -1.513 -20.616 -40.251 1.00 18.66 156 THR E CA 1
ATOM 11836 C C . THR E 2 156 ? -2.872 -20.113 -39.789 1.00 18.77 156 THR E C 1
ATOM 11837 O O . THR E 2 156 ? -3.303 -19.035 -40.196 1.00 18.93 156 THR E O 1
ATOM 11841 N N . ASP E 2 157 ? -3.547 -20.888 -38.945 1.00 17.72 157 ASP E N 1
ATOM 11842 C CA . ASP E 2 157 ? -4.857 -20.488 -38.440 1.00 17.53 157 ASP E CA 1
ATOM 11843 C C . ASP E 2 157 ? -4.679 -19.785 -37.104 1.00 16.75 157 ASP E C 1
ATOM 11844 O O . ASP E 2 157 ? -3.590 -19.803 -36.533 1.00 17.96 157 ASP E O 1
ATOM 11849 N N . ALA E 2 158 ? -5.750 -19.174 -36.605 1.00 15.02 158 ALA E N 1
ATOM 11850 C CA . ALA E 2 158 ? -5.688 -18.470 -35.327 1.00 14.77 158 ALA E CA 1
ATOM 11851 C C . ALA E 2 158 ? -6.589 -19.111 -34.273 1.00 14.83 158 ALA E C 1
ATOM 11852 O O . ALA E 2 158 ? -6.106 -19.592 -33.246 1.00 13.54 158 ALA E O 1
ATOM 11854 N N . SER E 2 159 ? -7.894 -19.128 -34.532 1.00 18.42 159 SER E N 1
ATOM 11855 C CA . SER E 2 159 ? -8.855 -19.707 -33.593 1.00 18.73 159 SER E CA 1
ATOM 11856 C C . SER E 2 159 ? -8.544 -21.160 -33.211 1.00 18.78 159 SER E C 1
ATOM 11857 O O . SER E 2 159 ? -8.652 -21.536 -32.041 1.00 18.26 159 SER E O 1
ATOM 11860 N N . GLY E 2 160 ? -8.172 -21.973 -34.195 1.00 17.40 160 GLY E N 1
ATOM 11861 C CA . GLY E 2 160 ? -7.854 -23.366 -33.922 1.00 16.73 160 GLY E CA 1
ATOM 11862 C C . GLY E 2 160 ? -6.676 -23.528 -32.973 1.00 17.21 160 GLY E C 1
ATOM 11863 O O . GLY E 2 160 ? -6.798 -24.185 -31.937 1.00 17.87 160 GLY E O 1
ATOM 11864 N N . PRO E 2 161 ? -5.510 -22.951 -33.300 1.00 17.51 161 PRO E N 1
ATOM 11865 C CA . PRO E 2 161 ? -4.336 -23.068 -32.427 1.00 17.64 161 PRO E CA 1
ATOM 11866 C C . PRO E 2 161 ? -4.583 -22.486 -31.033 1.00 16.65 161 PRO E C 1
ATOM 11867 O O . PRO E 2 161 ? -4.070 -23.000 -30.033 1.00 16.34 161 PRO E O 1
ATOM 11871 N N . VAL E 2 162 ? -5.370 -21.414 -30.969 1.00 15.52 162 VAL E N 1
ATOM 11872 C CA . VAL E 2 162 ? -5.674 -20.778 -29.691 1.00 15.04 162 VAL E CA 1
ATOM 11873 C C . VAL E 2 162 ? -6.477 -21.720 -28.798 1.00 16.39 162 VAL E C 1
ATOM 11874 O O . VAL E 2 162 ? -6.208 -21.837 -27.598 1.00 15.38 162 VAL E O 1
ATOM 11878 N N . LYS E 2 163 ? -7.463 -22.389 -29.384 1.00 15.31 163 LYS E N 1
ATOM 11879 C CA . LYS E 2 163 ? -8.278 -23.333 -28.627 1.00 16.54 163 LYS E CA 1
ATOM 11880 C C . LYS E 2 163 ? -7.386 -24.482 -28.164 1.00 16.75 163 LYS E C 1
ATOM 11881 O O . LYS E 2 163 ? -7.475 -24.930 -27.017 1.00 17.79 163 LYS E O 1
ATOM 11887 N N . ALA E 2 164 ? -6.510 -24.943 -29.049 1.00 21.02 164 ALA E N 1
ATOM 11888 C CA . ALA E 2 164 ? -5.606 -26.042 -28.722 1.00 21.13 164 ALA E CA 1
ATOM 11889 C C . ALA E 2 164 ? -4.700 -25.700 -27.545 1.00 21.24 164 ALA E C 1
ATOM 11890 O O . ALA E 2 164 ? -4.553 -26.488 -26.610 1.00 22.00 164 ALA E O 1
ATOM 11892 N N . VAL E 2 165 ? -4.090 -24.520 -27.596 1.00 15.92 165 VAL E N 1
ATOM 11893 C CA . VAL E 2 165 ? -3.186 -24.096 -26.539 1.00 15.86 165 VAL E CA 1
ATOM 11894 C C . VAL E 2 165 ? -3.887 -23.783 -25.222 1.00 16.02 165 VAL E C 1
ATOM 11895 O O . VAL E 2 165 ? -3.385 -24.145 -24.162 1.00 16.16 165 VAL E O 1
ATOM 11899 N N . MET E 2 166 ? -5.039 -23.115 -25.270 1.00 17.42 166 MET E N 1
ATOM 11900 C CA . MET E 2 166 ? -5.732 -22.787 -24.025 1.00 18.90 166 MET E CA 1
ATOM 11901 C C . MET E 2 166 ? -6.250 -24.034 -23.317 1.00 19.80 166 MET E C 1
ATOM 11902 O O . MET E 2 166 ? -6.392 -24.044 -22.095 1.00 20.14 166 MET E O 1
ATOM 11907 N N . ASP E 2 167 ? -6.529 -25.085 -24.084 1.00 18.44 167 ASP E N 1
ATOM 11908 C CA . ASP E 2 167 ? -6.988 -26.340 -23.501 1.00 19.04 167 ASP E CA 1
ATOM 11909 C C . ASP E 2 167 ? -5.863 -26.939 -22.658 1.00 20.03 167 ASP E C 1
ATOM 11910 O O . ASP E 2 167 ? -6.085 -27.380 -21.529 1.00 20.73 167 ASP E O 1
ATOM 11915 N N . GLU E 2 168 ? -4.651 -26.947 -23.205 1.00 21.39 168 GLU E N 1
ATOM 11916 C CA . GLU E 2 168 ? -3.518 -27.512 -22.491 1.00 21.88 168 GLU E CA 1
ATOM 11917 C C . GLU E 2 168 ? -3.039 -26.624 -21.350 1.00 21.71 168 GLU E C 1
ATOM 11918 O O . GLU E 2 168 ? -2.443 -27.116 -20.394 1.00 22.05 168 GLU E O 1
ATOM 11924 N N . LEU E 2 169 ? -3.296 -25.322 -21.446 1.00 18.38 169 LEU E N 1
ATOM 11925 C CA . LEU E 2 169 ? -2.880 -24.391 -20.398 1.00 17.85 169 LEU E CA 1
ATOM 11926 C C . LEU E 2 169 ? -4.060 -23.961 -19.528 1.00 18.17 169 LEU E C 1
ATOM 11927 O O . LEU E 2 169 ? -3.956 -23.009 -18.757 1.00 17.73 169 LEU E O 1
ATOM 11932 N N . PHE E 2 170 ? -5.180 -24.668 -19.634 1.00 18.17 170 PHE E N 1
ATOM 11933 C CA . PHE E 2 170 ? -6.358 -24.293 -18.862 1.00 18.14 170 PHE E CA 1
ATOM 11934 C C . PHE E 2 170 ? -6.121 -24.189 -17.359 1.00 18.69 170 PHE E C 1
ATOM 11935 O O . PHE E 2 170 ? -6.659 -23.296 -16.710 1.00 17.71 170 PHE E O 1
ATOM 11943 N N . GLU E 2 171 ? -5.325 -25.100 -16.804 1.00 19.33 171 GLU E N 1
ATOM 11944 C CA . GLU E 2 171 ? -5.046 -25.083 -15.374 1.00 21.69 171 GLU E CA 1
ATOM 11945 C C . GLU E 2 171 ? -4.338 -23.800 -14.965 1.00 21.01 171 GLU E C 1
ATOM 11946 O O . GLU E 2 171 ? -4.430 -23.383 -13.811 1.00 20.77 171 GLU E O 1
ATOM 11952 N N . GLU E 2 172 ? -3.631 -23.182 -15.909 1.00 20.80 172 GLU E N 1
ATOM 11953 C CA . GLU E 2 172 ? -2.908 -21.935 -15.647 1.00 21.54 172 GLU E CA 1
ATOM 11954 C C . GLU E 2 172 ? -3.830 -20.719 -15.711 1.00 19.83 172 GLU E C 1
ATOM 11955 O O . GLU E 2 172 ? -3.500 -19.653 -15.190 1.00 20.75 172 GLU E O 1
ATOM 11961 N N . PHE E 2 173 ? -4.976 -20.877 -16.364 1.00 18.26 173 PHE E N 1
ATOM 11962 C CA . PHE E 2 173 ? -5.949 -19.792 -16.477 1.00 16.83 173 PHE E CA 1
ATOM 11963 C C . PHE E 2 173 ? -6.764 -19.720 -15.184 1.00 16.13 173 PHE E C 1
ATOM 11964 O O . PHE E 2 173 ? -7.074 -18.635 -14.684 1.00 15.32 173 PHE E O 1
ATOM 11972 N N . THR E 2 174 ? -7.098 -20.885 -14.640 1.00 15.81 174 THR E N 1
ATOM 11973 C CA . THR E 2 174 ? -7.905 -20.956 -13.423 1.00 15.67 174 THR E CA 1
ATOM 11974 C C . THR E 2 174 ? -7.138 -20.910 -12.104 1.00 15.87 174 THR E C 1
ATOM 11975 O O . THR E 2 174 ? -7.714 -21.156 -11.043 1.00 15.62 174 THR E O 1
ATOM 11979 N N . SER E 2 175 ? -5.846 -20.600 -12.160 1.00 19.86 175 SER E N 1
ATOM 11980 C CA . SER E 2 175 ? -5.041 -20.519 -10.944 1.00 19.76 175 SER E CA 1
ATOM 11981 C C . SER E 2 175 ? -4.035 -19.381 -11.056 1.00 20.13 175 SER E C 1
ATOM 11982 O O . SER E 2 175 ? -3.856 -18.804 -12.126 1.00 20.55 175 SER E O 1
ATOM 11985 N N . MET E 2 176 ? -3.396 -19.045 -9.943 1.00 16.72 176 MET E N 1
ATOM 11986 C CA . MET E 2 176 ? -2.409 -17.971 -9.928 1.00 17.20 176 MET E CA 1
ATOM 11987 C C . MET E 2 176 ? -1.132 -18.506 -9.284 1.00 17.32 176 MET E C 1
ATOM 11988 O O . MET E 2 176 ? -0.705 -18.041 -8.225 1.00 17.85 176 MET E O 1
ATOM 11993 N N . ARG E 2 177 ? -0.516 -19.474 -9.961 1.00 19.11 177 ARG E N 1
ATOM 11994 C CA . ARG E 2 177 ? 0.690 -20.145 -9.476 1.00 19.89 177 ARG E CA 1
ATOM 11995 C C . ARG E 2 177 ? 1.997 -19.748 -10.172 1.00 19.24 177 ARG E C 1
ATOM 11996 O O . ARG E 2 177 ? 3.077 -20.198 -9.777 1.00 18.97 177 ARG E O 1
ATOM 12004 N N . LEU E 2 178 ? 1.910 -18.906 -11.195 1.00 16.64 178 LEU E N 1
ATOM 12005 C CA . LEU E 2 178 ? 3.105 -18.490 -11.934 1.00 16.48 178 LEU E CA 1
ATOM 12006 C C . LEU E 2 178 ? 3.938 -17.417 -11.228 1.00 16.01 178 LEU E C 1
ATOM 12007 O O . LEU E 2 178 ? 3.457 -16.729 -10.330 1.00 17.22 178 LEU E O 1
ATOM 12012 N N . PRO E 2 179 ? 5.214 -17.274 -11.617 1.00 15.48 179 PRO E N 1
ATOM 12013 C CA . PRO E 2 179 ? 6.084 -16.264 -10.997 1.00 15.36 179 PRO E CA 1
ATOM 12014 C C . PRO E 2 179 ? 5.591 -14.852 -11.321 1.00 14.68 179 PRO E C 1
ATOM 12015 O O . PRO E 2 179 ? 5.817 -13.902 -10.565 1.00 15.01 179 PRO E O 1
ATOM 12019 N N . ALA E 2 180 ? 4.919 -14.738 -12.461 1.00 16.75 180 ALA E N 1
ATOM 12020 C CA . ALA E 2 180 ? 4.374 -13.477 -12.945 1.00 16.17 180 ALA E CA 1
ATOM 12021 C C . ALA E 2 180 ? 3.421 -13.801 -14.086 1.00 16.91 180 ALA E C 1
ATOM 12022 O O . ALA E 2 180 ? 3.309 -14.960 -14.493 1.00 17.91 180 ALA E O 1
ATOM 12024 N N . ILE E 2 181 ? 2.730 -12.792 -14.609 1.00 14.93 181 ILE E N 1
ATOM 12025 C CA . ILE E 2 181 ? 1.816 -13.050 -15.715 1.00 14.52 181 ILE E CA 1
ATOM 12026 C C . ILE E 2 181 ? 2.595 -13.555 -16.918 1.00 13.57 181 ILE E C 1
ATOM 12027 O O . ILE E 2 181 ? 3.747 -13.176 -17.142 1.00 14.28 181 ILE E O 1
ATOM 12032 N N . VAL E 2 182 ? 1.963 -14.432 -17.682 1.00 15.65 182 VAL E N 1
ATOM 12033 C CA . VAL E 2 182 ? 2.559 -14.961 -18.895 1.00 14.68 182 VAL E CA 1
ATOM 12034 C C . VAL E 2 182 ? 1.557 -14.649 -19.991 1.00 14.97 182 VAL E C 1
ATOM 12035 O O . VAL E 2 182 ? 0.455 -15.208 -20.017 1.00 15.41 182 VAL E O 1
ATOM 12039 N N . ARG E 2 183 ? 1.924 -13.722 -20.866 1.00 15.00 183 ARG E N 1
ATOM 12040 C CA . ARG E 2 183 ? 1.054 -13.335 -21.966 1.00 15.27 183 ARG E CA 1
ATOM 12041 C C . ARG E 2 183 ? 1.420 -14.160 -23.184 1.00 15.50 183 ARG E C 1
ATOM 12042 O O . ARG E 2 183 ? 2.587 -14.235 -23.564 1.00 15.41 183 ARG E O 1
ATOM 12050 N N . VAL E 2 184 ? 0.417 -14.792 -23.778 1.00 17.79 184 VAL E N 1
ATOM 12051 C CA . VAL E 2 184 ? 0.608 -15.609 -24.966 1.00 18.15 184 VAL E CA 1
ATOM 12052 C C . VAL E 2 184 ? -0.165 -14.917 -26.088 1.00 19.60 184 VAL E C 1
ATOM 12053 O O . VAL E 2 184 ? -1.306 -14.489 -25.893 1.00 19.83 184 VAL E O 1
ATOM 12057 N N . SER E 2 185 ? 0.457 -14.786 -27.255 1.00 16.20 185 SER E N 1
ATOM 12058 C CA . SER E 2 185 ? -0.206 -14.144 -28.381 1.00 16.77 185 SER E CA 1
ATOM 12059 C C . SER E 2 185 ? 0.107 -14.876 -29.672 1.00 16.06 185 SER E C 1
ATOM 12060 O O . SER E 2 185 ? 1.166 -15.480 -29.807 1.00 16.53 185 SER E O 1
ATOM 12063 N N . LEU E 2 186 ? -0.820 -14.813 -30.617 1.00 15.09 186 LEU E N 1
ATOM 12064 C CA . LEU E 2 186 ? -0.634 -15.462 -31.903 1.00 15.55 186 LEU E CA 1
ATOM 12065 C C . LEU E 2 186 ? -1.005 -14.524 -33.043 1.00 15.90 186 LEU E C 1
ATOM 12066 O O . LEU E 2 186 ? -1.932 -13.724 -32.922 1.00 15.06 186 LEU E O 1
ATOM 12071 N N . ALA E 2 187 ? -0.255 -14.617 -34.137 1.00 16.29 187 ALA E N 1
ATOM 12072 C CA . ALA E 2 187 ? -0.515 -13.831 -35.339 1.00 16.41 187 ALA E CA 1
ATOM 12073 C C . ALA E 2 187 ? -0.364 -14.840 -36.477 1.00 16.84 187 ALA E C 1
ATOM 12074 O O . ALA E 2 187 ? 0.574 -15.638 -36.466 1.00 16.80 187 ALA E O 1
ATOM 12076 N N . CYS E 2 188 ? -1.272 -14.816 -37.449 1.00 17.96 188 CYS E N 1
ATOM 12077 C CA . CYS E 2 188 ? -1.202 -15.788 -38.542 1.00 18.86 188 CYS E CA 1
ATOM 12078 C C . CYS E 2 188 ? -0.210 -15.509 -39.667 1.00 18.82 188 CYS E C 1
ATOM 12079 O O . CYS E 2 188 ? -0.043 -16.341 -40.555 1.00 19.41 188 CYS E O 1
ATOM 12082 N N . CYS E 2 189 ? 0.446 -14.353 -39.641 1.00 14.04 189 CYS E N 1
ATOM 12083 C CA . CYS E 2 189 ? 1.457 -14.042 -40.652 1.00 14.99 189 CYS E CA 1
ATOM 12084 C C . CYS E 2 189 ? 2.400 -12.992 -40.079 1.00 15.09 189 CYS E C 1
ATOM 12085 O O . CYS E 2 189 ? 2.134 -12.443 -39.008 1.00 15.10 189 CYS E O 1
ATOM 12088 N N . ILE E 2 190 ? 3.496 -12.706 -40.772 1.00 19.87 190 ILE E N 1
ATOM 12089 C CA . ILE E 2 190 ? 4.464 -11.750 -40.242 1.00 21.16 190 ILE E CA 1
ATOM 12090 C C . ILE E 2 190 ? 4.018 -10.299 -40.101 1.00 22.29 190 ILE E C 1
ATOM 12091 O O . ILE E 2 190 ? 4.765 -9.469 -39.585 1.00 22.30 190 ILE E O 1
ATOM 12096 N N . ASN E 2 191 ? 2.804 -9.982 -40.545 1.00 22.67 191 ASN E N 1
ATOM 12097 C CA . ASN E 2 191 ? 2.294 -8.625 -40.374 1.00 22.99 191 ASN E CA 1
ATOM 12098 C C . ASN E 2 191 ? 2.180 -8.456 -38.865 1.00 23.60 191 ASN E C 1
ATOM 12099 O O . ASN E 2 191 ? 2.192 -7.346 -38.337 1.00 22.96 191 ASN E O 1
ATOM 12104 N N . MET E 2 192 ? 2.069 -9.592 -38.184 1.00 21.87 192 MET E N 1
ATOM 12105 C CA . MET E 2 192 ? 1.969 -9.642 -36.734 1.00 22.43 192 MET E CA 1
ATOM 12106 C C . MET E 2 192 ? 0.935 -8.723 -36.120 1.00 21.64 192 MET E C 1
ATOM 12107 O O . MET E 2 192 ? 1.255 -7.917 -35.242 1.00 21.70 192 MET E O 1
ATOM 12112 N N . CYS E 2 193 ? -0.303 -8.830 -36.586 1.00 22.51 193 CYS E N 1
ATOM 12113 C CA . CYS E 2 193 ? -1.366 -8.021 -36.022 1.00 21.71 193 CYS E CA 1
ATOM 12114 C C . CYS E 2 193 ? -1.461 -8.522 -34.593 1.00 22.98 193 CYS E C 1
ATOM 12115 O O . CYS E 2 193 ? -1.248 -9.711 -34.338 1.00 21.86 193 CYS E O 1
ATOM 12118 N N . GLY E 2 194 ? -1.759 -7.632 -33.725 1.00 22.84 194 GLY E N 1
ATOM 12119 C CA . GLY E 2 194 ? -1.866 -7.933 -32.383 1.00 24.12 194 GLY E CA 1
ATOM 12120 C C . GLY E 2 194 ? -0.686 -7.719 -31.549 1.00 24.85 194 GLY E C 1
ATOM 12121 O O . GLY E 2 194 ? -0.237 -6.712 -31.544 1.00 24.12 194 GLY E O 1
ATOM 12122 N N . ALA E 2 195 ? -0.234 -8.768 -30.853 1.00 25.24 195 ALA E N 1
ATOM 12123 C CA . ALA E 2 195 ? 0.714 -8.555 -29.778 1.00 25.77 195 ALA E CA 1
ATOM 12124 C C . ALA E 2 195 ? 2.017 -9.482 -29.684 1.00 26.00 195 ALA E C 1
ATOM 12125 O O . ALA E 2 195 ? 2.667 -9.515 -28.740 1.00 26.82 195 ALA E O 1
ATOM 12127 N N . VAL E 2 196 ? 2.308 -10.164 -30.767 1.00 23.00 196 VAL E N 1
ATOM 12128 C CA . VAL E 2 196 ? 3.241 -11.170 -30.790 1.00 22.88 196 VAL E CA 1
ATOM 12129 C C . VAL E 2 196 ? 4.530 -10.637 -30.439 1.00 23.16 196 VAL E C 1
ATOM 12130 O O . VAL E 2 196 ? 5.144 -11.198 -29.744 1.00 23.33 196 VAL E O 1
ATOM 12134 N N . HIS E 2 197 ? 4.906 -9.549 -31.041 1.00 24.85 197 HIS E N 1
ATOM 12135 C CA . HIS E 2 197 ? 6.227 -8.968 -30.846 1.00 24.98 197 HIS E CA 1
ATOM 12136 C C . HIS E 2 197 ? 6.503 -8.421 -29.447 1.00 24.54 197 HIS E C 1
ATOM 12137 O O . HIS E 2 197 ? 7.613 -7.974 -29.177 1.00 26.09 197 HIS E O 1
ATOM 12144 N N . CYS E 2 198 ? 5.516 -8.453 -28.556 1.00 20.90 198 CYS E N 1
ATOM 12145 C CA . CYS E 2 198 ? 5.735 -7.945 -27.201 1.00 19.78 198 CYS E CA 1
ATOM 12146 C C . CYS E 2 198 ? 5.166 -8.866 -26.127 1.00 18.30 198 CYS E C 1
ATOM 12147 O O . CYS E 2 198 ? 4.844 -8.417 -25.026 1.00 17.38 198 CYS E O 1
ATOM 12150 N N . SER E 2 199 ? 5.061 -10.155 -26.444 1.00 17.96 199 SER E N 1
ATOM 12151 C CA . SER E 2 199 ? 4.512 -11.135 -25.509 1.00 17.10 199 SER E CA 1
ATOM 12152 C C . SER E 2 199 ? 5.555 -12.079 -24.919 1.00 16.20 199 SER E C 1
ATOM 12153 O O . SER E 2 199 ? 6.639 -12.261 -25.479 1.00 15.36 199 SER E O 1
ATOM 12156 N N . ASP E 2 200 ? 5.208 -12.685 -23.787 1.00 17.25 200 ASP E N 1
ATOM 12157 C CA . ASP E 2 200 ? 6.091 -13.636 -23.109 1.00 17.76 200 ASP E CA 1
ATOM 12158 C C . ASP E 2 200 ? 6.309 -14.839 -24.019 1.00 17.37 200 ASP E C 1
ATOM 12159 O O . ASP E 2 200 ? 7.406 -15.400 -24.077 1.00 17.14 200 ASP E O 1
ATOM 12164 N N . ILE E 2 201 ? 5.240 -15.240 -24.705 1.00 16.06 201 ILE E N 1
ATOM 12165 C CA . ILE E 2 201 ? 5.274 -16.339 -25.668 1.00 16.48 201 ILE E CA 1
ATOM 12166 C C . ILE E 2 201 ? 4.493 -15.869 -26.894 1.00 16.39 201 ILE E C 1
ATOM 12167 O O . ILE E 2 201 ? 3.320 -15.500 -26.796 1.00 16.37 201 ILE E O 1
ATOM 12172 N N . GLY E 2 202 ? 5.156 -15.847 -28.043 1.00 15.88 202 GLY E N 1
ATOM 12173 C CA . GLY E 2 202 ? 4.492 -15.407 -29.253 1.00 16.58 202 GLY E CA 1
ATOM 12174 C C . GLY E 2 202 ? 4.553 -16.459 -30.339 1.00 17.22 202 GLY E C 1
ATOM 12175 O O . GLY E 2 202 ? 5.574 -17.131 -30.508 1.00 18.60 202 GLY E O 1
ATOM 12176 N N . LEU E 2 203 ? 3.451 -16.581 -31.057 1.00 15.07 203 LEU E N 1
ATOM 12177 C CA . LEU E 2 203 ? 3.346 -17.540 -32.136 1.00 15.21 203 LEU E CA 1
ATOM 12178 C C . LEU E 2 203 ? 3.086 -16.820 -33.442 1.00 15.16 203 LEU E C 1
ATOM 12179 O O . LEU E 2 203 ? 2.174 -16.097 -33.500 1.00 15.23 203 LEU E O 1
ATOM 12184 N N . VAL E 2 204 ? 3.924 -17.022 -34.463 1.00 16.46 204 VAL E N 1
ATOM 12185 C CA . VAL E 2 204 ? 3.737 -16.322 -35.733 1.00 16.26 204 VAL E CA 1
ATOM 12186 C C . VAL E 2 204 ? 3.768 -17.268 -36.916 1.00 17.64 204 VAL E C 1
ATOM 12187 O O . VAL E 2 204 ? 4.674 -18.096 -37.036 1.00 17.61 204 VAL E O 1
ATOM 12191 N N . GLY E 2 205 ? 2.778 -17.142 -37.792 1.00 16.19 205 GLY E N 1
ATOM 12192 C CA . GLY E 2 205 ? 2.743 -17.983 -38.972 1.00 17.19 205 GLY E CA 1
ATOM 12193 C C . GLY E 2 205 ? 3.792 -17.495 -39.952 1.00 17.76 205 GLY E C 1
ATOM 12194 O O . GLY E 2 205 ? 3.915 -16.291 -40.182 1.00 17.26 205 GLY E O 1
ATOM 12195 N N . ILE E 2 206 ? 4.564 -18.414 -40.524 1.00 18.32 206 ILE E N 1
ATOM 12196 C CA . ILE E 2 206 ? 5.594 -18.026 -41.482 1.00 18.34 206 ILE E CA 1
ATOM 12197 C C . ILE E 2 206 ? 5.601 -18.958 -42.685 1.00 18.11 206 ILE E C 1
ATOM 12198 O O . ILE E 2 206 ? 5.126 -20.091 -42.603 1.00 17.78 206 ILE E O 1
ATOM 12203 N N . HIS E 2 207 ? 6.135 -18.466 -43.800 1.00 17.66 207 HIS E N 1
ATOM 12204 C CA . HIS E 2 207 ? 6.223 -19.250 -45.029 1.00 18.68 207 HIS E CA 1
ATOM 12205 C C . HIS E 2 207 ? 7.674 -19.684 -45.224 1.00 18.74 207 HIS E C 1
ATOM 12206 O O . HIS E 2 207 ? 8.572 -19.132 -44.592 1.00 20.22 207 HIS E O 1
ATOM 12213 N N . ARG E 2 208 ? 7.900 -20.663 -46.098 1.00 20.51 208 ARG E N 1
ATOM 12214 C CA . ARG E 2 208 ? 9.256 -21.147 -46.377 1.00 21.32 208 ARG E CA 1
ATOM 12215 C C . ARG E 2 208 ? 9.514 -21.269 -47.877 1.00 21.59 208 ARG E C 1
ATOM 12216 O O . ARG E 2 208 ? 10.521 -21.846 -48.296 1.00 20.75 208 ARG E O 1
ATOM 12224 N N . LYS E 2 209 ? 8.608 -20.721 -48.682 1.00 20.22 209 LYS E N 1
ATOM 12225 C CA . LYS E 2 209 ? 8.744 -20.782 -50.134 1.00 20.67 209 LYS E CA 1
ATOM 12226 C C . LYS E 2 209 ? 8.436 -19.449 -50.805 1.00 21.22 209 LYS E C 1
ATOM 12227 O O . LYS E 2 209 ? 7.474 -18.769 -50.445 1.00 20.82 209 LYS E O 1
ATOM 12233 N N . PRO E 2 210 ? 9.257 -19.053 -51.794 1.00 20.82 210 PRO E N 1
ATOM 12234 C CA . PRO E 2 210 ? 9.040 -17.788 -52.503 1.00 20.94 210 PRO E CA 1
ATOM 12235 C C . PRO E 2 210 ? 7.693 -17.798 -53.205 1.00 21.14 210 PRO E C 1
ATOM 12236 O O . PRO E 2 210 ? 7.161 -18.860 -53.544 1.00 20.26 210 PRO E O 1
ATOM 12240 N N . PRO E 2 211 ? 7.120 -16.614 -53.439 1.00 23.25 211 PRO E N 1
ATOM 12241 C CA . PRO E 2 211 ? 5.822 -16.572 -54.112 1.00 23.70 211 PRO E CA 1
ATOM 12242 C C . PRO E 2 211 ? 5.849 -17.006 -55.573 1.00 24.48 211 PRO E C 1
ATOM 12243 O O . PRO E 2 211 ? 6.892 -16.978 -56.235 1.00 24.48 211 PRO E O 1
ATOM 12247 N N . MET E 2 212 ? 4.689 -17.435 -56.054 1.00 24.99 212 MET E N 1
ATOM 12248 C CA . MET E 2 212 ? 4.527 -17.846 -57.439 1.00 25.52 212 MET E CA 1
ATOM 12249 C C . MET E 2 212 ? 4.202 -16.547 -58.171 1.00 26.27 212 MET E C 1
ATOM 12250 O O . MET E 2 212 ? 3.585 -15.651 -57.591 1.00 26.30 212 MET E O 1
ATOM 12255 N N . ILE E 2 213 ? 4.627 -16.425 -59.424 1.00 26.00 213 ILE E N 1
ATOM 12256 C CA . ILE E 2 213 ? 4.374 -15.203 -60.180 1.00 26.29 213 ILE E CA 1
ATOM 12257 C C . ILE E 2 213 ? 3.409 -15.438 -61.332 1.00 27.65 213 ILE E C 1
ATOM 12258 O O . ILE E 2 213 ? 3.721 -16.167 -62.272 1.00 27.80 213 ILE E O 1
ATOM 12263 N N . ASP E 2 214 ? 2.235 -14.821 -61.254 1.00 25.56 214 ASP E N 1
ATOM 12264 C CA . ASP E 2 214 ? 1.234 -14.950 -62.309 1.00 26.30 214 ASP E CA 1
ATOM 12265 C C . ASP E 2 214 ? 1.511 -13.870 -63.351 1.00 26.91 214 ASP E C 1
ATOM 12266 O O . ASP E 2 214 ? 0.912 -12.797 -63.318 1.00 26.36 214 ASP E O 1
ATOM 12271 N N . HIS E 2 215 ? 2.420 -14.162 -64.275 1.00 20.85 215 HIS E N 1
ATOM 12272 C CA . HIS E 2 215 ? 2.801 -13.208 -65.311 1.00 22.84 215 HIS E CA 1
ATOM 12273 C C . HIS E 2 215 ? 1.676 -12.703 -66.211 1.00 24.99 215 HIS E C 1
ATOM 12274 O O . HIS E 2 215 ? 1.649 -11.529 -66.569 1.00 24.65 215 HIS E O 1
ATOM 12281 N N . GLU E 2 216 ? 0.745 -13.573 -66.574 1.00 31.87 216 GLU E N 1
ATOM 12282 C CA . GLU E 2 216 ? -0.337 -13.161 -67.459 1.00 35.99 216 GLU E CA 1
ATOM 12283 C C . GLU E 2 216 ? -1.238 -12.050 -66.926 1.00 33.95 216 GLU E C 1
ATOM 12284 O O . GLU E 2 216 ? -1.773 -11.266 -67.708 1.00 33.96 216 GLU E O 1
ATOM 12290 N N . ASN E 2 217 ? -1.396 -11.962 -65.608 1.00 28.69 217 ASN E N 1
ATOM 12291 C CA . ASN E 2 217 ? -2.275 -10.945 -65.028 1.00 26.79 217 ASN E CA 1
ATOM 12292 C C . ASN E 2 217 ? -1.601 -9.915 -64.130 1.00 24.86 217 ASN E C 1
ATOM 12293 O O . ASN E 2 217 ? -2.217 -8.914 -63.761 1.00 23.94 217 ASN E O 1
ATOM 12298 N N . LEU E 2 218 ? -0.345 -10.153 -63.778 1.00 28.46 218 LEU E N 1
ATOM 12299 C CA . LEU E 2 218 ? 0.367 -9.252 -62.880 1.00 26.54 218 LEU E CA 1
ATOM 12300 C C . LEU E 2 218 ? 0.321 -7.770 -63.249 1.00 25.68 218 LEU E C 1
ATOM 12301 O O . LEU E 2 218 ? -0.041 -6.943 -62.415 1.00 25.25 218 LEU E O 1
ATOM 12306 N N . ALA E 2 219 ? 0.681 -7.426 -64.484 1.00 24.51 219 ALA E N 1
ATOM 12307 C CA . ALA E 2 219 ? 0.675 -6.024 -64.904 1.00 24.28 219 ALA E CA 1
ATOM 12308 C C . ALA E 2 219 ? -0.727 -5.424 -64.856 1.00 24.04 219 ALA E C 1
ATOM 12309 O O . ALA E 2 219 ? -0.901 -4.236 -64.580 1.00 24.74 219 ALA E O 1
ATOM 12311 N N . GLU E 2 220 ? -1.727 -6.192 -65.146 1.00 21.00 220 GLU E N 1
ATOM 12312 C CA . GLU E 2 220 ? -3.030 -5.716 -65.020 1.00 23.20 220 GLU E CA 1
ATOM 12313 C C . GLU E 2 220 ? -3.559 -5.519 -63.622 1.00 23.05 220 GLU E C 1
ATOM 12314 O O . GLU E 2 220 ? -4.331 -4.743 -63.424 1.00 22.42 220 GLU E O 1
ATOM 12320 N N . LEU E 2 221 ? -3.200 -6.414 -62.769 1.00 29.53 221 LEU E N 1
ATOM 12321 C CA . LEU E 2 221 ? -3.693 -6.347 -61.400 1.00 29.67 221 LEU E CA 1
ATOM 12322 C C . LEU E 2 221 ? -2.780 -5.687 -60.380 1.00 29.63 221 LEU E C 1
ATOM 12323 O O . LEU E 2 221 ? -3.208 -5.414 -59.259 1.00 30.37 221 LEU E O 1
ATOM 12328 N N . CYS E 2 222 ? -1.537 -5.412 -60.754 1.00 24.62 222 CYS E N 1
ATOM 12329 C CA . CYS E 2 222 ? -0.601 -4.848 -59.793 1.00 24.39 222 CYS E CA 1
ATOM 12330 C C . CYS E 2 222 ? 0.118 -3.570 -60.156 1.00 24.88 222 CYS E C 1
ATOM 12331 O O . CYS E 2 222 ? 0.476 -3.340 -61.310 1.00 25.14 222 CYS E O 1
ATOM 12334 N N . GLU E 2 223 ? 0.288 -2.748 -59.154 1.00 26.11 223 GLU E N 1
ATOM 12335 C CA . GLU E 2 223 ? 1.076 -1.560 -59.224 1.00 26.42 223 GLU E CA 1
ATOM 12336 C C . GLU E 2 223 ? 2.497 -2.026 -59.012 1.00 26.62 223 GLU E C 1
ATOM 12337 O O . GLU E 2 223 ? 2.838 -2.198 -57.971 1.00 25.99 223 GLU E O 1
ATOM 12343 N N . ILE E 2 224 ? 3.203 -2.324 -60.090 1.00 24.41 224 ILE E N 1
ATOM 12344 C CA . ILE E 2 224 ? 4.561 -2.856 -60.005 1.00 24.33 224 ILE E CA 1
ATOM 12345 C C . ILE E 2 224 ? 5.475 -2.199 -58.974 1.00 23.42 224 ILE E C 1
ATOM 12346 O O . ILE E 2 224 ? 6.057 -2.885 -58.134 1.00 22.81 224 ILE E O 1
ATOM 12351 N N . PRO E 2 225 ? 5.628 -0.865 -59.031 1.00 25.51 225 PRO E N 1
ATOM 12352 C CA . PRO E 2 225 ? 6.501 -0.188 -58.063 1.00 24.13 225 PRO E CA 1
ATOM 12353 C C . PRO E 2 225 ? 6.153 -0.484 -56.600 1.00 23.73 225 PRO E C 1
ATOM 12354 O O . PRO E 2 225 ? 7.035 -0.535 -55.743 1.00 23.57 225 PRO E O 1
ATOM 12358 N N . LEU E 2 226 ? 4.868 -0.666 -56.310 1.00 24.02 226 LEU E N 1
ATOM 12359 C CA . LEU E 2 226 ? 4.455 -0.959 -54.943 1.00 24.57 226 LEU E CA 1
ATOM 12360 C C . LEU E 2 226 ? 4.985 -2.319 -54.517 1.00 24.34 226 LEU E C 1
ATOM 12361 O O . LEU E 2 226 ? 5.379 -2.504 -53.366 1.00 25.72 226 LEU E O 1
ATOM 12366 N N . ALA E 2 227 ? 4.996 -3.264 -55.453 1.00 25.63 227 ALA E N 1
ATOM 12367 C CA . ALA E 2 227 ? 5.482 -4.613 -55.182 1.00 25.81 227 ALA E CA 1
ATOM 12368 C C . ALA E 2 227 ? 6.990 -4.605 -54.968 1.00 25.53 227 ALA E C 1
ATOM 12369 O O . ALA E 2 227 ? 7.512 -5.336 -54.121 1.00 25.44 227 ALA E O 1
ATOM 12371 N N . VAL E 2 228 ? 7.687 -3.782 -55.744 1.00 24.13 228 VAL E N 1
ATOM 12372 C CA . VAL E 2 228 ? 9.137 -3.676 -55.630 1.00 23.55 228 VAL E CA 1
ATOM 12373 C C . VAL E 2 228 ? 9.501 -3.070 -54.271 1.00 24.25 228 VAL E C 1
ATOM 12374 O O . VAL E 2 228 ? 10.318 -3.621 -53.534 1.00 24.88 228 VAL E O 1
ATOM 12378 N N . ALA E 2 229 ? 8.868 -1.950 -53.935 1.00 24.00 229 ALA E N 1
ATOM 12379 C CA . ALA E 2 229 ? 9.129 -1.262 -52.675 1.00 23.56 229 ALA E CA 1
ATOM 12380 C C . ALA E 2 229 ? 8.616 -2.013 -51.446 1.00 23.68 229 ALA E C 1
ATOM 12381 O O . ALA E 2 229 ? 8.931 -1.640 -50.314 1.00 23.99 229 ALA E O 1
ATOM 12383 N N . ALA E 2 230 ? 7.836 -3.065 -51.664 1.00 21.69 230 ALA E N 1
ATOM 12384 C CA . ALA E 2 230 ? 7.277 -3.843 -50.558 1.00 22.39 230 ALA E CA 1
ATOM 12385 C C . ALA E 2 230 ? 8.234 -4.891 -50.006 1.00 22.67 230 ALA E C 1
ATOM 12386 O O . ALA E 2 230 ? 7.999 -5.454 -48.933 1.00 22.15 230 ALA E O 1
ATOM 12388 N N . CYS E 2 231 ? 9.313 -5.152 -50.734 1.00 22.70 231 CYS E N 1
ATOM 12389 C CA . CYS E 2 231 ? 10.277 -6.157 -50.311 1.00 22.25 231 CYS E CA 1
ATOM 12390 C C . CYS E 2 231 ? 11.354 -5.628 -49.372 1.00 23.18 231 CYS E C 1
ATOM 12391 O O . CYS E 2 231 ? 12.147 -4.767 -49.746 1.00 23.47 231 CYS E O 1
ATOM 12394 N N . PRO E 2 232 ? 11.405 -6.155 -48.138 1.00 22.86 232 PRO E N 1
ATOM 12395 C CA . PRO E 2 232 ? 12.388 -5.740 -47.130 1.00 23.57 232 PRO E CA 1
ATOM 12396 C C . PRO E 2 232 ? 13.822 -6.087 -47.528 1.00 24.05 232 PRO E C 1
ATOM 12397 O O . PRO E 2 232 ? 14.772 -5.426 -47.102 1.00 23.75 232 PRO E O 1
ATOM 12401 N N . THR E 2 233 ? 13.967 -7.120 -48.353 1.00 23.80 233 THR E N 1
ATOM 12402 C CA . THR E 2 233 ? 15.279 -7.576 -48.794 1.00 25.21 233 THR E CA 1
ATOM 12403 C C . THR E 2 233 ? 15.595 -7.282 -50.263 1.00 26.60 233 THR E C 1
ATOM 12404 O O . THR E 2 233 ? 16.501 -7.883 -50.840 1.00 26.48 233 THR E O 1
ATOM 12408 N N . ALA E 2 234 ? 14.847 -6.356 -50.859 1.00 30.70 234 ALA E N 1
ATOM 12409 C CA . ALA E 2 234 ? 15.049 -5.963 -52.253 1.00 30.95 234 ALA E CA 1
ATOM 12410 C C . ALA E 2 234 ? 15.174 -7.153 -53.203 1.00 30.75 234 ALA E C 1
ATOM 12411 O O . ALA E 2 234 ? 16.036 -7.165 -54.083 1.00 32.38 234 ALA E O 1
ATOM 12413 N N . ALA E 2 235 ? 14.302 -8.142 -53.033 1.00 25.72 235 ALA E N 1
ATOM 12414 C CA . ALA E 2 235 ? 14.326 -9.339 -53.867 1.00 25.02 235 ALA E CA 1
ATOM 12415 C C . ALA E 2 235 ? 13.440 -9.239 -55.109 1.00 25.28 235 ALA E C 1
ATOM 12416 O O . ALA E 2 235 ? 13.472 -10.126 -55.966 1.00 25.25 235 ALA E O 1
ATOM 12418 N N . VAL E 2 236 ? 12.655 -8.166 -55.205 1.00 23.04 236 VAL E N 1
ATOM 12419 C CA . VAL E 2 236 ? 11.759 -7.969 -56.347 1.00 22.93 236 VAL E CA 1
ATOM 12420 C C . VAL E 2 236 ? 12.269 -6.896 -57.310 1.00 24.27 236 VAL E C 1
ATOM 12421 O O . VAL E 2 236 ? 12.648 -5.802 -56.896 1.00 24.02 236 VAL E O 1
ATOM 12425 N N . LYS E 2 237 ? 12.236 -7.158 -58.577 1.00 25.47 237 LYS E N 1
ATOM 12426 C CA . LYS E 2 237 ? 12.527 -6.187 -59.521 1.00 27.32 237 LYS E CA 1
ATOM 12427 C C . LYS E 2 237 ? 11.686 -6.287 -60.806 1.00 26.81 237 LYS E C 1
ATOM 12428 O O . LYS E 2 237 ? 11.214 -7.282 -61.117 1.00 25.42 237 LYS E O 1
ATOM 12434 N N . PRO E 2 238 ? 11.646 -5.209 -61.547 1.00 25.72 238 PRO E N 1
ATOM 12435 C CA . PRO E 2 238 ? 10.794 -5.144 -62.740 1.00 25.62 238 PRO E CA 1
ATOM 12436 C C . PRO E 2 238 ? 11.490 -5.868 -63.890 1.00 26.36 238 PRO E C 1
ATOM 12437 O O . PRO E 2 238 ? 12.710 -5.774 -64.039 1.00 26.34 238 PRO E O 1
ATOM 12441 N N . ILE E 2 239 ? 10.729 -6.594 -64.698 1.00 27.02 239 ILE E N 1
ATOM 12442 C CA . ILE E 2 239 ? 11.316 -7.300 -65.832 1.00 27.91 239 ILE E CA 1
ATOM 12443 C C . ILE E 2 239 ? 10.298 -7.499 -66.937 1.00 27.88 239 ILE E C 1
ATOM 12444 O O . ILE E 2 239 ? 9.094 -7.338 -66.731 1.00 27.01 239 ILE E O 1
ATOM 12449 N N . THR E 2 240 ? 10.795 -7.832 -68.120 1.00 26.80 240 THR E N 1
ATOM 12450 C CA . THR E 2 240 ? 9.928 -8.094 -69.253 1.00 26.57 240 THR E CA 1
ATOM 12451 C C . THR E 2 240 ? 9.717 -9.598 -69.272 1.00 27.07 240 THR E C 1
ATOM 12452 O O . THR E 2 240 ? 10.672 -10.367 -69.168 1.00 26.83 240 THR E O 1
ATOM 12456 N N . ALA E 2 241 ? 8.463 -10.016 -69.377 1.00 23.91 241 ALA E N 1
ATOM 12457 C CA . ALA E 2 241 ? 8.141 -11.433 -69.421 1.00 24.81 241 ALA E CA 1
ATOM 12458 C C . ALA E 2 241 ? 7.306 -11.665 -70.670 1.00 26.62 241 ALA E C 1
ATOM 12459 O O . ALA E 2 241 ? 7.067 -10.737 -71.446 1.00 25.33 241 ALA E O 1
ATOM 12461 N N . GLU E 2 242 ? 6.861 -12.897 -70.875 1.00 33.91 242 GLU E N 1
ATOM 12462 C CA . GLU E 2 242 ? 6.055 -13.182 -72.046 1.00 36.93 242 GLU E CA 1
ATOM 12463 C C . GLU E 2 242 ? 4.797 -13.948 -71.694 1.00 38.15 242 GLU E C 1
ATOM 12464 O O . GLU E 2 242 ? 4.790 -14.784 -70.793 1.00 38.23 242 GLU E O 1
ATOM 12470 N N . VAL E 2 243 ? 3.757 -13.600 -72.367 1.00 32.01 243 VAL E N 1
ATOM 12471 C CA . VAL E 2 243 ? 2.501 -14.244 -72.298 1.00 33.98 243 VAL E CA 1
ATOM 12472 C C . VAL E 2 243 ? 2.054 -14.561 -73.672 1.00 36.96 243 VAL E C 1
ATOM 12473 O O . VAL E 2 243 ? 1.911 -13.691 -74.372 1.00 38.31 243 VAL E O 1
ATOM 12477 N N . ASN E 2 244 ? 1.864 -15.772 -74.003 1.00 39.37 244 ASN E N 1
ATOM 12478 C CA . ASN E 2 244 ? 1.517 -16.073 -75.315 1.00 43.40 244 ASN E CA 1
ATOM 12479 C C . ASN E 2 244 ? 2.434 -15.516 -76.323 1.00 43.44 244 ASN E C 1
ATOM 12480 O O . ASN E 2 244 ? 2.054 -15.015 -77.261 1.00 42.53 244 ASN E O 1
ATOM 12485 N N . GLY E 2 245 ? 3.646 -15.774 -76.132 1.00 49.57 245 GLY E N 1
ATOM 12486 C CA . GLY E 2 245 ? 4.655 -15.302 -77.066 1.00 48.22 245 GLY E CA 1
ATOM 12487 C C . GLY E 2 245 ? 4.775 -13.799 -77.229 1.00 46.59 245 GLY E C 1
ATOM 12488 O O . GLY E 2 245 ? 5.514 -13.327 -78.093 1.00 46.31 245 GLY E O 1
ATOM 12489 N N . GLN E 2 246 ? 4.058 -13.040 -76.407 1.00 41.45 246 GLN E N 1
ATOM 12490 C CA . GLN E 2 246 ? 4.107 -11.584 -76.478 1.00 40.65 246 GLN E CA 1
ATOM 12491 C C . GLN E 2 246 ? 4.811 -10.996 -75.261 1.00 38.81 246 GLN E C 1
ATOM 12492 O O . GLN E 2 246 ? 4.864 -11.624 -74.204 1.00 39.33 246 GLN E O 1
ATOM 12498 N N . LYS E 2 247 ? 5.352 -9.791 -75.419 1.00 35.79 247 LYS E N 1
ATOM 12499 C CA . LYS E 2 247 ? 6.057 -9.113 -74.338 1.00 34.07 247 LYS E CA 1
ATOM 12500 C C . LYS E 2 247 ? 5.079 -8.477 -73.360 1.00 32.35 247 LYS E C 1
ATOM 12501 O O . LYS E 2 247 ? 4.055 -7.924 -73.762 1.00 31.76 247 LYS E O 1
ATOM 12507 N N . VAL E 2 248 ? 5.328 -8.599 -72.053 1.00 31.75 248 VAL E N 1
ATOM 12508 C CA . VAL E 2 248 ? 4.597 -7.942 -71.027 1.00 28.72 248 VAL E CA 1
ATOM 12509 C C . VAL E 2 248 ? 5.449 -7.480 -69.841 1.00 27.73 248 VAL E C 1
ATOM 12510 O O . VAL E 2 248 ? 6.423 -8.006 -69.596 1.00 26.70 248 VAL E O 1
ATOM 12514 N N . LYS E 2 249 ? 4.912 -6.547 -69.123 1.00 24.29 249 LYS E N 1
ATOM 12515 C CA . LYS E 2 249 ? 5.607 -6.047 -67.950 1.00 24.29 249 LYS E CA 1
ATOM 12516 C C . LYS E 2 249 ? 5.285 -6.934 -66.759 1.00 22.94 249 LYS E C 1
ATOM 12517 O O . LYS E 2 249 ? 4.124 -7.264 -66.508 1.00 22.81 249 LYS E O 1
ATOM 12523 N N . SER E 2 250 ? 6.319 -7.347 -66.042 1.00 24.10 250 SER E N 1
ATOM 12524 C CA . SER E 2 250 ? 6.108 -8.180 -64.877 1.00 23.12 250 SER E CA 1
ATOM 12525 C C . SER E 2 250 ? 7.179 -7.947 -63.832 1.00 22.76 250 SER E C 1
ATOM 12526 O O . SER E 2 250 ? 7.806 -6.887 -63.785 1.00 21.81 250 SER E O 1
ATOM 12529 N N . VAL E 2 251 ? 7.414 -8.949 -62.995 1.00 24.77 251 VAL E N 1
ATOM 12530 C CA . VAL E 2 251 ? 8.453 -8.882 -61.968 1.00 24.07 251 VAL E CA 1
ATOM 12531 C C . VAL E 2 251 ? 9.220 -10.149 -61.865 1.00 23.98 251 VAL E C 1
ATOM 12532 O O . VAL E 2 251 ? 8.789 -11.171 -62.278 1.00 24.63 251 VAL E O 1
ATOM 12536 N N . ALA E 2 252 ? 10.376 -10.043 -61.274 1.00 24.68 252 ALA E N 1
ATOM 12537 C CA . ALA E 2 252 ? 11.259 -11.189 -61.108 1.00 24.84 252 ALA E CA 1
ATOM 12538 C C . ALA E 2 252 ? 11.674 -11.252 -59.647 1.00 24.92 252 ALA E C 1
ATOM 12539 O O . ALA E 2 252 ? 11.963 -10.226 -59.033 1.00 25.59 252 ALA E O 1
ATOM 12541 N N . ILE E 2 253 ? 11.698 -12.455 -59.090 1.00 25.38 253 ILE E N 1
ATOM 12542 C CA . ILE E 2 253 ? 12.085 -12.618 -57.700 1.00 26.25 253 ILE E CA 1
ATOM 12543 C C . ILE E 2 253 ? 13.365 -13.428 -57.562 1.00 26.53 253 ILE E C 1
ATOM 12544 O O . ILE E 2 253 ? 13.452 -14.563 -58.025 1.00 27.82 253 ILE E O 1
ATOM 12549 N N . ASN E 2 254 ? 14.366 -12.816 -56.939 1.00 26.72 254 ASN E N 1
ATOM 12550 C CA . ASN E 2 254 ? 15.645 -13.468 -56.700 1.00 26.75 254 ASN E CA 1
ATOM 12551 C C . ASN E 2 254 ? 15.431 -14.324 -55.454 1.00 27.56 254 ASN E C 1
ATOM 12552 O O . ASN E 2 254 ? 15.465 -13.817 -54.332 1.00 27.19 254 ASN E O 1
ATOM 12557 N N . ASN E 2 255 ? 15.201 -15.618 -55.656 1.00 25.56 255 ASN E N 1
ATOM 12558 C CA . ASN E 2 255 ? 14.946 -16.531 -54.547 1.00 27.36 255 ASN E CA 1
ATOM 12559 C C . ASN E 2 255 ? 15.991 -16.530 -53.442 1.00 28.93 255 ASN E C 1
ATOM 12560 O O . ASN E 2 255 ? 15.699 -16.941 -52.319 1.00 28.99 255 ASN E O 1
ATOM 12565 N N . ASP E 2 256 ? 17.204 -16.079 -53.748 1.00 33.90 256 ASP E N 1
ATOM 12566 C CA . ASP E 2 256 ? 18.257 -16.056 -52.738 1.00 35.13 256 ASP E CA 1
ATOM 12567 C C . ASP E 2 256 ? 18.172 -14.825 -51.843 1.00 34.11 256 ASP E C 1
ATOM 12568 O O . ASP E 2 256 ? 18.837 -14.755 -50.812 1.00 34.34 256 ASP E O 1
ATOM 12573 N N . ARG E 2 257 ? 17.425 -13.825 -52.214 1.00 25.97 257 ARG E N 1
ATOM 12574 C CA . ARG E 2 257 ? 17.190 -12.719 -51.411 1.00 24.64 257 ARG E CA 1
ATOM 12575 C C . ARG E 2 257 ? 15.782 -12.722 -50.746 1.00 22.61 257 ARG E C 1
ATOM 12576 O O . ARG E 2 257 ? 15.525 -11.942 -49.953 1.00 21.67 257 ARG E O 1
ATOM 12584 N N . CYS E 2 258 ? 14.970 -13.623 -51.187 1.00 22.46 258 CYS E N 1
ATOM 12585 C CA . CYS E 2 258 ? 13.623 -13.790 -50.646 1.00 20.72 258 CYS E CA 1
ATOM 12586 C C . CYS E 2 258 ? 13.552 -14.601 -49.353 1.00 19.97 258 CYS E C 1
ATOM 12587 O O . CYS E 2 258 ? 14.089 -15.711 -49.278 1.00 19.87 258 CYS E O 1
ATOM 12590 N N . MET E 2 259 ? 12.899 -14.041 -48.332 1.00 21.77 259 MET E N 1
ATOM 12591 C CA . MET E 2 259 ? 12.737 -14.757 -47.072 1.00 21.30 259 MET E CA 1
ATOM 12592 C C . MET E 2 259 ? 11.257 -15.016 -46.778 1.00 21.75 259 MET E C 1
ATOM 12593 O O . MET E 2 259 ? 10.832 -15.176 -45.630 1.00 20.35 259 MET E O 1
ATOM 12598 N N . TYR E 2 260 ? 10.489 -15.060 -47.864 1.00 20.13 260 TYR E N 1
ATOM 12599 C CA . TYR E 2 260 ? 9.067 -15.395 -47.860 1.00 20.01 260 TYR E CA 1
ATOM 12600 C C . TYR E 2 260 ? 8.111 -14.664 -46.917 1.00 19.55 260 TYR E C 1
ATOM 12601 O O . TYR E 2 260 ? 7.136 -15.256 -46.448 1.00 20.67 260 TYR E O 1
ATOM 12610 N N . CYS E 2 261 ? 8.357 -13.382 -46.663 1.00 22.74 261 CYS E N 1
ATOM 12611 C CA . CYS E 2 261 ? 7.489 -12.615 -45.767 1.00 22.55 261 CYS E CA 1
ATOM 12612 C C . CYS E 2 261 ? 6.078 -12.445 -46.339 1.00 23.71 261 CYS E C 1
ATOM 12613 O O . CYS E 2 261 ? 5.099 -12.385 -45.592 1.00 23.45 261 CYS E O 1
ATOM 12616 N N . GLY E 2 262 ? 5.982 -12.358 -47.663 1.00 22.84 262 GLY E N 1
ATOM 12617 C CA . GLY E 2 262 ? 4.688 -12.204 -48.304 1.00 22.23 262 GLY E CA 1
ATOM 12618 C C . GLY E 2 262 ? 4.175 -10.781 -48.437 1.00 22.26 262 GLY E C 1
ATOM 12619 O O . GLY E 2 262 ? 3.033 -10.572 -48.851 1.00 20.32 262 GLY E O 1
ATOM 12620 N N . ASN E 2 263 ? 5.003 -9.795 -48.103 1.00 18.91 263 ASN E N 1
ATOM 12621 C CA . ASN E 2 263 ? 4.569 -8.407 -48.197 1.00 20.32 263 ASN E CA 1
ATOM 12622 C C . ASN E 2 263 ? 4.256 -8.008 -49.637 1.00 19.31 263 ASN E C 1
ATOM 12623 O O . ASN E 2 263 ? 3.426 -7.127 -49.873 1.00 18.95 263 ASN E O 1
ATOM 12628 N N . CYS E 2 264 ? 4.923 -8.643 -50.597 1.00 19.93 264 CYS E N 1
ATOM 12629 C CA . CYS E 2 264 ? 4.675 -8.336 -52.001 1.00 20.22 264 CYS E CA 1
ATOM 12630 C C . CYS E 2 264 ? 3.285 -8.838 -52.406 1.00 20.39 264 CYS E C 1
ATOM 12631 O O . CYS E 2 264 ? 2.610 -8.210 -53.224 1.00 20.44 264 CYS E O 1
ATOM 12634 N N . TYR E 2 265 ? 2.861 -9.960 -51.829 1.00 21.65 265 TYR E N 1
ATOM 12635 C CA . TYR E 2 265 ? 1.540 -10.507 -52.114 1.00 21.05 265 TYR E CA 1
ATOM 12636 C C . TYR E 2 265 ? 0.487 -9.593 -51.495 1.00 20.68 265 TYR E C 1
ATOM 12637 O O . TYR E 2 265 ? -0.601 -9.426 -52.044 1.00 20.26 265 TYR E O 1
ATOM 12646 N N . THR E 2 266 ? 0.804 -9.007 -50.345 1.00 18.58 266 THR E N 1
ATOM 12647 C CA . THR E 2 266 ? -0.132 -8.090 -49.706 1.00 18.80 266 THR E CA 1
ATOM 12648 C C . THR E 2 266 ? -0.422 -6.962 -50.695 1.00 19.55 266 THR E C 1
ATOM 12649 O O . THR E 2 266 ? -1.564 -6.523 -50.837 1.00 18.72 266 THR E O 1
ATOM 12653 N N . MET E 2 267 ? 0.616 -6.520 -51.401 1.00 20.14 267 MET E N 1
ATOM 12654 C CA . MET E 2 267 ? 0.483 -5.437 -52.373 1.00 20.79 267 MET E CA 1
ATOM 12655 C C . MET E 2 267 ? 0.119 -5.882 -53.795 1.00 20.84 267 MET E C 1
ATOM 12656 O O . MET E 2 267 ? -0.269 -5.053 -54.620 1.00 22.28 267 MET E O 1
ATOM 12661 N N . CYS E 2 268 ? 0.225 -7.176 -54.081 1.00 20.98 268 CYS E N 1
ATOM 12662 C CA . CYS E 2 268 ? -0.049 -7.671 -55.434 1.00 21.46 268 CYS E CA 1
ATOM 12663 C C . CYS E 2 268 ? -0.673 -9.064 -55.455 1.00 21.20 268 CYS E C 1
ATOM 12664 O O . CYS E 2 268 ? -0.012 -10.056 -55.133 1.00 21.18 268 CYS E O 1
ATOM 12667 N N . PRO E 2 269 ? -1.950 -9.162 -55.865 1.00 19.14 269 PRO E N 1
ATOM 12668 C CA . PRO E 2 269 ? -2.639 -10.454 -55.910 1.00 19.09 269 PRO E CA 1
ATOM 12669 C C . PRO E 2 269 ? -2.064 -11.491 -56.870 1.00 19.24 269 PRO E C 1
ATOM 12670 O O . PRO E 2 269 ? -2.450 -12.658 -56.828 1.00 18.52 269 PRO E O 1
ATOM 12674 N N . ALA E 2 270 ? -1.131 -11.075 -57.720 1.00 20.48 270 ALA E N 1
ATOM 12675 C CA . ALA E 2 270 ? -0.522 -11.990 -58.677 1.00 21.36 270 ALA E CA 1
ATOM 12676 C C . ALA E 2 270 ? 0.736 -12.656 -58.119 1.00 22.20 270 ALA E C 1
ATOM 12677 O O . ALA E 2 270 ? 1.471 -13.315 -58.855 1.00 22.28 270 ALA E O 1
ATOM 12679 N N . LEU E 2 271 ? 0.990 -12.540 -56.828 1.00 20.09 271 LEU E N 1
ATOM 12680 C CA . LEU E 2 271 ? 2.176 -13.148 -56.214 1.00 20.16 271 LEU E CA 1
ATOM 12681 C C . LEU E 2 271 ? 1.842 -14.029 -55.004 1.00 20.45 271 LEU E C 1
ATOM 12682 O O . LEU E 2 271 ? 2.417 -13.888 -53.977 1.00 20.56 271 LEU E O 1
ATOM 12687 N N . PRO E 2 272 ? 0.859 -14.901 -55.139 1.00 19.26 272 PRO E N 1
ATOM 12688 C CA . PRO E 2 272 ? 0.478 -15.774 -54.019 1.00 20.12 272 PRO E CA 1
ATOM 12689 C C . PRO E 2 272 ? 1.625 -16.690 -53.592 1.00 20.20 272 PRO E C 1
ATOM 12690 O O . PRO E 2 272 ? 2.452 -17.072 -54.419 1.00 19.67 272 PRO E O 1
ATOM 12694 N N . LEU E 2 273 ? 1.625 -17.056 -52.334 1.00 21.60 273 LEU E N 1
ATOM 12695 C CA . LEU E 2 273 ? 2.677 -17.887 -51.827 1.00 22.67 273 LEU E CA 1
ATOM 12696 C C . LEU E 2 273 ? 2.288 -18.926 -50.783 1.00 23.50 273 LEU E C 1
ATOM 12697 O O . LEU E 2 273 ? 3.062 -19.760 -50.486 1.00 23.36 273 LEU E O 1
ATOM 12702 N N . SER E 2 274 ? 1.050 -18.926 -50.291 1.00 25.12 274 SER E N 1
ATOM 12703 C CA . SER E 2 274 ? 0.681 -19.922 -49.290 1.00 25.55 274 SER E CA 1
ATOM 12704 C C . SER E 2 274 ? 0.877 -21.387 -49.757 1.00 25.57 274 SER E C 1
ATOM 12705 O O . SER E 2 274 ? 0.797 -21.689 -50.889 1.00 25.07 274 SER E O 1
ATOM 12708 N N . ASP E 2 275 ? 1.188 -22.267 -48.845 1.00 22.65 275 ASP E N 1
ATOM 12709 C CA . ASP E 2 275 ? 1.603 -23.600 -49.206 1.00 22.57 275 ASP E CA 1
ATOM 12710 C C . ASP E 2 275 ? 1.348 -24.430 -48.003 1.00 22.14 275 ASP E C 1
ATOM 12711 O O . ASP E 2 275 ? 1.816 -24.124 -46.961 1.00 21.43 275 ASP E O 1
ATOM 12716 N N . GLY E 2 276 ? 0.555 -25.462 -48.192 1.00 24.61 276 GLY E N 1
ATOM 12717 C CA . GLY E 2 276 ? 0.199 -26.373 -47.115 1.00 24.50 276 GLY E CA 1
ATOM 12718 C C . GLY E 2 276 ? 1.341 -27.017 -46.348 1.00 24.52 276 GLY E C 1
ATOM 12719 O O . GLY E 2 276 ? 1.330 -27.039 -45.114 1.00 24.24 276 GLY E O 1
ATOM 12720 N N . THR E 2 277 ? 2.330 -27.549 -47.060 1.00 24.17 277 THR E N 1
ATOM 12721 C CA . THR E 2 277 ? 3.455 -28.204 -46.397 1.00 24.12 277 THR E CA 1
ATOM 12722 C C . THR E 2 277 ? 4.556 -27.224 -46.017 1.00 23.29 277 THR E C 1
ATOM 12723 O O . THR E 2 277 ? 5.290 -27.442 -45.055 1.00 24.42 277 THR E O 1
ATOM 12727 N N . GLY E 2 278 ? 4.671 -26.143 -46.776 1.00 21.38 278 GLY E N 1
ATOM 12728 C CA . GLY E 2 278 ? 5.694 -25.159 -46.489 1.00 20.14 278 GLY E CA 1
ATOM 12729 C C . GLY E 2 278 ? 5.388 -24.258 -45.305 1.00 20.54 278 GLY E C 1
ATOM 12730 O O . GLY E 2 278 ? 6.293 -23.874 -44.574 1.00 20.64 278 GLY E O 1
ATOM 12731 N N . ASP E 2 279 ? 4.117 -23.923 -45.103 1.00 23.03 279 ASP E N 1
ATOM 12732 C CA . ASP E 2 279 ? 3.740 -23.032 -44.008 1.00 22.93 279 ASP E CA 1
ATOM 12733 C C . ASP E 2 279 ? 3.777 -23.657 -42.620 1.00 22.02 279 ASP E C 1
ATOM 12734 O O . ASP E 2 279 ? 3.616 -24.863 -42.457 1.00 23.86 279 ASP E O 1
ATOM 12739 N N . GLY E 2 280 ? 4.002 -22.818 -41.616 1.00 17.49 280 GLY E N 1
ATOM 12740 C CA . GLY E 2 280 ? 4.071 -23.303 -40.251 1.00 16.65 280 GLY E CA 1
ATOM 12741 C C . GLY E 2 280 ? 4.113 -22.164 -39.257 1.00 16.87 280 GLY E C 1
ATOM 12742 O O . GLY E 2 280 ? 3.709 -21.048 -39.574 1.00 17.24 280 GLY E O 1
ATOM 12743 N N . ILE E 2 281 ? 4.625 -22.437 -38.061 1.00 18.54 281 ILE E N 1
ATOM 12744 C CA . ILE E 2 281 ? 4.684 -21.430 -37.011 1.00 18.31 281 ILE E CA 1
ATOM 12745 C C . ILE E 2 281 ? 6.071 -21.258 -36.400 1.00 18.54 281 ILE E C 1
ATOM 12746 O O . ILE E 2 281 ? 6.797 -22.231 -36.190 1.00 18.72 281 ILE E O 1
ATOM 12751 N N . ALA E 2 282 ? 6.426 -20.008 -36.117 1.00 20.17 282 ALA E N 1
ATOM 12752 C CA . ALA E 2 282 ? 7.696 -19.691 -35.474 1.00 19.80 282 ALA E CA 1
ATOM 12753 C C . ALA E 2 282 ? 7.306 -19.362 -34.033 1.00 19.78 282 ALA E C 1
ATOM 12754 O O . ALA E 2 282 ? 6.281 -18.719 -33.798 1.00 19.65 282 ALA E O 1
ATOM 12756 N N . ILE E 2 283 ? 8.106 -19.819 -33.074 1.00 18.56 283 ILE E N 1
ATOM 12757 C CA . ILE E 2 283 ? 7.822 -19.587 -31.666 1.00 18.37 283 ILE E CA 1
ATOM 12758 C C . ILE E 2 283 ? 8.792 -18.572 -31.079 1.00 19.14 283 ILE E C 1
ATOM 12759 O O . ILE E 2 283 ? 10.013 -18.725 -31.191 1.00 17.85 283 ILE E O 1
ATOM 12764 N N . MET E 2 284 ? 8.237 -17.539 -30.450 1.00 17.71 284 MET E N 1
ATOM 12765 C CA . MET E 2 284 ? 9.033 -16.474 -29.855 1.00 17.67 284 MET E CA 1
ATOM 12766 C C . MET E 2 284 ? 8.753 -16.370 -28.358 1.00 17.30 284 MET E C 1
ATOM 12767 O O . MET E 2 284 ? 7.685 -16.768 -27.896 1.00 16.98 284 MET E O 1
ATOM 12772 N N . VAL E 2 285 ? 9.716 -15.848 -27.605 1.00 16.66 285 VAL E N 1
ATOM 12773 C CA . VAL E 2 285 ? 9.557 -15.704 -26.157 1.00 16.03 285 VAL E CA 1
ATOM 12774 C C . VAL E 2 285 ? 10.352 -14.524 -25.616 1.00 15.58 285 VAL E C 1
ATOM 12775 O O . VAL E 2 285 ? 11.265 -14.024 -26.273 1.00 17.49 285 VAL E O 1
ATOM 12779 N N . GLY E 2 286 ? 9.996 -14.088 -24.410 1.00 16.49 286 GLY E N 1
ATOM 12780 C CA . GLY E 2 286 ? 10.741 -13.027 -23.754 1.00 15.56 286 GLY E CA 1
ATOM 12781 C C . GLY E 2 286 ? 10.297 -11.586 -23.861 1.00 16.08 286 GLY E C 1
ATOM 12782 O O . GLY E 2 286 ? 10.990 -10.704 -23.360 1.00 16.03 286 GLY E O 1
ATOM 12783 N N . GLY E 2 287 ? 9.158 -11.332 -24.490 1.00 15.00 287 GLY E N 1
ATOM 12784 C CA . GLY E 2 287 ? 8.707 -9.960 -24.608 1.00 15.31 287 GLY E CA 1
ATOM 12785 C C . GLY E 2 287 ? 7.740 -9.545 -23.513 1.00 15.91 287 GLY E C 1
ATOM 12786 O O . GLY E 2 287 ? 7.162 -10.389 -22.825 1.00 16.27 287 GLY E O 1
ATOM 12787 N N . LYS E 2 288 ? 7.579 -8.236 -23.346 1.00 16.00 288 LYS E N 1
ATOM 12788 C CA . LYS E 2 288 ? 6.650 -7.683 -22.368 1.00 16.06 288 LYS E CA 1
ATOM 12789 C C . LYS E 2 288 ? 6.447 -6.203 -22.670 1.00 16.23 288 LYS E C 1
ATOM 12790 O O . LYS E 2 288 ? 7.325 -5.556 -23.247 1.00 16.10 288 LYS E O 1
ATOM 12796 N N . ILE E 2 289 ? 5.291 -5.658 -22.300 1.00 15.65 289 ILE E N 1
ATOM 12797 C CA . ILE E 2 289 ? 5.068 -4.246 -22.567 1.00 15.22 289 ILE E CA 1
ATOM 12798 C C . ILE E 2 289 ? 5.034 -3.382 -21.313 1.00 14.54 289 ILE E C 1
ATOM 12799 O O . ILE E 2 289 ? 5.247 -2.175 -21.399 1.00 14.46 289 ILE E O 1
ATOM 12804 N N . SER E 2 290 ? 4.793 -3.978 -20.143 1.00 12.33 290 SER E N 1
ATOM 12805 C CA . SER E 2 290 ? 4.784 -3.166 -18.923 1.00 12.45 290 SER E CA 1
ATOM 12806 C C . SER E 2 290 ? 6.190 -2.638 -18.650 1.00 12.51 290 SER E C 1
ATOM 12807 O O . SER E 2 290 ? 7.179 -3.154 -19.184 1.00 13.38 290 SER E O 1
ATOM 12810 N N . ASN E 2 291 ? 6.277 -1.618 -17.801 1.00 15.14 291 ASN E N 1
ATOM 12811 C CA . ASN E 2 291 ? 7.555 -1.014 -17.447 1.00 14.86 291 ASN E CA 1
ATOM 12812 C C . ASN E 2 291 ? 7.974 -1.397 -16.031 1.00 15.15 291 ASN E C 1
ATOM 12813 O O . ASN E 2 291 ? 8.872 -0.783 -15.449 1.00 15.73 291 ASN E O 1
ATOM 12818 N N . ARG E 2 292 ? 7.329 -2.426 -15.490 1.00 15.01 292 ARG E N 1
ATOM 12819 C CA . ARG E 2 292 ? 7.598 -2.894 -14.132 1.00 16.46 292 ARG E CA 1
ATOM 12820 C C . ARG E 2 292 ? 9.004 -3.473 -13.967 1.00 16.71 292 ARG E C 1
ATOM 12821 O O . ARG E 2 292 ? 9.335 -4.488 -14.567 1.00 17.67 292 ARG E O 1
ATOM 12829 N N . ILE E 2 293 ? 9.810 -2.824 -13.127 1.00 15.31 293 ILE E N 1
ATOM 12830 C CA . ILE E 2 293 ? 11.196 -3.216 -12.872 1.00 15.81 293 ILE E CA 1
ATOM 12831 C C . ILE E 2 293 ? 12.046 -3.051 -14.131 1.00 17.09 293 ILE E C 1
ATOM 12832 O O . ILE E 2 293 ? 12.796 -2.086 -14.254 1.00 16.26 293 ILE E O 1
ATOM 12837 N N . LYS E 2 294 ? 11.925 -3.991 -15.063 1.00 17.98 294 LYS E N 1
ATOM 12838 C CA . LYS E 2 294 ? 12.678 -3.934 -16.312 1.00 18.30 294 LYS E CA 1
ATOM 12839 C C . LYS E 2 294 ? 11.867 -3.241 -17.415 1.00 17.18 294 LYS E C 1
ATOM 12840 O O . LYS E 2 294 ? 10.630 -3.245 -17.402 1.00 16.61 294 LYS E O 1
ATOM 12846 N N . VAL E 2 295 ? 12.572 -2.651 -18.374 1.00 16.75 295 VAL E N 1
ATOM 12847 C CA . VAL E 2 295 ? 11.919 -1.953 -19.469 1.00 15.31 295 VAL E CA 1
ATOM 12848 C C . VAL E 2 295 ? 11.240 -2.946 -20.402 1.00 15.68 295 VAL E C 1
ATOM 12849 O O . VAL E 2 295 ? 11.529 -4.141 -20.370 1.00 14.27 295 VAL E O 1
ATOM 12853 N N . PRO E 2 296 ? 10.314 -2.460 -21.242 1.00 16.11 296 PRO E N 1
ATOM 12854 C CA . PRO E 2 296 ? 9.607 -3.336 -22.180 1.00 15.07 296 PRO E CA 1
ATOM 12855 C C . PRO E 2 296 ? 10.608 -4.026 -23.101 1.00 15.64 296 PRO E C 1
ATOM 12856 O O . PRO E 2 296 ? 11.738 -3.561 -23.254 1.00 14.94 296 PRO E O 1
ATOM 12860 N N . SER E 2 297 ? 10.203 -5.136 -23.707 1.00 16.27 297 SER E N 1
ATOM 12861 C CA . SER E 2 297 ? 11.103 -5.849 -24.601 1.00 17.15 297 SER E CA 1
ATOM 12862 C C . SER E 2 297 ? 10.363 -6.629 -25.674 1.00 16.66 297 SER E C 1
ATOM 12863 O O . SER E 2 297 ? 9.191 -6.974 -25.515 1.00 14.96 297 SER E O 1
ATOM 12866 N N . PHE E 2 298 ? 11.061 -6.882 -26.776 1.00 15.96 298 PHE E N 1
ATOM 12867 C CA . PHE E 2 298 ? 10.509 -7.640 -27.894 1.00 16.64 298 PHE E CA 1
ATOM 12868 C C . PHE E 2 298 ? 10.683 -9.113 -27.577 1.00 16.72 298 PHE E C 1
ATOM 12869 O O . PHE E 2 298 ? 11.579 -9.487 -26.817 1.00 16.52 298 PHE E O 1
ATOM 12877 N N . SER E 2 299 ? 9.835 -9.947 -28.167 1.00 17.21 299 SER E N 1
ATOM 12878 C CA . SER E 2 299 ? 9.959 -11.386 -27.987 1.00 18.55 299 SER E CA 1
ATOM 12879 C C . SER E 2 299 ? 11.027 -11.798 -29.003 1.00 18.22 299 SER E C 1
ATOM 12880 O O . SER E 2 299 ? 11.198 -11.127 -30.029 1.00 18.47 299 SER E O 1
ATOM 12883 N N . LYS E 2 300 ? 11.746 -12.882 -28.717 1.00 18.30 300 LYS E N 1
ATOM 12884 C CA . LYS E 2 300 ? 12.816 -13.353 -29.600 1.00 18.32 300 LYS E CA 1
ATOM 12885 C C . LYS E 2 300 ? 12.505 -14.752 -30.151 1.00 17.19 300 LYS E C 1
ATOM 12886 O O . LYS E 2 300 ? 11.981 -15.602 -29.434 1.00 17.33 300 LYS E O 1
ATOM 12892 N N . VAL E 2 301 ? 12.837 -14.992 -31.418 1.00 17.90 301 VAL E N 1
ATOM 12893 C CA . VAL E 2 301 ? 12.568 -16.291 -32.039 1.00 17.11 301 VAL E CA 1
ATOM 12894 C C . VAL E 2 301 ? 13.460 -17.375 -31.443 1.00 17.91 301 VAL E C 1
ATOM 12895 O O . VAL E 2 301 ? 14.683 -17.304 -31.567 1.00 18.22 301 VA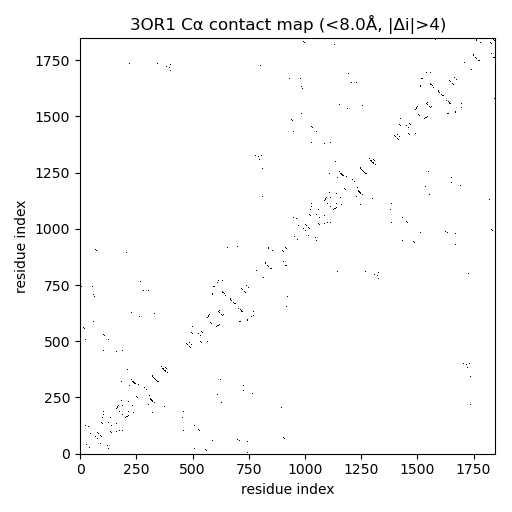L E O 1
ATOM 12899 N N . VAL E 2 302 ? 12.854 -18.373 -30.801 1.00 15.69 302 VAL E N 1
ATOM 12900 C CA . VAL E 2 302 ? 13.628 -19.464 -30.197 1.00 16.45 302 VAL E CA 1
ATOM 12901 C C . VAL E 2 302 ? 13.506 -20.778 -30.975 1.00 16.95 302 VAL E C 1
ATOM 12902 O O . VAL E 2 302 ? 14.382 -21.643 -30.890 1.00 16.88 302 VAL E O 1
ATOM 12906 N N . VAL E 2 303 ? 12.419 -20.923 -31.724 1.00 15.82 303 VAL E N 1
ATOM 12907 C CA . VAL E 2 303 ? 12.192 -22.101 -32.562 1.00 16.27 303 VAL E CA 1
ATOM 12908 C C . VAL E 2 303 ? 11.730 -21.538 -33.904 1.00 16.96 303 VAL E C 1
ATOM 12909 O O . VAL E 2 303 ? 10.594 -21.078 -34.037 1.00 17.64 303 VAL E O 1
ATOM 12913 N N . ALA E 2 304 ? 12.620 -21.563 -34.890 1.00 19.86 304 ALA E N 1
ATOM 12914 C CA . ALA E 2 304 ? 12.334 -21.016 -36.217 1.00 20.23 304 ALA E CA 1
ATOM 12915 C C . ALA E 2 304 ? 11.129 -21.596 -36.949 1.00 20.71 304 ALA E C 1
ATOM 12916 O O . ALA E 2 304 ? 10.411 -20.866 -37.637 1.00 21.12 304 ALA E O 1
ATOM 12918 N N . PHE E 2 305 ? 10.901 -22.899 -36.818 1.00 19.38 305 PHE E N 1
ATOM 12919 C CA . PHE E 2 305 ? 9.779 -23.504 -37.522 1.00 19.73 305 PHE E CA 1
ATOM 12920 C C . PHE E 2 305 ? 9.210 -24.772 -36.906 1.00 19.95 305 PHE E C 1
ATOM 12921 O O . PHE E 2 305 ? 9.944 -25.675 -36.492 1.00 19.87 305 PHE E O 1
ATOM 12929 N N . VAL E 2 306 ? 7.931 -24.766 -36.741 1.00 20.83 306 VAL E N 1
ATOM 12930 C CA . VAL E 2 306 ? 7.138 -25.967 -36.426 1.00 20.97 306 VAL E CA 1
ATOM 12931 C C . VAL E 2 306 ? 5.974 -26.102 -37.411 1.00 21.47 306 VAL E C 1
ATOM 12932 O O . VAL E 2 306 ? 5.427 -25.207 -37.712 1.00 20.09 306 VAL E O 1
ATOM 12936 N N . PRO E 2 307 ? 5.779 -27.278 -37.932 1.00 20.25 307 PRO E N 1
ATOM 12937 C CA . PRO E 2 307 ? 4.727 -27.472 -38.934 1.00 19.91 307 PRO E CA 1
ATOM 12938 C C . PRO E 2 307 ? 3.301 -27.215 -38.473 1.00 19.26 307 PRO E C 1
ATOM 12939 O O . PRO E 2 307 ? 3.001 -27.271 -37.284 1.00 19.12 307 PRO E O 1
ATOM 12943 N N . ASN E 2 308 ? 2.425 -26.914 -39.426 1.00 20.30 308 ASN E N 1
ATOM 12944 C CA . ASN E 2 308 ? 1.019 -26.725 -39.106 1.00 19.38 308 ASN E CA 1
ATOM 12945 C C . ASN E 2 308 ? 0.464 -28.144 -39.028 1.00 20.82 308 ASN E C 1
ATOM 12946 O O . ASN E 2 308 ? 0.693 -28.949 -39.931 1.00 21.42 308 ASN E O 1
ATOM 12951 N N . GLU E 2 309 ? -0.252 -28.451 -37.952 1.00 20.14 309 GLU E N 1
ATOM 12952 C CA . GLU E 2 309 ? -0.827 -29.781 -37.774 1.00 20.01 309 GLU E CA 1
ATOM 12953 C C . GLU E 2 309 ? -2.257 -29.695 -37.261 1.00 19.39 309 GLU E C 1
ATOM 12954 O O . GLU E 2 309 ? -2.535 -30.032 -36.108 1.00 18.75 309 GLU E O 1
ATOM 12960 N N . PRO E 2 310 ? -3.187 -29.238 -38.111 1.00 21.21 310 PRO E N 1
ATOM 12961 C CA . PRO E 2 310 ? -4.590 -29.127 -37.691 1.00 20.27 310 PRO E CA 1
ATOM 12962 C C . PRO E 2 310 ? -5.109 -30.504 -37.269 1.00 20.70 310 PRO E C 1
ATOM 12963 O O . PRO E 2 310 ? -4.658 -31.528 -37.785 1.00 21.51 310 PRO E O 1
ATOM 12967 N N . PRO E 2 311 ? -6.087 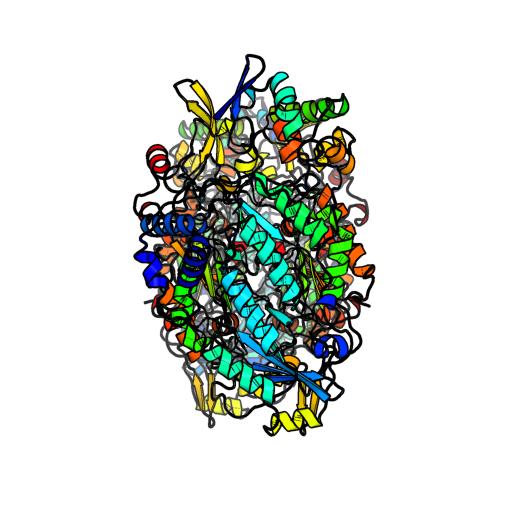-30.549 -36.352 1.00 20.05 311 PRO E N 1
ATOM 12968 C CA . PRO E 2 311 ? -6.737 -29.416 -35.690 1.00 19.05 311 PRO E CA 1
ATOM 12969 C C . PRO E 2 311 ? -6.141 -28.992 -34.345 1.00 18.93 311 PRO E C 1
ATOM 12970 O O . PRO E 2 311 ? -6.586 -28.000 -33.769 1.00 17.76 311 PRO E O 1
ATOM 12974 N N . ARG E 2 312 ? -5.148 -29.717 -33.834 1.00 16.26 312 ARG E N 1
ATOM 12975 C CA . ARG E 2 312 ? -4.597 -29.348 -32.530 1.00 17.32 312 ARG E CA 1
ATOM 12976 C C . ARG E 2 312 ? -3.120 -28.985 -32.408 1.00 17.22 312 ARG E C 1
ATOM 12977 O O . ARG E 2 312 ? -2.617 -28.817 -31.296 1.00 17.97 312 ARG E O 1
ATOM 12985 N N . TRP E 2 313 ? -2.435 -28.851 -33.539 1.00 17.93 313 TRP E N 1
ATOM 12986 C CA . TRP E 2 313 ? -1.029 -28.449 -33.545 1.00 18.06 313 TRP E CA 1
ATOM 12987 C C . TRP E 2 313 ? -0.237 -28.988 -32.345 1.00 18.69 313 TRP E C 1
ATOM 12988 O O . TRP E 2 313 ? 0.352 -28.222 -31.581 1.00 17.64 313 TRP E O 1
ATOM 12999 N N . PRO E 2 314 ? -0.193 -30.319 -32.179 1.00 21.00 314 PRO E N 1
ATOM 13000 C CA . PRO E 2 314 ? 0.535 -30.921 -31.059 1.00 21.15 314 PRO E CA 1
ATOM 13001 C C . PRO E 2 314 ? 2.006 -30.527 -30.905 1.00 21.43 314 PRO E C 1
ATOM 13002 O O . PRO E 2 314 ? 2.449 -30.221 -29.799 1.00 20.96 314 PRO E O 1
ATOM 13006 N N . THR E 2 315 ? 2.766 -30.525 -31.994 1.00 20.77 315 THR E N 1
ATOM 13007 C CA . THR E 2 315 ? 4.178 -30.159 -31.892 1.00 20.90 315 THR E CA 1
ATOM 13008 C C . THR E 2 315 ? 4.320 -28.772 -31.278 1.00 20.70 315 THR E C 1
ATOM 13009 O O . THR E 2 315 ? 5.111 -28.570 -30.357 1.00 20.50 315 THR E O 1
ATOM 13013 N N . MET E 2 316 ? 3.538 -27.824 -31.785 1.00 19.61 316 MET E N 1
ATOM 13014 C CA . MET E 2 316 ? 3.574 -26.454 -31.290 1.00 20.24 316 MET E CA 1
ATOM 13015 C C . MET E 2 316 ? 3.065 -26.371 -29.858 1.00 19.35 316 MET E C 1
ATOM 13016 O O . MET E 2 316 ? 3.696 -25.757 -29.003 1.00 18.39 316 MET E O 1
ATOM 13021 N N . ALA E 2 317 ? 1.920 -26.994 -29.600 1.00 17.97 317 ALA E N 1
ATOM 13022 C CA . ALA E 2 317 ? 1.326 -26.966 -28.271 1.00 18.18 317 ALA E CA 1
ATOM 13023 C C . ALA E 2 317 ? 2.268 -27.528 -27.208 1.00 18.06 317 ALA E C 1
ATOM 13024 O O . ALA E 2 317 ? 2.369 -26.975 -26.109 1.00 17.90 317 ALA E O 1
ATOM 13026 N N . LYS E 2 318 ? 2.933 -28.573 -27.547 1.00 20.17 318 LYS E N 1
ATOM 13027 C CA . LYS E 2 318 ? 3.845 -29.154 -26.653 1.00 21.68 318 LYS E CA 1
ATOM 13028 C C . LYS E 2 318 ? 5.023 -28.265 -26.300 1.00 21.67 318 LYS E C 1
ATOM 13029 O O . LYS E 2 318 ? 5.382 -28.204 -25.292 1.00 21.07 318 LYS E O 1
ATOM 13035 N N . ILE E 2 319 ? 5.573 -27.607 -27.247 1.00 18.28 319 ILE E N 1
ATOM 13036 C CA . ILE E 2 319 ? 6.678 -26.688 -27.015 1.00 17.76 319 ILE E CA 1
ATOM 13037 C C . ILE E 2 319 ? 6.257 -25.523 -26.121 1.00 17.09 319 ILE E C 1
ATOM 13038 O O . ILE E 2 319 ? 7.001 -25.120 -25.230 1.00 16.38 319 ILE E O 1
ATOM 13043 N N . VAL E 2 320 ? 5.071 -24.977 -26.370 1.00 17.97 320 VAL E N 1
ATOM 13044 C CA . VAL E 2 320 ? 4.575 -23.874 -25.558 1.00 17.14 320 VAL E CA 1
ATOM 13045 C C . VAL E 2 320 ? 4.418 -24.344 -24.112 1.00 17.96 320 VAL E C 1
ATOM 13046 O O . VAL E 2 320 ? 4.804 -23.643 -23.175 1.00 17.03 320 VAL E O 1
ATOM 13050 N N . LYS E 2 321 ? 3.868 -25.541 -23.937 1.00 20.47 321 LYS E N 1
ATOM 13051 C CA . LYS E 2 321 ? 3.659 -26.103 -22.606 1.00 21.83 321 LYS E CA 1
ATOM 13052 C C . LYS E 2 321 ? 4.982 -26.317 -21.878 1.00 22.17 321 LYS E C 1
ATOM 13053 O O . LYS E 2 321 ? 5.090 -26.037 -20.687 1.00 22.71 321 LYS E O 1
ATOM 13059 N N . LYS E 2 322 ? 5.983 -26.818 -22.600 1.00 19.06 322 LYS E N 1
ATOM 13060 C CA . LYS E 2 322 ? 7.299 -27.080 -22.023 1.00 18.51 322 LYS E CA 1
ATOM 13061 C C . LYS E 2 322 ? 7.949 -25.791 -21.536 1.00 18.17 322 LYS E C 1
ATOM 13062 O O . LYS E 2 322 ? 8.515 -25.737 -20.441 1.00 16.76 322 LYS E O 1
ATOM 13068 N N . ILE E 2 323 ? 7.870 -24.749 -22.355 1.00 17.90 323 ILE E N 1
ATOM 13069 C CA . ILE E 2 323 ? 8.450 -23.465 -21.982 1.00 17.37 323 ILE E CA 1
ATOM 13070 C C . ILE E 2 323 ? 7.815 -22.934 -20.696 1.00 17.59 323 ILE E C 1
ATOM 13071 O O . ILE E 2 323 ? 8.516 -22.493 -19.786 1.00 17.11 323 ILE E O 1
ATOM 13076 N N . VAL E 2 324 ? 6.488 -22.981 -20.613 1.00 17.69 324 VAL E N 1
ATOM 13077 C CA . VAL E 2 324 ? 5.806 -22.507 -19.415 1.00 17.24 324 VAL E CA 1
ATOM 13078 C C . VAL E 2 324 ? 6.187 -23.342 -18.186 1.00 18.25 324 VAL E C 1
ATOM 13079 O O . VAL E 2 324 ? 6.439 -22.796 -17.115 1.00 17.98 324 VAL E O 1
ATOM 13083 N N . GLU E 2 325 ? 6.230 -24.660 -18.343 1.00 19.86 325 GLU E N 1
ATOM 13084 C CA . GLU E 2 325 ? 6.578 -25.544 -17.234 1.00 20.76 325 GLU E CA 1
ATOM 13085 C C . GLU E 2 325 ? 7.983 -25.299 -16.690 1.00 20.18 325 GLU E C 1
ATOM 13086 O O . GLU E 2 325 ? 8.181 -25.235 -15.475 1.00 19.58 325 GLU E O 1
ATOM 13092 N N . VAL E 2 326 ? 8.955 -25.169 -17.590 1.00 19.45 326 VAL E N 1
ATOM 13093 C CA . VAL E 2 326 ? 10.341 -24.940 -17.192 1.00 19.02 326 VAL E CA 1
ATOM 13094 C C . VAL E 2 326 ? 10.481 -23.568 -16.547 1.00 19.30 326 VAL E C 1
ATOM 13095 O O . VAL E 2 326 ? 11.152 -23.411 -15.524 1.00 18.42 326 VAL E O 1
ATOM 13099 N N . TYR E 2 327 ? 9.840 -22.577 -17.151 1.00 18.72 327 TYR E N 1
ATOM 13100 C CA . TYR E 2 327 ? 9.868 -21.218 -16.621 1.00 18.85 327 TYR E CA 1
ATOM 13101 C C . TYR E 2 327 ? 9.255 -21.165 -15.219 1.00 19.92 327 TYR E C 1
ATOM 13102 O O . TYR E 2 327 ? 9.873 -20.660 -14.284 1.00 19.85 327 TYR E O 1
ATOM 13111 N N . ALA E 2 328 ? 8.044 -21.696 -15.074 1.00 18.72 328 ALA E N 1
ATOM 13112 C CA . ALA E 2 328 ? 7.351 -21.676 -13.783 1.00 21.01 328 ALA E CA 1
ATOM 13113 C C . ALA E 2 328 ? 8.148 -22.361 -12.683 1.00 23.61 328 ALA E C 1
ATOM 13114 O O . ALA E 2 328 ? 8.050 -22.001 -11.507 1.00 23.77 328 ALA E O 1
ATOM 13116 N N . GLU E 2 329 ? 8.946 -23.342 -13.077 1.00 22.47 329 GLU E N 1
ATOM 13117 C CA . GLU E 2 329 ? 9.754 -24.112 -12.141 1.00 26.85 329 GLU E CA 1
ATOM 13118 C C . GLU E 2 329 ? 11.095 -23.472 -11.781 1.00 24.99 329 GLU E C 1
ATOM 13119 O O . GLU E 2 329 ? 11.581 -23.625 -10.654 1.00 24.17 329 GLU E O 1
ATOM 13125 N N . ASP E 2 330 ? 11.682 -22.744 -12.725 1.00 23.33 330 ASP E N 1
ATOM 13126 C CA . ASP E 2 330 ? 12.995 -22.140 -12.512 1.00 21.42 330 ASP E CA 1
ATOM 13127 C C . ASP E 2 330 ? 13.036 -20.642 -12.207 1.00 20.75 330 ASP E C 1
ATOM 13128 O O . ASP E 2 330 ? 13.962 -20.172 -11.548 1.00 20.71 330 ASP E O 1
ATOM 13133 N N . ALA E 2 331 ? 12.047 -19.889 -12.679 1.00 23.31 331 ALA E N 1
ATOM 13134 C CA . ALA E 2 331 ? 12.035 -18.446 -12.456 1.00 21.10 331 ALA E CA 1
ATOM 13135 C C . ALA E 2 331 ? 11.760 -18.047 -11.011 1.00 21.41 331 ALA E C 1
ATOM 13136 O O . ALA E 2 331 ? 11.158 -18.803 -10.248 1.00 21.38 331 ALA E O 1
ATOM 13138 N N . ARG E 2 332 ? 12.203 -16.848 -10.648 1.00 18.50 332 ARG E N 1
ATOM 13139 C CA . ARG E 2 332 ? 11.995 -16.324 -9.302 1.00 18.60 332 ARG E CA 1
ATOM 13140 C C . ARG E 2 332 ? 10.722 -15.487 -9.297 1.00 17.53 332 ARG E C 1
ATOM 13141 O O . ARG E 2 332 ? 10.262 -15.039 -10.348 1.00 16.65 332 ARG E O 1
ATOM 13149 N N . LYS E 2 333 ? 10.163 -15.261 -8.113 1.00 17.75 333 LYS E N 1
ATOM 13150 C CA . LYS E 2 333 ? 8.940 -14.475 -7.996 1.00 16.99 333 LYS E CA 1
ATOM 13151 C C . LYS E 2 333 ? 9.091 -13.111 -8.676 1.00 16.80 333 LYS E C 1
ATOM 13152 O O . LYS E 2 333 ? 10.128 -12.456 -8.551 1.00 16.41 333 LYS E O 1
ATOM 13158 N N . TYR E 2 334 ? 8.039 -12.699 -9.383 1.00 17.46 334 TYR E N 1
ATOM 13159 C CA . TYR E 2 334 ? 7.982 -11.425 -10.103 1.00 18.13 334 TYR E CA 1
ATOM 13160 C C . TYR E 2 334 ? 8.732 -11.425 -11.435 1.00 18.84 334 TYR E C 1
ATOM 13161 O O . TYR E 2 334 ? 8.638 -10.466 -12.202 1.00 18.45 334 TYR E O 1
ATOM 13170 N N . GLU E 2 335 ? 9.473 -12.494 -11.711 1.00 15.64 335 GLU E N 1
ATOM 13171 C CA . GLU E 2 335 ? 10.223 -12.591 -12.965 1.00 15.45 335 GLU E CA 1
ATOM 13172 C C . GLU E 2 335 ? 9.366 -12.981 -14.166 1.00 15.20 335 GLU E C 1
ATOM 13173 O O . GLU E 2 335 ? 8.770 -14.057 -14.177 1.00 14.29 335 GLU E O 1
ATOM 13179 N N . ARG E 2 336 ? 9.312 -12.108 -15.172 1.00 17.79 336 ARG E N 1
ATOM 13180 C CA . ARG E 2 336 ? 8.580 -12.396 -16.407 1.00 18.99 336 ARG E CA 1
ATOM 13181 C C . ARG E 2 336 ? 9.513 -13.329 -17.184 1.00 19.14 336 ARG E C 1
ATOM 13182 O O . ARG E 2 336 ? 10.715 -13.351 -16.925 1.00 19.91 336 ARG E O 1
ATOM 13190 N N . ILE E 2 337 ? 8.983 -14.090 -18.134 1.00 17.45 337 ILE E N 1
ATOM 13191 C CA . ILE E 2 337 ? 9.833 -15.006 -18.886 1.00 17.60 337 ILE E CA 1
ATOM 13192 C C . ILE E 2 337 ? 11.097 -14.324 -19.415 1.00 18.50 337 ILE E C 1
ATOM 13193 O O . ILE E 2 337 ? 12.196 -14.872 -19.304 1.00 17.82 337 ILE E O 1
ATOM 13198 N N . GLY E 2 338 ? 10.943 -13.126 -19.973 1.00 20.02 338 GLY E N 1
ATOM 13199 C CA . GLY E 2 338 ? 12.093 -12.398 -20.482 1.00 21.45 338 GLY E CA 1
ATOM 13200 C C . GLY E 2 338 ? 13.101 -12.075 -19.391 1.00 21.92 338 GLY E C 1
ATOM 13201 O O . GLY E 2 338 ? 14.308 -12.151 -19.616 1.00 22.36 338 GLY E O 1
ATOM 13202 N N . ASP E 2 339 ? 12.608 -11.716 -18.207 1.00 23.64 339 ASP E N 1
ATOM 13203 C CA . ASP E 2 339 ? 13.467 -11.384 -17.067 1.00 24.02 339 ASP E CA 1
ATOM 13204 C C . ASP E 2 339 ? 14.284 -12.609 -16.664 1.00 23.19 339 ASP E C 1
ATOM 13205 O O . ASP E 2 339 ? 15.487 -12.521 -16.417 1.00 23.85 339 ASP E O 1
ATOM 13210 N N . TRP E 2 340 ? 13.600 -13.746 -16.589 1.00 19.63 340 TRP E N 1
ATOM 13211 C CA . TRP E 2 340 ? 14.198 -15.024 -16.221 1.00 19.02 340 TRP E CA 1
ATOM 13212 C C . TRP E 2 340 ? 15.349 -15.416 -17.150 1.00 19.53 340 TRP E C 1
ATOM 13213 O O . TRP E 2 340 ? 16.425 -15.805 -16.692 1.00 19.24 340 TRP E O 1
ATOM 13224 N N . ILE E 2 341 ? 15.110 -15.318 -18.453 1.00 17.81 341 ILE E N 1
ATOM 13225 C CA . ILE E 2 341 ? 16.114 -15.664 -19.450 1.00 18.30 341 ILE E CA 1
ATOM 13226 C C . ILE E 2 341 ? 17.301 -14.704 -19.384 1.00 19.96 341 ILE E C 1
ATOM 13227 O O . ILE E 2 341 ? 18.455 -15.111 -19.541 1.00 19.66 341 ILE E O 1
ATOM 13232 N N . HIS E 2 342 ? 17.026 -13.430 -19.135 1.00 24.65 342 HIS E N 1
ATOM 13233 C CA . HIS E 2 342 ? 18.104 -12.453 -19.051 1.00 27.34 342 HIS E CA 1
ATOM 13234 C C . HIS E 2 342 ? 18.987 -12.767 -17.850 1.00 26.79 342 HIS E C 1
ATOM 13235 O O . HIS E 2 342 ? 20.156 -12.383 -17.802 1.00 27.42 342 HIS E O 1
ATOM 13242 N N . ARG E 2 343 ? 18.454 -13.432 -16.883 1.00 25.28 343 ARG E N 1
ATOM 13243 C CA . ARG E 2 343 ? 19.182 -13.845 -15.674 1.00 24.46 343 ARG E CA 1
ATOM 13244 C C . ARG E 2 343 ? 19.983 -15.113 -15.918 1.00 23.63 343 ARG E C 1
ATOM 13245 O O . ARG E 2 343 ? 21.070 -15.116 -15.623 1.00 24.05 343 ARG E O 1
ATOM 13253 N N . ILE E 2 344 ? 19.364 -16.160 -16.420 1.00 19.20 344 ILE E N 1
ATOM 13254 C CA . ILE E 2 344 ? 20.067 -17.424 -16.633 1.00 18.31 344 ILE E CA 1
ATOM 13255 C C . ILE E 2 344 ? 20.916 -17.496 -17.895 1.00 17.77 344 ILE E C 1
ATOM 13256 O O . ILE E 2 344 ? 21.907 -18.231 -17.934 1.00 17.90 344 ILE E O 1
ATOM 13261 N N . GLY E 2 345 ? 20.532 -16.742 -18.921 1.00 18.63 345 GLY E N 1
ATOM 13262 C CA . GLY E 2 345 ? 21.283 -16.761 -20.164 1.00 18.86 345 GLY E CA 1
ATOM 13263 C C . GLY E 2 345 ? 20.634 -17.659 -21.197 1.00 18.88 345 GLY E C 1
ATOM 13264 O O . GLY E 2 345 ? 19.961 -18.632 -20.851 1.00 19.18 345 GLY E O 1
ATOM 13265 N N . TRP E 2 346 ? 20.835 -17.350 -22.472 1.00 20.75 346 TRP E N 1
ATOM 13266 C CA . TRP E 2 346 ? 20.234 -18.151 -23.525 1.00 20.31 346 TRP E CA 1
ATOM 13267 C C . TRP E 2 346 ? 20.705 -19.604 -23.607 1.00 19.84 346 TRP E C 1
ATOM 13268 O O . TRP E 2 346 ? 19.888 -20.486 -23.860 1.00 20.76 346 TRP E O 1
ATOM 13279 N N . GLU E 2 347 ? 21.993 -19.845 -23.479 1.00 17.93 347 GLU E N 1
ATOM 13280 C CA . GLU E 2 347 ? 22.472 -21.198 -23.541 1.00 18.99 347 GLU E CA 1
ATOM 13281 C C . GLU E 2 347 ? 21.807 -22.079 -22.427 1.00 19.26 347 GLU E C 1
ATOM 13282 O O . GLU E 2 347 ? 21.528 -23.175 -22.650 1.00 18.95 347 GLU E O 1
ATOM 13288 N N . THR E 2 348 ? 21.579 -21.527 -21.235 1.00 20.70 348 THR E N 1
ATOM 13289 C CA . THR E 2 348 ? 20.907 -22.233 -20.149 1.00 19.71 348 THR E CA 1
ATOM 13290 C C . THR E 2 348 ? 19.423 -22.409 -20.451 1.00 20.02 348 THR E C 1
ATOM 13291 O O . THR E 2 348 ? 18.824 -23.423 -20.095 1.00 18.75 348 THR E O 1
ATOM 13295 N N . PHE E 2 349 ? 18.824 -21.412 -21.091 1.00 17.96 349 PHE E N 1
ATOM 13296 C CA . PHE E 2 349 ? 17.416 -21.504 -21.462 1.00 18.76 349 PHE E CA 1
ATOM 13297 C C . PHE E 2 349 ? 17.226 -22.735 -22.352 1.00 19.58 349 PHE E C 1
ATOM 13298 O O . PHE E 2 349 ? 16.351 -23.575 -22.106 1.00 17.60 349 PHE E O 1
ATOM 13306 N N . TYR E 2 350 ? 18.052 -22.848 -23.389 1.00 19.24 350 TYR E N 1
ATOM 13307 C CA . TYR E 2 350 ? 17.933 -23.987 -24.289 1.00 20.34 350 TYR E CA 1
ATOM 13308 C C . TYR E 2 350 ? 18.267 -25.299 -23.596 1.00 21.11 350 TYR E C 1
ATOM 13309 O O . TYR E 2 350 ? 17.651 -26.327 -23.873 1.00 21.52 350 TYR E O 1
ATOM 13318 N N . GLU E 2 351 ? 19.231 -25.269 -22.685 1.00 21.51 351 GLU E N 1
ATOM 13319 C CA . GLU E 2 351 ? 19.605 -26.490 -21.983 1.00 23.09 351 GLU E CA 1
ATOM 13320 C C . GLU E 2 351 ? 18.456 -26.986 -21.107 1.00 22.48 351 GLU E C 1
ATOM 13321 O O . GLU E 2 351 ? 18.119 -28.173 -21.126 1.00 21.01 351 GLU E O 1
ATOM 13327 N N . LYS E 2 352 ? 17.846 -26.073 -20.355 1.00 20.63 352 LYS E N 1
ATOM 13328 C CA . LYS E 2 352 ? 16.746 -26.426 -19.462 1.00 20.79 352 LYS E CA 1
ATOM 13329 C C . LYS E 2 352 ? 15.467 -26.831 -20.189 1.00 21.36 352 LYS E C 1
ATOM 13330 O O . LYS E 2 352 ? 14.751 -27.732 -19.741 1.00 19.90 352 LYS E O 1
ATOM 13336 N N . THR E 2 353 ? 15.168 -26.174 -21.303 1.00 20.73 353 THR E N 1
ATOM 13337 C CA . THR E 2 353 ? 13.954 -26.507 -22.040 1.00 20.86 353 THR E CA 1
ATOM 13338 C C . THR E 2 353 ? 14.162 -27.680 -22.992 1.00 21.95 353 THR E C 1
ATOM 13339 O O . THR E 2 353 ? 13.201 -28.337 -23.386 1.00 21.04 353 THR E O 1
ATOM 13343 N N . GLY E 2 354 ? 15.416 -27.938 -23.353 1.00 23.73 354 GLY E N 1
ATOM 13344 C CA . GLY E 2 354 ? 15.715 -29.031 -24.262 1.00 25.36 354 GLY E CA 1
ATOM 13345 C C . GLY E 2 354 ? 15.383 -28.686 -25.701 1.00 27.38 354 GLY E C 1
ATOM 13346 O O . GLY E 2 354 ? 15.373 -29.559 -26.572 1.00 27.03 354 GLY E O 1
ATOM 13347 N N . LEU E 2 355 ? 15.112 -27.410 -25.958 1.00 22.84 355 LEU E N 1
ATOM 13348 C CA . LEU E 2 355 ? 14.774 -26.963 -27.303 1.00 24.39 355 LEU E CA 1
ATOM 13349 C C . LEU E 2 355 ? 16.009 -26.947 -28.196 1.00 26.50 355 LEU E C 1
ATOM 13350 O O . LEU E 2 355 ? 17.108 -26.613 -27.752 1.00 26.80 355 LEU E O 1
ATOM 13355 N N . GLU E 2 356 ? 15.820 -27.312 -29.458 1.00 29.33 356 GLU E N 1
ATOM 13356 C CA . GLU E 2 356 ? 16.921 -27.343 -30.410 1.00 33.62 356 GLU E CA 1
ATOM 13357 C C . GLU E 2 356 ? 17.179 -25.961 -30.996 1.00 30.89 356 GLU E C 1
ATOM 13358 O O . GLU E 2 356 ? 16.293 -25.351 -31.592 1.00 29.83 356 GLU E O 1
ATOM 13364 N N . PHE E 2 357 ? 18.401 -25.473 -30.817 1.00 37.05 357 PHE E N 1
ATOM 13365 C CA . PHE E 2 357 ? 18.783 -24.165 -31.333 1.00 33.50 357 PHE E CA 1
ATOM 13366 C C . PHE E 2 357 ? 19.337 -24.303 -32.744 1.00 31.98 357 PHE E C 1
ATOM 13367 O O . PHE E 2 357 ? 20.222 -25.122 -32.992 1.00 32.42 357 PHE E O 1
ATOM 13375 N N . SER E 2 358 ? 18.819 -23.504 -33.670 1.00 24.15 358 SER E N 1
ATOM 13376 C CA . SER E 2 358 ? 19.296 -23.569 -35.044 1.00 22.48 358 SER E CA 1
ATOM 13377 C C . SER E 2 358 ? 19.835 -22.225 -35.503 1.00 21.14 358 SER E C 1
ATOM 13378 O O . SER E 2 358 ? 19.510 -21.182 -34.936 1.00 21.07 358 SER E O 1
ATOM 13381 N N . HIS E 2 359 ? 20.658 -22.257 -36.543 1.00 19.50 359 HIS E N 1
ATOM 13382 C CA . HIS E 2 359 ? 21.247 -21.042 -37.080 1.00 19.05 359 HIS E CA 1
ATOM 13383 C C . HIS E 2 359 ? 20.169 -20.066 -37.554 1.00 17.69 359 HIS E C 1
ATOM 13384 O O . HIS E 2 359 ? 20.421 -18.871 -37.668 1.00 17.12 359 HIS E O 1
ATOM 13391 N N . HIS E 2 360 ? 18.965 -20.570 -37.815 1.00 20.17 360 HIS E N 1
ATOM 13392 C CA . HIS E 2 360 ? 17.871 -19.712 -38.276 1.00 19.85 360 HIS E CA 1
ATOM 13393 C C . HIS E 2 360 ? 17.496 -18.624 -37.273 1.00 19.77 360 HIS E C 1
ATOM 13394 O O . HIS E 2 360 ? 16.938 -17.595 -37.653 1.00 21.35 360 HIS E O 1
ATOM 13401 N N . CYS E 2 361 ? 17.790 -18.854 -35.996 1.00 19.32 361 CYS E N 1
ATOM 13402 C CA . CYS E 2 361 ? 17.453 -17.891 -34.948 1.00 19.31 361 CYS E CA 1
ATOM 13403 C C . CYS E 2 361 ? 18.447 -16.750 -34.826 1.00 18.67 361 CYS E C 1
ATOM 13404 O O . CYS E 2 361 ? 18.192 -15.783 -34.118 1.00 17.29 361 CYS E O 1
ATOM 13407 N N . ILE E 2 362 ? 19.589 -16.870 -35.494 1.00 16.55 362 ILE E N 1
ATOM 13408 C CA . ILE E 2 362 ? 20.590 -15.814 -35.449 1.00 16.68 362 ILE E CA 1
ATOM 13409 C C . ILE E 2 362 ? 20.156 -14.728 -36.431 1.00 17.58 362 ILE E C 1
ATOM 13410 O O . ILE E 2 362 ? 19.914 -15.003 -37.605 1.00 15.88 362 ILE E O 1
ATOM 13415 N N . ASP E 2 363 ? 20.058 -13.493 -35.951 1.00 19.13 363 ASP E N 1
ATOM 13416 C CA . ASP E 2 363 ? 19.629 -12.391 -36.809 1.00 20.34 363 ASP E CA 1
ATOM 13417 C C . ASP E 2 363 ? 20.599 -12.104 -37.950 1.00 20.32 363 ASP E C 1
ATOM 13418 O O . ASP E 2 363 ? 21.820 -12.117 -37.761 1.00 19.05 363 ASP E O 1
ATOM 13423 N N . ASP E 2 364 ? 20.043 -11.837 -39.131 1.00 23.11 364 ASP E N 1
ATOM 13424 C CA . ASP E 2 364 ? 20.835 -11.530 -40.318 1.00 24.36 364 ASP E CA 1
ATOM 13425 C C . ASP E 2 364 ? 20.185 -10.404 -41.120 1.00 25.27 364 ASP E C 1
ATOM 13426 O O . ASP E 2 364 ? 20.472 -10.231 -42.302 1.00 26.80 364 ASP E O 1
ATOM 13431 N N . PHE E 2 365 ? 19.314 -9.634 -40.472 1.00 21.95 365 PHE E N 1
ATOM 13432 C CA . PHE E 2 365 ? 18.622 -8.540 -41.147 1.00 22.57 365 PHE E CA 1
ATOM 13433 C C . PHE E 2 365 ? 19.258 -7.171 -40.908 1.00 23.00 365 PHE E C 1
ATOM 13434 O O . PHE E 2 365 ? 19.149 -6.599 -39.825 1.00 22.61 365 PHE E O 1
ATOM 13442 N N . ARG E 2 366 ? 19.928 -6.658 -41.937 1.00 23.93 366 ARG E N 1
ATOM 13443 C CA . ARG E 2 366 ? 20.579 -5.353 -41.892 1.00 24.97 366 ARG E CA 1
ATOM 13444 C C . ARG E 2 366 ? 21.590 -5.152 -40.757 1.00 25.67 366 ARG E C 1
ATOM 13445 O O . ARG E 2 366 ? 21.928 -6.091 -40.033 1.00 25.10 366 ARG E O 1
ATOM 13453 N N . ASP E 2 367 ? 22.041 -3.962 -40.569 1.00 27.94 367 ASP E N 1
ATOM 13454 C CA . ASP E 2 367 ? 23.022 -3.593 -39.597 1.00 28.44 367 ASP E CA 1
ATOM 13455 C C . ASP E 2 367 ? 22.689 -3.886 -38.161 1.00 26.13 367 ASP E C 1
ATOM 13456 O O . ASP E 2 367 ? 23.524 -4.086 -37.389 1.00 24.10 367 ASP E O 1
ATOM 13461 N N . PRO E 2 368 ? 21.446 -3.770 -37.779 1.00 23.48 368 PRO E N 1
ATOM 13462 C CA . PRO E 2 368 ? 21.118 -4.082 -36.386 1.00 21.59 368 PRO E CA 1
ATOM 13463 C C . PRO E 2 368 ? 21.401 -5.533 -35.991 1.00 20.66 368 PRO E C 1
ATOM 13464 O O . PRO E 2 368 ? 21.514 -5.844 -34.804 1.00 19.32 368 PRO E O 1
ATOM 13468 N N . ALA E 2 369 ? 21.523 -6.414 -36.984 1.00 18.61 369 ALA E N 1
ATOM 13469 C CA . ALA E 2 369 ? 21.781 -7.826 -36.716 1.00 19.02 369 ALA E CA 1
ATOM 13470 C C . ALA E 2 369 ? 23.032 -8.012 -35.861 1.00 18.25 369 ALA E C 1
ATOM 13471 O O . ALA E 2 369 ? 23.048 -8.834 -34.946 1.00 18.98 369 ALA E O 1
ATOM 13473 N N . TYR E 2 370 ? 24.074 -7.243 -36.166 1.00 17.51 370 TYR E N 1
ATOM 13474 C CA . TYR E 2 370 ? 25.332 -7.312 -35.430 1.00 17.72 370 TYR E CA 1
ATOM 13475 C C . TYR E 2 370 ? 25.127 -7.241 -33.914 1.00 18.85 370 TYR E C 1
ATOM 13476 O O . TYR E 2 370 ? 25.752 -7.983 -33.156 1.00 18.03 370 TYR E O 1
ATOM 13485 N N . TYR E 2 371 ? 24.221 -6.425 -33.474 1.00 21.35 371 TYR E N 1
ATOM 13486 C CA . TYR E 2 371 ? 23.970 -6.227 -32.099 1.00 23.23 371 TYR E CA 1
ATOM 13487 C C . TYR E 2 371 ? 23.366 -7.438 -31.381 1.00 22.26 371 TYR E C 1
ATOM 13488 O O . TYR E 2 371 ? 23.419 -7.519 -30.222 1.00 22.25 371 TYR E O 1
ATOM 13497 N N . THR E 2 372 ? 22.759 -8.324 -32.118 1.00 20.14 372 THR E N 1
ATOM 13498 C CA . THR E 2 372 ? 22.244 -9.523 -31.612 1.00 19.05 372 THR E CA 1
ATOM 13499 C C . THR E 2 372 ? 23.289 -10.652 -31.435 1.00 18.65 372 THR E C 1
ATOM 13500 O O . THR E 2 372 ? 22.978 -11.602 -30.867 1.00 17.82 372 THR E O 1
ATOM 13504 N N . TRP E 2 373 ? 24.476 -10.443 -31.916 1.00 17.83 373 TRP E N 1
ATOM 13505 C CA . TRP E 2 373 ? 25.531 -11.438 -31.761 1.00 17.30 373 TRP E CA 1
ATOM 13506 C C . TRP E 2 373 ? 26.168 -11.233 -30.392 1.00 17.04 373 TRP E C 1
ATOM 13507 O O . TRP E 2 373 ? 25.791 -10.305 -29.672 1.00 17.34 373 TRP E O 1
ATOM 13518 N N . ARG E 2 374 ? 27.129 -12.075 -30.024 1.00 17.09 374 ARG E N 1
ATOM 13519 C CA . ARG E 2 374 ? 27.731 -11.958 -28.699 1.00 16.57 374 ARG E CA 1
ATOM 13520 C C . ARG E 2 374 ? 29.107 -11.314 -28.648 1.00 17.33 374 ARG E C 1
ATOM 13521 O O . ARG E 2 374 ? 30.116 -11.949 -28.961 1.00 16.77 374 ARG E O 1
ATOM 13529 N N . GLN E 2 375 ? 29.145 -10.046 -28.245 1.00 14.67 375 GLN E N 1
ATOM 13530 C CA . GLN E 2 375 ? 30.408 -9.336 -28.143 1.00 14.37 375 GLN E CA 1
ATOM 13531 C C . GLN E 2 375 ? 30.930 -9.367 -26.713 1.00 15.56 375 GLN E C 1
ATOM 13532 O O . GLN E 2 375 ? 31.041 -8.334 -26.056 1.00 15.12 375 GLN E O 1
ATOM 13538 N N . SER E 2 376 ? 31.240 -10.571 -26.243 1.00 15.96 376 SER E N 1
ATOM 13539 C CA . SER E 2 376 ? 31.776 -10.787 -24.908 1.00 16.28 376 SER E CA 1
ATOM 13540 C C . SER E 2 376 ? 32.260 -12.226 -24.818 1.00 16.48 376 SER E C 1
ATOM 13541 O O . SER E 2 376 ? 31.808 -13.089 -25.569 1.00 17.33 376 SER E O 1
ATOM 13544 N N . THR E 2 377 ? 33.192 -12.469 -23.906 1.00 17.54 377 THR E N 1
ATOM 13545 C CA . THR E 2 377 ? 33.742 -13.796 -23.686 1.00 17.58 377 THR E CA 1
ATOM 13546 C C . THR E 2 377 ? 32.874 -14.531 -22.671 1.00 18.98 377 THR E C 1
ATOM 13547 O O . THR E 2 377 ? 33.097 -15.709 -22.380 1.00 18.87 377 THR E O 1
ATOM 13551 N N . GLN E 2 378 ? 31.888 -13.825 -22.126 1.00 19.58 378 GLN E N 1
ATOM 13552 C CA . GLN E 2 378 ? 31.005 -14.410 -21.129 1.00 20.83 378 GLN E CA 1
ATOM 13553 C C . GLN E 2 378 ? 30.014 -15.414 -21.689 1.00 20.78 378 GLN E C 1
ATOM 13554 O O . GLN E 2 378 ? 29.093 -15.058 -22.424 1.00 20.99 378 GLN E O 1
ATOM 13560 N N . PHE E 2 379 ? 30.214 -16.680 -21.336 1.00 17.65 379 PHE E N 1
ATOM 13561 C CA . PHE E 2 379 ? 29.313 -17.737 -21.770 1.00 17.91 379 PHE E CA 1
ATOM 13562 C C . PHE E 2 379 ? 29.471 -18.909 -20.820 1.00 18.01 379 PHE E C 1
ATOM 13563 O O . PHE E 2 379 ? 30.475 -19.012 -20.123 1.00 18.21 379 PHE E O 1
ATOM 13571 N N . LYS E 2 380 ? 28.469 -19.777 -20.777 1.00 18.97 380 LYS E N 1
ATOM 13572 C CA . LYS E 2 380 ? 28.516 -20.955 -19.920 1.00 19.90 380 LYS E CA 1
ATOM 13573 C C . LYS E 2 380 ? 28.647 -22.185 -20.806 1.00 20.92 380 LYS E C 1
ATOM 13574 O O . LYS E 2 380 ? 28.112 -22.212 -21.914 1.00 20.67 380 LYS E O 1
ATOM 13580 N N . PHE E 2 381 ? 29.358 -23.200 -20.328 1.00 21.74 381 PHE E N 1
ATOM 13581 C CA . PHE E 2 381 ? 29.496 -24.418 -21.100 1.00 22.93 381 PHE E CA 1
ATOM 13582 C C . PHE E 2 381 ? 28.202 -25.211 -20.964 1.00 23.48 381 PHE E C 1
ATOM 13583 O O . PHE E 2 381 ? 27.693 -25.405 -19.863 1.00 25.19 381 PHE E O 1
ATOM 13591 N N . VAL E 2 382 ? 27.598 -25.654 -22.041 1.00 22.00 382 VAL E N 1
ATOM 13592 C CA . VAL E 2 382 ? 26.422 -26.419 -22.133 1.00 22.97 382 VAL E CA 1
ATOM 13593 C C . VAL E 2 382 ? 26.596 -27.585 -23.138 1.00 25.46 382 VAL E C 1
ATOM 13594 O O . VAL E 2 382 ? 27.460 -27.669 -23.801 1.00 25.67 382 VAL E O 1
ATOM 13598 N N . SER E 2 383 ? 25.672 -28.507 -23.115 1.00 30.67 383 SER E N 1
ATOM 13599 C CA . SER E 2 383 ? 25.757 -29.659 -24.005 1.00 33.16 383 SER E CA 1
ATOM 13600 C C . SER E 2 383 ? 25.988 -29.270 -25.464 1.00 34.66 383 SER E C 1
ATOM 13601 O O . SER E 2 383 ? 26.458 -30.084 -26.262 1.00 34.44 383 SER E O 1
ATOM 13604 N N . PHE E 2 384 ? 25.532 -28.106 -25.838 1.00 28.09 384 PHE E N 1
ATOM 13605 C CA . PHE E 2 384 ? 25.749 -27.520 -27.145 1.00 30.54 384 PHE E CA 1
ATOM 13606 C C . PHE E 2 384 ? 27.208 -27.538 -27.647 1.00 33.41 384 PHE E C 1
ATOM 13607 O O . PHE E 2 384 ? 27.442 -27.522 -28.750 1.00 33.49 384 PHE E O 1
ATOM 13615 N N . ASP E 2 385 ? 28.132 -27.469 -26.755 1.00 30.66 385 ASP E N 1
ATOM 13616 C CA . ASP E 2 385 ? 29.440 -27.250 -27.059 1.00 35.75 385 ASP E CA 1
ATOM 13617 C C . ASP E 2 385 ? 30.116 -28.560 -27.090 1.00 40.72 385 ASP E C 1
ATOM 13618 O O . ASP E 2 385 ? 31.247 -28.591 -27.271 1.00 39.68 385 ASP E O 1
ATOM 13623 N N . SER E 2 386 ? 29.370 -29.649 -26.911 1.00 73.33 386 SER E N 1
ATOM 13624 C CA . SER E 2 386 ? 29.926 -31.016 -26.767 1.00 77.89 386 SER E CA 1
ATOM 13625 C C . SER E 2 386 ? 29.530 -31.772 -27.965 1.00 79.34 386 SER E C 1
ATOM 13626 O O . SER E 2 386 ? 29.554 -31.263 -29.060 1.00 78.74 386 SER E O 1
ATOM 13630 N N . ALA F 3 2 ? -16.361 -11.194 -64.324 1.00 29.27 2 ALA F N 1
ATOM 13631 C CA . ALA F 3 2 ? -17.550 -10.899 -65.175 1.00 28.87 2 ALA F CA 1
ATOM 13632 C C . ALA F 3 2 ? -17.211 -9.835 -66.208 1.00 28.59 2 ALA F C 1
ATOM 13633 O O . ALA F 3 2 ? -16.215 -9.122 -66.078 1.00 28.16 2 ALA F O 1
ATOM 13635 N N . VAL F 3 3 ? -18.049 -9.728 -67.233 1.00 24.84 3 VAL F N 1
ATOM 13636 C CA . VAL F 3 3 ? -17.834 -8.752 -68.288 1.00 24.78 3 VAL F CA 1
ATOM 13637 C C . VAL F 3 3 ? -19.020 -7.805 -68.393 1.00 25.42 3 VAL F C 1
ATOM 13638 O O . VAL F 3 3 ? -20.142 -8.230 -68.678 1.00 24.50 3 VAL F O 1
ATOM 13642 N N . VAL F 3 4 ? -18.771 -6.523 -68.144 1.00 25.97 4 VAL F N 1
ATOM 13643 C CA . VAL F 3 4 ? -19.823 -5.520 -68.235 1.00 25.99 4 VAL F CA 1
ATOM 13644 C C . VAL F 3 4 ? -20.130 -5.235 -69.701 1.00 27.27 4 VAL F C 1
ATOM 13645 O O . VAL F 3 4 ? -19.228 -4.950 -70.488 1.00 26.19 4 VAL F O 1
ATOM 13649 N N . GLU F 3 5 ? -21.403 -5.320 -70.066 1.00 29.34 5 GLU F N 1
ATOM 13650 C CA . GLU F 3 5 ? -21.818 -5.037 -71.433 1.00 30.71 5 GLU F CA 1
ATOM 13651 C C . GLU F 3 5 ? -22.590 -3.726 -71.361 1.00 31.84 5 GLU F C 1
ATOM 13652 O O . GLU F 3 5 ? -23.663 -3.672 -70.759 1.00 32.49 5 GLU F O 1
ATOM 13658 N N . PHE F 3 6 ? -22.046 -2.671 -71.961 1.00 31.74 6 PHE F N 1
ATOM 13659 C CA . PHE F 3 6 ? -22.694 -1.362 -71.922 1.00 33.09 6 PHE F CA 1
ATOM 13660 C C . PHE F 3 6 ? -22.344 -0.475 -73.115 1.00 34.20 6 PHE F C 1
ATOM 13661 O O . PHE F 3 6 ? -21.179 -0.360 -73.500 1.00 33.80 6 PHE F O 1
ATOM 13669 N N . ALA F 3 7 ? -23.365 0.157 -73.688 1.00 38.67 7 ALA F N 1
ATOM 13670 C CA . ALA F 3 7 ? -23.187 1.047 -74.829 1.00 39.75 7 ALA F CA 1
ATOM 13671 C C . ALA F 3 7 ? -22.377 0.401 -75.949 1.00 40.51 7 ALA F C 1
ATOM 13672 O O . ALA F 3 7 ? -21.520 1.044 -76.553 1.00 39.38 7 ALA F O 1
ATOM 13674 N N . GLY F 3 8 ? -22.647 -0.876 -76.219 1.00 50.75 8 GLY F N 1
ATOM 13675 C CA . GLY F 3 8 ? -21.968 -1.619 -77.266 1.00 50.45 8 GLY F CA 1
ATOM 13676 C C . GLY F 3 8 ? -20.526 -1.927 -76.915 1.00 49.29 8 GLY F C 1
ATOM 13677 O O . GLY F 3 8 ? -19.773 -2.454 -77.752 1.00 50.47 8 GLY F O 1
ATOM 13678 N N . SER F 3 9 ? -20.111 -1.617 -75.693 1.00 33.74 9 SER F N 1
ATOM 13679 C CA . SER F 3 9 ? -18.746 -1.880 -75.248 1.00 32.68 9 SER F CA 1
ATOM 13680 C C . SER F 3 9 ? -18.729 -2.986 -74.197 1.00 30.84 9 SER F C 1
ATOM 13681 O O . SER F 3 9 ? -19.734 -3.242 -73.536 1.00 32.18 9 SER F O 1
ATOM 13684 N N . ALA F 3 10 ? -17.583 -3.644 -74.051 1.00 28.65 10 ALA F N 1
ATOM 13685 C CA . ALA F 3 10 ? -17.439 -4.719 -73.077 1.00 26.92 10 ALA F CA 1
ATOM 13686 C C . ALA F 3 10 ? -16.261 -4.426 -72.159 1.00 26.25 10 ALA F C 1
ATOM 13687 O O . ALA F 3 10 ? -15.158 -4.136 -72.627 1.00 25.37 10 ALA F O 1
ATOM 13689 N N . PHE F 3 11 ? -16.495 -4.500 -70.851 1.00 27.04 11 PHE F N 1
ATOM 13690 C CA . PHE F 3 11 ? -15.440 -4.234 -69.875 1.00 26.62 11 PHE F CA 1
ATOM 13691 C C . PHE F 3 11 ? -15.323 -5.349 -68.843 1.00 27.49 11 PHE F C 1
ATOM 13692 O O . PHE F 3 11 ? -16.229 -5.545 -68.036 1.00 27.43 11 PHE F O 1
ATOM 13700 N N . GLU F 3 12 ? -14.238 -6.127 -68.913 1.00 24.18 12 GLU F N 1
ATOM 13701 C CA . GLU F 3 12 ? -13.969 -7.157 -67.923 1.00 25.88 12 GLU F CA 1
ATOM 13702 C C . GLU F 3 12 ? -13.702 -6.510 -66.545 1.00 24.34 12 GLU F C 1
ATOM 13703 O O . GLU F 3 12 ? -12.888 -5.657 -66.477 1.00 23.39 12 GLU F O 1
ATOM 13709 N N . VAL F 3 13 ? -14.385 -6.928 -65.487 1.00 24.41 13 VAL F N 1
ATOM 13710 C CA . VAL F 3 13 ? -14.244 -6.364 -64.143 1.00 23.84 13 VAL F CA 1
ATOM 13711 C C . VAL F 3 13 ? -14.149 -7.474 -63.086 1.00 24.18 13 VAL F C 1
ATOM 13712 O O . VAL F 3 13 ? -14.442 -8.594 -63.379 1.00 23.33 13 VAL F O 1
ATOM 13716 N N . ASP F 3 14 ? -13.809 -7.131 -61.858 1.00 27.37 14 ASP F N 1
ATOM 13717 C CA . ASP F 3 14 ? -13.781 -8.090 -60.756 1.00 26.94 14 ASP F CA 1
ATOM 13718 C C . ASP F 3 14 ? -15.044 -7.928 -59.914 1.00 26.65 14 ASP F C 1
ATOM 13719 O O . ASP F 3 14 ? -15.937 -7.164 -60.277 1.00 25.86 14 ASP F O 1
ATOM 13724 N N . GLU F 3 15 ? -15.130 -8.609 -58.806 1.00 26.00 15 GLU F N 1
ATOM 13725 C CA . GLU F 3 15 ? -16.289 -8.525 -57.957 1.00 26.34 15 GLU F CA 1
ATOM 13726 C C . GLU F 3 15 ? -16.582 -7.155 -57.425 1.00 25.54 15 GLU F C 1
ATOM 13727 O O . GLU F 3 15 ? -17.666 -6.878 -57.050 1.00 25.29 15 GLU F O 1
ATOM 13733 N N . ASP F 3 16 ? -15.556 -6.329 -57.330 1.00 23.74 16 ASP F N 1
ATOM 13734 C CA . ASP F 3 16 ? -15.743 -4.978 -56.814 1.00 22.89 16 ASP F CA 1
ATOM 13735 C C . ASP F 3 16 ? -15.949 -3.920 -57.894 1.00 22.37 16 ASP F C 1
ATOM 13736 O O . ASP F 3 16 ? -15.980 -2.725 -57.599 1.00 21.14 16 ASP F O 1
ATOM 13741 N N . GLY F 3 17 ? -16.084 -4.358 -59.142 1.00 23.12 17 GLY F N 1
ATOM 13742 C CA . GLY F 3 17 ? -16.312 -3.422 -60.231 1.00 23.28 17 GLY F CA 1
ATOM 13743 C C . GLY F 3 17 ? -15.120 -2.655 -60.781 1.00 23.17 17 GLY F C 1
ATOM 13744 O O . GLY F 3 17 ? -15.305 -1.635 -61.445 1.00 24.07 17 GLY F O 1
ATOM 13745 N N . PHE F 3 18 ? -13.902 -3.113 -60.510 1.00 23.37 18 PHE F N 1
ATOM 13746 C CA . PHE F 3 18 ? -12.721 -2.438 -61.046 1.00 23.57 18 PHE F CA 1
ATOM 13747 C C . PHE F 3 18 ? -12.328 -3.090 -62.371 1.00 24.01 18 PHE F C 1
ATOM 13748 O O . PHE F 3 18 ? -12.465 -4.309 -62.538 1.00 23.26 18 PHE F O 1
ATOM 13756 N N . LEU F 3 19 ? -11.844 -2.287 -63.315 1.00 23.99 19 LEU F N 1
ATOM 13757 C CA . LEU F 3 19 ? -11.423 -2.826 -64.605 1.00 24.57 19 LEU F CA 1
ATOM 13758 C C . LEU F 3 19 ? -10.234 -3.750 -64.407 1.00 26.08 19 LEU F C 1
ATOM 13759 O O . LEU F 3 19 ? -9.314 -3.436 -63.652 1.00 26.33 19 LEU F O 1
ATOM 13764 N N . ASN F 3 20 ? -10.317 -4.893 -65.069 1.00 25.02 20 ASN F N 1
ATOM 13765 C CA . ASN F 3 20 ? -9.259 -5.876 -64.994 1.00 27.52 20 ASN F CA 1
ATOM 13766 C C . ASN F 3 20 ? -8.000 -5.363 -65.795 1.00 27.66 20 ASN F C 1
ATOM 13767 O O . ASN F 3 20 ? -6.910 -5.608 -65.432 1.00 27.30 20 ASN F O 1
ATOM 13772 N N . ALA F 3 21 ? -8.222 -4.610 -66.864 1.00 29.44 21 ALA F N 1
ATOM 13773 C CA . ALA F 3 21 ? -7.172 -4.053 -67.708 1.00 29.36 21 ALA F CA 1
ATOM 13774 C C . ALA F 3 21 ? -7.383 -2.560 -67.946 1.00 29.42 21 ALA F C 1
ATOM 13775 O O . ALA F 3 21 ? -8.421 -2.146 -68.462 1.00 29.10 21 ALA F O 1
ATOM 13777 N N . PHE F 3 22 ? -6.387 -1.761 -67.570 1.00 23.21 22 PHE F N 1
ATOM 13778 C CA . PHE F 3 22 ? -6.444 -0.314 -67.736 1.00 24.46 22 PHE F CA 1
ATOM 13779 C C . PHE F 3 22 ? -6.665 0.059 -69.200 1.00 26.42 22 PHE F C 1
ATOM 13780 O O . PHE F 3 22 ? -7.402 0.995 -69.506 1.00 26.57 22 PHE F O 1
ATOM 13788 N N . ASP F 3 23 ? -6.103 -0.695 -70.099 1.00 30.83 23 ASP F N 1
ATOM 13789 C CA . ASP F 3 23 ? -6.188 -0.422 -71.519 1.00 33.68 23 ASP F CA 1
ATOM 13790 C C . ASP F 3 23 ? -7.571 -0.593 -72.088 1.00 32.75 23 ASP F C 1
ATOM 13791 O O . ASP F 3 23 ? -7.832 -0.163 -73.185 1.00 32.58 23 ASP F O 1
ATOM 13796 N N . ASP F 3 24 ? -8.444 -1.228 -71.318 1.00 30.64 24 ASP F N 1
ATOM 13797 C CA . ASP F 3 24 ? -9.829 -1.386 -71.759 1.00 29.62 24 ASP F CA 1
ATOM 13798 C C . ASP F 3 24 ? -10.692 -0.179 -71.418 1.00 28.55 24 ASP F C 1
ATOM 13799 O O . ASP F 3 24 ? -11.870 -0.133 -71.772 1.00 27.41 24 ASP F O 1
ATOM 13804 N N . TRP F 3 25 ? -10.111 0.797 -70.729 1.00 29.14 25 TRP F N 1
ATOM 13805 C CA . TRP F 3 25 ? -10.857 1.990 -70.347 1.00 28.05 25 TRP F CA 1
ATOM 13806 C C . TRP F 3 25 ? -11.385 2.734 -71.568 1.00 28.18 25 TRP F C 1
ATOM 13807 O O . TRP F 3 25 ? -10.702 2.839 -72.589 1.00 28.87 25 TRP F O 1
ATOM 13818 N N . CYS F 3 26 ? -12.552 3.298 -71.421 1.00 26.05 26 CYS F N 1
ATOM 13819 C CA . CYS F 3 26 ? -13.158 4.059 -72.421 1.00 27.34 26 CYS F CA 1
ATOM 13820 C C . CYS F 3 26 ? -14.158 5.074 -71.814 1.00 26.70 26 CYS F C 1
ATOM 13821 O O . CYS F 3 26 ? -14.614 4.917 -70.733 1.00 25.38 26 CYS F O 1
ATOM 13824 N N . PRO F 3 27 ? -14.496 6.134 -72.517 1.00 31.69 27 PRO F N 1
ATOM 13825 C CA . PRO F 3 27 ? -15.393 7.111 -71.893 1.00 31.08 27 PRO F CA 1
ATOM 13826 C C . PRO F 3 27 ? -16.717 6.518 -71.409 1.00 31.55 27 PRO F C 1
ATOM 13827 O O . PRO F 3 27 ? -17.303 7.012 -70.449 1.00 32.05 27 PRO F O 1
ATOM 13831 N N . GLU F 3 28 ? -17.183 5.457 -72.067 1.00 28.88 28 GLU F N 1
ATOM 13832 C CA . GLU F 3 28 ? -18.439 4.812 -71.680 1.00 29.42 28 GLU F CA 1
ATOM 13833 C C . GLU F 3 28 ? -18.333 4.132 -70.317 1.00 28.03 28 GLU F C 1
ATOM 13834 O O . GLU F 3 28 ? -19.335 3.955 -69.627 1.00 27.35 28 GLU F O 1
ATOM 13840 N N . TRP F 3 29 ? -17.123 3.728 -69.944 1.00 27.49 29 TRP F N 1
ATOM 13841 C CA . TRP F 3 29 ? -16.916 3.083 -68.653 1.00 27.29 29 TRP F CA 1
ATOM 13842 C C . TRP F 3 29 ? -17.375 4.030 -67.552 1.00 27.79 29 TRP F C 1
ATOM 13843 O O . TRP F 3 29 ? -18.097 3.634 -66.636 1.00 27.86 29 TRP F O 1
ATOM 13854 N N . VAL F 3 30 ? -16.951 5.285 -67.649 1.00 27.27 30 VAL F N 1
ATOM 13855 C CA . VAL F 3 30 ? -17.316 6.290 -66.658 1.00 28.28 30 VAL F CA 1
ATOM 13856 C C . VAL F 3 30 ? -18.827 6.465 -66.599 1.00 29.80 30 VAL F C 1
ATOM 13857 O O . VAL F 3 30 ? -19.404 6.593 -65.521 1.00 29.85 30 VAL F O 1
ATOM 13861 N N . LYS F 3 31 ? -19.479 6.526 -67.756 1.00 34.64 31 LYS F N 1
ATOM 13862 C CA . LYS F 3 31 ? -20.925 6.680 -67.805 1.00 35.80 31 LYS F CA 1
ATOM 13863 C C . LYS F 3 31 ? -21.628 5.437 -67.202 1.00 35.24 31 LYS F C 1
ATOM 13864 O O . LYS F 3 31 ? -22.695 5.554 -66.656 1.00 34.92 31 LYS F O 1
ATOM 13870 N N . TYR F 3 32 ? -20.997 4.268 -67.287 1.00 30.93 32 TYR F N 1
ATOM 13871 C CA . TYR F 3 32 ? -21.569 3.066 -66.694 1.00 30.20 32 TYR F CA 1
ATOM 13872 C C . TYR F 3 32 ? -21.511 3.097 -65.168 1.00 30.80 32 TYR F C 1
ATOM 13873 O O . TYR F 3 32 ? -22.538 3.024 -64.492 1.00 31.24 32 TYR F O 1
ATOM 13882 N N . ALA F 3 33 ? -20.413 3.463 -64.639 1.00 29.86 33 ALA F N 1
ATOM 13883 C CA . ALA F 3 33 ? -20.175 3.337 -63.206 1.00 30.33 33 ALA F CA 1
ATOM 13884 C C . ALA F 3 33 ? -20.773 4.514 -62.443 1.00 30.76 33 ALA F C 1
ATOM 13885 O O . ALA F 3 33 ? -20.873 4.370 -61.143 1.00 29.78 33 ALA F O 1
ATOM 13887 N N . LYS F 3 34 ? -21.064 5.611 -63.008 1.00 38.11 34 LYS F N 1
ATOM 13888 C CA . LYS F 3 34 ? -21.729 6.759 -62.431 1.00 39.27 34 LYS F CA 1
ATOM 13889 C C . LYS F 3 34 ? -22.627 6.434 -61.282 1.00 38.28 34 LYS F C 1
ATOM 13890 O O . LYS F 3 34 ? -22.230 6.689 -60.163 1.00 38.02 34 LYS F O 1
ATOM 13896 N N . GLY F 3 35 ? -23.812 5.900 -61.495 1.00 34.19 35 GLY F N 1
ATOM 13897 C CA . GLY F 3 35 ? -24.703 5.744 -60.360 1.00 33.55 35 GLY F CA 1
ATOM 13898 C C . GLY F 3 35 ? -24.103 4.882 -59.267 1.00 33.48 35 GLY F C 1
ATOM 13899 O O . GLY F 3 35 ? -24.322 5.208 -58.064 1.00 34.11 35 GLY F O 1
ATOM 13900 N N . SER F 3 36 ? -23.472 3.791 -59.584 1.00 30.76 36 SER F N 1
ATOM 13901 C CA . SER F 3 36 ? -22.920 2.907 -58.565 1.00 30.02 36 SER F CA 1
ATOM 13902 C C . SER F 3 36 ? -21.967 3.664 -57.642 1.00 29.80 36 SER F C 1
ATOM 13903 O O . SER F 3 36 ? -21.736 3.252 -56.503 1.00 29.93 36 SER F O 1
ATOM 13906 N N . GLU F 3 37 ? -21.378 4.711 -58.137 1.00 26.78 37 GLU F N 1
ATOM 13907 C CA . GLU F 3 37 ? -20.520 5.530 -57.354 1.00 27.52 37 GLU F CA 1
ATOM 13908 C C . GLU F 3 37 ? -21.159 6.851 -56.833 1.00 26.66 37 GLU F C 1
ATOM 13909 O O . GLU F 3 37 ? -20.477 7.706 -56.371 1.00 25.31 37 GLU F O 1
ATOM 13915 N N . GLY F 3 38 ? -22.493 6.845 -56.835 1.00 30.04 38 GLY F N 1
ATOM 13916 C CA . GLY F 3 38 ? -23.253 7.973 -56.328 1.00 30.41 38 GLY F CA 1
ATOM 13917 C C . GLY F 3 38 ? -23.093 9.266 -57.101 1.00 30.34 38 GLY F C 1
ATOM 13918 O O . GLY F 3 38 ? -23.282 10.345 -56.544 1.00 30.23 38 GLY F O 1
ATOM 13919 N N . ILE F 3 39 ? -22.747 9.164 -58.379 1.00 32.33 39 ILE F N 1
ATOM 13920 C CA . ILE F 3 39 ? -22.573 10.343 -59.221 1.00 32.67 39 ILE F CA 1
ATOM 13921 C C . ILE F 3 39 ? -23.644 10.375 -60.305 1.00 33.71 39 ILE F C 1
ATOM 13922 O O . ILE F 3 39 ? -23.739 9.459 -61.124 1.00 33.59 39 ILE F O 1
ATOM 13927 N N . GLY F 3 40 ? -24.447 11.436 -60.316 1.00 32.56 40 GLY F N 1
ATOM 13928 C CA . GLY F 3 40 ? -25.513 11.564 -61.294 1.00 35.02 40 GLY F CA 1
ATOM 13929 C C . GLY F 3 40 ? -25.074 12.317 -62.534 1.00 36.70 40 GLY F C 1
ATOM 13930 O O . GLY F 3 40 ? -25.490 11.996 -63.655 1.00 37.36 40 GLY F O 1
ATOM 13931 N N . ALA F 3 41 ? -24.224 13.329 -62.365 1.00 42.91 41 ALA F N 1
ATOM 13932 C CA . ALA F 3 41 ? -23.739 14.121 -63.490 1.00 43.33 41 ALA F CA 1
ATOM 13933 C C . ALA F 3 41 ? -22.229 14.317 -63.405 1.00 43.17 41 ALA F C 1
ATOM 13934 O O . ALA F 3 41 ? -21.704 14.688 -62.356 1.00 42.44 41 ALA F O 1
ATOM 13936 N N . GLY F 3 42 ? -21.526 14.038 -64.504 1.00 44.99 42 GLY F N 1
ATOM 13937 C CA . GLY F 3 42 ? -20.086 14.220 -64.558 1.00 44.68 42 GLY F CA 1
ATOM 13938 C C . GLY F 3 42 ? -19.695 15.630 -64.954 1.00 44.34 42 GLY F C 1
ATOM 13939 O O . GLY F 3 42 ? -20.076 16.107 -66.042 1.00 45.12 42 GLY F O 1
ATOM 13940 N N . SER F 3 43 ? -19.009 16.341 -64.075 1.00 34.82 43 SER F N 1
ATOM 13941 C CA . SER F 3 43 ? -18.598 17.717 -64.331 1.00 34.54 43 SER F CA 1
ATOM 13942 C C . SER F 3 43 ? -17.154 17.777 -64.807 1.00 33.90 43 SER F C 1
ATOM 13943 O O . SER F 3 43 ? -16.474 16.754 -64.889 1.00 34.85 43 SER F O 1
ATOM 13946 N N . ALA F 3 44 ? -16.690 18.984 -65.116 1.00 31.21 44 ALA F N 1
ATOM 13947 C CA . ALA F 3 44 ? -15.319 19.178 -65.572 1.00 30.62 44 ALA F CA 1
ATOM 13948 C C . ALA F 3 44 ? -14.366 18.855 -64.429 1.00 30.34 44 ALA F C 1
ATOM 13949 O O . ALA F 3 44 ? -13.258 18.367 -64.650 1.00 29.97 44 ALA F O 1
ATOM 13951 N N . ASP F 3 45 ? -14.799 19.135 -63.202 1.00 32.35 45 ASP F N 1
ATOM 13952 C CA . ASP F 3 45 ? -13.967 18.854 -62.041 1.00 32.07 45 ASP F CA 1
ATOM 13953 C C . ASP F 3 45 ? -13.775 17.348 -61.905 1.00 31.47 45 ASP F C 1
ATOM 13954 O O . ASP F 3 45 ? -12.676 16.885 -61.594 1.00 30.77 45 ASP F O 1
ATOM 13959 N N . HIS F 3 46 ? -14.851 16.594 -62.120 1.00 30.80 46 HIS F N 1
ATOM 13960 C CA . HIS F 3 46 ? -14.721 15.160 -62.200 1.00 30.25 46 HIS F CA 1
ATOM 13961 C C . HIS F 3 46 ? -13.690 14.687 -63.226 1.00 29.98 46 HIS F C 1
ATOM 13962 O O . HIS F 3 46 ? -12.857 13.904 -62.888 1.00 28.80 46 HIS F O 1
ATOM 13969 N N . GLN F 3 47 ? -13.772 15.184 -64.437 1.00 30.95 47 GLN F N 1
ATOM 13970 C CA . GLN F 3 47 ? -12.825 14.785 -65.469 1.00 31.61 47 GLN F CA 1
ATOM 13971 C C . GLN F 3 47 ? -11.415 15.198 -65.138 1.00 30.45 47 GLN F C 1
ATOM 13972 O O . GLN F 3 47 ? -10.467 14.579 -65.546 1.00 30.13 47 GLN F O 1
ATOM 13978 N N . LYS F 3 48 ? -11.286 16.305 -64.441 1.00 30.99 48 LYS F N 1
ATOM 13979 C CA . LYS F 3 48 ? -9.976 16.812 -64.119 1.00 30.18 48 LYS F CA 1
ATOM 13980 C C . LYS F 3 48 ? -9.274 15.777 -63.215 1.00 29.49 48 LYS F C 1
ATOM 13981 O O . LYS F 3 48 ? -8.121 15.506 -63.358 1.00 28.75 48 LYS F O 1
ATOM 13987 N N . ILE F 3 49 ? -10.008 15.240 -62.265 1.00 24.12 49 ILE F N 1
ATOM 13988 C CA . ILE F 3 49 ? -9.439 14.255 -61.360 1.00 24.16 49 ILE F CA 1
ATOM 13989 C C . ILE F 3 49 ? -9.126 12.989 -62.139 1.00 24.78 49 ILE F C 1
ATOM 13990 O O . ILE F 3 49 ? -8.032 12.442 -62.031 1.00 24.72 49 ILE F O 1
ATOM 13995 N N . ILE F 3 50 ? -10.096 12.527 -62.926 1.00 24.98 50 ILE F N 1
ATOM 13996 C CA . ILE F 3 50 ? -9.914 11.324 -63.729 1.00 25.26 50 ILE F CA 1
ATOM 13997 C C . ILE F 3 50 ? -8.682 11.454 -64.622 1.00 26.93 50 ILE F C 1
ATOM 13998 O O . ILE F 3 50 ? -7.873 10.532 -64.710 1.00 25.58 50 ILE F O 1
ATOM 14003 N N . ASP F 3 51 ? -8.545 12.602 -65.283 1.00 31.03 51 ASP F N 1
ATOM 14004 C CA . ASP F 3 51 ? -7.407 12.840 -66.163 1.00 32.80 51 ASP F CA 1
ATOM 14005 C C . ASP F 3 51 ? -6.077 12.777 -65.417 1.00 31.53 51 ASP F C 1
ATOM 14006 O O . ASP F 3 51 ? -5.107 12.199 -65.914 1.00 31.04 51 ASP F O 1
ATOM 14011 N N . PHE F 3 52 ? -6.024 13.368 -64.227 1.00 27.37 52 PHE F N 1
ATOM 14012 C CA . PHE F 3 52 ? -4.788 13.338 -63.455 1.00 25.61 52 PHE F CA 1
ATOM 14013 C C . PHE F 3 52 ? -4.433 11.914 -63.048 1.00 23.93 52 PHE F C 1
ATOM 14014 O O . PHE F 3 52 ? -3.285 11.495 -63.189 1.00 23.34 52 PHE F O 1
ATOM 14022 N N . LEU F 3 53 ? -5.406 11.174 -62.524 1.00 22.97 53 LEU F N 1
ATOM 14023 C CA . LEU F 3 53 ? -5.141 9.794 -62.122 1.00 22.44 53 LEU F CA 1
ATOM 14024 C C . LEU F 3 53 ? -4.615 9.025 -63.330 1.00 23.40 53 LEU F C 1
ATOM 14025 O O . LEU F 3 53 ? -3.661 8.254 -63.218 1.00 21.77 53 LEU F O 1
ATOM 14030 N N . GLN F 3 54 ? -5.243 9.168 -64.470 1.00 22.89 54 GLN F N 1
ATOM 14031 C CA . GLN F 3 54 ? -4.760 8.490 -65.642 1.00 25.38 54 GLN F CA 1
ATOM 14032 C C . GLN F 3 54 ? -3.336 8.838 -66.054 1.00 26.23 54 GLN F C 1
ATOM 14033 O O . GLN F 3 54 ? -2.566 7.955 -66.245 1.00 26.22 54 GLN F O 1
ATOM 14039 N N . ASP F 3 55 ? -2.996 10.122 -66.138 1.00 24.05 55 ASP F N 1
ATOM 14040 C CA . ASP F 3 55 ? -1.625 10.512 -66.448 1.00 25.85 55 ASP F CA 1
ATOM 14041 C C . ASP F 3 55 ? -0.610 10.036 -65.419 1.00 23.93 55 ASP F C 1
ATOM 14042 O O . ASP F 3 55 ? 0.458 9.538 -65.778 1.00 22.82 55 ASP F O 1
ATOM 14047 N N . TYR F 3 56 ? -0.939 10.188 -64.141 1.00 27.17 56 TYR F N 1
ATOM 14048 C CA . TYR F 3 56 ? -0.031 9.768 -63.080 1.00 24.82 56 TYR F CA 1
ATOM 14049 C C . TYR F 3 56 ? 0.252 8.273 -63.176 1.00 24.12 56 TYR F C 1
ATOM 14050 O O . TYR F 3 56 ? 1.399 7.848 -63.061 1.00 23.97 56 TYR F O 1
ATOM 14059 N N . TYR F 3 57 ? -0.795 7.480 -63.391 1.00 22.78 57 TYR F N 1
ATOM 14060 C CA . TYR F 3 57 ? -0.652 6.029 -63.491 1.00 22.77 57 TYR F CA 1
ATOM 14061 C C . TYR F 3 57 ? 0.220 5.611 -64.676 1.00 22.88 57 TYR F C 1
ATOM 14062 O O . TYR F 3 57 ? 1.092 4.756 -64.543 1.00 22.38 57 TYR F O 1
ATOM 14071 N N . LYS F 3 58 ? -0.021 6.211 -65.835 1.00 28.36 58 LYS F N 1
ATOM 14072 C CA . LYS F 3 58 ? 0.763 5.884 -67.021 1.00 29.47 58 LYS F CA 1
ATOM 14073 C C . LYS F 3 58 ? 2.227 6.240 -66.818 1.00 29.84 58 LYS F C 1
ATOM 14074 O O . LYS F 3 58 ? 3.120 5.488 -67.211 1.00 30.21 58 LYS F O 1
ATOM 14080 N N . ALA F 3 59 ? 2.466 7.383 -66.186 1.00 30.32 59 ALA F N 1
ATOM 14081 C CA . ALA F 3 59 ? 3.823 7.854 -65.952 1.00 30.37 59 ALA F CA 1
ATOM 14082 C C . ALA F 3 59 ? 4.575 7.157 -64.824 1.00 30.75 59 ALA F C 1
ATOM 14083 O O . ALA F 3 59 ? 5.761 6.851 -64.964 1.00 31.17 59 ALA F O 1
ATOM 14085 N N . ASN F 3 60 ? 3.894 6.893 -63.712 1.00 26.76 60 ASN F N 1
ATOM 14086 C CA . ASN F 3 60 ? 4.552 6.279 -62.565 1.00 26.69 60 ASN F CA 1
ATOM 14087 C C . ASN F 3 60 ? 4.240 4.812 -62.281 1.00 26.44 60 ASN F C 1
ATOM 14088 O O . ASN F 3 60 ? 4.968 4.158 -61.530 1.00 26.50 60 ASN F O 1
ATOM 14093 N N . GLY F 3 61 ? 3.164 4.298 -62.866 1.00 26.38 61 GLY F N 1
ATOM 14094 C CA . GLY F 3 61 ? 2.807 2.905 -62.655 1.00 25.89 61 GLY F CA 1
ATOM 14095 C C . GLY F 3 61 ? 2.065 2.621 -61.359 1.00 25.20 61 GLY F C 1
ATOM 14096 O O . GLY F 3 61 ? 1.835 1.462 -61.009 1.00 25.12 61 GLY F O 1
ATOM 14097 N N . ILE F 3 62 ? 1.694 3.677 -60.644 1.00 23.16 62 ILE F N 1
ATOM 14098 C CA . ILE F 3 62 ? 0.966 3.535 -59.388 1.00 23.09 62 ILE F CA 1
ATOM 14099 C C . ILE F 3 62 ? -0.057 4.654 -59.270 1.00 22.72 62 ILE F C 1
ATOM 14100 O O . ILE F 3 62 ? 0.013 5.645 -59.997 1.00 22.02 62 ILE F O 1
ATOM 14105 N N . ALA F 3 63 ? -1.013 4.491 -58.361 1.00 22.94 63 ALA F N 1
ATOM 14106 C CA . ALA F 3 63 ? -2.011 5.528 -58.135 1.00 22.36 63 ALA F CA 1
ATOM 14107 C C . ALA F 3 63 ? -1.294 6.592 -57.303 1.00 22.14 63 ALA F C 1
ATOM 14108 O O . ALA F 3 63 ? -0.421 6.272 -56.495 1.00 22.53 63 ALA F O 1
ATOM 14110 N N . PRO F 3 64 ? -1.636 7.872 -57.496 1.00 21.68 64 PRO F N 1
ATOM 14111 C CA . PRO F 3 64 ? -0.970 8.922 -56.721 1.00 21.93 64 PRO F CA 1
ATOM 14112 C C . PRO F 3 64 ? -1.405 8.965 -55.263 1.00 21.91 64 PRO F C 1
ATOM 14113 O O . PRO F 3 64 ? -2.517 8.562 -54.934 1.00 22.35 64 PRO F O 1
ATOM 14117 N N . MET F 3 65 ? -0.521 9.443 -54.391 1.00 22.29 65 MET F N 1
ATOM 14118 C CA . MET F 3 65 ? -0.858 9.568 -52.976 1.00 22.87 65 MET F CA 1
ATOM 14119 C C . MET F 3 65 ? -1.944 10.631 -52.889 1.00 22.63 65 MET F C 1
ATOM 14120 O O . MET F 3 65 ? -1.974 11.558 -53.702 1.00 22.54 65 MET F O 1
ATOM 14125 N N . VAL F 3 66 ? -2.828 10.504 -51.906 1.00 20.42 66 VAL F N 1
ATOM 14126 C CA . VAL F 3 66 ? -3.911 11.467 -51.735 1.00 20.89 66 VAL F CA 1
ATOM 14127 C C . VAL F 3 66 ? -3.387 12.898 -51.650 1.00 22.11 66 VAL F C 1
ATOM 14128 O O . VAL F 3 66 ? -4.005 13.824 -52.184 1.00 21.96 66 VAL F O 1
ATOM 14132 N N . ARG F 3 67 ? -2.244 13.060 -51.047 1.00 23.06 67 ARG F N 1
ATOM 14133 C CA . ARG F 3 67 ? -1.648 14.359 -50.923 1.00 24.10 67 ARG F CA 1
ATOM 14134 C C . ARG F 3 67 ? -1.258 14.984 -52.213 1.00 24.30 67 ARG F C 1
ATOM 14135 O O . ARG F 3 67 ? -1.313 16.114 -52.367 1.00 25.22 67 ARG F O 1
ATOM 14143 N N . ILE F 3 68 ? -0.749 14.166 -53.066 1.00 22.76 68 ILE F N 1
ATOM 14144 C CA . ILE F 3 68 ? -0.341 14.604 -54.395 1.00 22.51 68 ILE F CA 1
ATOM 14145 C C . ILE F 3 68 ? -1.566 14.923 -55.247 1.00 23.02 68 ILE F C 1
ATOM 14146 O O . ILE F 3 68 ? -1.590 15.917 -55.975 1.00 22.41 68 ILE F O 1
ATOM 14151 N N . LEU F 3 69 ? -2.586 14.075 -55.148 1.00 24.09 69 LEU F N 1
ATOM 14152 C CA . LEU F 3 69 ? -3.819 14.279 -55.897 1.00 24.58 69 LEU F CA 1
ATOM 14153 C C . LEU F 3 69 ? -4.419 15.643 -55.561 1.00 25.88 69 LEU F C 1
ATOM 14154 O O . LEU F 3 69 ? -4.836 16.385 -56.449 1.00 25.36 69 LEU F O 1
ATOM 14159 N N . SER F 3 70 ? -4.452 15.978 -54.275 1.00 23.19 70 SER F N 1
ATOM 14160 C CA . SER F 3 70 ? -5.013 17.253 -53.843 1.00 24.78 70 SER F CA 1
ATOM 14161 C C . SER F 3 70 ? -4.148 18.443 -54.223 1.00 26.31 70 SER F C 1
ATOM 14162 O O . SER F 3 70 ? -4.658 19.479 -54.650 1.00 26.29 70 SER F O 1
ATOM 14165 N N . LYS F 3 71 ? -2.838 18.290 -54.070 1.00 26.96 71 LYS F N 1
ATOM 14166 C CA . LYS F 3 71 ? -1.904 19.364 -54.373 1.00 30.41 71 LYS F CA 1
ATOM 14167 C C . LYS F 3 71 ? -1.937 19.792 -55.838 1.00 30.80 71 LYS F C 1
ATOM 14168 O O . LYS F 3 71 ? -1.968 20.986 -56.141 1.00 31.52 71 LYS F O 1
ATOM 14174 N N . ASN F 3 72 ? -1.946 18.816 -56.741 1.00 29.94 72 ASN F N 1
ATOM 14175 C CA . ASN F 3 72 ? -1.955 19.098 -58.171 1.00 30.59 72 ASN F CA 1
ATOM 14176 C C . ASN F 3 72 ? -3.298 19.613 -58.684 1.00 29.49 72 ASN F C 1
ATOM 14177 O O . ASN F 3 72 ? -3.358 20.636 -59.370 1.00 28.75 72 ASN F O 1
ATOM 14182 N N . THR F 3 73 ? -4.373 18.903 -58.359 1.00 30.76 73 THR F N 1
ATOM 14183 C CA . THR F 3 73 ? -5.701 19.299 -58.809 1.00 29.43 73 THR F CA 1
ATOM 14184 C C . THR F 3 73 ? -6.212 20.512 -58.051 1.00 29.18 73 THR F C 1
ATOM 14185 O O . THR F 3 73 ? -7.125 21.199 -58.512 1.00 29.59 73 THR F O 1
ATOM 14189 N N . GLY F 3 74 ? -5.627 20.767 -56.885 1.00 28.98 74 GLY F N 1
ATOM 14190 C CA . GLY F 3 74 ? -6.047 21.898 -56.077 1.00 28.46 74 GLY F CA 1
ATOM 14191 C C . GLY F 3 74 ? -7.315 21.626 -55.287 1.00 28.73 74 GLY F C 1
ATOM 14192 O O . GLY F 3 74 ? -7.857 22.526 -54.644 1.00 27.89 74 GLY F O 1
ATOM 14193 N N . PHE F 3 75 ? -7.788 20.383 -55.333 1.00 29.63 75 PHE F N 1
ATOM 14194 C CA . PHE F 3 75 ? -8.998 19.983 -54.621 1.00 29.30 75 PHE F CA 1
ATOM 14195 C C . PHE F 3 75 ? -8.645 19.365 -53.272 1.00 28.66 75 PHE F C 1
ATOM 14196 O O . PHE F 3 75 ? -7.891 18.397 -53.208 1.00 28.80 75 PHE F O 1
ATOM 14204 N N . ALA F 3 76 ? -9.166 19.869 -52.180 1.00 23.93 76 ALA F N 1
ATOM 14205 C CA . ALA F 3 76 ? -8.926 19.245 -50.893 1.00 23.89 76 ALA F CA 1
ATOM 14206 C C . ALA F 3 76 ? -9.705 17.960 -50.795 1.00 24.08 76 ALA F C 1
ATOM 14207 O O . ALA F 3 76 ? -10.605 17.721 -51.566 1.00 23.00 76 ALA F O 1
ATOM 14209 N N . LEU F 3 77 ? -9.375 17.155 -49.818 1.00 24.63 77 LEU F N 1
ATOM 14210 C CA . LEU F 3 77 ? -10.043 15.879 -49.671 1.00 26.03 77 LEU F CA 1
ATOM 14211 C C . LEU F 3 77 ? -11.546 16.071 -49.567 1.00 26.02 77 LEU F C 1
ATOM 14212 O O . LEU F 3 77 ? -12.289 15.339 -50.179 1.00 25.63 77 LEU F O 1
ATOM 14217 N N . LYS F 3 78 ? -11.979 17.085 -48.859 1.00 22.43 78 LYS F N 1
ATOM 14218 C CA . LYS F 3 78 ? -13.416 17.320 -48.758 1.00 23.45 78 LYS F CA 1
ATOM 14219 C C . LYS F 3 78 ? -14.061 17.459 -50.136 1.00 23.63 78 LYS F C 1
ATOM 14220 O O . LYS F 3 78 ? -15.098 16.852 -50.411 1.00 22.75 78 LYS F O 1
ATOM 14226 N N . GLU F 3 79 ? -13.450 18.262 -50.999 1.00 24.42 79 GLU F N 1
ATOM 14227 C CA . GLU F 3 79 ? -13.981 18.458 -52.342 1.00 26.21 79 GLU F CA 1
ATOM 14228 C C . GLU F 3 79 ? -13.947 17.145 -53.116 1.00 23.71 79 GLU F C 1
ATOM 14229 O O . GLU F 3 79 ? -14.901 16.797 -53.817 1.00 22.30 79 GLU F O 1
ATOM 14235 N N . ILE F 3 80 ? -12.844 16.429 -53.011 1.00 23.48 80 ILE F N 1
ATOM 14236 C CA . ILE F 3 80 ? -12.706 15.145 -53.656 1.00 21.29 80 ILE F CA 1
ATOM 14237 C C . ILE F 3 80 ? -13.890 14.236 -53.311 1.00 20.68 80 ILE F C 1
ATOM 14238 O O . ILE F 3 80 ? -14.400 13.599 -54.145 1.00 19.41 80 ILE F O 1
ATOM 14243 N N . TYR F 3 81 ? -14.313 14.203 -52.064 1.00 21.59 81 TYR F N 1
ATOM 14244 C CA . TYR F 3 81 ? -15.448 13.371 -51.667 1.00 21.73 81 TYR F CA 1
ATOM 14245 C C . TYR F 3 81 ? -16.780 13.946 -52.134 1.00 22.18 81 TYR F C 1
ATOM 14246 O O . TYR F 3 81 ? -17.746 13.206 -52.326 1.00 21.36 81 TYR F O 1
ATOM 14255 N N . GLU F 3 82 ? -16.841 15.262 -52.302 1.00 25.12 82 GLU F N 1
ATOM 14256 C CA . GLU F 3 82 ? -18.071 15.887 -52.778 1.00 26.91 82 GLU F CA 1
ATOM 14257 C C . GLU F 3 82 ? -18.241 15.459 -54.231 1.00 26.18 82 GLU F C 1
ATOM 14258 O O . GLU F 3 82 ? -19.359 15.292 -54.714 1.00 25.87 82 GLU F O 1
ATOM 14264 N N . LEU F 3 83 ? -17.114 15.263 -54.911 1.00 25.27 83 LEU F N 1
ATOM 14265 C CA . LEU F 3 83 ? -17.109 14.835 -56.306 1.00 24.63 83 LEU F CA 1
ATOM 14266 C C . LEU F 3 83 ? -17.301 13.323 -56.418 1.00 24.65 83 LEU F C 1
ATOM 14267 O O . LEU F 3 83 ? -18.086 12.845 -57.242 1.00 24.50 83 LEU F O 1
ATOM 14272 N N . PHE F 3 84 ? -16.571 12.579 -55.591 1.00 24.67 84 PHE F N 1
ATOM 14273 C CA . PHE F 3 84 ? -16.648 11.120 -55.573 1.00 25.05 84 PHE F CA 1
ATOM 14274 C C . PHE F 3 84 ? -16.969 10.678 -54.144 1.00 25.29 84 PHE F C 1
ATOM 14275 O O . PHE F 3 84 ? -16.070 10.495 -53.322 1.00 25.34 84 PHE F O 1
ATOM 14283 N N . PRO F 3 85 ? -18.245 10.435 -53.893 1.00 25.84 85 PRO F N 1
ATOM 14284 C CA . PRO F 3 85 ? -18.716 10.049 -52.558 1.00 25.93 85 PRO F CA 1
ATOM 14285 C C . PRO F 3 85 ? -18.013 8.839 -51.948 1.00 26.01 85 PRO F C 1
ATOM 14286 O O . PRO F 3 85 ? -17.905 8.775 -50.767 1.00 26.33 85 PRO F O 1
ATOM 14290 N N . SER F 3 86 ? -17.507 7.938 -52.771 1.00 22.43 86 SER F N 1
ATOM 14291 C CA . SER F 3 86 ? -16.863 6.703 -52.309 1.00 22.61 86 SER F CA 1
ATOM 14292 C C . SER F 3 86 ? -15.400 6.924 -51.946 1.00 22.79 86 SER F C 1
ATOM 14293 O O . SER F 3 86 ? -14.756 6.065 -51.313 1.00 19.16 86 SER F O 1
ATOM 14296 N N . GLY F 3 87 ? -14.878 8.076 -52.359 1.00 21.50 87 GLY F N 1
ATOM 14297 C CA . GLY F 3 87 ? -13.496 8.407 -52.076 1.00 21.68 87 GLY F CA 1
ATOM 14298 C C . GLY F 3 87 ? -12.605 8.348 -53.302 1.00 22.34 87 GLY F C 1
ATOM 14299 O O . GLY F 3 87 ? -13.018 7.880 -54.361 1.00 20.66 87 GLY F O 1
ATOM 14300 N N . PRO F 3 88 ? -11.358 8.815 -53.187 1.00 22.41 88 PRO F N 1
ATOM 14301 C CA . PRO F 3 88 ? -10.440 8.792 -54.326 1.00 23.05 88 PRO F CA 1
ATOM 14302 C C . PRO F 3 88 ? -10.128 7.382 -54.823 1.00 23.84 88 PRO F C 1
ATOM 14303 O O . PRO F 3 88 ? -9.888 7.180 -56.009 1.00 22.88 88 PRO F O 1
ATOM 14307 N N . GLY F 3 89 ? -10.152 6.409 -53.916 1.00 28.52 89 GLY F N 1
ATOM 14308 C CA . GLY F 3 89 ? -9.859 5.038 -54.296 1.00 29.54 89 GLY F CA 1
ATOM 14309 C C . GLY F 3 89 ? -11.018 4.300 -54.944 1.00 30.41 89 GLY F C 1
ATOM 14310 O O . GLY F 3 89 ? -11.071 4.148 -56.167 1.00 29.93 89 GLY F O 1
ATOM 14311 N N . LYS F 3 90 ? -11.950 3.837 -54.119 1.00 29.12 90 LYS F N 1
ATOM 14312 C CA . LYS F 3 90 ? -13.114 3.104 -54.602 1.00 29.58 90 LYS F CA 1
ATOM 14313 C C . LYS F 3 90 ? -13.904 3.879 -55.654 1.00 29.15 90 LYS F C 1
ATOM 14314 O O . LYS F 3 90 ? -14.535 3.284 -56.528 1.00 29.95 90 LYS F O 1
ATOM 14320 N N . GLY F 3 91 ? -13.844 5.212 -55.598 1.00 24.74 91 GLY F N 1
ATOM 14321 C CA . GLY F 3 91 ? -14.603 6.029 -56.528 1.00 23.74 91 GLY F CA 1
ATOM 14322 C C . GLY F 3 91 ? -13.774 6.478 -57.715 1.00 23.24 91 GLY F C 1
ATOM 14323 O O . GLY F 3 91 ? -13.956 5.970 -58.837 1.00 23.12 91 GLY F O 1
ATOM 14324 N N . ALA F 3 92 ? -12.926 7.487 -57.539 1.00 22.80 92 ALA F N 1
ATOM 14325 C CA . ALA F 3 92 ? -12.130 8.027 -58.642 1.00 22.52 92 ALA F CA 1
ATOM 14326 C C . ALA F 3 92 ? -11.260 6.996 -59.359 1.00 22.00 92 ALA F C 1
ATOM 14327 O O . ALA F 3 92 ? -11.334 6.871 -60.580 1.00 21.02 92 ALA F O 1
ATOM 14329 N N . CYS F 3 93 ? -10.446 6.268 -58.608 1.00 24.71 93 CYS F N 1
ATOM 14330 C CA . CYS F 3 93 ? -9.587 5.287 -59.226 1.00 24.92 93 CYS F CA 1
ATOM 14331 C C . CYS F 3 93 ? -10.391 4.268 -60.047 1.00 24.87 93 CYS F C 1
ATOM 14332 O O . CYS F 3 93 ? -10.041 3.972 -61.138 1.00 24.46 93 CYS F O 1
ATOM 14335 N N . LYS F 3 94 ? -11.494 3.794 -59.503 1.00 22.67 94 LYS F N 1
ATOM 14336 C CA . LYS F 3 94 ? -12.346 2.849 -60.223 1.00 22.19 94 LYS F CA 1
ATOM 14337 C C . LYS F 3 94 ? -12.846 3.450 -61.534 1.00 22.20 94 LYS F C 1
ATOM 14338 O O . LYS F 3 94 ? -12.767 2.821 -62.587 1.00 22.59 94 LYS F O 1
ATOM 14344 N N . MET F 3 95 ? -13.270 4.696 -61.460 1.00 22.55 95 MET F N 1
ATOM 14345 C CA . MET F 3 95 ? -13.834 5.382 -62.597 1.00 23.10 95 MET F CA 1
ATOM 14346 C C . MET F 3 95 ? -12.796 5.736 -63.610 1.00 23.09 95 MET F C 1
ATOM 14347 O O . MET F 3 95 ? -13.078 5.829 -64.761 1.00 22.89 95 MET F O 1
ATOM 14352 N N . ALA F 3 96 ? -11.577 5.891 -63.154 1.00 23.85 96 ALA F N 1
ATOM 14353 C CA . ALA F 3 96 ? -10.456 6.240 -64.021 1.00 23.69 96 ALA F CA 1
ATOM 14354 C C . ALA F 3 96 ? -9.860 4.997 -64.680 1.00 23.95 96 ALA F C 1
ATOM 14355 O O . ALA F 3 96 ? -9.000 5.098 -65.557 1.00 23.70 96 ALA F O 1
ATOM 14357 N N . GLY F 3 97 ? -10.311 3.825 -64.247 1.00 22.37 97 GLY F N 1
ATOM 14358 C CA . GLY F 3 97 ? -9.816 2.591 -64.826 1.00 23.40 97 GLY F CA 1
ATOM 14359 C C . GLY F 3 97 ? -8.594 2.005 -64.148 1.00 23.46 97 GLY F C 1
ATOM 14360 O O . GLY F 3 97 ? -8.083 0.968 -64.573 1.00 23.59 97 GLY F O 1
ATOM 14361 N N . LEU F 3 98 ? -8.041 2.595 -63.124 1.00 21.90 98 LEU F N 1
ATOM 14362 C CA . LEU F 3 98 ? -6.955 2.052 -62.424 1.00 21.87 98 LEU F CA 1
ATOM 14363 C C . LEU F 3 98 ? -7.290 0.805 -61.648 1.00 22.80 98 LEU F C 1
ATOM 14364 O O . LEU F 3 98 ? -8.321 0.570 -61.394 1.00 21.80 98 LEU F O 1
ATOM 14369 N N . PRO F 3 99 ? -6.305 0.073 -61.284 1.00 22.18 99 PRO F N 1
ATOM 14370 C CA . PRO F 3 99 ? -6.567 -1.199 -60.601 1.00 23.28 99 PRO F CA 1
ATOM 14371 C C . PRO F 3 99 ? -6.952 -1.065 -59.138 1.00 24.14 99 PRO F C 1
ATOM 14372 O O . PRO F 3 99 ? -6.673 -0.095 -58.512 1.00 23.60 99 PRO F O 1
ATOM 14376 N N . LYS F 3 100 ? -7.551 -2.117 -58.621 1.00 27.42 100 LYS F N 1
ATOM 14377 C CA . LYS F 3 100 ? -8.033 -2.029 -57.343 1.00 28.59 100 LYS F CA 1
ATOM 14378 C C . LYS F 3 100 ? -6.929 -1.737 -56.345 1.00 28.82 100 LYS F C 1
ATOM 14379 O O . LYS F 3 100 ? -5.965 -2.301 -56.370 1.00 28.26 100 LYS F O 1
ATOM 14385 N N . PRO F 3 101 ? -7.158 -0.847 -55.465 1.00 26.63 101 PRO F N 1
ATOM 14386 C CA . PRO F 3 101 ? -6.245 -0.510 -54.385 1.00 26.16 101 PRO F CA 1
ATOM 14387 C C . PRO F 3 101 ? -5.963 -1.726 -53.488 1.00 26.17 101 PRO F C 1
ATOM 14388 O O . PRO F 3 101 ? -6.824 -2.515 -53.215 1.00 24.75 101 PRO F O 1
ATOM 14392 N N . THR F 3 102 ? -4.774 -1.876 -52.918 1.00 25.40 102 THR F N 1
ATOM 14393 C CA . THR F 3 102 ? -4.309 -3.031 -52.139 1.00 25.74 102 THR F CA 1
ATOM 14394 C C . THR F 3 102 ? -3.652 -2.680 -50.813 1.00 27.08 102 THR F C 1
ATOM 14395 O O . THR F 3 102 ? -3.492 -1.688 -50.581 1.00 27.30 102 THR F O 1
ATOM 14399 N N . GLY F 3 103 ? -3.399 -3.614 -49.964 1.00 24.51 103 GLY F N 1
ATOM 14400 C CA . GLY F 3 103 ? -2.801 -3.355 -48.697 1.00 26.59 103 GLY F CA 1
ATOM 14401 C C . GLY F 3 103 ? -3.754 -3.468 -47.561 1.00 28.02 103 GLY F C 1
ATOM 14402 O O . GLY F 3 103 ? -4.690 -3.927 -47.748 1.00 28.26 103 GLY F O 1
ATOM 14403 N N . CYS F 3 104 ? -3.354 -3.055 -46.397 1.00 24.34 104 CYS F N 1
ATOM 14404 C CA . CYS F 3 104 ? -4.180 -3.088 -45.320 1.00 28.06 104 CYS F CA 1
ATOM 14405 C C . CYS F 3 104 ? -5.262 -1.965 -45.287 1.00 34.42 104 CYS F C 1
ATOM 14406 O O . CYS F 3 104 ? -5.131 -1.035 -44.649 1.00 34.26 104 CYS F O 1
ATOM 14409 N N . VAL F 3 105 ? -6.243 -2.220 -46.105 1.00 48.03 105 VAL F N 1
ATOM 14410 C CA . VAL F 3 105 ? -7.518 -1.592 -46.430 1.00 48.03 105 VAL F CA 1
ATOM 14411 C C . VAL F 3 105 ? -7.368 -0.606 -47.583 1.00 48.03 105 VAL F C 1
ATOM 14412 O O . VAL F 3 105 ? -6.984 -0.969 -48.585 1.00 85.18 105 VAL F O 1
#

CATH classification: 6.10.140.1420 (+3 more: 3.30.70.2500, 3.30.413.10, 3.30.70.20)

Foldseek 3Di:
DDDQPPLVVQVDDDPDGPSVVLVVQLVCLVVVPPPADAPADSCLSVLVSVQVSVCVVVVDHFKDPWDAAADPPFRFQKTWIAGNCCVVRVSVRTKMKGWWAAAAQRDDDCVLVVLLQVLCSRFFDSDWDPVPLQGTTMRIGGDRVCRNVSQCCCCVPVVIHGFADKQFETQEYEHCAPVDDQAFQARQSLQSVLVCVVCVCRRGYHLALIYFYEYEYRALVCRSVCQAAGQKYKHKAFDDDKAFDLVLLVCQVVVVQAWLNCPVVVDPPDGDDCVVQPCVVQPQSQWDADPSDIDGPSVRHPRNCRNCSTRVPGIGGDDHMFTWIFGQADDQPPPGGGTTFTDGGGDHHDPPRPLSVLLVVLLCVCRSVQPHRHRRSNRSCVVVHPVVSCVSSVHDDDPSRDPDDDDDDPDDDDQVVDPPGDDDDVVVVCVVPPD/DDDDPPQDPVCNPPPDDDDPDDDDCLVQDQVLCNVQPPFWDAKDADFFQKIWTAGPVGFIKIKGKWAALLDDDVVLVVVLQVLCVVQPVRHWDADPQGIIMHMHGDVVSVVVSVVVQQVADDPVGHRSTHTHQDWAFEGAEAEDQAPVDDDDFLGGTSQQSVLQCVVRVVRRRHRQFLGHFYEYEYRAVVPPDDQFAGQKYKHKFFADWFDAPQVCFVVQADQVVLQVQDLQSQKDWDFDADPNRTDIGIGGNRVRDRRRCSSCVRTVRGDGHDQFGMFMWMWHQAHPDPPPHRTGTTATFGGGDHHDPRNSVVVSVLVSLLRVLNRVQPHHPQRSNNRCVVCDDVVSCQSSVDDGDPSRQDDRPDCSVVVDDPDPDDDDGPVVD/DWDAFPNAIFDADPLQAGPDLVSDDPRLLVVCQVVQPHDDQDPLLVLLLVVQVVCCVPPVDGDDQVCSCVVSVNDQVRQCVNGVVGCASGSCRSSRHDHDDDDD/DADAVPLVVQVDDDPDGPSVVLVVQLVCLVVVVVVAPAPADSCLSRLVSVQVSVCVVVVDAFKDPWDAAADPPFRFFKTWIAGNCCVSRVSVRTKIKGWWAAQAQRDDDCVLVVLLLVLCSRFANSDWDCVPLQHTTISITGHRVCRHVSQCCCCVPNVIHGFADKQFETQEYEHCAPVDDQQFQARQSVQSVLVCVVCVVRRGYRLALGYFYEYEYRALVCPSQCQAPGQKYKHKAADDDKAFDLVLLVCLVVPVQAWLRCPPVVDPPDRDDCVVQPCVVQPQSQWDAPPSDIDGPVVSHPRNCRNCSTRVVGIGGDDHMFTWIFGQADPQPPPGGGTTFTDGGGDHHDPVPPTSVLLVVLLRVCRSPQPHRHRRSNRSCVVVHVVVSCVSSVHDDDPSRDPDDDDDPPDDDDQVVDPPGDDDDPVVVCVVPPD/DDDDPPADPVCRVPPDDDDPDDDDPLVQDQVLCNVQPPFWDAKDAPFFQKIWIAGPVGWIKIKGKWAALLPDDVVLVVVVQVLCVVQPVRHWDADPQGIIMHMHGDDVSVVVSVVVQQVADDPVGHRSTDTHQDWAAEHAEAEDAAPVDDDDFLGGTSQQRVLQCVVRVVRRRHRLFLGHFYEYEYRAVVPPDDQFAGQKYKYKFFADWWDAQQVCFVVFADQVQLQVQDLQSQKDWDWDDDPNDTDIGIDGDRVSDRRRCSSCVRTVRTDGHDQFGMFMWMWHQAHPDPPPHHTGTTATFGGGDHHDPRNSVVVSVLVSLLRVLNRVQPHHPARSNNRCVVVDDLVSCQSSVDDGDPSRQDDRPDCSVVSDDPDPDDDDGPVVD/DWDQPPNAIFDADPLQAGPDLVSDDPVLLVVCQVVQPHDDQDPLLVLLLVVQLVCCVVPVDGDDLVVSCVVSVNHQVRQCVNGVVGCASGSCRSSRHDHDDDDD

Sequence (1848 aa):
KHPTPMLDELEKGPWPSFVSDIKQECDNRAKNPKGLDYQIPAECPDDLLGILELSFHEGETHWKHGGIVGVFGYGGGVIGRYCDQPEMFPGVAHFHTVRLAQPAAKYYTAEYLEAICDVWDLRGSGLTNMHGSTGDIVLLGTQTPQLEEIFFEMTHNLNTDLGGSGSNLRTPESCLGISRCEFACYDTQLMCYQLTQDYQDELHRPAFPYKFKFKFDGCPNGCVASMARSDFAVIGTWKDDIKIDQEAVKAYVGGEFKPNAGAHAGRDWGKFDIEAEVVGLCPTGCMTYESGTLSIDNKNCTRCMHCINTMPRALKIGDERGASILVGAKAPVLDGAQMGSLLIPFIAAEEPFDEVKEVIENIWEWWMEEGKNRERLGETMKRVGFQKLLEVTGTKAVPQHVSEPRHNPYIFFKEEEVPGGWSRDISDYRKRHMRAFISSGYNPAKPMENRITDIGPRKFTEFFPPVIAKNAGNWDYHEILEPGILVHVAKNGDKVFTVRCGAARLMSTSHIREACEIAKKFCNGHLRFTTRNNIEFMVDNEETLKALVADLKTRKFAAGSFKFPIGGTGASISNIVHTQGWVYCHTPATDASGPVKAVMDELFEEFTSMRLPAIVRVSLACCINMCGAVHCSDIGLVGIHRKPPMIDHENLAELCEIPLAVAACPTAAVKPITAEVNGQKVKSVAINNDRCMYCGNCYTMCPALPLSDGTGDGIAIMVGGKISNRIKVPSFSKVVVAFVPNEPPRWPTMAKIVKKIVEVYAEDARKYERIGDWIHRIGWETFYEKTGLEFSHHCIDDFRDPAYYTWRQSTQFKFVSFDSAVVEFAGSAFEVDEDGFLNAFDDWCPEWVKYAKGSEGIGAGSADHQKIIDFLQDYYKANGIAPMVRILSKNTGFALKEIYELFPSGPGKGACKMAGLPKPTGCVKHPTPMLDELEKGPWPSFVSDIKQECDNRAKNPKGLDYQIPAECPDDLLGILELSFHEGETHWKHGGIVGVFGYGGGVIGRYCDQPEMFPGVAHFHTVRLAQPAAKYYTAEYLEAICDVWDLRGSGLTNMHGSTGDIVLLGTQTPQLEEIFFEMTHNLNTDLGGSGSNLRTPESCLGISRCEFACYDTQLMCYQLTQDYQDELHRPAFPYKFKFKFDGCPNGCVASMARSDFAVIGTWKDDIKIDQEAVKAYVGGEFKPNAGAHAGRDWGKFDIEAEVVGLCPTGCMTYESGTLSIDNKNCTRCMHCINTMPRALKIGDERGASILVGAKAPVLDGAQMGSLLIPFIAAEEPFDEVKEVIENIWEWWMEEGKNRERLGETMKRVGFQKLLEVTGTKAVPQHVSEPRHNPYIFFKEEEVPGGWSRDISDYRKRHMRAFISSGYNPAKPMENRITDIGPRKFTEFFPPVIAKNAGNWDYHEILEPGILVHVAKNGDKVFTVRCGAARLMSTSHIREACEIAKKFCNGHLRFTTRNNIEFMVDNEETLKALVADLKTRKFAAGSFKFPIGGTGASISNIVHTQGWVYCHTPATDASGPVKAVMDELFEEFTSMRLPAIVRVSLACCINMCGAVHCSDIGLVGIHRKPPMIDHENLAELCEIPLAVAACPTAAVKPITAEVNGQKVKSVAINNDRCMYCGNCYTMCPALPLSDGTGDGIAIMVGGKISNRIKVPSFSKVVVAFVPNEPPRWPTMAKIVKKIVEVYAEDARKYERIGDWIHRIGWETFYEKTGLEFSHHCIDDFRDPAYYTWRQSTQFKFVSFDSAVVEFAGSAFEVDEDGFLNAFDDWCPEWVKYAKGSEGIGAGSADHQKIIDFLQDYYKANGIAPMVRILSKNTGFALKEIYELFPSGPGKGACKMAGLPKPTGCV

Radius of gyration: 37.64 Å; Cα contacts (8 Å, |Δi|>4): 4560; chains: 6; bounding box: 120×65×89 Å

InterPro domains:
  IPR006067 Nitrite/sulphite reductase 4Fe-4S domain [PF01077] (167-397)
  IPR011806 Sulphite reductase, dissimilatory-type alpha subunit [TIGR02064] (9-429)
  IPR017896 4Fe-4S ferredoxin-type, iron-sulphur binding domain [PS51379] (294-322)
  IPR036136 Nitrite/Sulfite reductase ferredoxin-like domain superfamily [SSF55124] (4-168)
  IPR045169 Nitrite and sulphite reductase 4Fe-4S domain containing protein [PTHR11493] (299-396)
  IPR045854 Nitrite and sulphite reductase 4Fe-4S domain-like superfamily [G3DSA:3.30.413.10] (172-416)
  IPR045854 Nitrite and sulphite reductase 4Fe-4S domain-like superfamily [SSF56014] (168-436)

B-factor: mean 25.38, std 10.63, range [10.59, 112.22]

Secondary structure (DSSP, 8-state):
----HHHHGGG-SSSPPHHHHHHHHHHHHHH-TT----SS-TTHHHHHHHHHHHHHHHSS--BPS------TT-S-SEE--BBS-TTT-GGGSB--EEEE---GGGEEEHHHHHHHHHHHHHHS-SEEES--SSS-EEEE---GGGHHHHHHHHHHHS---B---SSSB---EE--GGGS-SS--S-HHHHHHHHHHHTHHHHHS--SSS-B-EEEESSTT-TT-HHHH-SEEEEEEESSPPEE-HHHHHHHHHTSSPGGGGTTTTS---S--HIIIIITT-TT--EEEETTEEEE-GGG----SHHHHH-TTTEE--SSEEEEEEE--B-STTT--B-PEEEEEEE---TT-HHHHHHHHHHHHHHHHHSPTT--HHHHHHHH-HHHHHHHTTPPP-GGGBSS--SS------GGGSTT-S---HHHHHHHS--/-----S--TTSTTTT------SPPGGGG--HHHHHHTT-EEEEEEEETTEEEEEETTS-EEEEEEE---SEEEHHHHHHHHHHHHHHSTTEEEE-TTS-EEEEESSHHHHHHHHHHHTT-B-TTS-BSS-B---SSS--PPB---GGGT-SS-SS-SHHHHHHHHHHTHHHHS---SSS---EEEESSTT--SSGGGSSEEEEEE--SPPP--TTTHHHH--HHHHHHH-TT--EEEEEEEETTEEEEEEEE-TTT-----HHHHH-TT-----TTT-EEEEEE--B---SSSPPB--EEEEEEEE--TTT-HHHHHHHHHHHHHHHHHPPTT--HHHHHHHH-HHHHHHHH-PPP-GGGS--SSGGGGGGB--SS-----GGG-/-EEEETTEEEEB-TTS-BS-GGG--HHHHHHHGGGGT-SS--HHHHHHHHHHHHHHHHHSSPPPHHHHHHHH---HHHHHHH-TT-IIIIIIHHHTPPPP-S--/----HHHHGGG-SSSPPHHHHHHHHHHHHHH-TT----SS-TTHHHHHHHHHHHHHHHTS--B-S------TT-S-SEE--BBS-TTT-GGGSB--EEEEPPPGGGEEEHHHHHHHHHHHHHHS-SEEES--TTS-EEEE---HHHHHHHHHHHHHHS---B---SSSBPPPEE--GGGS-TT-SS-HHHHHHHHHHHTHHHHHS--SSS-B-EEEESSTT-TT-HHHH-SEEEEEEESSPPEE-HHHHHHHHHTSS-GGGGTTTTS---S--HIIIIITT-TT--EEEETTEEEE-GGG----SHHHHH-TTTEE--SSEEEEEEE--B-STTT--B-PEEEEEEE---TT-HHHHHHHHHHHHHHHHHSPTT--HHHHHHHH-HHHHHHHTTPPP-GGGBSS--SS------GGGSTT-S---HHHHTTTS--/-----S--TTSTTTT------SPPGGGG--HHHHHHTT-EEEEEEEETTEEEEEETTS-EEEEEEE---SEEEHHHHHHHHHHHHHHSTTEEEE-TTS-EEEEESSHHHHHHHHHHHHT-B-TTS-BSS-B---SSS---EE---GGGT-SS-SS-SHHHHHHHHHHTHHHHS---SSS---EEEESSTT--SSGGGSSEEEEEE--SPPP--HHHHHHH--HHHHHHT-TT--EEEEEEEETTEEEEEEEE-TTT-----HHHHH-TT-----TTT-EEEEEE--B---SSSPPB--EEEEEEEE--TTT-HHHHHHHHHHHHHHHHHSPTT--HHHHHHHH-HHHHHHHH-PPP-GGGS--STGGGGGGB--SS-----GGG-/-EEEETTEEEEB-TT--BS-GGG--HHHHHHHTGGGT-SS--HHHHHHHHHHHHHHHHHSSPPPHHHHHHHH---HHHHHHH-TT-IIIIIIHHHTPPPP-S--

Solvent-accessible surface area: 59816 Å² total; per-residue (Å²): 188,56,95,13,89,63,0,60,50,0,24,129,33,41,4,4,1,4,0,7,3,0,62,63,0,8,79,41,4,71,155,33,91,129,60,54,65,30,24,6,56,33,78,1,0,16,14,0,9,4,1,0,5,30,1,3,92,61,10,10,5,0,6,32,28,14,13,20,16,14,5,18,2,5,29,6,0,6,24,0,17,9,2,3,28,39,149,108,6,82,6,0,30,52,0,0,8,2,54,0,6,7,0,6,1,8,0,0,26,1,148,9,3,43,35,6,3,76,14,1,12,22,0,0,0,0,0,3,3,1,0,14,33,24,1,4,2,11,1,0,0,0,50,52,85,6,6,25,7,1,6,32,22,0,6,71,99,16,78,0,0,4,1,2,0,6,35,0,0,11,7,3,3,1,11,26,1,39,0,7,36,22,20,8,5,10,35,0,1,25,0,4,50,28,0,9,53,68,11,7,70,51,4,2,46,22,24,12,6,28,27,0,37,0,5,0,1,4,12,1,32,8,84,7,5,0,2,1,39,0,0,0,0,0,2,0,2,2,107,30,75,10,70,51,74,50,122,10,0,106,18,1,59,67,53,132,30,118,29,19,6,4,7,12,67,45,76,136,62,57,179,22,66,11,89,61,15,0,16,54,53,21,55,37,52,12,14,49,60,116,115,30,66,3,52,21,67,34,135,33,15,14,10,10,4,2,15,1,12,0,0,2,70,2,1,65,6,0,92,90,97,0,0,1,0,0,0,0,0,5,26,0,27,43,35,10,4,1,4,0,1,0,0,23,12,52,20,42,4,131,111,73,2,72,73,0,34,107,12,1,70,51,0,12,123,16,0,58,96,85,0,112,66,58,12,19,0,0,11,0,0,24,112,52,3,0,28,68,0,6,102,38,17,73,27,152,17,9,0,0,0,0,49,54,0,1,25,9,5,1,4,63,16,96,65,136,70,5,69,73,14,35,105,60,67,34,74,77,15,61,161,80,6,73,127,113,127,70,63,21,57,25,59,91,82,115,21,93,97,111,43,56,51,56,45,1,12,55,70,7,58,88,3,20,8,97,26,0,59,138,2,28,34,74,10,37,39,30,51,18,71,90,47,0,7,15,8,9,13,2,133,94,41,46,93,0,10,1,0,43,0,0,1,18,7,4,1,0,1,20,8,6,57,22,1,0,81,0,0,119,139,27,7,125,9,25,0,8,1,16,39,23,10,1,0,1,0,6,9,93,54,103,117,38,14,130,48,0,20,59,27,1,118,96,40,107,17,121,53,39,0,70,28,2,7,20,0,3,3,16,2,1,0,4,2,2,3,6,16,47,0,2,3,6,28,20,20,3,1,0,0,0,8,0,0,8,4,3,2,0,19,77,8,18,106,21,1,42,25,6,102,1,0,10,52,0,63,0,0,2,0,9,17,7,31,2,76,12,1,0,4,2,1,0,0,0,2,0,1,5,13,21,9,4,14,11,34,14,56,104,35,0,29,63,39,4,20,19,52,24,1,45,69,6,22,9,31,57,2,7,122,88,62,99,13,100,29,135,55,113,146,44,143,1,0,34,28,62,56,115,124,11,7,4,17,8,6,12,18,12,8,0,29,1,0,0,5,10,19,24,87,0,3,0,0,0,0,0,0,5,0,6,25,16,1,54,22,104,78,10,35,20,0,22,0,0,21,7,42,5,59,21,56,32,24,49,0,67,53,0,5,108,26,0,52,87,0,4,91,19,0,20,136,40,6,148,33,13,24,20,0,16,22,0,3,146,74,10,24,26,5,15,0,2,73,88,5,60,19,149,22,36,58,21,1,0,7,39,16,83,27,17,3,2,85,6,2,18,32,7,4,22,1,14,44,15,72,40,42,138,102,75,18,125,61,62,93,30,59,2,80,12,38,86,14,25,3,8,50,14,47,116,63,56,27,75,46,3,23,101,94,3,52,53,76,1,25,11,74,73,52,56,90,62,18,80,93,0,2,71,28,2,20,86,44,26,146,86,65,26,31,30,15,30,34,68,54,3,23,168,96,4,57,28,55,31,146,71,0,8,127,26,0,6,5,0,18,20,42,0,0,10,14,3,0,1,1,13,41,40,33,16,58,52,111,128,82,7,81,49,0,53,60,0,25,121,32,39,3,5,1,3,0,8,4,0,58,62,1,10,95,41,5,89,147,37,78,123,62,54,60,36,26,7,45,26,98,1,0,44,16,0,10,4,0,0,10,36,0,4,106,54,8,8,7,1,7,30,30,14,14,25,16,17,4,18,3,7,28,6,0,6,25,0,16,11,0,3,16,42,112,100,7,78,6,0,29,54,0,0,8,2,57,0,4,4,0,5,1,8,0,0,27,1,144,8,3,41,34,8,3,79,9,0,6,31,3,0,0,0,0,3,3,2,0,15,34,25,1,6,2,11,2,0,0,0,46,53,80,5,5,21,6,1,4,28,23,0,5,69,105,13,83,0,0,3,1,2,0,2,37,0,0,12,5,4,2,0,12,28,2,39,0,8,34,18,21,7,3,7,34,0,1,30,0,4,52,28,0,6,50,65,11,8,74,46,3,2,52,20,24,10,7,24,28,0,38,0,4,0,1,4,11,2,31,9,83,8,10,0,1,1,37,1,0,0,0,0,2,0,4,1,91,48,85,11,85,51,76,55,150,11,0,110,13,2,53,55,21,132,34,119,17,19,7,9,6,15,79,39,51,132,64,51,142,20,64,10,89,62,15,0,19,54,55,23,55,33,55,12,15,59,66,117,123,27,58,1,55,20,68,36,147,34,12,14,12,10,3,2,14,1,12,0,0,1,73,1,0,44,6,0,88,93,96,0,0,1,0,0,0,0,1,4,24,0,23,41,34,9,2,0,5,0,1,0,0,24,10,56,20,44,1,109,106,76,1,86,81,0,41,115,13,0,74,39,0,12,117,15,0,61,92,90,0,106,64,57,17,19,0,0,10,0,0,22,112,54,4,0,25,64,0,6,119,38,17,72,28,156,16,9,0,0,0,1,52,57,1,1,19,9,6,1,4,68,17,108,69,135,69,3,72,68,16,35,103,58,78,32,58,69,14,53,165,76,6,94,132,98,131,72,61,22,49,26,56,96,85,117,14,92,91,107,40,59,49,63,42,1,10,47,72,6,62,88,4,20,7,95,22,0,58,135,1,28,41,77,13,39,35,30,68,19,75,82,44,0,7,15,8,11,13,2,132,87,46,42,97,0,16,0,0,44,0,0,1,18,8,4,1,0,1,17,8,5,55,25,0,0,91,0,0,114,125,31,5,132,10,24,0,8,0,15,40,26,10,1,0,1,0,5,7,91,54,93,146,38,12,127,47,0,18,59,27,1,128,101,36,103,15,117,52,36,0,63,30,2,8,29,0,3,3,18,2,1,0,4,4,2,4,3,16,44,0,2,3,6,26,23,17,2,1,0,0,0,6,0,0,8,3,5,0,0,23,50,0,28,130,32,0,50,35,5,124,7,0,11,51,0,66,0,0,1,0,10,15,6,30,3,75,11,6,0,4,9,2,0,0,0,1,0,1,6,11,23,9,5,14,13,36,12,65,113,21,0,37,53,34,3,14,22,52,25,0,44,74,5,21,9,29,64,5,10,114,85,51,87,18,108,26,131,64,124,159,44,147,1,0,29,28,62,58,117,123,10,7,4,17,9,5,12,20,10,6,0,29,1,0,0,5,9,18,22,92,0,3,0,0,0,0,0,0,5,1,4,22,14,1,56,18,105,74,9,32,20,0,25,0,0,19,7,41,4,56,22,56,27,22,66,0,59,53,0,8,136,27,0,45,89,0,3,83,9,0,11,142,42,8,147,32,14,23,21,0,17,20,0,3,155,78,12,22,21,5,9,0,1,76,87,7,54,18,146,22,35,56,19,0,0,8,39,18,83,29,18,1,3,86,13,1,19,31,6,4,22,1,14,60,11,79,39,51,136,114,70,24,127,65,60,94,31,62,3,103,10,39,88,12,23,2,6,34,20,35,125,60,62,28,85,37,3,22,102,102,4,54,50,77,2,27,9,72,75,57,59,87,65,17,83,98,0,2,66,30,2,25,92,42,25,150,84,70,26,29,31,14,26,35,57,54,3,24,164,99,4,58,26,55,26,140,73,0,7,120,27,0,12,6,1,17,22,42,0,0,10,15,3,0,1,0,10,40,38,31,22,56,50

Organism: Megalodesulfovibrio gigas (NCBI:txid879)

Nearest PDB structures (foldseek):
  3or2-assembly1_B  TM=1.001E+00  e=1.070E-81  Megalodesulfovibrio gigas
  2v4j-assembly1_E  TM=9.986E-01  e=1.823E-71  Nitratidesulfovibrio vulgaris str. Hildenborough
  2xsj-assembly1_E  TM=9.921E-01  e=1.301E-66  Desulfomicrobium norvegicum
  3mm6-assembly1_E  TM=9.215E-01  e=4.450E-52  Archaeoglobus fulgidus
  2v4j-assembly1_D  TM=8.349E-01  e=3.001E-22  Nitratidesulfovibrio vulgaris str. Hildenborough